Protein 7FEA (pdb70)

Secondary structure (DSSP, 8-state):
-TT-EEEEEEEEPPPBPTTSTTTTS-HHHHHHHHHHHHHHHH---GGG--EEEEE-S--TTS-S-HHHHHHHHTT--TTS-EEEEE-GGGHHHHHHHHHHHHHHTTS-SEEEEEEEEESTT--EEETTTTT---SS-EEEEEHIIIIIIB-TTT--BHHHHHHHHHHHHT--HHHHHHHHHHHHHHHHHHHHTTTTTTTB--EEEE-SSSEEEE-S-----TT--HHHHTTPPBSSSTT---BTTSS----EEEEEEEEEEHHHHHHTT--EEEEEEEEEEEE--GGGTT-THHHHHHHHHHHHT--GGG-SEEEE--SSHHHHHHHHHHHT--GGGBSTT--HHHH---HHHHHHHHHHHHHHHHHHH---EEEEEEEETTTEEEEEEEEEPP-/--SSEEEEEEEEPPPBPTTSTTTTS-HHHHHHHHHHHHHHHH---GGG--EEEEE-S--TTS-S-HHHHHHHHTT--TTS-EEEEE-GGGHHHHHHHHHHHHHHTTS-SEEEEEEEEESTT--EEETTTTT---SS-EEEEEHIIIIIIB-TTT--BHHHHHHHHHHHHT--HHHHHHHHHHHHHHHHHHHHTTTTTTTB--EEEE-SSSEEEE-S-----TT--HHHHHTPPBSSSTT---BTTSS----EEEEEEEEEEHHHHHHTT--EEEEEEEEEEEE--GGGTT-THHHHHHHHHHHHT--GGG-SEEEE--SSHHHHHHHHHHHT--GGGBSTT--HHHH---HHHHHHHHHHHHHHHHHHH---EEEEEEEETTTEEEEEEEEEPPP-/-TT-EEEEEEEEPPPBPTTSTTTTS-HHHHHHHHHHHHHHHH---GGG--EEEEE-S--TTS-S-HHHHHHHHTT--TTS-EEEEE-GGGHHHHHHHHHHHHHHTTS-SEEEEEEEEESTT--EEETTTTT---SS-EEEEEHIIIIIIB-TTT--BHHHHHHHHHHHHT--HHHHHHHHHHHHHHHHHHHHTTTTTTTB--EEEE-SS-EEEE-S-----TT--HHHHHTSPPSSSTT----TTSS----EEEEEEEEEEHHHHHHTT--EEEEEEEEEEEE--GGGTT-THHHHHHHHHHHHT--GGG-SEEEE--SSHHHHHHHHHHHT--GGGBSTT--HHHH---HHHHHHHHHHHHHHHHHHH---EEEEEEE-SSSEEEEEEEEEPPP-/-TT-EEEEEEEEPPPBPTTSTTTTS-HHHHHHHHHHHHHHHH---GGG--EEEEE-S--TTS-S-HHHHHHHHTT--TTS-EEEEE-GGGHHHHHHHHHHHHHHTTS-SEEEEEEEEESTT--EEETTTTT---SS-EEEEEHIIIIIIB-TTT--BHHHHHHHHHHHHT--HHHHHHHHHHHHHHHHHHHHTTTTTTTB--EEEE-SS-EEEE-S--S--TT--HHHHTTPPBSSSTT-S-BTTSS----EEEEEEEEEEHHHHHHTT--EEEEEEEEEEEE--GGGTT-THHHHHHHHHHHHT--GGG-SEEEE--SSHHHHHHHHHHHT--GGGBSTT--HHHH---HHHHHHHHHHHHHHHHHHH---EEEEEEE-SSSEEEEEEEEEPPP-

Foldseek 3Di:
DQFFKFWFQKAKAFKAFQVGDCLPPDQLNQLLCQLLVSCVVQVFDLVQAQEEEEEEFLCPPVDPFSRLSSQVSNPRPNNHYYHYDYLALQQFVVQLVVVSVCFVVVVHFKYKGFYWFAQSPRDWAFPQVPPHPDDDDGDTHRSCQQGHAAFVPPSAGLVLLVQVVCVVVVPDLLLLLVLLLVLLQLQVVCVVVVLCQVRHDWDWDADPVGIDTRRHFDQFDNVRDSVVSVPFAADGDRVGRFGLLQAFGQMTMMMIIMMHGPNVCVVRRTDTQKGFQFKFKWFDALSNFLPQQQRGVVRRCVSNVHALVLAQAEEEAPNGSSSQVVNCVVSVHDPCRYCPRHHRSGRHRSRRRRNSVSVSSVSSVCVVPVGFWYKYKYTRRRGMIIMTIITTDDD/DFFFKFWFQKAKAFKAFQVGDCLPPDQLNQLLCQLLVSCVVQVFDLVQAQEEEEEEFLCPPNDDFSRLSSQVSNPRPNNHYYHYDYLALQQQVVQLVVVSVCQVVVVHFKYKGFYWFAQSPRDWAFVQVPPHPPDDDGDTHRSCQQGHAAFVPPSAGLVLLVQVVCVVVVPDLLNLLVLLLVLLQLQVVCVVVVLCQVRHDWDWDADDVGIDTRRHFDQFDNVRDSVVSVPFAADRDRVGRFGLLQAFGQMTMMMIIMMHGPNVCVVRVTWTQKGWQFKFKFFDALSNFLCQAQRGVVRRCVSNVHAQVLAQAEEEAPNGSSSQVVNCVVRVHDPCRYSPRHHRSGRHRSRRRRNSVSVSSVSSVCVVVVGFKYKYKYTRHRGMIIMTIITTDDGD/DQQFKFWFQKAKAFKAFQVGDCLPPDQLNQLLCQLLVSCVVQVFDLVQAQEEEEEEFLCPPVDPFSRLSSQVSNPRDNNHYYHYDYLALQQQVVQQVVVSVCQVVVVHFKYKGFYWFALSPRDWAFVQVPPHPDDDDGDTHRSCQQGHAAAVPPSAGLLLLVQVVCVVVVPDLLNLLVLLLVLLQLQVVCVVVVLCQVRHDWDWDADDVGIDTRRHFDQFDNPRDSVVSVPFAADGDRPGRFGLLQAFGQMTMMMIIMMHRNNVCVVRRTWTQKGFQFKFKWFDALSNFLCQQQRRVVRRCVSNVHALVLAQAEEEACRGSSSQVVNCVVSVHDVCRYSVRHHRSGRHRSRRRRNSVSVSSVSSVCVVPVGFWYKYKYGRHRGMMIMTIITTDDGD/DLQFKFWFQKAKAFKAFQVGDCLPPDQLNQLLCQLLVSCVVLVFDLVLAQEEEEEEFLCPPNDPFSRLSSQVSNPRPNNRYYHYDYLALQQFVVQLVVVSVCQSVVNHFKYKGFYWFALSPRDWAFVQVPPHPDDDDGDTHRSCQQGHAAAVPPSAGLVLLVQVVCVVVVPALLLLLVLLLVLLQLQVVCVVVVLCQVRHDWDWDADDVGIDTRRHFDQFDNVRDSVVSVVFAADGDRVGRFGLLQAFGQMTMMMIIMMHRSNVCVVRVTWTQKTFQFKFKFFDALSNFLCQQQRGVVRRCVSNVHALVLAQAEEEACRGSSSQVVNCVVSVHDPCRYSPSHHRSGRHRSRRRRNSVSVSSVSSVCVVPVGFWYKYKYTRRRGMMIMTIITTDDGD

InterPro domains:
  IPR002155 Thiolase [PIRSF000429] (2-393)
  IPR002155 Thiolase [TIGR01930] (7-391)
  IPR002155 Thiolase [cd00751] (6-392)
  IPR016039 Thiolase-like [G3DSA:3.40.47.10] (5-276)
  IPR016039 Thiolase-like [G3DSA:3.40.47.10] (127-389)
  IPR016039 Thiolase-like [SSF53901] (5-270)
  IPR016039 Thiolase-like [SSF53901] (272-392)
  IPR020610 Thiolase, active site [PS00099] (374-387)
  IPR020613 Thiolase, conserved site [PS00737] (339-355)
  IPR020616 Thiolase, N-terminal [PF00108] (5-261)
  IPR020617 Thiolase, C-terminal [PF02803] (272-392)

Structure (mmCIF, N/CA/C/O backbone):
data_7FEA
#
_entry.id   7FEA
#
_cell.length_a   66.943
_cell.length_b   77.741
_cell.length_c   98.117
_cell.angle_alpha   70.758
_cell.angle_beta   81.781
_cell.angle_gamma   64.995
#
_symmetry.space_group_name_H-M   'P 1'
#
loop_
_entity.id
_entity.type
_entity.pdbx_description
1 polymer 'Acetyl-CoA C-acyltransferase'
2 non-polymer '(6~{R},7~{R},9~{E})-6,7-bis(oxidanyl)hexadeca-9,15-dien-11,13-diynoic acid'
3 water water
#
loop_
_atom_site.group_PDB
_atom_site.id
_atom_site.type_symbol
_atom_site.label_atom_id
_atom_site.label_alt_id
_atom_site.label_comp_id
_atom_site.label_asym_id
_atom_site.label_entity_id
_atom_site.label_seq_id
_atom_site.pdbx_PDB_ins_code
_atom_site.Cartn_x
_atom_site.Cartn_y
_atom_site.Cartn_z
_atom_site.occupancy
_atom_site.B_iso_or_equiv
_atom_site.auth_seq_id
_atom_site.auth_comp_id
_atom_site.auth_asym_id
_atom_site.auth_atom_id
_atom_site.pdbx_PDB_model_num
ATOM 1 N N . VAL A 1 2 ? -40.70788 -69.37811 -131.44576 1.000 74.93732 2 VAL A N 1
ATOM 2 C CA . VAL A 1 2 ? -40.69153 -69.66727 -130.00475 1.000 74.23939 2 VAL A CA 1
ATOM 3 C C . VAL A 1 2 ? -39.97851 -68.53569 -129.33221 1.000 74.41752 2 VAL A C 1
ATOM 4 O O . VAL A 1 2 ? -40.22809 -68.20186 -128.16963 1.000 80.54244 2 VAL A O 1
ATOM 8 N N . LYS A 1 3 ? -39.13392 -67.91301 -130.14993 1.000 67.59522 3 LYS A N 1
ATOM 9 C CA . LYS A 1 3 ? -38.31027 -66.80786 -129.70870 1.000 58.00620 3 LYS A CA 1
ATOM 10 C C . LYS A 1 3 ? -39.14989 -65.81560 -128.91552 1.000 45.78545 3 LYS A C 1
ATOM 11 O O . LYS A 1 3 ? -38.87383 -65.56182 -127.73135 1.000 28.26094 3 LYS A O 1
ATOM 17 N N . ASP A 1 4 ? -40.26034 -65.37680 -129.51772 1.000 36.92858 4 ASP A N 1
ATOM 18 C CA . ASP A 1 4 ? -41.13238 -64.31138 -129.06819 1.000 33.92360 4 ASP A CA 1
ATOM 19 C C . ASP A 1 4 ? -42.33006 -64.75069 -128.24226 1.000 30.26209 4 ASP A C 1
ATOM 20 O O . ASP A 1 4 ? -43.13185 -63.88288 -127.90005 1.000 39.77877 4 ASP A O 1
ATOM 25 N N . GLU A 1 5 ? -42.51650 -66.04501 -127.97523 1.000 23.07142 5 GLU A N 1
ATOM 26 C CA . GLU A 1 5 ? -43.48968 -66.45841 -126.95653 1.000 24.94402 5 GLU A CA 1
ATOM 27 C C . GLU A 1 5 ? -43.16351 -65.73524 -125.64651 1.000 23.82811 5 GLU A C 1
ATOM 28 O O . GLU A 1 5 ? -42.00166 -65.59946 -125.27414 1.000 19.90970 5 GLU A O 1
ATOM 34 N N . ILE A 1 6 ? -44.19234 -65.37534 -124.89157 1.000 18.90480 6 ILE A N 1
ATOM 35 C CA . ILE A 1 6 ? -44.03279 -64.63957 -123.62114 1.000 16.75729 6 ILE A CA 1
ATOM 36 C C . ILE A 1 6 ? -44.11218 -65.66087 -122.49736 1.000 13.31177 6 ILE A C 1
ATOM 37 O O . ILE A 1 6 ? -45.05964 -66.45733 -122.43601 1.000 15.19757 6 ILE A O 1
ATOM 42 N N . VAL A 1 7 ? -43.11755 -65.65799 -121.62315 1.000 12.85127 7 VAL A N 1
ATOM 43 C CA . VAL A 1 7 ? -42.98464 -66.63243 -120.55943 1.000 12.01156 7 VAL A CA 1
ATOM 44 C C . VAL A 1 7 ? -42.90104 -65.95473 -119.19327 1.000 12.94047 7 VAL A C 1
ATOM 45 O O . VAL A 1 7 ? -42.45800 -64.80020 -119.04090 1.000 13.39152 7 VAL A O 1
ATOM 49 N N . ILE A 1 8 ? -43.29946 -66.74623 -118.18593 1.000 13.64149 8 ILE A N 1
ATOM 50 C CA . ILE A 1 8 ? -43.20737 -66.41704 -116.76751 1.000 12.45509 8 ILE A CA 1
ATOM 51 C C . ILE A 1 8 ? -42.09346 -67.23371 -116.15208 1.000 15.02843 8 ILE A C 1
ATOM 52 O O . ILE A 1 8 ? -42.04465 -68.46297 -116.35085 1.000 13.83688 8 ILE A O 1
ATOM 57 N N . SER A 1 9 ? -41.18342 -66.55631 -115.43961 1.000 13.16968 9 SER A N 1
ATOM 58 C CA . SER A 1 9 ? -40.07813 -67.20226 -114.74705 1.000 14.52897 9 SER A CA 1
ATOM 59 C C . SER A 1 9 ? -40.03388 -66.75770 -113.30097 1.000 13.57093 9 SER A C 1
ATOM 60 O O . SER A 1 9 ? -40.44580 -65.63523 -112.95991 1.000 13.5107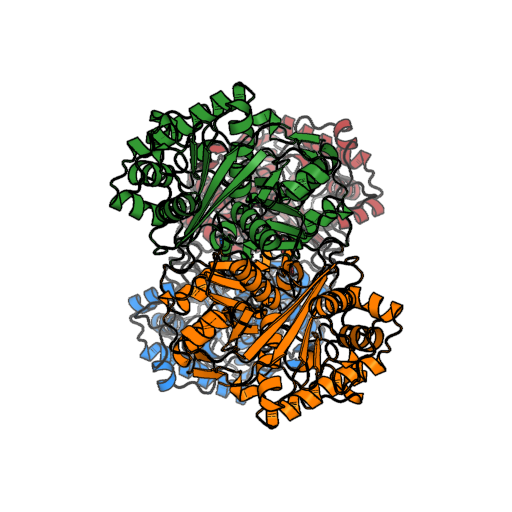8 9 SER A O 1
ATOM 63 N N . SER A 1 10 ? -39.52870 -67.62765 -112.44325 1.000 13.14291 10 SER A N 1
ATOM 64 C CA . SER A 1 10 ? -39.24148 -67.31746 -111.01890 1.000 13.28226 10 SER A CA 1
ATOM 65 C C . SER A 1 10 ? -40.44934 -66.75179 -110.27974 1.000 15.34579 10 SER A C 1
ATOM 66 O O . SER A 1 10 ? -40.32129 -65.84389 -109.47302 1.000 15.01561 10 SER A O 1
ATOM 69 N N . ALA A 1 11 ? -41.61404 -67.31687 -110.51452 1.000 12.42362 11 ALA A N 1
ATOM 70 C CA . ALA A 1 11 ? -42.78606 -66.87295 -109.74794 1.000 11.55272 11 ALA A CA 1
ATOM 71 C C . ALA A 1 11 ? -42.64556 -67.25632 -108.28686 1.000 12.35270 11 ALA A C 1
ATOM 72 O O . ALA A 1 11 ? -42.35186 -68.40884 -107.94180 1.000 13.47059 11 ALA A O 1
ATOM 74 N N . LEU A 1 12 ? -42.88774 -66.29987 -107.39350 1.000 10.64001 12 LEU A N 1
ATOM 75 C CA . LEU A 1 12 ? -42.71937 -66.50937 -105.96253 1.000 10.97418 12 LEU A CA 1
ATOM 76 C C . LEU A 1 12 ? -43.75905 -65.69302 -105.21233 1.000 10.21003 12 LEU A C 1
ATOM 77 O O . LEU A 1 12 ? -44.24287 -64.65621 -105.72125 1.000 11.14708 12 LEU A O 1
ATOM 82 N N . ARG A 1 13 ? -44.10362 -66.16210 -104.00928 1.000 10.37983 13 ARG A N 1
ATOM 83 C CA . ARG A 1 13 ? -45.10115 -65.44951 -103.19823 1.000 10.63357 13 ARG A CA 1
ATOM 84 C C . ARG A 1 13 ? -44.75204 -65.52387 -101.72184 1.000 10.99626 13 ARG A C 1
ATOM 85 O O . ARG A 1 13 ? -44.04206 -66.44888 -101.26675 1.000 12.07488 13 ARG A O 1
ATOM 93 N N . THR A 1 14 ? -45.25200 -64.55414 -100.95180 1.000 10.10353 14 THR A N 1
ATOM 94 C CA . THR A 1 14 ? -45.22485 -64.69050 -99.50754 1.000 9.81634 14 THR A CA 1
ATOM 95 C C . THR A 1 14 ? -46.25301 -65.75288 -99.09773 1.000 9.67614 14 THR A C 1
ATOM 96 O O . THR A 1 14 ? -47.16067 -66.10679 -99.86533 1.000 11.23449 14 THR A O 1
ATOM 100 N N . PRO A 1 15 ? -46.16615 -66.26551 -97.85825 1.000 10.89327 15 PRO A N 1
ATOM 101 C CA . PRO A 1 15 ? -47.34258 -66.96576 -97.32553 1.000 10.60596 15 PRO A CA 1
ATOM 102 C C . PRO A 1 15 ? -48.46471 -65.92936 -97.18833 1.000 9.79950 15 PRO A C 1
ATOM 103 O O . PRO A 1 15 ? -48.21672 -64.71194 -97.16727 1.000 11.41990 15 PRO A O 1
ATOM 107 N N . ILE A 1 16 ? -49.67985 -66.41512 -97.07914 1.000 10.81682 16 ILE A N 1
ATOM 108 C CA . ILE A 1 16 ? -50.85605 -65.53099 -97.01197 1.000 10.74043 16 ILE A CA 1
ATOM 109 C C . ILE A 1 16 ? -51.26174 -65.39599 -95.54925 1.000 11.50893 16 ILE A C 1
ATOM 110 O O . ILE A 1 16 ? -51.49545 -66.41225 -94.84134 1.000 10.78895 16 ILE A O 1
ATOM 115 N N . GLY A 1 17 ? -51.36800 -64.14920 -95.09637 1.000 9.31694 17 GLY A N 1
ATOM 116 C CA . GLY A 1 17 ? -51.76573 -63.84744 -93.71917 1.000 10.48641 17 GLY A CA 1
ATOM 117 C C . GLY A 1 17 ? -53.27896 -63.82198 -93.56764 1.000 9.73476 17 GLY A C 1
ATOM 118 O O . GLY A 1 17 ? -54.03467 -63.39497 -94.47844 1.000 11.70939 17 GLY A O 1
ATOM 119 N N . ALA A 1 18 ? -53.73935 -64.19642 -92.37003 1.000 9.68883 18 ALA A N 1
ATOM 120 C CA . ALA A 1 18 ? -55.14772 -64.09474 -91.99652 1.000 10.91997 18 ALA A CA 1
ATOM 121 C C . ALA A 1 18 ? -55.50374 -62.66527 -91.60855 1.000 10.48318 18 ALA A C 1
ATOM 122 O O . ALA A 1 18 ? -54.63751 -61.86199 -91.21530 1.000 11.91091 18 ALA A O 1
ATOM 124 N N . PHE A 1 19 ? -56.79431 -62.37466 -91.65756 1.000 12.70262 19 PHE A N 1
ATOM 125 C CA . PHE A 1 19 ? -57.26445 -61.08715 -91.13182 1.000 11.69443 19 PHE A CA 1
ATOM 126 C C . PHE A 1 19 ? -56.85908 -60.97999 -89.66074 1.000 13.27954 19 PHE A C 1
ATOM 127 O O . PHE A 1 19 ? -57.06193 -61.89648 -88.83932 1.000 15.09928 19 PHE A O 1
ATOM 135 N N . SER A 1 20 ? -56.29100 -59.83553 -89.32723 1.000 12.83108 20 SER A N 1
ATOM 136 C CA . SER A 1 20 ? -55.80115 -59.55714 -87.97049 1.000 14.85542 20 SER A CA 1
ATOM 137 C C . SER A 1 20 ? -54.70513 -60.52191 -87.55705 1.000 16.59335 20 SER A C 1
ATOM 138 O O . SER A 1 20 ? -54.46535 -60.74017 -86.35477 1.000 17.68534 20 SER A O 1
ATOM 142 N N . GLY A 1 21 ? -53.98439 -61.06727 -88.54467 1.000 13.16304 21 GLY A N 1
ATOM 143 C CA . GLY A 1 21 ? -53.02208 -62.10981 -88.35601 1.000 11.41261 21 GLY A CA 1
ATOM 144 C C . GLY A 1 21 ? -51.60285 -61.60421 -88.43138 1.000 11.43736 21 GLY A C 1
ATOM 145 O O . GLY A 1 21 ? -51.30042 -60.46668 -88.06829 1.000 13.20476 21 GLY A O 1
ATOM 146 N N . THR A 1 22 ? -50.70863 -62.48469 -88.86959 1.000 11.76836 22 THR A N 1
ATOM 147 C CA . THR A 1 22 ? -49.29018 -62.23575 -88.70565 1.000 11.93384 22 THR A CA 1
ATOM 148 C C . THR A 1 22 ? -48.80016 -61.03068 -89.49976 1.000 12.22748 22 THR A C 1
ATOM 149 O O . THR A 1 22 ? -47.86047 -60.34925 -89.06573 1.000 12.89383 22 THR A O 1
ATOM 153 N N . LEU A 1 23 ? -49.43864 -60.73088 -90.63073 1.000 11.04906 23 LEU A N 1
ATOM 154 C CA . LEU A 1 23 ? -48.97425 -59.63362 -91.46719 1.000 11.66834 23 LEU A CA 1
ATOM 155 C C . LEU A 1 23 ? -49.73391 -58.33916 -91.17261 1.000 12.28608 23 LEU A C 1
ATOM 156 O O . LEU A 1 23 ? -49.61157 -57.37114 -91.93628 1.000 12.03565 23 LEU A O 1
ATOM 161 N N . LYS A 1 24 ? -50.51190 -58.27289 -90.08942 1.000 11.69529 24 LYS A N 1
ATOM 162 C CA . LYS A 1 24 ? -51.41688 -57.12143 -89.91369 1.000 11.49194 24 LYS A CA 1
ATOM 163 C C . LYS A 1 24 ? -50.68810 -55.78074 -89.81188 1.000 11.86841 24 LYS A C 1
ATOM 164 O O . LYS A 1 24 ? -51.30328 -54.74355 -90.12043 1.000 13.53847 24 LYS A O 1
ATOM 170 N N . ASP A 1 25 ? -49.39315 -55.75867 -89.44400 1.000 11.72802 25 ASP A N 1
ATOM 171 C CA . ASP A 1 25 ? -48.65824 -54.49209 -89.32324 1.000 13.07204 25 ASP A CA 1
ATOM 172 C C . ASP A 1 25 ? -47.66832 -54.26849 -90.45345 1.000 15.53478 25 ASP A C 1
ATOM 173 O O . ASP A 1 25 ? -46.86459 -53.32890 -90.35787 1.000 16.92405 25 ASP A O 1
ATOM 178 N N . THR A 1 26 ? -47.70280 -55.06271 -91.52826 1.000 13.20264 26 THR A N 1
ATOM 179 C CA . THR A 1 26 ? -46.70331 -54.99753 -92.59275 1.000 13.64162 26 THR A CA 1
ATOM 180 C C . THR A 1 26 ? -47.40047 -54.49152 -93.85464 1.000 12.89770 26 THR A C 1
ATOM 181 O O . THR A 1 26 ? -48.19778 -55.22915 -94.46794 1.000 13.97568 26 THR A O 1
ATOM 185 N N . PRO A 1 27 ? -47.11371 -53.27790 -94.30597 1.000 11.58188 27 PRO A N 1
ATOM 186 C CA . PRO A 1 27 ? -47.80483 -52.74062 -95.49807 1.000 12.07869 27 PRO A CA 1
ATOM 187 C C . PRO A 1 27 ? -47.63869 -53.62672 -96.73063 1.000 12.72337 27 PRO A C 1
ATOM 188 O O . PRO A 1 27 ? -46.62080 -54.29942 -96.94360 1.000 11.46896 27 PRO A O 1
ATOM 192 N N . ALA A 1 28 ? -48.65194 -53.59042 -97.58988 1.000 11.03840 28 ALA A N 1
ATOM 193 C CA . ALA A 1 28 ? -48.62759 -54.33587 -98.83079 1.000 10.58025 28 ALA A CA 1
ATOM 194 C C . ALA A 1 28 ? -47.38458 -54.06979 -99.65752 1.000 12.58177 28 ALA A C 1
ATOM 195 O O . ALA A 1 28 ? -46.80234 -55.01094 -100.25249 1.000 11.49857 28 ALA A O 1
ATOM 197 N N . ALA A 1 29 ? -46.96675 -52.79692 -99.72760 1.000 11.60746 29 ALA A N 1
ATOM 198 C CA . ALA A 1 29 ? -45.76793 -52.48124 -100.52291 1.000 12.84818 29 ALA A CA 1
ATOM 199 C C . ALA A 1 29 ? -44.51801 -53.12709 -99.94854 1.000 13.19016 29 ALA A C 1
ATOM 200 O O . ALA A 1 29 ? -43.62397 -53.53924 -100.71224 1.000 13.91136 29 ALA A O 1
ATOM 202 N N . ALA A 1 30 ? -44.44802 -53.31036 -98.62354 1.000 12.25956 30 ALA A N 1
ATOM 203 C CA . ALA A 1 30 ? -43.31998 -54.00211 -98.01236 1.000 11.95728 30 ALA A CA 1
ATOM 204 C C . ALA A 1 30 ? -43.33575 -55.48351 -98.32805 1.000 12.85941 30 ALA A C 1
ATOM 205 O O . ALA A 1 30 ? -42.28477 -56.09349 -98.52383 1.000 14.50223 30 ALA A O 1
ATOM 207 N N . LEU A 1 31 ? -44.52724 -56.08816 -98.38365 1.000 11.30788 31 LEU A N 1
ATOM 208 C CA . LEU A 1 31 ? -44.60830 -57.47892 -98.79059 1.000 10.97288 31 LEU A CA 1
ATOM 209 C C . LEU A 1 31 ? -44.10192 -57.64503 -100.21065 1.000 12.95743 31 LEU A C 1
ATOM 210 O O . LEU A 1 31 ? -43.32112 -58.56850 -100.52020 1.000 12.63730 31 LEU A O 1
ATOM 215 N N . GLY A 1 32 ? -44.50479 -56.74142 -101.10394 1.000 10.69754 32 GLY A N 1
ATOM 216 C CA . GLY A 1 32 ? -44.05677 -56.87381 -102.47596 1.000 12.10306 32 GLY A CA 1
ATOM 217 C C . GLY A 1 32 ? -42.56414 -56.64974 -102.57035 1.000 10.90263 32 GLY A C 1
ATOM 218 O O . GLY A 1 32 ? -41.89711 -57.33466 -103.33634 1.000 11.83363 32 GLY A O 1
ATOM 219 N N . ALA A 1 33 ? -42.05734 -55.66750 -101.83021 1.000 13.02963 33 ALA A N 1
ATOM 220 C CA . ALA A 1 33 ? -40.62182 -55.40020 -101.89402 1.000 12.88678 33 ALA A CA 1
ATOM 221 C C . ALA A 1 33 ? -39.83208 -56.61794 -101.45031 1.000 14.33631 33 ALA A C 1
ATOM 222 O O . ALA A 1 33 ? -38.77586 -56.93589 -102.01725 1.000 14.73938 33 ALA A O 1
ATOM 224 N N . HIS A 1 34 ? -40.33362 -57.31740 -100.43343 1.000 12.13595 34 HIS A N 1
ATOM 225 C CA . HIS A 1 34 ? -39.63994 -58.51086 -99.98066 1.000 12.03960 34 HIS A CA 1
ATOM 226 C C . HIS A 1 34 ? -39.62016 -59.61888 -101.03695 1.000 13.99835 34 HIS A C 1
ATOM 227 O O . HIS A 1 34 ? -38.56905 -60.29298 -101.22466 1.000 14.99832 34 HIS A O 1
ATOM 234 N N . VAL A 1 35 ? -40.75007 -59.85067 -101.72561 1.000 12.81242 35 VAL A N 1
ATOM 235 C CA . VAL A 1 35 ? -40.72677 -60.85519 -102.78782 1.000 12.58083 35 VAL A CA 1
ATOM 236 C C . VAL A 1 35 ? -39.75068 -60.44096 -103.88373 1.000 13.68131 35 VAL A C 1
ATOM 237 O O . VAL A 1 35 ? -38.99132 -61.28284 -104.39504 1.000 14.00026 35 VAL A O 1
ATOM 241 N N . VAL A 1 36 ? -39.78999 -59.17373 -104.31770 1.000 13.18227 36 VAL A N 1
ATOM 242 C CA . VAL A 1 36 ? -38.90684 -58.75113 -105.40443 1.000 13.17710 36 VAL A CA 1
ATOM 243 C C . VAL A 1 36 ? -37.44122 -58.87232 -105.00318 1.000 15.00821 36 VAL A C 1
ATOM 244 O O . VAL A 1 36 ? -36.60334 -59.35503 -105.80038 1.000 15.07589 36 VAL A O 1
ATOM 248 N N . LYS A 1 37 ? -37.11563 -58.47901 -103.76968 1.000 13.20170 37 LYS A N 1
ATOM 249 C CA . LYS A 1 37 ? -35.73011 -58.64041 -103.30223 1.000 14.81348 37 LYS A CA 1
ATOM 250 C C . LYS A 1 37 ? -35.31315 -60.09598 -103.31841 1.000 17.64562 37 LYS A C 1
ATOM 251 O O . LYS A 1 37 ? -34.20059 -60.43163 -103.79412 1.000 17.11896 37 LYS A O 1
ATOM 257 N N . THR A 1 38 ? -36.20074 -60.99067 -102.85738 1.000 17.31640 38 THR A N 1
ATOM 258 C CA . THR A 1 38 ? -35.86515 -62.40911 -102.84487 1.000 15.20725 38 THR A CA 1
ATOM 259 C C . THR A 1 38 ? -35.72173 -62.95204 -104.25941 1.000 16.13986 38 THR A C 1
ATOM 260 O O . THR A 1 38 ? -34.79649 -63.74524 -104.54314 1.000 18.61070 38 THR A O 1
ATOM 264 N N . LEU A 1 39 ? -36.60516 -62.54944 -105.17537 1.000 15.77977 39 LEU A N 1
ATOM 265 C CA . LEU A 1 39 ? -36.52368 -62.98047 -106.55694 1.000 16.15183 39 LEU A CA 1
ATOM 266 C C . LEU A 1 39 ? -35.19077 -62.57673 -107.18406 1.000 18.19217 39 LEU A C 1
ATOM 267 O O . LEU A 1 39 ? -34.56848 -63.38208 -107.89627 1.000 19.18277 39 LEU A O 1
ATOM 272 N N . LEU A 1 40 ? -34.76829 -61.33444 -106.96027 1.000 17.11606 40 LEU A N 1
ATOM 273 C CA . LEU A 1 40 ? -33.49872 -60.87227 -107.53635 1.000 15.64197 40 LEU A CA 1
ATOM 274 C C . LEU A 1 40 ? -32.34737 -61.65626 -106.95534 1.000 17.45838 40 LEU A C 1
ATOM 275 O O . LEU A 1 40 ? -31.41738 -62.02404 -107.68829 1.000 21.40930 40 LEU A O 1
ATOM 280 N N . GLU A 1 41 ? -32.38423 -61.92746 -105.65360 1.000 18.58622 41 GLU A N 1
ATOM 281 C CA . GLU A 1 41 ? -31.27451 -62.67603 -105.04634 1.000 19.27086 41 GLU A CA 1
ATOM 282 C C . GLU A 1 41 ? -31.19914 -64.10022 -105.57608 1.000 21.59853 41 GLU A C 1
ATOM 283 O O . GLU A 1 41 ? -30.09197 -64.62276 -105.87179 1.000 23.47527 41 GLU A O 1
ATOM 289 N N . ARG A 1 42 ? -32.33989 -64.76014 -105.68205 1.000 20.28698 42 ARG A N 1
ATOM 290 C CA . ARG A 1 42 ? -32.31097 -66.16963 -106.06187 1.000 19.46130 42 ARG A CA 1
ATOM 291 C C . ARG A 1 42 ? -31.97758 -66.34465 -107.53156 1.000 21.07737 42 ARG A C 1
ATOM 292 O O . ARG A 1 42 ? -31.17892 -67.23074 -107.88966 1.000 24.24949 42 ARG A O 1
ATOM 300 N N . THR A 1 43 ? -32.52665 -65.50340 -108.40169 1.000 19.37348 43 THR A N 1
ATOM 301 C CA . THR A 1 43 ? -32.23661 -65.64339 -109.82806 1.000 17.57011 43 THR A CA 1
ATOM 302 C C . THR A 1 43 ? -30.87736 -65.10038 -110.20890 1.000 18.68890 43 THR A C 1
ATOM 303 O O . THR A 1 43 ? -30.33270 -65.51282 -111.25439 1.000 23.63546 43 THR A O 1
ATOM 307 N N . GLY A 1 44 ? -30.32955 -64.19136 -109.41992 1.000 20.29823 44 GLY A N 1
ATOM 308 C CA . GLY A 1 44 ? -29.12891 -63.46562 -109.83416 1.000 19.93728 44 GLY A CA 1
ATOM 309 C C . GLY A 1 44 ? -29.31914 -62.57900 -111.04839 1.000 22.02182 44 GLY A C 1
ATOM 310 O O . GLY A 1 44 ? -28.33616 -62.14415 -111.65850 1.000 23.42808 44 GLY A O 1
ATOM 311 N N . LEU A 1 45 ? -30.56449 -62.25016 -111.39639 1.000 21.57191 45 LEU A N 1
ATOM 312 C CA . LEU A 1 45 ? -30.84894 -61.43561 -112.56307 1.000 18.78597 45 LEU A CA 1
ATOM 313 C C . LEU A 1 45 ? -30.18379 -60.08161 -112.38421 1.000 20.03868 45 LEU A C 1
ATOM 314 O O . LEU A 1 45 ? -30.32124 -59.45529 -111.33215 1.000 22.88147 45 LEU A O 1
ATOM 319 N N . ALA A 1 46 ? -29.49411 -59.61224 -113.42615 1.000 22.65556 46 ALA A N 1
ATOM 320 C CA . ALA A 1 46 ? -28.89920 -58.28689 -113.41254 1.000 26.85155 46 ALA A CA 1
ATOM 321 C C . ALA A 1 46 ? -29.98416 -57.22589 -113.27440 1.000 25.13838 46 ALA A C 1
ATOM 322 O O . ALA A 1 46 ? -30.84474 -57.12033 -114.16705 1.000 24.82088 46 ALA A O 1
ATOM 324 N N . PRO A 1 47 ? -29.96313 -56.41371 -112.22258 1.000 26.50834 47 PRO A N 1
ATOM 325 C CA . PRO A 1 47 ? -31.09263 -55.48668 -111.98092 1.000 27.74030 47 PRO A CA 1
ATOM 326 C C . PRO A 1 47 ? -31.29630 -54.49719 -113.09576 1.000 27.44334 47 PRO A C 1
ATOM 327 O O . PRO A 1 47 ? -32.43476 -54.07840 -113.33393 1.000 26.24977 47 PRO A O 1
ATOM 331 N N . GLU A 1 48 ? -30.23578 -54.14322 -113.81418 1.000 30.19832 48 GLU A N 1
ATOM 332 C CA . GLU A 1 48 ? -30.32004 -53.24310 -114.94568 1.000 31.61045 48 GLU A CA 1
ATOM 333 C C . GLU A 1 48 ? -31.08860 -53.83860 -116.11277 1.000 29.35228 48 GLU A C 1
ATOM 334 O O . GLU A 1 48 ? -31.44674 -53.09723 -117.02907 1.000 30.10188 48 GLU A O 1
ATOM 340 N N . ARG A 1 49 ? -31.35297 -55.14999 -116.11222 1.000 22.22482 49 ARG A N 1
ATOM 341 C CA . ARG A 1 49 ? -32.14530 -55.73114 -117.17568 1.000 22.83390 49 ARG A CA 1
ATOM 342 C C . ARG A 1 49 ? -33.64441 -55.63027 -116.90714 1.000 17.60540 49 ARG A C 1
ATOM 343 O O . ARG A 1 49 ? -34.42818 -56.03475 -117.76174 1.000 19.50691 49 ARG A O 1
ATOM 351 N N . VAL A 1 50 ? -34.05067 -55.13798 -115.74810 1.000 18.16023 50 VAL A N 1
ATOM 352 C CA . VAL A 1 50 ? -35.48013 -54.95620 -115.47493 1.000 16.28278 50 VAL A CA 1
ATOM 353 C C . VAL A 1 50 ? -35.92719 -53.64397 -116.10619 1.000 16.46117 50 VAL A C 1
ATOM 354 O O . VAL A 1 50 ? -35.48133 -52.56188 -115.70117 1.000 17.00999 50 VAL A O 1
ATOM 358 N N . ASP A 1 51 ? -36.87636 -53.72180 -117.04904 1.000 13.67009 51 ASP A N 1
ATOM 359 C CA . ASP A 1 51 ? -37.31359 -52.51018 -117.74088 1.000 15.86033 51 ASP A CA 1
ATOM 360 C C . ASP A 1 51 ? -38.43409 -51.78646 -117.00885 1.000 16.91472 51 ASP A C 1
ATOM 361 O O . ASP A 1 51 ? -38.57048 -50.56561 -117.16598 1.000 17.81029 51 ASP A O 1
ATOM 366 N N . GLU A 1 52 ? -39.25184 -52.50319 -116.23013 1.000 14.87734 52 GLU A N 1
ATOM 367 C CA . GLU A 1 52 ? -40.35811 -51.87212 -115.51450 1.000 15.62812 52 GLU A CA 1
ATOM 368 C C . GLU A 1 52 ? -40.82896 -52.85920 -114.44425 1.000 14.28993 52 GLU A C 1
ATOM 369 O O . GLU A 1 52 ? -40.63505 -54.08284 -114.55255 1.000 13.74471 52 GLU A O 1
ATOM 375 N N . VAL A 1 53 ? -41.44630 -52.31293 -113.39748 1.000 12.81552 53 VAL A N 1
ATOM 376 C CA . VAL A 1 53 ? -42.18018 -53.08354 -112.40358 1.000 12.99508 53 VAL A CA 1
ATOM 377 C C . VAL A 1 53 ? -43.64785 -52.68265 -112.52000 1.000 12.15997 53 VAL A C 1
ATOM 378 O O . VAL A 1 53 ? -43.98144 -51.48442 -112.48243 1.000 13.64720 53 VAL A O 1
ATOM 382 N N . VAL A 1 54 ? -44.52439 -53.66894 -112.68221 1.000 10.21738 54 VAL A N 1
ATOM 383 C CA . VAL A 1 54 ? -45.97125 -53.42301 -112.69396 1.000 10.57285 54 VAL A CA 1
ATOM 384 C C . VAL A 1 54 ? -46.58285 -54.20707 -111.54308 1.000 8.91067 54 VAL A C 1
ATOM 385 O O . VAL A 1 54 ? -46.40736 -55.44039 -111.46902 1.000 10.86029 54 VAL A O 1
ATOM 389 N N . MET A 1 55 ? -47.31541 -53.51887 -110.65578 1.000 8.54941 55 MET A N 1
ATOM 390 C CA . MET A 1 55 ? -47.97587 -54.21038 -109.54730 1.000 9.12397 55 MET A CA 1
ATOM 391 C C . MET A 1 55 ? -49.45513 -53.92672 -109.50029 1.000 10.21101 55 MET A C 1
ATOM 392 O O . MET A 1 55 ? -49.88838 -52.79158 -109.67986 1.000 10.51171 55 MET A O 1
ATOM 397 N N . GLY A 1 56 ? -50.22127 -54.98335 -109.25546 1.000 9.06217 56 GLY A N 1
ATOM 398 C CA . GLY A 1 56 ? -51.64460 -54.82035 -108.93795 1.000 9.75074 56 GLY A CA 1
ATOM 399 C C . GLY A 1 56 ? -51.81200 -54.46012 -107.46649 1.000 9.13116 56 GLY A C 1
ATOM 400 O O . GLY A 1 56 ? -51.10730 -54.98075 -106.58765 1.000 10.36023 56 GLY A O 1
ATOM 401 N N . ASN A 1 57 ? -52.78454 -53.57768 -107.19288 1.000 9.09285 57 ASN A N 1
ATOM 402 C CA . ASN A 1 57 ? -53.14273 -53.24940 -105.80124 1.000 8.88000 57 ASN A CA 1
ATOM 403 C C . ASN A 1 57 ? -54.50893 -52.58198 -105.86859 1.000 8.44282 57 ASN A C 1
ATOM 404 O O . ASN A 1 57 ? -54.68269 -51.65037 -106.66168 1.000 10.35039 57 ASN A O 1
ATOM 409 N N . VAL A 1 58 ? -55.45446 -53.03495 -105.08354 1.000 8.94084 58 VAL A N 1
ATOM 410 C CA . VAL A 1 58 ? -56.82453 -52.51919 -105.14978 1.000 9.54369 58 VAL A CA 1
ATOM 411 C C . VAL A 1 58 ? -57.03558 -51.42085 -104.13053 1.000 11.93337 58 VAL A C 1
ATOM 412 O O . VAL A 1 58 ? -57.54088 -50.33091 -104.45486 1.000 12.64002 58 VAL A O 1
ATOM 416 N N . LEU A 1 59 ? -56.64225 -51.68002 -102.88957 1.000 10.89954 59 LEU A N 1
ATOM 417 C CA . LEU A 1 59 ? -56.89769 -50.71340 -101.79959 1.000 10.44241 59 LEU A CA 1
ATOM 418 C C . LEU A 1 59 ? -55.66467 -49.85176 -101.68651 1.000 11.30816 59 LEU A C 1
ATOM 419 O O . LEU A 1 59 ? -54.84071 -49.98745 -100.79648 1.000 12.84167 59 LEU A O 1
ATOM 424 N N . GLN A 1 60 ? -55.55265 -48.90053 -102.62526 1.000 10.76956 60 GLN A N 1
ATOM 425 C CA . GLN A 1 60 ? -54.39747 -48.04441 -102.67913 1.000 11.50782 60 GLN A CA 1
ATOM 426 C C . GLN A 1 60 ? -54.45922 -46.96424 -101.60190 1.000 12.44841 60 GLN A C 1
ATOM 427 O O . GLN A 1 60 ? -53.39539 -46.37820 -101.32859 1.000 13.04205 60 GLN A O 1
ATOM 433 N N . ALA A 1 61 ? -55.63495 -46.73513 -101.01909 1.000 12.47446 61 ALA A N 1
ATOM 434 C CA . ALA A 1 61 ? -55.79350 -45.69200 -100.01089 1.000 11.76509 61 ALA A CA 1
ATOM 435 C C . ALA A 1 61 ? -54.79768 -45.84220 -98.88816 1.000 11.89773 61 ALA A C 1
ATOM 436 O O . ALA A 1 61 ? -54.74177 -46.86690 -98.19292 1.000 13.18589 61 ALA A O 1
ATOM 438 N N . GLY A 1 62 ? -54.04324 -44.78739 -98.63721 1.000 12.13844 62 GLY A N 1
ATOM 439 C CA . GLY A 1 62 ? -53.12496 -44.78072 -97.50824 1.000 12.02929 62 GLY A CA 1
ATOM 440 C C . GLY A 1 62 ? -51.82567 -45.51638 -97.72954 1.000 12.50879 62 GLY A C 1
ATOM 441 O O . GLY A 1 62 ? -50.99229 -45.53952 -96.82625 1.000 14.61093 62 GLY A O 1
ATOM 442 N N . ASN A 1 63 ? -51.61844 -46.09034 -98.89402 1.000 11.45976 63 ASN A N 1
ATOM 443 C CA . ASN A 1 63 ? -50.39718 -46.83085 -99.16573 1.000 12.21592 63 ASN A CA 1
ATOM 444 C C . ASN A 1 63 ? -49.28740 -45.92132 -99.65064 1.000 13.48309 63 ASN A C 1
ATOM 445 O O . ASN A 1 63 ? -48.15817 -46.40295 -99.80502 1.000 15.09754 63 ASN A O 1
ATOM 450 N N . GLY A 1 64 ? -49.54628 -44.62150 -99.82615 1.000 12.72144 64 GLY A N 1
ATOM 451 C CA . GLY A 1 64 ? -48.47253 -43.75159 -100.27786 1.000 12.66521 64 GLY A CA 1
ATOM 452 C C . GLY A 1 64 ? -48.40774 -43.71033 -101.79597 1.000 12.16408 64 GLY A C 1
ATOM 453 O O . GLY A 1 64 ? -48.97787 -44.53861 -102.50459 1.000 15.05719 64 GLY A O 1
ATOM 454 N N . MET A 1 65 ? -47.64559 -42.76226 -102.30030 1.000 11.25227 65 MET A N 1
ATOM 455 C CA . MET A 1 65 ? -47.58005 -42.54074 -103.73280 1.000 12.18234 65 MET A CA 1
ATOM 456 C C . MET A 1 65 ? -47.05709 -43.77331 -104.47442 1.000 13.36166 65 MET A C 1
ATOM 457 O O . MET A 1 65 ? -45.96103 -44.26039 -104.17834 1.000 13.04561 65 MET A O 1
ATOM 462 N N . ASN A 1 66 ? -47.85192 -44.27160 -105.43598 1.000 12.62115 66 ASN A N 1
ATOM 463 C CA . ASN A 1 66 ? -47.47664 -45.32888 -106.37504 1.000 12.55176 66 ASN A CA 1
ATOM 464 C C . ASN A 1 66 ? -46.85331 -46.57269 -105.72962 1.000 12.01653 66 ASN A C 1
ATOM 465 O O . ASN A 1 66 ? -45.62738 -46.75887 -105.69930 1.000 12.37886 66 ASN A O 1
ATOM 470 N N . VAL A 1 67 ? -47.73560 -47.47014 -105.28706 1.000 10.83136 67 VAL A N 1
ATOM 471 C CA . VAL A 1 67 ? -47.30456 -48.69514 -104.61673 1.000 11.75348 67 VAL A CA 1
ATOM 472 C C . VAL A 1 67 ? -46.23165 -49.42222 -105.41700 1.000 10.47178 67 VAL A C 1
ATOM 473 O O . VAL A 1 67 ? -45.26730 -49.91438 -104.83520 1.000 11.60467 67 VAL A O 1
ATOM 477 N N . ALA A 1 68 ? -46.38654 -49.55178 -106.74426 1.000 9.81365 68 ALA A N 1
ATOM 478 C CA . ALA A 1 68 ? -45.40889 -50.30230 -107.52726 1.000 9.62299 68 ALA A CA 1
ATOM 479 C C . ALA A 1 68 ? -44.01096 -49.69025 -107.43567 1.000 10.78927 68 ALA A C 1
ATOM 480 O O . ALA A 1 68 ? -43.02833 -50.43203 -107.44158 1.000 11.38350 68 ALA A O 1
ATOM 482 N N . ARG A 1 69 ? -43.91078 -48.34207 -107.39263 1.000 10.40226 69 ARG A N 1
ATOM 483 C CA . ARG A 1 69 ? -42.59954 -47.70058 -107.27802 1.000 11.18712 69 ARG A CA 1
ATOM 484 C C . ARG A 1 69 ? -41.98807 -47.99276 -105.91855 1.000 10.82280 69 ARG A C 1
ATOM 485 O O . ARG A 1 69 ? -40.76791 -48.21733 -105.82814 1.000 12.42931 69 ARG A O 1
ATOM 493 N N . GLN A 1 70 ? -42.81691 -48.03204 -104.85590 1.000 10.71019 70 GLN A N 1
ATOM 494 C CA . GLN A 1 70 ? -42.31674 -48.44791 -103.53659 1.000 10.51264 70 GLN A CA 1
ATOM 495 C C . GLN A 1 70 ? -41.83800 -49.88389 -103.55429 1.000 12.15596 70 GLN A C 1
ATOM 496 O O . GLN A 1 70 ? -40.77276 -50.17522 -103.01843 1.000 13.55192 70 GLN A O 1
ATOM 502 N N . VAL A 1 71 ? -42.59880 -50.78760 -104.17357 1.000 10.10437 71 VAL A N 1
ATOM 503 C CA . VAL A 1 71 ? -42.13786 -52.17247 -104.28854 1.000 12.60639 71 VAL A CA 1
ATOM 504 C C . VAL A 1 71 ? -40.78324 -52.22257 -104.98808 1.000 15.16568 71 VAL A C 1
ATOM 505 O O . VAL A 1 71 ? -39.88688 -52.97278 -104.56488 1.000 14.00485 71 VAL A O 1
ATOM 509 N N . ALA A 1 72 ? -40.63313 -51.48429 -106.09498 1.000 11.46849 72 ALA A N 1
ATOM 510 C CA . ALA A 1 72 ? -39.41057 -51.58826 -106.88637 1.000 13.20783 72 ALA A CA 1
ATOM 511 C C . ALA A 1 72 ? -38.21366 -51.02700 -106.11704 1.000 15.05435 72 ALA A C 1
ATOM 512 O O . ALA A 1 72 ? -37.16078 -51.68832 -106.01158 1.000 14.96646 72 ALA A O 1
ATOM 514 N N . VAL A 1 73 ? -38.36071 -49.82478 -105.57218 1.000 13.30762 73 VAL A N 1
ATOM 515 C CA . VAL A 1 73 ? -37.22327 -49.16962 -104.90760 1.000 14.22840 73 VAL A CA 1
ATOM 516 C C . VAL A 1 73 ? -36.88141 -49.89745 -103.61582 1.000 15.06078 73 VAL A C 1
ATOM 517 O O . VAL A 1 73 ? -35.69937 -50.14840 -103.31906 1.000 19.94993 73 VAL A O 1
ATOM 521 N N . ASN A 1 74 ? -37.89492 -50.20764 -102.79514 1.000 13.41411 74 ASN A N 1
ATOM 522 C CA . ASN A 1 74 ? -37.59645 -50.88512 -101.54870 1.000 14.99602 74 ASN A CA 1
ATOM 523 C C . ASN A 1 74 ? -37.24475 -52.34991 -101.76333 1.000 18.12418 74 ASN A C 1
ATOM 524 O O . ASN A 1 74 ? -36.65354 -52.95323 -100.87364 1.000 20.90873 74 ASN A O 1
ATOM 529 N N . GLY A 1 75 ? -37.49034 -52.89420 -102.94230 1.000 16.05357 75 GLY A N 1
ATOM 530 C CA . GLY A 1 75 ? -37.04373 -54.22526 -103.32511 1.000 16.58713 75 GLY A CA 1
ATOM 531 C C . GLY A 1 75 ? -35.61178 -54.25325 -103.75680 1.000 17.93975 75 GLY A C 1
ATOM 532 O O . GLY A 1 75 ? -35.10215 -55.32140 -104.04905 1.000 21.27381 75 GLY A O 1
ATOM 533 N N . GLY A 1 76 ? -35.00271 -53.07823 -103.79904 1.000 16.95624 76 GLY A N 1
ATOM 534 C CA . GLY A 1 76 ? -33.57736 -52.95876 -104.13086 1.000 19.67954 76 GLY A CA 1
ATOM 535 C C . GLY A 1 76 ? -33.26167 -52.76632 -105.59773 1.000 21.75427 76 GLY A C 1
ATOM 536 O O . GLY A 1 76 ? -32.07560 -52.81769 -105.98101 1.000 25.00382 76 GLY A O 1
ATOM 537 N N . LEU A 1 77 ? -34.25109 -52.57766 -106.45374 1.000 18.04540 77 LEU A N 1
ATOM 538 C CA . LEU A 1 77 ? -33.95159 -52.28855 -107.84841 1.000 17.37528 77 LEU A CA 1
ATOM 539 C C . LEU A 1 77 ? -33.38160 -50.87625 -107.98559 1.000 20.46193 77 LEU A C 1
ATOM 540 O O . LEU A 1 77 ? -33.70386 -49.98808 -107.19799 1.000 19.97863 77 LEU A O 1
ATOM 545 N N . PRO A 1 78 ? -32.54411 -50.64546 -109.00335 1.000 20.14787 78 PRO A N 1
ATOM 546 C CA . PRO A 1 78 ? -32.01767 -49.30144 -109.25527 1.000 20.77724 78 PRO A CA 1
ATOM 547 C C . PRO A 1 78 ? -33.16236 -48.30883 -109.41234 1.000 20.26627 78 PRO A C 1
ATOM 548 O O . PRO A 1 78 ? -34.23694 -48.63734 -109.94082 1.000 20.50451 78 PRO A O 1
ATOM 552 N N . VAL A 1 79 ? -32.91240 -47.07594 -108.98080 1.000 19.34197 79 VAL A N 1
ATOM 553 C CA . VAL A 1 79 ? -33.92315 -46.02868 -109.12462 1.000 19.01211 79 VAL A CA 1
ATOM 554 C C . VAL A 1 79 ? -34.25128 -45.75703 -110.59573 1.000 15.68295 79 VAL A C 1
ATOM 555 O O . VAL A 1 79 ? -35.29762 -45.19576 -110.89595 1.000 17.79838 79 VAL A O 1
ATOM 559 N N . ALA A 1 80 ? -33.39982 -46.17922 -111.52973 1.000 17.25558 80 ALA A N 1
ATOM 560 C CA . ALA A 1 80 ? -33.72259 -46.00940 -112.94161 1.000 16.50231 80 ALA A CA 1
ATOM 561 C C . ALA A 1 80 ? -34.82348 -46.93891 -113.46907 1.000 17.02606 80 ALA A C 1
ATOM 562 O O . ALA A 1 80 ? -35.20687 -46.77804 -114.63872 1.000 20.35044 80 ALA A O 1
ATOM 564 N N . VAL A 1 81 ? -35.36720 -47.86171 -112.67704 1.000 18.01645 81 VAL A N 1
ATOM 565 C CA . VAL A 1 81 ? -36.41499 -48.77051 -113.14353 1.000 15.50046 81 VAL A CA 1
ATOM 566 C C . VAL A 1 81 ? -37.76776 -48.09537 -112.93244 1.000 15.25399 81 VAL A C 1
ATOM 567 O O . VAL A 1 81 ? -38.13762 -47.83383 -111.78268 1.000 16.58130 81 VAL A O 1
ATOM 571 N N . PRO A 1 82 ? -38.53591 -47.82322 -113.97680 1.000 13.04768 82 PRO A N 1
ATOM 572 C CA . PRO A 1 82 ? -39.85401 -47.22003 -113.76386 1.000 13.81196 82 PRO A CA 1
ATOM 573 C C . PRO A 1 82 ? -40.87341 -48.24978 -113.25838 1.000 13.71387 82 PRO A C 1
ATOM 574 O O . PRO A 1 82 ? -40.66384 -49.45987 -113.29803 1.000 14.82856 82 PRO A O 1
ATOM 578 N N . ALA A 1 83 ? -42.00374 -47.72858 -112.78084 1.000 11.77783 83 ALA A N 1
ATOM 579 C CA . ALA A 1 83 ? -42.97954 -48.62014 -112.16440 1.000 10.56896 83 ALA A CA 1
ATOM 580 C C . ALA A 1 83 ? -44.33114 -47.94029 -112.18444 1.000 10.01152 83 ALA A C 1
ATOM 581 O O . ALA A 1 83 ? -44.44444 -46.72098 -111.94965 1.000 10.68379 83 ALA A O 1
ATOM 583 N N . HIS A 1 84 ? -45.38840 -48.76554 -112.30423 1.000 10.33071 84 HIS A N 1
ATOM 584 C CA . HIS A 1 84 ? -46.74153 -48.22602 -112.17046 1.000 9.78595 84 HIS A CA 1
ATOM 585 C C . HIS A 1 84 ? -47.68997 -49.29336 -111.63220 1.000 9.49024 84 HIS A C 1
ATOM 586 O O . HIS A 1 84 ? -47.37603 -50.49601 -111.63153 1.000 9.74980 84 HIS A O 1
ATOM 593 N N . THR A 1 85 ? -48.83526 -48.80991 -111.10199 1.000 9.39806 85 THR A N 1
ATOM 594 C CA . THR A 1 85 ? -49.76782 -49.65805 -110.34212 1.000 8.56270 85 THR A CA 1
ATOM 595 C C . THR A 1 85 ? -51.04784 -49.80875 -111.13906 1.000 11.04183 85 THR A C 1
ATOM 596 O O . THR A 1 85 ? -51.60141 -48.81512 -111.63119 1.000 11.37884 85 THR A O 1
ATOM 600 N N . VAL A 1 86 ? -51.54200 -51.03246 -111.26469 1.000 9.11333 86 VAL A N 1
ATOM 601 C CA . VAL A 1 86 ? -52.78828 -51.30157 -111.99210 1.000 7.99100 86 VAL A CA 1
ATOM 602 C C . VAL A 1 86 ? -53.88092 -51.79259 -111.05107 1.000 9.47738 86 VAL A C 1
ATOM 603 O O . VAL A 1 86 ? -53.61682 -52.44305 -110.01425 1.000 9.92881 86 VAL A O 1
ATOM 607 N N . ASN A 1 87 ? -55.11389 -51.48902 -111.40764 1.000 8.69540 87 ASN A N 1
ATOM 608 C CA . ASN A 1 87 ? -56.27995 -51.89244 -110.58199 1.000 8.34167 87 ASN A CA 1
ATOM 609 C C . ASN A 1 87 ? -57.35778 -52.41247 -111.51572 1.000 9.27961 87 ASN A C 1
ATOM 610 O O . ASN A 1 87 ? -58.00814 -51.64894 -112.22529 1.000 9.60513 87 ASN A O 1
ATOM 615 N N . ARG A 1 88 ? -57.48352 -53.73777 -111.54957 1.000 9.49787 88 ARG A N 1
ATOM 616 C CA . ARG A 1 88 ? -58.68049 -54.39135 -112.10255 1.000 8.59253 88 ARG A CA 1
ATOM 617 C C . ARG A 1 88 ? -59.26055 -55.23848 -110.97482 1.000 9.45506 88 ARG A C 1
ATOM 618 O O . ARG A 1 88 ? -59.53115 -56.44993 -111.12623 1.000 9.37894 88 ARG A O 1
ATOM 626 N N . VAL A 1 89 ? -59.47711 -54.58412 -109.82142 1.000 8.27893 89 VAL A N 1
ATOM 627 C CA . VAL A 1 89 ? -60.06763 -55.17148 -108.61548 1.000 9.20226 89 VAL A CA 1
ATOM 628 C C . VAL A 1 89 ? -59.47306 -56.55092 -108.31382 1.000 10.66776 89 VAL A C 1
ATOM 629 O O . VAL A 1 89 ? -58.24494 -56.69944 -108.30685 1.000 9.84594 89 VAL A O 1
ATOM 633 N N . CYS A 1 90 ? -60.31025 -57.58768 -108.19699 1.000 8.73069 90 CYS A N 1
ATOM 634 C CA . CYS A 1 90 ? -59.81010 -58.88661 -107.72110 1.000 11.54808 90 CYS A CA 1
ATOM 635 C C . CYS A 1 90 ? -58.99392 -59.57993 -108.76523 1.000 11.53994 90 CYS A C 1
ATOM 636 O O . CYS A 1 90 ? -58.30979 -60.57435 -108.44003 1.000 16.12106 90 CYS A O 1
ATOM 639 N N . GLY A 1 91 ? -58.93444 -59.05641 -109.97799 1.000 10.12550 91 GLY A N 1
ATOM 640 C CA . GLY A 1 91 ? -58.02244 -59.59593 -110.99759 1.000 12.95845 91 GLY A CA 1
ATOM 641 C C . GLY A 1 91 ? -56.73967 -58.83068 -111.14300 1.000 12.14058 91 GLY A C 1
ATOM 642 O O . GLY A 1 91 ? -55.97564 -59.14553 -112.06852 1.000 12.17277 91 GLY A O 1
ATOM 643 N N . SER A 1 92 ? -56.45366 -57.88370 -110.25270 1.000 9.92081 92 SER A N 1
ATOM 644 C CA . SER A 1 92 ? -55.32449 -56.96117 -110.49382 1.000 8.57369 92 SER A CA 1
ATOM 645 C C . SER A 1 92 ? -53.98174 -57.66829 -110.61923 1.000 11.62039 92 SER A C 1
ATOM 646 O O . SER A 1 92 ? -53.12164 -57.20576 -111.36699 1.000 10.60488 92 SER A O 1
ATOM 649 N N . GLY A 1 93 ? -53.74668 -58.72728 -109.82878 1.000 10.75415 93 GLY A N 1
ATOM 650 C CA . GLY A 1 93 ? -52.42560 -59.34011 -109.89533 1.000 12.03844 93 GLY A CA 1
ATOM 651 C C . GLY A 1 93 ? -52.23458 -60.08344 -111.19634 1.000 11.46438 93 GLY A C 1
ATOM 652 O O . GLY A 1 93 ? -51.09124 -60.19067 -111.66227 1.000 13.28270 93 GLY A O 1
ATOM 653 N N . ALA A 1 94 ? -53.32582 -60.62349 -111.78541 1.000 9.51724 94 ALA A N 1
ATOM 654 C CA . ALA A 1 94 ? -53.21375 -61.18926 -113.13390 1.000 10.17670 94 ALA A CA 1
ATOM 655 C C . ALA A 1 94 ? -53.15939 -60.09697 -114.16289 1.000 9.98720 94 ALA A C 1
ATOM 656 O O . ALA A 1 94 ? -52.39894 -60.25067 -115.15400 1.000 11.18532 94 ALA A O 1
ATOM 658 N N . GLN A 1 95 ? -53.87203 -58.97914 -113.95961 1.000 9.43064 95 GLN A N 1
ATOM 659 C CA . GLN A 1 95 ? -53.76404 -57.84046 -114.87290 1.000 10.72080 95 GLN A CA 1
ATOM 660 C C . GLN A 1 95 ? -52.32263 -57.34975 -114.96433 1.000 10.91818 95 GLN A C 1
ATOM 661 O O . GLN A 1 95 ? -51.86376 -57.01338 -116.05954 1.000 11.94234 95 GLN A O 1
ATOM 667 N N . ALA A 1 96 ? -51.57245 -57.36102 -113.86799 1.000 9.38334 96 ALA A N 1
ATOM 668 C CA . ALA A 1 96 ? -50.20279 -56.87990 -113.98572 1.000 9.22900 96 ALA A CA 1
ATOM 669 C C . ALA A 1 96 ? -49.42050 -57.72751 -115.00067 1.000 9.93772 96 ALA A C 1
ATOM 670 O O . ALA A 1 96 ? -48.57139 -57.21233 -115.74340 1.000 10.92310 96 ALA A O 1
ATOM 672 N N . VAL A 1 97 ? -49.66014 -59.03776 -115.01802 1.000 9.53705 97 VAL A N 1
ATOM 673 C CA . VAL A 1 97 ? -48.97012 -59.93205 -115.96775 1.000 11.33793 97 VAL A CA 1
ATOM 674 C C . VAL A 1 97 ? -49.45963 -59.67796 -117.37845 1.000 11.02113 97 VAL A C 1
ATOM 675 O O . VAL A 1 97 ? -48.65723 -59.67229 -118.33342 1.000 12.17428 97 VAL A O 1
ATOM 679 N N . VAL A 1 98 ? -50.75935 -59.44471 -117.55422 1.000 10.71403 98 VAL A N 1
ATOM 680 C CA . VAL A 1 98 ? -51.27972 -59.08742 -118.87916 1.000 11.19938 98 VAL A CA 1
ATOM 681 C C . VAL A 1 98 ? -50.67219 -57.77087 -119.36618 1.000 11.25684 98 VAL A C 1
ATOM 682 O O . VAL A 1 98 ? -50.28537 -57.66389 -120.54210 1.000 12.00405 98 VAL A O 1
ATOM 686 N N . THR A 1 99 ? -50.52494 -56.78297 -118.45809 1.000 11.08616 99 THR A N 1
ATOM 687 C CA . THR A 1 99 ? -49.90520 -55.50841 -118.81443 1.000 11.35571 99 THR A CA 1
ATOM 688 C C . THR A 1 99 ? -48.48273 -55.75252 -119.24293 1.000 12.70147 99 THR A C 1
ATOM 689 O O . THR A 1 99 ? -48.02729 -55.19117 -120.26261 1.000 12.88137 99 THR A O 1
ATOM 693 N N . ALA A 1 100 ? -47.76295 -56.59832 -118.49359 1.000 11.47018 100 ALA A N 1
ATOM 694 C CA . ALA A 1 100 ? -46.39185 -56.91945 -118.88411 1.000 12.73152 100 ALA A CA 1
ATOM 695 C C . ALA A 1 100 ? -46.34071 -57.58007 -120.26490 1.000 13.02329 100 ALA A C 1
ATOM 696 O O . ALA A 1 100 ? -45.53952 -57.17837 -121.12910 1.000 13.73459 100 ALA A O 1
ATOM 698 N N . TYR A 1 101 ? -47.23657 -58.54905 -120.51660 1.000 12.39069 101 TYR A N 1
ATOM 699 C CA . TYR A 1 101 ? -47.30415 -59.19641 -121.83023 1.000 13.80653 101 TYR A CA 1
ATOM 700 C C . TYR A 1 101 ? -47.46858 -58.14886 -122.92182 1.000 12.76858 101 TYR A C 1
ATOM 701 O O . TYR A 1 101 ? -46.75397 -58.17683 -123.95471 1.000 13.21281 101 TYR A O 1
ATOM 710 N N . ALA A 1 102 ? -48.40683 -57.21702 -122.72575 1.000 12.33337 102 ALA A N 1
ATOM 711 C CA . ALA A 1 102 ? -48.68468 -56.21471 -123.75137 1.000 11.65807 102 ALA A CA 1
ATOM 712 C C . ALA A 1 102 ? -47.48393 -55.30295 -123.95806 1.000 15.22882 102 ALA A C 1
ATOM 713 O O . ALA A 1 102 ? -47.15800 -54.96084 -125.11322 1.000 14.14255 102 ALA A O 1
ATOM 715 N N . GLN A 1 103 ? -46.76730 -54.95123 -122.88055 1.000 13.88770 103 GLN A N 1
ATOM 716 C CA . GLN A 1 103 ? -45.59807 -54.07732 -123.04086 1.000 13.70702 103 GLN A CA 1
ATOM 717 C C . GLN A 1 103 ? -44.50109 -54.78564 -123.80662 1.000 15.41495 103 GLN A C 1
ATOM 718 O O . GLN A 1 103 ? -43.76526 -54.14543 -124.57554 1.000 15.41160 103 GLN A O 1
ATOM 724 N N . ILE A 1 104 ? -44.36198 -56.08932 -123.59155 1.000 13.67093 104 ILE A N 1
ATOM 725 C CA . ILE A 1 104 ? -43.27271 -56.81321 -124.26127 1.000 14.97838 104 ILE A CA 1
ATOM 726 C C . ILE A 1 104 ? -43.61622 -57.02956 -125.72283 1.000 15.54555 104 ILE A C 1
ATOM 727 O O . ILE A 1 104 ? -42.79582 -56.74603 -126.62405 1.000 16.55325 104 ILE A O 1
ATOM 732 N N . ARG A 1 105 ? -44.85399 -57.48000 -125.99455 1.000 14.93448 105 ARG A N 1
ATOM 733 C CA . ARG A 1 105 ? -45.22984 -57.75929 -127.38525 1.000 15.01869 105 ARG A CA 1
ATOM 734 C C . ARG A 1 105 ? -45.28556 -56.48997 -128.20610 1.000 16.00614 105 ARG A C 1
ATOM 735 O O . ARG A 1 105 ? -45.02674 -56.55043 -129.42482 1.000 20.51732 105 ARG A O 1
ATOM 748 N N . SER A 1 106 ? -45.58491 -55.33563 -127.62315 1.000 15.63057 106 SER A N 1
ATOM 749 C CA . SER A 1 106 ? -45.60185 -54.05815 -128.33167 1.000 15.81308 106 SER A CA 1
ATOM 750 C C . SER A 1 106 ? -44.22948 -53.40448 -128.43279 1.000 17.86179 106 SER A C 1
ATOM 751 O O . SER A 1 106 ? -44.14214 -52.31452 -129.02924 1.000 21.83308 106 SER A O 1
ATOM 754 N N . GLY A 1 107 ? -43.17767 -53.99815 -127.83806 1.000 17.77468 107 GLY A N 1
ATOM 755 C CA . GLY A 1 107 ? -41.81857 -53.44552 -127.90498 1.000 16.78950 107 GLY A CA 1
ATOM 756 C C . GLY A 1 107 ? -41.49506 -52.36165 -126.89944 1.000 19.55888 107 GLY A C 1
ATOM 757 O O . GLY A 1 107 ? -40.39047 -51.77155 -126.95240 1.000 22.73682 107 GLY A O 1
ATOM 758 N N . LEU A 1 108 ? -42.40297 -52.06394 -125.96563 1.000 16.80567 108 LEU A N 1
ATOM 759 C CA . LEU A 1 108 ? -42.12364 -51.01482 -124.97331 1.000 16.34071 108 LEU A CA 1
ATOM 760 C C . LEU A 1 108 ? -41.15237 -51.49365 -123.90939 1.000 16.03442 108 LEU A C 1
ATOM 761 O O . LEU A 1 108 ? -40.43242 -50.67957 -123.32124 1.000 21.60260 108 LEU A O 1
ATOM 766 N N . SER A 1 109 ? -41.11255 -52.80176 -123.66302 1.000 14.76111 109 SER A N 1
ATOM 767 C CA . SER A 1 109 ? -40.28215 -53.40662 -122.63642 1.000 15.93560 109 SER A CA 1
ATOM 768 C C . SER A 1 109 ? -39.72843 -54.72153 -123.17323 1.000 14.86628 109 SER A C 1
ATOM 769 O O . SER A 1 109 ? -40.32294 -55.35786 -124.06273 1.000 16.61209 109 SER A O 1
ATOM 772 N N . ASN A 1 110 ? -38.62757 -55.16940 -122.57885 1.000 16.06090 110 ASN A N 1
ATOM 773 C CA . ASN A 1 110 ? -38.13955 -56.51839 -122.84216 1.000 16.10489 110 ASN A CA 1
ATOM 774 C C . ASN A 1 110 ? -38.26275 -57.44482 -121.64114 1.000 17.78246 110 ASN A C 1
ATOM 775 O O . ASN A 1 110 ? -38.43500 -58.66365 -121.81690 1.000 18.98155 110 ASN A O 1
ATOM 780 N N . LEU A 1 111 ? -38.24435 -56.89695 -120.42563 1.000 14.51337 111 LEU A N 1
ATOM 781 C CA . LEU A 1 111 ? -38.31847 -57.74722 -119.25494 1.000 14.62347 111 LEU A CA 1
ATOM 782 C C . LEU A 1 111 ? -39.03594 -56.93449 -118.17858 1.000 13.50213 111 LEU A C 1
ATOM 783 O O . LEU A 1 111 ? -38.66529 -55.78351 -117.91306 1.000 14.61664 111 LEU A O 1
ATOM 788 N N . VAL A 1 112 ? -40.07272 -57.51981 -117.56979 1.000 12.30230 112 VAL A N 1
ATOM 789 C CA . VAL A 1 112 ? -40.88561 -56.80750 -116.57916 1.000 13.09266 112 VAL A CA 1
ATOM 790 C C . VAL A 1 112 ? -40.97592 -57.69261 -115.34765 1.000 11.59105 112 VAL A C 1
ATOM 791 O O . VAL A 1 112 ? -41.17302 -58.91224 -115.45780 1.000 13.09866 112 VAL A O 1
ATOM 795 N N . ILE A 1 113 ? -40.90128 -57.09081 -114.18171 1.000 11.15996 113 ILE A N 1
ATOM 796 C CA . ILE A 1 113 ? -41.31077 -57.77923 -112.95843 1.000 10.69274 113 ILE A CA 1
ATOM 797 C C . ILE A 1 113 ? -42.76082 -57.40919 -112.65775 1.000 10.73854 113 ILE A C 1
ATOM 798 O O . ILE A 1 113 ? -43.07557 -56.21459 -112.54095 1.000 12.90526 113 ILE A O 1
ATOM 803 N N . ALA A 1 114 ? -43.64244 -58.38757 -112.65727 1.000 10.43370 114 ALA A N 1
ATOM 804 C CA . ALA A 1 114 ? -45.07150 -58.13770 -112.51454 1.000 11.27041 114 ALA A CA 1
ATOM 805 C C . ALA A 1 114 ? -45.59815 -58.94010 -111.33844 1.000 11.88426 114 ALA A C 1
ATOM 806 O O . ALA A 1 114 ? -45.16975 -60.05276 -111.07213 1.000 11.84467 114 ALA A O 1
ATOM 808 N N . GLY A 1 115 ? -46.57805 -58.38656 -110.65627 1.000 10.76649 115 GLY A N 1
ATOM 809 C CA . GLY A 1 115 ? -47.16818 -59.11992 -109.56842 1.000 12.01992 115 GLY A CA 1
ATOM 810 C C . GLY A 1 115 ? -48.26650 -58.32375 -108.91089 1.000 11.27383 115 GLY A C 1
ATOM 811 O O . GLY A 1 115 ? -48.86230 -57.42691 -109.51430 1.000 10.11364 115 GLY A O 1
ATOM 812 N N . GLY A 1 116 ? -48.55433 -58.65359 -107.66247 1.000 8.96676 116 GLY A N 1
ATOM 813 C CA . GLY A 1 116 ? -49.58549 -57.88928 -106.96580 1.000 11.05419 116 GLY A CA 1
ATOM 814 C C . GLY A 1 116 ? -49.36278 -57.97269 -105.46946 1.000 8.60066 116 GLY A C 1
ATOM 815 O O . GLY A 1 116 ? -48.68301 -58.88361 -104.96717 1.000 9.42255 116 GLY A O 1
ATOM 816 N N . VAL A 1 117 ? -49.97517 -57.03860 -104.74305 1.000 8.32898 117 VAL A N 1
ATOM 817 C CA . VAL A 1 117 ? -49.81329 -56.91603 -103.29465 1.000 8.10884 117 VAL A CA 1
ATOM 818 C C . VAL A 1 117 ? -51.14660 -56.50502 -102.70286 1.000 9.57219 117 VAL A C 1
ATOM 819 O O . VAL A 1 117 ? -51.91444 -55.78628 -103.34756 1.000 8.87269 117 VAL A O 1
ATOM 823 N N . GLU A 1 118 ? -51.41161 -56.94018 -101.46409 1.000 8.17941 118 GLU A N 1
ATOM 824 C CA . GLU A 1 118 ? -52.59295 -56.43856 -100.77233 1.000 8.36945 118 GLU A CA 1
ATOM 825 C C . GLU A 1 118 ? -52.43797 -56.72442 -99.30399 1.000 8.10968 118 GLU A C 1
ATOM 826 O O . GLU A 1 118 ? -51.85466 -57.75479 -98.90792 1.000 10.65823 118 GLU A O 1
ATOM 832 N N . ASN A 1 119 ? -52.98067 -55.85305 -98.47128 1.000 9.28526 119 ASN A N 1
ATOM 833 C CA . ASN A 1 119 ? -53.09117 -56.13959 -97.05065 1.000 8.91870 119 ASN A CA 1
ATOM 834 C C . ASN A 1 119 ? -54.37272 -55.50591 -96.56450 1.000 9.65808 119 ASN A C 1
ATOM 835 O O . ASN A 1 119 ? -54.43965 -54.28786 -96.41226 1.000 10.16768 119 ASN A O 1
ATOM 840 N N . MET A 1 120 ? -55.38413 -56.32284 -96.32940 1.000 10.17063 120 MET A N 1
ATOM 841 C CA . MET A 1 120 ? -56.69720 -55.76178 -96.01631 1.000 11.42503 120 MET A CA 1
ATOM 842 C C . MET A 1 120 ? -56.75642 -55.15199 -94.62766 1.000 11.53299 120 MET A C 1
ATOM 843 O O . MET A 1 120 ? -57.40574 -54.10294 -94.44078 1.000 12.98734 120 MET A O 1
ATOM 850 N N . ASP A 1 121 ? -56.02498 -55.70304 -93.64868 1.000 11.61508 121 ASP A N 1
ATOM 851 C CA . ASP A 1 121 ? -55.97296 -55.03379 -92.33365 1.000 10.62669 121 ASP A CA 1
ATOM 852 C C . ASP A 1 121 ? -55.46265 -53.62386 -92.46006 1.000 11.51942 121 ASP A C 1
ATOM 853 O O . ASP A 1 121 ? -55.87279 -52.72426 -91.69174 1.000 13.84863 121 ASP A O 1
ATOM 858 N N . GLN A 1 122 ? -54.49094 -53.40049 -93.35792 1.000 10.19628 122 GLN A N 1
ATOM 859 C CA . GLN A 1 122 ? -53.88145 -52.09846 -93.49019 1.000 10.67180 122 GLN A CA 1
ATOM 860 C C . GLN A 1 122 ? -54.73033 -51.09760 -94.24762 1.000 9.92455 122 GLN A C 1
ATOM 861 O O . GLN A 1 122 ? -54.34355 -49.93176 -94.33624 1.000 12.07228 122 GLN A O 1
ATOM 867 N N . ALA A 1 123 ? -55.84059 -51.52147 -94.84347 1.000 9.93354 123 ALA A N 1
ATOM 868 C CA . ALA A 1 123 ? -56.71256 -50.57387 -95.49288 1.000 10.42110 123 ALA A CA 1
ATOM 869 C C . ALA A 1 123 ? -57.25210 -49.62325 -94.43760 1.000 10.62469 123 ALA A C 1
ATOM 870 O O . ALA A 1 123 ? -57.67841 -50.07635 -93.35550 1.000 11.38993 123 ALA A O 1
ATOM 872 N N . PRO A 1 124 ? -57.22239 -48.32824 -94.67928 1.000 9.41337 124 PRO A N 1
ATOM 873 C CA . PRO A 1 124 ? -57.70459 -47.37095 -93.66386 1.000 9.16943 124 PRO A CA 1
ATOM 874 C C . PRO A 1 124 ? -59.21452 -47.19498 -93.72954 1.000 9.96510 124 PRO A C 1
ATOM 875 O O . PRO A 1 124 ? -59.91217 -47.71594 -94.61521 1.000 12.11777 124 PRO A O 1
ATOM 879 N N . TYR A 1 125 ? -59.73205 -46.44135 -92.77746 1.000 8.72346 125 TYR A N 1
ATOM 880 C CA . TYR A 1 125 ? -61.05742 -45.85070 -92.88036 1.000 7.97033 125 TYR A CA 1
ATOM 881 C C . TYR A 1 125 ? -60.97091 -44.51320 -93.57506 1.000 10.25893 125 TYR A C 1
ATOM 882 O O . TYR A 1 125 ? -59.93987 -43.82371 -93.53502 1.000 11.07526 125 TYR A O 1
ATOM 891 N N . LEU A 1 126 ? -62.06163 -44.13140 -94.20574 1.000 8.79060 126 LEU A N 1
ATOM 892 C CA . LEU A 1 126 ? -62.14257 -42.90398 -95.00426 1.000 8.58685 126 LEU A CA 1
ATOM 893 C C . LEU A 1 126 ? -63.16075 -41.97500 -94.36205 1.000 11.32524 126 LEU A C 1
ATOM 894 O O . LEU A 1 126 ? -64.20841 -42.39893 -93.87259 1.000 10.94409 126 LEU A O 1
ATOM 899 N N . MET A 1 127 ? -62.84990 -40.66516 -94.32596 1.000 10.36817 127 MET A N 1
ATOM 900 C CA . MET A 1 127 ? -63.76186 -39.64268 -93.81702 1.000 10.74450 127 MET A CA 1
ATOM 901 C C . MET A 1 127 ? -64.05380 -38.67781 -94.94917 1.000 12.06342 127 MET A C 1
ATOM 902 O O . MET A 1 127 ? -63.36039 -37.65577 -95.10964 1.000 12.57421 127 MET A O 1
ATOM 910 N N . PRO A 1 128 ? -65.10666 -38.91328 -95.72271 1.000 12.20049 128 PRO A N 1
ATOM 911 C CA . PRO A 1 128 ? -65.42171 -38.01633 -96.85067 1.000 11.00877 128 PRO A CA 1
ATOM 912 C C . PRO A 1 128 ? -65.81806 -36.62445 -96.42320 1.000 12.34630 128 PRO A C 1
ATOM 913 O O . PRO A 1 128 ? -65.67146 -35.71464 -97.22609 1.000 13.77059 128 PRO A O 1
ATOM 917 N N . SER A 1 129 ? -66.30063 -36.39044 -95.20769 1.000 10.89935 129 SER A N 1
ATOM 918 C CA . SER A 1 129 ? -66.77662 -35.06252 -94.82785 1.000 12.02875 129 SER A CA 1
ATOM 919 C C . SER A 1 129 ? -65.73157 -34.27733 -94.07527 1.000 11.17119 129 SER A C 1
ATOM 920 O O . SER A 1 129 ? -65.98486 -33.11751 -93.73869 1.000 12.94557 129 SER A O 1
ATOM 924 N N . LEU A 1 130 ? -64.53229 -34.84102 -93.85163 1.000 10.82432 130 LEU A N 1
ATOM 925 C CA . LEU A 1 130 ? -63.53726 -34.12814 -93.05510 1.000 10.32852 130 LEU A CA 1
ATOM 926 C C . LEU A 1 130 ? -62.90734 -32.96948 -93.80169 1.000 10.77876 130 LEU A C 1
ATOM 927 O O . LEU A 1 130 ? -62.55438 -31.96833 -93.16067 1.000 12.74959 130 LEU A O 1
ATOM 932 N N . ARG A 1 131 ? -62.80885 -33.02006 -95.13115 1.000 10.35895 131 ARG A N 1
ATOM 933 C CA . ARG A 1 131 ? -62.16092 -31.89155 -95.81436 1.000 11.00512 131 ARG A CA 1
ATOM 934 C C . ARG A 1 131 ? -62.96132 -30.61264 -95.67328 1.000 11.87133 131 ARG A C 1
ATOM 935 O O . ARG A 1 131 ? -62.40811 -29.55850 -95.31229 1.000 11.77243 131 ARG A O 1
ATOM 943 N N . HIS A 1 132 ? -64.23560 -30.65225 -95.99259 1.000 11.28806 132 HIS A N 1
ATOM 944 C CA . HIS A 1 132 ? -65.00787 -29.42158 -96.02369 1.000 11.89664 132 HIS A CA 1
ATOM 945 C C . HIS A 1 132 ? -66.06946 -29.36695 -94.96791 1.000 13.70487 132 HIS A C 1
ATOM 946 O O . HIS A 1 132 ? -66.78464 -28.35262 -94.89636 1.000 15.41105 132 HIS A O 1
ATOM 953 N N . GLY A 1 133 ? -66.15801 -30.39775 -94.12881 1.000 11.86437 133 GLY A N 1
ATOM 954 C CA . GLY A 1 133 ? -66.93458 -30.33106 -92.89615 1.000 12.82425 133 GLY A CA 1
ATOM 955 C C . GLY A 1 133 ? -68.24174 -31.07443 -93.03436 1.000 12.54165 133 GLY A C 1
ATOM 956 O O . GLY A 1 133 ? -68.84963 -31.14540 -94.12629 1.000 14.39169 133 GLY A O 1
ATOM 957 N N . ALA A 1 134 ? -68.71163 -31.61216 -91.91658 1.000 11.64022 134 ALA A N 1
ATOM 958 C CA . ALA A 1 134 ? -70.02728 -32.22637 -91.81366 1.000 11.42972 134 ALA A CA 1
ATOM 959 C C . ALA A 1 134 ? -71.10052 -31.23587 -91.39234 1.000 14.46478 134 ALA A C 1
ATOM 960 O O . ALA A 1 134 ? -72.29138 -31.54531 -91.55572 1.000 14.49827 134 ALA A O 1
ATOM 962 N N . ARG A 1 135 ? -70.71417 -30.05371 -90.86350 1.000 12.13448 135 ARG A N 1
ATOM 963 C CA . ARG A 1 135 ? -71.59297 -28.93020 -90.48044 1.000 14.63857 135 ARG A CA 1
ATOM 964 C C . ARG A 1 135 ? -72.47203 -29.20847 -89.25612 1.000 14.41466 135 ARG A C 1
ATOM 965 O O . ARG A 1 135 ? -72.31915 -28.54070 -88.21811 1.000 14.02585 135 ARG A O 1
ATOM 973 N N . MET A 1 136 ? -73.40090 -30.15502 -89.34867 1.000 13.21877 136 MET A N 1
ATOM 974 C CA . MET A 1 136 ? -74.27062 -30.52586 -88.24219 1.000 13.77650 136 MET A CA 1
ATOM 975 C C . MET A 1 136 ? -74.83668 -31.89267 -88.57831 1.000 16.30130 136 MET A C 1
ATOM 976 O O . MET A 1 136 ? -75.10715 -32.19841 -89.74704 1.000 18.73426 136 MET A O 1
ATOM 983 N N . GLY A 1 137 ? -74.93500 -32.74281 -87.59046 1.000 12.20161 137 GLY A N 1
ATOM 984 C CA . GLY A 1 137 ? -75.50814 -34.05836 -87.73462 1.000 13.22916 137 GLY A CA 1
ATOM 985 C C . GLY A 1 137 ? -74.40783 -35.12007 -87.84155 1.000 12.03425 137 GLY A C 1
ATOM 986 O O . GLY A 1 137 ? -73.28072 -34.85564 -88.26817 1.000 13.37623 137 GLY A O 1
ATOM 987 N N . HIS A 1 138 ? -74.75877 -36.33752 -87.48893 1.000 12.82047 138 HIS A N 1
ATOM 988 C CA . HIS A 1 138 ? -73.78479 -37.43123 -87.52685 1.000 12.72604 138 HIS A CA 1
ATOM 989 C C . HIS A 1 138 ? -73.29197 -37.68285 -88.95422 1.000 14.59770 138 HIS A C 1
ATOM 990 O O . HIS A 1 138 ? -73.97676 -37.37334 -89.93635 1.000 15.34475 138 HIS A O 1
ATOM 997 N N . THR A 1 139 ? -72.09545 -38.24803 -89.07763 1.000 12.41307 139 THR A N 1
ATOM 998 C CA . THR A 1 139 ? -71.51263 -38.47244 -90.39917 1.000 12.48034 139 THR A CA 1
ATOM 999 C C . THR A 1 139 ? -70.82330 -39.84031 -90.42653 1.000 15.42521 139 THR A C 1
ATOM 1000 O O . THR A 1 139 ? -70.58335 -40.43468 -89.40228 1.000 20.58634 139 THR A O 1
ATOM 1004 N N . GLN A 1 140 ? -70.53341 -40.37812 -91.59547 1.000 18.09972 140 GLN A N 1
ATOM 1005 C CA . GLN A 1 140 ? -70.08418 -41.76907 -91.64750 1.000 19.70442 140 GLN A CA 1
ATOM 1006 C C . GLN A 1 140 ? -68.58401 -41.78941 -91.91740 1.000 14.22632 140 GLN A C 1
ATOM 1007 O O . GLN A 1 140 ? -68.09050 -40.96858 -92.68053 1.000 19.60765 140 GLN A O 1
ATOM 1013 N N . ALA A 1 141 ? -67.87684 -42.71415 -91.26652 1.000 11.98735 141 ALA A N 1
ATOM 1014 C CA . ALA A 1 141 ? -66.50272 -43.08934 -91.59390 1.000 10.71397 141 ALA A CA 1
ATOM 1015 C C . ALA A 1 141 ? -66.59577 -44.43212 -92.31553 1.000 11.20148 141 ALA A C 1
ATOM 1016 O O . ALA A 1 141 ? -67.15933 -45.41966 -91.78970 1.000 12.71117 141 ALA A O 1
ATOM 1018 N N . LEU A 1 142 ? -66.05044 -44.49370 -93.50493 1.000 9.98415 142 LEU A N 1
ATOM 1019 C CA . LEU A 1 142 ? -66.26197 -45.66318 -94.35595 1.000 9.40338 142 LEU A CA 1
ATOM 1020 C C . LEU A 1 142 ? -65.06568 -46.58946 -94.24790 1.000 11.34636 142 LEU A C 1
ATOM 1021 O O . LEU A 1 142 ? -63.89740 -46.15641 -94.28952 1.000 11.12697 142 LEU A O 1
ATOM 1026 N N . ASP A 1 143 ? -65.32933 -47.88927 -94.18282 1.000 9.22808 143 ASP A N 1
ATOM 1027 C CA . ASP A 1 143 ? -64.23819 -48.84654 -94.26952 1.000 8.18802 143 ASP A CA 1
ATOM 1028 C C . ASP A 1 143 ? -63.76585 -48.95229 -95.72212 1.000 10.46421 143 ASP A C 1
ATOM 1029 O O . ASP A 1 143 ? -64.56895 -49.30560 -96.60757 1.000 10.40455 143 ASP A O 1
ATOM 1034 N N . ALA A 1 144 ? -62.51243 -48.58173 -96.00712 1.000 8.63948 144 ALA A N 1
ATOM 1035 C CA . ALA A 1 144 ? -62.09861 -48.56587 -97.40235 1.000 9.34392 144 ALA A CA 1
ATOM 1036 C C . ALA A 1 144 ? -62.15621 -49.93933 -98.02517 1.000 10.29866 144 ALA A C 1
ATOM 1037 O O . ALA A 1 144 ? -62.24654 -50.01836 -99.25664 1.000 10.91477 144 ALA A O 1
ATOM 1039 N N . LEU A 1 145 ? -61.98798 -51.01479 -97.25859 1.000 9.62957 145 LEU A N 1
ATOM 1040 C CA . LEU A 1 145 ? -61.98262 -52.30356 -97.94191 1.000 9.61609 145 LEU A CA 1
ATOM 1041 C C . LEU A 1 145 ? -63.35056 -52.56947 -98.53299 1.000 11.67833 145 LEU A C 1
ATOM 1042 O O . LEU A 1 145 ? -63.42423 -53.22378 -99.60129 1.000 12.34470 145 LEU A O 1
ATOM 1047 N N . LEU A 1 146 ? -64.41602 -52.05201 -97.92303 1.000 10.23724 146 LEU A N 1
ATOM 1048 C CA . LEU A 1 146 ? -65.74681 -52.15940 -98.49822 1.000 11.41219 146 LEU A CA 1
ATOM 1049 C C . LEU A 1 146 ? -65.94883 -51.13450 -99.59995 1.000 12.50274 146 LEU A C 1
ATOM 1050 O O . LEU A 1 146 ? -66.38691 -51.46616 -100.72376 1.000 11.44878 146 LEU A O 1
ATOM 1055 N N . ARG A 1 147 ? -65.60829 -49.86047 -99.34849 1.000 10.05593 147 ARG A N 1
ATOM 1056 C CA . ARG A 1 147 ? -65.92581 -48.82398 -100.31863 1.000 10.96229 147 ARG A CA 1
ATOM 1057 C C . ARG A 1 147 ? -65.13598 -49.01261 -101.59503 1.000 12.12857 147 ARG A C 1
ATOM 1058 O O . ARG A 1 147 ? -65.68836 -48.80828 -102.68810 1.000 11.63435 147 ARG A O 1
ATOM 1066 N N . ASP A 1 148 ? -63.85312 -49.36681 -101.51795 1.000 11.16239 148 ASP A N 1
ATOM 1067 C CA . ASP A 1 148 ? -63.03813 -49.43548 -102.71800 1.000 11.99894 148 ASP A CA 1
ATOM 1068 C C . ASP A 1 148 ? -62.74540 -50.85011 -103.19979 1.000 12.56208 148 ASP A C 1
ATOM 1069 O O . ASP A 1 148 ? -62.27295 -51.04424 -104.34103 1.000 14.04645 148 ASP A O 1
ATOM 1074 N N . GLY A 1 149 ? -63.07882 -51.87826 -102.41652 1.000 11.56149 149 GLY A N 1
ATOM 1075 C CA . GLY A 1 149 ? -62.66934 -53.24166 -102.74932 1.000 12.45996 149 GLY A CA 1
ATOM 1076 C C . GLY A 1 149 ? -63.84316 -54.17172 -102.92698 1.000 14.24124 149 GLY A C 1
ATOM 1077 O O . GLY A 1 149 ? -63.89391 -54.87821 -103.94489 1.000 17.05120 149 GLY A O 1
ATOM 1078 N N . LEU A 1 150 ? -64.77100 -54.25609 -101.96962 1.000 10.18202 150 LEU A N 1
ATOM 1079 C CA . LEU A 1 150 ? -65.71225 -55.37529 -101.98006 1.000 10.54621 150 LEU A CA 1
ATOM 1080 C C . LEU A 1 150 ? -67.12131 -54.95565 -102.31420 1.000 11.52884 150 LEU A C 1
ATOM 1081 O O . LEU A 1 150 ? -67.90019 -55.83525 -102.73508 1.000 12.46560 150 LEU A O 1
ATOM 1086 N N . ASN A 1 151 ? -67.51274 -53.69789 -102.10879 1.000 10.08148 151 ASN A N 1
ATOM 1087 C CA . ASN A 1 151 ? -68.86189 -53.28823 -102.44975 1.000 10.64654 151 ASN A CA 1
ATOM 1088 C C . ASN A 1 151 ? -68.92779 -52.88237 -103.91633 1.000 11.54151 151 ASN A C 1
ATOM 1089 O O . ASN A 1 151 ? -68.01434 -52.25464 -104.45150 1.000 11.85044 151 ASN A O 1
ATOM 1094 N N . ASP A 1 152 ? -70.03396 -53.23565 -104.55362 1.000 10.93567 152 ASP A N 1
ATOM 1095 C CA . ASP A 1 152 ? -70.21508 -52.78251 -105.92918 1.000 12.24727 152 ASP A CA 1
ATOM 1096 C C . ASP A 1 152 ? -70.37548 -51.26783 -105.98910 1.000 12.95673 152 ASP A C 1
ATOM 1097 O O . ASP A 1 152 ? -71.02659 -50.65387 -105.13308 1.000 13.09950 152 ASP A O 1
ATOM 1102 N N . ALA A 1 153 ? -69.75392 -50.67048 -106.99355 1.000 10.93683 153 ALA A N 1
ATOM 1103 C CA . ALA A 1 153 ? -69.73770 -49.20393 -107.06185 1.000 11.63187 153 ALA A CA 1
ATOM 1104 C C . ALA A 1 153 ? -71.06946 -48.61753 -107.49833 1.000 14.11963 153 ALA A C 1
ATOM 1105 O O . ALA A 1 153 ? -71.27299 -47.40554 -107.33701 1.000 18.45264 153 ALA A O 1
ATOM 1107 N N . PHE A 1 154 ? -71.94199 -49.42762 -108.07884 1.000 13.39191 154 PHE A N 1
ATOM 1108 C CA . PHE A 1 154 ? -73.20638 -48.92006 -108.61324 1.000 14.66157 154 PHE A CA 1
ATOM 1109 C C . PHE A 1 154 ? -74.31290 -49.08891 -107.60773 1.000 17.57588 154 PHE A C 1
ATOM 1110 O O . PHE A 1 154 ? -75.14347 -48.19577 -107.46495 1.000 20.63422 154 PHE A O 1
ATOM 1118 N N . SER A 1 155 ? -74.30070 -50.18375 -106.84496 1.000 14.34885 155 SER A N 1
ATOM 1119 C CA . SER A 1 155 ? -75.36647 -50.45905 -105.88607 1.000 14.72959 155 SER A CA 1
ATOM 1120 C C . SER A 1 155 ? -74.96462 -50.17043 -104.44426 1.000 14.37857 155 SER A C 1
ATOM 1121 O O . SER A 1 155 ? -75.84766 -50.07569 -103.57353 1.000 15.49438 155 SER A O 1
ATOM 1124 N N . ASP A 1 156 ? -73.65695 -50.10615 -104.14415 1.000 13.08301 156 ASP A N 1
ATOM 1125 C CA . ASP A 1 156 ? -73.11928 -50.06889 -102.78618 1.000 11.05880 156 ASP A CA 1
ATOM 1126 C C . ASP A 1 156 ? -73.43920 -51.33288 -101.96016 1.000 14.68845 156 ASP A C 1
ATOM 1127 O O . ASP A 1 156 ? -73.27601 -51.31757 -100.73142 1.000 16.57174 156 ASP A O 1
ATOM 1132 N N . GLN A 1 157 ? -73.88304 -52.41192 -102.60535 1.000 13.05602 157 GLN A N 1
ATOM 1133 C CA . GLN A 1 157 ? -74.08071 -53.67513 -101.90501 1.000 11.78078 157 GLN A CA 1
ATOM 1134 C C . GLN A 1 157 ? -72.79799 -54.46848 -101.96054 1.000 10.88369 157 GLN A C 1
ATOM 1135 O O . GLN A 1 157 ? -72.02136 -54.39096 -102.90619 1.000 12.27359 157 GLN A O 1
ATOM 1141 N N . HIS A 1 158 ? -72.60396 -55.33292 -100.96702 1.000 11.84413 158 HIS A N 1
ATOM 1142 C CA . HIS A 1 158 ? -71.44808 -56.22800 -101.00209 1.000 11.31155 158 HIS A CA 1
ATOM 1143 C C . HIS A 1 158 ? -71.47407 -57.15446 -102.21566 1.000 10.85508 158 HIS A C 1
ATOM 1144 O O . HIS A 1 158 ? -72.53985 -57.61269 -102.65260 1.000 10.90050 158 HIS A O 1
ATOM 1151 N N . SER A 1 159 ? -70.29805 -57.47945 -102.73248 1.000 11.02287 159 SER A N 1
ATOM 1152 C CA . SER A 1 159 ? -70.21191 -58.47641 -103.79535 1.000 11.15402 159 SER A CA 1
ATOM 1153 C C . SER A 1 159 ? -70.91907 -59.76112 -103.38267 1.000 11.18521 159 SER A C 1
ATOM 1154 O O . SER A 1 159 ? -71.52093 -60.41983 -104.24221 1.000 11.76628 159 SER A O 1
ATOM 1157 N N . GLY A 1 160 ? -70.85187 -60.14576 -102.10692 1.000 10.07794 160 GLY A N 1
ATOM 1158 C CA . GLY A 1 160 ? -71.55340 -61.35875 -101.67685 1.000 10.73994 160 GLY A CA 1
ATOM 1159 C C . GLY A 1 160 ? -73.06463 -61.23894 -101.74836 1.000 11.38992 160 GLY A C 1
ATOM 1160 O O . GLY A 1 160 ? -73.77213 -62.24510 -101.97992 1.000 12.25949 160 GLY A O 1
ATOM 1161 N N . TRP A 1 161 ? -73.61069 -60.03577 -101.52975 1.000 11.01508 161 TRP A N 1
ATOM 1162 C CA . TRP A 1 161 ? -75.03463 -59.83831 -101.69684 1.000 10.63598 161 TRP A CA 1
ATOM 1163 C C . TRP A 1 161 ? -75.41614 -60.03419 -103.15521 1.000 12.57974 161 TRP A C 1
ATOM 1164 O O . TRP A 1 161 ? -76.43481 -60.70223 -103.47177 1.000 12.67290 161 TRP A O 1
ATOM 1175 N N . HIS A 1 162 ? -74.64321 -59.46891 -104.08508 1.000 10.28159 162 HIS A N 1
ATOM 1176 C CA . HIS A 1 162 ? -74.91174 -59.70769 -105.50193 1.000 10.96942 162 HIS A CA 1
ATOM 1177 C C . HIS A 1 162 ? -74.76663 -61.18489 -105.86528 1.000 10.55743 162 HIS A C 1
ATOM 1178 O O . HIS A 1 162 ? -75.50866 -61.70219 -106.72195 1.000 11.78905 162 HIS A O 1
ATOM 1185 N N . THR A 1 163 ? -73.80120 -61.88046 -105.25870 1.000 10.46655 163 THR A N 1
ATOM 1186 C CA . THR A 1 163 ? -73.60742 -63.29731 -105.60765 1.000 9.40823 163 THR A CA 1
ATOM 1187 C C . THR A 1 163 ? -74.82683 -64.10504 -105.22594 1.000 12.00500 163 THR A C 1
ATOM 1188 O O . THR A 1 163 ? -75.05484 -65.16631 -105.84199 1.000 11.61207 163 THR A O 1
ATOM 1192 N N . GLU A 1 164 ? -75.61078 -63.66003 -104.26189 1.000 10.42304 164 GLU A N 1
ATOM 1193 C CA . GLU A 1 164 ? -76.86000 -64.38463 -104.02770 1.000 11.28976 164 GLU A CA 1
ATOM 1194 C C . GLU A 1 164 ? -77.77149 -64.39583 -105.25780 1.000 12.86471 164 GLU A C 1
ATOM 1195 O O . GLU A 1 164 ? -78.57715 -65.33988 -105.41035 1.000 13.15834 164 GLU A O 1
ATOM 1201 N N . ASP A 1 165 ? -77.68326 -63.40567 -106.13146 1.000 12.41033 165 ASP A N 1
ATOM 1202 C CA . ASP A 1 165 ? -78.48310 -63.48512 -107.35941 1.000 11.72735 165 ASP A CA 1
ATOM 1203 C C . ASP A 1 165 ? -77.89777 -64.47146 -108.35221 1.000 13.17067 165 ASP A C 1
ATOM 1204 O O . ASP A 1 165 ? -78.65831 -65.08838 -109.11435 1.000 13.97653 165 ASP A O 1
ATOM 1209 N N . LEU A 1 166 ? -76.58434 -64.63458 -108.39208 1.000 12.39812 166 LEU A N 1
ATOM 1210 C CA . LEU A 1 166 ? -75.97899 -65.71519 -109.17085 1.000 11.33332 166 LEU A CA 1
ATOM 1211 C C . LEU A 1 166 ? -76.44897 -67.06564 -108.64343 1.000 12.10910 166 LEU A C 1
ATOM 1212 O O . LEU A 1 166 ? -76.78834 -67.99744 -109.42787 1.000 13.10537 166 LEU A O 1
ATOM 1217 N N . VAL A 1 167 ? -76.46246 -67.21622 -107.31161 1.000 10.77100 167 VAL A N 1
ATOM 1218 C CA . VAL A 1 167 ? -76.89918 -68.44026 -106.66128 1.000 11.13146 167 VAL A CA 1
ATOM 1219 C C . VAL A 1 167 ? -78.32171 -68.73930 -107.09705 1.000 13.02932 167 VAL A C 1
ATOM 1220 O O . VAL A 1 167 ? -78.64727 -69.88975 -107.44443 1.000 12.99454 167 VAL A O 1
ATOM 1224 N N . ALA A 1 168 ? -79.18149 -67.72359 -107.08901 1.000 12.36385 168 ALA A N 1
ATOM 1225 C CA . ALA A 1 168 ? -80.57539 -67.96969 -107.47496 1.000 14.30672 168 ALA A CA 1
ATOM 1226 C C . ALA A 1 168 ? -80.68662 -68.31652 -108.96430 1.000 15.76597 168 ALA A C 1
ATOM 1227 O O . ALA A 1 168 ? -81.42571 -69.24762 -109.31914 1.000 18.02598 168 ALA A O 1
ATOM 1229 N N . LYS A 1 169 ? -79.94312 -67.64699 -109.84174 1.000 13.41169 169 LYS A N 1
ATOM 1230 C CA . LYS A 1 169 ? -80.05097 -67.91873 -111.28283 1.000 13.49920 169 LYS A CA 1
ATOM 1231 C C . LYS A 1 169 ? -79.61875 -69.32559 -111.61610 1.000 15.89293 169 LYS A C 1
ATOM 1232 O O . LYS A 1 169 ? -80.24722 -70.00628 -112.44836 1.000 17.28578 169 LYS A O 1
ATOM 1238 N N . TYR A 1 170 ? -78.54689 -69.79317 -110.98054 1.000 12.04587 170 TYR A N 1
ATOM 1239 C CA . TYR A 1 170 ? -77.97173 -71.10549 -111.29163 1.000 11.87155 170 TYR A CA 1
ATOM 1240 C C . TYR A 1 170 ? -78.39182 -72.18313 -110.30768 1.000 11.47103 170 TYR A C 1
ATOM 1241 O O . TYR A 1 170 ? -77.90709 -73.33922 -110.39283 1.000 15.40526 170 TYR A O 1
ATOM 1250 N N . GLU A 1 171 ? -79.29137 -71.86119 -109.39322 1.000 12.96779 171 GLU A N 1
ATOM 1251 C CA . GLU A 1 171 ? -79.86406 -72.78952 -108.40725 1.000 13.54850 171 GLU A CA 1
ATOM 1252 C C . GLU A 1 171 ? -78.76466 -73.49447 -107.64062 1.000 12.62519 171 GLU A C 1
ATOM 1253 O O . GLU A 1 171 ? -78.78481 -74.72907 -107.44821 1.000 14.55694 171 GLU A O 1
ATOM 1259 N N . VAL A 1 172 ? -77.80502 -72.70277 -107.13785 1.000 11.91302 172 VAL A N 1
ATOM 1260 C CA . VAL A 1 172 ? -76.64334 -73.27749 -106.45117 1.000 12.48330 172 VAL A CA 1
ATOM 1261 C C . VAL A 1 172 ? -77.02331 -73.53516 -104.99918 1.000 11.28166 172 VAL A C 1
ATOM 1262 O O . VAL A 1 172 ? -77.13253 -72.58817 -104.19079 1.000 13.70899 172 VAL A O 1
ATOM 1266 N N . SER A 1 173 ? -77.21204 -74.80767 -104.63135 1.000 10.30832 173 SER A N 1
ATOM 1267 C CA . SER A 1 173 ? -77.69772 -75.08154 -103.29256 1.000 10.48801 173 SER A CA 1
ATOM 1268 C C . SER A 1 173 ? -76.65465 -74.75361 -102.21137 1.000 12.26105 173 SER A C 1
ATOM 1269 O O . SER A 1 173 ? -75.44397 -74.81776 -102.43859 1.000 10.92959 173 SER A O 1
ATOM 1272 N N . ARG A 1 174 ? -77.17169 -74.45277 -101.02579 1.000 11.66078 174 ARG A N 1
ATOM 1273 C CA . ARG A 1 174 ? -76.28990 -74.30647 -99.86684 1.000 10.59173 174 ARG A CA 1
ATOM 1274 C C . ARG A 1 174 ? -75.47231 -75.57575 -99.65311 1.000 11.81860 174 ARG A C 1
ATOM 1275 O O . ARG A 1 174 ? -74.26129 -75.51922 -99.34785 1.000 11.51333 174 ARG A O 1
ATOM 1283 N N . GLU A 1 175 ? -76.10960 -76.76123 -99.83765 1.000 12.10745 175 GLU A N 1
ATOM 1284 C CA . GLU A 1 175 ? -75.39374 -78.02530 -99.62258 1.000 11.32367 175 GLU A CA 1
ATOM 1285 C C . GLU A 1 175 ? -74.19463 -78.14999 -100.54974 1.000 11.24917 175 GLU A C 1
ATOM 1286 O O . GLU A 1 175 ? -73.11115 -78.57984 -100.13223 1.000 12.34573 175 GLU A O 1
ATOM 1292 N N . ALA A 1 176 ? -74.36951 -77.79189 -101.83761 1.000 11.46976 176 ALA A N 1
ATOM 1293 C CA . ALA A 1 176 ? -73.25595 -77.86861 -102.78685 1.000 10.94703 176 ALA A CA 1
ATOM 1294 C C . ALA A 1 176 ? -72.17587 -76.83590 -102.45452 1.000 10.07682 176 ALA A C 1
ATOM 1295 O O . ALA A 1 176 ? -70.97273 -77.13431 -102.60730 1.000 9.97385 176 ALA A O 1
ATOM 1297 N N . GLN A 1 177 ? -72.59531 -75.63644 -102.02685 1.000 9.80935 177 GLN A N 1
ATOM 1298 C CA . GLN A 1 177 ? -71.58216 -74.63128 -101.65237 1.000 9.97227 177 GLN A CA 1
ATOM 1299 C C . GLN A 1 177 ? -70.73962 -75.11575 -100.48277 1.000 10.03716 177 GLN A C 1
ATOM 1300 O O . GLN A 1 177 ? -69.50862 -74.97673 -100.51145 1.000 9.93380 177 GLN A O 1
ATOM 1306 N N . ASP A 1 178 ? -71.39784 -75.74163 -99.49225 1.000 9.86414 178 ASP A N 1
ATOM 1307 C CA . ASP A 1 178 ? -70.64413 -76.22630 -98.33687 1.000 10.54001 178 ASP A CA 1
ATOM 1308 C C . ASP A 1 178 ? -69.78162 -77.43993 -98.69752 1.000 12.51965 178 ASP A C 1
ATOM 1309 O O . ASP A 1 178 ? -68.66394 -77.56702 -98.18693 1.000 11.92242 178 ASP A O 1
ATOM 1314 N N . ARG A 1 179 ? -70.26969 -78.31250 -99.59737 1.000 10.26924 179 ARG A N 1
ATOM 1315 C CA . ARG A 1 179 ? -69.44124 -79.42810 -100.03697 1.000 11.50378 179 ARG A CA 1
ATOM 1316 C C . ARG A 1 179 ? -68.18879 -78.90274 -100.73491 1.000 10.96229 179 ARG A C 1
ATOM 1317 O O . ARG A 1 179 ? -67.06162 -79.39310 -100.51889 1.000 11.58683 179 ARG A O 1
ATOM 1325 N N . PHE A 1 180 ? -68.36394 -77.86902 -101.58490 1.000 9.99776 180 PHE A N 1
ATOM 1326 C CA . PHE A 1 180 ? -67.21787 -77.32461 -102.30308 1.000 10.20697 180 PHE A CA 1
ATOM 1327 C C . PHE A 1 180 ? -66.22519 -76.65148 -101.33970 1.000 10.92892 180 PHE A C 1
ATOM 1328 O O . PHE A 1 180 ? -65.00678 -76.80845 -101.47704 1.000 10.39384 180 PHE A O 1
ATOM 1336 N N . ALA A 1 181 ? -66.74968 -75.91249 -100.37603 1.000 9.14132 181 ALA A N 1
ATOM 1337 C CA . ALA A 1 181 ? -65.86650 -75.24200 -99.41456 1.000 9.33827 181 ALA A CA 1
ATOM 1338 C C . ALA A 1 181 ? -65.10363 -76.25435 -98.54470 1.000 11.23552 181 ALA A C 1
ATOM 1339 O O . ALA A 1 181 ? -63.90385 -76.08098 -98.30755 1.000 10.49704 181 ALA A O 1
ATOM 1341 N N . ALA A 1 182 ? -65.79446 -77.29596 -98.04820 1.000 9.74686 182 ALA A N 1
ATOM 1342 C CA . ALA A 1 182 ? -65.10810 -78.30838 -97.26887 1.000 10.41305 182 ALA A CA 1
ATOM 1343 C C . ALA A 1 182 ? -64.04780 -78.99556 -98.09538 1.000 10.72591 182 ALA A C 1
ATOM 1344 O O . ALA A 1 182 ? -62.93129 -79.23678 -97.59632 1.000 11.24645 182 ALA A O 1
ATOM 1346 N N . THR A 1 183 ? -64.35454 -79.25537 -99.38507 1.000 10.11581 183 THR A N 1
ATOM 1347 C CA . THR A 1 183 ? -63.38436 -79.90968 -100.24451 1.000 10.98855 183 THR A CA 1
ATOM 1348 C C . THR A 1 183 ? -62.16636 -79.01392 -100.45719 1.000 11.08844 183 THR A C 1
ATOM 1349 O O . THR A 1 183 ? -61.02267 -79.49265 -100.52716 1.000 11.70740 183 THR A O 1
ATOM 1353 N N . SER A 1 184 ? -62.37172 -77.70261 -100.61770 1.000 9.90581 184 SER A N 1
ATOM 1354 C CA . SER A 1 184 ? -61.23185 -76.80081 -100.76791 1.000 9.73144 184 SER A CA 1
ATOM 1355 C C . SER A 1 184 ? -60.33570 -76.82983 -99.52213 1.000 9.94262 184 SER A C 1
ATOM 1356 O O . SER A 1 184 ? -59.09475 -76.90336 -99.64791 1.000 9.84328 184 SER A O 1
ATOM 1360 N N . GLN A 1 185 ? -60.95258 -76.81585 -98.32433 1.000 8.55115 185 GLN A N 1
ATOM 1361 C CA . GLN A 1 185 ? -60.14963 -76.92042 -97.10050 1.000 8.47530 185 GLN A CA 1
ATOM 1362 C C . GLN A 1 185 ? -59.39813 -78.24528 -97.02784 1.000 11.12160 185 GLN A C 1
ATOM 1363 O O . GLN A 1 185 ? -58.22408 -78.27577 -96.64756 1.000 10.60727 185 GLN A O 1
ATOM 1369 N N . GLN A 1 186 ? -60.06160 -79.34228 -97.41674 1.000 9.23975 186 GLN A N 1
ATOM 1370 C CA . GLN A 1 186 ? -59.41378 -80.65580 -97.29146 1.000 10.63157 186 GLN A CA 1
ATOM 1371 C C . GLN A 1 186 ? -58.27316 -80.79381 -98.29860 1.000 11.44864 186 GLN A C 1
ATOM 1372 O O . GLN A 1 186 ? -57.18003 -81.27913 -97.96943 1.000 12.37405 186 GLN A O 1
ATOM 1382 N N . ARG A 1 187 ? -58.49022 -80.32994 -99.53845 1.000 10.19484 187 ARG A N 1
ATOM 1383 C CA . ARG A 1 187 ? -57.45789 -80.40662 -100.57086 1.000 9.76895 187 ARG A CA 1
ATOM 1384 C C . ARG A 1 187 ? -56.28264 -79.54945 -100.18364 1.000 10.55446 187 ARG A C 1
ATOM 1385 O O . ARG A 1 187 ? -55.12472 -79.93764 -100.34649 1.000 12.13973 187 ARG A O 1
ATOM 1393 N N . PHE A 1 188 ? -56.55779 -78.31506 -99.71485 1.000 8.65199 188 PHE A N 1
ATOM 1394 C CA . PHE A 1 188 ? -55.45616 -77.44101 -99.35641 1.000 10.05236 188 PHE A CA 1
ATOM 1395 C C . PHE A 1 188 ? -54.64651 -78.00692 -98.20803 1.000 11.98689 188 PHE A C 1
ATOM 1396 O O . PHE A 1 188 ? -53.40603 -77.96053 -98.23232 1.000 11.16768 188 PHE A O 1
ATOM 1404 N N . ALA A 1 189 ? -55.33786 -78.49109 -97.17506 1.000 10.49077 189 ALA A N 1
ATOM 1405 C CA . ALA A 1 189 ? -54.62876 -79.05564 -96.01851 1.000 11.00969 189 ALA A CA 1
ATOM 1406 C C . ALA A 1 189 ? -53.74656 -80.23442 -96.42884 1.000 11.51552 189 ALA A C 1
ATOM 1407 O O . ALA A 1 189 ? -52.59707 -80.29797 -95.99569 1.000 13.20363 189 ALA A O 1
ATOM 1409 N N . ALA A 1 190 ? -54.25734 -81.14528 -97.25804 1.000 12.03294 190 ALA A N 1
ATOM 1410 C CA . ALA A 1 190 ? -53.39842 -82.26302 -97.66373 1.000 13.37210 190 ALA A CA 1
ATOM 1411 C C . ALA A 1 190 ? -52.22344 -81.78939 -98.49364 1.000 13.41536 190 ALA A C 1
ATOM 1412 O O . ALA A 1 190 ? -51.08828 -82.32084 -98.35811 1.000 14.81360 190 ALA A O 1
ATOM 1414 N N . ALA A 1 191 ? -52.44623 -80.82813 -99.40710 1.000 11.20659 191 ALA A N 1
ATOM 1415 C CA . ALA A 1 191 ? -51.31326 -80.34921 -100.21134 1.000 11.48115 191 ALA A CA 1
ATOM 1416 C C . ALA A 1 191 ? -50.27005 -79.61493 -99.37005 1.000 13.21681 191 ALA A C 1
ATOM 1417 O O . ALA A 1 191 ? -49.05515 -79.76769 -99.59705 1.000 13.27706 191 ALA A O 1
ATOM 1419 N N . GLN A 1 192 ? -50.72053 -78.80925 -98.40311 1.000 12.13464 192 GLN A N 1
ATOM 1420 C CA . GLN A 1 192 ? -49.80447 -78.11336 -97.53541 1.000 12.40156 192 GLN A CA 1
ATOM 1421 C C . GLN A 1 192 ? -48.98159 -79.11474 -96.72001 1.000 14.95723 192 GLN A C 1
ATOM 1422 O O . GLN A 1 192 ? -47.74940 -78.98357 -96.64095 1.000 15.43013 192 GLN A O 1
ATOM 1428 N N . ALA A 1 193 ? -49.64274 -80.13370 -96.16081 1.000 13.66474 193 ALA A N 1
ATOM 1429 C CA . ALA A 1 193 ? -48.89963 -81.14839 -95.37237 1.000 13.88655 193 ALA A CA 1
ATOM 1430 C C . ALA A 1 193 ? -47.90472 -81.89921 -96.23069 1.000 17.56369 193 ALA A C 1
ATOM 1431 O O . ALA A 1 193 ? -46.86113 -82.31918 -95.70626 1.000 18.66184 193 ALA A O 1
ATOM 1433 N N . ALA A 1 194 ? -48.21312 -82.10983 -97.50858 1.000 13.57550 194 ALA A N 1
ATOM 1434 C CA . ALA A 1 194 ? -47.29683 -82.82637 -98.41200 1.000 15.44752 194 ALA A CA 1
ATOM 1435 C C . ALA A 1 194 ? -46.11811 -81.97280 -98.82300 1.000 15.59964 194 ALA A C 1
ATOM 1436 O O . ALA A 1 194 ? -45.21583 -82.47529 -99.52270 1.000 19.45420 194 ALA A O 1
ATOM 1438 N N . GLY A 1 195 ? -46.11548 -80.68710 -98.45418 1.000 14.32419 195 GLY A N 1
ATOM 1439 C CA . GLY A 1 195 ? -45.01206 -79.80774 -98.82711 1.000 15.07524 195 GLY A CA 1
ATOM 1440 C C . GLY A 1 195 ? -45.14691 -79.15670 -100.18241 1.000 14.69512 195 GLY A C 1
ATOM 1441 O O . GLY A 1 195 ? -44.16044 -78.55787 -100.67124 1.000 16.16738 195 GLY A O 1
ATOM 1442 N N . TRP A 1 196 ? -46.32194 -79.27845 -100.80586 1.000 13.84095 196 TRP A N 1
ATOM 1443 C CA . TRP A 1 196 ? -46.50638 -78.84749 -102.18601 1.000 15.10791 196 TRP A CA 1
ATOM 1444 C C . TRP A 1 196 ? -46.43032 -77.33470 -102.36863 1.000 13.64704 196 TRP A C 1
ATOM 1445 O O . TRP A 1 196 ? -46.27711 -76.88092 -103.51852 1.000 15.68235 196 TRP A O 1
ATOM 1456 N N . PHE A 1 197 ? -46.53815 -76.53365 -101.30384 1.000 11.81612 197 PHE A N 1
ATOM 1457 C CA . PHE A 1 197 ? -46.43074 -75.09157 -101.47743 1.000 13.06579 197 PHE A CA 1
ATOM 1458 C C . PHE A 1 197 ? -45.07543 -74.53514 -101.03967 1.000 15.41644 197 PHE A C 1
ATOM 1459 O O . PHE A 1 197 ? -44.86359 -73.30834 -101.09980 1.000 14.52140 197 PHE A O 1
ATOM 1467 N N . GLU A 1 198 ? -44.15167 -75.38722 -100.56827 1.000 14.09527 198 GLU A N 1
ATOM 1468 C CA . GLU A 1 198 ? -42.89832 -74.85699 -100.04364 1.000 14.93568 198 GLU A CA 1
ATOM 1469 C C . GLU A 1 198 ? -42.05253 -74.20538 -101.12963 1.000 15.65972 198 GLU A C 1
ATOM 1470 O O . GLU A 1 198 ? -41.40124 -73.17149 -100.87437 1.000 18.14508 198 GLU A O 1
ATOM 1476 N N . GLY A 1 199 ? -42.04781 -74.76603 -102.33615 1.000 16.58097 199 GLY A N 1
ATOM 1477 C CA . GLY A 1 199 ? -41.19096 -74.23299 -103.37725 1.000 15.46994 199 GLY A CA 1
ATOM 1478 C C . GLY A 1 199 ? -41.54949 -72.83063 -103.82601 1.000 17.57290 199 GLY A C 1
ATOM 1479 O O . GLY A 1 199 ? -40.67436 -72.06478 -104.24289 1.000 19.92204 199 GLY A O 1
ATOM 1480 N N . GLU A 1 200 ? -42.82555 -72.48477 -103.76367 1.000 14.86721 200 GLU A N 1
ATOM 1481 C CA . GLU A 1 200 ? -43.29448 -71.18279 -104.24895 1.000 14.64090 200 GLU A CA 1
ATOM 1482 C C . GLU A 1 200 ? -43.26937 -70.09066 -103.17686 1.000 12.80055 200 GLU A C 1
ATOM 1483 O O . GLU A 1 200 ? -43.35931 -68.91778 -103.54758 1.000 15.01384 200 GLU A O 1
ATOM 1489 N N . ILE A 1 201 ? -43.14893 -70.44929 -101.90685 1.000 13.58819 201 ILE A N 1
ATOM 1490 C CA . ILE A 1 201 ? -43.25768 -69.51036 -100.79569 1.000 13.41595 201 ILE A CA 1
ATOM 1491 C C . ILE A 1 201 ? -41.89515 -68.99156 -100.38699 1.000 13.24636 201 ILE A C 1
ATOM 1492 O O . ILE A 1 201 ? -40.95195 -69.78949 -100.19345 1.000 16.65671 201 ILE A O 1
ATOM 1497 N N . VAL A 1 202 ? -41.80163 -67.68249 -100.17971 1.000 14.35533 202 VAL A N 1
ATOM 1498 C CA . VAL A 1 202 ? -40.62229 -67.07730 -99.57477 1.000 14.57010 202 VAL A CA 1
ATOM 1499 C C . VAL A 1 202 ? -40.99194 -66.62265 -98.16889 1.000 14.83305 202 VAL A C 1
ATOM 1500 O O . VAL A 1 202 ? -42.03577 -65.96579 -97.98165 1.000 15.97814 202 VAL A O 1
ATOM 1504 N N . PRO A 1 203 ? -40.21665 -66.96321 -97.15570 1.000 17.07697 203 PRO A N 1
ATOM 1505 C CA . PRO A 1 203 ? -40.58667 -66.55809 -95.79340 1.000 17.45087 203 PRO A CA 1
ATOM 1506 C C . PRO A 1 203 ? -40.33906 -65.07593 -95.58397 1.000 17.57662 203 PRO A C 1
ATOM 1507 O O . PRO A 1 203 ? -39.54861 -64.44980 -96.28790 1.000 22.53792 203 PRO A O 1
ATOM 1511 N N . VAL A 1 204 ? -41.08526 -64.49962 -94.65310 1.000 18.10562 204 VAL A N 1
ATOM 1512 C CA . VAL A 1 204 ? -40.96843 -63.07831 -94.31729 1.000 20.68391 204 VAL A CA 1
ATOM 1513 C C . VAL A 1 204 ? -40.71066 -62.97595 -92.80415 1.000 20.58017 204 VAL A C 1
ATOM 1514 O O . VAL A 1 204 ? -41.39006 -63.61436 -92.00546 1.000 19.69854 204 VAL A O 1
ATOM 1520 N N . THR A 1 205 ? -39.72650 -62.18300 -92.39852 1.000 20.91668 205 THR A N 1
ATOM 1521 C CA . THR A 1 205 ? -39.43964 -62.04400 -90.97026 1.000 23.46333 205 THR A CA 1
ATOM 1522 C C . THR A 1 205 ? -40.10435 -60.76437 -90.48509 1.000 20.54469 205 THR A C 1
ATOM 1523 O O . THR A 1 205 ? -39.92564 -59.70239 -91.08074 1.000 28.34576 205 THR A O 1
ATOM 1527 N N . ILE A 1 206 ? -40.94576 -60.89015 -89.47214 1.000 22.27655 206 ILE A N 1
ATOM 1528 C CA . ILE A 1 206 ? -41.75252 -59.78606 -88.95283 1.000 23.66254 206 ILE A CA 1
ATOM 1529 C C . ILE A 1 206 ? -41.18115 -59.41419 -87.59177 1.000 31.63725 206 ILE A C 1
ATOM 1530 O O . ILE A 1 206 ? -41.08515 -60.26667 -86.70166 1.000 30.99899 206 ILE A O 1
ATOM 1535 N N . THR A 1 207 ? -40.81791 -58.14859 -87.42399 1.000 33.37119 207 THR A N 1
ATOM 1536 C CA . THR A 1 207 ? -40.27690 -57.67947 -86.15399 1.000 45.05502 207 THR A CA 1
ATOM 1537 C C . THR A 1 207 ? -41.42261 -57.17141 -85.29613 1.000 53.16321 207 THR A C 1
ATOM 1538 O O . THR A 1 207 ? -42.19436 -56.31195 -85.73214 1.000 51.54787 207 THR A O 1
ATOM 1542 N N . THR A 1 208 ? -41.50596 -57.67776 -84.07020 1.000 61.01463 208 THR A N 1
ATOM 1543 C CA . THR A 1 208 ? -42.57144 -57.35970 -83.14127 1.000 71.48840 208 THR A CA 1
ATOM 1544 C C . THR A 1 208 ? -41.96038 -56.87612 -81.83338 1.000 81.94212 208 THR A C 1
ATOM 1545 O O . THR A 1 208 ? -40.73518 -56.76066 -81.69007 1.000 80.88603 208 THR A O 1
ATOM 1549 N N . ARG A 1 209 ? -42.84216 -56.58452 -80.87405 1.000 91.24732 209 ARG A N 1
ATOM 1550 C CA . ARG A 1 209 ? -42.39715 -56.15536 -79.55408 1.000 97.57243 209 ARG A CA 1
ATOM 1551 C C . ARG A 1 209 ? -41.51546 -57.21474 -78.92622 1.000 98.72772 209 ARG A C 1
ATOM 1552 O O . ARG A 1 209 ? -40.38759 -56.93932 -78.50145 1.000 98.32165 209 ARG A O 1
ATOM 1560 N N . LYS A 1 210 ? -42.01811 -58.44357 -78.86751 1.000 100.16360 210 LYS A N 1
ATOM 1561 C CA . LYS A 1 210 ? -41.29114 -59.48259 -78.17319 1.000 101.64059 210 LYS A CA 1
ATOM 1562 C C . LYS A 1 210 ? -40.05811 -59.94213 -78.92588 1.000 96.02496 210 LYS A C 1
ATOM 1563 O O . LYS A 1 210 ? -39.10762 -60.40610 -78.28814 1.000 100.56728 210 LYS A O 1
ATOM 1569 N N . GLY A 1 211 ? -39.98732 -59.71429 -80.23063 1.000 84.56258 211 GLY A N 1
ATOM 1570 C CA . GLY A 1 211 ? -38.84406 -60.21381 -80.96307 1.000 76.37642 211 GLY A CA 1
ATOM 1571 C C . GLY A 1 211 ? -39.09420 -60.27701 -82.45276 1.000 68.83468 211 GLY A C 1
ATOM 1572 O O . GLY A 1 211 ? -39.38307 -59.26519 -83.09032 1.000 70.74913 211 GLY A O 1
ATOM 1573 N N . GLU A 1 212 ? -38.91350 -61.45916 -83.02929 1.000 57.27499 212 GLU A N 1
ATOM 1574 C CA . GLU A 1 212 ? -39.09325 -61.67699 -84.45667 1.000 51.15241 212 GLU A CA 1
ATOM 1575 C C . GLU A 1 212 ? -39.90263 -62.94536 -84.67545 1.000 46.10565 212 GLU A C 1
ATOM 1576 O O . GLU A 1 212 ? -39.68469 -63.95647 -84.00287 1.000 48.35004 212 GLU A O 1
ATOM 1582 N N . THR A 1 213 ? -40.82144 -62.89404 -85.63709 1.000 35.44008 213 THR A N 1
ATOM 1583 C CA . THR A 1 213 ? -41.58429 -64.05642 -86.06709 1.000 30.57225 213 THR A CA 1
ATOM 1584 C C . THR A 1 213 ? -41.12212 -64.35130 -87.48692 1.000 27.08196 213 THR A C 1
ATOM 1585 O O . THR A 1 213 ? -41.11609 -63.45183 -88.33649 1.000 29.53143 213 THR A O 1
ATOM 1589 N N . VAL A 1 214 ? -40.76117 -65.59188 -87.76435 1.000 22.86265 214 VAL A N 1
ATOM 1590 C CA . VAL A 1 214 ? -40.49317 -65.98809 -89.14497 1.000 22.88686 214 VAL A CA 1
ATOM 1591 C C . VAL A 1 214 ? -41.77489 -66.59781 -89.70226 1.000 21.04723 214 VAL A C 1
ATOM 1592 O O . VAL A 1 214 ? -42.16585 -67.70376 -89.30532 1.000 22.66643 214 VAL A O 1
ATOM 1596 N N . PHE A 1 215 ? -42.43935 -65.86263 -90.60756 1.000 17.21189 215 PHE A N 1
ATOM 1597 C CA . PHE A 1 215 ? -43.70053 -66.30067 -91.21065 1.000 14.43244 215 PHE A CA 1
ATOM 1598 C C . PHE A 1 215 ? -43.35491 -67.06659 -92.49195 1.000 15.06804 215 PHE A C 1
ATOM 1599 O O . PHE A 1 215 ? -42.93607 -66.47280 -93.48922 1.000 16.62125 215 PHE A O 1
ATOM 1607 N N . ALA A 1 216 ? -43.59247 -68.37434 -92.46875 1.000 14.05652 216 ALA A N 1
ATOM 1608 C CA . ALA A 1 216 ? -43.05866 -69.26700 -93.47830 1.000 15.25931 216 ALA A CA 1
ATOM 1609 C C . ALA A 1 216 ? -44.10419 -70.12010 -94.16169 1.000 14.23614 216 ALA A C 1
ATOM 1610 O O . ALA A 1 216 ? -43.75059 -70.81952 -95.11553 1.000 17.87607 216 ALA A O 1
ATOM 1612 N N . LYS A 1 217 ? -45.34263 -70.13919 -93.69078 1.000 14.40268 217 LYS A N 1
ATOM 1613 C CA . LYS A 1 217 ? -46.35170 -70.98626 -94.29282 1.000 15.64861 217 LYS A CA 1
ATOM 1614 C C . LYS A 1 217 ? -47.70972 -70.31674 -94.14934 1.000 14.97427 217 LYS A C 1
ATOM 1615 O O . LYS A 1 217 ? -47.93225 -69.49735 -93.24553 1.000 13.10878 217 LYS A O 1
ATOM 1621 N N . ASP A 1 218 ? -48.60139 -70.63341 -95.08678 1.000 11.75024 218 ASP A N 1
ATOM 1622 C CA . ASP A 1 218 ? -49.93555 -70.04292 -95.07896 1.000 13.05320 218 ASP A CA 1
ATOM 1623 C C . ASP A 1 218 ? -50.62787 -70.33223 -93.74972 1.000 15.13777 218 ASP A C 1
ATOM 1624 O O . ASP A 1 218 ? -50.51084 -71.43612 -93.21184 1.000 16.74804 218 ASP A O 1
ATOM 1629 N N . GLU A 1 219 ? -51.35814 -69.33797 -93.20617 1.000 11.50847 219 GLU A N 1
ATOM 1630 C CA . GLU A 1 219 ? -51.94660 -69.47184 -91.87409 1.000 13.01593 219 GLU A CA 1
ATOM 1631 C C . GLU A 1 219 ? -53.46381 -69.36931 -91.86978 1.000 15.84562 219 GLU A C 1
ATOM 1632 O O . GLU A 1 219 ? -54.08761 -69.56389 -90.79884 1.000 17.19273 219 GLU A O 1
ATOM 1638 N N . ALA A 1 220 ? -54.10230 -69.08872 -93.00589 1.000 12.62969 220 ALA A N 1
ATOM 1639 C CA . ALA A 1 220 ? -55.51526 -68.75093 -92.94802 1.000 12.75137 220 ALA A CA 1
ATOM 1640 C C . ALA A 1 220 ? -56.44305 -69.95442 -93.14715 1.000 11.34080 220 ALA A C 1
ATOM 1641 O O . ALA A 1 220 ? -57.65396 -69.79757 -92.98916 1.000 14.42532 220 ALA A O 1
ATOM 1643 N N . ASN A 1 221 ? -55.88757 -71.12592 -93.47759 1.000 11.05526 221 ASN A N 1
ATOM 1644 C CA . ASN A 1 221 ? -56.78527 -72.23940 -93.77074 1.000 10.50151 221 ASN A CA 1
ATOM 1645 C C . ASN A 1 221 ? -57.34532 -72.79762 -92.46254 1.000 11.83456 221 ASN A C 1
ATOM 1646 O O . ASN A 1 221 ? -56.80325 -72.59932 -91.34535 1.000 13.30170 221 ASN A O 1
ATOM 1651 N N . ARG A 1 222 ? -58.43596 -73.55054 -92.59391 1.000 10.75702 222 ARG A N 1
ATOM 1652 C CA . ARG A 1 222 ? -59.19349 -74.08186 -91.46644 1.000 12.19825 222 ARG A CA 1
ATOM 1653 C C . ARG A 1 222 ? -59.37423 -75.58517 -91.65591 1.000 12.12538 222 ARG A C 1
ATOM 1654 O O . ARG A 1 222 ? -60.39970 -76.06111 -92.17366 1.000 12.52125 222 ARG A O 1
ATOM 1662 N N . PRO A 1 223 ? -58.38435 -76.37660 -91.26599 1.000 11.76018 223 PRO A N 1
ATOM 1663 C CA . PRO A 1 223 ? -58.49247 -77.82958 -91.44073 1.000 14.27837 223 PRO A CA 1
ATOM 1664 C C . PRO A 1 223 ? -59.57872 -78.45585 -90.60115 1.000 14.64844 223 PRO A C 1
ATOM 1665 O O . PRO A 1 223 ? -59.99653 -79.57584 -90.94644 1.000 15.76095 223 PRO A O 1
ATOM 1669 N N . ASP A 1 224 ? -60.12711 -77.76363 -89.59546 1.000 14.26864 224 ASP A N 1
ATOM 1670 C CA . ASP A 1 224 ? -61.23997 -78.27989 -88.80603 1.000 14.21087 224 ASP A CA 1
ATOM 1671 C C . ASP A 1 224 ? -62.58589 -78.19293 -89.51020 1.000 17.60886 224 ASP A C 1
ATOM 1672 O O . ASP A 1 224 ? -63.58918 -78.65366 -88.96132 1.000 20.29490 224 ASP A O 1
ATOM 1677 N N . THR A 1 225 ? -62.61864 -77.71197 -90.73884 1.000 15.12077 225 THR A N 1
ATOM 1678 C CA . THR A 1 225 ? -63.87025 -77.51669 -91.47003 1.000 13.40214 225 THR A CA 1
ATOM 1679 C C . THR A 1 225 ? -64.51634 -78.84654 -91.83581 1.000 15.10291 225 THR A C 1
ATOM 1680 O O . THR A 1 225 ? -63.84676 -79.74306 -92.36511 1.000 17.30499 225 THR A O 1
ATOM 1684 N N . THR A 1 226 ? -65.81112 -78.97793 -91.58234 1.000 14.85181 226 THR A N 1
ATOM 1685 C CA . THR A 1 226 ? -66.56692 -80.12797 -92.06735 1.000 14.23712 226 THR A CA 1
ATOM 1686 C C . THR A 1 226 ? -67.86107 -79.61945 -92.69197 1.000 14.27247 226 THR A C 1
ATOM 1687 O O . THR A 1 226 ? -68.33365 -78.52131 -92.38810 1.000 14.36123 226 THR A O 1
ATOM 1691 N N . GLU A 1 227 ? -68.46508 -80.44788 -93.55219 1.000 15.32087 227 GLU A N 1
ATOM 1692 C CA . GLU A 1 227 ? -69.74865 -80.05701 -94.13348 1.000 16.09668 227 GLU A CA 1
ATOM 1693 C C . GLU A 1 227 ? -70.81877 -79.87453 -93.07269 1.000 15.79907 227 GLU A C 1
ATOM 1694 O O . GLU A 1 227 ? -71.63829 -78.95008 -93.15822 1.000 16.11246 227 GLU A O 1
ATOM 1700 N N . ALA A 1 228 ? -70.83339 -80.73656 -92.05048 1.000 17.15378 228 ALA A N 1
ATOM 1701 C CA . ALA A 1 228 ? -71.83138 -80.58964 -91.00633 1.000 15.75307 228 ALA A CA 1
ATOM 1702 C C . ALA A 1 228 ? -71.64371 -79.28519 -90.22867 1.000 15.80838 228 ALA A C 1
ATOM 1703 O O . ALA A 1 228 ? -72.62984 -78.62247 -89.84000 1.000 18.42133 228 ALA A O 1
ATOM 1705 N N . GLY A 1 229 ? -70.37994 -78.91621 -89.97103 1.000 16.22984 229 GLY A N 1
ATOM 1706 C CA . GLY A 1 229 ? -70.11044 -77.66490 -89.29549 1.000 15.08686 229 GLY A CA 1
ATOM 1707 C C . GLY A 1 229 ? -70.51340 -76.47637 -90.15602 1.000 16.13153 229 GLY A C 1
ATOM 1708 O O . GLY A 1 229 ? -71.11391 -75.50322 -89.67029 1.000 15.51384 229 GLY A O 1
ATOM 1709 N N . LEU A 1 230 ? -70.19684 -76.53609 -91.46056 1.000 14.01430 230 LEU A N 1
ATOM 1710 C CA . LEU A 1 230 ? -70.56962 -75.42043 -92.32729 1.000 13.04761 230 LEU A CA 1
ATOM 1711 C C . LEU A 1 230 ? -72.07155 -75.25696 -92.40724 1.000 13.16381 230 LEU A C 1
ATOM 1712 O O . LEU A 1 230 ? -72.55588 -74.12454 -92.55283 1.000 12.73937 230 LEU A O 1
ATOM 1717 N N . ALA A 1 231 ? -72.81864 -76.35491 -92.28892 1.000 13.19718 231 ALA A N 1
ATOM 1718 C CA . ALA A 1 231 ? -74.26746 -76.22052 -92.41025 1.000 15.00014 231 ALA A CA 1
ATOM 1719 C C . ALA A 1 231 ? -74.89688 -75.43405 -91.27397 1.000 16.48738 231 ALA A C 1
ATOM 1720 O O . ALA A 1 231 ? -76.03800 -74.99045 -91.42038 1.000 18.93038 231 ALA A O 1
ATOM 1722 N N . LYS A 1 232 ? -74.20269 -75.29084 -90.14004 1.000 15.27892 232 LYS A N 1
ATOM 1723 C CA . LYS A 1 232 ? -74.74213 -74.56503 -88.98933 1.000 15.78521 232 LYS A CA 1
ATOM 1724 C C . LYS A 1 232 ? -74.57668 -73.06437 -89.10167 1.000 16.69756 232 LYS A C 1
ATOM 1725 O O . LYS A 1 232 ? -75.19916 -72.32410 -88.30380 1.000 17.79850 232 LYS A O 1
ATOM 1731 N N . LEU A 1 233 ? -73.77372 -72.58431 -90.05280 1.000 14.19245 233 LEU A N 1
ATOM 1732 C CA . LEU A 1 233 ? -73.43875 -71.17501 -90.04842 1.000 13.98752 233 LEU A CA 1
ATOM 1733 C C . LEU A 1 233 ? -74.59328 -70.31354 -90.58093 1.000 14.95631 233 LEU A C 1
ATOM 1734 O O . LEU A 1 233 ? -75.38465 -70.73346 -91.43593 1.000 16.50827 233 LEU A O 1
ATOM 1739 N N . ARG A 1 234 ? -74.65769 -69.06931 -90.09187 1.000 16.99609 234 ARG A N 1
ATOM 1740 C CA . ARG A 1 234 ? -75.70454 -68.15529 -90.54744 1.000 16.75590 234 ARG A CA 1
ATOM 1741 C C . ARG A 1 234 ? -75.30012 -67.46525 -91.85342 1.000 16.07685 234 ARG A C 1
ATOM 1742 O O . ARG A 1 234 ? -74.11494 -67.24949 -92.11425 1.000 16.45935 234 ARG A O 1
ATOM 1750 N N . PRO A 1 235 ? -76.26335 -67.12455 -92.68913 1.000 15.29377 235 PRO A N 1
ATOM 1751 C CA . PRO A 1 235 ? -75.94084 -66.38289 -93.91444 1.000 16.39627 235 PRO A CA 1
ATOM 1752 C C . PRO A 1 235 ? -75.33909 -65.02685 -93.59433 1.000 17.07349 235 PRO A C 1
ATOM 1753 O O . PRO A 1 235 ? -75.77159 -64.32681 -92.65350 1.000 18.63336 235 PRO A O 1
ATOM 1757 N N . ALA A 1 236 ? -74.36728 -64.62417 -94.41141 1.000 14.61159 236 ALA A N 1
ATOM 1758 C CA . ALA A 1 236 ? -73.58087 -63.43084 -94.14607 1.000 16.77147 236 ALA A CA 1
ATOM 1759 C C . ALA A 1 236 ? -74.12585 -62.20179 -94.83429 1.000 17.73342 236 ALA A C 1
ATOM 1760 O O . ALA A 1 236 ? -73.88142 -61.08450 -94.36516 1.000 20.11032 236 ALA A O 1
ATOM 1762 N N . PHE A 1 237 ? -74.83788 -62.35483 -95.94096 1.000 13.93319 237 PHE A N 1
ATOM 1763 C CA . PHE A 1 237 ? -75.15416 -61.18743 -96.78301 1.000 15.32526 237 PHE A CA 1
ATOM 1764 C C . PHE A 1 237 ? -76.62067 -60.93424 -97.01411 1.000 17.72387 237 PHE A C 1
ATOM 1765 O O . PHE A 1 237 ? -77.00175 -59.77357 -97.30044 1.000 20.52610 237 PHE A O 1
ATOM 1773 N N . ARG A 1 238 ? -77.47141 -61.94352 -96.93253 1.000 16.02799 238 ARG A N 1
ATOM 1774 C CA . ARG A 1 238 ? -78.91674 -61.79653 -97.04959 1.000 17.48410 238 ARG A CA 1
ATOM 1775 C C . ARG A 1 238 ? -79.58938 -62.69059 -96.03819 1.000 21.66333 238 ARG A C 1
ATOM 1776 O O . ARG A 1 238 ? -79.12718 -63.81040 -95.79247 1.000 21.70797 238 ARG A O 1
ATOM 1784 N N . LYS A 1 239 ? -80.68050 -62.19080 -95.42682 1.000 24.93942 239 LYS A N 1
ATOM 1785 C CA A LYS A 1 239 ? -81.53252 -63.04719 -94.64393 0.479 25.18375 239 LYS A CA 1
ATOM 1786 C CA B LYS A 1 239 ? -81.36808 -62.95533 -94.37463 0.521 25.53628 239 LYS A CA 1
ATOM 1787 C C A LYS A 1 239 ? -82.05303 -64.04662 -95.64943 0.479 25.09341 239 LYS A C 1
ATOM 1788 C C B LYS A 1 239 ? -81.71383 -64.41319 -94.70415 0.521 19.93142 239 LYS A C 1
ATOM 1789 O O A LYS A 1 239 ? -82.30215 -63.70316 -96.80623 0.479 24.14336 239 LYS A O 1
ATOM 1790 O O B LYS A 1 239 ? -81.58235 -65.29415 -93.84671 0.521 25.22406 239 LYS A O 1
ATOM 1801 N N A ASP A 1 240 ? -82.10978 -65.30048 -95.25272 0.552 25.42418 240 ASP A N 1
ATOM 1802 N N B ASP A 1 240 ? -82.18751 -64.68477 -95.91901 0.448 22.20333 240 ASP A N 1
ATOM 1803 C CA A ASP A 1 240 ? -82.46340 -66.35323 -96.18836 0.552 33.07954 240 ASP A CA 1
ATOM 1804 C CA B ASP A 1 240 ? -82.48162 -66.05113 -96.33430 0.448 30.88255 240 ASP A CA 1
ATOM 1805 C C . ASP A 1 240 ? -81.41215 -66.58193 -97.27500 1.000 33.71978 240 ASP A C 1
ATOM 1806 O O . ASP A 1 240 ? -81.70134 -67.28510 -98.24833 1.000 33.83915 240 ASP A O 1
ATOM 1815 N N . GLY A 1 241 ? -80.18699 -66.11366 -97.09228 1.000 23.89065 241 GLY A N 1
ATOM 1816 C CA . GLY A 1 241 ? -79.15863 -66.35218 -98.07552 1.000 20.20380 241 GLY A CA 1
ATOM 1817 C C . GLY A 1 241 ? -78.52599 -67.72550 -97.88424 1.000 18.99424 241 GLY A C 1
ATOM 1818 O O . GLY A 1 241 ? -78.93739 -68.54808 -97.06910 1.000 20.72978 241 GLY A O 1
ATOM 1819 N N . THR A 1 242 ? -77.51676 -67.96116 -98.69196 1.000 15.13490 242 THR A N 1
ATOM 1820 C CA . THR A 1 242 ? -76.77917 -69.21603 -98.71896 1.000 12.74613 242 THR A CA 1
ATOM 1821 C C . THR A 1 242 ? -75.29487 -69.00967 -98.48202 1.000 13.64830 242 THR A C 1
ATOM 1822 O O . THR A 1 242 ? -74.59098 -69.96644 -98.10590 1.000 12.75747 242 THR A O 1
ATOM 1826 N N . ILE A 1 243 ? -74.79412 -67.83400 -98.72452 1.000 11.71981 243 ILE A N 1
ATOM 1827 C CA . ILE A 1 243 ? -73.37102 -67.57457 -98.59347 1.000 12.05258 243 ILE A CA 1
ATOM 1828 C C . ILE A 1 243 ? -73.08425 -67.21315 -97.15056 1.000 13.14322 243 ILE A C 1
ATOM 1829 O O . ILE A 1 243 ? -73.81129 -66.41349 -96.53806 1.000 13.40349 243 ILE A O 1
ATOM 1834 N N . THR A 1 244 ? -72.04832 -67.84118 -96.58436 1.000 11.38712 244 THR A N 1
ATOM 1835 C CA . THR A 1 244 ? -71.69477 -67.69357 -95.17395 1.000 11.06999 244 THR A CA 1
ATOM 1836 C C . THR A 1 244 ? -70.21356 -67.36537 -95.06799 1.000 11.48942 244 THR A C 1
ATOM 1837 O O . THR A 1 244 ? -69.47688 -67.42690 -96.04719 1.000 13.54021 244 THR A O 1
ATOM 1841 N N . ALA A 1 245 ? -69.75775 -67.08878 -93.85057 1.000 12.23127 245 ALA A N 1
ATOM 1842 C CA . ALA A 1 245 ? -68.33283 -66.90127 -93.65561 1.000 13.42520 245 ALA A CA 1
ATOM 1843 C C . ALA A 1 245 ? -67.54104 -68.17109 -93.93611 1.000 13.69564 245 ALA A C 1
ATOM 1844 O O . ALA A 1 245 ? -66.34359 -68.07623 -94.21647 1.000 14.82492 245 ALA A O 1
ATOM 1846 N N . GLY A 1 246 ? -68.16639 -69.34140 -93.87988 1.000 11.50241 246 GLY A N 1
ATOM 1847 C CA . GLY A 1 246 ? -67.43859 -70.59815 -94.12638 1.000 11.58712 246 GLY A CA 1
ATOM 1848 C C . GLY A 1 246 ? -67.35094 -71.02584 -95.57654 1.000 10.78878 246 GLY A C 1
ATOM 1849 O O . GLY A 1 246 ? -66.50145 -71.84759 -95.92578 1.000 12.53752 246 GLY A O 1
ATOM 1850 N N . ASN A 1 247 ? -68.21197 -70.49690 -96.45273 1.000 10.81780 247 ASN A N 1
ATOM 1851 C CA . ASN A 1 247 ? -68.11778 -70.83333 -97.87349 1.000 11.85265 247 ASN A CA 1
ATOM 1852 C C . ASN A 1 247 ? -67.66100 -69.63117 -98.68696 1.000 12.41053 247 ASN A C 1
ATOM 1853 O O . ASN A 1 247 ? -67.91380 -69.54531 -99.90079 1.000 12.76098 247 ASN A O 1
ATOM 1858 N N . ALA A 1 248 ? -66.96017 -68.69529 -98.03426 1.000 12.95425 248 ALA A N 1
ATOM 1859 C CA . ALA A 1 248 ? -66.32161 -67.54445 -98.64120 1.000 13.15615 248 ALA A CA 1
ATOM 1860 C C . ALA A 1 248 ? -64.91540 -67.45931 -98.06343 1.000 13.49338 248 ALA A C 1
ATOM 1861 O O . ALA A 1 248 ? -64.68528 -67.93908 -96.95668 1.000 14.00666 248 ALA A O 1
ATOM 1863 N N . PRO A 1 249 ? -63.96818 -66.87468 -98.77729 1.000 13.14829 249 PRO A N 1
ATOM 1864 C CA . PRO A 1 249 ? -62.62593 -66.61030 -98.24091 1.000 12.64015 249 PRO A CA 1
ATOM 1865 C C . PRO A 1 249 ? -62.61508 -65.52009 -97.18550 1.000 12.58178 249 PRO A C 1
ATOM 1866 O O . PRO A 1 249 ? -63.64548 -64.87191 -96.94094 1.000 14.05297 249 PRO A O 1
ATOM 1870 N N . GLY A 1 250 ? -61.44807 -65.27952 -96.60334 1.000 15.18783 250 GLY A N 1
ATOM 1871 C CA . GLY A 1 250 ? -61.28382 -64.23975 -95.60602 1.000 16.74144 250 GLY A CA 1
ATOM 1872 C C . GLY A 1 250 ? -60.82449 -62.92443 -96.19681 1.000 16.33355 250 GLY A C 1
ATOM 1873 O O . GLY A 1 250 ? -61.00720 -62.63725 -97.38660 1.000 18.97473 250 GLY A O 1
ATOM 1874 N N . LEU A 1 251 ? -60.29610 -62.07783 -95.31178 1.000 13.06561 251 LEU A N 1
ATOM 1875 C CA . LEU A 1 251 ? -59.80574 -60.72488 -95.65543 1.000 11.93016 251 LEU A CA 1
ATOM 1876 C C . LEU A 1 251 ? -58.28774 -60.74636 -95.43348 1.000 11.36825 251 LEU A C 1
ATOM 1877 O O . LEU A 1 251 ? -57.80291 -60.40718 -94.35252 1.000 14.74996 251 LEU A O 1
ATOM 1882 N N . ASN A 1 252 ? -57.52715 -61.04256 -96.45903 1.000 10.11015 252 ASN A N 1
ATOM 1883 C CA . ASN A 1 252 ? -56.17641 -61.55494 -96.30117 1.000 9.96877 252 ASN A CA 1
ATOM 1884 C C . ASN A 1 252 ? -55.08402 -60.62125 -96.80240 1.000 11.93315 252 ASN A C 1
ATOM 1885 O O . ASN A 1 252 ? -55.33522 -59.56963 -97.39400 1.000 12.01260 252 ASN A O 1
ATOM 1890 N N . ALA A 1 253 ? -53.83029 -60.99211 -96.52903 1.000 9.86177 253 ALA A N 1
ATOM 1891 C CA . ALA A 1 253 ? -52.68050 -60.17882 -96.90850 1.000 10.16502 253 ALA A CA 1
ATOM 1892 C C . ALA A 1 253 ? -51.64065 -61.04439 -97.57137 1.000 9.77632 253 ALA A C 1
ATOM 1893 O O . ALA A 1 253 ? -51.44510 -62.21606 -97.17886 1.000 10.69129 253 ALA A O 1
ATOM 1895 N N . GLY A 1 254 ? -50.97899 -60.53208 -98.60793 1.000 8.67028 254 GLY A N 1
ATOM 1896 C CA . GLY A 1 254 ? -49.90527 -61.28342 -99.23342 1.000 9.82186 254 GLY A CA 1
ATOM 1897 C C . GLY A 1 254 ? -49.40640 -60.55018 -100.46768 1.000 10.53065 254 GLY A C 1
ATOM 1898 O O . GLY A 1 254 ? -49.93857 -59.48058 -100.86512 1.000 9.85495 254 GLY A O 1
ATOM 1899 N N . ALA A 1 255 ? -48.39055 -61.13411 -101.07173 1.000 9.89287 255 ALA A N 1
ATOM 1900 C CA . ALA A 1 255 ? -47.83172 -60.57739 -102.30489 1.000 8.59901 255 ALA A CA 1
ATOM 1901 C C . ALA A 1 255 ? -47.26296 -61.69380 -103.15668 1.000 9.56813 255 ALA A C 1
ATOM 1902 O O . ALA A 1 255 ? -46.88433 -62.75404 -102.62881 1.000 10.40874 255 ALA A O 1
ATOM 1904 N N . ALA A 1 256 ? -47.19665 -61.47887 -104.46152 1.000 8.86175 256 ALA A N 1
ATOM 1905 C CA . ALA A 1 256 ? -46.51796 -62.41205 -105.36181 1.000 9.36436 256 ALA A CA 1
ATOM 1906 C C . ALA A 1 256 ? -45.95707 -61.64318 -106.52956 1.000 10.22718 256 ALA A C 1
ATOM 1907 O O . ALA A 1 256 ? -46.47110 -60.57294 -106.87479 1.000 11.26558 256 ALA A O 1
ATOM 1909 N N . ALA A 1 257 ? -44.89234 -62.15989 -107.12040 1.000 10.15586 257 ALA A N 1
ATOM 1910 C CA . ALA A 1 257 ? -44.28163 -61.50312 -108.25702 1.000 11.48747 257 ALA A CA 1
ATOM 1911 C C . ALA A 1 257 ? -43.56099 -62.52571 -109.10632 1.000 11.41897 257 ALA A C 1
ATOM 1912 O O . ALA A 1 257 ? -43.24739 -63.64560 -108.65508 1.000 11.48856 257 ALA A O 1
ATOM 1914 N N . MET A 1 258 ? -43.30641 -62.14939 -110.34723 1.000 10.53059 258 MET A N 1
ATOM 1915 C CA . MET A 1 258 ? -42.64322 -63.04797 -111.27664 1.000 12.18061 258 MET A CA 1
ATOM 1916 C C . MET A 1 258 ? -41.99362 -62.22369 -112.38074 1.000 11.88512 258 MET A C 1
ATOM 1917 O O . MET A 1 258 ? -42.28498 -61.01963 -112.54285 1.000 12.79023 258 MET A O 1
ATOM 1922 N N . ILE A 1 259 ? -41.11084 -62.86054 -113.14351 1.000 12.32793 259 ILE A N 1
ATOM 1923 C CA . ILE A 1 259 ? -40.46195 -62.19566 -114.28097 1.000 12.66994 259 ILE A CA 1
ATOM 1924 C C . ILE A 1 259 ? -41.22048 -62.56181 -115.53485 1.000 11.98255 259 ILE A C 1
ATOM 1925 O O . ILE A 1 259 ? -41.55934 -63.74157 -115.73155 1.000 14.33486 259 ILE A O 1
ATOM 1930 N N . VAL A 1 260 ? -41.54573 -61.56795 -116.35207 1.000 12.35070 260 VAL A N 1
ATOM 1931 C CA . VAL A 1 260 ? -42.22480 -61.77171 -117.62044 1.000 13.64130 260 VAL A CA 1
ATOM 1932 C C . VAL A 1 260 ? -41.27565 -61.28034 -118.72188 1.000 13.36752 260 VAL A C 1
ATOM 1933 O O . VAL A 1 260 ? -40.71780 -60.17332 -118.62442 1.000 13.30112 260 VAL A O 1
ATOM 1937 N N . SER A 1 261 ? -41.08406 -62.09527 -119.73841 1.000 13.48918 261 SER A N 1
ATOM 1938 C CA . SER A 1 261 ? -40.14926 -61.72506 -120.80299 1.000 14.56173 261 SER A CA 1
ATOM 1939 C C . SER A 1 261 ? -40.45265 -62.62279 -121.98438 1.000 15.96919 261 SER A C 1
ATOM 1940 O O . SER A 1 261 ? -41.23426 -63.56117 -121.89301 1.000 15.67551 261 SER A O 1
ATOM 1943 N N . SER A 1 262 ? -39.76812 -62.40441 -123.10654 1.000 14.90333 262 SER A N 1
ATOM 1944 C CA . SER A 1 262 ? -39.83547 -63.43784 -124.13357 1.000 16.32371 262 SER A CA 1
ATOM 1945 C C . SER A 1 262 ? -39.06844 -64.67099 -123.67278 1.000 15.86494 262 SER A C 1
ATOM 1946 O O . SER A 1 262 ? -38.22500 -64.59913 -122.77231 1.000 17.67112 262 SER A O 1
ATOM 1949 N N . HIS A 1 263 ? -39.34466 -65.83573 -124.30807 1.000 17.18349 263 HIS A N 1
ATOM 1950 C CA . HIS A 1 263 ? -38.60045 -67.04353 -123.98078 1.000 20.14846 263 HIS A CA 1
ATOM 1951 C C . HIS A 1 263 ? -37.10540 -66.84641 -124.28491 1.000 18.06862 263 HIS A C 1
ATOM 1952 O O . HIS A 1 263 ? -36.24256 -67.20718 -123.46392 1.000 22.14355 263 HIS A O 1
ATOM 1959 N N . ALA A 1 264 ? -36.81535 -66.21883 -125.42011 1.000 20.64813 264 ALA A N 1
ATOM 1960 C CA . ALA A 1 264 ? -35.41865 -65.96779 -125.80953 1.000 23.64283 264 ALA A CA 1
ATOM 1961 C C . ALA A 1 264 ? -34.69654 -65.08641 -124.79861 1.000 23.73017 264 ALA A C 1
ATOM 1962 O O . ALA A 1 264 ? -33.54212 -65.35931 -124.44101 1.000 27.59038 264 ALA A O 1
ATOM 1964 N N . THR A 1 265 ? -35.36567 -64.02474 -124.30674 1.000 20.43632 265 THR A N 1
ATOM 1965 C CA . THR A 1 265 ? -34.73640 -63.16778 -123.31557 1.000 19.90344 265 THR A CA 1
ATOM 1966 C C . THR A 1 265 ? -34.46226 -63.94070 -122.03269 1.000 19.78311 265 THR A C 1
ATOM 1967 O O . THR A 1 265 ? -33.41208 -63.77379 -121.40308 1.000 21.34625 265 THR A O 1
ATOM 1971 N N . ALA A 1 266 ? -35.42653 -64.78340 -121.60708 1.000 19.33834 266 ALA A N 1
ATOM 1972 C CA . ALA A 1 266 ? -35.23299 -65.54408 -120.37703 1.000 22.09167 266 ALA A CA 1
ATOM 1973 C C . ALA A 1 266 ? -34.04137 -66.49814 -120.49531 1.000 24.93554 266 ALA A C 1
ATOM 1974 O O . ALA A 1 266 ? -33.23611 -66.59963 -119.57062 1.000 25.87286 266 ALA A O 1
ATOM 1976 N N . THR A 1 267 ? -33.95140 -67.23466 -121.60864 1.000 24.29670 267 THR A N 1
ATOM 1977 C CA . THR A 1 267 ? -32.83565 -68.16751 -121.80856 1.000 27.84803 267 THR A CA 1
ATOM 1978 C C . THR A 1 267 ? -31.51131 -67.40894 -121.84274 1.000 30.62560 267 THR A C 1
ATOM 1979 O O . THR A 1 267 ? -30.54657 -67.77810 -121.16146 1.000 36.27678 267 THR A O 1
ATOM 1983 N N . GLU A 1 268 ? -31.47801 -66.30120 -122.58379 1.000 28.33537 268 GLU A N 1
ATOM 1984 C CA . GLU A 1 268 ? -30.28770 -65.45065 -122.64802 1.000 23.90267 268 GLU A CA 1
ATOM 1985 C C . GLU A 1 268 ? -29.79252 -65.01183 -121.26903 1.000 33.17529 268 GLU A C 1
ATOM 1986 O O . GLU A 1 268 ? -28.58119 -64.90867 -121.03341 1.000 32.01759 268 GLU A O 1
ATOM 1992 N N . LEU A 1 269 ? -30.70344 -64.68697 -120.35302 1.000 28.03894 269 LEU A N 1
ATOM 1993 C CA . LEU A 1 269 ? -30.29708 -64.17105 -119.06385 1.000 29.64212 269 LEU A CA 1
ATOM 1994 C C . LEU A 1 269 ? -30.15522 -65.25561 -118.00874 1.000 29.23410 269 LEU A C 1
ATOM 1995 O O . LEU A 1 269 ? -29.95941 -64.93937 -116.82797 1.000 34.20690 269 LEU A O 1
ATOM 2000 N N . GLY A 1 270 ? -30.25652 -66.50777 -118.40205 1.000 27.80813 270 GLY A N 1
ATOM 2001 C CA . GLY A 1 270 ? -30.07919 -67.58932 -117.46246 1.000 27.95978 270 GLY A CA 1
ATOM 2002 C C . GLY A 1 270 ? -31.24387 -67.82200 -116.54557 1.000 32.58840 270 GLY A C 1
ATOM 2003 O O . GLY A 1 270 ? -31.05957 -68.33691 -115.43640 1.000 30.04838 270 GLY A O 1
ATOM 2004 N N . LEU A 1 271 ? -32.43335 -67.42020 -116.95517 1.000 26.66582 271 LEU A N 1
ATOM 2005 C CA . LEU A 1 271 ? -33.60381 -67.75564 -116.16132 1.000 24.22660 271 LEU A CA 1
ATOM 2006 C C . LEU A 1 271 ? -34.13735 -69.09499 -116.61617 1.000 25.79768 271 LEU A C 1
ATOM 2007 O O . LEU A 1 271 ? -33.77527 -69.60757 -117.67974 1.000 27.53418 271 LEU A O 1
ATOM 2012 N N . GLN A 1 272 ? -34.99106 -69.67420 -115.78727 1.000 21.31844 272 GLN A N 1
ATOM 2013 C CA . GLN A 1 272 ? -35.65306 -70.93288 -116.09794 1.000 21.39827 272 GLN A CA 1
ATOM 2014 C C . GLN A 1 272 ? -37.15206 -70.70144 -116.24923 1.000 19.07710 272 GLN A C 1
ATOM 2015 O O . GLN A 1 272 ? -37.88416 -70.71677 -115.23653 1.000 22.77000 272 GLN A O 1
ATOM 2021 N N . PRO A 1 273 ? -37.65650 -70.51729 -117.45685 1.000 18.08161 273 PRO A N 1
ATOM 2022 C CA . PRO A 1 273 ? -39.09508 -70.25790 -117.62800 1.000 18.61727 273 PRO A CA 1
ATOM 2023 C C . PRO A 1 273 ? -39.93256 -71.39655 -117.06150 1.000 15.50749 273 PRO A C 1
ATOM 2024 O O . PRO A 1 273 ? -39.60099 -72.58723 -117.18651 1.000 18.08827 273 PRO A O 1
ATOM 2028 N N . GLN A 1 274 ? -41.07458 -71.03026 -116.47239 1.000 14.59751 274 GLN A N 1
ATOM 2029 C CA . GLN A 1 274 ? -42.02448 -71.97503 -115.92468 1.000 14.69452 274 GLN A CA 1
ATOM 2030 C C . GLN A 1 274 ? -43.26728 -72.14866 -116.77255 1.000 15.41833 274 GLN A C 1
ATOM 2031 O O . GLN A 1 274 ? -43.78267 -73.27866 -116.84266 1.000 15.42849 274 GLN A O 1
ATOM 2037 N N . LEU A 1 275 ? -43.76974 -71.07691 -117.37640 1.000 14.03836 275 LEU A N 1
ATOM 2038 C CA . LEU A 1 275 ? -45.02829 -71.12384 -118.12769 1.000 14.74552 275 LEU A CA 1
ATOM 2039 C C . LEU A 1 275 ? -44.91451 -70.24182 -119.35217 1.000 13.54853 275 LEU A C 1
ATOM 2040 O O . LEU A 1 275 ? -44.25757 -69.19868 -119.28919 1.000 16.15342 275 LEU A O 1
ATOM 2045 N N . VAL A 1 276 ? -45.52998 -70.65031 -120.45860 1.000 13.12475 276 VAL A N 1
ATOM 2046 C CA . VAL A 1 276 ? -45.72826 -69.78232 -121.61940 1.000 15.71995 276 VAL A CA 1
ATOM 2047 C C . VAL A 1 276 ? -47.17852 -69.31699 -121.62600 1.000 14.57384 276 VAL A C 1
ATOM 2048 O O . VAL A 1 276 ? -48.10755 -70.12342 -121.42268 1.000 15.14519 276 VAL A O 1
ATOM 2054 N N . ILE A 1 277 ? -47.38792 -68.01769 -121.85219 1.000 13.45132 277 ILE A N 1
ATOM 2055 C CA . ILE A 1 277 ? -48.74139 -67.48048 -121.99684 1.000 14.37996 277 ILE A CA 1
ATOM 2056 C C . ILE A 1 277 ? -49.24942 -67.78842 -123.40552 1.000 16.43767 277 ILE A C 1
ATOM 2057 O O . ILE A 1 277 ? -48.72870 -67.25671 -124.40458 1.000 19.93235 277 ILE A O 1
ATOM 2062 N N . ARG A 1 278 ? -50.25566 -68.66002 -123.50526 1.000 13.08780 278 ARG A N 1
ATOM 2063 C CA . ARG A 1 278 ? -50.82523 -69.05563 -124.77288 1.000 14.29584 278 ARG A CA 1
ATOM 2064 C C . ARG A 1 278 ? -52.12260 -68.33851 -125.13715 1.000 14.22685 278 ARG A C 1
ATOM 2065 O O . ARG A 1 278 ? -52.48393 -68.28731 -126.32815 1.000 17.01015 278 ARG A O 1
ATOM 2073 N N . GLY A 1 279 ? -52.82816 -67.75788 -124.16413 1.000 13.50207 279 GLY A N 1
ATOM 2074 C CA . GLY A 1 279 ? -54.02762 -67.00892 -124.47765 1.000 11.94549 279 GLY A CA 1
ATOM 2075 C C . GLY A 1 279 ? -54.42289 -66.15128 -123.30292 1.000 12.29281 279 GLY A C 1
ATOM 2076 O O . GLY A 1 279 ? -54.10025 -66.46012 -122.14946 1.000 11.98434 279 GLY A O 1
ATOM 2077 N N . ILE A 1 280 ? -55.03409 -65.02522 -123.60756 1.000 11.59665 280 ILE A N 1
ATOM 2078 C CA . ILE A 1 280 ? -55.49925 -64.07249 -122.60967 1.000 10.65308 280 ILE A CA 1
ATOM 2079 C C . ILE A 1 280 ? -56.93275 -63.70852 -122.93909 1.000 11.34735 280 ILE A C 1
ATOM 2080 O O . ILE A 1 280 ? -57.27228 -63.49919 -124.11918 1.000 14.06450 280 ILE A O 1
ATOM 2085 N N . GLY A 1 281 ? -57.79621 -63.70887 -121.92730 1.000 10.70133 281 GLY A N 1
ATOM 2086 C CA . GLY A 1 281 ? -59.16356 -63.27056 -122.11802 1.000 11.64947 281 GLY A CA 1
ATOM 2087 C C . GLY A 1 281 ? -59.57733 -62.27815 -121.06267 1.000 11.56050 281 GLY A C 1
ATOM 2088 O O . GLY A 1 281 ? -59.32313 -62.48369 -119.85073 1.000 11.24892 281 GLY A O 1
ATOM 2089 N N . VAL A 1 282 ? -60.20484 -61.18189 -121.45739 1.000 10.53359 282 VAL A N 1
ATOM 2090 C CA . VAL A 1 282 ? -60.76399 -60.21904 -120.52485 1.000 11.09068 282 VAL A CA 1
ATOM 2091 C C . VAL A 1 282 ? -62.17867 -59.95767 -120.99874 1.000 10.67600 282 VAL A C 1
ATOM 2092 O O . VAL A 1 282 ? -62.38452 -59.63587 -122.18391 1.000 11.78642 282 VAL A O 1
ATOM 2096 N N . ALA A 1 283 ? -63.14556 -60.17063 -120.12363 1.000 9.60772 283 ALA A N 1
ATOM 2097 C CA . ALA A 1 283 ? -64.54511 -60.04735 -120.49320 1.000 10.38877 283 ALA A CA 1
ATOM 2098 C C . ALA A 1 283 ? -65.29878 -59.28321 -119.43072 1.000 11.96183 283 ALA A C 1
ATOM 2099 O O . ALA A 1 283 ? -64.84058 -59.13523 -118.28204 1.000 11.00467 283 ALA A O 1
ATOM 2101 N N . ALA A 1 284 ? -66.48812 -58.78817 -119.78670 1.000 10.72312 284 ALA A N 1
ATOM 2102 C CA . ALA A 1 284 ? -67.35329 -58.11599 -118.85226 1.000 9.63183 284 ALA A CA 1
ATOM 2103 C C . ALA A 1 284 ? -68.81446 -58.46916 -119.09565 1.000 11.60915 284 ALA A C 1
ATOM 2104 O O . ALA A 1 284 ? -69.21443 -58.79950 -120.22663 1.000 11.97472 284 ALA A O 1
ATOM 2106 N N . VAL A 1 285 ? -69.59164 -58.37701 -118.03349 1.000 11.50431 285 VAL A N 1
ATOM 2107 C CA . VAL A 1 285 ? -71.01224 -58.75841 -117.99738 1.000 12.27752 285 VAL A CA 1
ATOM 2108 C C . VAL A 1 285 ? -71.72568 -57.74820 -117.10736 1.000 13.23147 285 VAL A C 1
ATOM 2109 O O . VAL A 1 285 ? -71.09658 -56.79974 -116.59535 1.000 12.66577 285 VAL A O 1
ATOM 2113 N N . GLU A 1 286 ? -73.03212 -57.93046 -116.84960 1.000 13.99973 286 GLU A N 1
ATOM 2114 C CA . GLU A 1 286 ? -73.71669 -57.02438 -115.92739 1.000 15.12894 286 GLU A CA 1
ATOM 2115 C C . GLU A 1 286 ? -73.03414 -57.03317 -114.55223 1.000 13.18900 286 GLU A C 1
ATOM 2116 O O . GLU A 1 286 ? -72.68561 -58.09748 -114.02668 1.000 15.30308 286 GLU A O 1
ATOM 2122 N N . PRO A 1 287 ? -72.84084 -55.85373 -113.93610 1.000 13.81037 287 PRO A N 1
ATOM 2123 C CA . PRO A 1 287 ? -72.22617 -55.82920 -112.58281 1.000 16.35676 287 PRO A CA 1
ATOM 2124 C C . PRO A 1 287 ? -72.93574 -56.70536 -111.57389 1.000 18.94483 287 PRO A C 1
ATOM 2125 O O . PRO A 1 287 ? -72.28375 -57.39388 -110.75461 1.000 20.85651 287 PRO A O 1
ATOM 2129 N N . GLY A 1 288 ? -74.27332 -56.76649 -111.66837 1.000 18.47191 288 GLY A N 1
ATOM 2130 C CA . GLY A 1 288 ? -75.02615 -57.62496 -110.74576 1.000 23.41655 288 GLY A CA 1
ATOM 2131 C C . GLY A 1 288 ? -74.74219 -59.10814 -110.87059 1.000 26.73535 288 GLY A C 1
ATOM 2132 O O . GLY A 1 288 ? -75.17371 -59.89600 -110.00473 1.000 27.95098 288 GLY A O 1
ATOM 2133 N N . LEU A 1 289 ? -74.10409 -59.53617 -111.95672 1.000 19.60276 289 LEU A N 1
ATOM 2134 C CA . LEU A 1 289 ? -73.78232 -60.93673 -112.14783 1.000 20.01993 289 LEU A CA 1
ATOM 2135 C C . LEU A 1 289 ? -72.32178 -61.18924 -111.84261 1.000 23.17777 289 LEU A C 1
ATOM 2136 O O . LEU A 1 289 ? -71.60830 -61.88871 -112.57681 1.000 23.70780 289 LEU A O 1
ATOM 2141 N N . PHE A 1 290 ? -71.97578 -60.62134 -110.66528 1.000 26.48996 290 PHE A N 1
ATOM 2142 C CA . PHE A 1 290 ? -70.73042 -60.96284 -109.96973 1.000 19.03653 290 PHE A CA 1
ATOM 2143 C C . PHE A 1 290 ? -70.52918 -62.47424 -110.03599 1.000 20.29066 290 PHE A C 1
ATOM 2144 O O . PHE A 1 290 ? -71.40588 -63.26895 -109.64805 1.000 23.96419 290 PHE A O 1
ATOM 2152 N N . GLY A 1 291 ? -69.38706 -62.87290 -110.51256 1.000 18.96371 291 GLY A N 1
ATOM 2153 C CA . GLY A 1 291 ? -69.03141 -64.26523 -110.45012 1.000 16.50481 291 GLY A CA 1
ATOM 2154 C C . GLY A 1 291 ? -69.10609 -64.98469 -111.77026 1.000 16.36690 291 GLY A C 1
ATOM 2155 O O . GLY A 1 291 ? -68.43635 -66.01982 -111.92034 1.000 17.82257 291 GLY A O 1
ATOM 2156 N N . PHE A 1 292 ? -69.87712 -64.48811 -112.73317 1.000 13.79898 292 PHE A N 1
ATOM 2157 C CA . PHE A 1 292 ? -69.96313 -65.19397 -114.00477 1.000 13.43994 292 PHE A CA 1
ATOM 2158 C C . PHE A 1 292 ? -68.83944 -64.82615 -114.97049 1.000 12.27535 292 PHE A C 1
ATOM 2159 O O . PHE A 1 292 ? -68.55610 -65.60550 -115.88363 1.000 13.65992 292 PHE A O 1
ATOM 2167 N N . GLY A 1 293 ? -68.21139 -63.67113 -114.80343 1.000 14.20343 293 GLY A N 1
ATOM 2168 C CA . GLY A 1 293 ? -67.17504 -63.17780 -115.69188 1.000 14.02283 293 GLY A CA 1
ATOM 2169 C C . GLY A 1 293 ? -66.12039 -64.18340 -116.14130 1.000 11.10153 293 GLY A C 1
ATOM 2170 O O . GLY A 1 293 ? -65.70643 -64.13914 -117.29963 1.000 11.52110 293 GLY A O 1
ATOM 2171 N N . PRO A 1 294 ? -65.66665 -65.12764 -115.30539 1.000 11.50848 294 PRO A N 1
ATOM 2172 C CA . PRO A 1 294 ? -64.67915 -66.11002 -115.78322 1.000 12.18451 294 PRO A CA 1
ATOM 2173 C C . PRO A 1 294 ? -65.15218 -66.95580 -116.93970 1.000 11.07863 294 PRO A C 1
ATOM 2174 O O . PRO A 1 294 ? -64.32032 -67.42740 -117.69753 1.000 12.27068 294 PRO A O 1
ATOM 2178 N N . VAL A 1 295 ? -66.45429 -67.19812 -117.04240 1.000 11.10367 295 VAL A N 1
ATOM 2179 C CA . VAL A 1 295 ? -66.91054 -68.06892 -118.14471 1.000 12.64225 295 VAL A CA 1
ATOM 2180 C C . VAL A 1 295 ? -66.54366 -67.46394 -119.50732 1.000 11.07902 295 VAL A C 1
ATOM 2181 O O . VAL A 1 295 ? -65.78825 -68.09516 -120.26992 1.000 11.74101 295 VAL A O 1
ATOM 2185 N N . PRO A 1 296 ? -66.99280 -66.22872 -119.83426 1.000 9.18669 296 PRO A N 1
ATOM 2186 C CA . PRO A 1 296 ? -66.57880 -65.66581 -121.12140 1.000 10.65570 296 PRO A CA 1
ATOM 2187 C C . PRO A 1 296 ? -65.09948 -65.38973 -121.19475 1.000 10.83227 296 PRO A C 1
ATOM 2188 O O . PRO A 1 296 ? -64.49152 -65.55762 -122.26736 1.000 12.07333 296 PRO A O 1
ATOM 2192 N N . ALA A 1 297 ? -64.46669 -65.05594 -120.05277 1.000 10.82565 297 ALA A N 1
ATOM 2193 C CA . ALA A 1 297 ? -63.05119 -64.77477 -120.14260 1.000 9.56491 297 ALA A CA 1
ATOM 2194 C C . ALA A 1 297 ? -62.26612 -66.03595 -120.47533 1.000 10.21515 297 ALA A C 1
ATOM 2195 O O . ALA A 1 297 ? -61.30747 -66.00747 -121.27828 1.000 10.63532 297 ALA A O 1
ATOM 2197 N N . ILE A 1 298 ? -62.63931 -67.17978 -119.85713 1.000 10.39492 298 ILE A N 1
ATOM 2198 C CA . ILE A 1 298 ? -61.96329 -68.43467 -120.17312 1.000 9.98423 298 ILE A CA 1
ATOM 2199 C C . ILE A 1 298 ? -62.19570 -68.80820 -121.63628 1.000 11.30357 298 ILE A C 1
ATOM 2200 O O . ILE A 1 298 ? -61.26527 -69.22890 -122.33186 1.000 11.48979 298 ILE A O 1
ATOM 2205 N N . LYS A 1 299 ? -63.42556 -68.59006 -122.13339 1.000 10.76588 299 LYS A N 1
ATOM 2206 C CA . LYS A 1 299 ? -63.68705 -68.93681 -123.54169 1.000 11.52303 299 LYS A CA 1
ATOM 2207 C C . LYS A 1 299 ? -62.80323 -68.10717 -124.44972 1.000 12.15458 299 LYS A C 1
ATOM 2208 O O . LYS A 1 299 ? -62.32347 -68.61095 -125.48257 1.000 13.89128 299 LYS A O 1
ATOM 2214 N N . LEU A 1 300 ? -62.57622 -66.82856 -124.10453 1.000 11.27813 300 LEU A N 1
ATOM 2215 C CA . LEU A 1 300 ? -61.69606 -65.98836 -124.91200 1.000 12.21575 300 LEU A CA 1
ATOM 2216 C C . LEU A 1 300 ? -60.27103 -66.47241 -124.86928 1.000 13.33508 300 LEU A C 1
ATOM 2217 O O . LEU A 1 300 ? -59.59372 -66.58697 -125.91046 1.000 13.57864 300 LEU A O 1
ATOM 2222 N N . ALA A 1 301 ? -59.77475 -66.81456 -123.66836 1.000 12.35050 301 ALA A N 1
ATOM 2223 C CA . ALA A 1 301 ? -58.39113 -67.26199 -123.58432 1.000 12.24730 301 ALA A CA 1
ATOM 2224 C C . ALA A 1 301 ? -58.17493 -68.57360 -124.32721 1.000 12.49393 301 ALA A C 1
ATOM 2225 O O . ALA A 1 301 ? -57.13490 -68.77364 -124.99958 1.000 13.24773 301 ALA A O 1
ATOM 2227 N N . LEU A 1 302 ? -59.13598 -69.50863 -124.17567 1.000 11.61524 302 LEU A N 1
ATOM 2228 C CA . LEU A 1 302 ? -59.01307 -70.80074 -124.85937 1.000 12.13225 302 LEU A CA 1
ATOM 2229 C C . LEU A 1 302 ? -59.06403 -70.62753 -126.36602 1.000 14.82804 302 LEU A C 1
ATOM 2230 O O . LEU A 1 302 ? -58.33684 -71.32550 -127.10259 1.000 14.63084 302 LEU A O 1
ATOM 2235 N N . ALA A 1 303 ? -59.91733 -69.70211 -126.84275 1.000 13.50912 303 ALA A N 1
ATOM 2236 C CA . ALA A 1 303 ? -59.97203 -69.47809 -128.29799 1.000 14.76905 303 ALA A CA 1
ATOM 2237 C C . ALA A 1 303 ? -58.63989 -68.97335 -128.80188 1.000 15.27739 303 ALA A C 1
ATOM 2238 O O . ALA A 1 303 ? -58.19032 -69.42714 -129.87641 1.000 17.83568 303 ALA A O 1
ATOM 2240 N N . GLN A 1 304 ? -57.96368 -68.07909 -128.05186 1.000 13.40905 304 GLN A N 1
ATOM 2241 C CA . GLN A 1 304 ? -56.68148 -67.56064 -128.49244 1.000 15.00920 304 GLN A CA 1
ATOM 2242 C C . GLN A 1 304 ? -55.64391 -68.66793 -128.48114 1.000 18.30668 304 GLN A C 1
ATOM 2243 O O . GLN A 1 304 ? -54.81972 -68.76126 -129.41169 1.000 19.24571 304 GLN A O 1
ATOM 2253 N N . ALA A 1 305 ? -55.70286 -69.56702 -127.48083 1.000 15.51327 305 ALA A N 1
ATOM 2254 C CA . ALA A 1 305 ? -54.73409 -70.64629 -127.42485 1.000 14.39961 305 ALA A CA 1
ATOM 2255 C C . ALA A 1 305 ? -55.06980 -71.76538 -128.40631 1.000 16.66415 305 ALA A C 1
ATOM 2256 O O . ALA A 1 305 ? -54.22486 -72.65352 -128.62518 1.000 19.23670 305 ALA A O 1
ATOM 2258 N N . GLN A 1 306 ? -56.28078 -71.73873 -128.97538 1.000 16.72899 306 GLN A N 1
ATOM 2259 C CA . GLN A 1 306 ? -56.81685 -72.84848 -129.79493 1.000 16.64489 306 GLN A CA 1
ATOM 2260 C C . GLN A 1 306 ? -56.83663 -74.15496 -129.01743 1.000 17.34870 306 GLN A C 1
ATOM 2261 O O . GLN A 1 306 ? -56.43488 -75.22592 -129.49982 1.000 21.06671 306 GLN A O 1
ATOM 2267 N N . TRP A 1 307 ? -57.29809 -74.06311 -127.76061 1.000 15.97682 307 TRP A N 1
ATOM 2268 C CA . TRP A 1 307 ? -57.54720 -75.21103 -126.90999 1.000 14.83316 307 TRP A CA 1
ATOM 2269 C C . TRP A 1 307 ? -59.02414 -75.35727 -126.61004 1.000 15.79699 307 TRP A C 1
ATOM 2270 O O . TRP A 1 307 ? -59.79607 -74.39109 -126.58537 1.000 18.06788 307 TRP A O 1
ATOM 2281 N N . GLN A 1 308 ? -59.41527 -76.59094 -126.37853 1.000 15.38258 308 GLN A N 1
ATOM 2282 C CA . GLN A 1 308 ? -60.75254 -76.89687 -125.89327 1.000 14.69500 308 GLN A CA 1
ATOM 2283 C C . GLN A 1 308 ? -60.68810 -77.16665 -124.39478 1.000 14.07154 308 GLN A C 1
ATOM 2284 O O . GLN A 1 308 ? -59.63468 -77.50441 -123.86456 1.000 16.87649 308 GLN A O 1
ATOM 2290 N N . VAL A 1 309 ? -61.84317 -77.04601 -123.72909 1.000 15.21872 309 VAL A N 1
ATOM 2291 C CA . VAL A 1 309 ? -61.88594 -77.28573 -122.27544 1.000 14.30225 309 VAL A CA 1
ATOM 2292 C C . VAL A 1 309 ? -61.28207 -78.64514 -121.93554 1.000 17.85444 309 VAL A C 1
ATOM 2293 O O . VAL A 1 309 ? -60.47799 -78.78086 -121.00057 1.000 17.03016 309 VAL A O 1
ATOM 2297 N N . GLN A 1 310 ? -61.60665 -79.67329 -122.72787 1.000 18.27520 310 GLN A N 1
ATOM 2298 C CA . GLN A 1 310 ? -61.09282 -81.00884 -122.42109 1.000 20.61020 310 GLN A CA 1
ATOM 2299 C C . GLN A 1 310 ? -59.58512 -81.15072 -122.59373 1.000 18.87691 310 GLN A C 1
ATOM 2300 O O . GLN A 1 310 ? -59.04009 -82.14918 -122.12316 1.000 25.98213 310 GLN A O 1
ATOM 2306 N N . ASP A 1 311 ? -58.87890 -80.21299 -123.21960 1.000 17.30498 311 ASP A N 1
ATOM 2307 C CA . ASP A 1 311 ? -57.42074 -80.26296 -123.35566 1.000 20.71526 311 ASP A CA 1
ATOM 2308 C C . ASP A 1 311 ? -56.69964 -79.75270 -122.11910 1.000 16.49343 311 ASP A C 1
ATOM 2309 O O . ASP A 1 311 ? -55.49071 -79.87216 -122.03665 1.000 20.45995 311 ASP A O 1
ATOM 2314 N N . VAL A 1 312 ? -57.40911 -79.14190 -121.17830 1.000 14.46436 312 VAL A N 1
ATOM 2315 C CA . VAL A 1 312 ? -56.76717 -78.42931 -120.07648 1.000 15.18838 312 VAL A CA 1
ATOM 2316 C C . VAL A 1 312 ? -56.57570 -79.39750 -118.90764 1.000 14.64117 312 VAL A C 1
ATOM 2317 O O . VAL A 1 312 ? -57.52979 -80.04622 -118.46279 1.000 16.29518 312 VAL A O 1
ATOM 2321 N N . ASP A 1 313 ? -55.34843 -79.48761 -118.40676 1.000 12.91584 313 ASP A N 1
ATOM 2322 C CA . ASP A 1 313 ? -55.07317 -80.39962 -117.27690 1.000 13.86005 313 ASP A CA 1
ATOM 2323 C C . ASP A 1 313 ? -55.63555 -79.87613 -115.96731 1.000 13.53747 313 ASP A C 1
ATOM 2324 O O . ASP A 1 313 ? -56.12392 -80.65997 -115.14435 1.000 13.75381 313 ASP A O 1
ATOM 2329 N N . ARG A 1 314 ? -55.53402 -78.56064 -115.71128 1.000 11.82109 314 ARG A N 1
ATOM 2330 C CA . ARG A 1 314 ? -56.12423 -78.02445 -114.49166 1.000 11.84334 314 ARG A CA 1
ATOM 2331 C C . ARG A 1 314 ? -56.59195 -76.58974 -114.70531 1.000 11.10073 314 ARG A C 1
ATOM 2332 O O . ARG A 1 314 ? -55.98089 -75.81588 -115.45399 1.000 11.66410 314 ARG A O 1
ATOM 2340 N N . PHE A 1 315 ? -57.71846 -76.26236 -114.07263 1.000 10.61664 315 PHE A N 1
ATOM 2341 C CA . PHE A 1 315 ? -58.24732 -74.91354 -114.01092 1.000 9.52212 315 PHE A CA 1
ATOM 2342 C C . PHE A 1 315 ? -58.00218 -74.41847 -112.58976 1.000 11.89240 315 PHE A C 1
ATOM 2343 O O . PHE A 1 315 ? -58.29152 -75.12928 -111.60046 1.000 12.69704 315 PHE A O 1
ATOM 2351 N N . GLU A 1 316 ? -57.52039 -73.19888 -112.45387 1.000 11.27180 316 GLU A N 1
ATOM 2352 C CA . GLU A 1 316 ? -57.34179 -72.56914 -111.16148 1.000 11.01250 316 GLU A CA 1
ATOM 2353 C C . GLU A 1 316 ? -58.17192 -71.30694 -111.24462 1.000 10.55198 316 GLU A C 1
ATOM 2354 O O . GLU A 1 316 ? -57.77118 -70.31498 -111.86560 1.000 11.16294 316 GLU A O 1
ATOM 2360 N N . VAL A 1 317 ? -59.36956 -71.34094 -110.68671 1.000 9.68010 317 VAL A N 1
ATOM 2361 C CA . VAL A 1 317 ? -60.36165 -70.26530 -110.78848 1.000 9.69779 317 VAL A CA 1
ATOM 2362 C C . VAL A 1 317 ? -60.58403 -69.72197 -109.38868 1.000 11.48447 317 VAL A C 1
ATOM 2363 O O . VAL A 1 317 ? -60.81463 -70.48529 -108.43552 1.000 11.43322 317 VAL A O 1
ATOM 2367 N N . ASN A 1 318 ? -60.45716 -68.42851 -109.19149 1.000 9.72114 318 ASN A N 1
ATOM 2368 C CA . ASN A 1 318 ? -60.49391 -67.93950 -107.82746 1.000 9.41452 318 ASN A CA 1
ATOM 2369 C C . ASN A 1 318 ? -61.81305 -68.21755 -107.10994 1.000 11.57530 318 ASN A C 1
ATOM 2370 O O . ASN A 1 318 ? -62.88807 -67.97046 -107.62743 1.000 13.61813 318 ASN A O 1
ATOM 2375 N N . GLU A 1 319 ? -61.71071 -68.70670 -105.88168 1.000 11.35419 319 GLU A N 1
ATOM 2376 C CA . GLU A 1 319 ? -62.88933 -69.02929 -105.05212 1.000 11.66484 319 GLU A CA 1
ATOM 2377 C C . GLU A 1 319 ? -63.37143 -67.79541 -104.27750 1.000 12.17629 319 GLU A C 1
ATOM 2378 O O . GLU A 1 319 ? -63.29455 -67.73019 -103.04296 1.000 13.27317 319 GLU A O 1
ATOM 2384 N N . ALA A 1 320 ? -63.80830 -66.76350 -105.02970 1.000 12.15284 320 ALA A N 1
ATOM 2385 C CA . ALA A 1 320 ? -64.28403 -65.55092 -104.39129 1.000 13.83474 320 ALA A CA 1
ATOM 2386 C C . ALA A 1 320 ? -65.43312 -65.89855 -103.45435 1.000 11.69112 320 ALA A C 1
ATOM 2387 O O . ALA A 1 320 ? -65.58737 -65.28741 -102.38285 1.000 13.22198 320 ALA A O 1
ATOM 2389 N N . PHE A 1 321 ? -66.27172 -66.85568 -103.87975 1.000 10.19985 321 PHE A N 1
ATOM 2390 C CA . PHE A 1 321 ? -67.25702 -67.56081 -103.04586 1.000 8.90529 321 PHE A CA 1
ATOM 2391 C C . PHE A 1 321 ? -67.33579 -68.96349 -103.60540 1.000 9.79952 321 PHE A C 1
ATOM 2392 O O . PHE A 1 321 ? -67.07472 -69.19407 -104.78385 1.000 10.19798 321 PHE A O 1
ATOM 2400 N N . ALA A 1 322 ? -67.68801 -69.93413 -102.74837 1.000 10.31020 322 ALA A N 1
ATOM 2401 C CA . ALA A 1 322 ? -67.87677 -71.29117 -103.29042 1.000 10.16929 322 ALA A CA 1
ATOM 2402 C C . ALA A 1 322 ? -68.87685 -71.28166 -104.44099 1.000 10.60138 322 ALA A C 1
ATOM 2403 O O . ALA A 1 322 ? -68.70528 -72.02751 -105.42369 1.000 11.07169 322 ALA A O 1
ATOM 2405 N N . ALA A 1 323 ? -69.91695 -70.43989 -104.33794 1.000 10.37391 323 ALA A N 1
ATOM 2406 C CA . ALA A 1 323 ? -70.91606 -70.40300 -105.40450 1.000 11.77437 323 ALA A CA 1
ATOM 2407 C C . ALA A 1 323 ? -70.31143 -70.03909 -106.75402 1.000 12.34747 323 ALA A C 1
ATOM 2408 O O . ALA A 1 323 ? -70.76126 -70.53819 -107.79085 1.000 12.25631 323 ALA A O 1
ATOM 2410 N N . VAL A 1 324 ? -69.31593 -69.14822 -106.79538 1.000 11.26513 324 VAL A N 1
ATOM 2411 C CA . VAL A 1 324 ? -68.72082 -68.75466 -108.07065 1.000 13.07179 324 VAL A CA 1
ATOM 2412 C C . VAL A 1 324 ? -67.93537 -69.91712 -108.65295 1.000 13.21029 324 VAL A C 1
ATOM 2413 O O . VAL A 1 324 ? -68.01192 -70.21373 -109.86220 1.000 14.07465 324 VAL A O 1
ATOM 2417 N N . GLY A 1 325 ? -67.19922 -70.61812 -107.80985 1.000 12.20764 325 GLY A N 1
ATOM 2418 C CA . GLY A 1 325 ? -66.46667 -71.76663 -108.31496 1.000 12.13098 325 GLY A CA 1
ATOM 2419 C C . GLY A 1 325 ? -67.37964 -72.81566 -108.90648 1.000 11.96141 325 GLY A C 1
ATOM 2420 O O . GLY A 1 325 ? -67.12045 -73.31838 -110.01974 1.000 13.68626 325 GLY A O 1
ATOM 2421 N N . LEU A 1 326 ? -68.50311 -73.07142 -108.23391 1.000 10.56042 326 LEU A N 1
ATOM 2422 C CA . LEU A 1 326 ? -69.44843 -74.05897 -108.73859 1.000 12.11886 326 LEU A CA 1
ATOM 2423 C C . LEU A 1 326 ? -70.07753 -73.60957 -110.05948 1.000 11.70153 326 LEU A C 1
ATOM 2424 O O . LEU A 1 326 ? -70.20313 -74.41528 -110.99280 1.000 13.03114 326 LEU A O 1
ATOM 2429 N N . VAL A 1 327 ? -70.46646 -72.33232 -110.18599 1.000 10.78696 327 VAL A N 1
ATOM 2430 C CA . VAL A 1 327 ? -71.06781 -71.90672 -111.43610 1.000 11.93224 327 VAL A CA 1
ATOM 2431 C C . VAL A 1 327 ? -70.08409 -72.03153 -112.59039 1.000 12.65302 327 VAL A C 1
ATOM 2432 O O . VAL A 1 327 ? -70.45738 -72.48389 -113.68854 1.000 12.44613 327 VAL A O 1
ATOM 2436 N N . VAL A 1 328 ? -68.84468 -71.55282 -112.42422 1.000 9.71309 328 VAL A N 1
ATOM 2437 C CA . VAL A 1 328 ? -67.86987 -71.59640 -113.50627 1.000 11.12708 328 VAL A CA 1
ATOM 2438 C C . VAL A 1 328 ? -67.54993 -73.02701 -113.88942 1.000 12.10938 328 VAL A C 1
ATOM 2439 O O . VAL A 1 328 ? -67.55142 -73.39371 -115.07333 1.000 12.29341 328 VAL A O 1
ATOM 2443 N N . ARG A 1 329 ? -67.31006 -73.88188 -112.89356 1.000 11.70939 329 ARG A N 1
ATOM 2444 C CA . ARG A 1 329 ? -67.00230 -75.27984 -113.17810 1.000 11.63386 329 ARG A CA 1
ATOM 2445 C C . ARG A 1 329 ? -68.15249 -75.93562 -113.92763 1.000 12.78183 329 ARG A C 1
ATOM 2446 O O . ARG A 1 329 ? -67.95162 -76.63039 -114.94873 1.000 12.77497 329 ARG A O 1
ATOM 2454 N N . ASP A 1 330 ? -69.35491 -75.70210 -113.45505 1.000 11.47365 330 ASP A N 1
ATOM 2455 C CA . ASP A 1 330 ? -70.48560 -76.44371 -114.03740 1.000 13.03185 330 ASP A CA 1
ATOM 2456 C C . ASP A 1 330 ? -70.85542 -75.89082 -115.39665 1.000 12.27622 330 ASP A C 1
ATOM 2457 O O . ASP A 1 330 ? -71.12811 -76.66804 -116.32416 1.000 15.13574 330 ASP A O 1
ATOM 2462 N N . GLU A 1 331 ? -70.78060 -74.57219 -115.59563 1.000 12.38731 331 GLU A N 1
ATOM 2463 C CA . GLU A 1 331 ? -71.16030 -74.00509 -116.88156 1.000 12.81259 331 GLU A CA 1
ATOM 2464 C C . GLU A 1 331 ? -70.17529 -74.36753 -117.95606 1.000 15.54427 331 GLU A C 1
ATOM 2465 O O . GLU A 1 331 ? -70.57733 -74.55192 -119.10541 1.000 18.84724 331 GLU A O 1
ATOM 2475 N N . LEU A 1 332 ? -68.88797 -74.52293 -117.62952 1.000 13.15906 332 LEU A N 1
ATOM 2476 C CA . LEU A 1 332 ? -67.91445 -74.94947 -118.61209 1.000 13.22508 332 LEU A CA 1
ATOM 2477 C C . LEU A 1 332 ? -67.78030 -76.46119 -118.70555 1.000 13.22676 332 LEU A C 1
ATOM 2478 O O . LEU A 1 332 ? -67.01288 -76.96162 -119.55268 1.000 17.40307 332 LEU A O 1
ATOM 2483 N N . GLY A 1 333 ? -68.44152 -77.21317 -117.84961 1.000 13.53252 333 GLY A N 1
ATOM 2484 C CA . GLY A 1 333 ? -68.37574 -78.66975 -117.91028 1.000 15.71355 333 GLY A CA 1
ATOM 2485 C C . GLY A 1 333 ? -67.05089 -79.25460 -117.48919 1.000 14.79421 333 GLY A C 1
ATOM 2486 O O . GLY A 1 333 ? -66.63949 -80.31821 -117.98599 1.000 17.98252 333 GLY A O 1
ATOM 2487 N N . ILE A 1 334 ? -66.35410 -78.59182 -116.57691 1.000 12.55655 334 ILE A N 1
ATOM 2488 C CA . ILE A 1 334 ? -65.02994 -79.02650 -116.15940 1.000 12.76074 334 ILE A CA 1
ATOM 2489 C C . ILE A 1 334 ? -65.15878 -80.14923 -115.13749 1.000 12.62780 334 ILE A C 1
ATOM 2490 O O . ILE A 1 334 ? -66.02645 -80.10739 -114.24832 1.000 14.71499 334 ILE A O 1
ATOM 2495 N N . ALA A 1 335 ? -64.29237 -81.13369 -115.25431 1.000 12.63886 335 ALA A N 1
ATOM 2496 C CA . ALA A 1 335 ? -64.27220 -82.25602 -114.31023 1.000 13.01387 335 ALA A CA 1
ATOM 2497 C C . ALA A 1 335 ? -63.84476 -81.78090 -112.92367 1.000 14.19879 335 ALA A C 1
ATOM 2498 O O . ALA A 1 335 ? -62.93309 -80.95300 -112.79489 1.000 13.72512 335 ALA A O 1
ATOM 2500 N N . PRO A 1 336 ? -64.51482 -82.20858 -111.86056 1.000 11.18929 336 PRO A N 1
ATOM 2501 C CA . PRO A 1 336 ? -64.15921 -81.69058 -110.54040 1.000 11.70317 336 PRO A CA 1
ATOM 2502 C C . PRO A 1 336 ? -62.75556 -82.00008 -110.10392 1.000 13.38755 336 PRO A C 1
ATOM 2503 O O . PRO A 1 336 ? -62.18651 -81.22553 -109.30588 1.000 13.57921 336 PRO A O 1
ATOM 2507 N N . GLU A 1 337 ? -62.15720 -83.09078 -110.58143 1.000 13.66042 337 GLU A N 1
ATOM 2508 C CA . GLU A 1 337 ? -60.80005 -83.39508 -110.19164 1.000 15.31765 337 GLU A CA 1
ATOM 2509 C C . GLU A 1 337 ? -59.79198 -82.51840 -110.89534 1.000 13.61657 337 GLU A C 1
ATOM 2510 O O . GLU A 1 337 ? -58.62083 -82.53130 -110.49834 1.000 17.09911 337 GLU A O 1
ATOM 2521 N N . ARG A 1 338 ? -60.21722 -81.71157 -111.87431 1.000 12.53749 338 ARG A N 1
ATOM 2522 C CA . ARG A 1 338 ? -59.32970 -80.79175 -112.58750 1.000 12.59053 338 ARG A CA 1
ATOM 2523 C C . ARG A 1 338 ? -59.61707 -79.33913 -112.22459 1.000 11.24461 338 ARG A C 1
ATOM 2524 O O . ARG A 1 338 ? -59.09665 -78.43876 -112.90560 1.000 13.74645 338 ARG A O 1
ATOM 2532 N N . PHE A 1 339 ? -60.43654 -79.09021 -111.21936 1.000 11.37817 339 PHE A N 1
ATOM 2533 C CA . PHE A 1 339 ? -60.86714 -77.72956 -110.87126 1.000 11.21426 339 PHE A CA 1
ATOM 2534 C C . PHE A 1 339 ? -60.37589 -77.41945 -109.46446 1.000 13.22891 339 PHE A C 1
ATOM 2535 O O . PHE A 1 339 ? -60.77095 -78.09204 -108.50041 1.000 12.84458 339 PHE A O 1
ATOM 2543 N N . ASN A 1 340 ? -59.49261 -76.43647 -109.33446 1.000 11.98185 340 ASN A N 1
ATOM 2544 C CA . ASN A 1 340 ? -58.90924 -76.02916 -108.01798 1.000 13.99617 340 ASN A CA 1
ATOM 2545 C C . ASN A 1 340 ? -58.35440 -77.22828 -107.24136 1.000 14.54369 340 ASN A C 1
ATOM 2546 O O . ASN A 1 340 ? -58.71302 -77.51644 -106.08593 1.000 12.90208 340 ASN A O 1
ATOM 2551 N N . VAL A 1 341 ? -57.41833 -77.87939 -107.92406 1.000 12.85072 341 VAL A N 1
ATOM 2552 C CA . VAL A 1 341 ? -56.98412 -79.22338 -107.56843 1.000 12.25103 341 VAL A CA 1
ATOM 2553 C C . VAL A 1 341 ? -56.38630 -79.26377 -106.18270 1.000 12.38411 341 VAL A C 1
ATOM 2554 O O . VAL A 1 341 ? -56.63290 -80.23304 -105.43153 1.000 13.85148 341 VAL A O 1
ATOM 2558 N N . ASP A 1 342 ? -55.59348 -78.24044 -105.80714 1.000 10.93227 342 ASP A N 1
ATOM 2559 C CA . ASP A 1 342 ? -54.91590 -78.20910 -104.52281 1.000 11.02921 342 ASP A CA 1
ATOM 2560 C C . ASP A 1 342 ? -55.58429 -77.28253 -103.54809 1.000 13.09829 342 ASP A C 1
ATOM 2561 O O . ASP A 1 342 ? -54.92895 -76.82406 -102.59120 1.000 14.74744 342 ASP A O 1
ATOM 2566 N N . GLY A 1 343 ? -56.88146 -77.00616 -103.73611 1.000 11.85307 343 GLY A N 1
ATOM 2567 C CA . GLY A 1 343 ? -57.60259 -76.07714 -102.88971 1.000 11.27050 343 GLY A CA 1
ATOM 2568 C C . GLY A 1 343 ? -57.47662 -74.67259 -103.42012 1.000 15.01929 343 GLY A C 1
ATOM 2569 O O . GLY A 1 343 ? -56.67119 -74.37284 -104.30193 1.000 15.99350 343 GLY A O 1
ATOM 2570 N N . GLY A 1 344 ? -58.28725 -73.79930 -102.86514 1.000 10.71294 344 GLY A N 1
ATOM 2571 C CA . GLY A 1 344 ? -58.33408 -72.41368 -103.35473 1.000 10.22103 344 GLY A CA 1
ATOM 2572 C C . GLY A 1 344 ? -58.55560 -71.43763 -102.24076 1.000 8.95339 344 GLY A C 1
ATOM 2573 O O . GLY A 1 344 ? -58.29288 -71.72382 -101.05192 1.000 10.43559 344 GLY A O 1
ATOM 2574 N N . ALA A 1 345 ? -59.03312 -70.23448 -102.58353 1.000 9.39591 345 ALA A N 1
ATOM 2575 C CA . ALA A 1 345 ? -59.01894 -69.13187 -101.63010 1.000 9.54516 345 ALA A CA 1
ATOM 2576 C C . ALA A 1 345 ? -59.89911 -69.32337 -100.44594 1.000 9.91598 345 ALA A C 1
ATOM 2577 O O . ALA A 1 345 ? -59.64343 -68.70557 -99.40214 1.000 10.77588 345 ALA A O 1
ATOM 2579 N N . ILE A 1 346 ? -60.94012 -70.18560 -100.52258 1.000 8.70551 346 ILE A N 1
ATOM 2580 C CA . ILE A 1 346 ? -61.69197 -70.43363 -99.30126 1.000 10.44587 346 ILE A CA 1
ATOM 2581 C C . ILE A 1 346 ? -60.74806 -70.90888 -98.20245 1.000 10.47278 346 ILE A C 1
ATOM 2582 O O . ILE A 1 346 ? -60.90607 -70.51981 -97.03373 1.000 12.18486 346 ILE A O 1
ATOM 2587 N N . ALA A 1 347 ? -59.77760 -71.73212 -98.55559 1.000 9.99715 347 ALA A N 1
ATOM 2588 C CA . ALA A 1 347 ? -58.79063 -72.24197 -97.61694 1.000 10.26267 347 ALA A CA 1
ATOM 2589 C C . ALA A 1 347 ? -57.65566 -71.24564 -97.43826 1.000 12.03359 347 ALA A C 1
ATOM 2590 O O . ALA A 1 347 ? -57.42407 -70.76643 -96.32852 1.000 13.42026 347 ALA A O 1
ATOM 2592 N N . HIS A 1 348 ? -56.96376 -70.86407 -98.52488 1.000 10.85176 348 HIS A N 1
ATOM 2593 C CA . HIS A 1 348 ? -55.72494 -70.10938 -98.30403 1.000 11.17132 348 HIS A CA 1
ATOM 2594 C C . HIS A 1 348 ? -55.90423 -68.61062 -98.15486 1.000 13.28863 348 HIS A C 1
ATOM 2595 O O . HIS A 1 348 ? -54.97717 -67.94233 -97.64150 1.000 13.82972 348 HIS A O 1
ATOM 2602 N N . GLY A 1 349 ? -57.03025 -68.05083 -98.56784 1.000 11.71656 349 GLY A N 1
ATOM 2603 C CA . GLY A 1 349 ? -57.22566 -66.61624 -98.47007 1.000 13.32818 349 GLY A CA 1
ATOM 2604 C C . GLY A 1 349 ? -57.19275 -65.92640 -99.80199 1.000 11.36050 349 GLY A C 1
ATOM 2605 O O . GLY A 1 349 ? -56.65099 -66.42494 -100.77561 1.000 11.62790 349 GLY A O 1
ATOM 2606 N N . HIS A 1 350 ? -57.77990 -64.69223 -99.80608 1.000 13.77078 350 HIS A N 1
ATOM 2607 C CA . HIS A 1 350 ? -57.98285 -63.88653 -101.01731 1.000 14.23770 350 HIS A CA 1
ATOM 2608 C C . HIS A 1 350 ? -57.45484 -62.46105 -100.74903 1.000 13.79099 350 HIS A C 1
ATOM 2609 O O . HIS A 1 350 ? -58.25480 -61.52307 -100.52754 1.000 16.20810 350 HIS A O 1
ATOM 2616 N N . PRO A 1 351 ? -56.10943 -62.24272 -100.78727 1.000 12.31344 351 PRO A N 1
ATOM 2617 C CA . PRO A 1 351 ? -55.58320 -60.85873 -100.68092 1.000 12.80510 351 PRO A CA 1
ATOM 2618 C C . PRO A 1 351 ? -55.78543 -60.14550 -102.02158 1.000 10.58558 351 PRO A C 1
ATOM 2619 O O . PRO A 1 351 ? -54.97990 -60.33921 -102.92179 1.000 12.38122 351 PRO A O 1
ATOM 2623 N N . ILE A 1 352 ? -56.88358 -59.38721 -102.15039 1.000 12.11894 352 ILE A N 1
ATOM 2624 C CA . ILE A 1 352 ? -57.51055 -59.12712 -103.46773 1.000 11.28213 352 ILE A CA 1
ATOM 2625 C C . ILE A 1 352 ? -56.55398 -58.74725 -104.59274 1.000 11.68034 352 ILE A C 1
ATOM 2626 O O . ILE A 1 352 ? -56.48322 -59.44843 -105.60946 1.000 14.21565 352 ILE A O 1
ATOM 2631 N N . GLY A 1 353 ? -55.72640 -57.71582 -104.43060 1.000 10.98515 353 GLY A N 1
ATOM 2632 C CA . GLY A 1 353 ? -54.86494 -57.35022 -105.56103 1.000 11.92955 353 GLY A CA 1
ATOM 2633 C C . GLY A 1 353 ? -53.69450 -58.24708 -105.83598 1.000 13.31224 353 GLY A C 1
ATOM 2634 O O . GLY A 1 353 ? -53.06764 -58.08131 -106.87813 1.000 12.07321 353 GLY A O 1
ATOM 2635 N N . ALA A 1 354 ? -53.35457 -59.16258 -104.93144 1.000 10.31359 354 ALA A N 1
ATOM 2636 C CA . ALA A 1 354 ? -52.29034 -60.12984 -105.15505 1.000 10.38265 354 ALA A CA 1
ATOM 2637 C C . ALA A 1 354 ? -52.82891 -61.46717 -105.65365 1.000 10.44504 354 ALA A C 1
ATOM 2638 O O . ALA A 1 354 ? -52.03604 -62.23034 -106.22785 1.000 10.27133 354 ALA A O 1
ATOM 2640 N N . THR A 1 355 ? -54.13622 -61.74911 -105.51926 1.000 10.80091 355 THR A N 1
ATOM 2641 C CA . THR A 1 355 ? -54.58661 -63.12939 -105.74342 1.000 10.92129 355 THR A CA 1
ATOM 2642 C C . THR A 1 355 ? -54.29987 -63.61482 -107.14614 1.000 10.68934 355 THR A C 1
ATOM 2643 O O . THR A 1 355 ? -53.91460 -64.78251 -107.31016 1.000 10.54463 355 THR A O 1
ATOM 2649 N N . GLY A 1 356 ? -54.46459 -62.77640 -108.17770 1.000 10.21812 356 GLY A N 1
ATOM 2650 C CA . GLY A 1 356 ? -54.20419 -63.28471 -109.51975 1.000 10.33972 356 GLY A CA 1
ATOM 2651 C C . GLY A 1 356 ? -52.75823 -63.69229 -109.72860 1.000 10.30923 356 GLY A C 1
ATOM 2652 O O . GLY A 1 356 ? -52.45465 -64.66245 -110.41646 1.000 12.49767 356 GLY A O 1
ATOM 2653 N N . ALA A 1 357 ? -51.83586 -62.94713 -109.09018 1.000 9.12428 357 ALA A N 1
ATOM 2654 C CA . ALA A 1 357 ? -50.42469 -63.30688 -109.17928 1.000 10.45767 357 ALA A CA 1
ATOM 2655 C C . ALA A 1 357 ? -50.12050 -64.53701 -108.33788 1.000 9.81712 357 ALA A C 1
ATOM 2656 O O . ALA A 1 357 ? -49.28822 -65.35345 -108.71996 1.000 11.23515 357 ALA A O 1
ATOM 2658 N N . ILE A 1 358 ? -50.79443 -64.68256 -107.19034 1.000 9.15071 358 ILE A N 1
ATOM 2659 C CA . ILE A 1 358 ? -50.69740 -65.90891 -106.38785 1.000 9.10689 358 ILE A CA 1
ATOM 2660 C C . ILE A 1 358 ? -51.16256 -67.12065 -107.18914 1.000 11.28193 358 ILE A C 1
ATOM 2661 O O . ILE A 1 358 ? -50.52121 -68.16619 -107.15550 1.000 11.23724 358 ILE A O 1
ATOM 2666 N N . LEU A 1 359 ? -52.28338 -67.00610 -107.90445 1.000 10.26152 359 LEU A N 1
ATOM 2667 C CA . LEU A 1 359 ? -52.77657 -68.17096 -108.66917 1.000 10.84498 359 LEU A CA 1
ATOM 2668 C C . LEU A 1 359 ? -51.83625 -68.53369 -109.80934 1.000 10.82808 359 LEU A C 1
ATOM 2669 O O . LEU A 1 359 ? -51.62334 -69.73101 -110.08923 1.000 11.14744 359 LEU A O 1
ATOM 2674 N N . LEU A 1 360 ? -51.26799 -67.54584 -110.49773 1.000 10.26002 360 LEU A N 1
ATOM 2675 C CA . LEU A 1 360 ? -50.27557 -67.85451 -111.51823 1.000 9.72942 360 LEU A CA 1
ATOM 2676 C C . LEU A 1 360 ? -49.06140 -68.56179 -110.90149 1.000 11.14431 360 LEU A C 1
ATOM 2677 O O . LEU A 1 360 ? -48.52003 -69.51841 -111.48544 1.000 11.85297 360 LEU A O 1
ATOM 2682 N N . THR A 1 361 ? -48.62383 -68.08224 -109.73223 1.000 11.95791 361 THR A N 1
ATOM 2683 C CA . THR A 1 361 ? -47.50987 -68.70225 -109.03218 1.000 12.27725 361 THR A CA 1
ATOM 2684 C C . THR A 1 361 ? -47.83274 -70.13667 -108.68429 1.000 12.14014 361 THR A C 1
ATOM 2685 O O . THR A 1 361 ? -47.00337 -71.03807 -108.89187 1.000 12.24479 361 THR A O 1
ATOM 2689 N N . LYS A 1 362 ? -49.00717 -70.36719 -108.13854 1.000 11.31371 362 LYS A N 1
ATOM 2690 C CA . LYS A 1 362 ? -49.43198 -71.72279 -107.77449 1.000 11.29585 362 LYS A CA 1
ATOM 2691 C C . LYS A 1 362 ? -49.38830 -72.65937 -108.98402 1.000 13.06552 362 LYS A C 1
ATOM 2692 O O . LYS A 1 362 ? -48.85035 -73.77926 -108.89210 1.000 12.16529 362 LYS A O 1
ATOM 2700 N N . VAL A 1 363 ? -49.92447 -72.23229 -110.12161 1.000 11.95648 363 VAL A N 1
ATOM 2701 C CA . VAL A 1 363 ? -49.94267 -73.06785 -111.31317 1.000 11.95333 363 VAL A CA 1
ATOM 2702 C C . VAL A 1 363 ? -48.53142 -73.30437 -111.83538 1.000 12.67560 363 VAL A C 1
ATOM 2703 O O . VAL A 1 363 ? -48.22012 -74.43064 -112.27925 1.000 13.01401 363 VAL A O 1
ATOM 2707 N N . ALA A 1 364 ? -47.66296 -72.28176 -111.80643 1.000 12.13914 364 ALA A N 1
ATOM 2708 C CA . ALA A 1 364 ? -46.29995 -72.48026 -112.29157 1.000 11.70383 364 ALA A CA 1
ATOM 2709 C C . ALA A 1 364 ? -45.63986 -73.61914 -111.52778 1.000 14.10864 364 ALA A C 1
ATOM 2710 O O . ALA A 1 364 ? -45.00637 -74.53219 -112.12826 1.000 15.53564 364 ALA A O 1
ATOM 2712 N N . HIS A 1 365 ? -45.81307 -73.61775 -110.20869 1.000 13.72977 365 HIS A N 1
ATOM 2713 C CA . HIS A 1 365 ? -45.17061 -74.67904 -109.42350 1.000 12.58824 365 HIS A CA 1
ATOM 2714 C C . HIS A 1 365 ? -45.89201 -76.01878 -109.50421 1.000 13.64525 365 HIS A C 1
ATOM 2715 O O . HIS A 1 365 ? -45.23843 -77.08847 -109.48049 1.000 14.89462 365 HIS A O 1
ATOM 2722 N N . ALA A 1 366 ? -47.21606 -76.02070 -109.57498 1.000 12.65112 366 ALA A N 1
ATOM 2723 C CA . ALA A 1 366 ? -47.94367 -77.28386 -109.65817 1.000 12.15903 366 ALA A CA 1
ATOM 2724 C C . ALA A 1 366 ? -47.66804 -77.99366 -110.97474 1.000 14.99186 366 ALA A C 1
ATOM 2725 O O . ALA A 1 366 ? -47.53780 -79.22654 -110.98269 1.000 14.35993 366 ALA A O 1
ATOM 2727 N N . LEU A 1 367 ? -47.60526 -77.27156 -112.09265 1.000 13.72704 367 LEU A N 1
ATOM 2728 C CA . LEU A 1 367 ? -47.29200 -77.94836 -113.35348 1.000 14.09431 367 LEU A CA 1
ATOM 2729 C C . LEU A 1 367 ? -45.86304 -78.48692 -113.32045 1.000 16.26834 367 LEU A C 1
ATOM 2730 O O . LEU A 1 367 ? -45.59726 -79.57073 -113.88217 1.000 14.75975 367 LEU A O 1
ATOM 2735 N N . ARG A 1 368 ? -44.92407 -77.75179 -112.67786 1.000 15.69471 368 ARG A N 1
ATOM 2736 C CA . ARG A 1 368 ? -43.58414 -78.32612 -112.58048 1.000 16.62808 368 ARG A CA 1
ATOM 2737 C C . ARG A 1 368 ? -43.61198 -79.65317 -111.82582 1.000 17.14138 368 ARG A C 1
ATOM 2738 O O . ARG A 1 368 ? -42.95605 -80.63869 -112.24602 1.000 18.32710 368 ARG A O 1
ATOM 2746 N N . ARG A 1 369 ? -44.34263 -79.70280 -110.69460 1.000 15.63887 369 ARG A N 1
ATOM 2747 C CA . ARG A 1 369 ? -44.38140 -80.90354 -109.86374 1.000 15.11461 369 ARG A CA 1
ATOM 2748 C C . ARG A 1 369 ? -45.05829 -82.07254 -110.57684 1.000 16.83682 369 ARG A C 1
ATOM 2749 O O . ARG A 1 369 ? -44.58868 -83.22248 -110.48381 1.000 17.71686 369 ARG A O 1
ATOM 2757 N N . THR A 1 370 ? -46.17924 -81.82133 -111.25023 1.000 17.02264 370 THR A N 1
ATOM 2758 C CA . THR A 1 370 ? -47.00993 -82.89798 -111.78462 1.000 16.18982 370 THR A CA 1
ATOM 2759 C C . THR A 1 370 ? -46.66651 -83.26823 -113.20994 1.000 16.40638 370 THR A C 1
ATOM 2760 O O . THR A 1 370 ? -47.15474 -84.29247 -113.68975 1.000 18.74103 370 THR A O 1
ATOM 2764 N N . SER A 1 371 ? -45.90275 -82.45061 -113.90412 1.000 17.53000 371 SER A N 1
ATOM 2765 C CA . SER A 1 371 ? -45.63337 -82.58711 -115.34206 1.000 15.98913 371 SER A CA 1
ATOM 2766 C C . SER A 1 371 ? -46.88212 -82.41080 -116.20673 1.000 16.70590 371 SER A C 1
ATOM 2767 O O . SER A 1 371 ? -46.84945 -82.69004 -117.41459 1.000 21.01593 371 SER A O 1
ATOM 2770 N N . GLU A 1 372 ? -47.96759 -81.86691 -115.65218 1.000 16.17331 372 GLU A N 1
ATOM 2771 C CA . GLU A 1 372 ? -49.10179 -81.48522 -116.46164 1.000 16.17462 372 GLU A CA 1
ATOM 2772 C C . GLU A 1 372 ? -48.68439 -80.41384 -117.46183 1.000 16.58807 372 GLU A C 1
ATOM 2773 O O . GLU A 1 372 ? -47.76388 -79.62660 -117.22639 1.000 20.20140 372 GLU A O 1
ATOM 2779 N N . ARG A 1 373 ? -49.38971 -80.36966 -118.59092 1.000 15.89806 373 ARG A N 1
ATOM 2780 C CA . ARG A 1 373 ? -48.96963 -79.50912 -119.68783 1.000 15.78962 373 ARG A CA 1
ATOM 2781 C C . ARG A 1 373 ? -49.73681 -78.19204 -119.76313 1.000 14.27709 373 ARG A C 1
ATOM 2782 O O . ARG A 1 373 ? -49.14235 -77.16336 -120.09049 1.000 16.49505 373 ARG A O 1
ATOM 2790 N N . ARG A 1 374 ? -51.04181 -78.20659 -119.52914 1.000 14.25900 374 ARG A N 1
ATOM 2791 C CA . ARG A 1 374 ? -51.88105 -77.04429 -119.85094 1.000 14.32250 374 ARG A CA 1
ATOM 2792 C C . ARG A 1 374 ? -52.73764 -76.66647 -118.66873 1.000 14.58356 374 ARG A C 1
ATOM 2793 O O . ARG A 1 374 ? -53.36188 -77.50945 -118.02797 1.000 13.67523 374 ARG A O 1
ATOM 2801 N N . ALA A 1 375 ? -52.78989 -75.36319 -118.39916 1.000 12.30929 375 ALA A N 1
ATOM 2802 C CA . ALA A 1 375 ? -53.61050 -74.87704 -117.29063 1.000 11.17284 375 ALA A CA 1
ATOM 2803 C C . ALA A 1 375 ? -54.29831 -73.57954 -117.70712 1.000 11.56592 375 ALA A C 1
ATOM 2804 O O . ALA A 1 375 ? -53.89816 -72.90188 -118.66234 1.000 12.54078 375 ALA A O 1
ATOM 2806 N N . VAL A 1 376 ? -55.34710 -73.23652 -116.96270 1.000 10.63588 376 VAL A N 1
ATOM 2807 C CA . VAL A 1 376 ? -56.00832 -71.93805 -117.12194 1.000 10.18871 376 VAL A CA 1
ATOM 2808 C C . VAL A 1 376 ? -56.14912 -71.34918 -115.73887 1.000 11.45271 376 VAL A C 1
ATOM 2809 O O . VAL A 1 376 ? -56.58794 -72.04561 -114.80801 1.000 11.80027 376 VAL A O 1
ATOM 2813 N N . VAL A 1 377 ? -55.79520 -70.06531 -115.59346 1.000 10.29301 377 VAL A N 1
ATOM 2814 C CA . VAL A 1 377 ? -56.03785 -69.30331 -114.37415 1.000 9.22177 377 VAL A CA 1
ATOM 2815 C C . VAL A 1 377 ? -57.09470 -68.28035 -114.70812 1.000 10.18660 377 VAL A C 1
ATOM 2816 O O . VAL A 1 377 ? -57.00903 -67.63368 -115.75995 1.000 10.74113 377 VAL A O 1
ATOM 2820 N N . SER A 1 378 ? -58.08478 -68.13452 -113.83922 1.000 9.21579 378 SER A N 1
ATOM 2821 C CA . SER A 1 378 ? -59.12056 -67.14325 -114.07591 1.000 8.64316 378 SER A CA 1
ATOM 2822 C C . SER A 1 378 ? -59.68049 -66.60808 -112.78247 1.000 10.71906 378 SER A C 1
ATOM 2823 O O . SER A 1 378 ? -59.69690 -67.30791 -111.76274 1.000 10.09256 378 SER A O 1
ATOM 2826 N N . LEU A 1 379 ? -60.07639 -65.33318 -112.80955 1.000 9.94135 379 LEU A N 1
ATOM 2827 C CA . LEU A 1 379 ? -60.64130 -64.69241 -111.62725 1.000 8.81074 379 LEU A CA 1
ATOM 2828 C C . LEU A 1 379 ? -61.82514 -63.82639 -112.01497 1.000 9.26090 379 LEU A C 1
ATOM 2829 O O . LEU A 1 379 ? -61.78486 -63.15056 -113.06363 1.000 10.57685 379 LEU A O 1
ATOM 2834 N N . CYS A 1 380 ? -62.85668 -63.83452 -111.21957 1.000 10.74441 380 CYS A N 1
ATOM 2835 C CA . CYS A 1 380 ? -63.84749 -62.76463 -111.32768 1.000 11.79271 380 CYS A CA 1
ATOM 2836 C C . CYS A 1 380 ? -63.31454 -61.50003 -110.72925 1.000 12.74970 380 CYS A C 1
ATOM 2837 O O . CYS A 1 380 ? -62.41881 -61.48037 -109.89658 1.000 15.22998 380 CYS A O 1
ATOM 2842 N N . ILE A 1 381 ? -63.87394 -60.39194 -111.18713 1.000 12.69171 381 ILE A N 1
ATOM 2843 C CA . ILE A 1 381 ? -63.32059 -59.09490 -110.89678 1.000 14.44596 381 ILE A CA 1
ATOM 2844 C C A ILE A 1 381 ? -64.68795 -58.51475 -110.47129 0.282 11.67837 381 ILE A C 1
ATOM 2845 C C B ILE A 1 381 ? -63.92723 -58.31836 -109.76084 0.718 9.99113 381 ILE A C 1
ATOM 2846 O O A ILE A 1 381 ? -65.67458 -58.58314 -111.24408 0.282 13.44694 381 ILE A O 1
ATOM 2847 O O B ILE A 1 381 ? -63.21554 -57.67348 -108.97143 0.718 10.72486 381 ILE A O 1
ATOM 2852 N N A GLY A 1 382 ? -64.77081 -57.90390 -109.30356 0.158 7.87684 382 GLY A N 1
ATOM 2853 N N B GLY A 1 382 ? -65.25448 -58.24199 -109.76154 0.842 10.07819 382 GLY A N 1
ATOM 2854 C CA . GLY A 1 382 ? -66.02335 -57.23375 -109.07699 1.000 11.66849 382 GLY A CA 1
ATOM 2855 C C . GLY A 1 382 ? -66.49696 -56.23503 -110.13784 1.000 13.12449 382 GLY A C 1
ATOM 2856 O O . GLY A 1 382 ? -65.72498 -55.86851 -111.03459 1.000 17.32144 382 GLY A O 1
ATOM 2857 N N . GLY A 1 383 ? -67.74617 -55.83200 -110.10728 1.000 11.92468 383 GLY A N 1
ATOM 2858 C CA . GLY A 1 383 ? -68.17982 -54.93799 -111.16430 1.000 12.27441 383 GLY A CA 1
ATOM 2859 C C . GLY A 1 383 ? -68.53712 -55.62455 -112.45826 1.000 12.26963 383 GLY A C 1
ATOM 2860 O O . GLY A 1 383 ? -68.78744 -54.90641 -113.42196 1.000 12.97621 383 GLY A O 1
ATOM 2861 N N . GLY A 1 384 ? -68.59428 -56.94669 -112.48414 1.000 11.56516 384 GLY A N 1
ATOM 2862 C CA . GLY A 1 384 ? -68.98400 -57.70760 -113.68028 1.000 11.08954 384 GLY A CA 1
ATOM 2863 C C . GLY A 1 384 ? -67.85303 -57.84317 -114.65697 1.000 11.01029 384 GLY A C 1
ATOM 2864 O O . GLY A 1 384 ? -68.03705 -57.47247 -115.83837 1.000 12.37907 384 GLY A O 1
ATOM 2865 N N . GLN A 1 385 ? -66.68526 -58.33768 -114.24943 1.000 9.12990 385 GLN A N 1
ATOM 2866 C CA . GLN A 1 385 ? -65.66123 -58.61672 -115.22232 1.000 8.93581 385 GLN A CA 1
ATOM 2867 C C . GLN A 1 385 ? -64.99733 -59.94866 -114.90851 1.000 9.77382 385 GLN A C 1
ATOM 2868 O O . GLN A 1 385 ? -65.11545 -60.50698 -113.80285 1.000 10.02877 385 GLN A O 1
ATOM 2874 N N . GLY A 1 386 ? -64.24117 -60.45991 -115.85794 1.000 8.57422 386 GLY A N 1
ATOM 2875 C CA . GLY A 1 386 ? -63.46105 -61.67929 -115.66072 1.000 9.32000 386 GLY A CA 1
ATOM 2876 C C . GLY A 1 386 ? -62.14172 -61.55053 -116.39042 1.000 8.38257 386 GLY A C 1
ATOM 2877 O O . GLY A 1 386 ? -62.05682 -60.88662 -117.44868 1.000 10.24118 386 GLY A O 1
ATOM 2878 N N . ILE A 1 387 ? -61.11986 -62.20639 -115.87753 1.000 8.21012 387 ILE A N 1
ATOM 2879 C CA . ILE A 1 387 ? -59.82597 -62.27325 -116.56655 1.000 9.59356 387 ILE A CA 1
ATOM 2880 C C . ILE A 1 387 ? -59.37919 -63.73243 -116.58762 1.000 11.14180 387 ILE A C 1
ATOM 2881 O O . ILE A 1 387 ? -59.62208 -64.45712 -115.61075 1.000 10.12079 387 ILE A O 1
ATOM 2886 N N . ALA A 1 388 ? -58.72899 -64.14769 -117.66306 1.000 10.08604 388 ALA A N 1
ATOM 2887 C CA . ALA A 1 388 ? -58.25706 -65.51292 -117.75297 1.000 9.05626 388 ALA A CA 1
ATOM 2888 C C . ALA A 1 388 ? -56.96109 -65.57807 -118.53356 1.000 9.24224 388 ALA A C 1
ATOM 2889 O O . ALA A 1 388 ? -56.76511 -64.80033 -119.48297 1.000 11.14871 388 ALA A O 1
ATOM 2891 N N . LEU A 1 389 ? -56.07438 -66.50892 -118.15802 1.000 9.63069 389 LEU A N 1
ATOM 2892 C CA . LEU A 1 389 ? -54.86752 -66.78131 -118.94522 1.000 10.50937 389 LEU A CA 1
ATOM 2893 C C . LEU A 1 389 ? -54.77295 -68.27802 -119.18181 1.000 10.11449 389 LEU A C 1
ATOM 2894 O O . LEU A 1 389 ? -54.95284 -69.06722 -118.23925 1.000 12.20551 389 LEU A O 1
ATOM 2899 N N . ALA A 1 390 ? -54.46889 -68.64893 -120.42016 1.000 10.60052 390 ALA A N 1
ATOM 2900 C CA . ALA A 1 390 ? -54.18743 -70.03877 -120.78930 1.000 10.40891 390 ALA A CA 1
ATOM 2901 C C . ALA A 1 390 ? -52.67318 -70.19080 -120.79000 1.000 12.56068 390 ALA A C 1
ATOM 2902 O O . ALA A 1 390 ? -51.96655 -69.36068 -121.37634 1.000 14.09579 390 ALA A O 1
ATOM 2904 N N . LEU A 1 391 ? -52.16761 -71.22422 -120.11919 1.000 11.73714 391 LEU A N 1
ATOM 2905 C CA . LEU A 1 391 ? -50.75756 -71.31134 -119.75180 1.000 13.38658 391 LEU A CA 1
ATOM 2906 C C . LEU A 1 391 ? -50.23633 -72.70607 -120.03781 1.000 13.67904 391 LEU A C 1
ATOM 2907 O O . LEU A 1 391 ? -50.91493 -73.69240 -119.73766 1.000 14.83624 391 LEU A O 1
ATOM 2912 N N . GLU A 1 392 ? -49.03479 -72.78695 -120.58793 1.000 12.07069 392 GLU A N 1
ATOM 2913 C CA . GLU A 1 392 ? -48.47241 -74.09752 -120.88286 1.000 13.68864 392 GLU A CA 1
ATOM 2914 C C . GLU A 1 392 ? -47.14659 -74.27240 -120.16135 1.000 13.13526 392 GLU A C 1
ATOM 2915 O O . GLU A 1 392 ? -46.31647 -73.35317 -120.12132 1.000 14.81535 392 GLU A O 1
ATOM 2921 N N . ARG A 1 393 ? -46.91321 -75.45545 -119.60619 1.000 14.34789 393 ARG A N 1
ATOM 2922 C CA . ARG A 1 393 ? -45.64738 -75.68874 -118.92042 1.000 15.86508 393 ARG A CA 1
ATOM 2923 C C . ARG A 1 393 ? -44.47604 -75.59393 -119.89097 1.000 17.33386 393 ARG A C 1
ATOM 2924 O O . ARG A 1 393 ? -44.55479 -76.04702 -121.05742 1.000 18.27684 393 ARG A O 1
ATOM 2932 N N . VAL A 1 394 ? -43.38495 -74.99647 -119.41702 1.000 20.21592 394 VAL A N 1
ATOM 2933 C CA . VAL A 1 394 ? -42.10686 -75.00225 -120.12558 1.000 22.09927 394 VAL A CA 1
ATOM 2934 C C . VAL A 1 394 ? -41.23392 -76.08374 -119.48996 1.000 26.77489 394 VAL A C 1
ATOM 2935 O O . VAL A 1 394 ? -41.09811 -76.14814 -118.25673 1.000 30.78078 394 VAL A O 1
ATOM 2939 N N . LYS A 1 395 ? -40.67277 -76.93968 -120.32146 1.000 31.95162 395 LYS A N 1
ATOM 2940 C CA . LYS A 1 395 ? -39.76979 -77.99435 -119.84813 1.000 41.69292 395 LYS A CA 1
ATOM 2941 C C . LYS A 1 395 ? -38.48208 -77.42070 -119.23888 1.000 43.27416 395 LYS A C 1
ATOM 2942 O O . LYS A 1 395 ? -38.03169 -76.32714 -119.59518 1.000 39.46973 395 LYS A O 1
ATOM 2948 N N . LEU A 1 396 ? -37.86338 -78.19264 -118.34379 1.000 48.90441 396 LEU A N 1
ATOM 2949 C CA . LEU A 1 396 ? -36.58801 -77.80371 -117.71594 1.000 58.59474 396 LEU A CA 1
ATOM 2950 C C . LEU A 1 396 ? -35.45849 -77.54570 -118.73213 1.000 61.48782 396 LEU A C 1
ATOM 2951 O O . LEU A 1 396 ? -35.33496 -78.23353 -119.74970 1.000 64.20071 396 LEU A O 1
ATOM 2956 N N . VAL B 1 2 ? -77.33115 -32.77162 -33.12655 1.000 83.96739 2 VAL B N 1
ATOM 2957 C CA . VAL B 1 2 ? -77.30325 -34.06991 -33.79204 1.000 80.99990 2 VAL B CA 1
ATOM 2958 C C . VAL B 1 2 ? -78.34135 -34.21881 -34.93267 1.000 79.97422 2 VAL B C 1
ATOM 2959 O O . VAL B 1 2 ? -78.08417 -34.88874 -35.92666 1.000 88.05517 2 VAL B O 1
ATOM 2963 N N . LYS B 1 3 ? -79.47823 -33.52548 -34.78583 1.000 67.69967 3 LYS B N 1
ATOM 2964 C CA . LYS B 1 3 ? -80.59834 -33.62929 -35.73110 1.000 52.91712 3 LYS B CA 1
ATOM 2965 C C . LYS B 1 3 ? -80.25332 -33.20132 -37.17951 1.000 40.38366 3 LYS B C 1
ATOM 2966 O O . LYS B 1 3 ? -80.56432 -33.92048 -38.14468 1.000 26.21158 3 LYS B O 1
ATOM 2972 N N . ASP B 1 4 ? -79.69454 -31.99106 -37.35312 1.000 32.57845 4 ASP B N 1
ATOM 2973 C CA . ASP B 1 4 ? -79.48005 -31.36084 -38.65280 1.000 29.66668 4 ASP B CA 1
ATOM 2974 C C . ASP B 1 4 ? -78.10136 -31.61252 -39.22738 1.000 24.67511 4 ASP B C 1
ATOM 2975 O O . ASP B 1 4 ? -77.83575 -31.14461 -40.33970 1.000 31.92341 4 ASP B O 1
ATOM 2980 N N . GLU B 1 5 ? -77.24869 -32.30772 -38.50124 1.000 21.74265 5 GLU B N 1
ATOM 2981 C CA . GLU B 1 5 ? -75.98090 -32.78214 -39.03924 1.000 18.73118 5 GLU B CA 1
ATOM 2982 C C . GLU B 1 5 ? -76.27824 -33.61174 -40.28769 1.000 18.39646 5 GLU B C 1
ATOM 2983 O O . GLU B 1 5 ? -77.31363 -34.29659 -40.37816 1.000 20.88531 5 GLU B O 1
ATOM 2989 N N . ILE B 1 6 ? -75.37561 -33.52642 -41.24116 1.000 15.55623 6 ILE B N 1
ATOM 2990 C CA . ILE B 1 6 ? -75.58673 -34.18979 -42.52264 1.000 15.35224 6 ILE B CA 1
ATOM 2991 C C . ILE B 1 6 ? -74.84620 -35.52205 -42.50502 1.000 14.73340 6 ILE B C 1
ATOM 2992 O O . ILE B 1 6 ? -73.63114 -35.57143 -42.21901 1.000 14.69847 6 ILE B O 1
ATOM 2997 N N . VAL B 1 7 ? -75.54705 -36.59027 -42.85296 1.000 13.05819 7 VAL B N 1
ATOM 2998 C CA . VAL B 1 7 ? -75.01494 -37.93839 -42.77406 1.000 13.18175 7 VAL B CA 1
ATOM 2999 C C . VAL B 1 7 ? -75.09239 -38.64638 -44.12397 1.000 14.84970 7 VAL B C 1
ATOM 3000 O O . VAL B 1 7 ? -75.91661 -38.33388 -45.00418 1.000 13.91728 7 VAL B O 1
ATOM 3004 N N . ILE B 1 8 ? -74.16909 -39.60719 -44.26236 1.000 12.56138 8 ILE B N 1
ATOM 3005 C CA . ILE B 1 8 ? -74.06533 -40.52969 -45.40382 1.000 12.47729 8 ILE B CA 1
ATOM 3006 C C . ILE B 1 8 ? -74.54675 -41.89210 -44.94164 1.000 13.97546 8 ILE B C 1
ATOM 3007 O O . ILE B 1 8 ? -74.08625 -42.39384 -43.89042 1.000 13.36124 8 ILE B O 1
ATOM 3012 N N . SER B 1 9 ? -75.47158 -42.50055 -45.71243 1.000 12.32347 9 SER B N 1
ATOM 3013 C CA . SER B 1 9 ? -76.03902 -43.82757 -45.47783 1.000 12.78812 9 SER B CA 1
ATOM 3014 C C . SER B 1 9 ? -75.92567 -44.67496 -46.73311 1.000 14.13494 9 SER B C 1
ATOM 3015 O O . SER B 1 9 ? -75.97570 -44.18715 -47.87072 1.000 13.29440 9 SER B O 1
ATOM 3018 N N . SER B 1 10 ? -75.81772 -45.98301 -46.54481 1.000 13.44405 10 SER B N 1
ATOM 3019 C CA . SER B 1 10 ? -75.87896 -46.95828 -47.64326 1.000 13.70247 10 SER B CA 1
ATOM 3020 C C . SER B 1 10 ? -74.89419 -46.68876 -48.77677 1.000 14.58256 10 SER B C 1
ATOM 3021 O O . SER B 1 10 ? -75.22084 -46.87644 -49.94306 1.000 14.83594 10 SER B O 1
ATOM 3024 N N . ALA B 1 11 ? -73.66829 -46.32803 -48.44272 1.000 11.63890 11 ALA B N 1
ATOM 3025 C CA . ALA B 1 11 ? -72.66216 -46.14885 -49.47798 1.000 11.61575 11 ALA B CA 1
ATOM 3026 C C . ALA B 1 11 ? -72.31116 -47.49154 -50.10476 1.000 12.89189 11 ALA B C 1
ATOM 3027 O O . ALA B 1 11 ? -72.01669 -48.45797 -49.40003 1.000 13.19025 11 ALA B O 1
ATOM 3029 N N . LEU B 1 12 ? -72.29896 -47.56593 -51.43382 1.000 11.53355 12 LEU B N 1
ATOM 3030 C CA . LEU B 1 12 ? -72.05164 -48.79101 -52.16763 1.000 11.93000 12 LEU B CA 1
ATOM 3031 C C . LEU B 1 12 ? -71.27824 -48.46155 -53.43377 1.000 11.29185 12 LEU B C 1
ATOM 3032 O O . LEU B 1 12 ? -71.39176 -47.34286 -53.96338 1.000 11.60718 12 LEU B O 1
ATOM 3037 N N . ARG B 1 13 ? -70.54648 -49.43698 -53.95915 1.000 10.95113 13 ARG B N 1
ATOM 3038 C CA . ARG B 1 13 ? -69.74583 -49.19953 -55.16820 1.000 10.52999 13 ARG B CA 1
ATOM 3039 C C . ARG B 1 13 ? -69.72071 -50.45924 -56.03074 1.000 11.46541 13 ARG B C 1
ATOM 3040 O O . ARG B 1 13 ? -69.93574 -51.57288 -55.52117 1.000 11.74360 13 ARG B O 1
ATOM 3048 N N . THR B 1 14 ? -69.51023 -50.31039 -57.32799 1.000 10.83414 14 THR B N 1
ATOM 3049 C CA . THR B 1 14 ? -69.15248 -51.46386 -58.16243 1.000 11.49387 14 THR B CA 1
ATOM 3050 C C . THR B 1 14 ? -67.71663 -51.89301 -57.82494 1.000 10.88059 14 THR B C 1
ATOM 3051 O O . THR B 1 14 ? -66.93873 -51.12226 -57.25397 1.000 11.02461 14 THR B O 1
ATOM 3055 N N . PRO B 1 15 ? -67.30120 -53.10060 -58.22857 1.000 12.01294 15 PRO B N 1
ATOM 3056 C CA . PRO B 1 15 ? -65.86920 -53.34712 -58.29682 1.000 11.59892 15 PRO B CA 1
ATOM 3057 C C . PRO B 1 15 ? -65.29704 -52.44297 -59.37309 1.000 10.74203 15 PRO B C 1
ATOM 3058 O O . PRO B 1 15 ? -66.03246 -51.90324 -60.22947 1.000 13.04683 15 PRO B O 1
ATOM 3062 N N . ILE B 1 16 ? -63.98672 -52.22812 -59.32376 1.000 12.22583 16 ILE B N 1
ATOM 3063 C CA . ILE B 1 16 ? -63.32071 -51.31156 -60.26058 1.000 12.26251 16 ILE B CA 1
ATOM 3064 C C . ILE B 1 16 ? -62.70110 -52.12978 -61.38934 1.000 11.76148 16 ILE B C 1
ATOM 3065 O O . ILE B 1 16 ? -61.92732 -53.08750 -61.14768 1.000 12.39524 16 ILE B O 1
ATOM 3070 N N . GLY B 1 17 ? -63.03509 -51.76044 -62.61487 1.000 11.32972 17 GLY B N 1
ATOM 3071 C CA . GLY B 1 17 ? -62.52289 -52.43116 -63.79532 1.000 12.04656 17 GLY B CA 1
ATOM 3072 C C . GLY B 1 17 ? -61.18540 -51.87093 -64.23719 1.000 12.74106 17 GLY B C 1
ATOM 3073 O O . GLY B 1 17 ? -60.90971 -50.67421 -64.07711 1.000 14.45974 17 GLY B O 1
ATOM 3074 N N . ALA B 1 18 ? -60.35998 -52.73917 -64.83697 1.000 12.84315 18 ALA B N 1
ATOM 3075 C CA . ALA B 1 18 ? -59.08828 -52.34903 -65.42087 1.000 13.04434 18 ALA B CA 1
ATOM 3076 C C . ALA B 1 18 ? -59.30062 -51.74769 -66.80005 1.000 13.63110 18 ALA B C 1
ATOM 3077 O O . ALA B 1 18 ? -60.30915 -51.97584 -67.46908 1.000 13.61617 18 ALA B O 1
ATOM 3079 N N . PHE B 1 19 ? -58.30716 -51.00591 -67.24716 1.000 14.49795 19 PHE B N 1
ATOM 3080 C CA . PHE B 1 19 ? -58.33658 -50.51829 -68.62217 1.000 14.63925 19 PHE B CA 1
ATOM 3081 C C . PHE B 1 19 ? -58.38399 -51.68098 -69.59531 1.000 15.77338 19 PHE B C 1
ATOM 3082 O O . PHE B 1 19 ? -57.63815 -52.67102 -69.46923 1.000 16.62469 19 PHE B O 1
ATOM 3090 N N . SER B 1 20 ? -59.31960 -51.58316 -70.55144 1.000 16.00477 20 SER B N 1
ATOM 3091 C CA . SER B 1 20 ? -59.57842 -52.67304 -71.51027 1.000 17.96653 20 SER B CA 1
ATOM 3092 C C . SER B 1 20 ? -60.03616 -53.96484 -70.82554 1.000 16.61529 20 SER B C 1
ATOM 3093 O O . SER B 1 20 ? -59.89377 -55.06827 -71.38149 1.000 19.34754 20 SER B O 1
ATOM 3096 N N . GLY B 1 21 ? -60.61673 -53.84243 -69.64338 1.000 16.95570 21 GLY B N 1
ATOM 3097 C CA . GLY B 1 21 ? -60.99180 -54.95918 -68.81599 1.000 15.34233 21 GLY B CA 1
ATOM 3098 C C . GLY B 1 21 ? -62.46715 -55.26518 -68.86951 1.000 14.59181 21 GLY B C 1
ATOM 3099 O O . GLY B 1 21 ? -63.13273 -55.03664 -69.87917 1.000 15.57537 21 GLY B O 1
ATOM 3100 N N . THR B 1 22 ? -62.97297 -55.78680 -67.75341 1.000 14.55506 22 THR B N 1
ATOM 3101 C CA . THR B 1 22 ? -64.30407 -56.37524 -67.75842 1.000 15.51871 22 THR B CA 1
ATOM 3102 C C . THR B 1 22 ? -65.40811 -55.35941 -68.03391 1.000 16.24476 22 THR B C 1
ATOM 3103 O O . THR B 1 22 ? -66.44671 -55.72542 -68.60990 1.000 15.30463 22 THR B O 1
ATOM 3107 N N . LEU B 1 23 ? -65.21386 -54.08550 -67.63908 1.000 13.01579 23 LEU B N 1
ATOM 3108 C CA . LEU B 1 23 ? -66.27575 -53.09654 -67.83548 1.000 12.98250 23 LEU B CA 1
ATOM 3109 C C . LEU B 1 23 ? -66.09838 -52.29468 -69.13130 1.000 14.28782 23 LEU B C 1
ATOM 3110 O O . LEU B 1 23 ? -66.79299 -51.28812 -69.32257 1.000 13.45157 23 LEU B O 1
ATOM 3115 N N . LYS B 1 24 ? -65.21486 -52.72999 -70.04099 1.000 13.60368 24 LYS B N 1
ATOM 3116 C CA . LYS B 1 24 ? -64.87689 -51.87671 -71.18039 1.000 15.29797 24 LYS B CA 1
ATOM 3117 C C . LYS B 1 24 ? -66.06383 -51.56386 -72.07065 1.000 13.86172 24 LYS B C 1
ATOM 3118 O O . LYS B 1 24 ? -66.01457 -50.53578 -72.74610 1.000 15.47707 24 LYS B O 1
ATOM 3124 N N . ASP B 1 25 ? -67.12672 -52.37552 -72.08006 1.000 14.19187 25 ASP B N 1
ATOM 3125 C CA . ASP B 1 25 ? -68.28787 -52.12686 -72.94632 1.000 15.67083 25 ASP B CA 1
ATOM 3126 C C . ASP B 1 25 ? -69.49329 -51.59843 -72.17404 1.000 15.35857 25 ASP B C 1
ATOM 3127 O O . ASP B 1 25 ? -70.58771 -51.50376 -72.74651 1.000 20.87862 25 ASP B O 1
ATOM 3132 N N . THR B 1 26 ? -69.31915 -51.22087 -70.91786 1.000 14.44981 26 THR B N 1
ATOM 3133 C CA . THR B 1 26 ? -70.45659 -50.87836 -70.05958 1.000 15.87355 26 THR B CA 1
ATOM 3134 C C . THR B 1 26 ? -70.38713 -49.38524 -69.73897 1.000 15.70005 26 THR B C 1
ATOM 3135 O O . THR B 1 26 ? -69.49811 -48.97699 -68.97622 1.000 15.99853 26 THR B O 1
ATOM 3139 N N . PRO B 1 27 ? -71.26897 -48.54531 -70.27441 1.000 13.95299 27 PRO B N 1
ATOM 3140 C CA . PRO B 1 27 ? -71.15826 -47.10713 -70.01288 1.000 13.07524 27 PRO B CA 1
ATOM 3141 C C . PRO B 1 27 ? -71.17501 -46.74113 -68.53926 1.000 13.88719 27 PRO B C 1
ATOM 3142 O O . PRO B 1 27 ? -71.82481 -47.39084 -67.70907 1.000 13.73054 27 PRO B O 1
ATOM 3146 N N . ALA B 1 28 ? -70.47891 -45.63047 -68.25216 1.000 11.44162 28 ALA B N 1
ATOM 3147 C CA . ALA B 1 28 ? -70.43552 -45.09828 -66.90738 1.000 10.44493 28 ALA B CA 1
ATOM 3148 C C . ALA B 1 28 ? -71.83533 -44.92721 -66.33385 1.000 13.07589 28 ALA B C 1
ATOM 3149 O O . ALA B 1 28 ? -72.06409 -45.21528 -65.14704 1.000 12.61274 28 ALA B O 1
ATOM 3151 N N . ALA B 1 29 ? -72.75911 -44.38612 -67.12320 1.000 13.72270 29 ALA B N 1
ATOM 3152 C CA . ALA B 1 29 ? -74.10544 -44.15222 -66.58683 1.000 14.59476 29 ALA B CA 1
ATOM 3153 C C . ALA B 1 29 ? -74.79419 -45.46057 -66.25417 1.000 14.05053 29 ALA B C 1
ATOM 3154 O O . ALA B 1 29 ? -75.59528 -45.50932 -65.31474 1.000 14.12362 29 ALA B O 1
ATOM 3156 N N . ALA B 1 30 ? -74.46747 -46.54195 -66.97157 1.000 12.88534 30 ALA B N 1
ATOM 3157 C CA . ALA B 1 30 ? -75.06148 -47.83542 -66.64037 1.000 14.20534 30 ALA B CA 1
ATOM 3158 C C . ALA B 1 30 ? -74.49447 -48.38775 -65.34110 1.000 13.61110 30 ALA B C 1
ATOM 3159 O O . ALA B 1 30 ? -75.22053 -49.03634 -64.56908 1.000 14.44608 30 ALA B O 1
ATOM 3161 N N . LEU B 1 31 ? -73.18774 -48.16687 -65.09670 1.000 11.50024 31 LEU B N 1
ATOM 3162 C CA . LEU B 1 31 ? -72.58816 -48.53538 -63.81699 1.000 10.70573 31 LEU B CA 1
ATOM 3163 C C . LEU B 1 31 ? -73.27010 -47.79825 -62.66405 1.000 13.01158 31 LEU B C 1
ATOM 3164 O O . LEU B 1 31 ? -73.64651 -48.40550 -61.64004 1.000 12.78587 31 LEU B O 1
ATOM 3169 N N . GLY B 1 32 ? -73.49714 -46.48973 -62.81476 1.000 11.21011 32 GLY B N 1
ATOM 3170 C CA . GLY B 1 32 ? -74.16433 -45.76880 -61.76350 1.000 11.16299 32 GLY B CA 1
ATOM 3171 C C . GLY B 1 32 ? -75.59883 -46.21118 -61.58080 1.000 10.98605 32 GLY B C 1
ATOM 3172 O O . GLY B 1 32 ? -76.08175 -46.32112 -60.44439 1.000 11.79730 32 GLY B O 1
ATOM 3173 N N . ALA B 1 33 ? -76.30018 -46.44475 -62.68478 1.000 12.31407 33 ALA B N 1
ATOM 3174 C CA . ALA B 1 33 ? -77.70091 -46.88595 -62.55548 1.000 12.45866 33 ALA B CA 1
ATOM 3175 C C . ALA B 1 33 ? -77.76918 -48.19907 -61.80174 1.000 14.61608 33 ALA B C 1
ATOM 3176 O O . ALA B 1 33 ? -78.70522 -48.42206 -61.00636 1.000 14.54552 33 ALA B O 1
ATOM 3178 N N . HIS B 1 34 ? -76.80241 -49.07848 -62.04476 1.000 12.89575 34 HIS B N 1
ATOM 3179 C CA . HIS B 1 34 ? -76.80145 -50.34870 -61.30890 1.000 13.11222 34 HIS B CA 1
ATOM 3180 C C . HIS B 1 34 ? -76.59042 -50.14601 -59.80471 1.000 14.92146 34 HIS B C 1
ATOM 3181 O O . HIS B 1 34 ? -77.27763 -50.79490 -58.98068 1.000 14.49753 34 HIS B O 1
ATOM 3188 N N . VAL B 1 35 ? -75.66025 -49.26500 -59.42139 1.000 13.13797 35 VAL B N 1
ATOM 3189 C CA . VAL B 1 35 ? -75.47581 -49.00769 -57.99508 1.000 13.29853 35 VAL B CA 1
ATOM 3190 C C . VAL B 1 35 ? -76.74606 -48.44075 -57.39382 1.000 14.66937 35 VAL B C 1
ATOM 3191 O O . VAL B 1 35 ? -77.16841 -48.84578 -56.30561 1.000 14.18598 35 VAL B O 1
ATOM 3195 N N . VAL B 1 36 ? -77.37061 -47.47110 -58.06592 1.000 13.05092 36 VAL B N 1
ATOM 3196 C CA . VAL B 1 36 ? -78.55379 -46.83573 -57.52708 1.000 12.71897 36 VAL B CA 1
ATOM 3197 C C . VAL B 1 36 ? -79.69805 -47.83886 -57.40604 1.000 14.83132 36 VAL B C 1
ATOM 3198 O O . VAL B 1 36 ? -80.42994 -47.83849 -56.39806 1.000 15.20142 36 VAL B O 1
ATOM 3202 N N . LYS B 1 37 ? -79.87395 -48.69490 -58.40806 1.000 13.23187 37 LYS B N 1
ATOM 3203 C CA . LYS B 1 37 ? -80.92410 -49.70080 -58.33656 1.000 13.97042 37 LYS B CA 1
ATOM 3204 C C . LYS B 1 37 ? -80.70629 -50.62388 -57.13985 1.000 16.79132 37 LYS B C 1
ATOM 3205 O O . LYS B 1 37 ? -81.65520 -50.94523 -56.38030 1.000 17.83859 37 LYS B O 1
ATOM 3211 N N . THR B 1 38 ? -79.45622 -51.02608 -56.92291 1.000 14.03115 38 THR B N 1
ATOM 3212 C CA . THR B 1 38 ? -79.14908 -51.92306 -55.82170 1.000 14.43626 38 THR B CA 1
ATOM 3213 C C . THR B 1 38 ? -79.32696 -51.21430 -54.49172 1.000 17.52182 38 THR B C 1
ATOM 3214 O O . THR B 1 38 ? -79.87627 -51.78056 -53.53436 1.000 17.75142 38 THR B O 1
ATOM 3218 N N . LEU B 1 39 ? -78.90658 -49.96066 -54.39554 1.000 15.92381 39 LEU B N 1
ATOM 3219 C CA . LEU B 1 39 ? -79.08062 -49.19036 -53.17768 1.000 14.57013 39 LEU B CA 1
ATOM 3220 C C . LEU B 1 39 ? -80.55477 -49.08554 -52.80289 1.000 18.51791 39 LEU B C 1
ATOM 3221 O O . LEU B 1 39 ? -80.92227 -49.24575 -51.62292 1.000 18.37890 39 LEU B O 1
ATOM 3226 N N . LEU B 1 40 ? -81.40977 -48.83405 -53.78817 1.000 16.58847 40 LEU B N 1
ATOM 3227 C CA . LEU B 1 40 ? -82.85642 -48.74192 -53.52992 1.000 17.52899 40 LEU B CA 1
ATOM 3228 C C . LEU B 1 40 ? -83.41452 -50.09146 -53.07891 1.000 19.69340 40 LEU B C 1
ATOM 3229 O O . LEU B 1 40 ? -84.28107 -50.15692 -52.17286 1.000 20.94124 40 LEU B O 1
ATOM 3234 N N . GLU B 1 41 ? -82.98716 -51.16981 -53.72408 1.000 18.56379 41 GLU B N 1
ATOM 3235 C CA . GLU B 1 41 ? -83.50097 -52.48798 -53.35789 1.000 22.56965 41 GLU B CA 1
ATOM 3236 C C . GLU B 1 41 ? -83.08303 -52.84125 -51.93428 1.000 20.04481 41 GLU B C 1
ATOM 3237 O O . GLU B 1 41 ? -83.89651 -53.32222 -51.12070 1.000 23.63548 41 GLU B O 1
ATOM 3247 N N . ARG B 1 42 ? -81.83740 -52.56910 -51.57807 1.000 20.44637 42 ARG B N 1
ATOM 3248 C CA . ARG B 1 42 ? -81.34943 -53.04779 -50.28179 1.000 18.87206 42 ARG B CA 1
ATOM 3249 C C . ARG B 1 42 ? -81.88338 -52.20771 -49.13642 1.000 22.48924 42 ARG B C 1
ATOM 3250 O O . ARG B 1 42 ? -82.25965 -52.76089 -48.08578 1.000 23.05557 42 ARG B O 1
ATOM 3258 N N . THR B 1 43 ? -81.96341 -50.89318 -49.30603 1.000 20.16852 43 THR B N 1
ATOM 3259 C CA . THR B 1 43 ? -82.45933 -50.05111 -48.22510 1.000 19.52128 43 THR B CA 1
ATOM 3260 C C . THR B 1 43 ? -83.96062 -50.09062 -48.11190 1.000 19.52342 43 THR B C 1
ATOM 3261 O O . THR B 1 43 ? -84.49040 -49.72596 -47.04341 1.000 22.62614 43 THR B O 1
ATOM 3265 N N . GLY B 1 44 ? -84.65912 -50.46793 -49.17748 1.000 20.51199 44 GLY B N 1
ATOM 3266 C CA . GLY B 1 44 ? -86.10425 -50.28942 -49.19449 1.000 19.88571 44 GLY B CA 1
ATOM 3267 C C . GLY B 1 44 ? -86.56472 -48.85433 -49.12938 1.000 22.30930 44 GLY B C 1
ATOM 3268 O O . GLY B 1 44 ? -87.74707 -48.59629 -48.88192 1.000 24.09524 44 GLY B O 1
ATOM 3269 N N . LEU B 1 45 ? -85.67336 -47.88786 -49.39325 1.000 18.32991 45 LEU B N 1
ATOM 3270 C CA . LEU B 1 45 ? -86.07760 -46.48464 -49.32140 1.000 20.17321 45 LEU B CA 1
ATOM 3271 C C . LEU B 1 45 ? -87.22201 -46.17293 -50.26900 1.000 23.47114 45 LEU B C 1
ATOM 3272 O O . LEU B 1 45 ? -87.17565 -46.52877 -51.44314 1.000 22.70540 45 LEU B O 1
ATOM 3277 N N . ALA B 1 46 ? -88.23603 -45.46856 -49.76770 1.000 22.35816 46 ALA B N 1
ATOM 3278 C CA . ALA B 1 46 ? -89.32865 -45.02944 -50.64144 1.000 26.33164 46 ALA B CA 1
ATOM 3279 C C . ALA B 1 46 ? -88.79251 -44.10684 -51.72942 1.000 25.62167 46 ALA B C 1
ATOM 3280 O O . ALA B 1 46 ? -88.30877 -42.99920 -51.41092 1.000 23.54910 46 ALA B O 1
ATOM 3282 N N . PRO B 1 47 ? -88.89329 -44.49810 -53.00078 1.000 27.72550 47 PRO B N 1
ATOM 3283 C CA . PRO B 1 47 ? -88.25228 -43.71574 -54.06717 1.000 27.21005 47 PRO B CA 1
ATOM 3284 C C . PRO B 1 47 ? -88.76891 -42.30365 -54.15325 1.000 24.68592 47 PRO B C 1
ATOM 3285 O O . PRO B 1 47 ? -88.00938 -41.41069 -54.55778 1.000 23.48726 47 PRO B O 1
ATOM 3289 N N . GLU B 1 48 ? -90.02105 -42.05751 -53.74800 1.000 28.74656 48 GLU B N 1
ATOM 3290 C CA . GLU B 1 48 ? -90.60390 -40.72385 -53.74821 1.000 31.97982 48 GLU B CA 1
ATOM 3291 C C . GLU B 1 48 ? -89.95485 -39.81242 -52.72385 1.000 27.02132 48 GLU B C 1
ATOM 3292 O O . GLU B 1 48 ? -90.20151 -38.60418 -52.75634 1.000 30.05147 48 GLU B O 1
ATOM 3298 N N . ARG B 1 49 ? -89.16020 -40.35651 -51.79083 1.000 21.30778 49 ARG B N 1
ATOM 3299 C CA . ARG B 1 49 ? -88.44242 -39.50084 -50.87044 1.000 22.02402 49 ARG B CA 1
ATOM 3300 C C . ARG B 1 49 ? -87.09693 -39.01549 -51.42066 1.000 18.73144 49 ARG B C 1
ATOM 3301 O O . ARG B 1 49 ? -86.38499 -38.30914 -50.70877 1.000 20.47949 49 ARG B O 1
ATOM 3309 N N . VAL B 1 50 ? -86.70579 -39.42680 -52.61710 1.000 17.74451 50 VAL B N 1
ATOM 3310 C CA . VAL B 1 50 ? -85.45089 -38.93370 -53.19138 1.000 14.92169 50 VAL B CA 1
ATOM 3311 C C . VAL B 1 50 ? -85.71246 -37.59295 -53.85756 1.000 17.23240 50 VAL B C 1
ATOM 3312 O O . VAL B 1 50 ? -86.47498 -37.52251 -54.81809 1.000 17.93834 50 VAL B O 1
ATOM 3316 N N . ASP B 1 51 ? -85.05095 -36.52482 -53.37120 1.000 13.51947 51 ASP B N 1
ATOM 3317 C CA . ASP B 1 51 ? -85.35791 -35.21075 -53.94114 1.000 15.05573 51 ASP B CA 1
ATOM 3318 C C . ASP B 1 51 ? -84.52049 -34.89036 -55.15975 1.000 15.14272 51 ASP B C 1
ATOM 3319 O O . ASP B 1 51 ? -84.94402 -34.07715 -55.99746 1.000 17.09168 51 ASP B O 1
ATOM 3324 N N . GLU B 1 52 ? -83.33464 -35.48985 -55.26864 1.000 12.98560 52 GLU B N 1
ATOM 3325 C CA . GLU B 1 52 ? -82.45006 -35.19409 -56.38817 1.000 13.38029 52 GLU B CA 1
ATOM 3326 C C . GLU B 1 52 ? -81.39142 -36.27100 -56.44077 1.000 12.95088 52 GLU B C 1
ATOM 3327 O O . GLU B 1 52 ? -81.03791 -36.89107 -55.40477 1.000 13.11084 52 GLU B O 1
ATOM 3333 N N . VAL B 1 53 ? -80.84457 -36.47274 -57.63924 1.000 13.48203 53 VAL B N 1
ATOM 3334 C CA . VAL B 1 53 ? -79.65149 -37.28113 -57.86397 1.000 13.50756 53 VAL B CA 1
ATOM 3335 C C . VAL B 1 53 ? -78.55043 -36.35629 -58.37372 1.000 12.11938 53 VAL B C 1
ATOM 3336 O O . VAL B 1 53 ? -78.76106 -35.60538 -59.34322 1.000 13.51229 53 VAL B O 1
ATOM 3340 N N . VAL B 1 54 ? -77.40135 -36.36948 -57.72235 1.000 10.83185 54 VAL B N 1
ATOM 3341 C CA . VAL B 1 54 ? -76.23573 -35.60229 -58.17658 1.000 10.40829 54 VAL B CA 1
ATOM 3342 C C . VAL B 1 54 ? -75.12028 -36.59020 -58.46040 1.000 9.76687 54 VAL B C 1
ATOM 3343 O O . VAL B 1 54 ? -74.73701 -37.37012 -57.56645 1.000 10.26782 54 VAL B O 1
ATOM 3347 N N . MET B 1 55 ? -74.57469 -36.57656 -59.67342 1.000 9.08592 55 MET B N 1
ATOM 3348 C CA . MET B 1 55 ? -73.45115 -37.46067 -59.99504 1.000 9.69559 55 MET B CA 1
ATOM 3349 C C . MET B 1 55 ? -72.25666 -36.69011 -60.50984 1.000 9.44728 55 MET B C 1
ATOM 3350 O O . MET B 1 55 ? -72.39526 -35.77093 -61.34199 1.000 10.40062 55 MET B O 1
ATOM 3355 N N . GLY B 1 56 ? -71.07377 -37.09218 -60.04483 1.000 9.01837 56 GLY B N 1
ATOM 3356 C CA . GLY B 1 56 ? -69.84434 -36.62677 -60.66229 1.000 8.95857 56 GLY B CA 1
ATOM 3357 C C . GLY B 1 56 ? -69.50758 -37.42484 -61.91754 1.000 8.70694 56 GLY B C 1
ATOM 3358 O O . GLY B 1 56 ? -69.71073 -38.63974 -61.96020 1.000 9.94728 56 GLY B O 1
ATOM 3359 N N . ASN B 1 57 ? -68.96796 -36.75045 -62.91573 1.000 9.24800 57 ASN B N 1
ATOM 3360 C CA . ASN B 1 57 ? -68.47124 -37.41825 -64.12399 1.000 9.50635 57 ASN B CA 1
ATOM 3361 C C . ASN B 1 57 ? -67.57650 -36.45035 -64.85680 1.000 8.74096 57 ASN B C 1
ATOM 3362 O O . ASN B 1 57 ? -67.99137 -35.30629 -65.08511 1.000 10.74930 57 ASN B O 1
ATOM 3367 N N . VAL B 1 58 ? -66.35820 -36.87148 -65.17619 1.000 10.38926 58 VAL B N 1
ATOM 3368 C CA . VAL B 1 58 ? -65.39775 -35.93106 -65.79197 1.000 10.03423 58 VAL B CA 1
ATOM 3369 C C . VAL B 1 58 ? -65.44869 -36.02013 -67.30331 1.000 11.78397 58 VAL B C 1
ATOM 3370 O O . VAL B 1 58 ? -65.50086 -34.97798 -67.99155 1.000 13.48343 58 VAL B O 1
ATOM 3374 N N . LEU B 1 59 ? -65.41671 -37.25306 -67.83342 1.000 11.77638 59 LEU B N 1
ATOM 3375 C CA . LEU B 1 59 ? -65.36567 -37.43155 -69.29672 1.000 10.82785 59 LEU B CA 1
ATOM 3376 C C . LEU B 1 59 ? -66.79419 -37.58870 -69.75457 1.000 12.43191 59 LEU B C 1
ATOM 3377 O O . LEU B 1 59 ? -67.26445 -38.67629 -70.03701 1.000 14.34365 59 LEU B O 1
ATOM 3382 N N . GLN B 1 60 ? -67.50263 -36.45395 -69.84178 1.000 12.06321 60 GLN B N 1
ATOM 3383 C CA . GLN B 1 60 ? -68.91032 -36.49203 -70.22292 1.000 14.40178 60 GLN B CA 1
ATOM 3384 C C . GLN B 1 60 ? -69.09956 -36.69409 -71.73059 1.000 12.45983 60 GLN B C 1
ATOM 3385 O O . GLN B 1 60 ? -70.21296 -37.08731 -72.12903 1.000 15.03642 60 GLN B O 1
ATOM 3391 N N . ALA B 1 61 ? -68.05294 -36.45565 -72.51196 1.000 13.54330 61 ALA B N 1
ATOM 3392 C CA . ALA B 1 61 ? -68.11679 -36.60004 -73.96908 1.000 13.87335 61 ALA B CA 1
ATOM 3393 C C . ALA B 1 61 ? -68.66047 -37.95319 -74.37089 1.000 12.76276 61 ALA B C 1
ATOM 3394 O O . ALA B 1 61 ? -68.11954 -39.01408 -74.02413 1.000 13.67817 61 ALA B O 1
ATOM 3396 N N . GLY B 1 62 ? -69.72493 -37.92503 -75.17246 1.000 13.74196 62 GLY B N 1
ATOM 3397 C CA . GLY B 1 62 ? -70.28084 -39.13357 -75.71669 1.000 13.53308 62 GLY B CA 1
ATOM 3398 C C . GLY B 1 62 ? -71.15819 -39.91248 -74.76669 1.000 13.51591 62 GLY B C 1
ATOM 3399 O O . GLY B 1 62 ? -71.65729 -40.97386 -75.14788 1.000 16.40624 62 GLY B O 1
ATOM 3400 N N . ASN B 1 63 ? -71.32800 -39.45922 -73.50978 1.000 12.94339 63 ASN B N 1
ATOM 3401 C CA . ASN B 1 63 ? -72.13581 -40.22595 -72.57307 1.000 12.26203 63 ASN B CA 1
ATOM 3402 C C . ASN B 1 63 ? -73.61701 -39.90261 -72.70412 1.000 14.41395 63 ASN B C 1
ATOM 3403 O O . ASN B 1 63 ? -74.43561 -40.53781 -72.03067 1.000 15.30961 63 ASN B O 1
ATOM 3408 N N . GLY B 1 64 ? -74.00295 -38.97745 -73.60294 1.000 13.02390 64 GLY B N 1
ATOM 3409 C CA . GLY B 1 64 ? -75.40263 -38.64741 -73.76463 1.000 13.30737 64 GLY B CA 1
ATOM 3410 C C . GLY B 1 64 ? -75.80655 -37.53912 -72.82730 1.000 13.97038 64 GLY B C 1
ATOM 3411 O O . GLY B 1 64 ? -75.10934 -37.18742 -71.86394 1.000 14.38755 64 GLY B O 1
ATOM 3412 N N . MET B 1 65 ? -77.00721 -37.03544 -73.03945 1.000 11.56810 65 MET B N 1
ATOM 3413 C CA . MET B 1 65 ? -77.50323 -35.88406 -72.29607 1.000 12.04183 65 MET B CA 1
ATOM 3414 C C . MET B 1 65 ? -77.58229 -36.21713 -70.79939 1.000 11.93640 65 MET B C 1
ATOM 3415 O O . MET B 1 65 ? -78.28841 -37.16025 -70.38546 1.000 12.58360 65 MET B O 1
ATOM 3420 N N . ASN B 1 66 ? -76.88300 -35.38645 -69.98251 1.000 12.24237 66 ASN B N 1
ATOM 3421 C CA . ASN B 1 66 ? -76.96073 -35.41271 -68.51207 1.000 12.37769 66 ASN B CA 1
ATOM 3422 C C . ASN B 1 66 ? -76.82752 -36.79109 -67.85559 1.000 10.92064 66 ASN B C 1
ATOM 3423 O O . ASN B 1 66 ? -77.82282 -37.42848 -67.51862 1.000 12.57596 66 ASN B O 1
ATOM 3428 N N . VAL B 1 67 ? -75.58042 -37.22264 -67.69558 1.000 10.57143 67 VAL B N 1
ATOM 3429 C CA . VAL B 1 67 ? -75.28486 -38.53387 -67.10164 1.000 10.16614 67 VAL B CA 1
ATOM 3430 C C . VAL B 1 67 ? -76.08861 -38.76945 -65.83468 1.000 10.25232 67 VAL B C 1
ATOM 3431 O O . VAL B 1 67 ? -76.60546 -39.86744 -65.64111 1.000 11.53159 67 VAL B O 1
ATOM 3435 N N . ALA B 1 68 ? -76.20393 -37.79377 -64.92693 1.000 9.08776 68 ALA B N 1
ATOM 3436 C CA . ALA B 1 68 ? -76.90855 -38.02698 -63.68379 1.000 9.63270 68 ALA B CA 1
ATOM 3437 C C . ALA B 1 68 ? -78.37710 -38.39462 -63.89815 1.000 10.34035 68 ALA B C 1
ATOM 3438 O O . ALA B 1 68 ? -78.90795 -39.21303 -63.14594 1.000 11.54319 68 ALA B O 1
ATOM 3440 N N . ARG B 1 69 ? -79.04938 -37.79012 -64.88235 1.000 9.89379 69 ARG B N 1
ATOM 3441 C CA . ARG B 1 69 ? -80.44601 -38.14217 -65.19455 1.000 11.02797 69 ARG B CA 1
ATOM 3442 C C . ARG B 1 69 ? -80.55591 -39.54139 -65.73344 1.000 12.32385 69 ARG B C 1
ATOM 3443 O O . ARG B 1 69 ? -81.52584 -40.24147 -65.41078 1.000 13.20425 69 ARG B O 1
ATOM 3451 N N . GLN B 1 70 ? -79.57225 -39.98038 -66.52611 1.000 10.26751 70 GLN B N 1
ATOM 3452 C CA . GLN B 1 70 ? -79.55429 -41.37317 -66.98502 1.000 9.71338 70 GLN B CA 1
ATOM 3453 C C . GLN B 1 70 ? -79.37899 -42.31959 -65.80607 1.000 12.25124 70 GLN B C 1
ATOM 3454 O O . GLN B 1 70 ? -80.06991 -43.34831 -65.71762 1.000 13.04305 70 GLN B O 1
ATOM 3460 N N . VAL B 1 71 ? -78.45778 -41.99670 -64.88495 1.000 10.94430 71 VAL B N 1
ATOM 3461 C CA . VAL B 1 71 ? -78.26743 -42.80865 -63.68162 1.000 10.69065 71 VAL B CA 1
ATOM 3462 C C . VAL B 1 71 ? -79.56087 -42.92566 -62.91452 1.000 12.40826 71 VAL B C 1
ATOM 3463 O O . VAL B 1 71 ? -79.93738 -44.03429 -62.48688 1.000 14.09238 71 VAL B O 1
ATOM 3467 N N . ALA B 1 72 ? -80.27979 -41.80951 -62.75310 1.000 11.22980 72 ALA B N 1
ATOM 3468 C CA . ALA B 1 72 ? -81.50018 -41.80493 -61.94886 1.000 11.50093 72 ALA B CA 1
ATOM 3469 C C . ALA B 1 72 ? -82.61006 -42.59673 -62.62693 1.000 12.98501 72 ALA B C 1
ATOM 3470 O O . ALA B 1 72 ? -83.22103 -43.46182 -61.96503 1.000 14.46626 72 ALA B O 1
ATOM 3472 N N . VAL B 1 73 ? -82.88274 -42.32539 -63.89868 1.000 13.20554 73 VAL B N 1
ATOM 3473 C CA . VAL B 1 73 ? -84.01534 -42.96559 -64.57935 1.000 14.28143 73 VAL B CA 1
ATOM 3474 C C . VAL B 1 73 ? -83.73480 -44.43925 -64.79383 1.000 16.19739 73 VAL B C 1
ATOM 3475 O O . VAL B 1 73 ? -84.59635 -45.29424 -64.51353 1.000 16.92723 73 VAL B O 1
ATOM 3479 N N . ASN B 1 74 ? -82.53780 -44.77328 -65.27627 1.000 14.62725 74 ASN B N 1
ATOM 3480 C CA . ASN B 1 74 ? -82.23965 -46.17327 -65.50499 1.000 15.25612 74 ASN B CA 1
ATOM 3481 C C . ASN B 1 74 ? -81.95194 -46.90299 -64.21714 1.000 15.87243 74 ASN B C 1
ATOM 3482 O O . ASN B 1 74 ? -81.97956 -48.14277 -64.22272 1.000 18.95813 74 ASN B O 1
ATOM 3487 N N . GLY B 1 75 ? -81.74531 -46.19029 -63.09250 1.000 15.08341 75 GLY B N 1
ATOM 3488 C CA . GLY B 1 75 ? -81.64954 -46.79314 -61.78533 1.000 14.84796 75 GLY B CA 1
ATOM 3489 C C . GLY B 1 75 ? -82.99796 -47.10122 -61.19620 1.000 17.67210 75 GLY B C 1
ATOM 3490 O O . GLY B 1 75 ? -83.04179 -47.65769 -60.10958 1.000 20.19976 75 GLY B O 1
ATOM 3491 N N . GLY B 1 76 ? -84.05516 -46.73300 -61.91330 1.000 18.75350 76 GLY B N 1
ATOM 3492 C CA . GLY B 1 76 ? -85.43213 -47.04879 -61.53084 1.000 20.63295 76 GLY B CA 1
ATOM 3493 C C . GLY B 1 76 ? -86.12065 -46.01358 -60.69399 1.000 24.59025 76 GLY B C 1
ATOM 3494 O O . GLY B 1 76 ? -87.25998 -46.25450 -60.25137 1.000 27.46922 76 GLY B O 1
ATOM 3495 N N . LEU B 1 77 ? -85.50511 -44.85718 -60.46646 1.000 18.36603 77 LEU B N 1
ATOM 3496 C CA . LEU B 1 77 ? -86.21782 -43.81856 -59.72233 1.000 17.48570 77 LEU B CA 1
ATOM 3497 C C . LEU B 1 77 ? -87.35623 -43.24534 -60.55360 1.000 19.61608 77 LEU B C 1
ATOM 3498 O O . LEU B 1 77 ? -87.29671 -43.23935 -61.78816 1.000 21.36491 77 LEU B O 1
ATOM 3503 N N . PRO B 1 78 ? -88.40483 -42.74853 -59.90022 1.000 17.68718 78 PRO B N 1
ATOM 3504 C CA . PRO B 1 78 ? -89.49679 -42.09889 -60.62646 1.000 20.00390 78 PRO B CA 1
ATOM 3505 C C . PRO B 1 78 ? -88.95493 -40.96165 -61.47091 1.000 18.47142 78 PRO B C 1
ATOM 3506 O O . PRO B 1 78 ? -88.02852 -40.23605 -61.07745 1.000 20.29522 78 PRO B O 1
ATOM 3510 N N . VAL B 1 79 ? -89.59031 -40.76467 -62.62168 1.000 18.78892 79 VAL B N 1
ATOM 3511 C CA . VAL B 1 79 ? -89.18241 -39.67707 -63.50408 1.000 18.50410 79 VAL B CA 1
ATOM 3512 C C . VAL B 1 79 ? -89.33436 -38.32680 -62.82255 1.000 16.55051 79 VAL B C 1
ATOM 3513 O O . VAL B 1 79 ? -88.75100 -37.33836 -63.26790 1.000 17.67548 79 VAL B O 1
ATOM 3517 N N . ALA B 1 80 ? -90.11171 -38.22454 -61.74748 1.000 17.64302 80 ALA B N 1
ATOM 3518 C CA . ALA B 1 80 ? -90.23709 -36.95837 -61.03436 1.000 18.57262 80 ALA B CA 1
ATOM 3519 C C . ALA B 1 80 ? -88.99175 -36.57117 -60.24392 1.000 15.29732 80 ALA B C 1
ATOM 3520 O O . ALA B 1 80 ? -88.95600 -35.46889 -59.70544 1.000 18.49964 80 ALA B O 1
ATOM 3522 N N . VAL B 1 81 ? -87.94481 -37.38376 -60.18684 1.000 16.16406 81 VAL B N 1
ATOM 3523 C CA . VAL B 1 81 ? -86.72972 -37.03034 -59.44885 1.000 15.43097 81 VAL B CA 1
ATOM 3524 C C . VAL B 1 81 ? -85.77813 -36.25239 -60.36379 1.000 13.37645 81 VAL B C 1
ATOM 3525 O O . VAL B 1 81 ? -85.24738 -36.83693 -61.31701 1.000 15.79022 81 VAL B O 1
ATOM 3529 N N . PRO B 1 82 ? -85.45837 -35.00380 -60.05354 1.000 12.89144 82 PRO B N 1
ATOM 3530 C CA . PRO B 1 82 ? -84.50903 -34.26300 -60.89447 1.000 15.19970 82 PRO B CA 1
ATOM 3531 C C . PRO B 1 82 ? -83.06757 -34.73354 -60.66062 1.000 14.39051 82 PRO B C 1
ATOM 3532 O O . PRO B 1 82 ? -82.73520 -35.43578 -59.71024 1.000 13.47894 82 PRO B O 1
ATOM 3536 N N . ALA B 1 83 ? -82.17316 -34.35120 -61.56931 1.000 12.20300 83 ALA B N 1
ATOM 3537 C CA . ALA B 1 83 ? -80.79256 -34.81288 -61.49960 1.000 10.49446 83 ALA B CA 1
ATOM 3538 C C . ALA B 1 83 ? -79.88809 -33.84875 -62.25657 1.000 9.30993 83 ALA B C 1
ATOM 3539 O O . ALA B 1 83 ? -80.25678 -33.32628 -63.32314 1.000 10.79119 83 ALA B O 1
ATOM 3541 N N . HIS B 1 84 ? -78.64502 -33.70937 -61.77122 1.000 10.18305 84 HIS B N 1
ATOM 3542 C CA . HIS B 1 84 ? -77.67109 -32.93970 -62.54430 1.000 9.76941 84 HIS B CA 1
ATOM 3543 C C . HIS B 1 84 ? -76.27632 -33.47979 -62.27903 1.000 9.51873 84 HIS B C 1
ATOM 3544 O O . HIS B 1 84 ? -76.03160 -34.22213 -61.29040 1.000 9.80685 84 HIS B O 1
ATOM 3551 N N . THR B 1 85 ? -75.34331 -33.13901 -63.18803 1.000 9.61746 85 THR B N 1
ATOM 3552 C CA . THR B 1 85 ? -73.99694 -33.72682 -63.23083 1.000 10.53789 85 THR B CA 1
ATOM 3553 C C . THR B 1 85 ? -72.97983 -32.66456 -62.85453 1.000 11.47075 85 THR B C 1
ATOM 3554 O O . THR B 1 85 ? -73.03998 -31.53439 -63.36868 1.000 11.03385 85 THR B O 1
ATOM 3558 N N . VAL B 1 86 ? -72.04661 -32.98551 -61.97609 1.000 9.67425 86 VAL B N 1
ATOM 3559 C CA . VAL B 1 86 ? -71.00180 -32.05018 -61.55322 1.000 8.43119 86 VAL B CA 1
ATOM 3560 C C . VAL B 1 86 ? -69.64013 -32.53524 -62.00716 1.000 10.54589 86 VAL B C 1
ATOM 3561 O O . VAL B 1 86 ? -69.38785 -33.74017 -62.13331 1.000 10.41262 86 VAL B O 1
ATOM 3565 N N . ASN B 1 87 ? -68.73991 -31.59067 -62.21893 1.000 9.20273 87 ASN B N 1
ATOM 3566 C CA . ASN B 1 87 ? -67.38098 -31.88005 -62.70544 1.000 8.39105 87 ASN B CA 1
ATOM 3567 C C . ASN B 1 87 ? -66.43699 -30.99406 -61.89800 1.000 10.72529 87 ASN B C 1
ATOM 3568 O O . ASN B 1 87 ? -66.35250 -29.77572 -62.15246 1.000 10.71173 87 ASN B O 1
ATOM 3573 N N . ARG B 1 88 ? -65.74032 -31.59191 -60.92483 1.000 9.71659 88 ARG B N 1
ATOM 3574 C CA . ARG B 1 88 ? -64.54845 -31.00333 -60.30240 1.000 9.92873 88 ARG B CA 1
ATOM 3575 C C . ARG B 1 88 ? -63.41304 -31.99356 -60.51419 1.000 11.23677 88 ARG B C 1
ATOM 3576 O O . ARG B 1 88 ? -62.69858 -32.36890 -59.57113 1.000 11.16688 88 ARG B O 1
ATOM 3584 N N . VAL B 1 89 ? -63.27500 -32.43286 -61.77890 1.000 10.50396 89 VAL B N 1
ATOM 3585 C CA . VAL B 1 89 ? -62.22089 -33.34959 -62.24025 1.000 9.71766 89 VAL B CA 1
ATOM 3586 C C . VAL B 1 89 ? -62.07135 -34.53323 -61.29574 1.000 10.78794 89 VAL B C 1
ATOM 3587 O O . VAL B 1 89 ? -63.06329 -35.18966 -60.97640 1.000 10.79321 89 VAL B O 1
ATOM 3591 N N . CYS B 1 90 ? -60.86118 -34.80559 -60.79009 1.000 11.74935 90 CYS B N 1
ATOM 3592 C CA . CYS B 1 90 ? -60.64911 -36.04180 -60.04501 1.000 14.38979 90 CYS B CA 1
ATOM 3593 C C . CYS B 1 90 ? -61.32386 -35.99772 -58.68788 1.000 13.76801 90 CYS B C 1
ATOM 3594 O O . CYS B 1 90 ? -61.43678 -37.04432 -58.02293 1.000 17.89132 90 CYS B O 1
ATOM 3597 N N . GLY B 1 91 ? -61.85727 -34.86178 -58.27226 1.000 11.64341 91 GLY B N 1
ATOM 3598 C CA . GLY B 1 91 ? -62.63812 -34.80584 -57.04850 1.000 15.18913 91 GLY B CA 1
ATOM 3599 C C . GLY B 1 91 ? -64.12537 -34.83766 -57.25648 1.000 13.15974 91 GLY B C 1
ATOM 3600 O O . GLY B 1 91 ? -64.85307 -34.62504 -56.27896 1.000 12.95133 91 GLY B O 1
ATOM 3601 N N . SER B 1 92 ? -64.61225 -35.09695 -58.48724 1.000 10.95717 92 SER B N 1
ATOM 3602 C CA . SER B 1 92 ? -66.04514 -34.97114 -58.77158 1.000 11.10834 92 SER B CA 1
ATOM 3603 C C . SER B 1 92 ? -66.92794 -35.83784 -57.89870 1.000 11.25108 92 SER B C 1
ATOM 3604 O O . SER B 1 92 ? -68.04330 -35.41061 -57.58902 1.000 10.54296 92 SER B O 1
ATOM 3607 N N . GLY B 1 93 ? -66.52294 -37.08180 -57.59963 1.000 10.66210 93 GLY B N 1
ATOM 3608 C CA . GLY B 1 93 ? -67.42742 -37.94738 -56.84752 1.000 10.95540 93 GLY B CA 1
ATOM 3609 C C . GLY B 1 93 ? -67.56361 -37.45422 -55.40860 1.000 11.58257 93 GLY B C 1
ATOM 3610 O O . GLY B 1 93 ? -68.61219 -37.67849 -54.79046 1.000 13.99057 93 GLY B O 1
ATOM 3611 N N . ALA B 1 94 ? -66.50245 -36.82348 -54.85632 1.000 10.38600 94 ALA B N 1
ATOM 3612 C CA . ALA B 1 94 ? -66.67043 -36.18610 -53.54804 1.000 11.46811 94 ALA B CA 1
ATOM 3613 C C . ALA B 1 94 ? -67.41037 -34.86540 -53.68688 1.000 11.65934 94 ALA B C 1
ATOM 3614 O O . ALA B 1 94 ? -68.20892 -34.51166 -52.79829 1.000 11.80244 94 ALA B O 1
ATOM 3616 N N . GLN B 1 95 ? -67.20525 -34.13325 -54.79760 1.000 10.85830 95 GLN B N 1
ATOM 3617 C CA . GLN B 1 95 ? -67.99237 -32.92027 -54.98834 1.000 11.24266 95 GLN B CA 1
ATOM 3618 C C . GLN B 1 95 ? -69.48799 -33.21865 -54.99923 1.000 11.55896 95 GLN B C 1
ATOM 3619 O O . GLN B 1 95 ? -70.28678 -32.42143 -54.48763 1.000 11.09745 95 GLN B O 1
ATOM 3625 N N . ALA B 1 96 ? -69.91967 -34.33435 -55.60061 1.000 10.42225 96 ALA B N 1
ATOM 3626 C CA . ALA B 1 96 ? -71.35715 -34.59977 -55.61446 1.000 10.11843 96 ALA B CA 1
ATOM 3627 C C . ALA B 1 96 ? -71.91584 -34.65658 -54.17933 1.000 10.20615 96 ALA B C 1
ATOM 3628 O O . ALA B 1 96 ? -73.05842 -34.20293 -53.92560 1.000 10.87753 96 ALA B O 1
ATOM 3630 N N . VAL B 1 97 ? -71.11624 -35.22123 -53.24277 1.000 9.96550 97 VAL B N 1
ATOM 3631 C CA . VAL B 1 97 ? -71.56069 -35.26270 -51.84083 1.000 11.29844 97 VAL B CA 1
ATOM 3632 C C . VAL B 1 97 ? -71.58028 -33.87202 -51.20510 1.000 10.02074 97 VAL B C 1
ATOM 3633 O O . VAL B 1 97 ? -72.51008 -33.54290 -50.44803 1.000 12.04134 97 VAL B O 1
ATOM 3637 N N . VAL B 1 98 ? -70.57709 -33.04486 -51.52776 1.000 11.18083 98 VAL B N 1
ATOM 3638 C CA . VAL B 1 98 ? -70.56668 -31.66069 -51.03167 1.000 11.80996 98 VAL B CA 1
ATOM 3639 C C . VAL B 1 98 ? -71.76202 -30.90675 -51.59607 1.000 12.57726 98 VAL B C 1
ATOM 3640 O O . VAL B 1 98 ? -72.43250 -30.13697 -50.88910 1.000 12.64613 98 VAL B O 1
ATOM 3644 N N . THR B 1 99 ? -72.07561 -31.12918 -52.88322 1.000 11.48505 99 THR B N 1
ATOM 3645 C CA . THR B 1 99 ? -73.23448 -30.45760 -53.48262 1.000 11.29886 99 THR B CA 1
ATOM 3646 C C . THR B 1 99 ? -74.50733 -30.87247 -52.75397 1.000 11.63239 99 THR B C 1
ATOM 3647 O O . THR B 1 99 ? -75.36198 -30.03776 -52.42523 1.000 11.83436 99 THR B O 1
ATOM 3651 N N . ALA B 1 100 ? -74.60689 -32.17149 -52.44676 1.000 10.65772 100 ALA B N 1
ATOM 3652 C CA . ALA B 1 100 ? -75.76674 -32.66218 -51.71914 1.000 11.77769 100 ALA B CA 1
ATOM 3653 C C . ALA B 1 100 ? -75.83258 -32.01536 -50.33126 1.000 14.93486 100 ALA B C 1
ATOM 3654 O O . ALA B 1 100 ? -76.89692 -31.55356 -49.92029 1.000 13.24492 100 ALA B O 1
ATOM 3656 N N . TYR B 1 101 ? -74.69273 -31.95335 -49.61465 1.000 11.96237 101 TYR B N 1
ATOM 3657 C CA . TYR B 1 101 ? -74.63269 -31.27270 -48.29899 1.000 13.21594 101 TYR B CA 1
ATOM 3658 C C . TYR B 1 101 ? -75.15679 -29.83850 -48.41483 1.000 12.47565 101 TYR B C 1
ATOM 3659 O O . TYR B 1 101 ? -76.01521 -29.40683 -47.62590 1.000 13.10563 101 TYR B O 1
ATOM 3668 N N . ALA B 1 102 ? -74.70733 -29.09754 -49.45323 1.000 12.45083 102 ALA B N 1
ATOM 3669 C CA . ALA B 1 102 ? -75.13413 -27.70301 -49.59124 1.000 11.81959 102 ALA B CA 1
ATOM 3670 C C . ALA B 1 102 ? -76.62185 -27.61137 -49.90612 1.000 13.51609 102 ALA B C 1
ATOM 3671 O O . ALA B 1 102 ? -77.31831 -26.70677 -49.38736 1.000 14.54552 102 ALA B O 1
ATOM 3673 N N . GLN B 1 103 ? -77.14768 -28.54257 -50.72613 1.000 14.00826 103 GLN B N 1
ATOM 3674 C CA . GLN B 1 103 ? -78.58647 -28.46316 -51.02562 1.000 13.32950 103 GLN B CA 1
ATOM 3675 C C . GLN B 1 103 ? -79.43453 -28.76235 -49.79483 1.000 13.93993 103 GLN B C 1
ATOM 3676 O O . GLN B 1 103 ? -80.53871 -28.17694 -49.62920 1.000 15.86255 103 GLN B O 1
ATOM 3682 N N . ILE B 1 104 ? -78.96016 -29.67712 -48.93964 1.000 12.75353 104 ILE B N 1
ATOM 3683 C CA . ILE B 1 104 ? -79.75337 -30.02187 -47.75536 1.000 14.92427 104 ILE B CA 1
ATOM 3684 C C . ILE B 1 104 ? -79.68804 -28.89445 -46.74497 1.000 15.03863 104 ILE B C 1
ATOM 3685 O O . ILE B 1 104 ? -80.73090 -28.46333 -46.22208 1.000 16.43273 104 ILE B O 1
ATOM 3690 N N . ARG B 1 105 ? -78.48239 -28.37271 -46.48971 1.000 14.25175 105 ARG B N 1
ATOM 3691 C CA . ARG B 1 105 ? -78.34611 -27.32138 -45.46604 1.000 15.45412 105 ARG B CA 1
ATOM 3692 C C . ARG B 1 105 ? -79.02962 -26.02268 -45.89404 1.000 17.32277 105 ARG B C 1
ATOM 3693 O O . ARG B 1 105 ? -79.50077 -25.25227 -45.04153 1.000 20.58764 105 ARG B O 1
ATOM 3701 N N . SER B 1 106 ? -79.11220 -25.74247 -47.17929 1.000 15.72588 106 SER B N 1
ATOM 3702 C CA . SER B 1 106 ? -79.79010 -24.54846 -47.68001 1.000 16.65786 106 SER B CA 1
ATOM 3703 C C . SER B 1 106 ? -81.30364 -24.73696 -47.82126 1.000 18.54481 106 SER B C 1
ATOM 3704 O O . SER B 1 106 ? -82.00364 -23.78746 -48.22718 1.000 22.29938 106 SER B O 1
ATOM 3707 N N . GLY B 1 107 ? -81.82201 -25.92355 -47.54546 1.000 16.52367 107 GLY B N 1
ATOM 3708 C CA . GLY B 1 107 ? -83.25206 -26.17063 -47.63280 1.000 17.09742 107 GLY B CA 1
ATOM 3709 C C . GLY B 1 107 ? -83.78499 -26.47528 -49.00685 1.000 21.33613 107 GLY B C 1
ATOM 3710 O O . GLY B 1 107 ? -85.00812 -26.56442 -49.17020 1.000 21.11953 107 GLY B O 1
ATOM 3711 N N . LEU B 1 108 ? -82.90635 -26.66551 -50.00942 1.000 17.29681 108 LEU B N 1
ATOM 3712 C CA . LEU B 1 108 ? -83.38593 -26.96835 -51.35142 1.000 16.14323 108 LEU B CA 1
ATOM 3713 C C . LEU B 1 108 ? -83.82685 -28.42265 -51.46623 1.000 16.83341 108 LEU B C 1
ATOM 3714 O O . LEU B 1 108 ? -84.64235 -28.75174 -52.34197 1.000 20.11381 108 LEU B O 1
ATOM 3719 N N . SER B 1 109 ? -83.22450 -29.31522 -50.66816 1.000 14.87756 109 SER B N 1
ATOM 3720 C CA . SER B 1 109 ? -83.47089 -30.75338 -50.70871 1.000 14.97257 109 SER B CA 1
ATOM 3721 C C . SER B 1 109 ? -83.48241 -31.29243 -49.28451 1.000 16.26185 109 SER B C 1
ATOM 3722 O O . SER B 1 109 ? -82.95276 -30.67143 -48.36425 1.000 17.26968 109 SER B O 1
ATOM 3725 N N . ASN B 1 110 ? -84.11706 -32.44063 -49.12173 1.000 15.20833 110 ASN B N 1
ATOM 3726 C CA . ASN B 1 110 ? -84.00463 -33.14122 -47.83272 1.000 15.52538 110 ASN B CA 1
ATOM 3727 C C . ASN B 1 110 ? -83.25585 -34.45479 -47.94377 1.000 16.10593 110 ASN B C 1
ATOM 3728 O O . ASN B 1 110 ? -82.65449 -34.89111 -46.97004 1.000 16.61130 110 ASN B O 1
ATOM 3733 N N . LEU B 1 111 ? -83.23252 -35.08995 -49.12003 1.000 14.10724 111 LEU B N 1
ATOM 3734 C CA . LEU B 1 111 ? -82.53104 -36.36317 -49.25029 1.000 13.53003 111 LEU B CA 1
ATOM 3735 C C . LEU B 1 111 ? -82.03753 -36.43850 -50.70113 1.000 14.08086 111 LEU B C 1
ATOM 3736 O O . LEU B 1 111 ? -82.82292 -36.20386 -51.63030 1.000 15.21464 111 LEU B O 1
ATOM 3741 N N . VAL B 1 112 ? -80.73468 -36.70823 -50.88607 1.000 11.24056 112 VAL B N 1
ATOM 3742 C CA . VAL B 1 112 ? -80.12670 -36.71071 -52.21975 1.000 10.04625 112 VAL B CA 1
ATOM 3743 C C . VAL B 1 112 ? -79.38441 -38.02899 -52.34661 1.000 11.84496 112 VAL B C 1
ATOM 3744 O O . VAL B 1 112 ? -78.71970 -38.48303 -51.39840 1.000 13.08309 112 VAL B O 1
ATOM 3748 N N . ILE B 1 113 ? -79.42762 -38.61628 -53.51994 1.000 10.76787 113 ILE B N 1
ATOM 3749 C CA . ILE B 1 113 ? -78.52067 -39.70273 -53.85006 1.000 10.00641 113 ILE B CA 1
ATOM 3750 C C . ILE B 1 113 ? -77.35312 -39.10045 -54.61167 1.000 10.32486 113 ILE B C 1
ATOM 3751 O O . ILE B 1 113 ? -77.58899 -38.45680 -55.64562 1.000 12.29924 113 ILE B O 1
ATOM 3756 N N . ALA B 1 114 ? -76.16057 -39.23864 -54.06914 1.000 9.77013 114 ALA B N 1
ATOM 3757 C CA . ALA B 1 114 ? -74.97388 -38.57808 -54.60519 1.000 10.13735 114 ALA B CA 1
ATOM 3758 C C . ALA B 1 114 ? -73.92796 -39.62722 -54.89465 1.000 12.12378 114 ALA B C 1
ATOM 3759 O O . ALA B 1 114 ? -73.76348 -40.61662 -54.15622 1.000 11.71482 114 ALA B O 1
ATOM 3761 N N . GLY B 1 115 ? -73.14426 -39.42429 -55.94548 1.000 10.45570 115 GLY B N 1
ATOM 3762 C CA . GLY B 1 115 ? -72.08138 -40.36771 -56.20364 1.000 11.99581 115 GLY B CA 1
ATOM 3763 C C . GLY B 1 115 ? -71.29559 -39.94113 -57.42033 1.000 10.22792 115 GLY B C 1
ATOM 3764 O O . GLY B 1 115 ? -71.30759 -38.75557 -57.76970 1.000 9.83721 115 GLY B O 1
ATOM 3765 N N . GLY B 1 116 ? -70.62244 -40.88080 -58.04937 1.000 9.38947 116 GLY B N 1
ATOM 3766 C CA . GLY B 1 116 ? -69.90895 -40.55453 -59.26826 1.000 10.64052 116 GLY B CA 1
ATOM 3767 C C . GLY B 1 116 ? -69.72039 -41.78702 -60.11687 1.000 11.58418 116 GLY B C 1
ATOM 3768 O O . GLY B 1 116 ? -69.79587 -42.92486 -59.61123 1.000 10.10662 116 GLY B O 1
ATOM 3769 N N . VAL B 1 117 ? -69.41894 -41.56687 -61.39606 1.000 9.53246 117 VAL B N 1
ATOM 3770 C CA . VAL B 1 117 ? -69.29131 -42.64067 -62.37058 1.000 9.50136 117 VAL B CA 1
ATOM 3771 C C . VAL B 1 117 ? -68.14689 -42.29990 -63.29588 1.000 10.68587 117 VAL B C 1
ATOM 3772 O O . VAL B 1 117 ? -67.90627 -41.11133 -63.56405 1.000 9.49741 117 VAL B O 1
ATOM 3776 N N . GLU B 1 118 ? -67.48022 -43.32233 -63.84839 1.000 9.66875 118 GLU B N 1
ATOM 3777 C CA . GLU B 1 118 ? -66.50200 -43.05281 -64.90072 1.000 9.47900 118 GLU B CA 1
ATOM 3778 C C . GLU B 1 118 ? -66.17780 -44.34093 -65.60922 1.000 10.61068 118 GLU B C 1
ATOM 3779 O O . GLU B 1 118 ? -66.12966 -45.41193 -64.99067 1.000 10.48266 118 GLU B O 1
ATOM 3785 N N . ASN B 1 119 ? -65.90128 -44.24060 -66.90063 1.000 10.12754 119 ASN B N 1
ATOM 3786 C CA . ASN B 1 119 ? -65.37351 -45.40378 -67.61588 1.000 10.56307 119 ASN B CA 1
ATOM 3787 C C . ASN B 1 119 ? -64.39015 -44.87055 -68.64316 1.000 11.28049 119 ASN B C 1
ATOM 3788 O O . ASN B 1 119 ? -64.77346 -44.31678 -69.67999 1.000 11.55182 119 ASN B O 1
ATOM 3793 N N . MET B 1 120 ? -63.11284 -45.03360 -68.37353 1.000 11.62507 120 MET B N 1
ATOM 3794 C CA . MET B 1 120 ? -62.12588 -44.40489 -69.24440 1.000 13.83737 120 MET B CA 1
ATOM 3795 C C . MET B 1 120 ? -62.02929 -45.06657 -70.62807 1.000 11.93018 120 MET B C 1
ATOM 3796 O O . MET B 1 120 ? -61.80760 -44.35268 -71.63466 1.000 14.64756 120 MET B O 1
ATOM 3803 N N . ASP B 1 121 ? -62.25515 -46.36959 -70.73685 1.000 12.86458 121 ASP B N 1
ATOM 3804 C CA . ASP B 1 121 ? -62.26370 -47.04133 -72.05153 1.000 12.93235 121 ASP B CA 1
ATOM 3805 C C . ASP B 1 121 ? -63.32195 -46.44730 -72.92130 1.000 16.16394 121 ASP B C 1
ATOM 3806 O O . ASP B 1 121 ? -63.13543 -46.34025 -74.15071 1.000 15.76068 121 ASP B O 1
ATOM 3811 N N . GLN B 1 122 ? -64.44954 -46.08268 -72.32851 1.000 11.22006 122 GLN B N 1
ATOM 3812 C CA . GLN B 1 122 ? -65.57182 -45.54013 -73.07382 1.000 13.46504 122 GLN B CA 1
ATOM 3813 C C . GLN B 1 122 ? -65.42017 -44.08114 -73.45257 1.000 11.55742 122 GLN B C 1
ATOM 3814 O O . GLN B 1 122 ? -66.28267 -43.56699 -74.18799 1.000 12.57614 122 GLN B O 1
ATOM 3820 N N . ALA B 1 123 ? -64.39119 -43.37034 -72.95393 1.000 11.20469 123 ALA B N 1
ATOM 3821 C CA . ALA B 1 123 ? -64.17469 -42.02306 -73.43569 1.000 12.47590 123 ALA B CA 1
ATOM 3822 C C . ALA B 1 123 ? -63.88029 -42.07256 -74.92922 1.000 12.00108 123 ALA B C 1
ATOM 3823 O O . ALA B 1 123 ? -63.05726 -42.88714 -75.37716 1.000 12.60375 123 ALA B O 1
ATOM 3825 N N . PRO B 1 124 ? -64.50816 -41.22835 -75.73443 1.000 10.73837 124 PRO B N 1
ATOM 3826 C CA . PRO B 1 124 ? -64.28298 -41.28543 -77.18173 1.000 10.23260 124 PRO B CA 1
ATOM 3827 C C . PRO B 1 124 ? -63.05420 -40.48399 -77.57921 1.000 10.43755 124 PRO B C 1
ATOM 3828 O O . PRO B 1 124 ? -62.45304 -39.76001 -76.76868 1.000 13.14452 124 PRO B O 1
ATOM 3832 N N . TYR B 1 125 ? -62.72143 -40.57511 -78.84854 1.000 9.75454 125 TYR B N 1
ATOM 3833 C CA . TYR B 1 125 ? -61.85904 -39.60785 -79.50914 1.000 10.56685 125 TYR B CA 1
ATOM 3834 C C . TYR B 1 125 ? -62.68531 -38.44756 -80.05684 1.000 10.71545 125 TYR B C 1
ATOM 3835 O O . TYR B 1 125 ? -63.89532 -38.58071 -80.32575 1.000 12.25974 125 TYR B O 1
ATOM 3844 N N . LEU B 1 126 ? -62.04147 -37.29257 -80.15401 1.000 9.74235 126 LEU B N 1
ATOM 3845 C CA . LEU B 1 126 ? -62.67850 -36.03943 -80.56251 1.000 9.69521 126 LEU B CA 1
ATOM 3846 C C . LEU B 1 126 ? -62.08775 -35.61281 -81.88523 1.000 11.73363 126 LEU B C 1
ATOM 3847 O O . LEU B 1 126 ? -60.87853 -35.71684 -82.09878 1.000 11.41267 126 LEU B O 1
ATOM 3852 N N . MET B 1 127 ? -62.91060 -35.08350 -82.79560 1.000 10.79616 127 MET B N 1
ATOM 3853 C CA . MET B 1 127 ? -62.40011 -34.56280 -84.07225 1.000 12.03204 127 MET B CA 1
ATOM 3854 C C . MET B 1 127 ? -62.78538 -33.09792 -84.15942 1.000 13.18025 127 MET B C 1
ATOM 3855 O O . MET B 1 127 ? -63.85523 -32.77345 -84.67978 1.000 12.70651 127 MET B O 1
ATOM 3862 N N . PRO B 1 128 ? -61.92921 -32.17369 -83.70266 1.000 11.30032 128 PRO B N 1
ATOM 3863 C CA . PRO B 1 128 ? -62.29555 -30.75981 -83.72074 1.000 11.95707 128 PRO B CA 1
ATOM 3864 C C . PRO B 1 128 ? -62.46647 -30.18475 -85.11138 1.000 13.50107 128 PRO B C 1
ATOM 3865 O O . PRO B 1 128 ? -63.21845 -29.20242 -85.24170 1.000 14.34108 128 PRO B O 1
ATOM 3869 N N . SER B 1 129 ? -61.83605 -30.73270 -86.14089 1.000 10.85960 129 SER B N 1
ATOM 3870 C CA . SER B 1 129 ? -61.95286 -30.12628 -87.45780 1.000 12.23043 129 SER B CA 1
ATOM 3871 C C . SER B 1 129 ? -63.08762 -30.69028 -88.29307 1.000 11.29578 129 SER B C 1
ATOM 3872 O O . SER B 1 129 ? -63.26006 -30.25216 -89.44063 1.000 12.61831 129 SER B O 1
ATOM 3876 N N . LEU B 1 130 ? -63.80735 -31.70832 -87.81051 1.000 10.59639 130 LEU B N 1
ATOM 3877 C CA . LEU B 1 130 ? -64.82115 -32.35078 -88.62973 1.000 11.65711 130 LEU B CA 1
ATOM 3878 C C . LEU B 1 130 ? -66.02934 -31.46940 -88.87065 1.000 11.27300 130 LEU B C 1
ATOM 3879 O O . LEU B 1 130 ? -66.64311 -31.57612 -89.94593 1.000 12.46050 130 LEU B O 1
ATOM 3884 N N . ARG B 1 131 ? -66.40935 -30.58310 -87.95924 1.000 10.42918 131 ARG B N 1
ATOM 3885 C CA . ARG B 1 131 ? -67.62005 -29.79083 -88.22643 1.000 10.77264 131 ARG B CA 1
ATOM 3886 C C . ARG B 1 131 ? -67.44947 -28.87384 -89.41852 1.000 12.87121 131 ARG B C 1
ATOM 3887 O O . ARG B 1 131 ? -68.31069 -28.84426 -90.30102 1.000 12.00298 131 ARG B O 1
ATOM 3895 N N . HIS B 1 132 ? -66.37370 -28.10184 -89.44358 1.000 10.92146 132 HIS B N 1
ATOM 3896 C CA . HIS B 1 132 ? -66.20890 -27.07614 -90.48352 1.000 11.27180 132 HIS B CA 1
ATOM 3897 C C . HIS B 1 132 ? -65.06412 -27.37107 -91.43028 1.000 12.80483 132 HIS B C 1
ATOM 3898 O O . HIS B 1 132 ? -64.84304 -26.59303 -92.38483 1.000 16.92135 132 HIS B O 1
ATOM 3905 N N . GLY B 1 133 ? -64.37514 -28.48809 -91.25595 1.000 10.87509 133 GLY B N 1
ATOM 3906 C CA . GLY B 1 133 ? -63.42326 -29.00723 -92.21809 1.000 12.47849 133 GLY B CA 1
ATOM 3907 C C . GLY B 1 133 ? -61.98587 -28.72002 -91.85050 1.000 11.48454 133 GLY B C 1
ATOM 3908 O O . GLY B 1 133 ? -61.64900 -27.69970 -91.20125 1.000 13.00710 133 GLY B O 1
ATOM 3909 N N . ALA B 1 134 ? -61.10854 -29.60559 -92.30257 1.000 11.90879 134 ALA B N 1
ATOM 3910 C CA . ALA B 1 134 ? -59.66380 -29.45150 -92.21598 1.000 12.98992 134 ALA B CA 1
ATOM 3911 C C . ALA B 1 134 ? -59.08077 -28.77069 -93.44650 1.000 14.02855 134 ALA B C 1
ATOM 3912 O O . ALA B 1 134 ? -57.93957 -28.27405 -93.38052 1.000 14.63068 134 ALA B O 1
ATOM 3914 N N . ARG B 1 135 ? -59.84387 -28.73787 -94.56435 1.000 12.52725 135 ARG B N 1
ATOM 3915 C CA . ARG B 1 135 ? -59.50051 -28.06325 -95.83299 1.000 12.78397 135 ARG B CA 1
ATOM 3916 C C . ARG B 1 135 ? -58.36290 -28.71544 -96.59385 1.000 13.23695 135 ARG B C 1
ATOM 3917 O O . ARG B 1 135 ? -58.54241 -29.19899 -97.72207 1.000 13.14656 135 ARG B O 1
ATOM 3925 N N . MET B 1 136 ? -57.16493 -28.73936 -96.03009 1.000 13.05776 136 MET B N 1
ATOM 3926 C CA . MET B 1 136 ? -56.02129 -29.37815 -96.64469 1.000 15.46193 136 MET B CA 1
ATOM 3927 C C . MET B 1 136 ? -54.98066 -29.61377 -95.56948 1.000 15.01443 136 MET B C 1
ATOM 3928 O O . MET B 1 136 ? -54.85603 -28.80525 -94.61717 1.000 19.32889 136 MET B O 1
ATOM 3936 N N . GLY B 1 137 ? -54.31926 -30.73994 -95.61624 1.000 11.90826 137 GLY B N 1
ATOM 3937 C CA . GLY B 1 137 ? -53.28281 -31.05701 -94.66079 1.000 12.87301 137 GLY B CA 1
ATOM 3938 C C . GLY B 1 137 ? -53.79427 -31.97717 -93.55697 1.000 12.75993 137 GLY B C 1
ATOM 3939 O O . GLY B 1 137 ? -54.97680 -31.98720 -93.22783 1.000 13.51002 137 GLY B O 1
ATOM 3940 N N . HIS B 1 138 ? -52.88344 -32.72101 -92.95926 1.000 14.01830 138 HIS B N 1
ATOM 3941 C CA . HIS B 1 138 ? -53.27533 -33.67675 -91.93013 1.000 12.68791 138 HIS B CA 1
ATOM 3942 C C . HIS B 1 138 ? -53.86741 -32.96931 -90.72112 1.000 13.94542 138 HIS B C 1
ATOM 3943 O O . HIS B 1 138 ? -53.61533 -31.78253 -90.46868 1.000 15.08285 138 HIS B O 1
ATOM 3950 N N . THR B 1 139 ? -54.70875 -33.67749 -89.95662 1.000 12.40036 139 THR B N 1
ATOM 3951 C CA . THR B 1 139 ? -55.37158 -33.07585 -88.79263 1.000 12.79069 139 THR B CA 1
ATOM 3952 C C . THR B 1 139 ? -55.37595 -34.07215 -87.63888 1.000 15.48995 139 THR B C 1
ATOM 3953 O O . THR B 1 139 ? -55.12468 -35.24057 -87.81448 1.000 19.34199 139 THR B O 1
ATOM 3957 N N . GLN B 1 140 ? -55.62861 -33.60984 -86.43641 1.000 18.45710 140 GLN B N 1
ATOM 3958 C CA . GLN B 1 140 ? -55.46274 -34.46133 -85.27017 1.000 16.26228 140 GLN B CA 1
ATOM 3959 C C . GLN B 1 140 ? -56.81687 -34.90731 -84.73634 1.000 16.27350 140 GLN B C 1
ATOM 3960 O O . GLN B 1 140 ? -57.76070 -34.12709 -84.71264 1.000 19.44967 140 GLN B O 1
ATOM 3966 N N . ALA B 1 141 ? -56.90481 -36.17068 -84.30748 1.000 14.87231 141 ALA B N 1
ATOM 3967 C CA . ALA B 1 141 ? -58.03261 -36.69078 -83.52655 1.000 11.81366 141 ALA B CA 1
ATOM 3968 C C . ALA B 1 141 ? -57.53628 -36.78965 -82.08191 1.000 12.41134 141 ALA B C 1
ATOM 3969 O O . ALA B 1 141 ? -56.50456 -37.42573 -81.81397 1.000 14.49426 141 ALA B O 1
ATOM 3971 N N . LEU B 1 142 ? -58.24429 -36.16411 -81.15322 1.000 10.64339 142 LEU B N 1
ATOM 3972 C CA . LEU B 1 142 ? -57.73576 -36.07226 -79.77821 1.000 11.68473 142 LEU B CA 1
ATOM 3973 C C . LEU B 1 142 ? -58.33366 -37.17739 -78.91444 1.000 12.17134 142 LEU B C 1
ATOM 3974 O O . LEU B 1 142 ? -59.53133 -37.46052 -78.97785 1.000 11.84177 142 LEU B O 1
ATOM 3979 N N . ASP B 1 143 ? -57.51979 -37.77988 -78.04206 1.000 11.13238 143 ASP B N 1
ATOM 3980 C CA . ASP B 1 143 ? -58.07855 -38.68580 -77.04961 1.000 10.80207 143 ASP B CA 1
ATOM 3981 C C . ASP B 1 143 ? -58.76170 -37.86475 -75.95089 1.000 9.67094 143 ASP B C 1
ATOM 3982 O O . ASP B 1 143 ? -58.09175 -37.06321 -75.26456 1.000 11.40855 143 ASP B O 1
ATOM 3987 N N . ALA B 1 144 ? -60.08478 -38.03838 -75.78412 1.000 10.45587 144 ALA B N 1
ATOM 3988 C CA . ALA B 1 144 ? -60.78439 -37.21258 -74.78692 1.000 11.99653 144 ALA B CA 1
ATOM 3989 C C . ALA B 1 144 ? -60.28958 -37.46868 -73.37336 1.000 11.26928 144 ALA B C 1
ATOM 3990 O O . ALA B 1 144 ? -60.38965 -36.57430 -72.52561 1.000 11.77082 144 ALA B O 1
ATOM 3992 N N . LEU B 1 145 ? -59.79044 -38.65430 -73.06245 1.000 11.56739 145 LEU B N 1
ATOM 3993 C CA . LEU B 1 145 ? -59.37125 -38.84751 -71.67835 1.000 13.96255 145 LEU B CA 1
ATOM 3994 C C . LEU B 1 145 ? -58.20330 -37.93824 -71.35145 1.000 14.27946 145 LEU B C 1
ATOM 3995 O O . LEU B 1 145 ? -58.12558 -37.44644 -70.20186 1.000 14.60464 145 LEU B O 1
ATOM 4000 N N . LEU B 1 146 ? -57.33370 -37.64530 -72.32784 1.000 12.06660 146 LEU B N 1
ATOM 4001 C CA . LEU B 1 146 ? -56.23767 -36.68958 -72.16264 1.000 11.18872 146 LEU B CA 1
ATOM 4002 C C . LEU B 1 146 ? -56.73676 -35.25817 -72.24050 1.000 12.43160 146 LEU B C 1
ATOM 4003 O O . LEU B 1 146 ? -56.49591 -34.43325 -71.33000 1.000 13.91886 146 LEU B O 1
ATOM 4008 N N . ARG B 1 147 ? -57.51851 -34.94951 -73.27461 1.000 11.40636 147 ARG B N 1
ATOM 4009 C CA . ARG B 1 147 ? -57.90493 -33.57041 -73.46040 1.000 13.36881 147 ARG B CA 1
ATOM 4010 C C . ARG B 1 147 ? -58.80093 -33.06261 -72.33187 1.000 13.10423 147 ARG B C 1
ATOM 4011 O O . ARG B 1 147 ? -58.63638 -31.91489 -71.90170 1.000 13.28509 147 ARG B O 1
ATOM 4019 N N . ASP B 1 148 ? -59.75162 -33.86214 -71.84037 1.000 11.80774 148 ASP B N 1
ATOM 4020 C CA . ASP B 1 148 ? -60.72241 -33.34907 -70.87814 1.000 12.42309 148 ASP B CA 1
ATOM 4021 C C . ASP B 1 148 ? -60.48336 -33.87518 -69.47156 1.000 13.84565 148 ASP B C 1
ATOM 4022 O O . ASP B 1 148 ? -61.10065 -33.38485 -68.51571 1.000 14.55832 148 ASP B O 1
ATOM 4027 N N . GLY B 1 149 ? -59.57737 -34.84570 -69.29961 1.000 13.57130 149 GLY B N 1
ATOM 4028 C CA . GLY B 1 149 ? -59.44424 -35.48259 -67.99699 1.000 14.18764 149 GLY B CA 1
ATOM 4029 C C . GLY B 1 149 ? -58.06175 -35.34541 -67.39876 1.000 16.97194 149 GLY B C 1
ATOM 4030 O O . GLY B 1 149 ? -57.94787 -34.98873 -66.21399 1.000 20.41389 149 GLY B O 1
ATOM 4031 N N . LEU B 1 150 ? -57.01270 -35.69080 -68.11814 1.000 13.49163 150 LEU B N 1
ATOM 4032 C CA . LEU B 1 150 ? -55.70753 -35.86517 -67.48584 1.000 13.04290 150 LEU B CA 1
ATOM 4033 C C . LEU B 1 150 ? -54.68810 -34.81268 -67.86024 1.000 13.67879 150 LEU B C 1
ATOM 4034 O O . LEU B 1 150 ? -53.74162 -34.61247 -67.07395 1.000 16.46330 150 LEU B O 1
ATOM 4039 N N . ASN B 1 151 ? -54.84216 -34.12071 -68.97904 1.000 12.03666 151 ASN B N 1
ATOM 4040 C CA . ASN B 1 151 ? -53.88829 -33.04400 -69.31424 1.000 13.00880 151 ASN B CA 1
ATOM 4041 C C . ASN B 1 151 ? -54.34901 -31.74267 -68.69135 1.000 13.40898 151 ASN B C 1
ATOM 4042 O O . ASN B 1 151 ? -55.55753 -31.43317 -68.64360 1.000 14.54921 151 ASN B O 1
ATOM 4047 N N . ASP B 1 152 ? -53.38451 -30.96506 -68.20084 1.000 14.09318 152 ASP B N 1
ATOM 4048 C CA . ASP B 1 152 ? -53.73211 -29.64396 -67.66197 1.000 14.53868 152 ASP B CA 1
ATOM 4049 C C . ASP B 1 152 ? -54.25437 -28.73531 -68.78306 1.000 13.66136 152 ASP B C 1
ATOM 4050 O O . ASP B 1 152 ? -53.73902 -28.73216 -69.89259 1.000 14.79072 152 ASP B O 1
ATOM 4055 N N . ALA B 1 153 ? -55.28741 -27.94466 -68.48263 1.000 13.26325 153 ALA B N 1
ATOM 4056 C CA . ALA B 1 153 ? -55.92780 -27.12499 -69.50743 1.000 15.71638 153 ALA B CA 1
ATOM 4057 C C . ALA B 1 153 ? -55.08739 -25.92560 -69.90566 1.000 17.43398 153 ALA B C 1
ATOM 4058 O O . ALA B 1 153 ? -55.38715 -25.32039 -70.93814 1.000 20.64204 153 ALA B O 1
ATOM 4060 N N . PHE B 1 154 ? -54.09687 -25.53837 -69.10313 1.000 15.26429 154 PHE B N 1
ATOM 4061 C CA . PHE B 1 154 ? -53.28192 -24.35342 -69.36496 1.000 17.60488 154 PHE B CA 1
ATOM 4062 C C . PHE B 1 154 ? -51.99032 -24.68890 -70.08439 1.000 19.24715 154 PHE B C 1
ATOM 4063 O O . PHE B 1 154 ? -51.62118 -23.99194 -71.02646 1.000 23.54492 154 PHE B O 1
ATOM 4071 N N . SER B 1 155 ? -51.37261 -25.81622 -69.75689 1.000 17.92708 155 SER B N 1
ATOM 4072 C CA . SER B 1 155 ? -50.11569 -26.22222 -70.35069 1.000 16.47676 155 SER B CA 1
ATOM 4073 C C . SER B 1 155 ? -50.27590 -27.32009 -71.40304 1.000 17.63764 155 SER B C 1
ATOM 4074 O O . SER B 1 155 ? -49.33183 -27.54336 -72.17596 1.000 19.38451 155 SER B O 1
ATOM 4077 N N . ASP B 1 156 ? -51.38070 -28.06520 -71.41487 1.000 16.81008 156 ASP B N 1
ATOM 4078 C CA . ASP B 1 156 ? -51.55703 -29.24665 -72.26143 1.000 16.70059 156 ASP B CA 1
ATOM 4079 C C . ASP B 1 156 ? -50.59072 -30.38272 -71.91479 1.000 17.23582 156 ASP B C 1
ATOM 4080 O O . ASP B 1 156 ? -50.49817 -31.35088 -72.67053 1.000 21.50976 156 ASP B O 1
ATOM 4085 N N . GLN B 1 157 ? -49.88654 -30.29404 -70.78012 1.000 16.61157 157 GLN B N 1
ATOM 4086 C CA . GLN B 1 157 ? -49.07495 -31.40795 -70.31048 1.000 15.60857 157 GLN B CA 1
ATOM 4087 C C . GLN B 1 157 ? -49.89016 -32.34209 -69.41781 1.000 14.33643 157 GLN B C 1
ATOM 4088 O O . GLN B 1 157 ? -50.79453 -31.93947 -68.70068 1.000 15.80983 157 GLN B O 1
ATOM 4094 N N . HIS B 1 158 ? -49.50977 -33.61217 -69.42116 1.000 15.17517 158 HIS B N 1
ATOM 4095 C CA . HIS B 1 158 ? -50.14516 -34.57212 -68.54964 1.000 14.72176 158 HIS B CA 1
ATOM 4096 C C . HIS B 1 158 ? -49.96727 -34.18085 -67.07146 1.000 15.51986 158 HIS B C 1
ATOM 4097 O O . HIS B 1 158 ? -48.91844 -33.66138 -66.64878 1.000 14.33505 158 HIS B O 1
ATOM 4104 N N . SER B 1 159 ? -50.98616 -34.47059 -66.26094 1.000 13.83334 159 SER B N 1
ATOM 4105 C CA . SER B 1 159 ? -50.85202 -34.28428 -64.81025 1.000 15.07805 159 SER B CA 1
ATOM 4106 C C . SER B 1 159 ? -49.59186 -34.96774 -64.25941 1.000 15.63270 159 SER B C 1
ATOM 4107 O O . SER B 1 159 ? -48.96237 -34.45052 -63.31875 1.000 16.95971 159 SER B O 1
ATOM 4110 N N . GLY B 1 160 ? -49.20834 -36.13418 -64.79996 1.000 13.17584 160 GLY B N 1
ATOM 4111 C CA . GLY B 1 160 ? -47.99028 -36.80345 -64.34124 1.000 16.07274 160 GLY B CA 1
ATOM 4112 C C . GLY B 1 160 ? -46.72842 -36.03271 -64.66197 1.000 16.82729 160 GLY B C 1
ATOM 4113 O O . GLY B 1 160 ? -45.75185 -36.06870 -63.88088 1.000 17.16890 160 GLY B O 1
ATOM 4114 N N . TRP B 1 161 ? -46.71340 -35.32117 -65.80326 1.000 14.94895 161 TRP B N 1
ATOM 4115 C CA . TRP B 1 161 ? -45.57256 -34.45034 -66.12392 1.000 15.35362 161 TRP B CA 1
ATOM 4116 C C . TRP B 1 161 ? -45.44914 -33.34577 -65.08140 1.000 16.89946 161 TRP B C 1
ATOM 4117 O O . TRP B 1 161 ? -44.35303 -33.06532 -64.57250 1.000 18.32345 161 TRP B O 1
ATOM 4128 N N . HIS B 1 162 ? -46.57968 -32.72085 -64.71577 1.000 15.89651 162 HIS B N 1
ATOM 4129 C CA . HIS B 1 162 ? -46.53998 -31.68627 -63.68617 1.000 17.24766 162 HIS B CA 1
ATOM 4130 C C . HIS B 1 162 ? -46.10501 -32.25505 -62.34917 1.000 16.26982 162 HIS B C 1
ATOM 4131 O O . HIS B 1 162 ? -45.39889 -31.58698 -61.58388 1.000 18.83588 162 HIS B O 1
ATOM 4138 N N . THR B 1 163 ? -46.52278 -33.47195 -62.03673 1.000 14.77270 163 THR B N 1
ATOM 4139 C CA . THR B 1 163 ? -46.17403 -34.06606 -60.74828 1.000 14.57120 163 THR B CA 1
ATOM 4140 C C . THR B 1 163 ? -44.65879 -34.24873 -60.60680 1.000 18.73536 163 THR B C 1
ATOM 4141 O O . THR B 1 163 ? -44.14551 -34.25037 -59.47194 1.000 17.70483 163 THR B O 1
ATOM 4145 N N . GLU B 1 164 ? -43.94386 -34.36956 -61.72281 1.000 17.91547 164 GLU B N 1
ATOM 4146 C CA . GLU B 1 164 ? -42.46707 -34.39912 -61.63438 1.000 18.31385 164 GLU B CA 1
ATOM 4147 C C . GLU B 1 164 ? -41.89305 -33.13510 -61.00067 1.000 21.38184 164 GLU B C 1
ATOM 4148 O O . GLU B 1 164 ? -40.82842 -33.17751 -60.35797 1.000 20.74206 164 GLU B O 1
ATOM 4154 N N . ASP B 1 165 ? -42.57675 -31.99911 -61.12913 1.000 18.55797 165 ASP B N 1
ATOM 4155 C CA . ASP B 1 165 ? -42.11006 -30.79672 -60.43858 1.000 18.73489 165 ASP B CA 1
ATOM 4156 C C . ASP B 1 165 ? -42.40137 -30.86104 -58.94743 1.000 18.75702 165 ASP B C 1
ATOM 4157 O O . ASP B 1 165 ? -41.63609 -30.31907 -58.14706 1.000 22.29993 165 ASP B O 1
ATOM 4162 N N . LEU B 1 166 ? -43.51639 -31.47321 -58.53928 1.000 17.76121 166 LEU B N 1
ATOM 4163 C CA . LEU B 1 166 ? -43.75228 -31.72128 -57.11650 1.000 16.42210 166 LEU B CA 1
ATOM 4164 C C . LEU B 1 166 ? -42.67917 -32.63002 -56.55822 1.000 21.63987 166 LEU B C 1
ATOM 4165 O O . LEU B 1 166 ? -42.19726 -32.42855 -55.42906 1.000 21.72576 166 LEU B O 1
ATOM 4170 N N . VAL B 1 167 ? -42.32890 -33.66972 -57.31545 1.000 19.30300 167 VAL B N 1
ATOM 4171 C CA . VAL B 1 167 ? -41.28743 -34.59988 -56.92052 1.000 17.90789 167 VAL B CA 1
ATOM 4172 C C . VAL B 1 167 ? -40.00089 -33.84944 -56.67216 1.000 17.66931 167 VAL B C 1
ATOM 4173 O O . VAL B 1 167 ? -39.34455 -34.05978 -55.65200 1.000 21.05135 167 VAL B O 1
ATOM 4177 N N . ALA B 1 168 ? -39.64059 -32.95494 -57.59284 1.000 19.31624 168 ALA B N 1
ATOM 4178 C CA . ALA B 1 168 ? -38.37944 -32.21174 -57.43210 1.000 23.50513 168 ALA B CA 1
ATOM 4179 C C . ALA B 1 168 ? -38.44946 -31.24467 -56.24829 1.000 26.83214 168 ALA B C 1
ATOM 4180 O O . ALA B 1 168 ? -37.48987 -31.15597 -55.45806 1.000 26.90107 168 ALA B O 1
ATOM 4182 N N . LYS B 1 169 ? -39.57223 -30.53142 -56.08344 1.000 22.22287 169 LYS B N 1
ATOM 4183 C CA . LYS B 1 169 ? -39.69148 -29.54265 -55.00796 1.000 22.74536 169 LYS B CA 1
ATOM 4184 C C . LYS B 1 169 ? -39.55725 -30.19876 -53.63732 1.000 23.52239 169 LYS B C 1
ATOM 4185 O O . LYS B 1 169 ? -38.88989 -29.66130 -52.73225 1.000 25.36755 169 LYS B O 1
ATOM 4191 N N . TYR B 1 170 ? -40.19354 -31.35554 -53.45632 1.000 21.22580 170 TYR B N 1
ATOM 4192 C CA . TYR B 1 170 ? -40.19926 -32.03404 -52.17697 1.000 18.64946 170 TYR B CA 1
ATOM 4193 C C . TYR B 1 170 ? -39.15090 -33.13976 -52.08143 1.000 20.83803 170 TYR B C 1
ATOM 4194 O O . TYR B 1 170 ? -39.13068 -33.87405 -51.07469 1.000 23.74919 170 TYR B O 1
ATOM 4203 N N . GLU B 1 171 ? -38.29495 -33.28205 -53.10479 1.000 20.83749 171 GLU B N 1
ATOM 4204 C CA . GLU B 1 171 ? -37.18973 -34.25053 -53.13948 1.000 24.48101 171 GLU B CA 1
ATOM 4205 C C . GLU B 1 171 ? -37.64313 -35.68514 -52.86049 1.000 21.31341 171 GLU B C 1
ATOM 4206 O O . GLU B 1 171 ? -37.08915 -36.39176 -52.00899 1.000 24.85461 171 GLU B O 1
ATOM 4212 N N . VAL B 1 172 ? -38.69407 -36.12074 -53.56845 1.000 21.15467 172 VAL B N 1
ATOM 4213 C CA . VAL B 1 172 ? -39.29262 -37.42932 -53.34644 1.000 19.76036 172 VAL B CA 1
ATOM 4214 C C . VAL B 1 172 ? -38.54533 -38.43602 -54.20302 1.000 19.82925 172 VAL B C 1
ATOM 4215 O O . VAL B 1 172 ? -38.64222 -38.42331 -55.43740 1.000 24.55925 172 VAL B O 1
ATOM 4219 N N . SER B 1 173 ? -37.80884 -39.33545 -53.57301 1.000 20.40080 173 SER B N 1
ATOM 4220 C CA . SER B 1 173 ? -36.98829 -40.22320 -54.37737 1.000 20.82248 173 SER B CA 1
ATOM 4221 C C . SER B 1 173 ? -37.82092 -41.26879 -55.11421 1.000 20.37366 173 SER B C 1
ATOM 4222 O O . SER B 1 173 ? -38.93761 -41.63440 -54.69574 1.000 20.44442 173 SER B O 1
ATOM 4225 N N . ARG B 1 174 ? -37.24480 -41.77158 -56.21013 1.000 23.01438 174 ARG B N 1
ATOM 4226 C CA . ARG B 1 174 ? -37.81769 -42.91627 -56.90371 1.000 22.50933 174 ARG B CA 1
ATOM 4227 C C . ARG B 1 174 ? -37.99481 -44.09065 -55.96036 1.000 25.79494 174 ARG B C 1
ATOM 4228 O O . ARG B 1 174 ? -39.04090 -44.75869 -55.97815 1.000 20.69103 174 ARG B O 1
ATOM 4236 N N . GLU B 1 175 ? -36.98685 -44.35723 -55.11591 1.000 22.66017 175 GLU B N 1
ATOM 4237 C CA . GLU B 1 175 ? -37.08355 -45.50622 -54.22211 1.000 24.75815 175 GLU B CA 1
ATOM 4238 C C . GLU B 1 175 ? -38.26822 -45.36796 -53.25224 1.000 23.33344 175 GLU B C 1
ATOM 4239 O O . GLU B 1 175 ? -38.98257 -46.35278 -52.98396 1.000 22.91071 175 GLU B O 1
ATOM 4245 N N . ALA B 1 176 ? -38.51728 -44.15920 -52.75433 1.000 21.44697 176 ALA B N 1
ATOM 4246 C CA . ALA B 1 176 ? -39.63637 -43.93282 -51.85064 1.000 19.48616 176 ALA B CA 1
ATOM 4247 C C . ALA B 1 176 ? -40.97354 -44.09507 -52.56948 1.000 21.31156 176 ALA B C 1
ATOM 4248 O O . ALA B 1 176 ? -41.94084 -44.61206 -51.98824 1.000 20.15014 176 ALA B O 1
ATOM 4250 N N . GLN B 1 177 ? -41.06857 -43.59529 -53.80304 1.000 17.83932 177 GLN B N 1
ATOM 4251 C CA . GLN B 1 177 ? -42.30542 -43.76522 -54.57133 1.000 17.62186 177 GLN B CA 1
ATOM 4252 C C . GLN B 1 177 ? -42.59473 -45.24189 -54.79296 1.000 19.49644 177 GLN B C 1
ATOM 4253 O O . GLN B 1 177 ? -43.75461 -45.70320 -54.66035 1.000 17.15032 177 GLN B O 1
ATOM 4259 N N . ASP B 1 178 ? -41.55564 -46.01472 -55.14314 1.000 17.74440 178 ASP B N 1
ATOM 4260 C CA . ASP B 1 178 ? -41.79450 -47.42644 -55.39729 1.000 20.42317 178 ASP B CA 1
ATOM 4261 C C . ASP B 1 178 ? -42.11346 -48.16735 -54.11004 1.000 19.81430 178 ASP B C 1
ATOM 4262 O O . ASP B 1 178 ? -42.91257 -49.12165 -54.12781 1.000 19.09785 178 ASP B O 1
ATOM 4267 N N . ARG B 1 179 ? -41.50144 -47.76611 -52.98174 1.000 18.83223 179 ARG B N 1
ATOM 4268 C CA . ARG B 1 179 ? -41.86152 -48.38946 -51.71519 1.000 20.71734 179 ARG B CA 1
ATOM 4269 C C . ARG B 1 179 ? -43.33060 -48.11410 -51.37278 1.000 20.87953 179 ARG B C 1
ATOM 4270 O O . ARG B 1 179 ? -44.05389 -49.02620 -50.94835 1.000 19.01497 179 ARG B O 1
ATOM 4278 N N . PHE B 1 180 ? -43.79057 -46.87231 -51.57587 1.000 18.11436 180 PHE B N 1
ATOM 4279 C CA . PHE B 1 180 ? -45.17670 -46.53682 -51.28661 1.000 17.88390 180 PHE B CA 1
ATOM 4280 C C . PHE B 1 180 ? -46.11491 -47.33938 -52.19367 1.000 18.79982 180 PHE B C 1
ATOM 4281 O O . PHE B 1 180 ? -47.14084 -47.87201 -51.73917 1.000 16.95612 180 PHE B O 1
ATOM 4289 N N . ALA B 1 181 ? -45.77629 -47.45069 -53.48073 1.000 16.30037 181 ALA B N 1
ATOM 4290 C CA . ALA B 1 181 ? -46.62751 -48.20277 -54.40826 1.000 14.81661 181 ALA B CA 1
ATOM 4291 C C . ALA B 1 181 ? -46.67962 -49.69441 -54.07984 1.000 18.62236 181 ALA B C 1
ATOM 4292 O O . ALA B 1 181 ? -47.76257 -50.31689 -54.13360 1.000 16.87984 181 ALA B O 1
ATOM 4294 N N . ALA B 1 182 ? -45.52003 -50.31237 -53.78874 1.000 16.39061 182 ALA B N 1
ATOM 4295 C CA . ALA B 1 182 ? -45.54388 -51.72394 -53.40276 1.000 18.74917 182 ALA B CA 1
ATOM 4296 C C . ALA B 1 182 ? -46.34479 -51.93558 -52.12885 1.000 17.40686 182 ALA B C 1
ATOM 4297 O O . ALA B 1 182 ? -47.09910 -52.92098 -52.02038 1.000 17.80287 182 ALA B O 1
ATOM 4299 N N . THR B 1 183 ? -46.22579 -51.01230 -51.16631 1.000 17.09974 183 THR B N 1
ATOM 4300 C CA . THR B 1 183 ? -47.01758 -51.12649 -49.94241 1.000 16.90086 183 THR B CA 1
ATOM 4301 C C . THR B 1 183 ? -48.52447 -50.97583 -50.23518 1.000 16.75183 183 THR B C 1
ATOM 4302 O O . THR B 1 183 ? -49.33822 -51.69320 -49.63021 1.000 17.03811 183 THR B O 1
ATOM 4306 N N . SER B 1 184 ? -48.91436 -50.07537 -51.15345 1.000 15.50218 184 SER B N 1
ATOM 4307 C CA . SER B 1 184 ? -50.33360 -49.94929 -51.47793 1.000 15.35061 184 SER B CA 1
ATOM 4308 C C . SER B 1 184 ? -50.86115 -51.26877 -52.05510 1.000 14.26594 184 SER B C 1
ATOM 4309 O O . SER B 1 184 ? -51.94679 -51.73539 -51.69513 1.000 15.74207 184 SER B O 1
ATOM 4312 N N . GLN B 1 185 ? -50.10225 -51.86820 -52.97570 1.000 14.45187 185 GLN B N 1
ATOM 4313 C CA . GLN B 1 185 ? -50.52134 -53.15205 -53.54416 1.000 14.17901 185 GLN B CA 1
ATOM 4314 C C . GLN B 1 185 ? -50.63107 -54.23710 -52.46788 1.000 16.15793 185 GLN B C 1
ATOM 4315 O O . GLN B 1 185 ? -51.57770 -55.05529 -52.46484 1.000 15.54845 185 GLN B O 1
ATOM 4321 N N . GLN B 1 186 ? -49.67628 -54.26269 -51.53270 1.000 14.60735 186 GLN B N 1
ATOM 4322 C CA . GLN B 1 186 ? -49.69388 -55.30079 -50.50808 1.000 16.27791 186 GLN B CA 1
ATOM 4323 C C . GLN B 1 186 ? -50.84737 -55.11731 -49.54865 1.000 15.98324 186 GLN B C 1
ATOM 4324 O O . GLN B 1 186 ? -51.52707 -56.09598 -49.20794 1.000 16.62007 186 GLN B O 1
ATOM 4330 N N . ARG B 1 187 ? -51.08410 -53.88111 -49.10379 1.000 15.12099 187 ARG B N 1
ATOM 4331 C CA . ARG B 1 187 ? -52.19552 -53.62069 -48.18820 1.000 14.47515 187 ARG B CA 1
ATOM 4332 C C . ARG B 1 187 ? -53.52596 -53.94156 -48.85603 1.000 15.43603 187 ARG B C 1
ATOM 4333 O O . ARG B 1 187 ? -54.41785 -54.52250 -48.22610 1.000 15.10593 187 ARG B O 1
ATOM 4341 N N . PHE B 1 188 ? -53.68625 -53.52522 -50.12734 1.000 13.93326 188 PHE B N 1
ATOM 4342 C CA . PHE B 1 188 ? -54.93823 -53.80203 -50.82422 1.000 14.29472 188 PHE B CA 1
ATOM 4343 C C . PHE B 1 188 ? -55.14526 -55.29397 -50.98788 1.000 15.77379 188 PHE B C 1
ATOM 4344 O O . PHE B 1 188 ? -56.24094 -55.79748 -50.73749 1.000 15.70908 188 PHE B O 1
ATOM 4352 N N . ALA B 1 189 ? -54.11128 -56.01471 -51.41267 1.000 15.01351 189 ALA B N 1
ATOM 4353 C CA . ALA B 1 189 ? -54.29042 -57.45143 -51.62582 1.000 15.96213 189 ALA B CA 1
ATOM 4354 C C . ALA B 1 189 ? -54.65935 -58.16532 -50.33868 1.000 16.43720 189 ALA B C 1
ATOM 4355 O O . ALA B 1 189 ? -55.51648 -59.06676 -50.37363 1.000 16.28322 189 ALA B O 1
ATOM 4357 N N . ALA B 1 190 ? -54.03675 -57.78736 -49.20307 1.000 15.78078 190 ALA B N 1
ATOM 4358 C CA . ALA B 1 190 ? -54.37351 -58.45422 -47.94889 1.000 17.05628 190 ALA B CA 1
ATOM 4359 C C . ALA B 1 190 ? -55.78291 -58.11350 -47.47750 1.000 17.77388 190 ALA B C 1
ATOM 4360 O O . ALA B 1 190 ? -56.52767 -58.98271 -47.00976 1.000 17.60481 190 ALA B O 1
ATOM 4362 N N . ALA B 1 191 ? -56.17587 -56.86038 -47.60066 1.000 16.56096 191 ALA B N 1
ATOM 4363 C CA . ALA B 1 191 ? -57.52455 -56.46649 -47.20690 1.000 14.32464 191 ALA B CA 1
ATOM 4364 C C . ALA B 1 191 ? -58.55733 -57.16001 -48.08870 1.000 17.15325 191 ALA B C 1
ATOM 4365 O O . ALA B 1 191 ? -59.59087 -57.63894 -47.60134 1.000 16.10841 191 ALA B O 1
ATOM 4367 N N . GLN B 1 192 ? -58.29777 -57.22473 -49.39715 1.000 14.67998 192 GLN B N 1
ATOM 4368 C CA . GLN B 1 192 ? -59.22511 -57.88636 -50.30008 1.000 15.58474 192 GLN B CA 1
ATOM 4369 C C . GLN B 1 192 ? -59.36608 -59.35271 -49.94632 1.000 17.02779 192 GLN B C 1
ATOM 4370 O O . GLN B 1 192 ? -60.48653 -59.87763 -49.84085 1.000 17.56883 192 GLN B O 1
ATOM 4376 N N . ALA B 1 193 ? -58.23110 -60.01083 -49.69621 1.000 15.45409 193 ALA B N 1
ATOM 4377 C CA . ALA B 1 193 ? -58.25942 -61.43951 -49.34792 1.000 18.23006 193 ALA B CA 1
ATOM 4378 C C . ALA B 1 193 ? -58.98016 -61.69458 -48.02566 1.000 19.55440 193 ALA B C 1
ATOM 4379 O O . ALA B 1 193 ? -59.59081 -62.77798 -47.85413 1.000 23.12335 193 ALA B O 1
ATOM 4381 N N . ALA B 1 194 ? -58.92388 -60.73499 -47.08390 1.000 17.69234 194 ALA B N 1
ATOM 4382 C CA . ALA B 1 194 ? -59.62591 -60.84505 -45.81087 1.000 17.58626 194 ALA B CA 1
ATOM 4383 C C . ALA B 1 194 ? -61.12814 -60.61321 -45.94419 1.000 21.81724 194 ALA B C 1
ATOM 4384 O O . ALA B 1 194 ? -61.86515 -60.81645 -44.97111 1.000 22.96731 194 ALA B O 1
ATOM 4386 N N . GLY B 1 195 ? -61.59993 -60.23313 -47.11998 1.000 16.56208 195 GLY B N 1
ATOM 4387 C CA . GLY B 1 195 ? -63.02046 -59.97943 -47.32258 1.000 17.58125 195 GLY B CA 1
ATOM 4388 C C . GLY B 1 195 ? -63.46695 -58.58505 -46.97228 1.000 16.57053 195 GLY B C 1
ATOM 4389 O O . GLY B 1 195 ? -64.68049 -58.33238 -46.91831 1.000 18.23113 195 GLY B O 1
ATOM 4390 N N . TRP B 1 196 ? -62.52320 -57.66822 -46.72393 1.000 15.36755 196 TRP B N 1
ATOM 4391 C CA . TRP B 1 196 ? -62.87296 -56.36389 -46.16905 1.000 15.17478 196 TRP B CA 1
ATOM 4392 C C . TRP B 1 196 ? -63.59823 -55.45178 -47.17038 1.000 14.60462 196 TRP B C 1
ATOM 4393 O O . TRP B 1 196 ? -64.14000 -54.44949 -46.75116 1.000 16.26038 196 TRP B O 1
ATOM 4404 N N . PHE B 1 197 ? -63.60289 -55.76769 -48.46773 1.000 13.81503 197 PHE B N 1
ATOM 4405 C CA . PHE B 1 197 ? -64.31880 -54.95334 -49.43988 1.000 13.68362 197 PHE B CA 1
ATOM 4406 C C . PHE B 1 197 ? -65.61961 -55.58451 -49.87711 1.000 16.57022 197 PHE B C 1
ATOM 4407 O O . PHE B 1 197 ? -66.35895 -54.97496 -50.64700 1.000 15.14406 197 PHE B O 1
ATOM 4415 N N . GLU B 1 198 ? -65.94510 -56.77283 -49.36566 1.000 16.18641 198 GLU B N 1
ATOM 4416 C CA . GLU B 1 198 ? -67.14532 -57.42606 -49.85228 1.000 14.41523 198 GLU B CA 1
ATOM 4417 C C . GLU B 1 198 ? -68.40569 -56.68587 -49.45611 1.000 17.73633 198 GLU B C 1
ATOM 4418 O O . GLU B 1 198 ? -69.35599 -56.62899 -50.25581 1.000 18.20382 198 GLU B O 1
ATOM 4424 N N . GLY B 1 199 ? -68.44240 -56.08670 -48.26835 1.000 15.64559 199 GLY B N 1
ATOM 4425 C CA . GLY B 1 199 ? -69.67315 -55.43381 -47.85860 1.000 16.57924 199 GLY B CA 1
ATOM 4426 C C . GLY B 1 199 ? -70.01482 -54.21066 -48.69477 1.000 18.99867 199 GLY B C 1
ATOM 4427 O O . GLY B 1 199 ? -71.18346 -53.88316 -48.84566 1.000 19.67655 199 GLY B O 1
ATOM 4428 N N . GLU B 1 200 ? -68.99804 -53.48285 -49.18362 1.000 14.57643 200 GLU B N 1
ATOM 4429 C CA . GLU B 1 200 ? -69.26386 -52.26125 -49.93104 1.000 15.02400 200 GLU B CA 1
ATOM 4430 C C . GLU B 1 200 ? -69.48270 -52.49096 -51.42503 1.000 13.64223 200 GLU B C 1
ATOM 4431 O O . GLU B 1 200 ? -69.99880 -51.58931 -52.10318 1.000 15.02620 200 GLU B O 1
ATOM 4437 N N . ILE B 1 201 ? -69.10909 -53.64802 -51.95734 1.000 13.49104 201 ILE B N 1
ATOM 4438 C CA . ILE B 1 201 ? -69.17580 -53.88782 -53.39189 1.000 12.09883 201 ILE B CA 1
ATOM 4439 C C . ILE B 1 201 ? -70.49655 -54.52313 -53.77289 1.000 14.50766 201 ILE B C 1
ATOM 4440 O O . ILE B 1 201 ? -70.92693 -55.53159 -53.16233 1.000 16.70854 201 ILE B O 1
ATOM 4445 N N . VAL B 1 202 ? -71.10245 -54.02927 -54.84253 1.000 13.94085 202 VAL B N 1
ATOM 4446 C CA . VAL B 1 202 ? -72.26885 -54.64635 -55.48158 1.000 15.77071 202 VAL B CA 1
ATOM 4447 C C . VAL B 1 202 ? -71.83318 -55.24999 -56.81264 1.000 16.65320 202 VAL B C 1
ATOM 4448 O O . VAL B 1 202 ? -71.14314 -54.58271 -57.59580 1.000 17.92614 202 VAL B O 1
ATOM 4452 N N . PRO B 1 203 ? -72.13532 -56.51014 -57.07423 1.000 17.58641 203 PRO B N 1
ATOM 4453 C CA . PRO B 1 203 ? -71.65130 -57.16911 -58.29627 1.000 19.55876 203 PRO B CA 1
ATOM 4454 C C . PRO B 1 203 ? -72.45201 -56.68017 -59.48670 1.000 21.83150 203 PRO B C 1
ATOM 4455 O O . PRO B 1 203 ? -73.58479 -56.22161 -59.34782 1.000 22.82940 203 PRO B O 1
ATOM 4459 N N . VAL B 1 204 ? -71.82128 -56.69296 -60.65879 1.000 19.42720 204 VAL B N 1
ATOM 4460 C CA . VAL B 1 204 ? -72.46252 -56.23834 -61.88738 1.000 20.78755 204 VAL B CA 1
ATOM 4461 C C . VAL B 1 204 ? -72.45792 -57.41611 -62.84890 1.000 23.85894 204 VAL B C 1
ATOM 4462 O O . VAL B 1 204 ? -71.44333 -58.09585 -62.99334 1.000 21.02099 204 VAL B O 1
ATOM 4468 N N . THR B 1 205 ? -73.58426 -57.69463 -63.47486 1.000 24.12445 205 THR B N 1
ATOM 4469 C CA . THR B 1 205 ? -73.63458 -58.78596 -64.43501 1.000 25.09819 205 THR B CA 1
ATOM 4470 C C . THR B 1 205 ? -73.41431 -58.23117 -65.83534 1.000 24.67178 205 THR B C 1
ATOM 4471 O O . THR B 1 205 ? -74.06406 -57.25463 -66.23379 1.000 28.76442 205 THR B O 1
ATOM 4475 N N . ILE B 1 206 ? -72.42736 -58.77145 -66.53869 1.000 24.91818 206 ILE B N 1
ATOM 4476 C CA . ILE B 1 206 ? -72.04100 -58.26583 -67.85208 1.000 31.59468 206 ILE B CA 1
ATOM 4477 C C . ILE B 1 206 ? -72.45119 -59.31525 -68.87337 1.000 33.77329 206 ILE B C 1
ATOM 4478 O O . ILE B 1 206 ? -72.00963 -60.46798 -68.79525 1.000 33.52487 206 ILE B O 1
ATOM 4483 N N . THR B 1 207 ? -73.25768 -58.91070 -69.84234 1.000 37.08129 207 THR B N 1
ATOM 4484 C CA . THR B 1 207 ? -73.69296 -59.81770 -70.89146 1.000 46.94888 207 THR B CA 1
ATOM 4485 C C . THR B 1 207 ? -72.70782 -59.71932 -72.05194 1.000 55.84352 207 THR B C 1
ATOM 4486 O O . THR B 1 207 ? -72.40147 -58.62273 -72.52421 1.000 52.63229 207 THR B O 1
ATOM 4490 N N . THR B 1 208 ? -72.19567 -60.87068 -72.48471 1.000 66.94561 208 THR B N 1
ATOM 4491 C CA . THR B 1 208 ? -71.19270 -60.97157 -73.53411 1.000 79.54052 208 THR B CA 1
ATOM 4492 C C . THR B 1 208 ? -71.66223 -61.95378 -74.60597 1.000 89.45210 208 THR B C 1
ATOM 4493 O O . THR B 1 208 ? -72.83110 -62.36607 -74.61184 1.000 88.63511 208 THR B O 1
ATOM 4497 N N . ARG B 1 209 ? -70.76493 -62.27886 -75.53818 1.000 97.45838 209 ARG B N 1
ATOM 4498 C CA . ARG B 1 209 ? -71.08400 -63.14309 -76.67270 1.000 101.87469 209 ARG B CA 1
ATOM 4499 C C . ARG B 1 209 ? -71.56802 -64.51773 -76.22198 1.000 103.96719 209 ARG B C 1
ATOM 4500 O O . ARG B 1 209 ? -72.72583 -64.88041 -76.44010 1.000 104.38605 209 ARG B O 1
ATOM 4508 N N . LYS B 1 210 ? -70.69699 -65.29477 -75.55922 1.000 105.56208 210 LYS B N 1
ATOM 4509 C CA . LYS B 1 210 ? -71.05455 -66.65922 -75.18685 1.000 107.71489 210 LYS B CA 1
ATOM 4510 C C . LYS B 1 210 ? -71.96651 -66.74126 -73.97189 1.000 104.26294 210 LYS B C 1
ATOM 4511 O O . LYS B 1 210 ? -72.54965 -67.80672 -73.72194 1.000 109.48630 210 LYS B O 1
ATOM 4517 N N . GLY B 1 211 ? -72.11952 -65.65906 -73.21674 1.000 92.96044 211 GLY B N 1
ATOM 4518 C CA . GLY B 1 211 ? -72.98323 -65.71824 -72.05969 1.000 82.43065 211 GLY B CA 1
ATOM 4519 C C . GLY B 1 211 ? -72.87132 -64.54964 -71.10330 1.000 74.31526 211 GLY B C 1
ATOM 4520 O O . GLY B 1 211 ? -72.97003 -63.40129 -71.52446 1.000 71.58531 211 GLY B O 1
ATOM 4521 N N . GLU B 1 212 ? -72.67948 -64.81646 -69.81812 1.000 69.34602 212 GLU B N 1
ATOM 4522 C CA . GLU B 1 212 ? -72.67571 -63.76518 -68.81404 1.000 64.20738 212 GLU B CA 1
ATOM 4523 C C . GLU B 1 212 ? -71.50865 -63.93166 -67.85672 1.000 59.35400 212 GLU B C 1
ATOM 4524 O O . GLU B 1 212 ? -71.11973 -65.05188 -67.52455 1.000 63.30594 212 GLU B O 1
ATOM 4530 N N . THR B 1 213 ? -70.93588 -62.80585 -67.44359 1.000 48.95663 213 THR B N 1
ATOM 4531 C CA . THR B 1 213 ? -69.90770 -62.75422 -66.41602 1.000 41.64123 213 THR B CA 1
ATOM 4532 C C . THR B 1 213 ? -70.50916 -62.00295 -65.23771 1.000 32.12225 213 THR B C 1
ATOM 4533 O O . THR B 1 213 ? -71.15713 -60.97627 -65.42949 1.000 35.19055 213 THR B O 1
ATOM 4537 N N . VAL B 1 214 ? -70.35825 -62.52267 -64.03754 1.000 25.46446 214 VAL B N 1
ATOM 4538 C CA . VAL B 1 214 ? -70.67978 -61.72387 -62.85425 1.000 26.16644 214 VAL B CA 1
ATOM 4539 C C . VAL B 1 214 ? -69.37293 -61.11533 -62.37938 1.000 23.88869 214 VAL B C 1
ATOM 4540 O O . VAL B 1 214 ? -68.45934 -61.84551 -61.98509 1.000 24.26949 214 VAL B O 1
ATOM 4544 N N . PHE B 1 215 ? -69.25538 -59.78065 -62.47203 1.000 18.00889 215 PHE B N 1
ATOM 4545 C CA . PHE B 1 215 ? -68.06529 -59.05208 -62.04342 1.000 18.25249 215 PHE B CA 1
ATOM 4546 C C . PHE B 1 215 ? -68.27112 -58.63126 -60.58281 1.000 16.09324 215 PHE B C 1
ATOM 4547 O O . PHE B 1 215 ? -69.13554 -57.79510 -60.28083 1.000 17.27154 215 PHE B O 1
ATOM 4555 N N . ALA B 1 216 ? -67.50974 -59.23191 -59.69026 1.000 16.98243 216 ALA B N 1
ATOM 4556 C CA . ALA B 1 216 ? -67.81739 -59.14597 -58.27399 1.000 16.52574 216 ALA B CA 1
ATOM 4557 C C . ALA B 1 216 ? -66.65783 -58.68563 -57.43336 1.000 18.46175 216 ALA B C 1
ATOM 4558 O O . ALA B 1 216 ? -66.85406 -58.43680 -56.23952 1.000 21.82512 216 ALA B O 1
ATOM 4560 N N . LYS B 1 217 ? -65.46419 -58.53609 -58.00224 1.000 17.00130 217 LYS B N 1
ATOM 4561 C CA . LYS B 1 217 ? -64.30977 -58.15111 -57.19978 1.000 18.66766 217 LYS B CA 1
ATOM 4562 C C . LYS B 1 217 ? -63.37904 -57.30045 -58.05260 1.000 16.31036 217 LYS B C 1
ATOM 4563 O O . LYS B 1 217 ? -63.33130 -57.41078 -59.29353 1.000 16.43091 217 LYS B O 1
ATOM 4569 N N . ASP B 1 218 ? -62.67502 -56.40950 -57.38858 1.000 14.44974 218 ASP B N 1
ATOM 4570 C CA . ASP B 1 218 ? -61.77155 -55.49384 -58.08094 1.000 15.56971 218 ASP B CA 1
ATOM 4571 C C . ASP B 1 218 ? -60.73190 -56.29161 -58.86382 1.000 18.95764 218 ASP B C 1
ATOM 4572 O O . ASP B 1 218 ? -60.17274 -57.27087 -58.36328 1.000 19.79357 218 ASP B O 1
ATOM 4577 N N . GLU B 1 219 ? -60.45059 -55.86809 -60.09709 1.000 15.42741 219 GLU B N 1
ATOM 4578 C CA . GLU B 1 219 ? -59.53480 -56.61896 -60.96428 1.000 17.14260 219 GLU B CA 1
ATOM 4579 C C . GLU B 1 219 ? -58.26170 -55.88094 -61.35279 1.000 16.76652 219 GLU B C 1
ATOM 4580 O O . GLU B 1 219 ? -57.40542 -56.48060 -62.02968 1.000 20.52340 219 GLU B O 1
ATOM 4586 N N . ALA B 1 220 ? -58.07715 -54.63569 -60.95378 1.000 14.97445 220 ALA B N 1
ATOM 4587 C CA . ALA B 1 220 ? -56.98232 -53.85277 -61.52635 1.000 15.73144 220 ALA B CA 1
ATOM 4588 C C . ALA B 1 220 ? -55.71171 -53.93331 -60.70372 1.000 16.47504 220 ALA B C 1
ATOM 4589 O O . ALA B 1 220 ? -54.68031 -53.37963 -61.12248 1.000 19.19099 220 ALA B O 1
ATOM 4591 N N . ASN B 1 221 ? -55.74462 -54.57583 -59.53805 1.000 14.75438 221 ASN B N 1
ATOM 4592 C CA . ASN B 1 221 ? -54.58750 -54.59450 -58.66157 1.000 15.76790 221 ASN B CA 1
ATOM 4593 C C . ASN B 1 221 ? -53.57229 -55.65406 -59.08295 1.000 18.32524 221 ASN B C 1
ATOM 4594 O O . ASN B 1 221 ? -53.86328 -56.58239 -59.85238 1.000 20.79119 221 ASN B O 1
ATOM 4599 N N . ARG B 1 222 ? -52.35002 -55.49168 -58.58728 1.000 20.68223 222 ARG B N 1
ATOM 4600 C CA . ARG B 1 222 ? -51.22566 -56.37234 -58.92314 1.000 22.53619 222 ARG B CA 1
ATOM 4601 C C . ARG B 1 222 ? -50.57291 -56.87941 -57.64960 1.000 21.21387 222 ARG B C 1
ATOM 4602 O O . ARG B 1 222 ? -49.55555 -56.33756 -57.17838 1.000 23.46101 222 ARG B O 1
ATOM 4610 N N . PRO B 1 223 ? -51.10457 -57.94905 -57.08442 1.000 22.47934 223 PRO B N 1
ATOM 4611 C CA . PRO B 1 223 ? -50.60011 -58.41999 -55.79955 1.000 22.45632 223 PRO B CA 1
ATOM 4612 C C . PRO B 1 223 ? -49.16196 -58.91313 -55.83778 1.000 26.43653 223 PRO B C 1
ATOM 4613 O O . PRO B 1 223 ? -48.54157 -58.98088 -54.77203 1.000 30.09301 223 PRO B O 1
ATOM 4617 N N . ASP B 1 224 ? -48.59160 -59.18996 -57.00312 1.000 23.83536 224 ASP B N 1
ATOM 4618 C CA . ASP B 1 224 ? -47.20286 -59.66357 -57.07530 1.000 28.67108 224 ASP B CA 1
ATOM 4619 C C . ASP B 1 224 ? -46.16893 -58.53829 -57.10241 1.000 29.24162 224 ASP B C 1
ATOM 4620 O O . ASP B 1 224 ? -44.96217 -58.82067 -57.20554 1.000 28.83889 224 ASP B O 1
ATOM 4628 N N . THR B 1 225 ? -46.60176 -57.28318 -56.99432 1.000 27.05759 225 THR B N 1
ATOM 4629 C CA . THR B 1 225 ? -45.69383 -56.15062 -57.11555 1.000 24.83923 225 THR B CA 1
ATOM 4630 C C . THR B 1 225 ? -44.64062 -56.17015 -56.01143 1.000 26.84031 225 THR B C 1
ATOM 4631 O O . THR B 1 225 ? -44.95948 -56.32701 -54.83229 1.000 26.24713 225 THR B O 1
ATOM 4635 N N . THR B 1 226 ? -43.39354 -55.94360 -56.39033 1.000 24.25721 226 THR B N 1
ATOM 4636 C CA . THR B 1 226 ? -42.31112 -55.79533 -55.42672 1.000 27.02613 226 THR B CA 1
ATOM 4637 C C . THR B 1 226 ? -41.54196 -54.52415 -55.73631 1.000 25.67740 226 THR B C 1
ATOM 4638 O O . THR B 1 226 ? -41.54631 -54.03463 -56.85212 1.000 25.57206 226 THR B O 1
ATOM 4642 N N . GLU B 1 227 ? -40.82734 -54.02554 -54.73293 1.000 24.01530 227 GLU B N 1
ATOM 4643 C CA . GLU B 1 227 ? -39.94206 -52.87995 -54.95152 1.000 26.95394 227 GLU B CA 1
ATOM 4644 C C . GLU B 1 227 ? -38.88316 -53.17598 -56.01445 1.000 25.42679 227 GLU B C 1
ATOM 4645 O O . GLU B 1 227 ? -38.55893 -52.31032 -56.84296 1.000 29.26775 227 GLU B O 1
ATOM 4651 N N . ALA B 1 228 ? -38.33132 -54.39868 -56.02501 1.000 25.67421 228 ALA B N 1
ATOM 4652 C CA . ALA B 1 228 ? -37.32309 -54.68630 -57.03059 1.000 28.42479 228 ALA B CA 1
ATOM 4653 C C . ALA B 1 228 ? -37.91069 -54.69239 -58.42776 1.000 29.17403 228 ALA B C 1
ATOM 4654 O O . ALA B 1 228 ? -37.26574 -54.21611 -59.36994 1.000 30.94319 228 ALA B O 1
ATOM 4656 N N . GLY B 1 229 ? -39.12931 -55.22687 -58.59162 1.000 28.51870 229 GLY B N 1
ATOM 4657 C CA . GLY B 1 229 ? -39.76332 -55.17223 -59.89738 1.000 26.07408 229 GLY B CA 1
ATOM 4658 C C . GLY B 1 229 ? -40.08195 -53.74559 -60.32086 1.000 27.04354 229 GLY B C 1
ATOM 4659 O O . GLY B 1 229 ? -39.88487 -53.37815 -61.48417 1.000 27.56141 229 GLY B O 1
ATOM 4660 N N . LEU B 1 230 ? -40.56181 -52.91928 -59.37929 1.000 24.11833 230 LEU B N 1
ATOM 4661 C CA . LEU B 1 230 ? -40.87974 -51.52936 -59.70571 1.000 20.43197 230 LEU B CA 1
ATOM 4662 C C . LEU B 1 230 ? -39.64577 -50.74696 -60.13143 1.000 23.13842 230 LEU B C 1
ATOM 4663 O O . LEU B 1 230 ? -39.73308 -49.86411 -60.99588 1.000 23.26249 230 LEU B O 1
ATOM 4668 N N . ALA B 1 231 ? -38.48321 -51.08641 -59.57450 1.000 24.23447 231 ALA B N 1
ATOM 4669 C CA . ALA B 1 231 ? -37.27298 -50.34963 -59.93408 1.000 26.31257 231 ALA B CA 1
ATOM 4670 C C . ALA B 1 231 ? -36.86417 -50.54479 -61.39054 1.000 28.18358 231 ALA B C 1
ATOM 4671 O O . ALA B 1 231 ? -36.13954 -49.70001 -61.92994 1.000 31.53523 231 ALA B O 1
ATOM 4673 N N . LYS B 1 232 ? -37.33704 -51.60028 -62.05180 1.000 31.51060 232 LYS B N 1
ATOM 4674 C CA . LYS B 1 232 ? -36.98480 -51.84456 -63.44306 1.000 33.73135 232 LYS B CA 1
ATOM 4675 C C . LYS B 1 232 ? -37.77917 -50.99811 -64.41783 1.000 31.80050 232 LYS B C 1
ATOM 4676 O O . LYS B 1 232 ? -37.43111 -50.94074 -65.60384 1.000 32.59084 232 LYS B O 1
ATOM 4682 N N . LEU B 1 233 ? -38.85841 -50.36859 -63.96776 1.000 25.00314 233 LEU B N 1
ATOM 4683 C CA . LEU B 1 233 ? -39.73526 -49.72276 -64.91068 1.000 27.10725 233 LEU B CA 1
ATOM 4684 C C . LEU B 1 233 ? -39.15193 -48.39027 -65.38257 1.000 27.08144 233 LEU B C 1
ATOM 4685 O O . LEU B 1 233 ? -38.45405 -47.69120 -64.64088 1.000 30.39403 233 LEU B O 1
ATOM 4690 N N . ARG B 1 234 ? -39.50392 -48.00930 -66.65627 1.000 26.46623 234 ARG B N 1
ATOM 4691 C CA . ARG B 1 234 ? -39.05880 -46.75714 -67.24759 1.000 27.35235 234 ARG B CA 1
ATOM 4692 C C . ARG B 1 234 ? -40.00650 -45.62484 -66.86483 1.000 25.01537 234 ARG B C 1
ATOM 4693 O O . ARG B 1 234 ? -41.21038 -45.84794 -66.68615 1.000 27.37106 234 ARG B O 1
ATOM 4701 N N . PRO B 1 235 ? -39.49481 -44.40111 -66.73189 1.000 29.92353 235 PRO B N 1
ATOM 4702 C CA . PRO B 1 235 ? -40.36428 -43.25512 -66.42581 1.000 28.01830 235 PRO B CA 1
ATOM 4703 C C . PRO B 1 235 ? -41.37361 -43.02340 -67.53338 1.000 25.83400 235 PRO B C 1
ATOM 4704 O O . PRO B 1 235 ? -41.05505 -43.12344 -68.71373 1.000 27.16001 235 PRO B O 1
ATOM 4708 N N . ALA B 1 236 ? -42.60506 -42.67031 -67.13216 1.000 25.26487 236 ALA B N 1
ATOM 4709 C CA . ALA B 1 236 ? -43.72826 -42.57995 -68.04170 1.000 24.03380 236 ALA B CA 1
ATOM 4710 C C . ALA B 1 236 ? -43.95431 -41.17888 -68.59041 1.000 24.78383 236 ALA B C 1
ATOM 4711 O O . ALA B 1 236 ? -44.54050 -41.04459 -69.66898 1.000 28.40802 236 ALA B O 1
ATOM 4713 N N . PHE B 1 237 ? -43.53017 -40.13799 -67.88540 1.000 21.33220 237 PHE B N 1
ATOM 4714 C CA . PHE B 1 237 ? -43.95320 -38.79137 -68.25706 1.000 23.09984 237 PHE B CA 1
ATOM 4715 C C . PHE B 1 237 ? -42.82728 -37.85039 -68.62437 1.000 28.27672 237 PHE B C 1
ATOM 4716 O O . PHE B 1 237 ? -43.08320 -36.87171 -69.32857 1.000 31.11882 237 PHE B O 1
ATOM 4724 N N . ARG B 1 238 ? -41.62885 -38.08708 -68.12862 1.000 29.08677 238 ARG B N 1
ATOM 4725 C CA . ARG B 1 238 ? -40.43327 -37.32561 -68.47069 1.000 28.98873 238 ARG B CA 1
ATOM 4726 C C . ARG B 1 238 ? -39.29718 -38.31100 -68.59260 1.000 36.91683 238 ARG B C 1
ATOM 4727 O O . ARG B 1 238 ? -39.13232 -39.17067 -67.72145 1.000 33.21617 238 ARG B O 1
ATOM 4735 N N . LYS B 1 239 ? -38.54209 -38.19440 -69.68653 1.000 40.74967 239 LYS B N 1
ATOM 4736 C CA A LYS B 1 239 ? -37.34326 -39.00762 -69.89821 0.587 46.64131 239 LYS B CA 1
ATOM 4737 C CA B LYS B 1 239 ? -37.21090 -38.74603 -69.71225 0.413 47.21506 239 LYS B CA 1
ATOM 4738 C C A LYS B 1 239 ? -36.43223 -39.20083 -68.67482 0.587 44.80992 239 LYS B C 1
ATOM 4739 C C B LYS B 1 239 ? -36.51183 -38.06740 -68.55917 0.413 47.06739 239 LYS B C 1
ATOM 4740 O O A LYS B 1 239 ? -35.91896 -40.30382 -68.47352 0.587 42.39304 239 LYS B O 1
ATOM 4741 O O B LYS B 1 239 ? -36.69642 -36.86627 -68.33079 0.413 47.09583 239 LYS B O 1
ATOM 4752 N N A ASP B 1 240 ? -36.20679 -38.15713 -67.86440 0.597 47.13436 240 ASP B N 1
ATOM 4753 N N B ASP B 1 240 ? -35.78747 -38.85453 -67.78315 0.403 46.87302 240 ASP B N 1
ATOM 4754 C CA A ASP B 1 240 ? -35.38789 -38.22514 -66.64810 0.597 55.46490 240 ASP B CA 1
ATOM 4755 C CA B ASP B 1 240 ? -35.20656 -38.46095 -66.51566 0.403 55.50173 240 ASP B CA 1
ATOM 4756 C C . ASP B 1 240 ? -36.23220 -38.45949 -65.39074 1.000 49.80296 240 ASP B C 1
ATOM 4757 O O . ASP B 1 240 ? -35.82636 -38.13460 -64.27486 1.000 46.85527 240 ASP B O 1
ATOM 4766 N N . GLY B 1 241 ? -37.46750 -38.91218 -65.58104 1.000 38.11557 241 GLY B N 1
ATOM 4767 C CA . GLY B 1 241 ? -38.44811 -38.82769 -64.52043 1.000 34.08367 241 GLY B CA 1
ATOM 4768 C C . GLY B 1 241 ? -38.35780 -39.94758 -63.49439 1.000 29.68329 241 GLY B C 1
ATOM 4769 O O . GLY B 1 241 ? -37.50588 -40.83015 -63.53510 1.000 34.10159 241 GLY B O 1
ATOM 4770 N N . THR B 1 242 ? -39.29156 -39.89298 -62.54547 1.000 22.29068 242 THR B N 1
ATOM 4771 C CA . THR B 1 242 ? -39.38243 -40.86491 -61.46952 1.000 22.13326 242 THR B CA 1
ATOM 4772 C C . THR B 1 242 ? -40.72042 -41.56808 -61.46315 1.000 21.46614 242 THR B C 1
ATOM 4773 O O . THR B 1 242 ? -40.83411 -42.66744 -60.87005 1.000 23.48935 242 THR B O 1
ATOM 4777 N N . ILE B 1 243 ? -41.72674 -40.97029 -62.07807 1.000 18.87146 243 ILE B N 1
ATOM 4778 C CA . ILE B 1 243 ? -43.06431 -41.54430 -62.06818 1.000 16.79259 243 ILE B CA 1
ATOM 4779 C C . ILE B 1 243 ? -43.18425 -42.54627 -63.20312 1.000 18.17544 243 ILE B C 1
ATOM 4780 O O . ILE B 1 243 ? -42.82410 -42.24563 -64.35011 1.000 20.58941 243 ILE B O 1
ATOM 4785 N N . THR B 1 244 ? -43.67719 -43.74138 -62.89672 1.000 19.02059 244 THR B N 1
ATOM 4786 C CA . THR B 1 244 ? -43.76900 -44.84464 -63.84875 1.000 18.69878 244 THR B CA 1
ATOM 4787 C C . THR B 1 244 ? -45.19456 -45.38392 -63.83097 1.000 18.23767 244 THR B C 1
ATOM 4788 O O . THR B 1 244 ? -46.02187 -45.00124 -62.99517 1.000 18.91195 244 THR B O 1
ATOM 4792 N N . ALA B 1 245 ? -45.48717 -46.31321 -64.73082 1.000 19.40037 245 ALA B N 1
ATOM 4793 C CA . ALA B 1 245 ? -46.78936 -46.95324 -64.72726 1.000 18.05653 245 ALA B CA 1
ATOM 4794 C C . ALA B 1 245 ? -47.00413 -47.77188 -63.46543 1.000 18.52137 245 ALA B C 1
ATOM 4795 O O . ALA B 1 245 ? -48.15930 -48.11107 -63.15164 1.000 21.73934 245 ALA B O 1
ATOM 4797 N N . GLY B 1 246 ? -45.93498 -48.11994 -62.76708 1.000 18.44577 246 GLY B N 1
ATOM 4798 C CA . GLY B 1 246 ? -46.08237 -48.89238 -61.54544 1.000 18.32247 246 GLY B CA 1
ATOM 4799 C C . GLY B 1 246 ? -46.29737 -48.10414 -60.27218 1.000 19.04223 246 GLY B C 1
ATOM 4800 O O . GLY B 1 246 ? -46.71748 -48.66151 -59.26155 1.000 20.88651 246 GLY B O 1
ATOM 4801 N N . ASN B 1 247 ? -45.97328 -46.81823 -60.28244 1.000 18.39555 247 ASN B N 1
ATOM 4802 C CA . ASN B 1 247 ? -46.20195 -45.98195 -59.11123 1.000 16.03109 247 ASN B CA 1
ATOM 4803 C C . ASN B 1 247 ? -47.26447 -44.93648 -59.38575 1.000 16.72168 247 ASN B C 1
ATOM 4804 O O . ASN B 1 247 ? -47.35173 -43.91528 -58.67168 1.000 17.45138 247 ASN B O 1
ATOM 4809 N N . ALA B 1 248 ? -48.12085 -45.22198 -60.36532 1.000 16.82444 248 ALA B N 1
ATOM 4810 C CA . ALA B 1 248 ? -49.30001 -44.44297 -60.74338 1.000 17.75980 248 ALA B CA 1
ATOM 4811 C C . ALA B 1 248 ? -50.44542 -45.43764 -60.88421 1.000 17.42810 248 ALA B C 1
ATOM 4812 O O . ALA B 1 248 ? -50.21046 -46.61458 -61.14329 1.000 17.93782 248 ALA B O 1
ATOM 4814 N N . PRO B 1 249 ? -51.69893 -44.99484 -60.69367 1.000 16.28960 249 PRO B N 1
ATOM 4815 C CA . PRO B 1 249 ? -52.85813 -45.83845 -60.97543 1.000 14.14011 249 PRO B CA 1
ATOM 4816 C C . PRO B 1 249 ? -53.08034 -46.02667 -62.45996 1.000 16.25468 249 PRO B C 1
ATOM 4817 O O . PRO B 1 249 ? -52.38927 -45.41688 -63.29366 1.000 18.05707 249 PRO B O 1
ATOM 4821 N N . GLY B 1 250 ? -54.05563 -46.85391 -62.80872 1.000 15.65097 250 GLY B N 1
ATOM 4822 C CA . GLY B 1 250 ? -54.41108 -47.10137 -64.19549 1.000 16.41864 250 GLY B CA 1
ATOM 4823 C C . GLY B 1 250 ? -55.50372 -46.18353 -64.70819 1.000 17.72879 250 GLY B C 1
ATOM 4824 O O . GLY B 1 250 ? -55.77140 -45.09709 -64.16869 1.000 19.53966 250 GLY B O 1
ATOM 4825 N N . LEU B 1 251 ? -56.15450 -46.64515 -65.76595 1.000 15.61579 251 LEU B N 1
ATOM 4826 C CA . LEU B 1 251 ? -57.23881 -45.92363 -66.45339 1.000 16.52811 251 LEU B CA 1
ATOM 4827 C C . LEU B 1 251 ? -58.52518 -46.73579 -66.30777 1.000 14.90395 251 LEU B C 1
ATOM 4828 O O . LEU B 1 251 ? -58.82164 -47.60682 -67.13394 1.000 18.36881 251 LEU B O 1
ATOM 4833 N N . ASN B 1 252 ? -59.29545 -46.45845 -65.25055 1.000 12.20491 252 ASN B N 1
ATOM 4834 C CA . ASN B 1 252 ? -60.22049 -47.43783 -64.70116 1.000 11.77231 252 ASN B CA 1
ATOM 4835 C C . ASN B 1 252 ? -61.67992 -47.03146 -64.84586 1.000 11.96812 252 ASN B C 1
ATOM 4836 O O . ASN B 1 252 ? -62.01544 -45.94852 -65.33940 1.000 14.22126 252 ASN B O 1
ATOM 4841 N N . ALA B 1 253 ? -62.55947 -47.96269 -64.51880 1.000 10.92922 253 ALA B N 1
ATOM 4842 C CA . ALA B 1 253 ? -64.00331 -47.79387 -64.63958 1.000 12.21051 253 ALA B CA 1
ATOM 4843 C C . ALA B 1 253 ? -64.67909 -48.21732 -63.34913 1.000 11.77566 253 ALA B C 1
ATOM 4844 O O . ALA B 1 253 ? -64.28432 -49.19858 -62.72106 1.000 11.37316 253 ALA B O 1
ATOM 4846 N N . GLY B 1 254 ? -65.71714 -47.49563 -62.95790 1.000 9.61535 254 GLY B N 1
ATOM 4847 C CA . GLY B 1 254 ? -66.47549 -47.86374 -61.77507 1.000 9.64264 254 GLY B CA 1
ATOM 4848 C C . GLY B 1 254 ? -67.48423 -46.78466 -61.39949 1.000 11.15645 254 GLY B C 1
ATOM 4849 O O . GLY B 1 254 ? -67.60447 -45.73163 -62.06899 1.000 9.98667 254 GLY B O 1
ATOM 4850 N N . ALA B 1 255 ? -68.26082 -47.08418 -60.38361 1.000 10.46757 255 ALA B N 1
ATOM 4851 C CA . ALA B 1 255 ? -69.25158 -46.14079 -59.91755 1.000 10.09902 255 ALA B CA 1
ATOM 4852 C C . ALA B 1 255 ? -69.46344 -46.34624 -58.43449 1.000 11.27100 255 ALA B C 1
ATOM 4853 O O . ALA B 1 255 ? -69.24740 -47.45498 -57.89504 1.000 11.26487 255 ALA B O 1
ATOM 4855 N N . ALA B 1 256 ? -69.91494 -45.31611 -57.75942 1.000 10.09863 256 ALA B N 1
ATOM 4856 C CA . ALA B 1 256 ? -70.29168 -45.42689 -56.34748 1.000 10.22321 256 ALA B CA 1
ATOM 4857 C C . ALA B 1 256 ? -71.37251 -44.41823 -56.02998 1.000 11.24199 256 ALA B C 1
ATOM 4858 O O . ALA B 1 256 ? -71.46411 -43.37244 -56.70699 1.000 11.15847 256 ALA B O 1
ATOM 4860 N N . ALA B 1 257 ? -72.20939 -44.71824 -55.03323 1.000 10.96539 257 ALA B N 1
ATOM 4861 C CA . ALA B 1 257 ? -73.31202 -43.81474 -54.68774 1.000 12.53308 257 ALA B CA 1
ATOM 4862 C C . ALA B 1 257 ? -73.70433 -44.03556 -53.24049 1.000 10.92532 257 ALA B C 1
ATOM 4863 O O . ALA B 1 257 ? -73.38505 -45.06368 -52.63774 1.000 11.84594 257 ALA B O 1
ATOM 4865 N N . MET B 1 258 ? -74.36759 -43.04429 -52.68197 1.000 10.50298 258 MET B N 1
ATOM 4866 C CA . MET B 1 258 ? -74.77775 -43.08822 -51.28317 1.000 10.75309 258 MET B CA 1
ATOM 4867 C C . MET B 1 258 ? -75.95177 -42.13102 -51.09451 1.000 12.36354 258 MET B C 1
ATOM 4868 O O . MET B 1 258 ? -76.23434 -41.27481 -51.94470 1.000 12.17226 258 MET B O 1
ATOM 4873 N N . ILE B 1 259 ? -76.63355 -42.27849 -49.95642 1.000 12.12521 259 ILE B N 1
ATOM 4874 C CA . ILE B 1 259 ? -77.72649 -41.40148 -49.57871 1.000 12.23083 259 ILE B CA 1
ATOM 4875 C C . ILE B 1 259 ? -77.14442 -40.32504 -48.66462 1.000 13.21941 259 ILE B C 1
ATOM 4876 O O . ILE B 1 259 ? -76.38774 -40.63903 -47.73128 1.000 13.76560 259 ILE B O 1
ATOM 4881 N N . VAL B 1 260 ? -77.45292 -39.06972 -48.95328 1.000 12.47637 260 VAL B N 1
ATOM 4882 C CA . VAL B 1 260 ? -77.06068 -37.92395 -48.14032 1.000 12.70538 260 VAL B CA 1
ATOM 4883 C C . VAL B 1 260 ? -78.33313 -37.26195 -47.60896 1.000 13.41714 260 VAL B C 1
ATOM 4884 O O . VAL B 1 260 ? -79.28573 -37.02597 -48.37135 1.000 13.53694 260 VAL B O 1
ATOM 4888 N N . SER B 1 261 ? -78.36972 -37.01530 -46.29554 1.000 13.91717 261 SER B N 1
ATOM 4889 C CA . SER B 1 261 ? -79.58589 -36.43494 -45.70046 1.000 14.02314 261 SER B CA 1
ATOM 4890 C C . SER B 1 261 ? -79.19989 -35.89505 -44.33547 1.000 14.36643 261 SER B C 1
ATOM 4891 O O . SER B 1 261 ? -78.12021 -36.15012 -43.83798 1.000 15.47994 261 SER B O 1
ATOM 4894 N N . SER B 1 262 ? -80.13407 -35.21004 -43.68192 1.000 15.46348 262 SER B N 1
ATOM 4895 C CA . SER B 1 262 ? -79.85884 -34.93783 -42.26788 1.000 16.53636 262 SER B CA 1
ATOM 4896 C C . SER B 1 262 ? -79.94260 -36.22683 -41.47083 1.000 16.47475 262 SER B C 1
ATOM 4897 O O . SER B 1 262 ? -80.52519 -37.23854 -41.90487 1.000 15.38953 262 SER B O 1
ATOM 4900 N N . HIS B 1 263 ? -79.36665 -36.18751 -40.26388 1.000 16.66237 263 HIS B N 1
ATOM 4901 C CA . HIS B 1 263 ? -79.46133 -37.35952 -39.41360 1.000 18.33784 263 HIS B CA 1
ATOM 4902 C C . HIS B 1 263 ? -80.93035 -37.64550 -39.06785 1.000 18.39529 263 HIS B C 1
ATOM 4903 O O . HIS B 1 263 ? -81.38281 -38.79165 -39.10625 1.000 19.60369 263 HIS B O 1
ATOM 4910 N N . ALA B 1 264 ? -81.70006 -36.58016 -38.79008 1.000 21.56664 264 ALA B N 1
ATOM 4911 C CA . ALA B 1 264 ? -83.11947 -36.77939 -38.47368 1.000 22.91007 264 ALA B CA 1
ATOM 4912 C C . ALA B 1 264 ? -83.88634 -37.43391 -39.61705 1.000 21.24995 264 ALA B C 1
ATOM 4913 O O . ALA B 1 264 ? -84.72161 -38.31768 -39.39268 1.000 22.13619 264 ALA B O 1
ATOM 4915 N N . THR B 1 265 ? -83.62694 -37.01359 -40.85286 1.000 19.20330 265 THR B N 1
ATOM 4916 C CA . THR B 1 265 ? -84.29288 -37.63342 -41.99200 1.000 19.66316 265 THR B CA 1
ATOM 4917 C C . THR B 1 265 ? -83.89386 -39.10139 -42.15082 1.000 20.12413 265 THR B C 1
ATOM 4918 O O . THR B 1 265 ? -84.73517 -39.94146 -42.46886 1.000 20.04430 265 THR B O 1
ATOM 4922 N N . ALA B 1 266 ? -82.60337 -39.43168 -41.96736 1.000 18.71996 266 ALA B N 1
ATOM 4923 C CA . ALA B 1 266 ? -82.20817 -40.83027 -42.11496 1.000 19.45556 266 ALA B CA 1
ATOM 4924 C C . ALA B 1 266 ? -82.90667 -41.68563 -41.08485 1.000 24.51946 266 ALA B C 1
ATOM 4925 O O . ALA B 1 266 ? -83.43381 -42.74529 -41.42883 1.000 24.23674 266 ALA B O 1
ATOM 4927 N N . THR B 1 267 ? -82.95144 -41.21316 -39.83529 1.000 22.35577 267 THR B N 1
ATOM 4928 C CA . THR B 1 267 ? -83.60723 -41.97238 -38.76990 1.000 28.45708 267 THR B CA 1
ATOM 4929 C C . THR B 1 267 ? -85.08484 -42.14263 -39.09237 1.000 29.25456 267 THR B C 1
ATOM 4930 O O . THR B 1 267 ? -85.62638 -43.24758 -39.03143 1.000 33.51816 267 THR B O 1
ATOM 4934 N N . GLU B 1 268 ? -85.73595 -41.05182 -39.49622 1.000 27.06024 268 GLU B N 1
ATOM 4935 C CA . GLU B 1 268 ? -87.14955 -41.10093 -39.85356 1.000 22.67299 268 GLU B CA 1
ATOM 4936 C C . GLU B 1 268 ? -87.43668 -42.15763 -40.91356 1.000 28.10302 268 GLU B C 1
ATOM 4937 O O . GLU B 1 268 ? -88.46827 -42.83415 -40.87437 1.000 31.70046 268 GLU B O 1
ATOM 4943 N N . LEU B 1 269 ? -86.54447 -42.30911 -41.89701 1.000 22.05379 269 LEU B N 1
ATOM 4944 C CA . LEU B 1 269 ? -86.78761 -43.21522 -43.01211 1.000 24.47626 269 LEU B CA 1
ATOM 4945 C C . LEU B 1 269 ? -86.21703 -44.61207 -42.80181 1.000 28.85482 269 LEU B C 1
ATOM 4946 O O . LEU B 1 269 ? -86.21887 -45.41552 -43.74123 1.000 32.95439 269 LEU B O 1
ATOM 4951 N N . GLY B 1 270 ? -85.71605 -44.90765 -41.61371 1.000 29.53005 270 GLY B N 1
ATOM 4952 C CA . GLY B 1 270 ? -85.22859 -46.23922 -41.34745 1.000 31.61544 270 GLY B CA 1
ATOM 4953 C C . GLY B 1 270 ? -83.91113 -46.55646 -41.99389 1.000 31.36526 270 GLY B C 1
ATOM 4954 O O . GLY B 1 270 ? -83.59769 -47.73242 -42.22770 1.000 31.23057 270 GLY B O 1
ATOM 4955 N N . LEU B 1 271 ? -83.12527 -45.54546 -42.28636 1.000 21.67918 271 LEU B N 1
ATOM 4956 C CA . LEU B 1 271 ? -81.80835 -45.82807 -42.81640 1.000 21.55177 271 LEU B CA 1
ATOM 4957 C C . LEU B 1 271 ? -80.86371 -45.96606 -41.64621 1.000 24.37746 271 LEU B C 1
ATOM 4958 O O . LEU B 1 271 ? -81.20936 -45.64767 -40.50776 1.000 27.40975 271 LEU B O 1
ATOM 4963 N N . GLN B 1 272 ? -79.65876 -46.44403 -41.93085 1.000 19.99666 272 GLN B N 1
ATOM 4964 C CA . GLN B 1 272 ? -78.62391 -46.62244 -40.90819 1.000 22.10947 272 GLN B CA 1
ATOM 4965 C C . GLN B 1 272 ? -77.44168 -45.74736 -41.29254 1.000 19.63487 272 GLN B C 1
ATOM 4966 O O . GLN B 1 272 ? -76.59304 -46.19038 -42.09233 1.000 21.66858 272 GLN B O 1
ATOM 4972 N N . PRO B 1 273 ? -77.32994 -44.52315 -40.76948 1.000 17.72321 273 PRO B N 1
ATOM 4973 C CA . PRO B 1 273 ? -76.19506 -43.67432 -41.13491 1.000 17.28139 273 PRO B CA 1
ATOM 4974 C C . PRO B 1 273 ? -74.85873 -44.32311 -40.84261 1.000 16.91185 273 PRO B C 1
ATOM 4975 O O . PRO B 1 273 ? -74.65831 -45.00923 -39.82727 1.000 17.90914 273 PRO B O 1
ATOM 4979 N N . GLN B 1 274 ? -73.91670 -44.05722 -41.73591 1.000 16.09773 274 GLN B N 1
ATOM 4980 C CA . GLN B 1 274 ? -72.55862 -44.54335 -41.62565 1.000 14.06296 274 GLN B CA 1
ATOM 4981 C C . GLN B 1 274 ? -71.56887 -43.47892 -41.18954 1.000 13.70843 274 GLN B C 1
ATOM 4982 O O . GLN B 1 274 ? -70.72397 -43.76821 -40.33640 1.000 14.57765 274 GLN B O 1
ATOM 4988 N N . LEU B 1 275 ? -71.72996 -42.26081 -41.67623 1.000 13.26347 275 LEU B N 1
ATOM 4989 C CA . LEU B 1 275 ? -70.76846 -41.19062 -41.39493 1.000 13.61193 275 LEU B CA 1
ATOM 4990 C C . LEU B 1 275 ? -71.52259 -39.88381 -41.26601 1.000 15.45170 275 LEU B C 1
ATOM 4991 O O . LEU B 1 275 ? -72.54371 -39.67801 -41.93826 1.000 15.85656 275 LEU B O 1
ATOM 4996 N N . VAL B 1 276 ? -71.03842 -39.00503 -40.41211 1.000 14.09239 276 VAL B N 1
ATOM 4997 C CA . VAL B 1 276 ? -71.52799 -37.62991 -40.36238 1.000 13.96662 276 VAL B CA 1
ATOM 4998 C C . VAL B 1 276 ? -70.43083 -36.73993 -40.91217 1.000 15.05083 276 VAL B C 1
ATOM 4999 O O . VAL B 1 276 ? -69.23724 -36.96521 -40.62916 1.000 15.30794 276 VAL B O 1
ATOM 5003 N N . ILE B 1 277 ? -70.81818 -35.77223 -41.75416 1.000 13.99488 277 ILE B N 1
ATOM 5004 C CA . ILE B 1 277 ? -69.86859 -34.82575 -42.31421 1.000 16.77417 277 ILE B CA 1
ATOM 5005 C C . ILE B 1 277 ? -69.57988 -33.74582 -41.27578 1.000 17.37727 277 ILE B C 1
ATOM 5006 O O . ILE B 1 277 ? -70.47387 -32.97886 -40.88650 1.000 20.42846 277 ILE B O 1
ATOM 5011 N N . ARG B 1 278 ? -68.34608 -33.71441 -40.77233 1.000 14.46825 278 ARG B N 1
ATOM 5012 C CA . ARG B 1 278 ? -67.94391 -32.73726 -39.76609 1.000 13.59514 278 ARG B CA 1
ATOM 5013 C C . ARG B 1 278 ? -67.19671 -31.53570 -40.34514 1.000 14.70097 278 ARG B C 1
ATOM 5014 O O . ARG B 1 278 ? -67.09699 -30.48012 -39.67349 1.000 16.77078 278 ARG B O 1
ATOM 5022 N N . GLY B 1 279 ? -66.65910 -31.64867 -41.55615 1.000 14.43128 279 GLY B N 1
ATOM 5023 C CA . GLY B 1 279 ? -65.96154 -30.51831 -42.14250 1.000 13.31849 279 GLY B CA 1
ATOM 5024 C C . GLY B 1 279 ? -65.75657 -30.73677 -43.61554 1.000 12.96215 279 GLY B C 1
ATOM 5025 O O . GLY B 1 279 ? -65.56627 -31.88462 -44.06765 1.000 13.77507 279 GLY B O 1
ATOM 5026 N N . ILE B 1 280 ? -65.76316 -29.65079 -44.37044 1.000 13.12137 280 ILE B N 1
ATOM 5027 C CA . ILE B 1 280 ? -65.53564 -29.68397 -45.80304 1.000 12.17868 280 ILE B CA 1
ATOM 5028 C C . ILE B 1 280 ? -64.48797 -28.62931 -46.09986 1.000 13.79743 280 ILE B C 1
ATOM 5029 O O . ILE B 1 280 ? -64.55694 -27.50482 -45.58625 1.000 16.71135 280 ILE B O 1
ATOM 5034 N N . GLY B 1 281 ? -63.51508 -28.98695 -46.93040 1.000 12.29876 281 GLY B N 1
ATOM 5035 C CA . GLY B 1 281 ? -62.53367 -28.00976 -47.39329 1.000 13.99224 281 GLY B CA 1
ATOM 5036 C C . GLY B 1 281 ? -62.35049 -28.12029 -48.89735 1.000 13.38456 281 GLY B C 1
ATOM 5037 O O . GLY B 1 281 ? -62.19848 -29.22152 -49.45504 1.000 13.32183 281 GLY B O 1
ATOM 5038 N N . VAL B 1 282 ? -62.35618 -26.98177 -49.58526 1.000 12.91296 282 VAL B N 1
ATOM 5039 C CA . VAL B 1 282 ? -62.05722 -26.91394 -50.99940 1.000 12.27470 282 VAL B CA 1
ATOM 5040 C C . VAL B 1 282 ? -61.02050 -25.81558 -51.14268 1.000 15.09379 282 VAL B C 1
ATOM 5041 O O . VAL B 1 282 ? -61.25153 -24.69110 -50.69622 1.000 16.59278 282 VAL B O 1
ATOM 5045 N N . ALA B 1 283 ? -59.87745 -26.15119 -51.70407 1.000 12.38758 283 ALA B N 1
ATOM 5046 C CA . ALA B 1 283 ? -58.80935 -25.20106 -51.83944 1.000 13.32058 283 ALA B CA 1
ATOM 5047 C C . ALA B 1 283 ? -58.25921 -25.25108 -53.25277 1.000 14.56573 283 ALA B C 1
ATOM 5048 O O . ALA B 1 283 ? -58.49067 -26.19594 -54.01548 1.000 15.11019 283 ALA B O 1
ATOM 5050 N N . ALA B 1 284 ? -57.54447 -24.19290 -53.64891 1.000 14.53089 284 ALA B N 1
ATOM 5051 C CA . ALA B 1 284 ? -56.90672 -24.13593 -54.95589 1.000 14.06669 284 ALA B CA 1
ATOM 5052 C C . ALA B 1 284 ? -55.52626 -23.49480 -54.81271 1.000 17.53714 284 ALA B C 1
ATOM 5053 O O . ALA B 1 284 ? -55.28804 -22.64228 -53.92324 1.000 18.70349 284 ALA B O 1
ATOM 5055 N N . VAL B 1 285 ? -54.62986 -23.91051 -55.70929 1.000 16.58854 285 VAL B N 1
ATOM 5056 C CA . VAL B 1 285 ? -53.21949 -23.49373 -55.73558 1.000 18.05838 285 VAL B CA 1
ATOM 5057 C C . VAL B 1 285 ? -52.82850 -23.29675 -57.19338 1.000 18.17280 285 VAL B C 1
ATOM 5058 O O . VAL B 1 285 ? -53.67638 -23.40789 -58.09125 1.000 18.08068 285 VAL B O 1
ATOM 5062 N N . GLU B 1 286 ? -51.56225 -22.98130 -57.47585 1.000 19.74351 286 GLU B N 1
ATOM 5063 C CA . GLU B 1 286 ? -51.14043 -22.85731 -58.87578 1.000 18.89901 286 GLU B CA 1
ATOM 5064 C C . GLU B 1 286 ? -51.38740 -24.17794 -59.59846 1.000 18.70232 286 GLU B C 1
ATOM 5065 O O . GLU B 1 286 ? -51.10967 -25.23835 -59.04833 1.000 22.70760 286 GLU B O 1
ATOM 5071 N N . PRO B 1 287 ? -51.94512 -24.15298 -60.82829 1.000 20.82770 287 PRO B N 1
ATOM 5072 C CA . PRO B 1 287 ? -52.13430 -25.42968 -61.57376 1.000 24.33349 287 PRO B CA 1
ATOM 5073 C C . PRO B 1 287 ? -50.89399 -26.31050 -61.66357 1.000 30.01150 287 PRO B C 1
ATOM 5074 O O . PRO B 1 287 ? -50.97608 -27.55226 -61.51548 1.000 30.63204 287 PRO B O 1
ATOM 5078 N N . GLY B 1 288 ? -49.72521 -25.69207 -61.83370 1.000 29.40141 288 GLY B N 1
ATOM 5079 C CA . GLY B 1 288 ? -48.52307 -26.49054 -61.92464 1.000 34.38816 288 GLY B CA 1
ATOM 5080 C C . GLY B 1 288 ? -48.21136 -27.24476 -60.66039 1.000 39.64515 288 GLY B C 1
ATOM 5081 O O . GLY B 1 288 ? -47.45558 -28.22576 -60.71033 1.000 45.16009 288 GLY B O 1
ATOM 5082 N N . LEU B 1 289 ? -48.81884 -26.85400 -59.53016 1.000 31.95244 289 LEU B N 1
ATOM 5083 C CA . LEU B 1 289 ? -48.55978 -27.56500 -58.27835 1.000 35.05457 289 LEU B CA 1
ATOM 5084 C C . LEU B 1 289 ? -49.58399 -28.63760 -58.02705 1.000 36.98184 289 LEU B C 1
ATOM 5085 O O . LEU B 1 289 ? -50.02363 -28.88474 -56.87857 1.000 35.79702 289 LEU B O 1
ATOM 5090 N N . PHE B 1 290 ? -49.89096 -29.31743 -59.13677 1.000 33.94815 290 PHE B N 1
ATOM 5091 C CA . PHE B 1 290 ? -50.65799 -30.53899 -59.07002 1.000 31.29269 290 PHE B CA 1
ATOM 5092 C C . PHE B 1 290 ? -50.10741 -31.44013 -57.96630 1.000 29.11612 290 PHE B C 1
ATOM 5093 O O . PHE B 1 290 ? -48.89928 -31.74017 -57.90925 1.000 30.33723 290 PHE B O 1
ATOM 5101 N N . GLY B 1 291 ? -51.01001 -31.85434 -57.09466 1.000 23.36575 291 GLY B N 1
ATOM 5102 C CA . GLY B 1 291 ? -50.72708 -32.83560 -56.07478 1.000 22.74659 291 GLY B CA 1
ATOM 5103 C C . GLY B 1 291 ? -50.66974 -32.25320 -54.68509 1.000 23.88970 291 GLY B C 1
ATOM 5104 O O . GLY B 1 291 ? -50.90909 -32.98644 -53.70991 1.000 24.00900 291 GLY B O 1
ATOM 5105 N N . PHE B 1 292 ? -50.41170 -30.95206 -54.56471 1.000 21.12840 292 PHE B N 1
ATOM 5106 C CA . PHE B 1 292 ? -50.33255 -30.35293 -53.24531 1.000 19.24571 292 PHE B CA 1
ATOM 5107 C C . PHE B 1 292 ? -51.69734 -29.92949 -52.69848 1.000 19.98586 292 PHE B C 1
ATOM 5108 O O . PHE B 1 292 ? -51.83980 -29.77233 -51.47061 1.000 20.60573 292 PHE B O 1
ATOM 5116 N N . GLY B 1 293 ? -52.69423 -29.72401 -53.55742 1.000 21.00484 293 GLY B N 1
ATOM 5117 C CA . GLY B 1 293 ? -54.01131 -29.28048 -53.14201 1.000 18.96100 293 GLY B CA 1
ATOM 5118 C C . GLY B 1 293 ? -54.64374 -29.92246 -51.91745 1.000 15.01622 293 GLY B C 1
ATOM 5119 O O . GLY B 1 293 ? -55.31777 -29.22443 -51.15063 1.000 16.08281 293 GLY B O 1
ATOM 5120 N N . PRO B 1 294 ? -54.48235 -31.23685 -51.71897 1.000 16.19900 294 PRO B N 1
ATOM 5121 C CA . PRO B 1 294 ? -55.06303 -31.85159 -50.52171 1.000 15.93833 294 PRO B CA 1
ATOM 5122 C C . PRO B 1 294 ? -54.55710 -31.22969 -49.22695 1.000 14.67951 294 PRO B C 1
ATOM 5123 O O . PRO B 1 294 ? -55.33259 -31.17922 -48.25470 1.000 16.95710 294 PRO B O 1
ATOM 5127 N N . VAL B 1 295 ? -53.32670 -30.69432 -49.18747 1.000 14.58284 295 VAL B N 1
ATOM 5128 C CA . VAL B 1 295 ? -52.80958 -30.15550 -47.92043 1.000 16.36975 295 VAL B CA 1
ATOM 5129 C C . VAL B 1 295 ? -53.67134 -28.98532 -47.44044 1.000 15.24485 295 VAL B C 1
ATOM 5130 O O . VAL B 1 295 ? -54.26269 -29.07243 -46.34429 1.000 15.58776 295 VAL B O 1
ATOM 5134 N N . PRO B 1 296 ? -53.82874 -27.89307 -48.21572 1.000 14.90622 296 PRO B N 1
ATOM 5135 C CA . PRO B 1 296 ? -54.69366 -26.82075 -47.70390 1.000 14.70440 296 PRO B CA 1
ATOM 5136 C C . PRO B 1 296 ? -56.13581 -27.23973 -47.56220 1.000 15.53821 296 PRO B C 1
ATOM 5137 O O . PRO B 1 296 ? -56.84426 -26.74640 -46.66706 1.000 15.41351 296 PRO B O 1
ATOM 5141 N N . ALA B 1 297 ? -56.61093 -28.14332 -48.44203 1.000 14.21146 297 ALA B N 1
ATOM 5142 C CA . ALA B 1 297 ? -58.01208 -28.55677 -48.31297 1.000 12.62038 297 ALA B CA 1
ATOM 5143 C C . ALA B 1 297 ? -58.23794 -29.33993 -47.02195 1.000 13.26775 297 ALA B C 1
ATOM 5144 O O . ALA B 1 297 ? -59.24928 -29.11033 -46.33455 1.000 13.73940 297 ALA B O 1
ATOM 5146 N N . ILE B 1 298 ? -57.30174 -30.24353 -46.67873 1.000 12.54674 298 ILE B N 1
ATOM 5147 C CA . ILE B 1 298 ? -57.40443 -30.98323 -45.42456 1.000 11.77042 298 ILE B CA 1
ATOM 5148 C C . ILE B 1 298 ? -57.38289 -30.01606 -44.24634 1.000 14.11222 298 ILE B C 1
ATOM 5149 O O . ILE B 1 298 ? -58.19222 -30.13320 -43.31736 1.000 14.91010 298 ILE B O 1
ATOM 5154 N N . LYS B 1 299 ? -56.52057 -28.98549 -44.32239 1.000 13.35908 299 LYS B N 1
ATOM 5155 C CA . LYS B 1 299 ? -56.44244 -28.05968 -43.18664 1.000 16.31230 299 LYS B CA 1
ATOM 5156 C C . LYS B 1 299 ? -57.74448 -27.33514 -43.00845 1.000 14.80821 299 LYS B C 1
ATOM 5157 O O . LYS B 1 299 ? -58.15521 -27.07408 -41.87058 1.000 16.11574 299 LYS B O 1
ATOM 5163 N N . LEU B 1 300 ? -58.41982 -26.97803 -44.12038 1.000 14.32271 300 LEU B N 1
ATOM 5164 C CA . LEU B 1 300 ? -59.72402 -26.31879 -44.01875 1.000 13.79815 300 LEU B CA 1
ATOM 5165 C C . LEU B 1 300 ? -60.77493 -27.23451 -43.43556 1.000 14.45158 300 LEU B C 1
ATOM 5166 O O . LEU B 1 300 ? -61.56423 -26.82100 -42.55848 1.000 15.99949 300 LEU B O 1
ATOM 5171 N N . ALA B 1 301 ? -60.79266 -28.51382 -43.88135 1.000 13.80971 301 ALA B N 1
ATOM 5172 C CA . ALA B 1 301 ? -61.79258 -29.43675 -43.34255 1.000 12.78476 301 ALA B CA 1
ATOM 5173 C C . ALA B 1 301 ? -61.56800 -29.70671 -41.86480 1.000 14.37842 301 ALA B C 1
ATOM 5174 O O . ALA B 1 301 ? -62.52880 -29.75482 -41.08938 1.000 13.99529 301 ALA B O 1
ATOM 5176 N N . LEU B 1 302 ? -60.29543 -29.90749 -41.45793 1.000 13.92626 302 LEU B N 1
ATOM 5177 C CA . LEU B 1 302 ? -59.99462 -30.11951 -40.03734 1.000 13.57268 302 LEU B CA 1
ATOM 5178 C C . LEU B 1 302 ? -60.39974 -28.90503 -39.21225 1.000 12.88389 302 LEU B C 1
ATOM 5179 O O . LEU B 1 302 ? -60.98306 -29.05243 -38.12894 1.000 14.94072 302 LEU B O 1
ATOM 5184 N N . ALA B 1 303 ? -60.16394 -27.68883 -39.73662 1.000 13.99913 303 ALA B N 1
ATOM 5185 C CA . ALA B 1 303 ? -60.54529 -26.51600 -38.95057 1.000 16.69626 303 ALA B CA 1
ATOM 5186 C C . ALA B 1 303 ? -62.05041 -26.46014 -38.74636 1.000 15.28922 303 ALA B C 1
ATOM 5187 O O . ALA B 1 303 ? -62.52802 -26.10959 -37.65830 1.000 17.98848 303 ALA B O 1
ATOM 5189 N N . GLN B 1 304 ? -62.81701 -26.80826 -39.78344 1.000 16.28951 304 GLN B N 1
ATOM 5190 C CA . GLN B 1 304 ? -64.26701 -26.82320 -39.64669 1.000 15.34168 304 GLN B CA 1
ATOM 5191 C C . GLN B 1 304 ? -64.72879 -27.82867 -38.62378 1.000 17.98033 304 GLN B C 1
ATOM 5192 O O . GLN B 1 304 ? -65.67050 -27.56652 -37.87005 1.000 19.07516 304 GLN B O 1
ATOM 5202 N N . ALA B 1 305 ? -64.06354 -29.00714 -38.56409 1.000 15.36713 305 ALA B N 1
ATOM 5203 C CA . ALA B 1 305 ? -64.42533 -30.03393 -37.60994 1.000 16.74228 305 ALA B CA 1
ATOM 5204 C C . ALA B 1 305 ? -63.86088 -29.76366 -36.22630 1.000 15.68376 305 ALA B C 1
ATOM 5205 O O . ALA B 1 305 ? -64.21815 -30.47893 -35.26675 1.000 19.76195 305 ALA B O 1
ATOM 5207 N N . GLN B 1 306 ? -62.95588 -28.78568 -36.12417 1.000 16.10527 306 GLN B N 1
ATOM 5208 C CA . GLN B 1 306 ? -62.21319 -28.51866 -34.87498 1.000 16.61833 306 GLN B CA 1
ATOM 5209 C C . GLN B 1 306 ? -61.36541 -29.71276 -34.47481 1.000 16.71543 306 GLN B C 1
ATOM 5210 O O . GLN B 1 306 ? -61.27720 -30.08588 -33.28990 1.000 20.02486 306 GLN B O 1
ATOM 5216 N N . TRP B 1 307 ? -60.71502 -30.33756 -35.47109 1.000 17.41916 307 TRP B N 1
ATOM 5217 C CA . TRP B 1 307 ? -59.81600 -31.45925 -35.24627 1.000 14.55132 307 TRP B CA 1
ATOM 5218 C C . TRP B 1 307 ? -58.39239 -31.12451 -35.67214 1.000 15.97082 307 TRP B C 1
ATOM 5219 O O . TRP B 1 307 ? -58.17181 -30.27903 -36.52250 1.000 17.82685 307 TRP B O 1
ATOM 5230 N N . GLN B 1 308 ? -57.41527 -31.82937 -35.08140 1.000 16.36904 308 GLN B N 1
ATOM 5231 C CA . GLN B 1 308 ? -56.07779 -31.72430 -35.63775 1.000 17.07080 308 GLN B CA 1
ATOM 5232 C C . GLN B 1 308 ? -55.68859 -33.07863 -36.19702 1.000 15.14347 308 GLN B C 1
ATOM 5233 O O . GLN B 1 308 ? -56.36009 -34.09507 -35.95750 1.000 16.17736 308 GLN B O 1
ATOM 5242 N N . VAL B 1 309 ? -54.54036 -33.10496 -36.86240 1.000 17.06412 309 VAL B N 1
ATOM 5243 C CA . VAL B 1 309 ? -54.11675 -34.33269 -37.53277 1.000 17.00170 309 VAL B CA 1
ATOM 5244 C C . VAL B 1 309 ? -54.10923 -35.53048 -36.59219 1.000 15.13082 309 VAL B C 1
ATOM 5245 O O . VAL B 1 309 ? -54.59984 -36.62261 -36.94729 1.000 17.11537 309 VAL B O 1
ATOM 5249 N N . GLN B 1 310 ? -53.57719 -35.36205 -35.36010 1.000 15.15059 310 GLN B N 1
ATOM 5250 C CA . GLN B 1 310 ? -53.43529 -36.49868 -34.45239 1.000 15.73244 310 GLN B CA 1
ATOM 5251 C C . GLN B 1 310 ? -54.77296 -37.01131 -33.92581 1.000 16.13764 310 GLN B C 1
ATOM 5252 O O . GLN B 1 310 ? -54.77845 -38.08132 -33.29934 1.000 19.10704 310 GLN B O 1
ATOM 5258 N N . ASP B 1 311 ? -55.87200 -36.28525 -34.13503 1.000 15.36733 311 ASP B N 1
ATOM 5259 C CA . ASP B 1 311 ? -57.19750 -36.75385 -33.72275 1.000 17.20432 311 ASP B CA 1
ATOM 5260 C C . ASP B 1 311 ? -57.80692 -37.70821 -34.75474 1.000 16.83310 311 ASP B C 1
ATOM 5261 O O . ASP B 1 311 ? -58.81105 -38.35671 -34.44983 1.000 18.47474 311 ASP B O 1
ATOM 5266 N N . VAL B 1 312 ? -57.20973 -37.84479 -35.92637 1.000 14.62781 312 VAL B N 1
ATOM 5267 C CA . VAL B 1 312 ? -57.83275 -38.58307 -37.03326 1.000 14.58481 312 VAL B CA 1
ATOM 5268 C C . VAL B 1 312 ? -57.32844 -40.03087 -37.03797 1.000 16.29219 312 VAL B C 1
ATOM 5269 O O . VAL B 1 312 ? -56.12205 -40.27824 -37.03164 1.000 16.80055 312 VAL B O 1
ATOM 5273 N N . ASP B 1 313 ? -58.26137 -41.00404 -37.08200 1.000 14.51534 313 ASP B N 1
ATOM 5274 C CA . ASP B 1 313 ? -57.88332 -42.40859 -37.04722 1.000 15.29840 313 ASP B CA 1
ATOM 5275 C C . ASP B 1 313 ? -57.30903 -42.88796 -38.37477 1.000 13.88050 313 ASP B C 1
ATOM 5276 O O . ASP B 1 313 ? -56.37650 -43.69971 -38.40926 1.000 15.23338 313 ASP B O 1
ATOM 5281 N N . ARG B 1 314 ? -57.87366 -42.41460 -39.51002 1.000 13.18670 314 ARG B N 1
ATOM 5282 C CA . ARG B 1 314 ? -57.28904 -42.76263 -40.79921 1.000 12.95474 314 ARG B CA 1
ATOM 5283 C C . ARG B 1 314 ? -57.53547 -41.66168 -41.80909 1.000 12.29004 314 ARG B C 1
ATOM 5284 O O . ARG B 1 314 ? -58.58304 -40.99249 -41.78809 1.000 13.09527 314 ARG B O 1
ATOM 5292 N N . PHE B 1 315 ? -56.53254 -41.46504 -42.66506 1.000 13.41392 315 PHE B N 1
ATOM 5293 C CA . PHE B 1 315 ? -56.62842 -40.57036 -43.81000 1.000 12.18922 315 PHE B CA 1
ATOM 5294 C C . PHE B 1 315 ? -56.72381 -41.44841 -45.03854 1.000 14.06723 315 PHE B C 1
ATOM 5295 O O . PHE B 1 315 ? -56.01714 -42.46487 -45.16184 1.000 16.09764 315 PHE B O 1
ATOM 5303 N N . GLU B 1 316 ? -57.63552 -41.11224 -45.91260 1.000 12.53252 316 GLU B N 1
ATOM 5304 C CA . GLU B 1 316 ? -57.78169 -41.78908 -47.19838 1.000 11.86808 316 GLU B CA 1
ATOM 5305 C C . GLU B 1 316 ? -57.61395 -40.69582 -48.23381 1.000 13.31443 316 GLU B C 1
ATOM 5306 O O . GLU B 1 316 ? -58.52432 -39.88850 -48.49831 1.000 13.55378 316 GLU B O 1
ATOM 5312 N N . VAL B 1 317 ? -56.42690 -40.63882 -48.78909 1.000 13.18539 317 VAL B N 1
ATOM 5313 C CA . VAL B 1 317 ? -56.03992 -39.56863 -49.68565 1.000 13.00402 317 VAL B CA 1
ATOM 5314 C C . VAL B 1 317 ? -55.76725 -40.22301 -51.03479 1.000 16.93174 317 VAL B C 1
ATOM 5315 O O . VAL B 1 317 ? -55.02222 -41.21139 -51.12992 1.000 15.97894 317 VAL B O 1
ATOM 5319 N N . ASN B 1 318 ? -56.35852 -39.69139 -52.09234 1.000 12.53959 318 ASN B N 1
ATOM 5320 C CA . ASN B 1 318 ? -56.24272 -40.40995 -53.34902 1.000 12.57720 318 ASN B CA 1
ATOM 5321 C C . ASN B 1 318 ? -54.79285 -40.52535 -53.84684 1.000 15.38707 318 ASN B C 1
ATOM 5322 O O . ASN B 1 318 ? -54.04510 -39.54208 -53.87566 1.000 17.39726 318 ASN B O 1
ATOM 5327 N N . GLU B 1 319 ? -54.42001 -41.73033 -54.26749 1.000 15.01018 319 GLU B N 1
ATOM 5328 C CA . GLU B 1 319 ? -53.06179 -42.02204 -54.78397 1.000 16.97677 319 GLU B CA 1
ATOM 5329 C C . GLU B 1 319 ? -52.99640 -41.70701 -56.27405 1.000 17.89062 319 GLU B C 1
ATOM 5330 O O . GLU B 1 319 ? -52.82316 -42.60021 -57.10936 1.000 17.77289 319 GLU B O 1
ATOM 5336 N N . ALA B 1 320 ? -53.15056 -40.41730 -56.59257 1.000 16.01764 320 ALA B N 1
ATOM 5337 C CA . ALA B 1 320 ? -53.10249 -40.01336 -57.98252 1.000 18.74259 320 ALA B CA 1
ATOM 5338 C C . ALA B 1 320 ? -51.76029 -40.40762 -58.56701 1.000 16.72440 320 ALA B C 1
ATOM 5339 O O . ALA B 1 320 ? -51.66264 -40.85271 -59.73028 1.000 18.39360 320 ALA B O 1
ATOM 5341 N N . PHE B 1 321 ? -50.72709 -40.25826 -57.75125 1.000 14.67588 321 PHE B N 1
ATOM 5342 C CA . PHE B 1 321 ? -49.39871 -40.82307 -57.97361 1.000 15.60218 321 PHE B CA 1
ATOM 5343 C C . PHE B 1 321 ? -48.84976 -41.13111 -56.59462 1.000 15.63967 321 PHE B C 1
ATOM 5344 O O . PHE B 1 321 ? -49.23237 -40.50952 -55.59850 1.000 14.91945 321 PHE B O 1
ATOM 5352 N N . ALA B 1 322 ? -47.96794 -42.13075 -56.50958 1.000 14.86302 322 ALA B N 1
ATOM 5353 C CA . ALA B 1 322 ? -47.32587 -42.37913 -55.22686 1.000 14.86834 322 ALA B CA 1
ATOM 5354 C C . ALA B 1 322 ? -46.68591 -41.11889 -54.66416 1.000 15.18134 322 ALA B C 1
ATOM 5355 O O . ALA B 1 322 ? -46.73372 -40.87722 -53.44350 1.000 15.41918 322 ALA B O 1
ATOM 5357 N N . ALA B 1 323 ? -46.08846 -40.29194 -55.54645 1.000 16.03534 323 ALA B N 1
ATOM 5358 C CA . ALA B 1 323 ? -45.44553 -39.06252 -55.08205 1.000 17.05925 323 ALA B CA 1
ATOM 5359 C C . ALA B 1 323 ? -46.41798 -38.13393 -54.34803 1.000 15.40917 323 ALA B C 1
ATOM 5360 O O . ALA B 1 323 ? -46.04037 -37.47378 -53.35963 1.000 18.12597 323 ALA B O 1
ATOM 5362 N N . VAL B 1 324 ? -47.67589 -38.06884 -54.81128 1.000 15.12116 324 VAL B N 1
ATOM 5363 C CA . VAL B 1 324 ? -48.66580 -37.19840 -54.17622 1.000 16.97004 324 VAL B CA 1
ATOM 5364 C C . VAL B 1 324 ? -48.99965 -37.72590 -52.79242 1.000 17.87396 324 VAL B C 1
ATOM 5365 O O . VAL B 1 324 ? -49.07124 -36.96021 -51.81511 1.000 18.56819 324 VAL B O 1
ATOM 5369 N N . GLY B 1 325 ? -49.18373 -39.03298 -52.66794 1.000 16.26069 325 GLY B N 1
ATOM 5370 C CA . GLY B 1 325 ? -49.46208 -39.58106 -51.36307 1.000 16.69314 325 GLY B CA 1
ATOM 5371 C C . GLY B 1 325 ? -48.34244 -39.29729 -50.37568 1.000 17.68091 325 GLY B C 1
ATOM 5372 O O . GLY B 1 325 ? -48.58515 -38.86816 -49.23415 1.000 18.54544 325 GLY B O 1
ATOM 5373 N N . LEU B 1 326 ? -47.10073 -39.46282 -50.82232 1.000 16.20420 326 LEU B N 1
ATOM 5374 C CA . LEU B 1 326 ? -45.97230 -39.19563 -49.94040 1.000 16.71898 326 LEU B CA 1
ATOM 5375 C C . LEU B 1 326 ? -45.89523 -37.73102 -49.51559 1.000 18.07832 326 LEU B C 1
ATOM 5376 O O . LEU B 1 326 ? -45.68036 -37.43398 -48.33590 1.000 17.88984 326 LEU B O 1
ATOM 5381 N N . VAL B 1 327 ? -46.07016 -36.79574 -50.45287 1.000 16.44695 327 VAL B N 1
ATOM 5382 C CA . VAL B 1 327 ? -45.95741 -35.38860 -50.09261 1.000 16.96268 327 VAL B CA 1
ATOM 5383 C C . VAL B 1 327 ? -47.04398 -35.00698 -49.11363 1.000 16.22975 327 VAL B C 1
ATOM 5384 O O . VAL B 1 327 ? -46.78217 -34.31781 -48.11492 1.000 17.86108 327 VAL B O 1
ATOM 5388 N N . VAL B 1 328 ? -48.28545 -35.41684 -49.37865 1.000 14.74708 328 VAL B N 1
ATOM 5389 C CA . VAL B 1 328 ? -49.37107 -35.03981 -48.46700 1.000 15.24271 328 VAL B CA 1
ATOM 5390 C C . VAL B 1 328 ? -49.15617 -35.65063 -47.08313 1.000 16.38075 328 VAL B C 1
ATOM 5391 O O . VAL B 1 328 ? -49.31234 -34.96548 -46.03784 1.000 16.34171 328 VAL B O 1
ATOM 5395 N N . ARG B 1 329 ? -48.80830 -36.95351 -47.04142 1.000 15.07447 329 ARG B N 1
ATOM 5396 C CA . ARG B 1 329 ? -48.58640 -37.63326 -45.75980 1.000 15.45331 329 ARG B CA 1
ATOM 5397 C C . ARG B 1 329 ? -47.50936 -36.91943 -44.94358 1.000 19.03718 329 ARG B C 1
ATOM 5398 O O . ARG B 1 329 ? -47.72155 -36.56953 -43.77455 1.000 17.59629 329 ARG B O 1
ATOM 5406 N N . ASP B 1 330 ? -46.36891 -36.64419 -45.56755 1.000 17.67627 330 ASP B N 1
ATOM 5407 C CA . ASP B 1 330 ? -45.23244 -36.09201 -44.82647 1.000 19.00737 330 ASP B CA 1
ATOM 5408 C C . ASP B 1 330 ? -45.40718 -34.60370 -44.51372 1.000 18.33681 330 ASP B C 1
ATOM 5409 O O . ASP B 1 330 ? -44.97884 -34.16058 -43.43562 1.000 21.41056 330 ASP B O 1
ATOM 5414 N N . GLU B 1 331 ? -46.06071 -33.80183 -45.36937 1.000 16.00794 331 GLU B N 1
ATOM 5415 C CA . GLU B 1 331 ? -46.31952 -32.40549 -45.03444 1.000 16.45887 331 GLU B CA 1
ATOM 5416 C C . GLU B 1 331 ? -47.26742 -32.28796 -43.85737 1.000 17.84224 331 GLU B C 1
ATOM 5417 O O . GLU B 1 331 ? -47.08216 -31.39609 -42.99993 1.000 21.68395 331 GLU B O 1
ATOM 5427 N N . LEU B 1 332 ? -48.24647 -33.20751 -43.72522 1.000 16.00134 332 LEU B N 1
ATOM 5428 C CA . LEU B 1 332 ? -49.14734 -33.13237 -42.58531 1.000 17.11624 332 LEU B CA 1
ATOM 5429 C C . LEU B 1 332 ? -48.66277 -33.92588 -41.35990 1.000 17.87855 332 LEU B C 1
ATOM 5430 O O . LEU B 1 332 ? -49.26368 -33.77313 -40.28249 1.000 19.99769 332 LEU B O 1
ATOM 5435 N N . GLY B 1 333 ? -47.57353 -34.68740 -41.48781 1.000 16.99820 333 GLY B N 1
ATOM 5436 C CA . GLY B 1 333 ? -47.01011 -35.44745 -40.37490 1.000 15.89621 333 GLY B CA 1
ATOM 5437 C C . GLY B 1 333 ? -47.83141 -36.65084 -40.00711 1.000 16.18868 333 GLY B C 1
ATOM 5438 O O . GLY B 1 333 ? -47.74839 -37.13819 -38.87277 1.000 17.74530 333 GLY B O 1
ATOM 5439 N N . ILE B 1 334 ? -48.54819 -37.22987 -40.97145 1.000 15.93937 334 ILE B N 1
ATOM 5440 C CA . ILE B 1 334 ? -49.44488 -38.33122 -40.63322 1.000 15.87875 334 ILE B CA 1
ATOM 5441 C C . ILE B 1 334 ? -48.65883 -39.61669 -40.46208 1.000 16.24939 334 ILE B C 1
ATOM 5442 O O . ILE B 1 334 ? -47.73860 -39.92786 -41.24845 1.000 18.04147 334 ILE B O 1
ATOM 5447 N N . ALA B 1 335 ? -49.04611 -40.39927 -39.44383 1.000 16.05555 335 ALA B N 1
ATOM 5448 C CA . ALA B 1 335 ? -48.38433 -41.66495 -39.20239 1.000 15.71673 335 ALA B CA 1
ATOM 5449 C C . ALA B 1 335 ? -48.58857 -42.58567 -40.40309 1.000 17.15350 335 ALA B C 1
ATOM 5450 O O . ALA B 1 335 ? -49.73313 -42.72708 -40.88085 1.000 15.76599 335 ALA B O 1
ATOM 5452 N N . PRO B 1 336 ? -47.53607 -43.25967 -40.90169 1.000 16.41758 336 PRO B N 1
ATOM 5453 C CA . PRO B 1 336 ? -47.69764 -44.08086 -42.10666 1.000 16.13968 336 PRO B CA 1
ATOM 5454 C C . PRO B 1 336 ? -48.73810 -45.19060 -41.98127 1.000 17.69716 336 PRO B C 1
ATOM 5455 O O . PRO B 1 336 ? -49.37294 -45.54662 -42.99030 1.000 17.76956 336 PRO B O 1
ATOM 5459 N N . GLU B 1 337 ? -48.95700 -45.72947 -40.79629 1.000 16.42336 337 GLU B N 1
ATOM 5460 C CA . GLU B 1 337 ? -49.92967 -46.78972 -40.64692 1.000 16.50973 337 GLU B CA 1
ATOM 5461 C C . GLU B 1 337 ? -51.34534 -46.27155 -40.60351 1.000 16.49529 337 GLU B C 1
ATOM 5462 O O . GLU B 1 337 ? -52.28268 -47.08729 -40.61115 1.000 18.59704 337 GLU B O 1
ATOM 5468 N N . ARG B 1 338 ? -51.53818 -44.94866 -40.58709 1.000 16.94226 338 ARG B N 1
ATOM 5469 C CA . ARG B 1 338 ? -52.86656 -44.34037 -40.63920 1.000 16.08791 338 ARG B CA 1
ATOM 5470 C C . ARG B 1 338 ? -53.16944 -43.68382 -41.98211 1.000 15.51250 338 ARG B C 1
ATOM 5471 O O . ARG B 1 338 ? -54.19404 -43.00087 -42.10091 1.000 15.65138 338 ARG B O 1
ATOM 5479 N N . PHE B 1 339 ? -52.31417 -43.85424 -42.97550 1.000 13.76616 339 PHE B N 1
ATOM 5480 C CA . PHE B 1 339 ? -52.45282 -43.18943 -44.26348 1.000 13.02290 339 PHE B CA 1
ATOM 5481 C C . PHE B 1 339 ? -52.73927 -44.26216 -45.29717 1.000 14.49691 339 PHE B C 1
ATOM 5482 O O . PHE B 1 339 ? -51.90211 -45.13641 -45.51968 1.000 15.32466 339 PHE B O 1
ATOM 5490 N N . ASN B 1 340 ? -53.93214 -44.22566 -45.91699 1.000 14.09495 340 ASN B N 1
ATOM 5491 C CA . ASN B 1 340 ? -54.33300 -45.23896 -46.93779 1.000 16.81426 340 ASN B CA 1
ATOM 5492 C C . ASN B 1 340 ? -54.12275 -46.67337 -46.42397 1.000 16.13131 340 ASN B C 1
ATOM 5493 O O . ASN B 1 340 ? -53.41855 -47.50683 -47.01927 1.000 16.87279 340 ASN B O 1
ATOM 5498 N N . VAL B 1 341 ? -54.83500 -46.93193 -45.34442 1.000 15.74768 341 VAL B N 1
ATOM 5499 C CA . VAL B 1 341 ? -54.56856 -48.09194 -44.48459 1.000 15.08416 341 VAL B CA 1
ATOM 5500 C C . VAL B 1 341 ? -54.77714 -49.38864 -45.25079 1.000 14.76243 341 VAL B C 1
ATOM 5501 O O . VAL B 1 341 ? -54.05266 -50.37161 -45.04700 1.000 17.07837 341 VAL B O 1
ATOM 5505 N N . ASP B 1 342 ? -55.81958 -49.45310 -46.08390 1.000 13.68088 342 ASP B N 1
ATOM 5506 C CA . ASP B 1 342 ? -56.15613 -50.65808 -46.82545 1.000 14.05044 342 ASP B CA 1
ATOM 5507 C C . ASP B 1 342 ? -55.74392 -50.57804 -48.28508 1.000 14.46627 342 ASP B C 1
ATOM 5508 O O . ASP B 1 342 ? -56.30568 -51.31345 -49.12248 1.000 16.57830 342 ASP B O 1
ATOM 5513 N N . GLY B 1 343 ? -54.74861 -49.75190 -48.60336 1.000 14.57620 343 GLY B N 1
ATOM 5514 C CA . GLY B 1 343 ? -54.31820 -49.58052 -49.97177 1.000 14.39381 343 GLY B CA 1
ATOM 5515 C C . GLY B 1 343 ? -55.11273 -48.47774 -50.64285 1.000 16.16324 343 GLY B C 1
ATOM 5516 O O . GLY B 1 343 ? -56.12104 -47.97358 -50.12661 1.000 19.98721 343 GLY B O 1
ATOM 5517 N N . GLY B 1 344 ? -54.65450 -48.09790 -51.81945 1.000 15.98640 344 GLY B N 1
ATOM 5518 C CA . GLY B 1 344 ? -55.32225 -46.99701 -52.52077 1.000 14.11961 344 GLY B CA 1
ATOM 5519 C C . GLY B 1 344 ? -55.27481 -47.21018 -54.01745 1.000 15.16175 344 GLY B C 1
ATOM 5520 O O . GLY B 1 344 ? -55.10118 -48.32511 -54.49972 1.000 14.14583 344 GLY B O 1
ATOM 5521 N N . ALA B 1 345 ? -55.39708 -46.11138 -54.76507 1.000 13.71497 345 ALA B N 1
ATOM 5522 C CA . ALA B 1 345 ? -55.69269 -46.21429 -56.18464 1.000 13.98166 345 ALA B CA 1
ATOM 5523 C C . ALA B 1 345 ? -54.56873 -46.83882 -56.97813 1.000 12.91726 345 ALA B C 1
ATOM 5524 O O . ALA B 1 345 ? -54.81995 -47.37475 -58.06063 1.000 13.86810 345 ALA B O 1
ATOM 5526 N N . ILE B 1 346 ? -53.31957 -46.76947 -56.49507 1.000 14.08884 346 ILE B N 1
ATOM 5527 C CA . ILE B 1 346 ? -52.28888 -47.47076 -57.26681 1.000 14.98165 346 ILE B CA 1
ATOM 5528 C C . ILE B 1 346 ? -52.66496 -48.92973 -57.43913 1.000 16.22839 346 ILE B C 1
ATOM 5529 O O . ILE B 1 346 ? -52.51261 -49.51176 -58.52595 1.000 16.15282 346 ILE B O 1
ATOM 5534 N N . ALA B 1 347 ? -53.22014 -49.52134 -56.38703 1.000 14.68625 347 ALA B N 1
ATOM 5535 C CA . ALA B 1 347 ? -53.69333 -50.89220 -56.44443 1.000 14.37092 347 ALA B CA 1
ATOM 5536 C C . ALA B 1 347 ? -55.07699 -51.00837 -57.09506 1.000 14.22970 347 ALA B C 1
ATOM 5537 O O . ALA B 1 347 ? -55.25291 -51.73937 -58.08328 1.000 14.68114 347 ALA B O 1
ATOM 5539 N N . HIS B 1 348 ? -56.09414 -50.32982 -56.54035 1.000 13.64134 348 HIS B N 1
ATOM 5540 C CA . HIS B 1 348 ? -57.46043 -50.61262 -56.96844 1.000 14.85869 348 HIS B CA 1
ATOM 5541 C C . HIS B 1 348 ? -57.90354 -49.85772 -58.20311 1.000 15.41008 348 HIS B C 1
ATOM 5542 O O . HIS B 1 348 ? -58.88074 -50.28882 -58.83501 1.000 16.70143 348 HIS B O 1
ATOM 5549 N N . GLY B 1 349 ? -57.21411 -48.79703 -58.58397 1.000 13.68381 349 GLY B N 1
ATOM 5550 C CA . GLY B 1 349 ? -57.64084 -48.03563 -59.74731 1.000 15.13131 349 GLY B CA 1
ATOM 5551 C C . GLY B 1 349 ? -58.23064 -46.67443 -59.38974 1.000 15.13073 349 GLY B C 1
ATOM 5552 O O . GLY B 1 349 ? -58.73294 -46.44376 -58.29394 1.000 14.86684 349 GLY B O 1
ATOM 5553 N N . HIS B 1 350 ? -58.24696 -45.78472 -60.40953 1.000 16.83744 350 HIS B N 1
ATOM 5554 C CA . HIS B 1 350 ? -58.66051 -44.37800 -60.27393 1.000 16.24694 350 HIS B CA 1
ATOM 5555 C C . HIS B 1 350 ? -59.67760 -44.04209 -61.38567 1.000 14.98832 350 HIS B C 1
ATOM 5556 O O . HIS B 1 350 ? -59.33097 -43.37628 -62.37235 1.000 18.91915 350 HIS B O 1
ATOM 5563 N N . PRO B 1 351 ? -60.96526 -44.48753 -61.26245 1.000 11.85319 351 PRO B N 1
ATOM 5564 C CA . PRO B 1 351 ? -62.00101 -44.08988 -62.25428 1.000 13.51884 351 PRO B CA 1
ATOM 5565 C C . PRO B 1 351 ? -62.41242 -42.65970 -61.93234 1.000 13.03850 351 PRO B C 1
ATOM 5566 O O . PRO B 1 351 ? -63.26869 -42.43847 -61.07226 1.000 14.35575 351 PRO B O 1
ATOM 5570 N N . ILE B 1 352 ? -61.78131 -41.70248 -62.63634 1.000 12.79882 352 ILE B N 1
ATOM 5571 C CA . ILE B 1 352 ? -61.62016 -40.35715 -62.09501 1.000 11.96719 352 ILE B CA 1
ATOM 5572 C C . ILE B 1 352 ? -62.87069 -39.75354 -61.47081 1.000 13.00431 352 ILE B C 1
ATOM 5573 O O . ILE B 1 352 ? -62.81265 -39.30788 -60.31235 1.000 15.54725 352 ILE B O 1
ATOM 5578 N N . GLY B 1 353 ? -64.00682 -39.69578 -62.18019 1.000 13.17943 353 GLY B N 1
ATOM 5579 C CA . GLY B 1 353 ? -65.19108 -39.03096 -61.62218 1.000 13.01247 353 GLY B CA 1
ATOM 5580 C C . GLY B 1 353 ? -65.89126 -39.78396 -60.51738 1.000 12.13629 353 GLY B C 1
ATOM 5581 O O . GLY B 1 353 ? -66.71554 -39.20456 -59.80287 1.000 13.69037 353 GLY B O 1
ATOM 5582 N N . ALA B 1 354 ? -65.57517 -41.07228 -60.34397 1.000 11.95401 354 ALA B N 1
ATOM 5583 C CA . ALA B 1 354 ? -66.15526 -41.85168 -59.26350 1.000 13.25544 354 ALA B CA 1
ATOM 5584 C C . ALA B 1 354 ? -65.25171 -41.95245 -58.05096 1.000 12.11689 354 ALA B C 1
ATOM 5585 O O . ALA B 1 354 ? -65.75271 -42.28290 -56.97367 1.000 11.21418 354 ALA B O 1
ATOM 5587 N N . THR B 1 355 ? -63.94347 -41.68373 -58.18103 1.000 11.01439 355 THR B N 1
ATOM 5588 C CA . THR B 1 355 ? -63.01640 -42.02799 -57.10721 1.000 11.58390 355 THR B CA 1
ATOM 5589 C C . THR B 1 355 ? -63.39919 -41.37178 -55.79070 1.000 11.49164 355 THR B C 1
ATOM 5590 O O . THR B 1 355 ? -63.25452 -42.00838 -54.73995 1.000 11.29888 355 THR B O 1
ATOM 5594 N N . GLY B 1 356 ? -63.78011 -40.09079 -55.78479 1.000 11.00034 356 GLY B N 1
ATOM 5595 C CA . GLY B 1 356 ? -64.12099 -39.45499 -54.51206 1.000 11.20298 356 GLY B CA 1
ATOM 5596 C C . GLY B 1 356 ? -65.26565 -40.15041 -53.78363 1.000 11.63215 356 GLY B C 1
ATOM 5597 O O . GLY B 1 356 ? -65.24530 -40.30609 -52.54279 1.000 12.86013 356 GLY B O 1
ATOM 5598 N N . ALA B 1 357 ? -66.24599 -40.63455 -54.54703 1.000 11.37994 357 ALA B N 1
ATOM 5599 C CA . ALA B 1 357 ? -67.34430 -41.39133 -53.96055 1.000 11.21910 357 ALA B CA 1
ATOM 5600 C C . ALA B 1 357 ? -66.91094 -42.78944 -53.55177 1.000 10.34257 357 ALA B C 1
ATOM 5601 O O . ALA B 1 357 ? -67.36144 -43.27081 -52.51231 1.000 11.68828 357 ALA B O 1
ATOM 5603 N N . ILE B 1 358 ? -65.99773 -43.40554 -54.30512 1.000 10.49370 358 ILE B N 1
ATOM 5604 C CA . ILE B 1 358 ? -65.40516 -44.67720 -53.88364 1.000 10.49817 358 ILE B CA 1
ATOM 5605 C C . ILE B 1 358 ? -64.67596 -44.50952 -52.55585 1.000 11.14147 358 ILE B C 1
ATOM 5606 O O . ILE B 1 358 ? -64.75230 -45.38179 -51.67648 1.000 12.15975 358 ILE B O 1
ATOM 5611 N N . LEU B 1 359 ? -63.89416 -43.43669 -52.38791 1.000 10.26368 359 LEU B N 1
ATOM 5612 C CA . LEU B 1 359 ? -63.12030 -43.28519 -51.14848 1.000 11.84950 359 LEU B CA 1
ATOM 5613 C C . LEU B 1 359 ? -64.03769 -43.05199 -49.96556 1.000 11.12157 359 LEU B C 1
ATOM 5614 O O . LEU B 1 359 ? -63.79201 -43.57498 -48.85768 1.000 11.71697 359 LEU B O 1
ATOM 5619 N N . LEU B 1 360 ? -65.11765 -42.28423 -50.14984 1.000 10.94291 360 LEU B N 1
ATOM 5620 C CA . LEU B 1 360 ? -66.08662 -42.12493 -49.07928 1.000 11.49573 360 LEU B CA 1
ATOM 5621 C C . LEU B 1 360 ? -66.70360 -43.45630 -48.72398 1.000 12.43491 360 LEU B C 1
ATOM 5622 O O . LEU B 1 360 ? -66.91411 -43.74793 -47.53365 1.000 12.59097 360 LEU B O 1
ATOM 5627 N N . THR B 1 361 ? -67.02710 -44.26793 -49.74583 1.000 12.86398 361 THR B N 1
ATOM 5628 C CA . THR B 1 361 ? -67.61349 -45.58512 -49.49257 1.000 11.56061 361 THR B CA 1
ATOM 5629 C C . THR B 1 361 ? -66.65404 -46.47262 -48.72214 1.000 11.51057 361 THR B C 1
ATOM 5630 O O . THR B 1 361 ? -67.04008 -47.12149 -47.72575 1.000 12.75345 361 THR B O 1
ATOM 5634 N N . LYS B 1 362 ? -65.37816 -46.46887 -49.11014 1.000 12.47998 362 LYS B N 1
ATOM 5635 C CA . LYS B 1 362 ? -64.37850 -47.26632 -48.41369 1.000 13.26600 362 LYS B CA 1
ATOM 5636 C C . LYS B 1 362 ? -64.31972 -46.86985 -46.96304 1.000 12.04067 362 LYS B C 1
ATOM 5637 O O . LYS B 1 362 ? -64.27039 -47.73928 -46.07995 1.000 13.62578 362 LYS B O 1
ATOM 5643 N N . VAL B 1 363 ? -64.26052 -45.57547 -46.66862 1.000 12.27138 363 VAL B N 1
ATOM 5644 C CA . VAL B 1 363 ? -64.13568 -45.12347 -45.28604 1.000 12.40408 363 VAL B CA 1
ATOM 5645 C C . VAL B 1 363 ? -65.37834 -45.45995 -44.49052 1.000 12.00553 363 VAL B C 1
ATOM 5646 O O . VAL B 1 363 ? -65.28181 -45.87525 -43.31517 1.000 13.77395 363 VAL B O 1
ATOM 5650 N N . ALA B 1 364 ? -66.56084 -45.34241 -45.08270 1.000 13.17756 364 ALA B N 1
ATOM 5651 C CA . ALA B 1 364 ? -67.78939 -45.66895 -44.34344 1.000 13.35016 364 ALA B CA 1
ATOM 5652 C C . ALA B 1 364 ? -67.74299 -47.10219 -43.84474 1.000 14.02207 364 ALA B C 1
ATOM 5653 O O . ALA B 1 364 ? -68.02939 -47.38788 -42.66603 1.000 15.49262 364 ALA B O 1
ATOM 5655 N N . HIS B 1 365 ? -67.31092 -48.00985 -44.71880 1.000 12.35958 365 HIS B N 1
ATOM 5656 C CA . HIS B 1 365 ? -67.28949 -49.40990 -44.31428 1.000 12.28219 365 HIS B CA 1
ATOM 5657 C C . HIS B 1 365 ? -66.11274 -49.74444 -43.42742 1.000 13.98622 365 HIS B C 1
ATOM 5658 O O . HIS B 1 365 ? -66.21423 -50.61026 -42.53198 1.000 14.60691 365 HIS B O 1
ATOM 5665 N N . ALA B 1 366 ? -64.98361 -49.10232 -43.62475 1.000 13.21818 366 ALA B N 1
ATOM 5666 C CA . ALA B 1 366 ? -63.81105 -49.41183 -42.79791 1.000 13.32881 366 ALA B CA 1
ATOM 5667 C C . ALA B 1 366 ? -64.00891 -48.95462 -41.38003 1.000 16.59423 366 ALA B C 1
ATOM 5668 O O . ALA B 1 366 ? -63.59191 -49.66436 -40.43958 1.000 14.95442 366 ALA B O 1
ATOM 5670 N N . LEU B 1 367 ? -64.59900 -47.77775 -41.18765 1.000 13.66323 367 LEU B N 1
ATOM 5671 C CA . LEU B 1 367 ? -64.84694 -47.31766 -39.81557 1.000 14.32096 367 LEU B CA 1
ATOM 5672 C C . LEU B 1 367 ? -65.85846 -48.22328 -39.13886 1.000 13.76390 367 LEU B C 1
ATOM 5673 O O . LEU B 1 367 ? -65.71918 -48.48494 -37.92925 1.000 15.21136 367 LEU B O 1
ATOM 5678 N N . ARG B 1 368 ? -66.86487 -48.70709 -39.87379 1.000 15.63275 368 ARG B N 1
ATOM 5679 C CA . ARG B 1 368 ? -67.80542 -49.64464 -39.24104 1.000 16.47466 368 ARG B CA 1
ATOM 5680 C C . ARG B 1 368 ? -67.07562 -50.91716 -38.79122 1.000 16.12547 368 ARG B C 1
ATOM 5681 O O . ARG B 1 368 ? -67.28732 -51.40355 -37.66724 1.000 18.42694 368 ARG B O 1
ATOM 5689 N N . ARG B 1 369 ? -66.19129 -51.44737 -39.62399 1.000 14.68710 369 ARG B N 1
ATOM 5690 C CA . ARG B 1 369 ? -65.48325 -52.67677 -39.28893 1.000 15.10496 369 ARG B CA 1
ATOM 5691 C C . ARG B 1 369 ? -64.54104 -52.49788 -38.10475 1.000 15.39384 369 ARG B C 1
ATOM 5692 O O . ARG B 1 369 ? -64.46400 -53.36833 -37.22288 1.000 17.15777 369 ARG B O 1
ATOM 5700 N N . THR B 1 370 ? -63.78263 -51.39708 -38.07097 1.000 15.93526 370 THR B N 1
ATOM 5701 C CA . THR B 1 370 ? -62.68930 -51.22424 -37.11483 1.000 15.93088 370 THR B CA 1
ATOM 5702 C C . THR B 1 370 ? -63.13086 -50.53327 -35.84646 1.000 17.40569 370 THR B C 1
ATOM 5703 O O . THR B 1 370 ? -62.34816 -50.50378 -34.87507 1.000 18.28165 370 THR B O 1
ATOM 5707 N N . SER B 1 371 ? -64.31989 -49.93965 -35.84573 1.000 16.57963 371 SER B N 1
ATOM 5708 C CA . SER B 1 371 ? -64.80099 -49.03924 -34.79314 1.000 16.54254 371 SER B CA 1
ATOM 5709 C C . SER B 1 371 ? -63.96375 -47.77833 -34.63376 1.000 17.21111 371 SER B C 1
ATOM 5710 O O . SER B 1 371 ? -64.14416 -47.03916 -33.64700 1.000 18.43685 371 SER B O 1
ATOM 5713 N N . GLU B 1 372 ? -63.10130 -47.46381 -35.61308 1.000 16.55155 372 GLU B N 1
ATOM 5714 C CA . GLU B 1 372 ? -62.45781 -46.15508 -35.61066 1.000 15.74348 372 GLU B CA 1
ATOM 5715 C C . GLU B 1 372 ? -63.51560 -45.05946 -35.66943 1.000 16.44110 372 GLU B C 1
ATOM 5716 O O . GLU B 1 372 ? -64.62777 -45.25347 -36.20531 1.000 15.55950 372 GLU B O 1
ATOM 5722 N N . ARG B 1 373 ? -63.15459 -43.87707 -35.16547 1.000 15.98052 373 ARG B N 1
ATOM 5723 C CA . ARG B 1 373 ? -64.14825 -42.80787 -35.01891 1.000 14.65827 373 ARG B CA 1
ATOM 5724 C C . ARG B 1 373 ? -64.05925 -41.72132 -36.07372 1.000 13.65892 373 ARG B C 1
ATOM 5725 O O . ARG B 1 373 ? -65.09829 -41.21178 -36.52310 1.000 16.64933 373 ARG B O 1
ATOM 5733 N N . ARG B 1 374 ? -62.85173 -41.32573 -36.47183 1.000 15.27500 374 ARG B N 1
ATOM 5734 C CA . ARG B 1 374 ? -62.68688 -40.09733 -37.26292 1.000 15.44214 374 ARG B CA 1
ATOM 5735 C C . ARG B 1 374 ? -61.80554 -40.36394 -38.46264 1.000 16.49447 374 ARG B C 1
ATOM 5736 O O . ARG B 1 374 ? -60.77944 -41.02560 -38.34429 1.000 15.05908 374 ARG B O 1
ATOM 5744 N N . ALA B 1 375 ? -62.21480 -39.83580 -39.61950 1.000 13.01751 375 ALA B N 1
ATOM 5745 C CA . ALA B 1 375 ? -61.45833 -40.05320 -40.82778 1.000 12.20803 375 ALA B CA 1
ATOM 5746 C C . ALA B 1 375 ? -61.49629 -38.79624 -41.67736 1.000 11.95432 375 ALA B C 1
ATOM 5747 O O . ALA B 1 375 ? -62.34219 -37.92571 -41.49408 1.000 12.99579 375 ALA B O 1
ATOM 5749 N N . VAL B 1 376 ? -60.53420 -38.70444 -42.59004 1.000 12.39357 376 VAL B N 1
ATOM 5750 C CA . VAL B 1 376 ? -60.50510 -37.61774 -43.57250 1.000 12.02085 376 VAL B CA 1
ATOM 5751 C C . VAL B 1 376 ? -60.33820 -38.26191 -44.93952 1.000 13.26861 376 VAL B C 1
ATOM 5752 O O . VAL B 1 376 ? -59.45091 -39.10481 -45.11535 1.000 14.10765 376 VAL B O 1
ATOM 5756 N N . VAL B 1 377 ? -61.16001 -37.84534 -45.90478 1.000 11.01872 377 VAL B N 1
ATOM 5757 C CA . VAL B 1 377 ? -61.02836 -38.23642 -47.30688 1.000 12.17094 377 VAL B CA 1
ATOM 5758 C C . VAL B 1 377 ? -60.58419 -36.98830 -48.06169 1.000 11.84568 377 VAL B C 1
ATOM 5759 O O . VAL B 1 377 ? -61.15892 -35.90461 -47.86947 1.000 11.70092 377 VAL B O 1
ATOM 5763 N N . SER B 1 378 ? -59.58040 -37.13119 -48.91060 1.000 11.15596 378 SER B N 1
ATOM 5764 C CA . SER B 1 378 ? -59.14288 -35.97509 -49.71170 1.000 10.55235 378 SER B CA 1
ATOM 5765 C C . SER B 1 378 ? -58.60893 -36.43092 -51.04657 1.000 12.08042 378 SER B C 1
ATOM 5766 O O . SER B 1 378 ? -58.07958 -37.55251 -51.19537 1.000 11.92174 378 SER B O 1
ATOM 5769 N N . LEU B 1 379 ? -58.77712 -35.54787 -52.04115 1.000 11.05620 379 LEU B N 1
ATOM 5770 C CA . LEU B 1 379 ? -58.29996 -35.84435 -53.39298 1.000 11.50195 379 LEU B CA 1
ATOM 5771 C C . LEU B 1 379 ? -57.69982 -34.59157 -53.98919 1.000 12.46117 379 LEU B C 1
ATOM 5772 O O . LEU B 1 379 ? -58.26433 -33.49317 -53.83066 1.000 12.94356 379 LEU B O 1
ATOM 5777 N N . CYS B 1 380 ? -56.62922 -34.77786 -54.74413 1.000 13.62296 380 CYS B N 1
ATOM 5778 C CA . CYS B 1 380 ? -56.24885 -33.72659 -55.67208 1.000 15.31628 380 CYS B CA 1
ATOM 5779 C C . CYS B 1 380 ? -57.19818 -33.72337 -56.84101 1.000 16.55376 380 CYS B C 1
ATOM 5780 O O . CYS B 1 380 ? -57.81465 -34.72727 -57.20802 1.000 17.92878 380 CYS B O 1
ATOM 5785 N N . ILE B 1 381 ? -57.28746 -32.56507 -57.46430 1.000 15.66200 381 ILE B N 1
ATOM 5786 C CA . ILE B 1 381 ? -58.25643 -32.29257 -58.49244 1.000 17.04096 381 ILE B CA 1
ATOM 5787 C C A ILE B 1 381 ? -57.22346 -31.67282 -59.43681 0.324 16.20948 381 ILE B C 1
ATOM 5788 C C B ILE B 1 381 ? -57.77330 -32.42201 -59.92383 0.676 12.99704 381 ILE B C 1
ATOM 5789 O O A ILE B 1 381 ? -56.47790 -30.75769 -59.03233 0.324 20.10490 381 ILE B O 1
ATOM 5790 O O B ILE B 1 381 ? -58.46027 -33.00495 -60.76035 0.676 11.93371 381 ILE B O 1
ATOM 5795 N N A GLY B 1 382 ? -57.16841 -32.11214 -60.67100 0.141 12.82820 382 GLY B N 1
ATOM 5796 N N B GLY B 1 382 ? -56.61885 -31.87209 -60.22534 0.859 13.97692 382 GLY B N 1
ATOM 5797 C CA . GLY B 1 382 ? -56.25228 -31.46823 -61.58318 1.000 14.24150 382 GLY B CA 1
ATOM 5798 C C . GLY B 1 382 ? -56.49062 -29.96427 -61.71259 1.000 17.21576 382 GLY B C 1
ATOM 5799 O O . GLY B 1 382 ? -57.51284 -29.43932 -61.27447 1.000 21.99931 382 GLY B O 1
ATOM 5800 N N . GLY B 1 383 ? -55.52054 -29.24602 -62.27827 1.000 14.51825 383 GLY B N 1
ATOM 5801 C CA . GLY B 1 383 ? -55.72543 -27.81633 -62.38397 1.000 16.57043 383 GLY B CA 1
ATOM 5802 C C . GLY B 1 383 ? -55.43222 -27.06026 -61.11654 1.000 18.21000 383 GLY B C 1
ATOM 5803 O O . GLY B 1 383 ? -55.73793 -25.86126 -61.05598 1.000 18.11026 383 GLY B O 1
ATOM 5804 N N . GLY B 1 384 ? -54.84389 -27.72756 -60.11698 1.000 18.44208 384 GLY B N 1
ATOM 5805 C CA . GLY B 1 384 ? -54.42146 -27.08026 -58.87428 1.000 16.11237 384 GLY B CA 1
ATOM 5806 C C . GLY B 1 384 ? -55.59047 -26.90881 -57.91682 1.000 14.99341 384 GLY B C 1
ATOM 5807 O O . GLY B 1 384 ? -55.85333 -25.78630 -57.44741 1.000 17.97865 384 GLY B O 1
ATOM 5808 N N . GLN B 1 385 ? -56.31278 -27.97855 -57.58407 1.000 13.21906 385 GLN B N 1
ATOM 5809 C CA . GLN B 1 385 ? -57.31326 -27.85998 -56.54964 1.000 12.85175 385 GLN B CA 1
ATOM 5810 C C . GLN B 1 385 ? -57.24609 -29.07465 -55.64819 1.000 12.96377 385 GLN B C 1
ATOM 5811 O O . GLN B 1 385 ? -56.64119 -30.09826 -55.99455 1.000 14.15319 385 GLN B O 1
ATOM 5817 N N . GLY B 1 386 ? -57.87708 -28.95610 -54.49950 1.000 11.84320 386 GLY B N 1
ATOM 5818 C CA . GLY B 1 386 ? -58.00332 -30.06385 -53.56037 1.000 12.56826 386 GLY B CA 1
ATOM 5819 C C . GLY B 1 386 ? -59.35999 -30.02123 -52.90350 1.000 12.36978 386 GLY B C 1
ATOM 5820 O O . GLY B 1 386 ? -59.94979 -28.95245 -52.70452 1.000 12.73588 386 GLY B O 1
ATOM 5821 N N . ILE B 1 387 ? -59.85847 -31.19874 -52.55598 1.000 11.01023 387 ILE B N 1
ATOM 5822 C CA . ILE B 1 387 ? -61.11348 -31.29882 -51.82518 1.000 10.30689 387 ILE B CA 1
ATOM 5823 C C . ILE B 1 387 ? -60.89275 -32.24193 -50.65978 1.000 12.34615 387 ILE B C 1
ATOM 5824 O O . ILE B 1 387 ? -60.15109 -33.23107 -50.79480 1.000 13.29193 387 ILE B O 1
ATOM 5829 N N . ALA B 1 388 ? -61.52071 -31.94450 -49.52232 1.000 11.21155 388 ALA B N 1
ATOM 5830 C CA . ALA B 1 388 ? -61.36854 -32.84239 -48.38720 1.000 11.18260 388 ALA B CA 1
ATOM 5831 C C . ALA B 1 388 ? -62.64026 -32.83510 -47.59343 1.000 10.68455 388 ALA B C 1
ATOM 5832 O O . ALA B 1 388 ? -63.30972 -31.80265 -47.47325 1.000 13.04219 388 ALA B O 1
ATOM 5834 N N . LEU B 1 389 ? -62.96039 -33.98239 -46.97905 1.000 11.71828 389 LEU B N 1
ATOM 5835 C CA . LEU B 1 389 ? -64.07322 -34.06132 -46.04149 1.000 11.99459 389 LEU B CA 1
ATOM 5836 C C . LEU B 1 389 ? -63.57032 -34.70246 -44.76085 1.000 11.95297 389 LEU B C 1
ATOM 5837 O O . LEU B 1 389 ? -62.90239 -35.74190 -44.80932 1.000 13.37536 389 LEU B O 1
ATOM 5842 N N . ALA B 1 390 ? -63.97265 -34.13817 -43.61994 1.000 10.34996 390 ALA B N 1
ATOM 5843 C CA . ALA B 1 390 ? -63.70174 -34.73270 -42.30803 1.000 10.99225 390 ALA B CA 1
ATOM 5844 C C . ALA B 1 390 ? -64.98388 -35.44661 -41.89600 1.000 13.54171 390 ALA B C 1
ATOM 5845 O O . ALA B 1 390 ? -66.08099 -34.87334 -41.96671 1.000 14.19483 390 ALA B O 1
ATOM 5847 N N . LEU B 1 391 ? -64.86810 -36.70711 -41.47449 1.000 12.37534 391 LEU B N 1
ATOM 5848 C CA . LEU B 1 391 ? -66.00830 -37.61498 -41.34652 1.000 12.97334 391 LEU B CA 1
ATOM 5849 C C . LEU B 1 391 ? -65.92214 -38.37033 -40.03947 1.000 15.32433 391 LEU B C 1
ATOM 5850 O O . LEU B 1 391 ? -64.84413 -38.79279 -39.62622 1.000 15.36161 391 LEU B O 1
ATOM 5855 N N . GLU B 1 392 ? -67.05287 -38.55271 -39.39626 1.000 13.07730 392 GLU B N 1
ATOM 5856 C CA . GLU B 1 392 ? -67.07502 -39.25573 -38.11719 1.000 13.91487 392 GLU B CA 1
ATOM 5857 C C . GLU B 1 392 ? -68.05649 -40.41926 -38.19439 1.000 13.95482 392 GLU B C 1
ATOM 5858 O O . GLU B 1 392 ? -69.14680 -40.30456 -38.74866 1.000 15.27294 392 GLU B O 1
ATOM 5864 N N . ARG B 1 393 ? -67.67776 -41.54264 -37.60958 1.000 13.85677 393 ARG B N 1
ATOM 5865 C CA . ARG B 1 393 ? -68.56758 -42.69205 -37.60973 1.000 14.63715 393 ARG B CA 1
ATOM 5866 C C . ARG B 1 393 ? -69.82247 -42.38457 -36.82326 1.000 17.29679 393 ARG B C 1
ATOM 5867 O O . ARG B 1 393 ? -69.76644 -41.77107 -35.75749 1.000 17.04537 393 ARG B O 1
ATOM 5875 N N . VAL B 1 394 ? -70.96113 -42.84066 -37.34798 1.000 17.15766 394 VAL B N 1
ATOM 5876 C CA . VAL B 1 394 ? -72.24040 -42.79856 -36.64282 1.000 18.96074 394 VAL B CA 1
ATOM 5877 C C . VAL B 1 394 ? -72.52142 -44.20495 -36.11339 1.000 22.99288 394 VAL B C 1
ATOM 5878 O O . VAL B 1 394 ? -72.51655 -45.18162 -36.88585 1.000 26.59088 394 VAL B O 1
ATOM 5882 N N . LYS B 1 395 ? -72.77982 -44.30010 -34.81631 1.000 21.01493 395 LYS B N 1
ATOM 5883 C CA . LYS B 1 395 ? -73.08787 -45.58610 -34.18490 1.000 26.39889 395 LYS B CA 1
ATOM 5884 C C . LYS B 1 395 ? -74.35008 -46.20643 -34.76656 1.000 27.13019 395 LYS B C 1
ATOM 5885 O O . LYS B 1 395 ? -75.28519 -45.51052 -35.18041 1.000 26.12977 395 LYS B O 1
ATOM 5891 N N . LEU B 1 396 ? -74.40935 -47.53414 -34.73237 1.000 25.05012 396 LEU B N 1
ATOM 5892 C CA . LEU B 1 396 ? -75.66157 -48.20413 -35.06912 1.000 28.11607 396 LEU B CA 1
ATOM 5893 C C . LEU B 1 396 ? -76.74084 -47.85957 -34.03856 1.000 36.60464 396 LEU B C 1
ATOM 5894 O O . LEU B 1 396 ? -76.45541 -47.63743 -32.85467 1.000 33.02630 396 LEU B O 1
ATOM 5899 N N . ALA B 1 397 ? -77.99357 -47.81134 -34.50213 1.000 48.77616 397 ALA B N 1
ATOM 5900 C CA . ALA B 1 397 ? -79.16104 -47.59798 -33.62641 1.000 57.76247 397 ALA B CA 1
ATOM 5901 C C . ALA B 1 397 ? -79.61151 -48.90619 -32.99112 1.000 64.60868 397 ALA B C 1
ATOM 5902 O O . ALA B 1 397 ? -79.64452 -49.93666 -33.66079 1.000 71.42963 397 ALA B O 1
ATOM 5904 N N . VAL C 1 2 ? -83.42419 -9.90846 -43.69396 1.000 54.65057 2 VAL C N 1
ATOM 5905 C CA . VAL C 1 2 ? -83.21994 -9.29217 -44.98581 1.000 53.62449 2 VAL C CA 1
ATOM 5906 C C . VAL C 1 2 ? -81.69741 -9.21058 -45.25659 1.000 46.62959 2 VAL C C 1
ATOM 5907 O O . VAL C 1 2 ? -81.29115 -9.31081 -46.38383 1.000 37.22545 2 VAL C O 1
ATOM 5911 N N . LYS C 1 3 ? -80.85319 -9.02498 -44.23238 1.000 36.99645 3 LYS C N 1
ATOM 5912 C CA . LYS C 1 3 ? -79.41624 -8.98250 -44.50379 1.000 39.26151 3 LYS C CA 1
ATOM 5913 C C . LYS C 1 3 ? -78.93034 -10.26727 -45.18541 1.000 34.01998 3 LYS C C 1
ATOM 5914 O O . LYS C 1 3 ? -78.03879 -10.20890 -46.04674 1.000 24.60757 3 LYS C O 1
ATOM 5920 N N . ASP C 1 4 ? -79.47746 -11.43341 -44.78694 1.000 26.73404 4 ASP C N 1
ATOM 5921 C CA . ASP C 1 4 ? -79.05277 -12.75350 -45.28039 1.000 24.58812 4 ASP C CA 1
ATOM 5922 C C . ASP C 1 4 ? -79.77387 -13.21979 -46.54317 1.000 24.09707 4 ASP C C 1
ATOM 5923 O O . ASP C 1 4 ? -79.49287 -14.32749 -47.02161 1.000 29.09261 4 ASP C O 1
ATOM 5928 N N . GLU C 1 5 ? -80.65347 -12.40522 -47.09133 1.000 23.28382 5 GLU C N 1
ATOM 5929 C CA . GLU C 1 5 ? -81.23610 -12.65072 -48.40999 1.000 22.92069 5 GLU C CA 1
ATOM 5930 C C . GLU C 1 5 ? -80.10665 -12.79148 -49.43134 1.000 20.18722 5 GLU C C 1
ATOM 5931 O O . GLU C 1 5 ? -79.09520 -12.08919 -49.35724 1.000 20.38611 5 GLU C O 1
ATOM 5937 N N . ILE C 1 6 ? -80.31239 -13.63684 -50.43681 1.000 16.12388 6 ILE C N 1
ATOM 5938 C CA . ILE C 1 6 ? -79.26953 -13.89747 -51.43901 1.000 15.29633 6 ILE C CA 1
ATOM 5939 C C . ILE C 1 6 ? -79.55704 -13.05913 -52.66410 1.000 14.55882 6 ILE C C 1
ATOM 5940 O O . ILE C 1 6 ? -80.67357 -13.08983 -53.20131 1.000 16.76460 6 ILE C O 1
ATOM 5945 N N . VAL C 1 7 ? -78.57179 -12.26891 -53.07486 1.000 13.97395 7 VAL C N 1
ATOM 5946 C CA . VAL C 1 7 ? -78.74957 -11.30993 -54.15609 1.000 13.87515 7 VAL C CA 1
ATOM 5947 C C . VAL C 1 7 ? -77.75518 -11.55336 -55.29619 1.000 14.86490 7 VAL C C 1
ATOM 5948 O O . VAL C 1 7 ? -76.67302 -12.14167 -55.13045 1.000 14.94688 7 VAL C O 1
ATOM 5952 N N . ILE C 1 8 ? -78.17726 -11.09888 -56.47591 1.000 14.43860 8 ILE C N 1
ATOM 5953 C CA . ILE C 1 8 ? -77.39183 -11.11086 -57.69800 1.000 14.78217 8 ILE C CA 1
ATOM 5954 C C . ILE C 1 8 ? -76.96554 -9.67078 -57.96112 1.000 15.70569 8 ILE C C 1
ATOM 5955 O O . ILE C 1 8 ? -77.81755 -8.76229 -57.94705 1.000 14.49897 8 ILE C O 1
ATOM 5960 N N . SER C 1 9 ? -75.67393 -9.45984 -58.19740 1.000 12.97458 9 SER C N 1
ATOM 5961 C CA . SER C 1 9 ? -75.07871 -8.16694 -58.53699 1.000 15.42924 9 SER C CA 1
ATOM 5962 C C . SER C 1 9 ? -74.26009 -8.28219 -59.81783 1.000 14.11153 9 SER C C 1
ATOM 5963 O O . SER C 1 9 ? -73.72379 -9.35088 -60.15247 1.000 13.96633 9 SER C O 1
ATOM 5966 N N . SER C 1 10 ? -74.19553 -7.17615 -60.56869 1.000 14.62020 10 SER C N 1
ATOM 5967 C CA . SER C 1 10 ? -73.31419 -7.05399 -61.73339 1.000 12.91658 10 SER C CA 1
ATOM 5968 C C . SER C 1 10 ? -73.50823 -8.16021 -62.79175 1.000 12.94792 10 SER C C 1
ATOM 5969 O O . SER C 1 10 ? -72.53849 -8.65335 -63.37161 1.000 16.07054 10 SER C O 1
ATOM 5972 N N . ALA C 1 11 ? -74.75069 -8.52961 -63.07220 1.000 12.80564 11 ALA C N 1
ATOM 5973 C CA . ALA C 1 11 ? -74.96595 -9.51667 -64.12466 1.000 13.62952 11 ALA C CA 1
ATOM 5974 C C . ALA C 1 11 ? -74.55997 -8.91641 -65.47339 1.000 14.33300 11 ALA C C 1
ATOM 5975 O O . ALA C 1 11 ? -74.98889 -7.81809 -65.83624 1.000 14.74138 11 ALA C O 1
ATOM 5977 N N . LEU C 1 12 ? -73.79341 -9.66123 -66.26460 1.000 11.65427 12 LEU C N 1
ATOM 5978 C CA . LEU C 1 12 ? -73.33297 -9.19829 -67.55698 1.000 11.58052 12 LEU C CA 1
ATOM 5979 C C . LEU C 1 12 ? -73.24325 -10.37840 -68.51075 1.000 11.98511 12 LEU C C 1
ATOM 5980 O O . LEU C 1 12 ? -73.04056 -11.53016 -68.08590 1.000 12.27811 12 LEU C O 1
ATOM 5985 N N . ARG C 1 13 ? -73.33647 -10.10390 -69.80170 1.000 11.30199 13 ARG C N 1
ATOM 5986 C CA . ARG C 1 13 ? -73.25582 -11.16257 -70.80922 1.000 11.46280 13 ARG C CA 1
ATOM 5987 C C . ARG C 1 13 ? -72.51071 -10.67334 -72.03640 1.000 13.01426 13 ARG C C 1
ATOM 5988 O O . ARG C 1 13 ? -72.46062 -9.44433 -72.31085 1.000 12.51413 13 ARG C O 1
ATOM 5996 N N . THR C 1 14 ? -71.91588 -11.61034 -72.79738 1.000 11.42988 14 THR C N 1
ATOM 5997 C CA . THR C 1 14 ? -71.48341 -11.27197 -74.15280 1.000 11.35888 14 THR C CA 1
ATOM 5998 C C . THR C 1 14 ? -72.70740 -11.08636 -75.04729 1.000 11.81731 14 THR C C 1
ATOM 5999 O O . THR C 1 14 ? -73.84388 -11.51853 -74.72552 1.000 12.45346 14 THR C O 1
ATOM 6003 N N . PRO C 1 15 ? -72.53312 -10.46472 -76.21630 1.000 12.97825 15 PRO C N 1
ATOM 6004 C CA . PRO C 1 15 ? -73.57128 -10.61478 -77.24195 1.000 11.42056 15 PRO C CA 1
ATOM 6005 C C . PRO C 1 15 ? -73.57206 -12.09554 -77.66357 1.000 11.73212 15 PRO C C 1
ATOM 6006 O O . PRO C 1 15 ? -72.60730 -12.83571 -77.41892 1.000 12.91215 15 PRO C O 1
ATOM 6010 N N . ILE C 1 16 ? -74.66130 -12.51392 -78.29161 1.000 11.47060 16 ILE C N 1
ATOM 6011 C CA . ILE C 1 16 ? -74.82439 -13.93747 -78.64114 1.000 11.76401 16 ILE C CA 1
ATOM 6012 C C . ILE C 1 16 ? -74.47610 -14.11071 -80.10567 1.000 12.37001 16 ILE C C 1
ATOM 6013 O O . ILE C 1 16 ? -75.01719 -13.40154 -80.99608 1.000 13.18338 16 ILE C O 1
ATOM 6018 N N . GLY C 1 17 ? -73.57779 -15.04157 -80.38317 1.000 11.12415 17 GLY C N 1
ATOM 6019 C CA . GLY C 1 17 ? -73.17460 -15.33159 -81.75008 1.000 12.46015 17 GLY C CA 1
ATOM 6020 C C . GLY C 1 17 ? -74.08639 -16.31964 -82.45747 1.000 12.22991 17 GLY C C 1
ATOM 6021 O O . GLY C 1 17 ? -74.68609 -17.21151 -81.82152 1.000 12.67473 17 GLY C O 1
ATOM 6022 N N . ALA C 1 18 ? -74.19431 -16.14262 -83.76417 1.000 11.64482 18 ALA C N 1
ATOM 6023 C CA . ALA C 1 18 ? -74.92102 -17.06868 -84.61096 1.000 11.40189 18 ALA C CA 1
ATOM 6024 C C . ALA C 1 18 ? -74.08793 -18.31799 -84.89511 1.000 13.17608 18 ALA C C 1
ATOM 6025 O O . ALA C 1 18 ? -72.85698 -18.31337 -84.81424 1.000 13.30949 18 ALA C O 1
ATOM 6027 N N . PHE C 1 19 ? -74.78195 -19.37982 -85.29434 1.000 12.04429 19 PHE C N 1
ATOM 6028 C CA . PHE C 1 19 ? -74.07403 -20.56880 -85.77633 1.000 12.94679 19 PHE C CA 1
ATOM 6029 C C . PHE C 1 19 ? -73.20622 -20.22743 -86.97770 1.000 14.81528 19 PHE C C 1
ATOM 6030 O O . PHE C 1 19 ? -73.65123 -19.57041 -87.92877 1.000 15.17805 19 PHE C O 1
ATOM 6038 N N . SER C 1 20 ? -71.96007 -20.69045 -86.93806 1.000 15.73527 20 SER C N 1
ATOM 6039 C CA . SER C 1 20 ? -70.92781 -20.37449 -87.94771 1.000 15.92777 20 SER C CA 1
ATOM 6040 C C . SER C 1 20 ? -70.68491 -18.87348 -88.04671 1.000 18.66067 20 SER C C 1
ATOM 6041 O O . SER C 1 20 ? -70.27963 -18.35789 -89.08641 1.000 19.71752 20 SER C O 1
ATOM 6045 N N . GLY C 1 21 ? -70.95278 -18.15009 -86.96938 1.000 15.56882 21 GLY C N 1
ATOM 6046 C CA . GLY C 1 21 ? -70.90224 -16.69785 -86.90650 1.000 14.11207 21 GLY C CA 1
ATOM 6047 C C . GLY C 1 21 ? -69.63522 -16.14090 -86.26947 1.000 15.50354 21 GLY C C 1
ATOM 6048 O O . GLY C 1 21 ? -68.55169 -16.73168 -86.35699 1.000 14.57650 21 GLY C O 1
ATOM 6049 N N . THR C 1 22 ? -69.76921 -14.96995 -85.64717 1.000 14.13314 22 THR C N 1
ATOM 6050 C CA . THR C 1 22 ? -68.59937 -14.19205 -85.25794 1.000 13.16295 22 THR C CA 1
ATOM 6051 C C . THR C 1 22 ? -67.78070 -14.91322 -84.19098 1.000 14.47058 22 THR C C 1
ATOM 6052 O O . THR C 1 22 ? -66.55853 -14.74083 -84.14050 1.000 14.56465 22 THR C O 1
ATOM 6056 N N . LEU C 1 23 ? -68.41955 -15.72169 -83.31017 1.000 12.79832 23 LEU C N 1
ATOM 6057 C CA . LEU C 1 23 ? -67.67224 -16.37681 -82.23816 1.000 12.54221 23 LEU C CA 1
ATOM 6058 C C . LEU C 1 23 ? -67.26319 -17.79733 -82.60767 1.000 14.34914 23 LEU C C 1
ATOM 6059 O O . LEU C 1 23 ? -66.84584 -18.55817 -81.70752 1.000 12.63537 23 LEU C O 1
ATOM 6064 N N . LYS C 1 24 ? -67.38325 -18.19267 -83.88753 1.000 12.74886 24 LYS C N 1
ATOM 6065 C CA . LYS C 1 24 ? -67.18769 -19.60605 -84.21716 1.000 14.53661 24 LYS C CA 1
ATOM 6066 C C . LYS C 1 24 ? -65.80566 -20.12992 -83.83308 1.000 12.60678 24 LYS C C 1
ATOM 6067 O O . LYS C 1 24 ? -65.66052 -21.33684 -83.64393 1.000 14.87698 24 LYS C O 1
ATOM 6073 N N . ASP C 1 25 ? -64.78353 -19.29851 -83.70628 1.000 14.03415 25 ASP C N 1
ATOM 6074 C CA . ASP C 1 25 ? -63.42899 -19.72647 -83.37981 1.000 14.80753 25 ASP C CA 1
ATOM 6075 C C . ASP C 1 25 ? -63.03882 -19.39190 -81.94249 1.000 17.40893 25 ASP C C 1
ATOM 6076 O O . ASP C 1 25 ? -61.85871 -19.47996 -81.59348 1.000 20.00490 25 ASP C O 1
ATOM 6081 N N . THR C 1 26 ? -63.98207 -18.98297 -81.07843 1.000 13.21906 26 THR C N 1
ATOM 6082 C CA . THR C 1 26 ? -63.64777 -18.49375 -79.74099 1.000 13.77108 26 THR C CA 1
ATOM 6083 C C . THR C 1 26 ? -64.22989 -19.48806 -78.74237 1.000 13.97903 26 THR C C 1
ATOM 6084 O O . THR C 1 26 ? -65.46950 -19.54320 -78.57237 1.000 15.11465 26 THR C O 1
ATOM 6088 N N . PRO C 1 27 ? -63.41925 -20.26404 -78.04341 1.000 13.74029 27 PRO C N 1
ATOM 6089 C CA . PRO C 1 27 ? -63.96049 -21.25634 -77.11004 1.000 12.41321 27 PRO C CA 1
ATOM 6090 C C . PRO C 1 27 ? -64.88384 -20.66007 -76.04537 1.000 12.65124 27 PRO C C 1
ATOM 6091 O O . PRO C 1 27 ? -64.73552 -19.50661 -75.58307 1.000 13.17085 27 PRO C O 1
ATOM 6095 N N . ALA C 1 28 ? -65.82910 -21.48809 -75.63608 1.000 11.24350 28 ALA C N 1
ATOM 6096 C CA . ALA C 1 28 ? -66.76197 -21.11762 -74.59496 1.000 11.86697 28 ALA C CA 1
ATOM 6097 C C . ALA C 1 28 ? -66.03226 -20.61526 -73.34268 1.000 14.13010 28 ALA C C 1
ATOM 6098 O O . ALA C 1 28 ? -66.45363 -19.62166 -72.73340 1.000 13.05624 28 ALA C O 1
ATOM 6100 N N . ALA C 1 29 ? -64.95393 -21.30233 -72.92036 1.000 13.11311 29 ALA C N 1
ATOM 6101 C CA . ALA C 1 29 ? -64.25617 -20.86196 -71.70939 1.000 11.90571 29 ALA C CA 1
ATOM 6102 C C . ALA C 1 29 ? -63.63811 -19.48240 -71.89916 1.000 15.96848 29 ALA C C 1
ATOM 6103 O O . ALA C 1 29 ? -63.53955 -18.71776 -70.93279 1.000 13.63457 29 ALA C O 1
ATOM 6105 N N . ALA C 1 30 ? -63.23859 -19.13109 -73.12648 1.000 13.00721 30 ALA C N 1
ATOM 6106 C CA . ALA C 1 30 ? -62.69818 -17.79457 -73.35163 1.000 13.95919 30 ALA C CA 1
ATOM 6107 C C . ALA C 1 30 ? -63.78307 -16.73601 -73.26133 1.000 12.57196 30 ALA C C 1
ATOM 6108 O O . ALA C 1 30 ? -63.53631 -15.61676 -72.79076 1.000 14.71953 30 ALA C O 1
ATOM 6110 N N . LEU C 1 31 ? -65.00081 -17.05628 -73.72726 1.000 11.40214 31 LEU C N 1
ATOM 6111 C CA . LEU C 1 31 ? -66.10278 -16.11889 -73.60234 1.000 12.76328 31 LEU C CA 1
ATOM 6112 C C . LEU C 1 31 ? -66.39415 -15.85870 -72.13243 1.000 13.0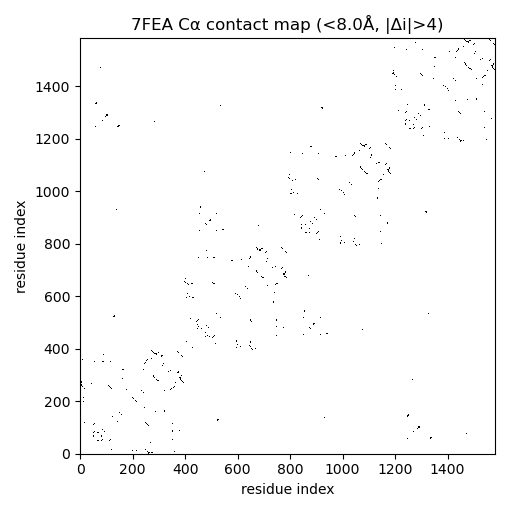5259 31 LEU C C 1
ATOM 6113 O O . LEU C 1 31 ? -66.59752 -14.71208 -71.69981 1.000 14.25768 31 LEU C O 1
ATOM 6118 N N . GLY C 1 32 ? -66.39469 -16.92564 -71.32299 1.000 11.97868 32 GLY C N 1
ATOM 6119 C CA . GLY C 1 32 ? -66.65633 -16.75528 -69.89833 1.000 11.60849 32 GLY C CA 1
ATOM 6120 C C . GLY C 1 32 ? -65.55064 -15.96544 -69.21884 1.000 11.12002 32 GLY C C 1
ATOM 6121 O O . GLY C 1 32 ? -65.84107 -15.09499 -68.37023 1.000 12.08904 32 GLY C O 1
ATOM 6122 N N . ALA C 1 33 ? -64.29767 -16.24121 -69.59808 1.000 12.68799 33 ALA C N 1
ATOM 6123 C CA . ALA C 1 33 ? -63.17284 -15.50616 -69.00041 1.000 13.75471 33 ALA C CA 1
ATOM 6124 C C . ALA C 1 33 ? -63.30096 -14.03055 -69.28768 1.000 15.69462 33 ALA C C 1
ATOM 6125 O O . ALA C 1 33 ? -63.03442 -13.19803 -68.40872 1.000 14.63152 33 ALA C O 1
ATOM 6127 N N . HIS C 1 34 ? -63.74075 -13.69138 -70.49428 1.000 13.97272 34 HIS C N 1
ATOM 6128 C CA . HIS C 1 34 ? -63.89364 -12.28893 -70.84510 1.000 14.27484 34 HIS C CA 1
ATOM 6129 C C . HIS C 1 34 ? -64.96111 -11.60400 -70.01014 1.000 16.64933 34 HIS C C 1
ATOM 6130 O O . HIS C 1 34 ? -64.77430 -10.45636 -69.56740 1.000 16.11711 34 HIS C O 1
ATOM 6137 N N . VAL C 1 35 ? -66.08717 -12.28040 -69.77907 1.000 13.04770 35 VAL C N 1
ATOM 6138 C CA . VAL C 1 35 ? -67.11647 -11.68115 -68.95112 1.000 14.04585 35 VAL C CA 1
ATOM 6139 C C . VAL C 1 35 ? -66.60740 -11.50922 -67.52882 1.000 14.63924 35 VAL C C 1
ATOM 6140 O O . VAL C 1 35 ? -66.83179 -10.46419 -66.90699 1.000 14.69089 35 VAL C O 1
ATOM 6144 N N . VAL C 1 36 ? -65.94613 -12.53359 -66.96711 1.000 12.80327 36 VAL C N 1
ATOM 6145 C CA . VAL C 1 36 ? -65.48168 -12.44304 -65.59411 1.000 13.75765 36 VAL C CA 1
ATOM 6146 C C . VAL C 1 36 ? -64.45367 -11.32909 -65.44779 1.000 15.14457 36 VAL C C 1
ATOM 6147 O O . VAL C 1 36 ? -64.50898 -10.54151 -64.48993 1.000 15.14727 36 VAL C O 1
ATOM 6151 N N . LYS C 1 37 ? -63.52031 -11.22955 -66.39158 1.000 13.80431 37 LYS C N 1
ATOM 6152 C CA . LYS C 1 37 ? -62.53363 -10.14683 -66.34524 1.000 17.36334 37 LYS C CA 1
ATOM 6153 C C . LYS C 1 37 ? -63.22465 -8.78436 -66.37581 1.000 17.08554 37 LYS C C 1
ATOM 6154 O O . LYS C 1 37 ? -62.87632 -7.88605 -65.58030 1.000 17.40352 37 LYS C O 1
ATOM 6160 N N . THR C 1 38 ? -64.22733 -8.62353 -67.23303 1.000 16.55459 38 THR C N 1
ATOM 6161 C CA . THR C 1 38 ? -64.94187 -7.34452 -67.32089 1.000 15.17710 38 THR C CA 1
ATOM 6162 C C . THR C 1 38 ? -65.72715 -7.04785 -66.04234 1.000 18.39374 38 THR C C 1
ATOM 6163 O O . THR C 1 38 ? -65.75212 -5.89831 -65.55808 1.000 16.74349 38 THR C O 1
ATOM 6167 N N . LEU C 1 39 ? -66.37913 -8.06507 -65.46661 1.000 16.75185 39 LEU C N 1
ATOM 6168 C CA . LEU C 1 39 ? -67.11377 -7.90899 -64.22598 1.000 15.47251 39 LEU C CA 1
ATOM 6169 C C . LEU C 1 39 ? -66.18240 -7.44310 -63.11560 1.000 17.41749 39 LEU C C 1
ATOM 6170 O O . LEU C 1 39 ? -66.53381 -6.53711 -62.33392 1.000 18.55830 39 LEU C O 1
ATOM 6175 N N . LEU C 1 40 ? -65.00039 -8.04071 -63.02846 1.000 15.48347 40 LEU C N 1
ATOM 6176 C CA . LEU C 1 40 ? -64.05228 -7.64129 -61.97996 1.000 17.25703 40 LEU C CA 1
ATOM 6177 C C . LEU C 1 40 ? -63.57480 -6.20614 -62.18066 1.000 19.21824 40 LEU C C 1
ATOM 6178 O O . LEU C 1 40 ? -63.39389 -5.45273 -61.19585 1.000 20.89648 40 LEU C O 1
ATOM 6183 N N . GLU C 1 41 ? -63.36032 -5.81868 -63.43612 1.000 18.30329 41 GLU C N 1
ATOM 6184 C CA . GLU C 1 41 ? -62.87681 -4.46422 -63.73126 1.000 21.65232 41 GLU C CA 1
ATOM 6185 C C . GLU C 1 41 ? -63.93214 -3.42068 -63.41598 1.000 22.47777 41 GLU C C 1
ATOM 6186 O O . GLU C 1 41 ? -63.62938 -2.37556 -62.78597 1.000 23.00615 41 GLU C O 1
ATOM 6192 N N . ARG C 1 42 ? -65.17933 -3.68753 -63.78582 1.000 19.43874 42 ARG C N 1
ATOM 6193 C CA . ARG C 1 42 ? -66.21561 -2.68152 -63.59915 1.000 20.58329 42 ARG C CA 1
ATOM 6194 C C . ARG C 1 42 ? -66.63501 -2.55038 -62.14394 1.000 19.97526 42 ARG C C 1
ATOM 6195 O O . ARG C 1 42 ? -66.85188 -1.42287 -61.67837 1.000 22.84487 42 ARG C O 1
ATOM 6203 N N . THR C 1 43 ? -66.75706 -3.65518 -61.40352 1.000 18.14735 43 THR C N 1
ATOM 6204 C CA . THR C 1 43 ? -67.16083 -3.59121 -60.00514 1.000 17.38389 43 THR C CA 1
ATOM 6205 C C . THR C 1 43 ? -66.01960 -3.16532 -59.08281 1.000 18.54216 43 THR C C 1
ATOM 6206 O O . THR C 1 43 ? -66.28074 -2.66397 -57.97598 1.000 21.47457 43 THR C O 1
ATOM 6210 N N . GLY C 1 44 ? -64.75990 -3.37321 -59.48178 1.000 19.47282 44 GLY C N 1
ATOM 6211 C CA . GLY C 1 44 ? -63.68229 -3.20976 -58.53891 1.000 22.38394 44 GLY C CA 1
ATOM 6212 C C . GLY C 1 44 ? -63.69528 -4.19969 -57.39441 1.000 22.12850 44 GLY C C 1
ATOM 6213 O O . GLY C 1 44 ? -63.02420 -3.96639 -56.38542 1.000 24.21114 44 GLY C O 1
ATOM 6214 N N . LEU C 1 45 ? -64.42478 -5.31656 -57.52353 1.000 20.96626 45 LEU C N 1
ATOM 6215 C CA . LEU C 1 45 ? -64.50459 -6.29046 -56.43940 1.000 22.03071 45 LEU C CA 1
ATOM 6216 C C . LEU C 1 45 ? -63.11612 -6.81232 -56.10844 1.000 23.30613 45 LEU C C 1
ATOM 6217 O O . LEU C 1 45 ? -62.36183 -7.20530 -56.99925 1.000 23.56573 45 LEU C O 1
ATOM 6222 N N . ALA C 1 46 ? -62.79793 -6.85085 -54.80654 1.000 24.76184 46 ALA C N 1
ATOM 6223 C CA . ALA C 1 46 ? -61.55058 -7.42498 -54.33304 1.000 27.01069 46 ALA C CA 1
ATOM 6224 C C . ALA C 1 46 ? -61.47437 -8.89666 -54.74348 1.000 24.41067 46 ALA C C 1
ATOM 6225 O O . ALA C 1 46 ? -62.29494 -9.70109 -54.28389 1.000 23.41211 46 ALA C O 1
ATOM 6227 N N . PRO C 1 47 ? -60.52964 -9.28950 -55.59091 1.000 24.43249 47 PRO C N 1
ATOM 6228 C CA . PRO C 1 47 ? -60.55250 -10.67107 -56.10116 1.000 26.98282 47 PRO C CA 1
ATOM 6229 C C . PRO C 1 47 ? -60.40962 -11.70480 -55.01865 1.000 26.33737 47 PRO C C 1
ATOM 6230 O O . PRO C 1 47 ? -60.95715 -12.81389 -55.15330 1.000 26.53691 47 PRO C O 1
ATOM 6234 N N . GLU C 1 48 ? -59.73860 -11.37150 -53.92184 1.000 26.64373 48 GLU C N 1
ATOM 6235 C CA . GLU C 1 48 ? -59.58693 -12.28380 -52.80216 1.000 29.08618 48 GLU C CA 1
ATOM 6236 C C . GLU C 1 48 ? -60.90671 -12.56560 -52.10598 1.000 26.13929 48 GLU C C 1
ATOM 6237 O O . GLU C 1 48 ? -60.98025 -13.50859 -51.31110 1.000 28.27587 48 GLU C O 1
ATOM 6243 N N . ARG C 1 49 ? -61.95193 -11.78479 -52.37415 1.000 21.14063 49 ARG C N 1
ATOM 6244 C CA . ARG C 1 49 ? -63.24424 -12.04949 -51.76956 1.000 21.34743 49 ARG C CA 1
ATOM 6245 C C . ARG C 1 49 ? -64.08908 -13.02501 -52.58777 1.000 16.33362 49 ARG C C 1
ATOM 6246 O O . ARG C 1 49 ? -65.20465 -13.35054 -52.18225 1.000 19.24663 49 ARG C O 1
ATOM 6254 N N . VAL C 1 50 ? -63.61951 -13.46058 -53.74920 1.000 16.29788 50 VAL C N 1
ATOM 6255 C CA . VAL C 1 50 ? -64.36244 -14.47752 -54.50244 1.000 15.76134 50 VAL C CA 1
ATOM 6256 C C . VAL C 1 50 ? -64.03219 -15.85112 -53.92954 1.000 16.67252 50 VAL C C 1
ATOM 6257 O O . VAL C 1 50 ? -62.88583 -16.31057 -53.99775 1.000 16.61217 50 VAL C O 1
ATOM 6261 N N . ASP C 1 51 ? -65.05235 -16.54938 -53.43132 1.000 12.23846 51 ASP C N 1
ATOM 6262 C CA . ASP C 1 51 ? -64.76715 -17.82959 -52.79852 1.000 15.03857 51 ASP C CA 1
ATOM 6263 C C . ASP C 1 51 ? -64.79851 -18.99979 -53.75904 1.000 14.70556 51 ASP C C 1
ATOM 6264 O O . ASP C 1 51 ? -64.18355 -20.01954 -53.47836 1.000 16.88721 51 ASP C O 1
ATOM 6269 N N . GLU C 1 52 ? -65.53682 -18.88477 -54.85835 1.000 12.62086 52 GLU C N 1
ATOM 6270 C CA . GLU C 1 52 ? -65.65492 -19.96573 -55.82493 1.000 14.12949 52 GLU C CA 1
ATOM 6271 C C . GLU C 1 52 ? -66.21370 -19.38680 -57.10999 1.000 12.43742 52 GLU C C 1
ATOM 6272 O O . GLU C 1 52 ? -66.92193 -18.36859 -57.11014 1.000 12.54679 52 GLU C O 1
ATOM 6278 N N . VAL C 1 53 ? -65.88796 -20.05698 -58.22660 1.000 12.36758 53 VAL C N 1
ATOM 6279 C CA . VAL C 1 53 ? -66.51918 -19.81537 -59.51980 1.000 10.71571 53 VAL C CA 1
ATOM 6280 C C . VAL C 1 53 ? -67.27629 -21.09005 -59.91042 1.000 12.33427 53 VAL C C 1
ATOM 6281 O O . VAL C 1 53 ? -66.68840 -22.18503 -59.89384 1.000 13.95994 53 VAL C O 1
ATOM 6285 N N . VAL C 1 54 ? -68.57348 -20.95784 -60.22498 1.000 10.50412 54 VAL C N 1
ATOM 6286 C CA . VAL C 1 54 ? -69.35387 -22.08895 -60.72811 1.000 8.97226 54 VAL C CA 1
ATOM 6287 C C . VAL C 1 54 ? -69.86645 -21.70461 -62.10336 1.000 10.08535 54 VAL C C 1
ATOM 6288 O O . VAL C 1 54 ? -70.50250 -20.64666 -62.27634 1.000 10.42085 54 VAL C O 1
ATOM 6292 N N . MET C 1 55 ? -69.58955 -22.54597 -63.10322 1.000 9.27454 55 MET C N 1
ATOM 6293 C CA . MET C 1 55 ? -70.08517 -22.27781 -64.44315 1.000 9.73373 55 MET C CA 1
ATOM 6294 C C . MET C 1 55 ? -70.84744 -23.44557 -64.98917 1.000 9.89467 55 MET C C 1
ATOM 6295 O O . MET C 1 55 ? -70.43786 -24.61882 -64.82097 1.000 10.52649 55 MET C O 1
ATOM 6300 N N . GLY C 1 56 ? -71.97378 -23.14383 -65.62636 1.000 9.71007 56 GLY C N 1
ATOM 6301 C CA . GLY C 1 56 ? -72.67504 -24.14807 -66.45076 1.000 9.55886 56 GLY C CA 1
ATOM 6302 C C . GLY C 1 56 ? -72.03873 -24.32193 -67.80349 1.000 8.54284 56 GLY C C 1
ATOM 6303 O O . GLY C 1 56 ? -71.57918 -23.35771 -68.41705 1.000 10.48025 56 GLY C O 1
ATOM 6304 N N . ASN C 1 57 ? -72.02264 -25.55882 -68.28636 1.000 9.57250 57 ASN C N 1
ATOM 6305 C CA . ASN C 1 57 ? -71.55583 -25.85632 -69.64543 1.000 10.19015 57 ASN C CA 1
ATOM 6306 C C . ASN C 1 57 ? -72.05399 -27.24975 -69.96014 1.000 9.19583 57 ASN C C 1
ATOM 6307 O O . ASN C 1 57 ? -71.84808 -28.16956 -69.16936 1.000 11.50871 57 ASN C O 1
ATOM 6312 N N . VAL C 1 58 ? -72.71718 -27.40323 -71.09413 1.000 9.95539 58 VAL C N 1
ATOM 6313 C CA . VAL C 1 58 ? -73.30312 -28.68823 -71.46602 1.000 9.14505 58 VAL C CA 1
ATOM 6314 C C . VAL C 1 58 ? -72.37078 -29.47016 -72.33446 1.000 12.28312 58 VAL C C 1
ATOM 6315 O O . VAL C 1 58 ? -72.15176 -30.67397 -72.08089 1.000 13.60569 58 VAL C O 1
ATOM 6319 N N . LEU C 1 59 ? -71.81707 -28.84966 -73.37623 1.000 11.68061 59 LEU C N 1
ATOM 6320 C CA . LEU C 1 59 ? -70.99465 -29.59736 -74.34807 1.000 11.37228 59 LEU C CA 1
ATOM 6321 C C . LEU C 1 59 ? -69.56035 -29.45609 -73.88949 1.000 12.47190 59 LEU C C 1
ATOM 6322 O O . LEU C 1 59 ? -68.76781 -28.66586 -74.41667 1.000 14.54073 59 LEU C O 1
ATOM 6327 N N . GLN C 1 60 ? -69.22888 -30.21461 -72.84331 1.000 11.39706 60 GLN C N 1
ATOM 6328 C CA . GLN C 1 60 ? -67.89628 -30.08392 -72.27413 1.000 12.70604 60 GLN C CA 1
ATOM 6329 C C . GLN C 1 60 ? -66.85501 -30.77245 -73.13816 1.000 12.64359 60 GLN C C 1
ATOM 6330 O O . GLN C 1 60 ? -65.66880 -30.49080 -72.92906 1.000 14.22192 60 GLN C O 1
ATOM 6336 N N . ALA C 1 61 ? -67.28377 -31.63890 -74.05705 1.000 14.00061 61 ALA C N 1
ATOM 6337 C CA . ALA C 1 61 ? -66.33050 -32.37923 -74.89299 1.000 12.70361 61 ALA C CA 1
ATOM 6338 C C . ALA C 1 61 ? -65.35116 -31.44858 -75.59132 1.000 13.20549 61 ALA C C 1
ATOM 6339 O O . ALA C 1 61 ? -65.73261 -30.56315 -76.36899 1.000 13.81432 61 ALA C O 1
ATOM 6341 N N . GLY C 1 62 ? -64.05846 -31.72727 -75.40767 1.000 13.63147 62 GLY C N 1
ATOM 6342 C CA . GLY C 1 62 ? -63.06044 -30.93409 -76.09306 1.000 13.01899 62 GLY C CA 1
ATOM 6343 C C . GLY C 1 62 ? -62.74458 -29.58817 -75.51169 1.000 14.34115 62 GLY C C 1
ATOM 6344 O O . GLY C 1 62 ? -61.84760 -28.91754 -76.03453 1.000 15.44095 62 GLY C O 1
ATOM 6345 N N . ASN C 1 63 ? -63.42860 -29.17120 -74.43416 1.000 13.54573 63 ASN C N 1
ATOM 6346 C CA . ASN C 1 63 ? -63.16548 -27.85372 -73.86578 1.000 12.39809 63 ASN C CA 1
ATOM 6347 C C . ASN C 1 63 ? -61.99827 -27.87427 -72.89475 1.000 11.38444 63 ASN C C 1
ATOM 6348 O O . ASN C 1 63 ? -61.62138 -26.81668 -72.39174 1.000 15.08045 63 ASN C O 1
ATOM 6353 N N . GLY C 1 64 ? -61.38821 -29.02806 -72.63492 1.000 11.47581 64 GLY C N 1
ATOM 6354 C CA . GLY C 1 64 ? -60.26294 -29.09617 -71.72947 1.000 12.53280 64 GLY C CA 1
ATOM 6355 C C . GLY C 1 64 ? -60.71247 -29.27871 -70.29940 1.000 13.34367 64 GLY C C 1
ATOM 6356 O O . GLY C 1 64 ? -61.89824 -29.19542 -69.97136 1.000 15.52690 64 GLY C O 1
ATOM 6357 N N . MET C 1 65 ? -59.75127 -29.57394 -69.44034 1.000 12.32077 65 MET C N 1
ATOM 6358 C CA . MET C 1 65 ? -60.10696 -29.91800 -68.07255 1.000 12.35353 65 MET C CA 1
ATOM 6359 C C . MET C 1 65 ? -60.84307 -28.77580 -67.35956 1.000 11.98709 65 MET C C 1
ATOM 6360 O O . MET C 1 65 ? -60.30986 -27.65798 -67.28802 1.000 12.89977 65 MET C O 1
ATOM 6365 N N . ASN C 1 66 ? -62.07158 -29.06002 -66.86325 1.000 11.90048 66 ASN C N 1
ATOM 6366 C CA . ASN C 1 66 ? -62.85467 -28.17359 -65.97942 1.000 11.55700 66 ASN C CA 1
ATOM 6367 C C . ASN C 1 66 ? -62.99585 -26.74520 -66.49692 1.000 10.98753 66 ASN C C 1
ATOM 6368 O O . ASN C 1 66 ? -62.25471 -25.80720 -66.11710 1.000 12.74755 66 ASN C O 1
ATOM 6373 N N . VAL C 1 67 ? -63.97257 -26.56038 -67.37707 1.000 11.36455 67 VAL C N 1
ATOM 6374 C CA . VAL C 1 67 ? -64.22844 -25.25155 -68.00158 1.000 9.61468 67 VAL C CA 1
ATOM 6375 C C . VAL C 1 67 ? -64.29373 -24.13621 -66.97365 1.000 10.20577 67 VAL C C 1
ATOM 6376 O O . VAL C 1 67 ? -63.75445 -23.05493 -67.19818 1.000 11.53944 67 VAL C O 1
ATOM 6380 N N . ALA C 1 68 ? -64.94712 -24.34344 -65.82635 1.000 9.34744 68 ALA C N 1
ATOM 6381 C CA . ALA C 1 68 ? -65.06748 -23.26439 -64.86278 1.000 10.54418 68 ALA C CA 1
ATOM 6382 C C . ALA C 1 68 ? -63.71902 -22.79842 -64.34068 1.000 11.28570 68 ALA C C 1
ATOM 6383 O O . ALA C 1 68 ? -63.53289 -21.58717 -64.08470 1.000 10.89998 68 ALA C O 1
ATOM 6385 N N . ARG C 1 69 ? -62.76357 -23.71979 -64.16452 1.000 10.49126 69 ARG C N 1
ATOM 6386 C CA . ARG C 1 69 ? -61.41324 -23.33208 -63.70764 1.000 10.90626 69 ARG C CA 1
ATOM 6387 C C . ARG C 1 69 ? -60.70148 -22.53117 -64.77820 1.000 11.59745 69 ARG C C 1
ATOM 6388 O O . ARG C 1 69 ? -59.96550 -21.58278 -64.45048 1.000 12.81221 69 ARG C O 1
ATOM 6396 N N . GLN C 1 70 ? -60.89272 -22.86788 -66.06569 1.000 11.26480 70 GLN C N 1
ATOM 6397 C CA . GLN C 1 70 ? -60.34163 -22.03119 -67.12667 1.000 10.09051 70 GLN C CA 1
ATOM 6398 C C . GLN C 1 70 ? -60.97451 -20.64450 -67.14121 1.000 13.10502 70 GLN C C 1
ATOM 6399 O O . GLN C 1 70 ? -60.26995 -19.63840 -67.33289 1.000 13.31203 70 GLN C O 1
ATOM 6405 N N . VAL C 1 71 ? -62.29834 -20.56337 -66.98646 1.000 11.85578 71 VAL C N 1
ATOM 6406 C CA . VAL C 1 71 ? -62.97889 -19.25836 -66.92436 1.000 10.23099 71 VAL C CA 1
ATOM 6407 C C . VAL C 1 71 ? -62.38251 -18.42747 -65.79503 1.000 13.36989 71 VAL C C 1
ATOM 6408 O O . VAL C 1 71 ? -62.09880 -17.21966 -65.97604 1.000 14.55823 71 VAL C O 1
ATOM 6412 N N . ALA C 1 72 ? -62.16198 -19.03877 -64.62522 1.000 11.62737 72 ALA C N 1
ATOM 6413 C CA . ALA C 1 72 ? -61.70653 -18.28229 -63.45562 1.000 12.36653 72 ALA C CA 1
ATOM 6414 C C . ALA C 1 72 ? -60.26788 -17.81019 -63.64018 1.000 13.89426 72 ALA C C 1
ATOM 6415 O O . ALA C 1 72 ? -59.97297 -16.60759 -63.45141 1.000 15.89587 72 ALA C O 1
ATOM 6417 N N . VAL C 1 73 ? -59.35745 -18.71973 -64.00587 1.000 13.36524 73 VAL C N 1
ATOM 6418 C CA . VAL C 1 73 ? -57.92898 -18.37484 -64.12198 1.000 14.73259 73 VAL C CA 1
ATOM 6419 C C . VAL C 1 73 ? -57.69466 -17.43526 -65.29037 1.000 15.15354 73 VAL C C 1
ATOM 6420 O O . VAL C 1 73 ? -56.99607 -16.40640 -65.16104 1.000 16.61981 73 VAL C O 1
ATOM 6424 N N . ASN C 1 74 ? -58.27707 -17.74776 -66.45507 1.000 14.65423 74 ASN C N 1
ATOM 6425 C CA . ASN C 1 74 ? -58.08257 -16.86572 -67.59967 1.000 13.66714 74 ASN C CA 1
ATOM 6426 C C . ASN C 1 74 ? -58.88863 -15.58267 -67.48377 1.000 17.10893 74 ASN C C 1
ATOM 6427 O O . ASN C 1 74 ? -58.59682 -14.62723 -68.19761 1.000 18.52382 74 ASN C O 1
ATOM 6432 N N . GLY C 1 75 ? -59.85507 -15.47982 -66.56297 1.000 16.00659 75 GLY C N 1
ATOM 6433 C CA . GLY C 1 75 ? -60.55769 -14.27564 -66.23566 1.000 16.51713 75 GLY C CA 1
ATOM 6434 C C . GLY C 1 75 ? -59.79235 -13.36950 -65.30555 1.000 17.25418 75 GLY C C 1
ATOM 6435 O O . GLY C 1 75 ? -60.27414 -12.27240 -65.02605 1.000 21.14872 75 GLY C O 1
ATOM 6436 N N . GLY C 1 76 ? -58.63174 -13.82370 -64.85022 1.000 18.51653 76 GLY C N 1
ATOM 6437 C CA . GLY C 1 76 ? -57.76809 -13.01334 -64.00368 1.000 18.36514 76 GLY C CA 1
ATOM 6438 C C . GLY C 1 76 ? -57.96875 -13.19286 -62.51826 1.000 21.69471 76 GLY C C 1
ATOM 6439 O O . GLY C 1 76 ? -57.35224 -12.46065 -61.73400 1.000 22.23042 76 GLY C O 1
ATOM 6440 N N . LEU C 1 77 ? -58.78873 -14.12478 -62.07801 1.000 17.65528 77 LEU C N 1
ATOM 6441 C CA . LEU C 1 77 ? -58.89130 -14.35293 -60.65478 1.000 17.70171 77 LEU C CA 1
ATOM 6442 C C . LEU C 1 77 ? -57.63536 -15.03631 -60.14138 1.000 19.58795 77 LEU C C 1
ATOM 6443 O O . LEU C 1 77 ? -57.00690 -15.81698 -60.85640 1.000 18.84669 77 LEU C O 1
ATOM 6448 N N . PRO C 1 78 ? -57.28875 -14.81362 -58.87366 1.000 20.35136 78 PRO C N 1
ATOM 6449 C CA . PRO C 1 78 ? -56.14667 -15.52204 -58.27879 1.000 18.85442 78 PRO C CA 1
ATOM 6450 C C . PRO C 1 78 ? -56.32095 -17.02734 -58.37730 1.000 18.93842 78 PRO C C 1
ATOM 6451 O O . PRO C 1 78 ? -57.43816 -17.54826 -58.26190 1.000 19.39673 78 PRO C O 1
ATOM 6455 N N . VAL C 1 79 ? -55.19949 -17.73158 -58.54044 1.000 18.24561 79 VAL C N 1
ATOM 6456 C CA . VAL C 1 79 ? -55.25211 -19.18831 -58.61068 1.000 18.35999 79 VAL C CA 1
ATOM 6457 C C . VAL C 1 79 ? -55.82950 -19.81542 -57.33603 1.000 15.47181 79 VAL C C 1
ATOM 6458 O O . VAL C 1 79 ? -56.27365 -20.96571 -57.35273 1.000 16.24542 79 VAL C O 1
ATOM 6462 N N . ALA C 1 80 ? -55.83452 -19.09615 -56.22791 1.000 15.43116 80 ALA C N 1
ATOM 6463 C CA . ALA C 1 80 ? -56.42348 -19.64820 -55.01454 1.000 16.84180 80 ALA C CA 1
ATOM 6464 C C . ALA C 1 80 ? -57.96250 -19.74783 -55.06516 1.000 15.46093 80 ALA C C 1
ATOM 6465 O O . ALA C 1 80 ? -58.54639 -20.34201 -54.14319 1.000 17.73975 80 ALA C O 1
ATOM 6467 N N . VAL C 1 81 ? -58.65477 -19.28411 -56.09940 1.000 15.62517 81 VAL C N 1
ATOM 6468 C CA . VAL C 1 81 ? -60.11165 -19.38076 -56.16491 1.000 15.87004 81 VAL C CA 1
ATOM 6469 C C . VAL C 1 81 ? -60.50057 -20.73883 -56.76375 1.000 14.93800 81 VAL C C 1
ATOM 6470 O O . VAL C 1 81 ? -60.19418 -20.99482 -57.93354 1.000 16.14228 81 VAL C O 1
ATOM 6474 N N . PRO C 1 82 ? -61.19959 -21.60206 -56.03434 1.000 12.47856 82 PRO C N 1
ATOM 6475 C CA . PRO C 1 82 ? -61.62815 -22.88159 -56.62987 1.000 13.67191 82 PRO C CA 1
ATOM 6476 C C . PRO C 1 82 ? -62.77012 -22.70558 -57.63348 1.000 12.39386 82 PRO C C 1
ATOM 6477 O O . PRO C 1 82 ? -63.44830 -21.68696 -57.68733 1.000 12.01835 82 PRO C O 1
ATOM 6481 N N . ALA C 1 83 ? -63.00277 -23.75366 -58.42970 1.000 10.87034 83 ALA C N 1
ATOM 6482 C CA . ALA C 1 83 ? -64.03604 -23.64195 -59.45030 1.000 10.82448 83 ALA C CA 1
ATOM 6483 C C . ALA C 1 83 ? -64.50200 -25.02871 -59.85873 1.000 10.02822 83 ALA C C 1
ATOM 6484 O O . ALA C 1 83 ? -63.68990 -25.95000 -59.92339 1.000 10.01886 83 ALA C O 1
ATOM 6486 N N . HIS C 1 84 ? -65.79764 -25.12943 -60.23862 1.000 9.92996 84 HIS C N 1
ATOM 6487 C CA . HIS C 1 84 ? -66.28898 -26.39660 -60.80602 1.000 9.17171 84 HIS C CA 1
ATOM 6488 C C . HIS C 1 84 ? -67.40481 -26.10651 -61.76420 1.000 9.13854 84 HIS C C 1
ATOM 6489 O O . HIS C 1 84 ? -67.97856 -25.00496 -61.79431 1.000 10.07836 84 HIS C O 1
ATOM 6496 N N . THR C 1 85 ? -67.68809 -27.12158 -62.58648 1.000 9.66424 85 THR C N 1
ATOM 6497 C CA . THR C 1 85 ? -68.55527 -26.99066 -63.76708 1.000 9.62024 85 THR C CA 1
ATOM 6498 C C . THR C 1 85 ? -69.80390 -27.81654 -63.50804 1.000 10.06369 85 THR C C 1
ATOM 6499 O O . THR C 1 85 ? -69.70179 -28.98951 -63.10499 1.000 11.58973 85 THR C O 1
ATOM 6503 N N . VAL C 1 86 ? -70.97929 -27.25230 -63.74950 1.000 9.45296 86 VAL C N 1
ATOM 6504 C CA . VAL C 1 86 ? -72.23816 -27.95989 -63.55836 1.000 8.86406 86 VAL C CA 1
ATOM 6505 C C . VAL C 1 86 ? -72.95708 -28.16376 -64.88618 1.000 9.34155 86 VAL C C 1
ATOM 6506 O O . VAL C 1 86 ? -72.83804 -27.32406 -65.82305 1.000 10.33114 86 VAL C O 1
ATOM 6510 N N . ASN C 1 87 ? -73.74421 -29.23697 -64.95303 1.000 9.59255 87 ASN C N 1
ATOM 6511 C CA . ASN C 1 87 ? -74.48555 -29.58569 -66.17568 1.000 9.00462 87 ASN C CA 1
ATOM 6512 C C . ASN C 1 87 ? -75.88576 -30.00651 -65.77445 1.000 10.23634 87 ASN C C 1
ATOM 6513 O O . ASN C 1 87 ? -76.06691 -31.12385 -65.27067 1.000 10.80409 87 ASN C O 1
ATOM 6518 N N . ARG C 1 88 ? -76.85718 -29.10994 -65.98817 1.000 10.44323 88 ARG C N 1
ATOM 6519 C CA . ARG C 1 88 ? -78.28550 -29.49812 -65.99994 1.000 10.21473 88 ARG C CA 1
ATOM 6520 C C . ARG C 1 88 ? -78.81248 -29.08803 -67.35817 1.000 10.48970 88 ARG C C 1
ATOM 6521 O O . ARG C 1 88 ? -79.81873 -28.37061 -67.46206 1.000 11.49312 88 ARG C O 1
ATOM 6529 N N . VAL C 1 89 ? -78.10028 -29.53412 -68.40308 1.000 10.89839 89 VAL C N 1
ATOM 6530 C CA . VAL C 1 89 ? -78.45107 -29.31359 -69.82194 1.000 11.27472 89 VAL C CA 1
ATOM 6531 C C . VAL C 1 89 ? -78.88447 -27.86124 -70.05273 1.000 12.35225 89 VAL C C 1
ATOM 6532 O O . VAL C 1 89 ? -78.15175 -26.93308 -69.68562 1.000 11.60548 89 VAL C O 1
ATOM 6536 N N . CYS C 1 90 ? -80.05262 -27.62854 -70.61990 1.000 10.74872 90 CYS C N 1
ATOM 6537 C CA . CYS C 1 90 ? -80.36721 -26.25361 -71.03242 1.000 14.71011 90 CYS C CA 1
ATOM 6538 C C . CYS C 1 90 ? -80.65175 -25.33990 -69.86411 1.000 16.31486 90 CYS C C 1
ATOM 6539 O O . CYS C 1 90 ? -80.78543 -24.13505 -70.08378 1.000 17.62932 90 CYS C O 1
ATOM 6542 N N . GLY C 1 91 ? -80.68107 -25.86003 -68.65124 1.000 12.84729 91 GLY C N 1
ATOM 6543 C CA . GLY C 1 91 ? -80.82330 -25.03931 -67.44890 1.000 13.57380 91 GLY C CA 1
ATOM 6544 C C . GLY C 1 91 ? -79.51127 -24.80002 -66.73980 1.000 14.28311 91 GLY C C 1
ATOM 6545 O O . GLY C 1 91 ? -79.51695 -24.21023 -65.66191 1.000 14.14050 91 GLY C O 1
ATOM 6546 N N . SER C 1 92 ? -78.38990 -25.20015 -67.32852 1.000 11.33858 92 SER C N 1
ATOM 6547 C CA . SER C 1 92 ? -77.12772 -25.17659 -66.58439 1.000 10.71191 92 SER C CA 1
ATOM 6548 C C . SER C 1 92 ? -76.72857 -23.78719 -66.09514 1.000 11.67062 92 SER C C 1
ATOM 6549 O O . SER C 1 92 ? -76.13583 -23.66185 -65.02304 1.000 11.67353 92 SER C O 1
ATOM 6552 N N . GLY C 1 93 ? -76.97714 -22.74419 -66.88460 1.000 11.50691 93 GLY C N 1
ATOM 6553 C CA . GLY C 1 93 ? -76.53785 -21.41665 -66.45849 1.000 12.04189 93 GLY C CA 1
ATOM 6554 C C . GLY C 1 93 ? -77.37052 -20.91459 -65.28985 1.000 12.52486 93 GLY C C 1
ATOM 6555 O O . GLY C 1 93 ? -76.85055 -20.16151 -64.46373 1.000 14.57804 93 GLY C O 1
ATOM 6556 N N . ALA C 1 94 ? -78.64616 -21.32071 -65.20938 1.000 12.57169 94 ALA C N 1
ATOM 6557 C CA . ALA C 1 94 ? -79.44121 -21.02457 -64.00525 1.000 12.12398 94 ALA C CA 1
ATOM 6558 C C . ALA C 1 94 ? -79.03802 -21.94599 -62.86106 1.000 11.84470 94 ALA C C 1
ATOM 6559 O O . ALA C 1 94 ? -78.98598 -21.49434 -61.70019 1.000 13.06499 94 ALA C O 1
ATOM 6561 N N . GLN C 1 95 ? -78.69023 -23.20476 -63.17908 1.000 11.31909 95 GLN C N 1
ATOM 6562 C CA . GLN C 1 95 ? -78.21422 -24.09922 -62.12579 1.000 11.63583 95 GLN C CA 1
ATOM 6563 C C . GLN C 1 95 ? -76.98440 -23.53268 -61.43103 1.000 11.31455 95 GLN C C 1
ATOM 6564 O O . GLN C 1 95 ? -76.83324 -23.68110 -60.20380 1.000 12.44521 95 GLN C O 1
ATOM 6570 N N . ALA C 1 96 ? -76.07021 -22.90904 -62.18465 1.000 10.23650 96 ALA C N 1
ATOM 6571 C CA . ALA C 1 96 ? -74.88477 -22.36963 -61.53641 1.000 9.83378 96 ALA C CA 1
ATOM 6572 C C . ALA C 1 96 ? -75.27828 -21.36291 -60.45036 1.000 10.50949 96 ALA C C 1
ATOM 6573 O O . ALA C 1 96 ? -74.65446 -21.33051 -59.38006 1.000 10.62301 96 ALA C O 1
ATOM 6575 N N . VAL C 1 97 ? -76.31956 -20.53539 -60.70249 1.000 11.18327 97 VAL C N 1
ATOM 6576 C CA . VAL C 1 97 ? -76.75711 -19.57962 -59.70008 1.000 11.48183 97 VAL C CA 1
ATOM 6577 C C . VAL C 1 97 ? -77.41999 -20.30156 -58.52754 1.000 11.58856 97 VAL C C 1
ATOM 6578 O O . VAL C 1 97 ? -77.22056 -19.91575 -57.35391 1.000 13.69358 97 VAL C O 1
ATOM 6582 N N . VAL C 1 98 ? -78.22852 -21.33774 -58.80544 1.000 10.94403 98 VAL C N 1
ATOM 6583 C CA . VAL C 1 98 ? -78.81732 -22.11501 -57.72195 1.000 12.08114 98 VAL C CA 1
ATOM 6584 C C . VAL C 1 98 ? -77.71891 -22.77612 -56.88636 1.000 11.82665 98 VAL C C 1
ATOM 6585 O O . VAL C 1 98 ? -77.78233 -22.77476 -55.62875 1.000 12.64743 98 VAL C O 1
ATOM 6589 N N . THR C 1 99 ? -76.68653 -23.32314 -57.55471 1.000 12.96131 99 THR C N 1
ATOM 6590 C CA . THR C 1 99 ? -75.58051 -23.91273 -56.79470 1.000 11.43793 99 THR C CA 1
ATOM 6591 C C . THR C 1 99 ? -74.93364 -22.85231 -55.89310 1.000 11.85553 99 THR C C 1
ATOM 6592 O O . THR C 1 99 ? -74.59967 -23.12460 -54.72406 1.000 12.35929 99 THR C O 1
ATOM 6596 N N . ALA C 1 100 ? -74.74071 -21.62985 -56.42714 1.000 12.66437 100 ALA C N 1
ATOM 6597 C CA . ALA C 1 100 ? -74.13816 -20.56670 -55.64187 1.000 13.53365 100 ALA C CA 1
ATOM 6598 C C . ALA C 1 100 ? -75.01473 -20.26589 -54.43374 1.000 12.40972 100 ALA C C 1
ATOM 6599 O O . ALA C 1 100 ? -74.50867 -20.13933 -53.30033 1.000 13.48829 100 ALA C O 1
ATOM 6601 N N . TYR C 1 101 ? -76.32726 -20.16018 -54.65227 1.000 13.14578 101 TYR C N 1
ATOM 6602 C CA . TYR C 1 101 ? -77.25793 -19.90525 -53.55412 1.000 13.15486 101 TYR C CA 1
ATOM 6603 C C . TYR C 1 101 ? -77.07628 -20.95410 -52.46843 1.000 14.82943 101 TYR C C 1
ATOM 6604 O O . TYR C 1 101 ? -76.99950 -20.63029 -51.26723 1.000 15.02348 101 TYR C O 1
ATOM 6613 N N . ALA C 1 102 ? -77.01421 -22.23584 -52.86963 1.000 11.77296 102 ALA C N 1
ATOM 6614 C CA . ALA C 1 102 ? -76.88039 -23.28903 -51.88340 1.000 11.82989 102 ALA C CA 1
ATOM 6615 C C . ALA C 1 102 ? -75.56231 -23.20184 -51.14217 1.000 14.18689 102 ALA C C 1
ATOM 6616 O O . ALA C 1 102 ? -75.51906 -23.41845 -49.92499 1.000 14.03873 102 ALA C O 1
ATOM 6618 N N . GLN C 1 103 ? -74.46478 -22.87297 -51.83892 1.000 12.18632 103 GLN C N 1
ATOM 6619 C CA . GLN C 1 103 ? -73.18164 -22.76604 -51.14549 1.000 13.26690 103 GLN C CA 1
ATOM 6620 C C . GLN C 1 103 ? -73.17358 -21.61433 -50.16215 1.000 13.80103 103 GLN C C 1
ATOM 6621 O O . GLN C 1 103 ? -72.56967 -21.74413 -49.07669 1.000 16.15568 103 GLN C O 1
ATOM 6627 N N . ILE C 1 104 ? -73.85790 -20.51492 -50.48826 1.000 12.34138 104 ILE C N 1
ATOM 6628 C CA . ILE C 1 104 ? -73.85613 -19.36881 -49.55930 1.000 14.44613 104 ILE C CA 1
ATOM 6629 C C . ILE C 1 104 ? -74.75110 -19.68543 -48.36311 1.000 14.37085 104 ILE C C 1
ATOM 6630 O O . ILE C 1 104 ? -74.34242 -19.49061 -47.19627 1.000 15.97985 104 ILE C O 1
ATOM 6635 N N . ARG C 1 105 ? -75.98369 -20.19701 -48.60806 1.000 16.09069 105 ARG C N 1
ATOM 6636 C CA . ARG C 1 105 ? -76.90638 -20.45328 -47.48752 1.000 16.93506 105 ARG C CA 1
ATOM 6637 C C . ARG C 1 105 ? -76.41910 -21.58364 -46.58410 1.000 17.71034 105 ARG C C 1
ATOM 6638 O O . ARG C 1 105 ? -76.76241 -21.57549 -45.39271 1.000 22.44696 105 ARG C O 1
ATOM 6646 N N . SER C 1 106 ? -75.64515 -22.53806 -47.07409 1.000 15.65580 106 SER C N 1
ATOM 6647 C CA . SER C 1 106 ? -75.07323 -23.60168 -46.26558 1.000 16.03039 106 SER C CA 1
ATOM 6648 C C . SER C 1 106 ? -73.76817 -23.22063 -45.57606 1.000 17.52034 106 SER C C 1
ATOM 6649 O O . SER C 1 106 ? -73.22161 -24.04811 -44.82144 1.000 19.65009 106 SER C O 1
ATOM 6652 N N . GLY C 1 107 ? -73.24359 -22.02327 -45.82103 1.000 15.87124 107 GLY C N 1
ATOM 6653 C CA . GLY C 1 107 ? -72.02935 -21.56602 -45.19004 1.000 17.66029 107 GLY C CA 1
ATOM 6654 C C . GLY C 1 107 ? -70.75363 -22.03405 -45.84058 1.000 20.13801 107 GLY C C 1
ATOM 6655 O O . GLY C 1 107 ? -69.67257 -21.79689 -45.28245 1.000 21.56555 107 GLY C O 1
ATOM 6656 N N . LEU C 1 108 ? -70.82515 -22.69839 -47.00092 1.000 15.49953 108 LEU C N 1
ATOM 6657 C CA . LEU C 1 108 ? -69.58937 -23.12247 -47.66333 1.000 16.54865 108 LEU C CA 1
ATOM 6658 C C . LEU C 1 108 ? -68.86854 -21.95996 -48.33088 1.000 17.69938 108 LEU C C 1
ATOM 6659 O O . LEU C 1 108 ? -67.65969 -22.02673 -48.53373 1.000 20.99477 108 LEU C O 1
ATOM 6664 N N . SER C 1 109 ? -69.60528 -20.91844 -48.73446 1.000 14.85973 109 SER C N 1
ATOM 6665 C CA . SER C 1 109 ? -69.04430 -19.77132 -49.44497 1.000 15.44310 109 SER C CA 1
ATOM 6666 C C . SER C 1 109 ? -69.74905 -18.51546 -48.94826 1.000 15.58876 109 SER C C 1
ATOM 6667 O O . SER C 1 109 ? -70.86856 -18.57827 -48.43209 1.000 16.26755 109 SER C O 1
ATOM 6670 N N . ASN C 1 110 ? -69.09968 -17.36516 -49.13771 1.000 13.67419 110 ASN C N 1
ATOM 6671 C CA . ASN C 1 110 ? -69.75715 -16.07477 -48.90976 1.000 14.61290 110 ASN C CA 1
ATOM 6672 C C . ASN C 1 110 ? -70.00678 -15.29577 -50.19447 1.000 15.49814 110 ASN C C 1
ATOM 6673 O O . ASN C 1 110 ? -70.92072 -14.47115 -50.23242 1.000 18.57074 110 ASN C O 1
ATOM 6678 N N . LEU C 1 111 ? -69.20898 -15.53329 -51.24718 1.000 13.82592 111 LEU C N 1
ATOM 6679 C CA . LEU C 1 111 ? -69.40663 -14.80272 -52.48507 1.000 14.16444 111 LEU C CA 1
ATOM 6680 C C . LEU C 1 111 ? -68.96879 -15.73630 -53.60970 1.000 14.41548 111 LEU C C 1
ATOM 6681 O O . LEU C 1 111 ? -67.86425 -16.29321 -53.56825 1.000 15.06159 111 LEU C O 1
ATOM 6686 N N . VAL C 1 112 ? -69.83649 -15.86993 -54.62304 1.000 11.82158 112 VAL C N 1
ATOM 6687 C CA . VAL C 1 112 ? -69.56273 -16.77992 -55.73512 1.000 12.21102 112 VAL C CA 1
ATOM 6688 C C . VAL C 1 112 ? -69.75134 -16.00976 -57.02487 1.000 12.84806 112 VAL C C 1
ATOM 6689 O O . VAL C 1 112 ? -70.69974 -15.21802 -57.14096 1.000 13.90674 112 VAL C O 1
ATOM 6693 N N . ILE C 1 113 ? -68.88117 -16.25729 -58.02247 1.000 11.44302 113 ILE C N 1
ATOM 6694 C CA . ILE C 1 113 ? -69.16535 -15.81267 -59.37859 1.000 9.71402 113 ILE C CA 1
ATOM 6695 C C . ILE C 1 113 ? -69.78391 -16.98301 -60.12729 1.000 10.91567 113 ILE C C 1
ATOM 6696 O O . ILE C 1 113 ? -69.18632 -18.07013 -60.19049 1.000 12.14977 113 ILE C O 1
ATOM 6701 N N . ALA C 1 114 ? -71.00466 -16.80839 -60.60583 1.000 10.45646 114 ALA C N 1
ATOM 6702 C CA . ALA C 1 114 ? -71.76451 -17.90685 -61.20719 1.000 11.12442 114 ALA C CA 1
ATOM 6703 C C . ALA C 1 114 ? -72.22473 -17.50060 -62.59165 1.000 12.24777 114 ALA C C 1
ATOM 6704 O O . ALA C 1 114 ? -72.49728 -16.32513 -62.85657 1.000 12.66205 114 ALA C O 1
ATOM 6706 N N . GLY C 1 115 ? -72.27894 -18.45609 -63.50353 1.000 10.30189 115 GLY C N 1
ATOM 6707 C CA . GLY C 1 115 ? -72.77537 -18.11246 -64.83398 1.000 11.79777 115 GLY C CA 1
ATOM 6708 C C . GLY C 1 115 ? -72.72117 -19.33179 -65.71468 1.000 10.90281 115 GLY C C 1
ATOM 6709 O O . GLY C 1 115 ? -72.72124 -20.45137 -65.19658 1.000 10.62594 115 GLY C O 1
ATOM 6710 N N . GLY C 1 116 ? -72.68511 -19.13196 -67.00495 1.000 9.96128 116 GLY C N 1
ATOM 6711 C CA . GLY C 1 116 ? -72.58915 -20.27940 -67.90080 1.000 10.92361 116 GLY C CA 1
ATOM 6712 C C . GLY C 1 116 ? -72.01047 -19.84425 -69.22042 1.000 10.45238 116 GLY C C 1
ATOM 6713 O O . GLY C 1 116 ? -71.99338 -18.64747 -69.56640 1.000 11.00331 116 GLY C O 1
ATOM 6714 N N . VAL C 1 117 ? -71.53618 -20.82754 -69.97215 1.000 9.52983 117 VAL C N 1
ATOM 6715 C CA . VAL C 1 117 ? -70.86427 -20.58475 -71.23776 1.000 9.48043 117 VAL C CA 1
ATOM 6716 C C . VAL C 1 117 ? -71.27181 -21.67019 -72.20948 1.000 10.43498 117 VAL C C 1
ATOM 6717 O O . VAL C 1 117 ? -71.52929 -22.81350 -71.80543 1.000 10.78582 117 VAL C O 1
ATOM 6721 N N . GLU C 1 118 ? -71.26842 -21.32866 -73.50356 1.000 10.22154 118 GLU C N 1
ATOM 6722 C CA . GLU C 1 118 ? -71.46472 -22.35574 -74.51963 1.000 9.59081 118 GLU C CA 1
ATOM 6723 C C . GLU C 1 118 ? -71.02886 -21.85546 -75.87047 1.000 9.47752 118 GLU C C 1
ATOM 6724 O O . GLU C 1 118 ? -71.14851 -20.65883 -76.16457 1.000 10.91830 118 GLU C O 1
ATOM 6730 N N . ASN C 1 119 ? -70.51571 -22.75203 -76.69885 1.000 10.21103 119 ASN C N 1
ATOM 6731 C CA . ASN C 1 119 ? -70.25572 -22.40942 -78.09033 1.000 11.62633 119 ASN C CA 1
ATOM 6732 C C . ASN C 1 119 ? -70.52766 -23.65998 -78.91358 1.000 12.39600 119 ASN C C 1
ATOM 6733 O O . ASN C 1 119 ? -69.70189 -24.59322 -78.93494 1.000 11.73446 119 ASN C O 1
ATOM 6738 N N . MET C 1 120 ? -71.66698 -23.65107 -79.60186 1.000 12.12612 120 MET C N 1
ATOM 6739 C CA . MET C 1 120 ? -72.07959 -24.86592 -80.30142 1.000 11.02868 120 MET C CA 1
ATOM 6740 C C . MET C 1 120 ? -71.19479 -25.18011 -81.50992 1.000 11.60665 120 MET C C 1
ATOM 6741 O O . MET C 1 120 ? -70.88731 -26.36748 -81.75761 1.000 13.37374 120 MET C O 1
ATOM 6749 N N . ASP C 1 121 ? -70.70364 -24.17743 -82.21984 1.000 12.46409 121 ASP C N 1
ATOM 6750 C CA . ASP C 1 121 ? -69.75400 -24.42341 -83.31886 1.000 11.73511 121 ASP C CA 1
ATOM 6751 C C . ASP C 1 121 ? -68.54144 -25.17913 -82.83417 1.000 13.65752 121 ASP C C 1
ATOM 6752 O O . ASP C 1 121 ? -68.03840 -26.06385 -83.54949 1.000 15.22678 121 ASP C O 1
ATOM 6757 N N . GLN C 1 122 ? -68.04929 -24.86126 -81.61457 1.000 9.77574 122 GLN C N 1
ATOM 6758 C CA . GLN C 1 122 ? -66.85033 -25.46923 -81.07954 1.000 11.42192 122 GLN C CA 1
ATOM 6759 C C . GLN C 1 122 ? -67.08873 -26.87848 -80.54404 1.000 11.15434 122 GLN C C 1
ATOM 6760 O O . GLN C 1 122 ? -66.10486 -27.55005 -80.22291 1.000 12.38951 122 GLN C O 1
ATOM 6766 N N . ALA C 1 123 ? -68.33591 -27.36044 -80.47039 1.000 11.06016 123 ALA C N 1
ATOM 6767 C CA . ALA C 1 123 ? -68.53539 -28.74293 -80.06930 1.000 11.67644 123 ALA C CA 1
ATOM 6768 C C . ALA C 1 123 ? -67.89194 -29.63707 -81.12129 1.000 10.40892 123 ALA C C 1
ATOM 6769 O O . ALA C 1 123 ? -68.09245 -29.43951 -82.33038 1.000 12.04510 123 ALA C O 1
ATOM 6771 N N . PRO C 1 124 ? -67.10859 -30.59918 -80.73014 1.000 9.92324 124 PRO C N 1
ATOM 6772 C CA . PRO C 1 124 ? -66.44788 -31.46555 -81.72002 1.000 10.96945 124 PRO C CA 1
ATOM 6773 C C . PRO C 1 124 ? -67.38267 -32.58661 -82.15768 1.000 11.24877 124 PRO C C 1
ATOM 6774 O O . PRO C 1 124 ? -68.48997 -32.79547 -81.62532 1.000 13.47602 124 PRO C O 1
ATOM 6778 N N . TYR C 1 125 ? -66.89784 -33.35524 -83.13959 1.000 9.72018 125 TYR C N 1
ATOM 6779 C CA . TYR C 1 125 ? -67.44743 -34.66927 -83.42021 1.000 9.49967 125 TYR C CA 1
ATOM 6780 C C . TYR C 1 125 ? -66.74428 -35.71547 -82.58629 1.000 10.91972 125 TYR C C 1
ATOM 6781 O O . TYR C 1 125 ? -65.58482 -35.52833 -82.14581 1.000 11.41737 125 TYR C O 1
ATOM 6790 N N . LEU C 1 126 ? -67.46103 -36.80631 -82.32967 1.000 9.48916 126 LEU C N 1
ATOM 6791 C CA . LEU C 1 126 ? -66.98837 -37.89576 -81.46755 1.000 9.38207 126 LEU C CA 1
ATOM 6792 C C . LEU C 1 126 ? -66.79369 -39.14733 -82.29141 1.000 11.26456 126 LEU C C 1
ATOM 6793 O O . LEU C 1 126 ? -67.61791 -39.48615 -83.15382 1.000 11.68987 126 LEU C O 1
ATOM 6798 N N . MET C 1 127 ? -65.73161 -39.90695 -81.99572 1.000 10.32309 127 MET C N 1
ATOM 6799 C CA . MET C 1 127 ? -65.50240 -41.17681 -82.68926 1.000 11.16316 127 MET C CA 1
ATOM 6800 C C . MET C 1 127 ? -65.46995 -42.26043 -81.62506 1.000 11.76116 127 MET C C 1
ATOM 6801 O O . MET C 1 127 ? -64.38123 -42.56871 -81.07683 1.000 13.56725 127 MET C O 1
ATOM 6809 N N . PRO C 1 128 ? -66.62145 -42.88874 -81.31418 1.000 10.89381 128 PRO C N 1
ATOM 6810 C CA . PRO C 1 128 ? -66.64282 -43.90758 -80.26554 1.000 12.49574 128 PRO C CA 1
ATOM 6811 C C . PRO C 1 128 ? -65.84381 -45.13841 -80.57409 1.000 13.58787 128 PRO C C 1
ATOM 6812 O O . PRO C 1 128 ? -65.40966 -45.80494 -79.62002 1.000 13.89325 128 PRO C O 1
ATOM 6816 N N . SER C 1 129 ? -65.57438 -45.44226 -81.83396 1.000 11.58660 129 SER C N 1
ATOM 6817 C CA . SER C 1 129 ? -64.87157 -46.68103 -82.15479 1.000 10.83770 129 SER C CA 1
ATOM 6818 C C . SER C 1 129 ? -63.38239 -46.50168 -82.35794 1.000 10.81553 129 SER C C 1
ATOM 6819 O O . SER C 1 129 ? -62.68831 -47.49002 -82.60805 1.000 12.20244 129 SER C O 1
ATOM 6823 N N . LEU C 1 130 ? -62.87033 -45.28465 -82.25214 1.000 10.78101 130 LEU C N 1
ATOM 6824 C CA . LEU C 1 130 ? -61.47457 -45.04646 -82.53341 1.000 10.13673 130 LEU C CA 1
ATOM 6825 C C . LEU C 1 130 ? -60.55338 -45.61266 -81.46583 1.000 11.62240 130 LEU C C 1
ATOM 6826 O O . LEU C 1 130 ? -59.42719 -46.01782 -81.79216 1.000 12.25683 130 LEU C O 1
ATOM 6831 N N . ARG C 1 131 ? -60.96746 -45.67888 -80.19468 1.000 10.57411 131 ARG C N 1
ATOM 6832 C CA . ARG C 1 131 ? -60.02125 -46.16879 -79.19128 1.000 10.60089 131 ARG C CA 1
ATOM 6833 C C . ARG C 1 131 ? -59.68242 -47.63199 -79.40917 1.000 12.32703 131 ARG C C 1
ATOM 6834 O O . ARG C 1 131 ? -58.50255 -48.00574 -79.42795 1.000 11.78243 131 ARG C O 1
ATOM 6842 N N . HIS C 1 132 ? -60.69537 -48.47767 -79.55934 1.000 10.76053 132 HIS C N 1
ATOM 6843 C CA . HIS C 1 132 ? -60.43056 -49.91629 -79.64164 1.000 13.24445 132 HIS C CA 1
ATOM 6844 C C . HIS C 1 132 ? -60.72500 -50.51210 -80.98509 1.000 14.18745 132 HIS C C 1
ATOM 6845 O O . HIS C 1 132 ? -60.48944 -51.72572 -81.17940 1.000 14.75177 132 HIS C O 1
ATOM 6852 N N . GLY C 1 133 ? -61.16898 -49.70599 -81.92945 1.000 11.30375 133 GLY C N 1
ATOM 6853 C CA . GLY C 1 133 ? -61.24867 -50.09846 -83.31748 1.000 11.39049 133 GLY C CA 1
ATOM 6854 C C . GLY C 1 133 ? -62.66265 -50.41853 -83.77461 1.000 11.27043 133 GLY C C 1
ATOM 6855 O O . GLY C 1 133 ? -63.50982 -50.91416 -83.00327 1.000 14.29483 133 GLY C O 1
ATOM 6856 N N . ALA C 1 134 ? -62.92108 -50.17437 -85.05630 1.000 10.91186 134 ALA C N 1
ATOM 6857 C CA . ALA C 1 134 ? -64.17790 -50.54913 -85.69924 1.000 11.77571 134 ALA C CA 1
ATOM 6858 C C . ALA C 1 134 ? -64.12842 -51.93341 -86.33073 1.000 14.60495 134 ALA C C 1
ATOM 6859 O O . ALA C 1 134 ? -65.19440 -52.51857 -86.63458 1.000 14.65287 134 ALA C O 1
ATOM 6861 N N . ARG C 1 135 ? -62.91370 -52.46807 -86.52489 1.000 13.12508 135 ARG C N 1
ATOM 6862 C CA . ARG C 1 135 ? -62.60778 -53.82486 -87.02282 1.000 13.50371 135 ARG C CA 1
ATOM 6863 C C . ARG C 1 135 ? -62.92859 -54.02343 -88.49108 1.000 12.79789 135 ARG C C 1
ATOM 6864 O O . ARG C 1 135 ? -62.04719 -54.31229 -89.30534 1.000 12.65926 135 ARG C O 1
ATOM 6872 N N . MET C 1 136 ? -64.20881 -53.94467 -88.86971 1.000 12.09975 136 MET C N 1
ATOM 6873 C CA . MET C 1 136 ? -64.61633 -54.05199 -90.25031 1.000 13.49824 136 MET C CA 1
ATOM 6874 C C . MET C 1 136 ? -66.01968 -53.49791 -90.37494 1.000 14.46930 136 MET C C 1
ATOM 6875 O O . MET C 1 136 ? -66.80987 -53.61317 -89.42910 1.000 20.89252 136 MET C O 1
ATOM 6883 N N . GLY C 1 137 ? -66.27758 -52.77382 -91.43423 1.000 11.98832 137 GLY C N 1
ATOM 6884 C CA . GLY C 1 137 ? -67.57368 -52.17956 -91.69122 1.000 13.27405 137 GLY C CA 1
ATOM 6885 C C . GLY C 1 137 ? -67.59237 -50.69491 -91.32734 1.000 11.74252 137 GLY C C 1
ATOM 6886 O O . GLY C 1 137 ? -66.82388 -50.23189 -90.48649 1.000 13.71213 137 GLY C O 1
ATOM 6887 N N . HIS C 1 138 ? -68.48679 -49.96321 -91.95900 1.000 11.94609 138 HIS C N 1
ATOM 6888 C CA . HIS C 1 138 ? -68.56278 -48.51757 -91.71739 1.000 11.57556 138 HIS C CA 1
ATOM 6889 C C . HIS C 1 138 ? -68.92634 -48.21324 -90.27449 1.000 13.29285 138 HIS C C 1
ATOM 6890 O O . HIS C 1 138 ? -69.51039 -49.03359 -89.55856 1.000 15.45037 138 HIS C O 1
ATOM 6897 N N . THR C 1 139 ? -68.52152 -47.01515 -89.80145 1.000 12.56756 139 THR C N 1
ATOM 6898 C CA . THR C 1 139 ? -68.75558 -46.63511 -88.42848 1.000 13.51499 139 THR C CA 1
ATOM 6899 C C . THR C 1 139 ? -69.18479 -45.16937 -88.39995 1.000 16.04104 139 THR C C 1
ATOM 6900 O O . THR C 1 139 ? -69.05651 -44.44055 -89.35520 1.000 20.75663 139 THR C O 1
ATOM 6904 N N . GLN C 1 140 ? -69.76330 -44.75325 -87.29534 1.000 18.77589 140 GLN C N 1
ATOM 6905 C CA . GLN C 1 140 ? -70.35218 -43.41127 -87.25302 1.000 21.61817 140 GLN C CA 1
ATOM 6906 C C . GLN C 1 140 ? -69.46350 -42.45519 -86.44330 1.000 15.66666 140 GLN C C 1
ATOM 6907 O O . GLN C 1 140 ? -68.89134 -42.84404 -85.43822 1.000 19.31818 140 GLN C O 1
ATOM 6913 N N . ALA C 1 141 ? -69.35604 -41.22124 -86.90817 1.000 13.25741 141 ALA C N 1
ATOM 6914 C CA . ALA C 1 141 ? -68.81190 -40.10976 -86.14440 1.000 11.83118 141 ALA C CA 1
ATOM 6915 C C . ALA C 1 141 ? -69.99230 -39.27112 -85.69517 1.000 12.41085 141 ALA C C 1
ATOM 6916 O O . ALA C 1 141 ? -70.78921 -38.82916 -86.53510 1.000 14.60416 141 ALA C O 1
ATOM 6918 N N . LEU C 1 142 ? -70.11147 -39.08726 -84.40880 1.000 11.34668 142 LEU C N 1
ATOM 6919 C CA . LEU C 1 142 ? -71.30733 -38.44889 -83.86340 1.000 11.13974 142 LEU C CA 1
ATOM 6920 C C . LEU C 1 142 ? -71.08079 -36.95561 -83.67283 1.000 11.67249 142 LEU C C 1
ATOM 6921 O O . LEU C 1 142 ? -70.03486 -36.50536 -83.18285 1.000 11.84483 142 LEU C O 1
ATOM 6926 N N . ASP C 1 143 ? -72.08465 -36.16767 -84.01729 1.000 10.59459 143 ASP C N 1
ATOM 6927 C CA . ASP C 1 143 ? -72.03601 -34.75637 -83.66782 1.000 10.96758 143 ASP C CA 1
ATOM 6928 C C . ASP C 1 143 ? -72.29279 -34.58848 -82.16380 1.000 11.69075 143 ASP C C 1
ATOM 6929 O O . ASP C 1 143 ? -73.37796 -34.94479 -81.67640 1.000 12.05501 143 ASP C O 1
ATOM 6934 N N . ALA C 1 144 ? -71.31286 -34.07078 -81.40426 1.000 10.58446 144 ALA C N 1
ATOM 6935 C CA . ALA C 1 144 ? -71.51066 -33.97266 -79.95127 1.000 10.42015 144 ALA C CA 1
ATOM 6936 C C . ALA C 1 144 ? -72.65514 -33.04896 -79.57850 1.000 11.50819 144 ALA C C 1
ATOM 6937 O O . ALA C 1 144 ? -73.26100 -33.23852 -78.51836 1.000 11.95241 144 ALA C O 1
ATOM 6939 N N . LEU C 1 145 ? -72.97510 -32.06253 -80.38175 1.000 11.86647 145 LEU C N 1
ATOM 6940 C CA . LEU C 1 145 ? -74.06399 -31.19817 -79.94243 1.000 12.80082 145 LEU C CA 1
ATOM 6941 C C . LEU C 1 145 ? -75.37015 -31.97468 -79.92117 1.000 13.14943 145 LEU C C 1
ATOM 6942 O O . LEU C 1 145 ? -76.21986 -31.69090 -79.07270 1.000 14.92446 145 LEU C O 1
ATOM 6947 N N . LEU C 1 146 ? -75.53706 -32.96630 -80.80749 1.000 10.84315 146 LEU C N 1
ATOM 6948 C CA . LEU C 1 146 ? -76.70109 -33.84806 -80.75905 1.000 12.28560 146 LEU C CA 1
ATOM 6949 C C . LEU C 1 146 ? -76.55429 -34.90773 -79.68542 1.000 12.90594 146 LEU C C 1
ATOM 6950 O O . LEU C 1 146 ? -77.44698 -35.06930 -78.84466 1.000 13.32658 146 LEU C O 1
ATOM 6955 N N . ARG C 1 147 ? -75.40961 -35.59611 -79.63075 1.000 10.89864 147 ARG C N 1
ATOM 6956 C CA . ARG C 1 147 ? -75.28857 -36.70185 -78.68537 1.000 11.57086 147 ARG C CA 1
ATOM 6957 C C . ARG C 1 147 ? -75.35328 -36.22370 -77.25458 1.000 13.20180 147 ARG C C 1
ATOM 6958 O O . ARG C 1 147 ? -75.98585 -36.88960 -76.42962 1.000 13.87401 147 ARG C O 1
ATOM 6966 N N . ASP C 1 148 ? -74.70784 -35.10122 -76.92368 1.000 10.99330 148 ASP C N 1
ATOM 6967 C CA . ASP C 1 148 ? -74.60514 -34.71684 -75.52274 1.000 12.12787 148 ASP C CA 1
ATOM 6968 C C . ASP C 1 148 ? -75.52110 -33.54129 -75.16240 1.000 12.91860 148 ASP C C 1
ATOM 6969 O O . ASP C 1 148 ? -75.71712 -33.21868 -73.97310 1.000 14.01925 148 ASP C O 1
ATOM 6974 N N . GLY C 1 149 ? -76.11754 -32.86478 -76.14791 1.000 13.34079 149 GLY C N 1
ATOM 6975 C CA . GLY C 1 149 ? -76.86987 -31.64773 -75.89792 1.000 13.83435 149 GLY C CA 1
ATOM 6976 C C . GLY C 1 149 ? -78.33090 -31.73565 -76.27873 1.000 18.01808 149 GLY C C 1
ATOM 6977 O O . GLY C 1 149 ? -79.17405 -31.34962 -75.46691 1.000 18.99484 149 GLY C O 1
ATOM 6978 N N . LEU C 1 150 ? -78.66239 -32.14571 -77.49865 1.000 12.92679 150 LEU C N 1
ATOM 6979 C CA . LEU C 1 150 ? -80.03889 -31.94677 -77.98417 1.000 13.13906 150 LEU C CA 1
ATOM 6980 C C . LEU C 1 150 ? -80.84087 -33.21012 -78.12472 1.000 14.50321 150 LEU C C 1
ATOM 6981 O O . LEU C 1 150 ? -82.08463 -33.12998 -78.09812 1.000 16.51885 150 LEU C O 1
ATOM 6986 N N . ASN C 1 151 ? -80.20495 -34.35709 -78.27661 1.000 12.50566 151 ASN C N 1
ATOM 6987 C CA . ASN C 1 151 ? -80.97270 -35.59964 -78.38192 1.000 12.96140 151 ASN C CA 1
ATOM 6988 C C . ASN C 1 151 ? -81.25332 -36.16175 -77.00561 1.000 12.87521 151 ASN C C 1
ATOM 6989 O O . ASN C 1 151 ? -80.40004 -36.11768 -76.10324 1.000 13.32619 151 ASN C O 1
ATOM 6994 N N . ASP C 1 152 ? -82.45489 -36.71256 -76.84350 1.000 13.47991 152 ASP C N 1
ATOM 6995 C CA . ASP C 1 152 ? -82.77314 -37.34331 -75.57213 1.000 14.19401 152 ASP C CA 1
ATOM 6996 C C . ASP C 1 152 ? -81.90873 -38.58787 -75.37438 1.000 12.81196 152 ASP C C 1
ATOM 6997 O O . ASP C 1 152 ? -81.63826 -39.34794 -76.31932 1.000 14.47326 152 ASP C O 1
ATOM 7002 N N . ALA C 1 153 ? -81.46342 -38.78944 -74.13447 1.000 12.78341 153 ALA C N 1
ATOM 7003 C CA . ALA C 1 153 ? -80.53711 -39.87653 -73.86197 1.000 13.42980 153 ALA C CA 1
ATOM 7004 C C . ALA C 1 153 ? -81.21585 -41.22613 -73.84919 1.000 15.99054 153 ALA C C 1
ATOM 7005 O O . ALA C 1 153 ? -80.51406 -42.23684 -73.90552 1.000 21.37361 153 ALA C O 1
ATOM 7007 N N . PHE C 1 154 ? -82.54418 -41.26827 -73.73506 1.000 14.51609 154 PHE C N 1
ATOM 7008 C CA . PHE C 1 154 ? -83.24579 -42.54634 -73.65266 1.000 16.05273 154 PHE C CA 1
ATOM 7009 C C . PHE C 1 154 ? -83.75322 -43.00422 -74.99578 1.000 17.82429 154 PHE C C 1
ATOM 7010 O O . PHE C 1 154 ? -83.65298 -44.19015 -75.30901 1.000 22.40361 154 PHE C O 1
ATOM 7018 N N . SER C 1 155 ? -84.20157 -42.07280 -75.83585 1.000 15.17528 155 SER C N 1
ATOM 7019 C CA . SER C 1 155 ? -84.76470 -42.42474 -77.14724 1.000 16.59443 155 SER C CA 1
ATOM 7020 C C . SER C 1 155 ? -83.79223 -42.18583 -78.29446 1.000 15.65640 155 SER C C 1
ATOM 7021 O O . SER C 1 155 ? -84.01666 -42.67216 -79.42587 1.000 18.53123 155 SER C O 1
ATOM 7024 N N . ASP C 1 156 ? -82.76834 -41.37159 -78.09112 1.000 15.14645 156 ASP C N 1
ATOM 7025 C CA . ASP C 1 156 ? -81.89124 -40.84908 -79.12980 1.000 14.94744 156 ASP C CA 1
ATOM 7026 C C . ASP C 1 156 ? -82.59903 -39.96953 -80.16164 1.000 16.92727 156 ASP C C 1
ATOM 7027 O O . ASP C 1 156 ? -81.99915 -39.69419 -81.20686 1.000 19.54821 156 ASP C O 1
ATOM 7035 N N . GLN C 1 157 ? -83.84329 -39.54234 -79.90312 1.000 15.80701 157 GLN C N 1
ATOM 7036 C CA . GLN C 1 157 ? -84.51728 -38.61459 -80.80110 1.000 13.71307 157 GLN C CA 1
ATOM 7037 C C . GLN C 1 157 ? -84.21736 -37.19128 -80.36407 1.000 14.12547 157 GLN C C 1
ATOM 7038 O O . GLN C 1 157 ? -83.98978 -36.92136 -79.19660 1.000 14.48799 157 GLN C O 1
ATOM 7044 N N . HIS C 1 158 ? -84.24407 -36.26698 -81.31929 1.000 13.86897 158 HIS C N 1
ATOM 7045 C CA . HIS C 1 158 ? -84.04499 -34.86090 -81.00346 1.000 13.32630 158 HIS C CA 1
ATOM 7046 C C . HIS C 1 158 ? -85.11921 -34.35367 -80.05439 1.000 14.37164 158 HIS C C 1
ATOM 7047 O O . HIS C 1 158 ? -86.26514 -34.79350 -80.09426 1.000 14.48582 158 HIS C O 1
ATOM 7054 N N . SER C 1 159 ? -84.73740 -33.42690 -79.18050 1.000 13.75724 159 SER C N 1
ATOM 7055 C CA . SER C 1 159 ? -85.71577 -32.75680 -78.32382 1.000 14.00661 159 SER C CA 1
ATOM 7056 C C . SER C 1 159 ? -86.90727 -32.20576 -79.13427 1.000 13.76698 159 SER C C 1
ATOM 7057 O O . SER C 1 159 ? -88.06264 -32.21718 -78.64992 1.000 15.40860 159 SER C O 1
ATOM 7060 N N . GLY C 1 160 ? -86.64494 -31.71889 -80.34648 1.000 12.60901 160 GLY C N 1
ATOM 7061 C CA . GLY C 1 160 ? -87.71411 -31.18297 -81.18877 1.000 12.77761 160 GLY C CA 1
ATOM 7062 C C . GLY C 1 160 ? -88.68189 -32.25851 -81.65033 1.000 14.09306 160 GLY C C 1
ATOM 7063 O O . GLY C 1 160 ? -89.87861 -31.99230 -81.82823 1.000 15.81342 160 GLY C O 1
ATOM 7064 N N . TRP C 1 161 ? -88.17026 -33.47897 -81.85126 1.000 14.01842 161 TRP C N 1
ATOM 7065 C CA . TRP C 1 161 ? -89.04581 -34.60820 -82.15884 1.000 14.03534 161 TRP C CA 1
ATOM 7066 C C . TRP C 1 161 ? -89.98807 -34.89360 -80.99715 1.000 15.38696 161 TRP C C 1
ATOM 7067 O O . TRP C 1 161 ? -91.20136 -35.05414 -81.17753 1.000 14.96550 161 TRP C O 1
ATOM 7078 N N . HIS C 1 162 ? -89.45820 -34.91902 -79.77224 1.000 13.28145 162 HIS C N 1
ATOM 7079 C CA . HIS C 1 162 ? -90.32154 -35.11858 -78.60558 1.000 14.12561 162 HIS C CA 1
ATOM 7080 C C . HIS C 1 162 ? -91.30153 -33.96923 -78.45137 1.000 13.99036 162 HIS C C 1
ATOM 7081 O O . HIS C 1 162 ? -92.42515 -34.17359 -77.97446 1.000 16.78320 162 HIS C O 1
ATOM 7088 N N . THR C 1 163 ? -90.88515 -32.73919 -78.78095 1.000 13.89666 163 THR C N 1
ATOM 7089 C CA . THR C 1 163 ? -91.77674 -31.60891 -78.59519 1.000 13.47267 163 THR C CA 1
ATOM 7090 C C . THR C 1 163 ? -92.98549 -31.72694 -79.50635 1.000 15.28430 163 THR C C 1
ATOM 7091 O O . THR C 1 163 ? -94.02775 -31.15765 -79.17486 1.000 16.54060 163 THR C O 1
ATOM 7095 N N . GLU C 1 164 ? -92.86285 -32.44529 -80.62089 1.000 13.75081 164 GLU C N 1
ATOM 7096 C CA . GLU C 1 164 ? -94.07170 -32.68765 -81.42260 1.000 15.22847 164 GLU C CA 1
ATOM 7097 C C . GLU C 1 164 ? -95.16843 -33.39928 -80.62866 1.000 17.87006 164 GLU C C 1
ATOM 7098 O O . GLU C 1 164 ? -96.36272 -33.15986 -80.88980 1.000 18.76030 164 GLU C O 1
ATOM 7104 N N . ASP C 1 165 ? -94.80851 -34.22040 -79.63274 1.000 17.54859 165 ASP C N 1
ATOM 7105 C CA . ASP C 1 165 ? -95.86460 -34.83094 -78.81091 1.000 16.73371 165 ASP C CA 1
ATOM 7106 C C . ASP C 1 165 ? -96.49106 -33.82604 -77.85951 1.000 18.94750 165 ASP C C 1
ATOM 7107 O O . ASP C 1 165 ? -97.68444 -33.94261 -77.52976 1.000 21.94370 165 ASP C O 1
ATOM 7112 N N . LEU C 1 166 ? -95.70409 -32.85760 -77.34971 1.000 18.10272 166 LEU C N 1
ATOM 7113 C CA . LEU C 1 166 ? -96.28716 -31.77865 -76.57606 1.000 18.38910 166 LEU C CA 1
ATOM 7114 C C . LEU C 1 166 ? -97.25470 -30.97740 -77.44230 1.000 19.90963 166 LEU C C 1
ATOM 7115 O O . LEU C 1 166 ? -98.34654 -30.58255 -77.00007 1.000 20.07986 166 LEU C O 1
ATOM 7120 N N . VAL C 1 167 ? -96.84243 -30.70647 -78.68701 1.000 17.82636 167 VAL C N 1
ATOM 7121 C CA . VAL C 1 167 ? -97.68276 -29.97747 -79.64574 1.000 16.77854 167 VAL C CA 1
ATOM 7122 C C . VAL C 1 167 ? -99.00955 -30.69792 -79.81496 1.000 18.48717 167 VAL C C 1
ATOM 7123 O O . VAL C 1 167 ? -100.08189 -30.07811 -79.76482 1.000 20.65912 167 VAL C O 1
ATOM 7127 N N . ALA C 1 168 ? -98.95377 -32.02122 -79.99299 1.000 19.87055 168 ALA C N 1
ATOM 7128 C CA . ALA C 1 168 ? -100.20114 -32.78926 -80.18839 1.000 20.95787 168 ALA C CA 1
ATOM 7129 C C . ALA C 1 168 ? -101.04615 -32.81052 -78.90536 1.000 23.33391 168 ALA C C 1
ATOM 7130 O O . ALA C 1 168 ? -102.27329 -32.59175 -78.94987 1.000 27.98262 168 ALA C O 1
ATOM 7132 N N . LYS C 1 169 ? -100.40589 -32.98277 -77.73887 1.000 20.56341 169 LYS C N 1
ATOM 7133 C CA . LYS C 1 169 ? -101.16727 -33.04131 -76.48726 1.000 24.29233 169 LYS C CA 1
ATOM 7134 C C . LYS C 1 169 ? -101.92665 -31.74329 -76.22899 1.000 27.53523 169 LYS C C 1
ATOM 7135 O O . LYS C 1 169 ? -103.10067 -31.77205 -75.83704 1.000 28.79980 169 LYS C O 1
ATOM 7141 N N . TYR C 1 170 ? -101.29529 -30.59158 -76.47651 1.000 19.76719 170 TYR C N 1
ATOM 7142 C CA . TYR C 1 170 ? -101.88776 -29.30142 -76.15555 1.000 22.10310 170 TYR C CA 1
ATOM 7143 C C . TYR C 1 170 ? -102.52049 -28.62348 -77.36312 1.000 19.25173 170 TYR C C 1
ATOM 7144 O O . TYR C 1 170 ? -102.98590 -27.47097 -77.25541 1.000 23.83666 170 TYR C O 1
ATOM 7153 N N . GLU C 1 171 ? -102.55539 -29.32218 -78.48672 1.000 21.75602 171 GLU C N 1
ATOM 7154 C CA . GLU C 1 171 ? -103.19248 -28.85033 -79.71987 1.000 24.10018 171 GLU C CA 1
ATOM 7155 C C . GLU C 1 171 ? -102.66743 -27.48013 -80.13411 1.000 21.35769 171 GLU C C 1
ATOM 7156 O O . GLU C 1 171 ? -103.41107 -26.52207 -80.34691 1.000 24.48577 171 GLU C O 1
ATOM 7162 N N . VAL C 1 172 ? -101.33819 -27.37024 -80.18138 1.000 20.54279 172 VAL C N 1
ATOM 7163 C CA . VAL C 1 172 ? -100.68467 -26.10672 -80.47071 1.000 19.16316 172 VAL C CA 1
ATOM 7164 C C . VAL C 1 172 ? -100.56821 -25.99264 -81.98128 1.000 18.28377 172 VAL C C 1
ATOM 7165 O O . VAL C 1 172 ? -99.82224 -26.73660 -82.60966 1.000 20.39394 172 VAL C O 1
ATOM 7169 N N . SER C 1 173 ? -101.31449 -25.06132 -82.59821 1.000 17.62923 173 SER C N 1
ATOM 7170 C CA . SER C 1 173 ? -101.29913 -25.02700 -84.06272 1.000 15.78477 173 SER C CA 1
ATOM 7171 C C . SER C 1 173 ? -99.97659 -24.47879 -84.61025 1.000 16.31746 173 SER C C 1
ATOM 7172 O O . SER C 1 173 ? -99.26560 -23.71655 -83.94729 1.000 16.71079 173 SER C O 1
ATOM 7175 N N . ARG C 1 174 ? -99.65480 -24.89712 -85.82850 1.000 16.75364 174 ARG C N 1
ATOM 7176 C CA . ARG C 1 174 ? -98.51875 -24.33078 -86.56018 1.000 15.13579 174 ARG C CA 1
ATOM 7177 C C . ARG C 1 174 ? -98.65197 -22.83091 -86.67409 1.000 15.98691 174 ARG C C 1
ATOM 7178 O O . ARG C 1 174 ? -97.67380 -22.11325 -86.49626 1.000 16.04672 174 ARG C O 1
ATOM 7186 N N . GLU C 1 175 ? -99.86150 -22.33494 -86.97918 1.000 15.72802 175 GLU C N 1
ATOM 7187 C CA . GLU C 1 175 ? -100.04471 -20.89488 -87.11786 1.000 17.27518 175 GLU C CA 1
ATOM 7188 C C . GLU C 1 175 ? -99.75459 -20.16293 -85.80273 1.000 15.76428 175 GLU C C 1
ATOM 7189 O O . GLU C 1 175 ? -99.12639 -19.10298 -85.79495 1.000 15.38742 175 GLU C O 1
ATOM 7199 N N . ALA C 1 176 ? -100.12825 -20.74519 -84.66515 1.000 16.09103 176 ALA C N 1
ATOM 7200 C CA . ALA C 1 176 ? -99.83963 -20.10382 -83.37953 1.000 16.14169 176 ALA C CA 1
ATOM 7201 C C . ALA C 1 176 ? -98.35234 -20.13564 -83.07224 1.000 15.86416 176 ALA C C 1
ATOM 7202 O O . ALA C 1 176 ? -97.81854 -19.15776 -82.54727 1.000 15.80683 176 ALA C O 1
ATOM 7204 N N . GLN C 1 177 ? -97.67666 -21.23453 -83.43569 1.000 15.20191 177 GLN C N 1
ATOM 7205 C CA . GLN C 1 177 ? -96.22859 -21.28873 -83.23541 1.000 14.52994 177 GLN C CA 1
ATOM 7206 C C . GLN C 1 177 ? -95.51397 -20.23580 -84.06444 1.000 14.81997 177 GLN C C 1
ATOM 7207 O O . GLN C 1 177 ? -94.60805 -19.54047 -83.57094 1.000 13.31345 177 GLN C O 1
ATOM 7213 N N . ASP C 1 178 ? -95.92593 -20.08001 -85.31294 1.000 14.81191 178 ASP C N 1
ATOM 7214 C CA . ASP C 1 178 ? -95.26623 -19.08649 -86.15705 1.000 14.22186 178 ASP C CA 1
ATOM 7215 C C . ASP C 1 178 ? -95.59785 -17.67203 -85.70968 1.000 14.91395 178 ASP C C 1
ATOM 7216 O O . ASP C 1 178 ? -94.73391 -16.77516 -85.78577 1.000 15.09168 178 ASP C O 1
ATOM 7221 N N . ARG C 1 179 ? -96.81679 -17.42849 -85.21110 1.000 13.15329 179 ARG C N 1
ATOM 7222 C CA . ARG C 1 179 ? -97.13648 -16.09632 -84.68789 1.000 14.73867 179 ARG C CA 1
ATOM 7223 C C . ARG C 1 179 ? -96.26740 -15.78781 -83.47302 1.000 15.43289 179 ARG C C 1
ATOM 7224 O O . ARG C 1 179 ? -95.71902 -14.68434 -83.34000 1.000 15.58213 179 ARG C O 1
ATOM 7232 N N . PHE C 1 180 ? -96.09393 -16.78227 -82.58751 1.000 13.04095 180 PHE C N 1
ATOM 7233 C CA . PHE C 1 180 ? -95.25649 -16.56296 -81.41707 1.000 15.05182 180 PHE C CA 1
ATOM 7234 C C . PHE C 1 180 ? -93.79898 -16.29059 -81.82661 1.000 13.41034 180 PHE C C 1
ATOM 7235 O O . PHE C 1 180 ? -93.15314 -15.38711 -81.27207 1.000 13.16434 180 PHE C O 1
ATOM 7243 N N . ALA C 1 181 ? -93.29098 -17.01749 -82.81893 1.000 12.06148 181 ALA C N 1
ATOM 7244 C CA . ALA C 1 181 ? -91.90966 -16.79280 -83.26146 1.000 12.41973 181 ALA C CA 1
ATOM 7245 C C . ALA C 1 181 ? -91.74339 -15.42121 -83.90549 1.000 14.39865 181 ALA C C 1
ATOM 7246 O O . ALA C 1 181 ? -90.76095 -14.69671 -83.64189 1.000 13.63379 181 ALA C O 1
ATOM 7248 N N . ALA C 1 182 ? -92.68149 -15.04903 -84.79739 1.000 12.80874 182 ALA C N 1
ATOM 7249 C CA . ALA C 1 182 ? -92.60196 -13.71187 -85.41249 1.000 15.20838 182 ALA C CA 1
ATOM 7250 C C . ALA C 1 182 ? -92.68577 -12.61579 -84.35089 1.000 13.99567 182 ALA C C 1
ATOM 7251 O O . ALA C 1 182 ? -91.96359 -11.61349 -84.42675 1.000 13.94431 182 ALA C O 1
ATOM 7253 N N . THR C 1 183 ? -93.52100 -12.79941 -83.32858 1.000 13.55997 183 THR C N 1
ATOM 7254 C CA . THR C 1 183 ? -93.63347 -11.79915 -82.27445 1.000 14.62834 183 THR C CA 1
ATOM 7255 C C . THR C 1 183 ? -92.34135 -11.71462 -81.45973 1.000 13.47329 183 THR C C 1
ATOM 7256 O O . THR C 1 183 ? -91.94840 -10.62798 -81.00927 1.000 14.78604 183 THR C O 1
ATOM 7260 N N . SER C 1 184 ? -91.68891 -12.86318 -81.21881 1.000 13.52241 184 SER C N 1
ATOM 7261 C CA . SER C 1 184 ? -90.42945 -12.82923 -80.49396 1.000 13.16843 184 SER C CA 1
ATOM 7262 C C . SER C 1 184 ? -89.40148 -11.99937 -81.29681 1.000 13.14264 184 SER C C 1
ATOM 7263 O O . SER C 1 184 ? -88.67895 -11.15238 -80.73326 1.000 14.10111 184 SER C O 1
ATOM 7266 N N . GLN C 1 185 ? -89.33812 -12.22134 -82.61399 1.000 12.37392 185 GLN C N 1
ATOM 7267 C CA . GLN C 1 185 ? -88.41968 -11.43519 -83.44139 1.000 12.26411 185 GLN C CA 1
ATOM 7268 C C . GLN C 1 185 ? -88.76823 -9.94149 -83.39377 1.000 12.72198 185 GLN C C 1
ATOM 7269 O O . GLN C 1 185 ? -87.87368 -9.08657 -83.32729 1.000 13.68440 185 GLN C O 1
ATOM 7275 N N . GLN C 1 186 ? -90.06678 -9.61009 -83.44438 1.000 11.66676 186 GLN C N 1
ATOM 7276 C CA . GLN C 1 186 ? -90.46934 -8.20131 -83.47822 1.000 13.32289 186 GLN C CA 1
ATOM 7277 C C . GLN C 1 186 ? -90.11359 -7.54375 -82.15543 1.000 14.80711 186 GLN C C 1
ATOM 7278 O O . GLN C 1 186 ? -89.56893 -6.42852 -82.11937 1.000 15.95545 186 GLN C O 1
ATOM 7284 N N . ARG C 1 187 ? -90.41610 -8.22579 -81.03192 1.000 13.46165 187 ARG C N 1
ATOM 7285 C CA . ARG C 1 187 ? -90.15011 -7.64079 -79.72143 1.000 15.06790 187 ARG C CA 1
ATOM 7286 C C . ARG C 1 187 ? -88.66476 -7.45262 -79.52395 1.000 13.61336 187 ARG C C 1
ATOM 7287 O O . ARG C 1 187 ? -88.21217 -6.41100 -79.01002 1.000 14.95033 187 ARG C O 1
ATOM 7295 N N . PHE C 1 188 ? -87.87079 -8.45864 -79.89190 1.000 13.10638 188 PHE C N 1
ATOM 7296 C CA . PHE C 1 188 ? -86.44000 -8.33794 -79.72000 1.000 12.70367 188 PHE C CA 1
ATOM 7297 C C . PHE C 1 188 ? -85.87687 -7.20428 -80.55070 1.000 14.01796 188 PHE C C 1
ATOM 7298 O O . PHE C 1 188 ? -85.06004 -6.42025 -80.06477 1.000 14.57082 188 PHE C O 1
ATOM 7306 N N . ALA C 1 189 ? -86.27013 -7.12961 -81.81941 1.000 14.08469 189 ALA C N 1
ATOM 7307 C CA . ALA C 1 189 ? -85.70019 -6.11316 -82.70251 1.000 14.70469 189 ALA C CA 1
ATOM 7308 C C . ALA C 1 189 ? -86.03547 -4.71970 -82.18963 1.000 14.74244 189 ALA C C 1
ATOM 7309 O O . ALA C 1 189 ? -85.17681 -3.82954 -82.22968 1.000 16.33739 189 ALA C O 1
ATOM 7311 N N . ALA C 1 190 ? -87.26468 -4.52281 -81.67849 1.000 13.50002 190 ALA C N 1
ATOM 7312 C CA . ALA C 1 190 ? -87.62252 -3.20512 -81.16314 1.000 16.08593 190 ALA C CA 1
ATOM 7313 C C . ALA C 1 190 ? -86.84677 -2.88867 -79.88890 1.000 15.58764 190 ALA C C 1
ATOM 7314 O O . ALA C 1 190 ? -86.40038 -1.74467 -79.69743 1.000 17.44331 190 ALA C O 1
ATOM 7316 N N . ALA C 1 191 ? -86.71088 -3.84468 -78.97696 1.000 15.65548 191 ALA C N 1
ATOM 7317 C CA . ALA C 1 191 ? -85.94918 -3.58822 -77.75525 1.000 14.92935 191 ALA C CA 1
ATOM 7318 C C . ALA C 1 191 ? -84.47923 -3.32198 -78.05437 1.000 15.86651 191 ALA C C 1
ATOM 7319 O O . ALA C 1 191 ? -83.85613 -2.43304 -77.43978 1.000 17.17936 191 ALA C O 1
ATOM 7321 N N . GLN C 1 192 ? -83.89388 -4.07764 -78.97663 1.000 16.02593 192 GLN C N 1
ATOM 7322 C CA . GLN C 1 192 ? -82.50857 -3.87255 -79.35623 1.000 15.46010 192 GLN C CA 1
ATOM 7323 C C . GLN C 1 192 ? -82.30547 -2.48046 -79.94136 1.000 18.03876 192 GLN C C 1
ATOM 7324 O O . GLN C 1 192 ? -81.38447 -1.75422 -79.52403 1.000 17.70468 192 GLN C O 1
ATOM 7330 N N . ALA C 1 193 ? -83.18986 -2.07124 -80.85179 1.000 17.46988 193 ALA C N 1
ATOM 7331 C CA . ALA C 1 193 ? -83.09933 -0.73534 -81.46073 1.000 20.07936 193 ALA C CA 1
ATOM 7332 C C . ALA C 1 193 ? -83.27014 0.37748 -80.44049 1.000 19.93998 193 ALA C C 1
ATOM 7333 O O . ALA C 1 193 ? -82.72319 1.48137 -80.63183 1.000 24.11023 193 ALA C O 1
ATOM 7335 N N . ALA C 1 194 ? -84.05858 0.15979 -79.38569 1.000 18.20825 194 ALA C N 1
ATOM 7336 C CA . ALA C 1 194 ? -84.23731 1.16270 -78.34306 1.000 18.29134 194 ALA C CA 1
ATOM 7337 C C . ALA C 1 194 ? -83.04297 1.26307 -77.40272 1.000 19.75996 194 ALA C C 1
ATOM 7338 O O . ALA C 1 194 ? -83.04402 2.13306 -76.52660 1.000 23.62640 194 ALA C O 1
ATOM 7340 N N . GLY C 1 195 ? -82.05257 0.38222 -77.55035 1.000 18.91821 195 GLY C N 1
ATOM 7341 C CA . GLY C 1 195 ? -80.87313 0.36817 -76.71328 1.000 19.21239 195 GLY C CA 1
ATOM 7342 C C . GLY C 1 195 ? -81.01841 -0.42204 -75.43868 1.000 19.60765 195 GLY C C 1
ATOM 7343 O O . GLY C 1 195 ? -80.15531 -0.30972 -74.56508 1.000 19.04446 195 GLY C O 1
ATOM 7344 N N . TRP C 1 196 ? -82.10503 -1.17747 -75.28437 1.000 17.33503 196 TRP C N 1
ATOM 7345 C CA . TRP C 1 196 ? -82.41392 -1.79608 -74.00081 1.000 15.55763 196 TRP C CA 1
ATOM 7346 C C . TRP C 1 196 ? -81.46182 -2.94498 -73.61483 1.000 15.92006 196 TRP C C 1
ATOM 7347 O O . TRP C 1 196 ? -81.45556 -3.33766 -72.45156 1.000 19.21271 196 TRP C O 1
ATOM 7358 N N . PHE C 1 197 ? -80.67006 -3.46014 -74.53401 1.000 15.03081 197 PHE C N 1
ATOM 7359 C CA . PHE C 1 197 ? -79.70413 -4.52155 -74.20322 1.000 15.63184 197 PHE C CA 1
ATOM 7360 C C . PHE C 1 197 ? -78.29424 -3.96891 -74.03625 1.000 17.48402 197 PHE C C 1
ATOM 7361 O O . PHE C 1 197 ? -77.36825 -4.72209 -73.72278 1.000 17.16829 197 PHE C O 1
ATOM 7369 N N . GLU C 1 198 ? -78.09315 -2.64941 -74.22979 1.000 18.69295 198 GLU C N 1
ATOM 7370 C CA . GLU C 1 198 ? -76.70799 -2.16019 -74.20093 1.000 18.12203 198 GLU C CA 1
ATOM 7371 C C . GLU C 1 198 ? -76.07737 -2.29292 -72.81254 1.000 18.77691 198 GLU C C 1
ATOM 7372 O O . GLU C 1 198 ? -74.87684 -2.60238 -72.68843 1.000 20.64136 198 GLU C O 1
ATOM 7378 N N . GLY C 1 199 ? -76.86575 -2.07269 -71.76235 1.000 17.91266 199 GLY C N 1
ATOM 7379 C CA . GLY C 1 199 ? -76.31424 -2.06296 -70.41365 1.000 18.38712 199 GLY C CA 1
ATOM 7380 C C . GLY C 1 199 ? -75.82652 -3.42298 -69.96205 1.000 21.99326 199 GLY C C 1
ATOM 7381 O O . GLY C 1 199 ? -74.91333 -3.50822 -69.14428 1.000 22.64154 199 GLY C O 1
ATOM 7382 N N . GLU C 1 200 ? -76.45070 -4.50227 -70.45336 1.000 17.42447 200 GLU C N 1
ATOM 7383 C CA . GLU C 1 200 ? -76.09184 -5.84185 -69.98931 1.000 15.24980 200 GLU C CA 1
ATOM 7384 C C . GLU C 1 200 ? -74.97974 -6.47398 -70.81528 1.000 15.63691 200 GLU C C 1
ATOM 7385 O O . GLU C 1 200 ? -74.38118 -7.44755 -70.34227 1.000 16.79750 200 GLU C O 1
ATOM 7391 N N . ILE C 1 201 ? -74.71994 -5.98273 -72.01646 1.000 13.85750 201 ILE C N 1
ATOM 7392 C CA . ILE C 1 201 ? -73.80180 -6.59776 -72.95992 1.000 14.51458 201 ILE C CA 1
ATOM 7393 C C . ILE C 1 201 ? -72.42361 -6.01432 -72.76039 1.000 14.13658 201 ILE C C 1
ATOM 7394 O O . ILE C 1 201 ? -72.26533 -4.76488 -72.72060 1.000 17.80772 201 ILE C O 1
ATOM 7399 N N . VAL C 1 202 ? -71.41940 -6.88323 -72.71564 1.000 14.90053 202 VAL C N 1
ATOM 7400 C CA . VAL C 1 202 ? -70.01972 -6.48506 -72.74197 1.000 16.16840 202 VAL C CA 1
ATOM 7401 C C . VAL C 1 202 ? -69.43740 -6.87712 -74.09543 1.000 16.74592 202 VAL C C 1
ATOM 7402 O O . VAL C 1 202 ? -69.64365 -8.01668 -74.53974 1.000 18.74656 202 VAL C O 1
ATOM 7406 N N . PRO C 1 203 ? -68.75912 -5.98798 -74.80718 1.000 17.11961 203 PRO C N 1
ATOM 7407 C CA . PRO C 1 203 ? -68.22720 -6.34158 -76.13368 1.000 17.87218 203 PRO C CA 1
ATOM 7408 C C . PRO C 1 203 ? -67.01023 -7.22447 -76.00385 1.000 19.98165 203 PRO C C 1
ATOM 7409 O O . PRO C 1 203 ? -66.30632 -7.20654 -74.99167 1.000 22.05302 203 PRO C O 1
ATOM 7413 N N . VAL C 1 204 ? -66.79497 -8.05237 -77.02183 1.000 19.32363 204 VAL C N 1
ATOM 7414 C CA . VAL C 1 204 ? -65.62665 -8.92803 -77.06479 1.000 22.59829 204 VAL C CA 1
ATOM 7415 C C . VAL C 1 204 ? -64.87589 -8.64954 -78.36450 1.000 20.82885 204 VAL C C 1
ATOM 7416 O O . VAL C 1 204 ? -65.48590 -8.53439 -79.43704 1.000 21.63003 204 VAL C O 1
ATOM 7422 N N . THR C 1 205 ? -63.55180 -8.50522 -78.27768 1.000 26.65044 205 THR C N 1
ATOM 7423 C CA . THR C 1 205 ? -62.75074 -8.24794 -79.46419 1.000 25.10470 205 THR C CA 1
ATOM 7424 C C . THR C 1 205 ? -62.20415 -9.56979 -79.97892 1.000 19.18976 205 THR C C 1
ATOM 7425 O O . THR C 1 205 ? -61.58102 -10.32048 -79.22057 1.000 28.66521 205 THR C O 1
ATOM 7429 N N . ILE C 1 206 ? -62.48597 -9.87321 -81.24365 1.000 24.46846 206 ILE C N 1
ATOM 7430 C CA . ILE C 1 206 ? -62.10464 -11.13471 -81.86737 1.000 34.41793 206 ILE C CA 1
ATOM 7431 C C . ILE C 1 206 ? -60.96363 -10.85104 -82.84640 1.000 36.47868 206 ILE C C 1
ATOM 7432 O O . ILE C 1 206 ? -61.05949 -9.93803 -83.67400 1.000 34.17601 206 ILE C O 1
ATOM 7437 N N . THR C 1 207 ? -59.85137 -11.56465 -82.68408 1.000 40.46582 207 THR C N 1
ATOM 7438 C CA . THR C 1 207 ? -58.68406 -11.42974 -83.55074 1.000 48.75071 207 THR C CA 1
ATOM 7439 C C . THR C 1 207 ? -58.74187 -12.45347 -84.67918 1.000 57.58529 207 THR C C 1
ATOM 7440 O O . THR C 1 207 ? -59.01652 -13.63153 -84.44020 1.000 56.15098 207 THR C O 1
ATOM 7444 N N . THR C 1 208 ? -58.53350 -11.99540 -85.90815 1.000 68.55705 208 THR C N 1
ATOM 7445 C CA . THR C 1 208 ? -58.53591 -12.86184 -87.07975 1.000 77.45808 208 THR C CA 1
ATOM 7446 C C . THR C 1 208 ? -57.24041 -12.63805 -87.86405 1.000 86.26863 208 THR C C 1
ATOM 7447 O O . THR C 1 208 ? -56.37393 -11.84977 -87.46395 1.000 85.16636 208 THR C O 1
ATOM 7451 N N . ARG C 1 209 ? -57.12436 -13.33503 -89.00102 1.000 94.59628 209 ARG C N 1
ATOM 7452 C CA . ARG C 1 209 ? -55.95106 -13.21608 -89.86633 1.000 99.80506 209 ARG C CA 1
ATOM 7453 C C . ARG C 1 209 ? -55.76161 -11.76913 -90.30480 1.000 101.42597 209 ARG C C 1
ATOM 7454 O O . ARG C 1 209 ? -54.70778 -11.16353 -90.07636 1.000 103.70667 209 ARG C O 1
ATOM 7462 N N . LYS C 1 210 ? -56.77894 -11.20611 -90.95450 1.000 100.18625 210 LYS C N 1
ATOM 7463 C CA . LYS C 1 210 ? -56.73081 -9.86005 -91.50949 1.000 99.47082 210 LYS C CA 1
ATOM 7464 C C . LYS C 1 210 ? -56.89175 -8.74143 -90.48066 1.000 95.82925 210 LYS C C 1
ATOM 7465 O O . LYS C 1 210 ? -56.66076 -7.58109 -90.82673 1.000 99.57341 210 LYS C O 1
ATOM 7471 N N . GLY C 1 211 ? -57.33138 -9.02755 -89.25805 1.000 88.01161 211 GLY C N 1
ATOM 7472 C CA . GLY C 1 211 ? -57.39783 -7.96410 -88.27185 1.000 82.34295 211 GLY C CA 1
ATOM 7473 C C . GLY C 1 211 ? -58.22705 -8.24581 -87.03368 1.000 78.42736 211 GLY C C 1
ATOM 7474 O O . GLY C 1 211 ? -58.10421 -9.31524 -86.43024 1.000 79.55188 211 GLY C O 1
ATOM 7475 N N . GLU C 1 212 ? -59.09460 -7.30162 -86.65799 1.000 72.23821 212 GLU C N 1
ATOM 7476 C CA . GLU C 1 212 ? -59.89801 -7.39730 -85.44285 1.000 65.02551 212 GLU C CA 1
ATOM 7477 C C . GLU C 1 212 ? -61.33953 -6.97879 -85.68419 1.000 59.22355 212 GLU C C 1
ATOM 7478 O O . GLU C 1 212 ? -61.62162 -6.04841 -86.44331 1.000 59.71595 212 GLU C O 1
ATOM 7484 N N . THR C 1 213 ? -62.24573 -7.69625 -85.03611 1.000 50.74680 213 THR C N 1
ATOM 7485 C CA . THR C 1 213 ? -63.66297 -7.38530 -85.00725 1.000 44.93713 213 THR C CA 1
ATOM 7486 C C . THR C 1 213 ? -64.01364 -7.06201 -83.56394 1.000 38.47710 213 THR C C 1
ATOM 7487 O O . THR C 1 213 ? -63.63590 -7.80827 -82.66221 1.000 37.36132 213 THR C O 1
ATOM 7491 N N . VAL C 1 214 ? -64.69984 -5.94978 -83.32414 1.000 29.60937 214 VAL C N 1
ATOM 7492 C CA . VAL C 1 214 ? -65.28157 -5.71996 -82.00072 1.000 27.56750 214 VAL C CA 1
ATOM 7493 C C . VAL C 1 214 ? -66.73038 -6.18858 -82.08207 1.000 21.52044 214 VAL C C 1
ATOM 7494 O O . VAL C 1 214 ? -67.54157 -5.61116 -82.80824 1.000 25.02981 214 VAL C O 1
ATOM 7498 N N . PHE C 1 215 ? -67.04032 -7.29180 -81.41374 1.000 18.34881 215 PHE C N 1
ATOM 7499 C CA . PHE C 1 215 ? -68.37590 -7.87887 -81.43127 1.000 17.91895 215 PHE C CA 1
ATOM 7500 C C . PHE C 1 215 ? -69.16194 -7.30279 -80.25634 1.000 15.39453 215 PHE C C 1
ATOM 7501 O O . PHE C 1 215 ? -68.84818 -7.59637 -79.08122 1.000 16.61295 215 PHE C O 1
ATOM 7509 N N . ALA C 1 216 ? -70.16219 -6.49598 -80.55816 1.000 16.51692 216 ALA C N 1
ATOM 7510 C CA . ALA C 1 216 ? -70.76512 -5.63945 -79.54307 1.000 15.92079 216 ALA C CA 1
ATOM 7511 C C . ALA C 1 216 ? -72.27100 -5.74484 -79.44125 1.000 17.19838 216 ALA C C 1
ATOM 7512 O O . ALA C 1 216 ? -72.85176 -5.16595 -78.51142 1.000 19.76389 216 ALA C O 1
ATOM 7514 N N . LYS C 1 217 ? -72.91771 -6.45363 -80.35499 1.000 15.96090 217 LYS C N 1
ATOM 7515 C CA . LYS C 1 217 ? -74.36841 -6.56700 -80.32916 1.000 17.38893 217 LYS C CA 1
ATOM 7516 C C . LYS C 1 217 ? -74.78190 -7.92246 -80.86253 1.000 16.43021 217 LYS C C 1
ATOM 7517 O O . LYS C 1 217 ? -74.05484 -8.56998 -81.60846 1.000 16.18324 217 LYS C O 1
ATOM 7523 N N . ASP C 1 218 ? -75.93756 -8.38568 -80.39563 1.000 13.92921 218 ASP C N 1
ATOM 7524 C CA . ASP C 1 218 ? -76.41850 -9.71573 -80.78746 1.000 14.00305 218 ASP C CA 1
ATOM 7525 C C . ASP C 1 218 ? -76.58730 -9.78923 -82.29824 1.000 15.37223 218 ASP C C 1
ATOM 7526 O O . ASP C 1 218 ? -77.03151 -8.81629 -82.90772 1.000 16.85113 218 ASP C O 1
ATOM 7531 N N . GLU C 1 219 ? -76.21976 -10.92895 -82.90836 1.000 12.62161 219 GLU C N 1
ATOM 7532 C CA . GLU C 1 219 ? -76.24670 -11.07798 -84.36639 1.000 14.38337 219 GLU C CA 1
ATOM 7533 C C . GLU C 1 219 ? -77.16622 -12.17922 -84.87443 1.000 16.13093 219 GLU C C 1
ATOM 7534 O O . GLU C 1 219 ? -77.28787 -12.33513 -86.10141 1.000 18.93364 219 GLU C O 1
ATOM 7540 N N . ALA C 1 220 ? -77.83713 -12.92889 -84.02983 1.000 13.34154 220 ALA C N 1
ATOM 7541 C CA . ALA C 1 220 ? -78.52569 -14.14220 -84.48626 1.000 12.24409 220 ALA C CA 1
ATOM 7542 C C . ALA C 1 220 ? -79.99144 -13.93061 -84.77591 1.000 13.95223 220 ALA C C 1
ATOM 7543 O O . ALA C 1 220 ? -80.65805 -14.87582 -85.20802 1.000 15.61966 220 ALA C O 1
ATOM 7545 N N . ASN C 1 221 ? -80.49683 -12.74967 -84.49426 1.000 12.26741 221 ASN C N 1
ATOM 7546 C CA . ASN C 1 221 ? -81.93208 -12.50224 -84.67657 1.000 12.69154 221 ASN C CA 1
ATOM 7547 C C . ASN C 1 221 ? -82.25276 -12.27956 -86.15100 1.000 12.98234 221 ASN C C 1
ATOM 7548 O O . ASN C 1 221 ? -81.36974 -12.06773 -86.98240 1.000 15.89940 221 ASN C O 1
ATOM 7553 N N . ARG C 1 222 ? -83.52708 -12.45739 -86.46299 1.000 12.03366 222 ARG C N 1
ATOM 7554 C CA . ARG C 1 222 ? -84.00743 -12.39811 -87.85390 1.000 14.25564 222 ARG C CA 1
ATOM 7555 C C . ARG C 1 222 ? -85.16259 -11.39792 -87.89916 1.000 12.87189 222 ARG C C 1
ATOM 7556 O O . ARG C 1 222 ? -86.34601 -11.77821 -87.87645 1.000 14.22016 222 ARG C O 1
ATOM 7564 N N . PRO C 1 223 ? -84.84480 -10.10958 -87.93903 1.000 13.35286 223 PRO C N 1
ATOM 7565 C CA . PRO C 1 223 ? -85.88527 -9.07485 -87.81319 1.000 13.97340 223 PRO C CA 1
ATOM 7566 C C . PRO C 1 223 ? -86.81368 -9.01134 -89.01843 1.000 13.86736 223 PRO C C 1
ATOM 7567 O O . PRO C 1 223 ? -87.90164 -8.45202 -88.88575 1.000 17.87827 223 PRO C O 1
ATOM 7571 N N . ASP C 1 224 ? -86.45231 -9.57330 -90.15852 1.000 12.58218 224 ASP C N 1
ATOM 7572 C CA . ASP C 1 224 ? -87.37845 -9.57968 -91.29019 1.000 14.45363 224 ASP C CA 1
ATOM 7573 C C . ASP C 1 224 ? -88.18252 -10.86379 -91.38104 1.000 14.19325 224 ASP C C 1
ATOM 7574 O O . ASP C 1 224 ? -88.78864 -11.15204 -92.43246 1.000 15.79538 224 ASP C O 1
ATOM 7579 N N . THR C 1 225 ? -88.24766 -11.64519 -90.31013 1.000 14.75531 225 THR C N 1
ATOM 7580 C CA . THR C 1 225 ? -89.18796 -12.75164 -90.25102 1.000 13.89555 225 THR C CA 1
ATOM 7581 C C . THR C 1 225 ? -90.62523 -12.25806 -90.44428 1.000 14.88903 225 THR C C 1
ATOM 7582 O O . THR C 1 225 ? -91.03591 -11.26075 -89.83590 1.000 16.88119 225 THR C O 1
ATOM 7586 N N . THR C 1 226 ? -91.39442 -12.97188 -91.26667 1.000 14.10713 226 THR C N 1
ATOM 7587 C CA . THR C 1 226 ? -92.81755 -12.69790 -91.40592 1.000 14.52340 226 THR C CA 1
ATOM 7588 C C . THR C 1 226 ? -93.58272 -13.99324 -91.11703 1.000 13.61582 226 THR C C 1
ATOM 7589 O O . THR C 1 226 ? -93.06937 -15.08999 -91.34218 1.000 13.89646 226 THR C O 1
ATOM 7593 N N . GLU C 1 227 ? -94.83932 -13.85279 -90.71065 1.000 14.32761 227 GLU C N 1
ATOM 7594 C CA . GLU C 1 227 ? -95.66553 -15.05775 -90.53905 1.000 14.34040 227 GLU C CA 1
ATOM 7595 C C . GLU C 1 227 ? -95.82892 -15.82445 -91.85120 1.000 15.24814 227 GLU C C 1
ATOM 7596 O O . GLU C 1 227 ? -95.77323 -17.05921 -91.86322 1.000 16.06884 227 GLU C O 1
ATOM 7602 N N . ALA C 1 228 ? -95.94011 -15.12581 -92.97371 1.000 15.22835 228 ALA C N 1
ATOM 7603 C CA . ALA C 1 228 ? -96.07301 -15.81178 -94.26006 1.000 14.70302 228 ALA C CA 1
ATOM 7604 C C . ALA C 1 228 ? -94.79408 -16.53830 -94.64531 1.000 17.65089 228 ALA C C 1
ATOM 7605 O O . ALA C 1 228 ? -94.84956 -17.66217 -95.20151 1.000 19.04689 228 ALA C O 1
ATOM 7607 N N . GLY C 1 229 ? -93.63247 -15.93660 -94.35611 1.000 16.09531 229 GLY C N 1
ATOM 7608 C CA . GLY C 1 229 ? -92.37292 -16.60683 -94.61952 1.000 15.72473 229 GLY C CA 1
ATOM 7609 C C . GLY C 1 229 ? -92.21951 -17.84865 -93.75243 1.000 15.78959 229 GLY C C 1
ATOM 7610 O O . GLY C 1 229 ? -91.78537 -18.90096 -94.22783 1.000 16.16999 229 GLY C O 1
ATOM 7611 N N . LEU C 1 230 ? -92.60099 -17.74957 -92.48685 1.000 14.52289 230 LEU C N 1
ATOM 7612 C CA . LEU C 1 230 ? -92.49475 -18.89869 -91.59387 1.000 14.86329 230 LEU C CA 1
ATOM 7613 C C . LEU C 1 230 ? -93.41214 -20.03714 -92.04004 1.000 15.21276 230 LEU C C 1
ATOM 7614 O O . LEU C 1 230 ? -93.02704 -21.20784 -91.92986 1.000 15.45002 230 LEU C O 1
ATOM 7619 N N . ALA C 1 231 ? -94.58914 -19.71454 -92.57566 1.000 16.66160 231 ALA C N 1
ATOM 7620 C CA . ALA C 1 231 ? -95.50993 -20.75478 -93.03687 1.000 17.04227 231 ALA C CA 1
ATOM 7621 C C . ALA C 1 231 ? -94.96359 -21.54910 -94.21272 1.000 17.20862 231 ALA C C 1
ATOM 7622 O O . ALA C 1 231 ? -95.41380 -22.68569 -94.41453 1.000 19.02161 231 ALA C O 1
ATOM 7624 N N . LYS C 1 232 ? -93.97676 -21.05251 -94.94580 1.000 15.76210 232 LYS C N 1
ATOM 7625 C CA . LYS C 1 232 ? -93.38606 -21.80629 -96.06889 1.000 17.69205 232 LYS C CA 1
ATOM 7626 C C . LYS C 1 232 ? -92.37507 -22.85615 -95.61299 1.000 19.45123 232 LYS C C 1
ATOM 7627 O O . LYS C 1 232 ? -92.00032 -23.73695 -96.41591 1.000 20.93682 232 LYS C O 1
ATOM 7633 N N . LEU C 1 233 ? -91.91595 -22.79824 -94.36482 1.000 17.14681 233 LEU C N 1
ATOM 7634 C CA . LEU C 1 233 ? -90.80032 -23.65610 -94.00403 1.000 17.41213 233 LEU C CA 1
ATOM 7635 C C . LEU C 1 233 ? -91.25413 -25.10257 -93.82921 1.000 17.81992 233 LEU C C 1
ATOM 7636 O O . LEU C 1 233 ? -92.38638 -25.37171 -93.43004 1.000 18.06136 233 LEU C O 1
ATOM 7641 N N . ARG C 1 234 ? -90.33419 -26.01819 -94.09284 1.000 18.89354 234 ARG C N 1
ATOM 7642 C CA . ARG C 1 234 ? -90.64351 -27.42919 -93.89172 1.000 20.14430 234 ARG C CA 1
ATOM 7643 C C . ARG C 1 234 ? -90.42934 -27.85410 -92.43440 1.000 18.10315 234 ARG C C 1
ATOM 7644 O O . ARG C 1 234 ? -89.56038 -27.31402 -91.73863 1.000 17.99141 234 ARG C O 1
ATOM 7652 N N . PRO C 1 235 ? -91.20207 -28.83623 -91.94912 1.000 18.10992 235 PRO C N 1
ATOM 7653 C CA . PRO C 1 235 ? -90.97018 -29.34400 -90.58967 1.000 18.23886 235 PRO C CA 1
ATOM 7654 C C . PRO C 1 235 ? -89.57583 -29.91666 -90.47216 1.000 19.18882 235 PRO C C 1
ATOM 7655 O O . PRO C 1 235 ? -89.08357 -30.59409 -91.36656 1.000 20.79782 235 PRO C O 1
ATOM 7659 N N . ALA C 1 236 ? -88.95282 -29.66071 -89.33390 1.000 16.91109 236 ALA C N 1
ATOM 7660 C CA . ALA C 1 236 ? -87.55702 -30.00695 -89.13450 1.000 18.07926 236 ALA C CA 1
ATOM 7661 C C . ALA C 1 236 ? -87.36764 -31.38137 -88.50969 1.000 22.30666 236 ALA C C 1
ATOM 7662 O O . ALA C 1 236 ? -86.29388 -31.96984 -88.68481 1.000 23.58404 236 ALA C O 1
ATOM 7664 N N . PHE C 1 237 ? -88.36378 -31.89995 -87.78993 1.000 18.11730 237 PHE C N 1
ATOM 7665 C CA . PHE C 1 237 ? -88.13555 -33.07841 -86.93887 1.000 19.84463 237 PHE C CA 1
ATOM 7666 C C . PHE C 1 237 ? -89.02763 -34.25704 -87.22409 1.000 21.77527 237 PHE C C 1
ATOM 7667 O O . PHE C 1 237 ? -88.63543 -35.40261 -86.89049 1.000 25.72354 237 PHE C O 1
ATOM 7675 N N . ARG C 1 238 ? -90.21307 -34.06690 -87.76827 1.000 21.85569 238 ARG C N 1
ATOM 7676 C CA . ARG C 1 238 ? -91.10348 -35.15847 -88.16765 1.000 25.56040 238 ARG C CA 1
ATOM 7677 C C . ARG C 1 238 ? -91.75470 -34.76259 -89.46246 1.000 28.26565 238 ARG C C 1
ATOM 7678 O O . ARG C 1 238 ? -92.14280 -33.60883 -89.60381 1.000 26.79819 238 ARG C O 1
ATOM 7686 N N . LYS C 1 239 ? -91.92321 -35.73385 -90.37466 1.000 31.74390 239 LYS C N 1
ATOM 7687 C CA A LYS C 1 239 ? -92.80271 -35.54724 -91.50002 0.492 37.31422 239 LYS C CA 1
ATOM 7688 C CA B LYS C 1 239 ? -92.53071 -35.45901 -91.68336 0.508 37.13632 239 LYS C CA 1
ATOM 7689 C C A LYS C 1 239 ? -94.15902 -35.34840 -90.86741 0.492 37.72699 239 LYS C C 1
ATOM 7690 C C B LYS C 1 239 ? -93.81726 -34.60756 -91.63949 0.508 35.66508 239 LYS C C 1
ATOM 7691 O O A LYS C 1 239 ? -94.50265 -36.02783 -89.89431 0.492 36.96533 239 LYS C O 1
ATOM 7692 O O B LYS C 1 239 ? -93.99441 -33.68451 -92.44764 0.508 39.14300 239 LYS C O 1
ATOM 7703 N N A ASP C 1 240 ? -94.86565 -34.33780 -91.32615 0.610 37.41335 240 ASP C N 1
ATOM 7704 N N B ASP C 1 240 ? -94.73306 -34.89616 -90.71270 0.390 36.27704 240 ASP C N 1
ATOM 7705 C CA A ASP C 1 240 ? -96.14058 -33.94655 -90.77776 0.610 43.54147 240 ASP C CA 1
ATOM 7706 C CA B ASP C 1 240 ? -96.00096 -34.17308 -90.62382 0.390 41.66811 240 ASP C CA 1
ATOM 7707 C C . ASP C 1 240 ? -96.00889 -33.16735 -89.47450 1.000 38.01455 240 ASP C C 1
ATOM 7708 O O . ASP C 1 240 ? -97.04682 -32.89712 -88.86149 1.000 38.60682 240 ASP C O 1
ATOM 7717 N N . GLY C 1 241 ? -94.83104 -32.69733 -89.08984 1.000 24.71822 241 GLY C N 1
ATOM 7718 C CA . GLY C 1 241 ? -94.71469 -31.93133 -87.86816 1.000 23.41468 241 GLY C CA 1
ATOM 7719 C C . GLY C 1 241 ? -95.07585 -30.46436 -88.05324 1.000 19.81295 241 GLY C C 1
ATOM 7720 O O . GLY C 1 241 ? -95.54230 -30.02578 -89.09729 1.000 24.72268 241 GLY C O 1
ATOM 7721 N N . THR C 1 242 ? -94.88257 -29.72540 -86.97819 1.000 17.68839 242 THR C N 1
ATOM 7722 C CA . THR C 1 242 ? -95.14337 -28.30198 -86.91575 1.000 16.52129 242 THR C CA 1
ATOM 7723 C C . THR C 1 242 ? -93.90465 -27.49505 -86.57165 1.000 17.45111 242 THR C C 1
ATOM 7724 O O . THR C 1 242 ? -93.89905 -26.28006 -86.83433 1.000 17.79967 242 THR C O 1
ATOM 7728 N N . ILE C 1 243 ? -92.90203 -28.09946 -85.95828 1.000 15.58581 243 ILE C N 1
ATOM 7729 C CA . ILE C 1 243 ? -91.71424 -27.36056 -85.54524 1.000 13.92934 243 ILE C CA 1
ATOM 7730 C C . ILE C 1 243 ? -90.75246 -27.26648 -86.70896 1.000 15.05638 243 ILE C C 1
ATOM 7731 O O . ILE C 1 243 ? -90.49096 -28.25361 -87.40591 1.000 15.80477 243 ILE C O 1
ATOM 7736 N N . THR C 1 244 ? -90.26306 -26.05233 -86.96628 1.000 14.53103 244 THR C N 1
ATOM 7737 C CA . THR C 1 244 ? -89.38491 -25.76064 -88.09372 1.000 13.65024 244 THR C CA 1
ATOM 7738 C C . THR C 1 244 ? -88.16930 -24.99052 -87.57319 1.000 13.22591 244 THR C C 1
ATOM 7739 O O . THR C 1 244 ? -88.09190 -24.56599 -86.39887 1.000 14.91019 244 THR C O 1
ATOM 7743 N N . ALA C 1 245 ? -87.21836 -24.74218 -88.47835 1.000 14.83601 245 ALA C N 1
ATOM 7744 C CA . ALA C 1 245 ? -86.08071 -23.90305 -88.13187 1.000 13.67370 245 ALA C CA 1
ATOM 7745 C C . ALA C 1 245 ? -86.50007 -22.47811 -87.81773 1.000 13.87183 245 ALA C C 1
ATOM 7746 O O . ALA C 1 245 ? -85.74874 -21.77466 -87.13058 1.000 16.10311 245 ALA C O 1
ATOM 7748 N N . GLY C 1 246 ? -87.66929 -22.05988 -88.25860 1.000 13.73002 246 GLY C N 1
ATOM 7749 C CA . GLY C 1 246 ? -88.09365 -20.69122 -87.99646 1.000 14.95601 246 GLY C CA 1
ATOM 7750 C C . GLY C 1 246 ? -88.81899 -20.48159 -86.70591 1.000 13.68640 246 GLY C C 1
ATOM 7751 O O . GLY C 1 246 ? -88.88936 -19.33428 -86.22600 1.000 15.65402 246 GLY C O 1
ATOM 7752 N N . ASN C 1 247 ? -89.38513 -21.53443 -86.12543 1.000 13.40241 247 ASN C N 1
ATOM 7753 C CA . ASN C 1 247 ? -90.05432 -21.39101 -84.83804 1.000 13.12180 247 ASN C CA 1
ATOM 7754 C C . ASN C 1 247 ? -89.25848 -22.07809 -83.71868 1.000 14.18172 247 ASN C C 1
ATOM 7755 O O . ASN C 1 247 ? -89.79015 -22.42384 -82.66367 1.000 16.58024 247 ASN C O 1
ATOM 7760 N N . ALA C 1 248 ? -87.94972 -22.20454 -83.91789 1.000 16.17655 248 ALA C N 1
ATOM 7761 C CA . ALA C 1 248 ? -87.01513 -22.72448 -82.93341 1.000 16.06670 248 ALA C CA 1
ATOM 7762 C C . ALA C 1 248 ? -85.80932 -21.79174 -82.95539 1.000 14.88610 248 ALA C C 1
ATOM 7763 O O . ALA C 1 248 ? -85.56550 -21.12935 -83.97073 1.000 16.56803 248 ALA C O 1
ATOM 7765 N N . PRO C 1 249 ? -85.04565 -21.71166 -81.85799 1.000 15.69117 249 PRO C N 1
ATOM 7766 C CA . PRO C 1 249 ? -83.80870 -20.94501 -81.86471 1.000 14.82011 249 PRO C CA 1
ATOM 7767 C C . PRO C 1 249 ? -82.74403 -21.63762 -82.69250 1.000 17.02838 249 PRO C C 1
ATOM 7768 O O . PRO C 1 249 ? -82.91521 -22.77892 -83.14551 1.000 17.57896 249 PRO C O 1
ATOM 7772 N N . GLY C 1 250 ? -81.61254 -20.94566 -82.84067 1.000 17.90287 250 GLY C N 1
ATOM 7773 C CA . GLY C 1 250 ? -80.46366 -21.48660 -83.55101 1.000 17.82963 250 GLY C CA 1
ATOM 7774 C C . GLY C 1 250 ? -79.49998 -22.24596 -82.64058 1.000 18.27874 250 GLY C C 1
ATOM 7775 O O . GLY C 1 250 ? -79.84966 -22.72985 -81.55747 1.000 20.69197 250 GLY C O 1
ATOM 7776 N N . LEU C 1 251 ? -78.26722 -22.38707 -83.12472 1.000 14.94226 251 LEU C N 1
ATOM 7777 C CA . LEU C 1 251 ? -77.17380 -23.10644 -82.44781 1.000 13.10358 251 LEU C CA 1
ATOM 7778 C C . LEU C 1 251 ? -76.06496 -22.11451 -82.09506 1.000 14.47966 251 LEU C C 1
ATOM 7779 O O . LEU C 1 251 ? -75.18019 -21.83534 -82.91731 1.000 17.26517 251 LEU C O 1
ATOM 7784 N N . ASN C 1 252 ? -76.12070 -21.55133 -80.88617 1.000 11.99022 252 ASN C N 1
ATOM 7785 C CA . ASN C 1 252 ? -75.51980 -20.23835 -80.64361 1.000 11.29508 252 ASN C CA 1
ATOM 7786 C C . ASN C 1 252 ? -74.36960 -20.30364 -79.65994 1.000 10.67663 252 ASN C C 1
ATOM 7787 O O . ASN C 1 252 ? -74.07117 -21.34648 -79.05697 1.000 13.29695 252 ASN C O 1
ATOM 7792 N N . ALA C 1 253 ? -73.68785 -19.18211 -79.49302 1.000 10.62495 253 ALA C N 1
ATOM 7793 C CA . ALA C 1 253 ? -72.52953 -19.10807 -78.61265 1.000 10.76375 253 ALA C CA 1
ATOM 7794 C C . ALA C 1 253 ? -72.64979 -17.85582 -77.75397 1.000 11.00980 253 ALA C C 1
ATOM 7795 O O . ALA C 1 253 ? -73.11567 -16.80342 -78.20435 1.000 10.63740 253 ALA C O 1
ATOM 7797 N N . GLY C 1 254 ? -72.21583 -17.96263 -76.50530 1.000 9.76454 254 GLY C N 1
ATOM 7798 C CA . GLY C 1 254 ? -72.22855 -16.80538 -75.62308 1.000 10.09160 254 GLY C CA 1
ATOM 7799 C C . GLY C 1 254 ? -71.86281 -17.20669 -74.20237 1.000 9.66479 254 GLY C C 1
ATOM 7800 O O . GLY C 1 254 ? -71.64334 -18.39657 -73.87482 1.000 10.77630 254 GLY C O 1
ATOM 7801 N N . ALA C 1 255 ? -71.81324 -16.18442 -73.36602 1.000 9.94633 255 ALA C N 1
ATOM 7802 C CA . ALA C 1 255 ? -71.52730 -16.39947 -71.95027 1.000 9.78988 255 ALA C CA 1
ATOM 7803 C C . ALA C 1 255 ? -72.18467 -15.33319 -71.12337 1.000 10.73509 255 ALA C C 1
ATOM 7804 O O . ALA C 1 255 ? -72.43465 -14.22894 -71.61282 1.000 11.58129 255 ALA C O 1
ATOM 7806 N N . ALA C 1 256 ? -72.44404 -15.64304 -69.85935 1.000 10.76587 256 ALA C N 1
ATOM 7807 C CA . ALA C 1 256 ? -72.96205 -14.65245 -68.92766 1.000 10.15995 256 ALA C CA 1
ATOM 7808 C C . ALA C 1 256 ? -72.48784 -15.00914 -67.54070 1.000 11.15668 256 ALA C C 1
ATOM 7809 O O . ALA C 1 256 ? -72.31322 -16.19914 -67.22096 1.000 11.98867 256 ALA C O 1
ATOM 7811 N N . ALA C 1 257 ? -72.32297 -13.99887 -66.67913 1.000 10.88756 257 ALA C N 1
ATOM 7812 C CA . ALA C 1 257 ? -71.88325 -14.24743 -65.32220 1.000 11.03915 257 ALA C CA 1
ATOM 7813 C C . ALA C 1 257 ? -72.37100 -13.14970 -64.41333 1.000 10.85921 257 ALA C C 1
ATOM 7814 O O . ALA C 1 257 ? -72.74774 -12.07132 -64.86731 1.000 12.21145 257 ALA C O 1
ATOM 7816 N N . MET C 1 258 ? -72.39190 -13.44686 -63.12447 1.000 12.00293 258 MET C N 1
ATOM 7817 C CA . MET C 1 258 ? -72.86805 -12.49022 -62.13601 1.000 11.53718 258 MET C CA 1
ATOM 7818 C C . MET C 1 258 ? -72.30191 -12.85350 -60.77344 1.000 11.60462 258 MET C C 1
ATOM 7819 O O . MET C 1 258 ? -71.76174 -13.94778 -60.56015 1.000 12.50836 258 MET C O 1
ATOM 7824 N N . ILE C 1 259 ? -72.38010 -11.91298 -59.83906 1.000 12.24635 259 ILE C N 1
ATOM 7825 C CA . ILE C 1 259 ? -71.95632 -12.15036 -58.45477 1.000 12.89322 259 ILE C CA 1
ATOM 7826 C C . ILE C 1 259 ? -73.17469 -12.54093 -57.63514 1.000 13.87141 259 ILE C C 1
ATOM 7827 O O . ILE C 1 259 ? -74.24250 -11.91258 -57.75645 1.000 14.96693 259 ILE C O 1
ATOM 7832 N N . VAL C 1 260 ? -73.02774 -13.59799 -56.83358 1.000 13.44470 260 VAL C N 1
ATOM 7833 C CA . VAL C 1 260 ? -74.06484 -14.05053 -55.92301 1.000 12.96032 260 VAL C CA 1
ATOM 7834 C C . VAL C 1 260 ? -73.49433 -13.97530 -54.50304 1.000 12.83791 260 VAL C C 1
ATOM 7835 O O . VAL C 1 260 ? -72.37462 -14.46048 -54.25419 1.000 13.77819 260 VAL C O 1
ATOM 7839 N N . SER C 1 261 ? -74.26444 -13.34386 -53.60340 1.000 13.27068 261 SER C N 1
ATOM 7840 C CA . SER C 1 261 ? -73.79462 -13.18796 -52.21216 1.000 14.96249 261 SER C CA 1
ATOM 7841 C C . SER C 1 261 ? -75.00852 -12.87313 -51.36446 1.000 15.03992 261 SER C C 1
ATOM 7842 O O . SER C 1 261 ? -76.07693 -12.59158 -51.86679 1.000 15.33380 261 SER C O 1
ATOM 7845 N N . SER C 1 262 ? -74.81273 -12.84692 -50.04934 1.000 14.61134 262 SER C N 1
ATOM 7846 C CA . SER C 1 262 ? -75.88331 -12.24833 -49.24696 1.000 15.33005 262 SER C CA 1
ATOM 7847 C C . SER C 1 262 ? -75.95958 -10.75077 -49.53467 1.000 15.94756 262 SER C C 1
ATOM 7848 O O . SER C 1 262 ? -75.02285 -10.12536 -50.06169 1.000 16.79875 262 SER C O 1
ATOM 7851 N N . HIS C 1 263 ? -77.11430 -10.15752 -49.19617 1.000 18.07360 263 HIS C N 1
ATOM 7852 C CA . HIS C 1 263 ? -77.27192 -8.71768 -49.36853 1.000 18.78420 263 HIS C CA 1
ATOM 7853 C C . HIS C 1 263 ? -76.27676 -7.94368 -48.49653 1.000 20.36737 263 HIS C C 1
ATOM 7854 O O . HIS C 1 263 ? -75.62680 -6.99205 -48.97340 1.000 20.95146 263 HIS C O 1
ATOM 7861 N N . ALA C 1 264 ? -76.08672 -8.39027 -47.25031 1.000 20.73202 264 ALA C N 1
ATOM 7862 C CA . ALA C 1 264 ? -75.12231 -7.71428 -46.37818 1.000 23.11081 264 ALA C CA 1
ATOM 7863 C C . ALA C 1 264 ? -73.72308 -7.75177 -46.98488 1.000 18.99037 264 ALA C C 1
ATOM 7864 O O . ALA C 1 264 ? -73.00698 -6.73889 -46.99306 1.000 23.87898 264 ALA C O 1
ATOM 7866 N N . THR C 1 265 ? -73.32610 -8.90459 -47.54768 1.000 19.23067 265 THR C N 1
ATOM 7867 C CA . THR C 1 265 ? -71.99833 -8.99273 -48.14039 1.000 17.01038 265 THR C CA 1
ATOM 7868 C C . THR C 1 265 ? -71.85187 -8.05597 -49.33118 1.000 19.66163 265 THR C C 1
ATOM 7869 O O . THR C 1 265 ? -70.81240 -7.39582 -49.50725 1.000 20.42118 265 THR C O 1
ATOM 7873 N N . ALA C 1 266 ? -72.87935 -7.99602 -50.18439 1.000 17.00066 266 ALA C N 1
ATOM 7874 C CA . ALA C 1 266 ? -72.82176 -7.11091 -51.34343 1.000 19.35602 266 ALA C CA 1
ATOM 7875 C C . ALA C 1 266 ? -72.65745 -5.64710 -50.92414 1.000 21.26054 266 ALA C C 1
ATOM 7876 O O . ALA C 1 266 ? -71.82264 -4.93113 -51.48331 1.000 24.71618 266 ALA C O 1
ATOM 7878 N N . THR C 1 267 ? -73.44379 -5.20472 -49.94662 1.000 22.17666 267 THR C N 1
ATOM 7879 C CA . THR C 1 267 ? -73.33467 -3.81581 -49.45537 1.000 22.71558 267 THR C CA 1
ATOM 7880 C C . THR C 1 267 ? -71.95261 -3.55981 -48.85212 1.000 23.58355 267 THR C C 1
ATOM 7881 O O . THR C 1 267 ? -71.31088 -2.54752 -49.16759 1.000 26.71850 267 THR C O 1
ATOM 7885 N N . GLU C 1 268 ? -71.46190 -4.50045 -48.05111 1.000 22.89055 268 GLU C N 1
ATOM 7886 C CA . GLU C 1 268 ? -70.13379 -4.40774 -47.44438 1.000 26.63028 268 GLU C CA 1
ATOM 7887 C C . GLU C 1 268 ? -69.03534 -4.21071 -48.48039 1.000 25.83745 268 GLU C C 1
ATOM 7888 O O . GLU C 1 268 ? -68.09018 -3.44675 -48.25020 1.000 28.20671 268 GLU C O 1
ATOM 7894 N N . LEU C 1 269 ? -69.13230 -4.87554 -49.62531 1.000 23.84530 269 LEU C N 1
ATOM 7895 C CA . LEU C 1 269 ? -68.10172 -4.85138 -50.65357 1.000 23.63373 269 LEU C CA 1
ATOM 7896 C C . LEU C 1 269 ? -68.34887 -3.80058 -51.73685 1.000 27.14887 269 LEU C C 1
ATOM 7897 O O . LEU C 1 269 ? -67.66276 -3.81456 -52.76236 1.000 29.21996 269 LEU C O 1
ATOM 7902 N N . GLY C 1 270 ? -69.32731 -2.92746 -51.54408 1.000 24.26178 270 GLY C N 1
ATOM 7903 C CA . GLY C 1 270 ? -69.59782 -1.85306 -52.47485 1.000 24.73922 270 GLY C CA 1
ATOM 7904 C C . GLY C 1 270 ? -70.27488 -2.28186 -53.76034 1.000 25.86381 270 GLY C C 1
ATOM 7905 O O . GLY C 1 270 ? -70.16011 -1.57908 -54.78198 1.000 27.35160 270 GLY C O 1
ATOM 7906 N N . LEU C 1 271 ? -70.98037 -3.40148 -53.74341 1.000 23.50300 271 LEU C N 1
ATOM 7907 C CA . LEU C 1 271 ? -71.71501 -3.78605 -54.94403 1.000 20.94407 271 LEU C CA 1
ATOM 7908 C C . LEU C 1 271 ? -73.10112 -3.18936 -54.92082 1.000 25.48181 271 LEU C C 1
ATOM 7909 O O . LEU C 1 271 ? -73.58559 -2.72105 -53.88041 1.000 27.43640 271 LEU C O 1
ATOM 7914 N N . GLN C 1 272 ? -73.74629 -3.16993 -56.08278 1.000 21.57593 272 GLN C N 1
ATOM 7915 C CA A GLN C 1 272 ? -75.14536 -2.73200 -56.13395 0.524 23.76635 272 GLN C CA 1
ATOM 7916 C CA B GLN C 1 272 ? -75.12380 -2.70120 -56.19190 0.476 23.60760 272 GLN C CA 1
ATOM 7917 C C . GLN C 1 272 ? -76.02350 -3.88175 -56.56225 1.000 21.54289 272 GLN C C 1
ATOM 7918 O O . GLN C 1 272 ? -76.15866 -4.18200 -57.76713 1.000 24.22234 272 GLN C O 1
ATOM 7929 N N . PRO C 1 273 ? -76.65286 -4.55362 -55.61288 1.000 19.84127 273 PRO C N 1
ATOM 7930 C CA . PRO C 1 273 ? -77.51644 -5.68419 -55.96192 1.000 18.38540 273 PRO C CA 1
ATOM 7931 C C . PRO C 1 273 ? -78.59362 -5.29517 -56.96151 1.000 18.94602 273 PRO C C 1
ATOM 7932 O O . PRO C 1 273 ? -79.16440 -4.18829 -56.93301 1.000 19.48894 273 PRO C O 1
ATOM 7936 N N . GLN C 1 274 ? -78.87048 -6.23794 -57.87085 1.000 17.13042 274 GLN C N 1
ATOM 7937 C CA . GLN C 1 274 ? -79.91339 -6.08840 -58.87542 1.000 16.92887 274 GLN C CA 1
ATOM 7938 C C . GLN C 1 274 ? -81.17670 -6.86177 -58.53741 1.000 14.87819 274 GLN C C 1
ATOM 7939 O O . GLN C 1 274 ? -82.30141 -6.35156 -58.75855 1.000 16.91282 274 GLN C O 1
ATOM 7945 N N . LEU C 1 275 ? -81.01375 -8.08167 -58.02435 1.000 15.40007 275 LEU C N 1
ATOM 7946 C CA . LEU C 1 275 ? -82.16609 -8.95419 -57.79065 1.000 16.77950 275 LEU C CA 1
ATOM 7947 C C . LEU C 1 275 ? -81.93727 -9.70738 -56.49953 1.000 14.36088 275 LEU C C 1
ATOM 7948 O O . LEU C 1 275 ? -80.79102 -10.02710 -56.15155 1.000 17.09203 275 LEU C O 1
ATOM 7953 N N . VAL C 1 276 ? -83.03521 -9.99436 -55.78992 1.000 15.28916 276 VAL C N 1
ATOM 7954 C CA . VAL C 1 276 ? -83.01636 -10.92847 -54.67487 1.000 16.41519 276 VAL C CA 1
ATOM 7955 C C . VAL C 1 276 ? -83.70910 -12.21034 -55.11549 1.000 18.06001 276 VAL C C 1
ATOM 7956 O O . VAL C 1 276 ? -84.76051 -12.15788 -55.76640 1.000 17.88792 276 VAL C O 1
ATOM 7962 N N . ILE C 1 277 ? -83.13133 -13.35731 -54.75955 1.000 15.06993 277 ILE C N 1
ATOM 7963 C CA . ILE C 1 277 ? -83.71716 -14.65182 -55.10216 1.000 15.13809 277 ILE C CA 1
ATOM 7964 C C . ILE C 1 277 ? -84.75668 -14.95790 -54.03012 1.000 17.98815 277 ILE C C 1
ATOM 7965 O O . ILE C 1 277 ? -84.40695 -15.13733 -52.85926 1.000 22.12672 277 ILE C O 1
ATOM 7970 N N . ARG C 1 278 ? -86.04077 -14.94913 -54.39403 1.000 17.39421 278 ARG C N 1
ATOM 7971 C CA . ARG C 1 278 ? -87.13670 -15.20462 -53.47302 1.000 18.35287 278 ARG C CA 1
ATOM 7972 C C . ARG C 1 278 ? -87.65119 -16.63178 -53.54592 1.000 17.30807 278 ARG C C 1
ATOM 7973 O O . ARG C 1 278 ? -88.30544 -17.07762 -52.58374 1.000 19.25026 278 ARG C O 1
ATOM 7981 N N . GLY C 1 279 ? -87.36931 -17.37154 -54.61855 1.000 16.81753 279 GLY C N 1
ATOM 7982 C CA . GLY C 1 279 ? -87.82184 -18.74653 -54.66940 1.000 14.98479 279 GLY C CA 1
ATOM 7983 C C . GLY C 1 279 ? -87.07788 -19.49187 -55.74743 1.000 15.10004 279 GLY C C 1
ATOM 7984 O O . GLY C 1 279 ? -86.67648 -18.90051 -56.75153 1.000 16.34523 279 GLY C O 1
ATOM 7985 N N . ILE C 1 280 ? -86.86788 -20.78376 -55.51574 1.000 15.71374 280 ILE C N 1
ATOM 7986 C CA . ILE C 1 280 ? -86.20275 -21.66596 -56.47479 1.000 14.11506 280 ILE C CA 1
ATOM 7987 C C . ILE C 1 280 ? -87.06096 -22.90465 -56.63401 1.000 16.95749 280 ILE C C 1
ATOM 7988 O O . ILE C 1 280 ? -87.55213 -23.46141 -55.63797 1.000 18.22837 280 ILE C O 1
ATOM 7993 N N . GLY C 1 281 ? -87.24910 -23.33566 -57.87965 1.000 14.50026 281 GLY C N 1
ATOM 7994 C CA . GLY C 1 281 ? -87.97608 -24.56683 -58.14538 1.000 15.10488 281 GLY C CA 1
ATOM 7995 C C . GLY C 1 281 ? -87.21235 -25.42862 -59.14237 1.000 14.53519 281 GLY C C 1
ATOM 7996 O O . GLY C 1 281 ? -86.77596 -24.94554 -60.18773 1.000 14.59891 281 GLY C O 1
ATOM 7997 N N . VAL C 1 282 ? -87.06000 -26.71289 -58.85094 1.000 14.46231 282 VAL C N 1
ATOM 7998 C CA . VAL C 1 282 ? -86.48944 -27.68620 -59.76588 1.000 13.45037 282 VAL C CA 1
ATOM 7999 C C . VAL C 1 282 ? -87.48623 -28.84599 -59.79328 1.000 16.22310 282 VAL C C 1
ATOM 8000 O O . VAL C 1 282 ? -87.82028 -29.40338 -58.74403 1.000 16.13739 282 VAL C O 1
ATOM 8004 N N . ALA C 1 283 ? -87.97741 -29.18368 -60.96784 1.000 15.15156 283 ALA C N 1
ATOM 8005 C CA . ALA C 1 283 ? -88.92548 -30.26249 -61.12469 1.000 15.19612 283 ALA C CA 1
ATOM 8006 C C . ALA C 1 283 ? -88.52805 -31.16496 -62.27345 1.000 15.23934 283 ALA C C 1
ATOM 8007 O O . ALA C 1 283 ? -87.69250 -30.81500 -63.12284 1.000 16.19895 283 ALA C O 1
ATOM 8009 N N . ALA C 1 284 ? -89.11115 -32.37320 -62.28834 1.000 14.12166 284 ALA C N 1
ATOM 8010 C CA . ALA C 1 284 ? -88.90975 -33.32521 -63.37050 1.000 14.32381 284 ALA C CA 1
ATOM 8011 C C . ALA C 1 284 ? -90.21781 -34.03454 -63.71441 1.000 16.98553 284 ALA C C 1
ATOM 8012 O O . ALA C 1 284 ? -91.11787 -34.17362 -62.87513 1.000 18.24933 284 ALA C O 1
ATOM 8014 N N . VAL C 1 285 ? -90.30552 -34.44403 -64.97527 1.000 16.80509 285 VAL C N 1
ATOM 8015 C CA . VAL C 1 285 ? -91.48267 -35.10239 -65.53653 1.000 16.80793 285 VAL C CA 1
ATOM 8016 C C . VAL C 1 285 ? -90.98537 -36.20056 -66.48487 1.000 18.52771 285 VAL C C 1
ATOM 8017 O O . VAL C 1 285 ? -89.78244 -36.45522 -66.58026 1.000 19.20173 285 VAL C O 1
ATOM 8021 N N . GLU C 1 286 ? -91.87121 -36.87199 -67.21460 1.000 20.38710 286 GLU C N 1
ATOM 8022 C CA . GLU C 1 286 ? -91.39017 -37.86970 -68.17943 1.000 19.50568 286 GLU C CA 1
ATOM 8023 C C . GLU C 1 286 ? -90.43441 -37.24094 -69.20071 1.000 19.73183 286 GLU C C 1
ATOM 8024 O O . GLU C 1 286 ? -90.70731 -36.16762 -69.74273 1.000 21.27981 286 GLU C O 1
ATOM 8030 N N . PRO C 1 287 ? -89.31733 -37.90969 -69.51801 1.000 19.58775 287 PRO C N 1
ATOM 8031 C CA . PRO C 1 287 ? -88.43206 -37.36311 -70.57668 1.000 22.47703 287 PRO C CA 1
ATOM 8032 C C . PRO C 1 287 ? -89.11901 -37.01210 -71.88086 1.000 28.50071 287 PRO C C 1
ATOM 8033 O O . PRO C 1 287 ? -88.79342 -35.98344 -72.50876 1.000 26.56926 287 PRO C O 1
ATOM 8037 N N . GLY C 1 288 ? -90.09159 -37.82024 -72.29321 1.000 24.86642 288 GLY C N 1
ATOM 8038 C CA . GLY C 1 288 ? -90.78883 -37.53469 -73.53532 1.000 31.82725 288 GLY C CA 1
ATOM 8039 C C . GLY C 1 288 ? -91.59523 -36.26318 -73.49515 1.000 33.72530 288 GLY C C 1
ATOM 8040 O O . GLY C 1 288 ? -91.98715 -35.75616 -74.55680 1.000 34.95255 288 GLY C O 1
ATOM 8041 N N . LEU C 1 289 ? -91.85700 -35.73203 -72.29810 1.000 27.63665 289 LEU C N 1
ATOM 8042 C CA . LEU C 1 289 ? -92.63835 -34.50394 -72.17214 1.000 25.94825 289 LEU C CA 1
ATOM 8043 C C . LEU C 1 289 ? -91.72668 -33.29036 -72.09096 1.000 29.06021 289 LEU C C 1
ATOM 8044 O O . LEU C 1 289 ? -91.92302 -32.39798 -71.25364 1.000 27.72351 289 LEU C O 1
ATOM 8049 N N . PHE C 1 290 ? -90.74312 -33.27275 -72.99863 1.000 29.84268 290 PHE C N 1
ATOM 8050 C CA . PHE C 1 290 ? -89.90359 -32.10053 -73.20912 1.000 27.73843 290 PHE C CA 1
ATOM 8051 C C . PHE C 1 290 ? -90.76940 -30.85913 -73.33337 1.000 27.07611 290 PHE C C 1
ATOM 8052 O O . PHE C 1 290 ? -91.69849 -30.79898 -74.15624 1.000 28.90873 290 PHE C O 1
ATOM 8060 N N . GLY C 1 291 ? -90.43278 -29.85304 -72.54276 1.000 23.67885 291 GLY C N 1
ATOM 8061 C CA . GLY C 1 291 ? -91.06927 -28.56014 -72.64498 1.000 23.07278 291 GLY C CA 1
ATOM 8062 C C . GLY C 1 291 ? -92.02212 -28.26977 -71.51536 1.000 23.01748 291 GLY C C 1
ATOM 8063 O O . GLY C 1 291 ? -92.26066 -27.08770 -71.21783 1.000 23.47954 291 GLY C O 1
ATOM 8064 N N . PHE C 1 292 ? -92.53833 -29.29187 -70.84268 1.000 20.29031 292 PHE C N 1
ATOM 8065 C CA . PHE C 1 292 ? -93.51735 -29.03547 -69.79700 1.000 17.49021 292 PHE C CA 1
ATOM 8066 C C . PHE C 1 292 ? -92.88939 -28.71819 -68.43698 1.000 17.80140 292 PHE C C 1
ATOM 8067 O O . PHE C 1 292 ? -93.55578 -28.08673 -67.60333 1.000 19.82449 292 PHE C O 1
ATOM 8075 N N . GLY C 1 293 ? -91.65481 -29.14328 -68.18210 1.000 18.79999 293 GLY C N 1
ATOM 8076 C CA . GLY C 1 293 ? -90.98935 -28.96421 -66.90161 1.000 18.08981 293 GLY C CA 1
ATOM 8077 C C . GLY C 1 293 ? -91.09776 -27.60009 -66.23869 1.000 17.38250 293 GLY C C 1
ATOM 8078 O O . GLY C 1 293 ? -91.18244 -27.52305 -65.00526 1.000 18.47788 293 GLY C O 1
ATOM 8079 N N . PRO C 1 294 ? -91.07082 -26.50345 -66.99893 1.000 17.20951 294 PRO C N 1
ATOM 8080 C CA . PRO C 1 294 ? -91.23098 -25.19328 -66.36957 1.000 17.09192 294 PRO C CA 1
ATOM 8081 C C . PRO C 1 294 ? -92.50759 -25.03103 -65.57472 1.000 17.44357 294 PRO C C 1
ATOM 8082 O O . PRO C 1 294 ? -92.52759 -24.23072 -64.63996 1.000 17.48080 294 PRO C O 1
ATOM 8086 N N . VAL C 1 295 ? -93.58212 -25.70624 -65.95134 1.000 16.56815 295 VAL C N 1
ATOM 8087 C CA . VAL C 1 295 ? -94.84850 -25.49492 -65.23909 1.000 16.86712 295 VAL C CA 1
ATOM 8088 C C . VAL C 1 295 ? -94.71227 -25.88377 -63.76258 1.000 17.79191 295 VAL C C 1
ATOM 8089 O O . VAL C 1 295 ? -94.91109 -25.01600 -62.86766 1.000 18.95095 295 VAL C O 1
ATOM 8093 N N . PRO C 1 296 ? -94.34393 -27.13345 -63.44044 1.000 16.03309 296 PRO C N 1
ATOM 8094 C CA . PRO C 1 296 ? -94.17160 -27.47243 -62.02099 1.000 18.19085 296 PRO C CA 1
ATOM 8095 C C . PRO C 1 296 ? -93.01048 -26.72203 -61.36713 1.000 17.71923 296 PRO C C 1
ATOM 8096 O O . PRO C 1 296 ? -93.06017 -26.38816 -60.16220 1.000 19.29357 296 PRO C O 1
ATOM 8100 N N . ALA C 1 297 ? -91.96165 -26.40107 -62.12355 1.000 16.89231 297 ALA C N 1
ATOM 8101 C CA . ALA C 1 297 ? -90.86498 -25.69701 -61.48788 1.000 16.14938 297 ALA C CA 1
ATOM 8102 C C . ALA C 1 297 ? -91.27640 -24.28787 -61.07598 1.000 15.16595 297 ALA C C 1
ATOM 8103 O O . ALA C 1 297 ? -90.89217 -23.82381 -59.98911 1.000 16.31769 297 ALA C O 1
ATOM 8105 N N . ILE C 1 298 ? -91.98011 -23.57916 -61.97649 1.000 15.40212 298 ILE C N 1
ATOM 8106 C CA . ILE C 1 298 ? -92.50594 -22.24826 -61.66358 1.000 14.48237 298 ILE C CA 1
ATOM 8107 C C . ILE C 1 298 ? -93.40428 -22.30919 -60.44481 1.000 15.97663 298 ILE C C 1
ATOM 8108 O O . ILE C 1 298 ? -93.31164 -21.45288 -59.55282 1.000 17.71952 298 ILE C O 1
ATOM 8113 N N . LYS C 1 299 ? -94.23170 -23.35249 -60.35264 1.000 16.77118 299 LYS C N 1
ATOM 8114 C CA . LYS C 1 299 ? -95.13901 -23.42422 -59.19223 1.000 16.97652 299 LYS C CA 1
ATOM 8115 C C . LYS C 1 299 ? -94.35768 -23.57552 -57.89435 1.000 18.78335 299 LYS C C 1
ATOM 8116 O O . LYS C 1 299 ? -94.71992 -22.96581 -56.87744 1.000 20.69333 299 LYS C O 1
ATOM 8122 N N . LEU C 1 300 ? -93.25789 -24.34391 -57.91682 1.000 18.30172 300 LEU C N 1
ATOM 8123 C CA . LEU C 1 300 ? -92.44659 -24.50012 -56.71990 1.000 18.68498 300 LEU C CA 1
ATOM 8124 C C . LEU C 1 300 ? -91.78355 -23.18085 -56.35538 1.000 19.54949 300 LEU C C 1
ATOM 8125 O O . LEU C 1 300 ? -91.78875 -22.76349 -55.18675 1.000 21.57126 300 LEU C O 1
ATOM 8130 N N . ALA C 1 301 ? -91.21330 -22.48352 -57.35081 1.000 18.24737 301 ALA C N 1
ATOM 8131 C CA . ALA C 1 301 ? -90.54060 -21.21738 -57.04575 1.000 16.88443 301 ALA C CA 1
ATOM 8132 C C . ALA C 1 301 ? -91.50666 -20.18166 -56.50916 1.000 17.31195 301 ALA C C 1
ATOM 8133 O O . ALA C 1 301 ? -91.19532 -19.44977 -55.54732 1.000 18.72624 301 ALA C O 1
ATOM 8135 N N . LEU C 1 302 ? -92.69587 -20.09821 -57.11509 1.000 17.28194 302 LEU C N 1
ATOM 8136 C CA . LEU C 1 302 ? -93.72119 -19.17706 -56.59977 1.000 16.24989 302 LEU C CA 1
ATOM 8137 C C . LEU C 1 302 ? -94.16492 -19.55606 -55.19348 1.000 20.54833 302 LEU C C 1
ATOM 8138 O O . LEU C 1 302 ? -94.39870 -18.66862 -54.36186 1.000 23.19128 302 LEU C O 1
ATOM 8143 N N . ALA C 1 303 ? -94.29172 -20.85820 -54.91553 1.000 23.26202 303 ALA C N 1
ATOM 8144 C CA . ALA C 1 303 ? -94.67718 -21.27412 -53.56371 1.000 27.94714 303 ALA C CA 1
ATOM 8145 C C . ALA C 1 303 ? -93.62907 -20.84667 -52.54985 1.000 23.07335 303 ALA C C 1
ATOM 8146 O O . ALA C 1 303 ? -93.97072 -20.37010 -51.45190 1.000 25.46236 303 ALA C O 1
ATOM 8148 N N . GLN C 1 304 ? -92.35370 -20.98450 -52.89500 1.000 23.42495 304 GLN C N 1
ATOM 8149 C CA . GLN C 1 304 ? -91.30711 -20.56378 -51.97107 1.000 21.68076 304 GLN C CA 1
ATOM 8150 C C . GLN C 1 304 ? -91.38058 -19.06701 -51.74715 1.000 20.69553 304 GLN C C 1
ATOM 8151 O O . GLN C 1 304 ? -91.20000 -18.58857 -50.61822 1.000 23.28696 304 GLN C O 1
ATOM 8157 N N . ALA C 1 305 ? -91.66998 -18.30270 -52.80105 1.000 22.68372 305 ALA C N 1
ATOM 8158 C CA . ALA C 1 305 ? -91.69749 -16.85475 -52.68119 1.000 19.80845 305 ALA C CA 1
ATOM 8159 C C . ALA C 1 305 ? -92.98432 -16.32744 -52.04754 1.000 23.76607 305 ALA C C 1
ATOM 8160 O O . ALA C 1 305 ? -93.06952 -15.10897 -51.75004 1.000 24.28880 305 ALA C O 1
ATOM 8162 N N . GLN C 1 306 ? -93.98536 -17.20392 -51.86817 1.000 21.61250 306 GLN C N 1
ATOM 8163 C CA . GLN C 1 306 ? -95.33064 -16.79402 -51.42602 1.000 19.59354 306 GLN C CA 1
ATOM 8164 C C . GLN C 1 306 ? -95.97449 -15.81029 -52.40764 1.000 24.56886 306 GLN C C 1
ATOM 8165 O O . GLN C 1 306 ? -96.59033 -14.80667 -52.02230 1.000 26.92799 306 GLN C O 1
ATOM 8171 N N . TRP C 1 307 ? -95.81977 -16.09152 -53.70910 1.000 23.88223 307 TRP C N 1
ATOM 8172 C CA . TRP C 1 307 ? -96.40646 -15.29225 -54.77438 1.000 23.82193 307 TRP C CA 1
ATOM 8173 C C . TRP C 1 307 ? -97.38222 -16.11967 -55.58959 1.000 22.18024 307 TRP C C 1
ATOM 8174 O O . TRP C 1 307 ? -97.22955 -17.34836 -55.72331 1.000 25.57163 307 TRP C O 1
ATOM 8185 N N . GLN C 1 308 ? -98.36547 -15.42051 -56.14175 1.000 23.71717 308 GLN C N 1
ATOM 8186 C CA . GLN C 1 308 ? -99.23490 -15.98535 -57.16489 1.000 23.78159 308 GLN C CA 1
ATOM 8187 C C . GLN C 1 308 ? -98.81269 -15.50389 -58.55805 1.000 24.41183 308 GLN C C 1
ATOM 8188 O O . GLN C 1 308 ? -98.15696 -14.47050 -58.70851 1.000 22.93205 308 GLN C O 1
ATOM 8194 N N . VAL C 1 309 ? -99.19069 -16.28527 -59.57368 1.000 23.56701 309 VAL C N 1
ATOM 8195 C CA . VAL C 1 309 ? -98.88233 -15.91355 -60.96252 1.000 21.64640 309 VAL C CA 1
ATOM 8196 C C . VAL C 1 309 ? -99.24944 -14.46453 -61.23195 1.000 21.49435 309 VAL C C 1
ATOM 8197 O O . VAL C 1 309 ? -98.47866 -13.71605 -61.83883 1.000 27.19567 309 VAL C O 1
ATOM 8201 N N . GLN C 1 310 ? -100.43366 -14.02831 -60.77273 1.000 25.99954 310 GLN C N 1
ATOM 8202 C CA . GLN C 1 310 ? -100.83777 -12.67222 -61.10250 1.000 29.47095 310 GLN C CA 1
ATOM 8203 C C . GLN C 1 310 ? -100.04473 -11.58029 -60.37490 1.000 27.25091 310 GLN C C 1
ATOM 8204 O O . GLN C 1 310 ? -100.20764 -10.40144 -60.70795 1.000 31.46083 310 GLN C O 1
ATOM 8210 N N . ASP C 1 311 ? -99.19799 -11.92611 -59.40099 1.000 25.71125 311 ASP C N 1
ATOM 8211 C CA . ASP C 1 311 ? -98.34450 -10.93031 -58.75859 1.000 28.68638 311 ASP C CA 1
ATOM 8212 C C . ASP C 1 311 ? -97.08073 -10.64397 -59.56469 1.000 25.22506 311 ASP C C 1
ATOM 8213 O O . ASP C 1 311 ? -96.33228 -9.73609 -59.21927 1.000 27.19795 311 ASP C O 1
ATOM 8218 N N . VAL C 1 312 ? -96.80077 -11.41223 -60.59705 1.000 20.84977 312 VAL C N 1
ATOM 8219 C CA . VAL C 1 312 ? -95.50787 -11.36200 -61.27177 1.000 19.68022 312 VAL C CA 1
ATOM 8220 C C . VAL C 1 312 ? -95.60708 -10.37679 -62.42812 1.000 22.63831 312 VAL C C 1
ATOM 8221 O O . VAL C 1 312 ? -96.51906 -10.46511 -63.25791 1.000 22.10537 312 VAL C O 1
ATOM 8225 N N . ASP C 1 313 ? -94.66393 -9.42382 -62.48504 1.000 18.71441 313 ASP C N 1
ATOM 8226 C CA . ASP C 1 313 ? -94.67391 -8.42837 -63.55691 1.000 21.00562 313 ASP C CA 1
ATOM 8227 C C . ASP C 1 313 ? -94.24623 -9.00806 -64.89257 1.000 18.03389 313 ASP C C 1
ATOM 8228 O O . ASP C 1 313 ? -94.77495 -8.59624 -65.93947 1.000 19.02846 313 ASP C O 1
ATOM 8233 N N . ARG C 1 314 ? -93.24406 -9.88751 -64.90008 1.000 17.66063 314 ARG C N 1
ATOM 8234 C CA . ARG C 1 314 ? -92.85142 -10.48349 -66.16975 1.000 16.68464 314 ARG C CA 1
ATOM 8235 C C . ARG C 1 314 ? -92.27749 -11.88515 -65.94749 1.000 15.32861 314 ARG C C 1
ATOM 8236 O O . ARG C 1 314 ? -91.61373 -12.14882 -64.92793 1.000 16.63269 314 ARG C O 1
ATOM 8244 N N . PHE C 1 315 ? -92.57864 -12.77095 -66.87971 1.000 15.15118 315 PHE C N 1
ATOM 8245 C CA . PHE C 1 315 ? -92.03265 -14.10881 -66.92296 1.000 15.55181 315 PHE C CA 1
ATOM 8246 C C . PHE C 1 315 ? -91.05383 -14.11830 -68.07506 1.000 16.40271 315 PHE C C 1
ATOM 8247 O O . PHE C 1 315 ? -91.37964 -13.64499 -69.17704 1.000 16.62201 315 PHE C O 1
ATOM 8255 N N . GLU C 1 316 ? -89.87973 -14.69200 -67.84960 1.000 14.45022 316 GLU C N 1
ATOM 8256 C CA . GLU C 1 316 ? -88.85291 -14.89897 -68.87527 1.000 13.87969 316 GLU C CA 1
ATOM 8257 C C . GLU C 1 316 ? -88.64155 -16.41457 -68.93664 1.000 14.18438 316 GLU C C 1
ATOM 8258 O O . GLU C 1 316 ? -87.96313 -17.00412 -68.08384 1.000 15.64080 316 GLU C O 1
ATOM 8264 N N . VAL C 1 317 ? -89.24572 -17.06646 -69.91320 1.000 14.14196 317 VAL C N 1
ATOM 8265 C CA . VAL C 1 317 ? -89.25511 -18.51118 -69.99782 1.000 14.21157 317 VAL C CA 1
ATOM 8266 C C . VAL C 1 317 ? -88.55000 -18.86593 -71.29458 1.000 13.87534 317 VAL C C 1
ATOM 8267 O O . VAL C 1 317 ? -88.89364 -18.34175 -72.36873 1.000 15.05042 317 VAL C O 1
ATOM 8271 N N . ASN C 1 318 ? -87.54333 -19.73234 -71.23896 1.000 13.28841 318 ASN C N 1
ATOM 8272 C CA . ASN C 1 318 ? -86.75803 -19.93844 -72.44037 1.000 13.37126 318 ASN C CA 1
ATOM 8273 C C . ASN C 1 318 ? -87.58111 -20.51070 -73.60905 1.000 13.38369 318 ASN C C 1
ATOM 8274 O O . ASN C 1 318 ? -88.35030 -21.46413 -73.45341 1.000 16.27505 318 ASN C O 1
ATOM 8279 N N . GLU C 1 319 ? -87.36823 -19.92430 -74.78820 1.000 14.00976 319 GLU C N 1
ATOM 8280 C CA . GLU C 1 319 ? -88.07825 -20.30719 -76.02480 1.000 14.45113 319 GLU C CA 1
ATOM 8281 C C . GLU C 1 319 ? -87.32001 -21.43029 -76.71781 1.000 16.15144 319 GLU C C 1
ATOM 8282 O O . GLU C 1 319 ? -86.77859 -21.26235 -77.80626 1.000 16.63029 319 GLU C O 1
ATOM 8288 N N . ALA C 1 320 ? -87.27694 -22.59437 -76.04841 1.000 16.02126 320 ALA C N 1
ATOM 8289 C CA . ALA C 1 320 ? -86.59292 -23.72516 -76.63950 1.000 15.40450 320 ALA C CA 1
ATOM 8290 C C . ALA C 1 320 ? -87.22120 -24.07032 -77.97943 1.000 15.72008 320 ALA C C 1
ATOM 8291 O O . ALA C 1 320 ? -86.51704 -24.45913 -78.91356 1.000 16.85127 320 ALA C O 1
ATOM 8293 N N . PHE C 1 321 ? -88.55236 -23.96668 -78.05176 1.000 14.20517 321 PHE C N 1
ATOM 8294 C CA . PHE C 1 321 ? -89.33104 -23.95221 -79.28478 1.000 12.69201 321 PHE C CA 1
ATOM 8295 C C . PHE C 1 321 ? -90.51127 -23.03676 -78.99727 1.000 15.11945 321 PHE C C 1
ATOM 8296 O O . PHE C 1 321 ? -90.90606 -22.85375 -77.83533 1.000 14.70619 321 PHE C O 1
ATOM 8304 N N . ALA C 1 322 ? -91.06078 -22.41237 -80.05165 1.000 13.30417 322 ALA C N 1
ATOM 8305 C CA . ALA C 1 322 ? -92.24612 -21.59199 -79.85470 1.000 13.51065 322 ALA C CA 1
ATOM 8306 C C . ALA C 1 322 ? -93.33546 -22.38445 -79.14519 1.000 16.13841 322 ALA C C 1
ATOM 8307 O O . ALA C 1 322 ? -94.03708 -21.85340 -78.26667 1.000 16.25202 322 ALA C O 1
ATOM 8309 N N . ALA C 1 323 ? -93.46175 -23.67534 -79.47690 1.000 14.02667 323 ALA C N 1
ATOM 8310 C CA . ALA C 1 323 ? -94.49841 -24.48821 -78.86002 1.000 16.06270 323 ALA C CA 1
ATOM 8311 C C . ALA C 1 323 ? -94.33887 -24.56291 -77.34294 1.000 16.57496 323 ALA C C 1
ATOM 8312 O O . ALA C 1 323 ? -95.33219 -24.55053 -76.61392 1.000 17.39699 323 ALA C O 1
ATOM 8314 N N . VAL C 1 324 ? -93.09525 -24.61035 -76.84145 1.000 16.92502 324 VAL C N 1
ATOM 8315 C CA . VAL C 1 324 ? -92.91565 -24.68531 -75.39339 1.000 17.41553 324 VAL C CA 1
ATOM 8316 C C . VAL C 1 324 ? -93.37558 -23.39454 -74.73962 1.000 18.20931 324 VAL C C 1
ATOM 8317 O O . VAL C 1 324 ? -94.05233 -23.41056 -73.70013 1.000 19.87683 324 VAL C O 1
ATOM 8321 N N . GLY C 1 325 ? -93.00314 -22.25779 -75.31908 1.000 16.80936 325 GLY C N 1
ATOM 8322 C CA . GLY C 1 325 ? -93.43292 -20.99603 -74.75684 1.000 15.48263 325 GLY C CA 1
ATOM 8323 C C . GLY C 1 325 ? -94.94365 -20.88878 -74.68934 1.000 16.91313 325 GLY C C 1
ATOM 8324 O O . GLY C 1 325 ? -95.49153 -20.49030 -73.65858 1.000 20.25142 325 GLY C O 1
ATOM 8325 N N . LEU C 1 326 ? -95.63693 -21.28798 -75.76134 1.000 18.02157 326 LEU C N 1
ATOM 8326 C CA . LEU C 1 326 ? -97.10472 -21.20994 -75.76258 1.000 16.52941 326 LEU C CA 1
ATOM 8327 C C . LEU C 1 326 ? -97.70488 -22.13348 -74.71379 1.000 18.11204 326 LEU C C 1
ATOM 8328 O O . LEU C 1 326 ? -98.64390 -21.74533 -74.00728 1.000 18.96914 326 LEU C O 1
ATOM 8333 N N . VAL C 1 327 ? -97.17979 -23.35490 -74.58743 1.000 18.20921 327 VAL C N 1
ATOM 8334 C CA . VAL C 1 327 ? -97.75797 -24.28993 -73.61255 1.000 17.01588 327 VAL C CA 1
ATOM 8335 C C . VAL C 1 327 ? -97.57080 -23.77365 -72.20296 1.000 17.73166 327 VAL C C 1
ATOM 8336 O O . VAL C 1 327 ? -98.51171 -23.78369 -71.39712 1.000 20.11531 327 VAL C O 1
ATOM 8340 N N . VAL C 1 328 ? -96.35695 -23.33738 -71.87860 1.000 15.91173 328 VAL C N 1
ATOM 8341 C CA . VAL C 1 328 ? -96.08026 -22.85843 -70.52582 1.000 17.08629 328 VAL C CA 1
ATOM 8342 C C . VAL C 1 328 ? -96.92355 -21.62465 -70.22026 1.000 20.32493 328 VAL C C 1
ATOM 8343 O O . VAL C 1 328 ? -97.57814 -21.54420 -69.17202 1.000 19.10549 328 VAL C O 1
ATOM 8347 N N . ARG C 1 329 ? -96.96478 -20.66092 -71.14853 1.000 17.58757 329 ARG C N 1
ATOM 8348 C CA . ARG C 1 329 ? -97.72373 -19.44685 -70.91653 1.000 16.52559 329 ARG C CA 1
ATOM 8349 C C . ARG C 1 329 ? -99.19081 -19.76229 -70.68044 1.000 20.03632 329 ARG C C 1
ATOM 8350 O O . ARG C 1 329 ? -99.80336 -19.26447 -69.72471 1.000 20.97360 329 ARG C O 1
ATOM 8358 N N . ASP C 1 330 ? -99.76304 -20.60109 -71.53384 1.000 19.57150 330 ASP C N 1
ATOM 8359 C CA . ASP C 1 330 ? -101.19800 -20.80703 -71.45132 1.000 19.53551 330 ASP C CA 1
ATOM 8360 C C . ASP C 1 330 ? -101.60168 -21.72429 -70.30657 1.000 22.11694 330 ASP C C 1
ATOM 8361 O O . ASP C 1 330 ? -102.69615 -21.54284 -69.74250 1.000 23.53637 330 ASP C O 1
ATOM 8366 N N . GLU C 1 331 ? -100.76817 -22.69374 -69.92894 1.000 19.25972 331 GLU C N 1
ATOM 8367 C CA . GLU C 1 331 ? -101.07958 -23.54618 -68.78387 1.000 21.95875 331 GLU C CA 1
ATOM 8368 C C . GLU C 1 331 ? -101.04495 -22.78639 -67.46766 1.000 24.65231 331 GLU C C 1
ATOM 8369 O O . GLU C 1 331 ? -101.84742 -23.07283 -66.56772 1.000 26.13182 331 GLU C O 1
ATOM 8375 N N . LEU C 1 332 ? -100.15748 -21.81136 -67.32193 1.000 18.80360 332 LEU C N 1
ATOM 8376 C CA . LEU C 1 332 ? -100.13050 -21.01767 -66.10485 1.000 20.56987 332 LEU C CA 1
ATOM 8377 C C . LEU C 1 332 ? -101.04572 -19.79662 -66.17095 1.000 22.79516 332 LEU C C 1
ATOM 8378 O O . LEU C 1 332 ? -101.13206 -19.05114 -65.18455 1.000 24.38076 332 LEU C O 1
ATOM 8383 N N . GLY C 1 333 ? -101.65490 -19.51900 -67.32772 1.000 21.30985 333 GLY C N 1
ATOM 8384 C CA . GLY C 1 333 ? -102.55605 -18.38791 -67.48298 1.000 20.17416 333 GLY C CA 1
ATOM 8385 C C . GLY C 1 333 ? -101.87750 -17.03763 -67.47882 1.000 23.29746 333 GLY C C 1
ATOM 8386 O O . GLY C 1 333 ? -102.45171 -16.05674 -66.99375 1.000 25.10834 333 GLY C O 1
ATOM 8387 N N . ILE C 1 334 ? -100.65636 -16.96695 -67.97121 1.000 20.53946 334 ILE C N 1
ATOM 8388 C CA . ILE C 1 334 ? -99.89177 -15.72487 -67.97948 1.000 22.73616 334 ILE C CA 1
ATOM 8389 C C . ILE C 1 334 ? -100.35866 -14.82135 -69.11292 1.000 22.00882 334 ILE C C 1
ATOM 8390 O O . ILE C 1 334 ? -100.60417 -15.27364 -70.24660 1.000 21.62161 334 ILE C O 1
ATOM 8395 N N . ALA C 1 335 ? -100.46143 -13.52899 -68.82269 1.000 20.91591 335 ALA C N 1
ATOM 8396 C CA . ALA C 1 335 ? -100.87645 -12.58915 -69.85351 1.000 22.11257 335 ALA C CA 1
ATOM 8397 C C . ALA C 1 335 ? -99.82510 -12.54442 -70.96164 1.000 23.48635 335 ALA C C 1
ATOM 8398 O O . ALA C 1 335 ? -98.62635 -12.44718 -70.67167 1.000 22.92977 335 ALA C O 1
ATOM 8400 N N . PRO C 1 336 ? -100.21357 -12.60055 -72.23258 1.000 21.57534 336 PRO C N 1
ATOM 8401 C CA . PRO C 1 336 ? -99.17969 -12.57321 -73.28660 1.000 20.95349 336 PRO C CA 1
ATOM 8402 C C . PRO C 1 336 ? -98.28623 -11.35215 -73.25976 1.000 19.02723 336 PRO C C 1
ATOM 8403 O O . PRO C 1 336 ? -97.11889 -11.45083 -73.66590 1.000 18.39297 336 PRO C O 1
ATOM 8407 N N . GLU C 1 337 ? -98.75688 -10.21990 -72.76693 1.000 20.42520 337 GLU C N 1
ATOM 8408 C CA . GLU C 1 337 ? -97.91598 -9.04047 -72.73678 1.000 22.50098 337 GLU C CA 1
ATOM 8409 C C . GLU C 1 337 ? -96.95226 -9.05946 -71.57982 1.000 19.84710 337 GLU C C 1
ATOM 8410 O O . GLU C 1 337 ? -96.07176 -8.19972 -71.54193 1.000 23.26702 337 GLU C O 1
ATOM 8416 N N . ARG C 1 338 ? -97.02759 -10.08045 -70.71917 1.000 16.78908 338 ARG C N 1
ATOM 8417 C CA . ARG C 1 338 ? -96.11613 -10.26230 -69.58807 1.000 17.29449 338 ARG C CA 1
ATOM 8418 C C . ARG C 1 338 ? -95.19140 -11.46108 -69.78075 1.000 17.46476 338 ARG C C 1
ATOM 8419 O O . ARG C 1 338 ? -94.43228 -11.79625 -68.85973 1.000 17.22329 338 ARG C O 1
ATOM 8427 N N . PHE C 1 339 ? -95.20846 -12.08550 -70.94731 1.000 17.53894 339 PHE C N 1
ATOM 8428 C CA . PHE C 1 339 ? -94.45582 -13.31735 -71.19243 1.000 14.95814 339 PHE C CA 1
ATOM 8429 C C . PHE C 1 339 ? -93.39485 -13.01396 -72.24337 1.000 16.09575 339 PHE C C 1
ATOM 8430 O O . PHE C 1 339 ? -93.72657 -12.65792 -73.37902 1.000 17.46217 339 PHE C O 1
ATOM 8438 N N . ASN C 1 340 ? -92.10818 -13.12350 -71.88015 1.000 16.36068 340 ASN C N 1
ATOM 8439 C CA . ASN C 1 340 ? -90.98173 -12.86071 -72.82640 1.000 16.22883 340 ASN C CA 1
ATOM 8440 C C . ASN C 1 340 ? -91.15809 -11.49812 -73.51408 1.000 16.77793 340 ASN C C 1
ATOM 8441 O O . ASN C 1 340 ? -91.20195 -11.36180 -74.74458 1.000 15.63756 340 ASN C O 1
ATOM 8446 N N . VAL C 1 341 ? -91.23278 -10.49632 -72.65645 1.000 17.98570 341 VAL C N 1
ATOM 8447 C CA . VAL C 1 341 ? -91.68274 -9.15466 -73.02643 1.000 17.14182 341 VAL C CA 1
ATOM 8448 C C . VAL C 1 341 ? -90.77982 -8.54656 -74.09712 1.000 16.04751 341 VAL C C 1
ATOM 8449 O O . VAL C 1 341 ? -91.25651 -7.87119 -75.02413 1.000 17.13870 341 VAL C O 1
ATOM 8453 N N . ASP C 1 342 ? -89.47079 -8.75362 -73.99289 1.000 15.37850 342 ASP C N 1
ATOM 8454 C CA . ASP C 1 342 ? -88.51528 -8.16934 -74.92523 1.000 14.01581 342 ASP C CA 1
ATOM 8455 C C . ASP C 1 342 ? -88.00767 -9.17880 -75.91707 1.000 16.51460 342 ASP C C 1
ATOM 8456 O O . ASP C 1 342 ? -86.89967 -9.00410 -76.44549 1.000 18.60199 342 ASP C O 1
ATOM 8461 N N . GLY C 1 343 ? -88.77482 -10.24416 -76.16855 1.000 14.15844 343 GLY C N 1
ATOM 8462 C CA . GLY C 1 343 ? -88.36149 -11.29211 -77.07197 1.000 14.32258 343 GLY C CA 1
ATOM 8463 C C . GLY C 1 343 ? -87.55279 -12.35279 -76.34266 1.000 17.96836 343 GLY C C 1
ATOM 8464 O O . GLY C 1 343 ? -87.15087 -12.19612 -75.18723 1.000 19.05082 343 GLY C O 1
ATOM 8465 N N . GLY C 1 344 ? -87.31106 -13.45804 -77.02557 1.000 15.35455 344 GLY C N 1
ATOM 8466 C CA . GLY C 1 344 ? -86.61537 -14.55807 -76.36877 1.000 13.45542 344 GLY C CA 1
ATOM 8467 C C . GLY C 1 344 ? -85.69724 -15.27271 -77.34131 1.000 13.71742 344 GLY C C 1
ATOM 8468 O O . GLY C 1 344 ? -85.27718 -14.72556 -78.36904 1.000 13.94367 344 GLY C O 1
ATOM 8469 N N . ALA C 1 345 ? -85.37014 -16.52791 -77.01451 1.000 12.67087 345 ALA C N 1
ATOM 8470 C CA . ALA C 1 345 ? -84.28759 -17.20630 -77.71543 1.000 11.75379 345 ALA C CA 1
ATOM 8471 C C . ALA C 1 345 ? -84.57106 -17.45020 -79.18050 1.000 12.88137 345 ALA C C 1
ATOM 8472 O O . ALA C 1 345 ? -83.62016 -17.60840 -79.95278 1.000 13.69427 345 ALA C O 1
ATOM 8474 N N . ILE C 1 346 ? -85.84537 -17.51571 -79.61173 1.000 12.70723 346 ILE C N 1
ATOM 8475 C CA . ILE C 1 346 ? -86.04718 -17.66903 -81.05648 1.000 12.38491 346 ILE C CA 1
ATOM 8476 C C . ILE C 1 346 ? -85.34131 -16.54232 -81.79822 1.000 12.75748 346 ILE C C 1
ATOM 8477 O O . ILE C 1 346 ? -84.72043 -16.76401 -82.85746 1.000 14.74621 346 ILE C O 1
ATOM 8482 N N . ALA C 1 347 ? -85.38648 -15.34089 -81.21913 1.000 12.37402 347 ALA C N 1
ATOM 8483 C CA . ALA C 1 347 ? -84.70573 -14.19664 -81.78215 1.000 13.67503 347 ALA C CA 1
ATOM 8484 C C . ALA C 1 347 ? -83.24166 -14.16134 -81.38931 1.000 14.56936 347 ALA C C 1
ATOM 8485 O O . ALA C 1 347 ? -82.37670 -14.21196 -82.26290 1.000 15.10111 347 ALA C O 1
ATOM 8487 N N . HIS C 1 348 ? -82.92834 -14.13237 -80.07306 1.000 14.06435 348 HIS C N 1
ATOM 8488 C CA . HIS C 1 348 ? -81.52761 -13.84950 -79.75157 1.000 14.86582 348 HIS C CA 1
ATOM 8489 C C . HIS C 1 348 ? -80.60915 -15.04763 -79.75779 1.000 14.40899 348 HIS C C 1
ATOM 8490 O O . HIS C 1 348 ? -79.38749 -14.87149 -79.81300 1.000 15.80035 348 HIS C O 1
ATOM 8497 N N . GLY C 1 349 ? -81.13620 -16.24962 -79.71444 1.000 13.97691 349 GLY C N 1
ATOM 8498 C CA . GLY C 1 349 ? -80.26816 -17.41720 -79.68638 1.000 14.38112 349 GLY C CA 1
ATOM 8499 C C . GLY C 1 349 ? -80.28428 -18.13494 -78.33967 1.000 13.01448 349 GLY C C 1
ATOM 8500 O O . GLY C 1 349 ? -80.64393 -17.57663 -77.31629 1.000 14.71923 349 GLY C O 1
ATOM 8501 N N . HIS C 1 350 ? -79.87730 -19.42894 -78.38789 1.000 15.41166 350 HIS C N 1
ATOM 8502 C CA . HIS C 1 350 ? -79.94572 -20.35216 -77.25156 1.000 16.18746 350 HIS C CA 1
ATOM 8503 C C . HIS C 1 350 ? -78.58701 -21.05108 -77.11367 1.000 17.46782 350 HIS C C 1
ATOM 8504 O O . HIS C 1 350 ? -78.45757 -22.22653 -77.46999 1.000 18.83028 350 HIS C O 1
ATOM 8511 N N . PRO C 1 351 ? -77.54844 -20.36834 -76.56072 1.000 12.95278 351 PRO C N 1
ATOM 8512 C CA . PRO C 1 351 ? -76.26421 -21.03079 -76.28841 1.000 13.38002 351 PRO C CA 1
ATOM 8513 C C . PRO C 1 351 ? -76.45147 -21.86701 -75.03594 1.000 12.91050 351 PRO C C 1
ATOM 8514 O O . PRO C 1 351 ? -76.36947 -21.32060 -73.93331 1.000 14.40220 351 PRO C O 1
ATOM 8518 N N . ILE C 1 352 ? -76.75878 -23.13092 -75.19500 1.000 14.09035 352 ILE C N 1
ATOM 8519 C CA . ILE C 1 352 ? -77.45576 -23.91221 -74.17118 1.000 13.74046 352 ILE C CA 1
ATOM 8520 C C . ILE C 1 352 ? -76.99344 -23.77910 -72.71419 1.000 12.50041 352 ILE C C 1
ATOM 8521 O O . ILE C 1 352 ? -77.82248 -23.40295 -71.86175 1.000 15.58716 352 ILE C O 1
ATOM 8526 N N . GLY C 1 353 ? -75.70784 -23.96533 -72.41709 1.000 11.57282 353 GLY C N 1
ATOM 8527 C CA . GLY C 1 353 ? -75.20847 -23.87864 -71.05251 1.000 12.53647 353 GLY C CA 1
ATOM 8528 C C . GLY C 1 353 ? -75.15144 -22.46906 -70.47966 1.000 12.25129 353 GLY C C 1
ATOM 8529 O O . GLY C 1 353 ? -75.07139 -22.31676 -69.25184 1.000 14.05824 353 GLY C O 1
ATOM 8530 N N . ALA C 1 354 ? -75.26185 -21.43098 -71.33081 1.000 12.23765 354 ALA C N 1
ATOM 8531 C CA . ALA C 1 354 ? -75.25788 -20.05777 -70.88131 1.000 10.99668 354 ALA C CA 1
ATOM 8532 C C . ALA C 1 354 ? -76.64986 -19.47325 -70.76106 1.000 12.22829 354 ALA C C 1
ATOM 8533 O O . ALA C 1 354 ? -76.81663 -18.45251 -70.06458 1.000 11.74531 354 ALA C O 1
ATOM 8535 N N . THR C 1 355 ? -77.64509 -20.06180 -71.43315 1.000 12.03152 355 THR C N 1
ATOM 8536 C CA . THR C 1 355 ? -78.92769 -19.37606 -71.58767 1.000 12.24029 355 THR C CA 1
ATOM 8537 C C . THR C 1 355 ? -79.57550 -19.01741 -70.26145 1.000 12.18493 355 THR C C 1
ATOM 8538 O O . THR C 1 355 ? -80.13793 -17.91778 -70.13717 1.000 12.50426 355 THR C O 1
ATOM 8542 N N . GLY C 1 356 ? -79.54271 -19.90870 -69.26637 1.000 11.76808 356 GLY C N 1
ATOM 8543 C CA . GLY C 1 356 ? -80.13136 -19.54902 -67.97266 1.000 11.43187 356 GLY C CA 1
ATOM 8544 C C . GLY C 1 356 ? -79.50146 -18.33881 -67.30625 1.000 12.25565 356 GLY C C 1
ATOM 8545 O O . GLY C 1 356 ? -80.18113 -17.50022 -66.67472 1.000 14.16546 356 GLY C O 1
ATOM 8546 N N . ALA C 1 357 ? -78.16264 -18.22419 -67.46434 1.000 12.26202 357 ALA C N 1
ATOM 8547 C CA . ALA C 1 357 ? -77.47698 -17.05853 -66.93758 1.000 11.57020 357 ALA C CA 1
ATOM 8548 C C . ALA C 1 357 ? -77.80211 -15.82818 -67.77149 1.000 10.43244 357 ALA C C 1
ATOM 8549 O O . ALA C 1 357 ? -77.94395 -14.72400 -67.20998 1.000 12.35791 357 ALA C O 1
ATOM 8551 N N . ILE C 1 358 ? -77.95170 -16.00403 -69.08252 1.000 11.56015 358 ILE C N 1
ATOM 8552 C CA . ILE C 1 358 ? -78.39770 -14.90207 -69.95072 1.000 11.20100 358 ILE C CA 1
ATOM 8553 C C . ILE C 1 358 ? -79.78245 -14.41263 -69.53649 1.000 11.31500 358 ILE C C 1
ATOM 8554 O O . ILE C 1 358 ? -80.04034 -13.19308 -69.49794 1.000 13.08463 358 ILE C O 1
ATOM 8559 N N . LEU C 1 359 ? -80.71642 -15.31904 -69.27549 1.000 12.61604 359 LEU C N 1
ATOM 8560 C CA . LEU C 1 359 ? -82.07260 -14.84950 -68.93817 1.000 12.74953 359 LEU C CA 1
ATOM 8561 C C . LEU C 1 359 ? -82.07941 -14.10914 -67.59017 1.000 13.01959 359 LEU C C 1
ATOM 8562 O O . LEU C 1 359 ? -82.79883 -13.11012 -67.41488 1.000 13.86581 359 LEU C O 1
ATOM 8567 N N . LEU C 1 360 ? -81.31246 -14.59951 -66.59879 1.000 13.11937 360 LEU C N 1
ATOM 8568 C CA . LEU C 1 360 ? -81.21036 -13.87089 -65.33154 1.000 13.70719 360 LEU C CA 1
ATOM 8569 C C . LEU C 1 360 ? -80.63472 -12.47708 -65.56109 1.000 14.45886 360 LEU C C 1
ATOM 8570 O O . LEU C 1 360 ? -81.06958 -11.49824 -64.92523 1.000 13.43658 360 LEU C O 1
ATOM 8575 N N . THR C 1 361 ? -79.61226 -12.38058 -66.42726 1.000 14.06332 361 THR C N 1
ATOM 8576 C CA . THR C 1 361 ? -79.01069 -11.09283 -66.73101 1.000 12.96519 361 THR C CA 1
ATOM 8577 C C . THR C 1 361 ? -80.02353 -10.16649 -67.39570 1.000 13.72446 361 THR C C 1
ATOM 8578 O O . THR C 1 361 ? -80.14422 -8.97353 -67.03991 1.000 14.42556 361 THR C O 1
ATOM 8582 N N . LYS C 1 362 ? -80.79904 -10.70180 -68.34267 1.000 12.98371 362 LYS C N 1
ATOM 8583 C CA . LYS C 1 362 ? -81.82150 -9.89554 -69.00914 1.000 13.25191 362 LYS C CA 1
ATOM 8584 C C . LYS C 1 362 ? -82.82512 -9.36981 -68.00783 1.000 14.45826 362 LYS C C 1
ATOM 8585 O O . LYS C 1 362 ? -83.18868 -8.18097 -68.05827 1.000 15.23849 362 LYS C O 1
ATOM 8593 N N . VAL C 1 363 ? -83.28703 -10.21571 -67.08416 1.000 15.70946 363 VAL C N 1
ATOM 8594 C CA . VAL C 1 363 ? -84.29534 -9.75325 -66.12757 1.000 14.04211 363 VAL C CA 1
ATOM 8595 C C . VAL C 1 363 ? -83.70257 -8.72918 -65.17784 1.000 15.07959 363 VAL C C 1
ATOM 8596 O O . VAL C 1 363 ? -84.35842 -7.72572 -64.83559 1.000 15.79408 363 VAL C O 1
ATOM 8600 N N . ALA C 1 364 ? -82.46302 -8.93098 -64.74050 1.000 14.40407 364 ALA C N 1
ATOM 8601 C CA . ALA C 1 364 ? -81.87870 -7.95935 -63.81427 1.000 17.16188 364 ALA C CA 1
ATOM 8602 C C . ALA C 1 364 ? -81.90528 -6.56756 -64.42911 1.000 16.54787 364 ALA C C 1
ATOM 8603 O O . ALA C 1 364 ? -82.29608 -5.57138 -63.78120 1.000 18.48881 364 ALA C O 1
ATOM 8605 N N . HIS C 1 365 ? -81.50600 -6.47057 -65.70810 1.000 15.41025 365 HIS C N 1
ATOM 8606 C CA . HIS C 1 365 ? -81.47479 -5.13852 -66.34860 1.000 16.53077 365 HIS C CA 1
ATOM 8607 C C . HIS C 1 365 ? -82.84818 -4.62071 -66.72526 1.000 17.18610 365 HIS C C 1
ATOM 8608 O O . HIS C 1 365 ? -83.09969 -3.41227 -66.64341 1.000 17.73387 365 HIS C O 1
ATOM 8615 N N . ALA C 1 366 ? -83.74792 -5.49627 -67.14038 1.000 16.83009 366 ALA C N 1
ATOM 8616 C CA . ALA C 1 366 ? -85.07287 -5.04723 -67.50604 1.000 16.93284 366 ALA C CA 1
ATOM 8617 C C . ALA C 1 366 ? -85.82650 -4.51376 -66.30570 1.000 16.90555 366 ALA C C 1
ATOM 8618 O O . ALA C 1 366 ? -86.53617 -3.50293 -66.43891 1.000 17.06535 366 ALA C O 1
ATOM 8620 N N . LEU C 1 367 ? -85.72139 -5.17158 -65.14778 1.000 15.84659 367 LEU C N 1
ATOM 8621 C CA . LEU C 1 367 ? -86.43075 -4.64578 -63.97210 1.000 17.16120 367 LEU C CA 1
ATOM 8622 C C . LEU C 1 367 ? -85.83317 -3.31397 -63.54989 1.000 18.95632 367 LEU C C 1
ATOM 8623 O O . LEU C 1 367 ? -86.57840 -2.41287 -63.10042 1.000 20.52242 367 LEU C O 1
ATOM 8628 N N . ARG C 1 368 ? -84.49072 -3.16506 -63.68657 1.000 18.60618 368 ARG C N 1
ATOM 8629 C CA . ARG C 1 368 ? -83.90918 -1.86154 -63.34947 1.000 19.06644 368 ARG C CA 1
ATOM 8630 C C . ARG C 1 368 ? -84.51335 -0.76443 -64.22230 1.000 21.80009 368 ARG C C 1
ATOM 8631 O O . ARG C 1 368 ? -84.88622 0.31368 -63.72348 1.000 22.80084 368 ARG C O 1
ATOM 8639 N N . ARG C 1 369 ? -84.62758 -1.03117 -65.52111 1.000 17.95123 369 ARG C N 1
ATOM 8640 C CA . ARG C 1 369 ? -85.10452 -0.04198 -66.48125 1.000 18.14393 369 ARG C CA 1
ATOM 8641 C C . ARG C 1 369 ? -86.57011 0.29595 -66.25300 1.000 19.34147 369 ARG C C 1
ATOM 8642 O O . ARG C 1 369 ? -86.95180 1.48667 -66.30301 1.000 21.40481 369 ARG C O 1
ATOM 8650 N N . THR C 1 370 ? -87.42924 -0.71867 -66.03338 1.000 19.77336 370 THR C N 1
ATOM 8651 C CA . THR C 1 370 ? -88.88119 -0.54404 -65.99779 1.000 20.09017 370 THR C CA 1
ATOM 8652 C C . THR C 1 370 ? -89.42036 -0.24148 -64.60579 1.000 22.12974 370 THR C C 1
ATOM 8653 O O . THR C 1 370 ? -90.57249 0.16749 -64.48941 1.000 23.99813 370 THR C O 1
ATOM 8657 N N . SER C 1 371 ? -88.63448 -0.46522 -63.55635 1.000 21.65948 371 SER C N 1
ATOM 8658 C CA . SER C 1 371 ? -89.06127 -0.39651 -62.16622 1.000 19.36159 371 SER C CA 1
ATOM 8659 C C . SER C 1 371 ? -90.08362 -1.46657 -61.80425 1.000 20.01337 371 SER C C 1
ATOM 8660 O O . SER C 1 371 ? -90.65727 -1.42067 -60.70830 1.000 25.95403 371 SER C O 1
ATOM 8663 N N . GLU C 1 372 ? -90.26672 -2.49082 -62.65900 1.000 19.56321 372 GLU C N 1
ATOM 8664 C CA . GLU C 1 372 ? -91.07618 -3.62802 -62.25724 1.000 20.04732 372 GLU C CA 1
ATOM 8665 C C . GLU C 1 372 ? -90.44237 -4.29607 -61.04621 1.000 21.16004 372 GLU C C 1
ATOM 8666 O O . GLU C 1 372 ? -89.23186 -4.20120 -60.82401 1.000 22.98393 372 GLU C O 1
ATOM 8672 N N . ARG C 1 373 ? -91.27626 -4.93895 -60.22699 1.000 21.47143 373 ARG C N 1
ATOM 8673 C CA . ARG C 1 373 ? -90.76555 -5.46246 -58.96625 1.000 20.62845 373 ARG C CA 1
ATOM 8674 C C . ARG C 1 373 ? -90.47229 -6.96863 -58.98545 1.000 19.19081 373 ARG C C 1
ATOM 8675 O O . ARG C 1 373 ? -89.56860 -7.42247 -58.26387 1.000 20.42227 373 ARG C O 1
ATOM 8683 N N . ARG C 1 374 ? -91.26877 -7.76591 -59.69490 1.000 18.89024 374 ARG C N 1
ATOM 8684 C CA . ARG C 1 374 ? -91.24609 -9.21930 -59.52422 1.000 18.33043 374 ARG C CA 1
ATOM 8685 C C . ARG C 1 374 ? -91.15411 -9.89537 -60.88496 1.000 17.58091 374 ARG C C 1
ATOM 8686 O O . ARG C 1 374 ? -91.86012 -9.53548 -61.84171 1.000 17.86743 374 ARG C O 1
ATOM 8694 N N . ALA C 1 375 ? -90.25014 -10.87216 -60.97606 1.000 15.56176 375 ALA C N 1
ATOM 8695 C CA . ALA C 1 375 ? -90.07481 -11.60991 -62.21369 1.000 16.17838 375 ALA C CA 1
ATOM 8696 C C . ALA C 1 375 ? -89.84136 -13.08509 -61.90257 1.000 16.84385 375 ALA C C 1
ATOM 8697 O O . ALA C 1 375 ? -89.46312 -13.45466 -60.79189 1.000 15.72633 375 ALA C O 1
ATOM 8699 N N . VAL C 1 376 ? -90.07192 -13.93568 -62.91240 1.000 15.62447 376 VAL C N 1
ATOM 8700 C CA . VAL C 1 376 ? -89.71097 -15.34798 -62.83133 1.000 14.09911 376 VAL C CA 1
ATOM 8701 C C . VAL C 1 376 ? -88.92101 -15.68301 -64.07837 1.000 13.40306 376 VAL C C 1
ATOM 8702 O O . VAL C 1 376 ? -89.30009 -15.29218 -65.18264 1.000 15.97878 376 VAL C O 1
ATOM 8706 N N . VAL C 1 377 ? -87.79907 -16.37612 -63.90074 1.000 12.62130 377 VAL C N 1
ATOM 8707 C CA . VAL C 1 377 ? -87.03124 -16.93288 -65.01100 1.000 12.48426 377 VAL C CA 1
ATOM 8708 C C . VAL C 1 377 ? -87.20101 -18.43770 -64.95990 1.000 12.66381 377 VAL C C 1
ATOM 8709 O O . VAL C 1 377 ? -87.08849 -19.02916 -63.87367 1.000 13.73638 377 VAL C O 1
ATOM 8713 N N . SER C 1 378 ? -87.41978 -19.07161 -66.10579 1.000 12.21533 378 SER C N 1
ATOM 8714 C CA . SER C 1 378 ? -87.56628 -20.52924 -66.06755 1.000 11.97233 378 SER C CA 1
ATOM 8715 C C . SER C 1 378 ? -87.10993 -21.11700 -67.38651 1.000 13.96146 378 SER C C 1
ATOM 8716 O O . SER C 1 378 ? -87.21932 -20.46380 -68.42893 1.000 13.59120 378 SER C O 1
ATOM 8719 N N . LEU C 1 379 ? -86.56329 -22.32185 -67.32649 1.000 12.75733 379 LEU C N 1
ATOM 8720 C CA . LEU C 1 379 ? -86.13070 -23.02484 -68.53942 1.000 11.45938 379 LEU C CA 1
ATOM 8721 C C . LEU C 1 379 ? -86.48668 -24.49399 -68.46432 1.000 12.55653 379 LEU C C 1
ATOM 8722 O O . LEU C 1 379 ? -86.33943 -25.12777 -67.40005 1.000 13.81959 379 LEU C O 1
ATOM 8727 N N . CYS C 1 380 ? -86.89165 -25.05063 -69.59902 1.000 13.69385 380 CYS C N 1
ATOM 8728 C CA . CYS C 1 380 ? -86.90822 -26.50353 -69.70912 1.000 14.60176 380 CYS C CA 1
ATOM 8729 C C . CYS C 1 380 ? -85.49621 -27.00352 -69.91181 1.000 16.11434 380 CYS C C 1
ATOM 8730 O O . CYS C 1 380 ? -84.59205 -26.27652 -70.31962 1.000 18.12474 380 CYS C O 1
ATOM 8735 N N . ILE C 1 381 ? -85.26710 -28.25106 -69.53468 1.000 16.79415 381 ILE C N 1
ATOM 8736 C CA . ILE C 1 381 ? -83.88958 -28.70706 -69.37614 1.000 15.55811 381 ILE C CA 1
ATOM 8737 C C . ILE C 1 381 ? -83.44744 -29.58709 -70.52325 1.000 18.29432 381 ILE C C 1
ATOM 8738 O O . ILE C 1 381 ? -82.30283 -29.49693 -70.96684 1.000 18.13425 381 ILE C O 1
ATOM 8743 N N . GLY C 1 382 ? -84.33587 -30.47946 -70.97098 1.000 15.03449 382 GLY C N 1
ATOM 8744 C CA . GLY C 1 382 ? -83.96735 -31.65851 -71.74555 1.000 16.02143 382 GLY C CA 1
ATOM 8745 C C . GLY C 1 382 ? -83.99179 -32.87698 -70.83340 1.000 16.92654 382 GLY C C 1
ATOM 8746 O O . GLY C 1 382 ? -83.51088 -32.81010 -69.68342 1.000 18.75788 382 GLY C O 1
ATOM 8747 N N . GLY C 1 383 ? -84.54810 -33.99657 -71.28632 1.000 14.92184 383 GLY C N 1
ATOM 8748 C CA . GLY C 1 383 ? -84.66875 -35.10967 -70.37029 1.000 18.15640 383 GLY C CA 1
ATOM 8749 C C . GLY C 1 383 ? -85.84359 -35.01501 -69.40700 1.000 18.14169 383 GLY C C 1
ATOM 8750 O O . GLY C 1 383 ? -85.90162 -35.82184 -68.48195 1.000 17.21955 383 GLY C O 1
ATOM 8751 N N . GLY C 1 384 ? -86.75558 -34.07612 -69.59876 1.000 17.29405 384 GLY C N 1
ATOM 8752 C CA . GLY C 1 384 ? -87.91810 -33.94717 -68.70399 1.000 15.83884 384 GLY C CA 1
ATOM 8753 C C . GLY C 1 384 ? -87.60595 -33.25943 -67.40121 1.000 15.70600 384 GLY C C 1
ATOM 8754 O O . GLY C 1 384 ? -87.87773 -33.81952 -66.33121 1.000 17.49752 384 GLY C O 1
ATOM 8755 N N . GLN C 1 385 ? -87.03337 -32.05957 -67.42775 1.000 13.35195 385 GLN C N 1
ATOM 8756 C CA . GLN C 1 385 ? -86.85400 -31.31177 -66.18247 1.000 12.90535 385 GLN C CA 1
ATOM 8757 C C . GLN C 1 385 ? -87.16172 -29.83474 -66.42610 1.000 11.45232 385 GLN C C 1
ATOM 8758 O O . GLN C 1 385 ? -87.21684 -29.38371 -67.55681 1.000 14.27037 385 GLN C O 1
ATOM 8764 N N . GLY C 1 386 ? -87.35838 -29.09868 -65.34602 1.000 12.83249 386 GLY C N 1
ATOM 8765 C CA . GLY C 1 386 ? -87.47773 -27.64823 -65.42641 1.000 11.57911 386 GLY C CA 1
ATOM 8766 C C . GLY C 1 386 ? -86.81751 -27.00837 -64.23259 1.000 13.34617 386 GLY C C 1
ATOM 8767 O O . GLY C 1 386 ? -86.71708 -27.61455 -63.15763 1.000 14.04580 386 GLY C O 1
ATOM 8768 N N . ILE C 1 387 ? -86.34419 -25.78046 -64.42870 1.000 11.81936 387 ILE C N 1
ATOM 8769 C CA . ILE C 1 387 ? -85.78187 -24.96436 -63.35590 1.000 11.42230 387 ILE C CA 1
ATOM 8770 C C . ILE C 1 387 ? -86.44152 -23.59585 -63.37808 1.000 11.85722 387 ILE C C 1
ATOM 8771 O O . ILE C 1 387 ? -86.75541 -23.07815 -64.45757 1.000 13.18590 387 ILE C O 1
ATOM 8776 N N . ALA C 1 388 ? -86.66814 -23.02825 -62.20024 1.000 11.77348 388 ALA C N 1
ATOM 8777 C CA . ALA C 1 388 ? -87.27284 -21.69296 -62.14623 1.000 12.72090 388 ALA C CA 1
ATOM 8778 C C . ALA C 1 388 ? -86.74015 -20.91341 -60.95234 1.000 14.11090 388 ALA C C 1
ATOM 8779 O O . ALA C 1 388 ? -86.45883 -21.48119 -59.88983 1.000 15.04734 388 ALA C O 1
ATOM 8781 N N . LEU C 1 389 ? -86.59913 -19.60795 -61.13535 1.000 13.26433 389 LEU C N 1
ATOM 8782 C CA . LEU C 1 389 ? -86.26538 -18.72581 -60.02543 1.000 12.93979 389 LEU C CA 1
ATOM 8783 C C . LEU C 1 389 ? -87.23784 -17.56638 -59.99397 1.000 14.21056 389 LEU C C 1
ATOM 8784 O O . LEU C 1 389 ? -87.51694 -16.94906 -61.03985 1.000 15.10337 389 LEU C O 1
ATOM 8789 N N . ALA C 1 390 ? -87.73995 -17.25638 -58.78660 1.000 13.90284 390 ALA C N 1
ATOM 8790 C CA . ALA C 1 390 ? -88.57676 -16.08982 -58.52558 1.000 14.90831 390 ALA C CA 1
ATOM 8791 C C . ALA C 1 390 ? -87.66557 -15.00203 -57.97657 1.000 15.91034 390 ALA C C 1
ATOM 8792 O O . ALA C 1 390 ? -86.84762 -15.25978 -57.08338 1.000 16.64216 390 ALA C O 1
ATOM 8794 N N . LEU C 1 391 ? -87.72944 -13.81006 -58.56445 1.000 15.62839 391 LEU C N 1
ATOM 8795 C CA . LEU C 1 391 ? -86.71901 -12.77826 -58.41534 1.000 15.13359 391 LEU C CA 1
ATOM 8796 C C . LEU C 1 391 ? -87.39749 -11.43459 -58.16359 1.000 18.01341 391 LEU C C 1
ATOM 8797 O O . LEU C 1 391 ? -88.39689 -11.10710 -58.80876 1.000 17.55620 391 LEU C O 1
ATOM 8802 N N . GLU C 1 392 ? -86.84525 -10.65166 -57.24759 1.000 16.44109 392 GLU C N 1
ATOM 8803 C CA . GLU C 1 392 ? -87.41927 -9.34962 -56.93394 1.000 15.71385 392 GLU C CA 1
ATOM 8804 C C . GLU C 1 392 ? -86.36048 -8.27020 -57.10834 1.000 16.84732 392 GLU C C 1
ATOM 8805 O O . GLU C 1 392 ? -85.20224 -8.45347 -56.71440 1.000 17.60999 392 GLU C O 1
ATOM 8811 N N . ARG C 1 393 ? -86.74633 -7.14487 -57.69799 1.000 17.46125 393 ARG C N 1
ATOM 8812 C CA . ARG C 1 393 ? -85.80628 -6.04950 -57.89448 1.000 18.13013 393 ARG C CA 1
ATOM 8813 C C . ARG C 1 393 ? -85.33792 -5.53637 -56.54697 1.000 19.99750 393 ARG C C 1
ATOM 8814 O O . ARG C 1 393 ? -86.13756 -5.43768 -55.60443 1.000 21.18408 393 ARG C O 1
ATOM 8822 N N . VAL C 1 394 ? -84.05494 -5.18732 -56.45984 1.000 18.93101 394 VAL C N 1
ATOM 8823 C CA . VAL C 1 394 ? -83.51850 -4.45959 -55.30079 1.000 21.65195 394 VAL C CA 1
ATOM 8824 C C . VAL C 1 394 ? -83.36654 -3.00418 -55.72475 1.000 26.90462 394 VAL C C 1
ATOM 8825 O O . VAL C 1 394 ? -82.73813 -2.71731 -56.75259 1.000 32.45450 394 VAL C O 1
ATOM 8829 N N . LYS C 1 395 ? -83.91867 -2.08537 -54.94004 1.000 29.84121 395 LYS C N 1
ATOM 8830 C CA . LYS C 1 395 ? -83.74650 -0.65887 -55.23718 1.000 36.57123 395 LYS C CA 1
ATOM 8831 C C . LYS C 1 395 ? -82.28165 -0.25670 -55.10900 1.000 34.14102 395 LYS C C 1
ATOM 8832 O O . LYS C 1 395 ? -81.52687 -0.84749 -54.32557 1.000 33.68693 395 LYS C O 1
ATOM 8838 N N . LEU C 1 396 ? -81.88409 0.78817 -55.85358 1.000 35.14146 396 LEU C N 1
ATOM 8839 C CA . LEU C 1 396 ? -80.53562 1.33167 -55.69024 1.000 37.45960 396 LEU C CA 1
ATOM 8840 C C . LEU C 1 396 ? -80.34065 1.87644 -54.27230 1.000 42.70161 396 LEU C C 1
ATOM 8841 O O . LEU C 1 396 ? -81.28110 2.36097 -53.62813 1.000 42.57436 396 LEU C O 1
ATOM 8846 N N . ALA C 1 397 ? -79.09958 1.78919 -53.79079 1.000 43.56391 397 ALA C N 1
ATOM 8847 C CA . ALA C 1 397 ? -78.74261 2.15545 -52.41619 1.000 48.74882 397 ALA C CA 1
ATOM 8848 C C . ALA C 1 397 ? -79.06501 3.61033 -52.10632 1.000 54.74206 397 ALA C C 1
ATOM 8849 O O . ALA C 1 397 ? -79.04545 4.45128 -52.99929 1.000 57.12637 397 ALA C O 1
ATOM 8851 N N . VAL D 1 2 ? -47.78614 -48.49747 -142.01442 1.000 89.60754 2 VAL D N 1
ATOM 8852 C CA . VAL D 1 2 ? -48.30793 -47.21787 -141.54628 1.000 83.84315 2 VAL D CA 1
ATOM 8853 C C . VAL D 1 2 ? -49.78668 -47.34881 -141.20358 1.000 76.35521 2 VAL D C 1
ATOM 8854 O O . VAL D 1 2 ? -50.30147 -46.74975 -140.26957 1.000 82.65581 2 VAL D O 1
ATOM 8858 N N . LYS D 1 3 ? -50.46349 -48.21338 -141.93357 1.000 62.40708 3 LYS D N 1
ATOM 8859 C CA . LYS D 1 3 ? -51.83484 -48.53099 -141.56777 1.000 54.48550 3 LYS D CA 1
ATOM 8860 C C . LYS D 1 3 ? -51.88508 -49.01834 -140.10633 1.000 50.84210 3 LYS D C 1
ATOM 8861 O O . LYS D 1 3 ? -52.91750 -48.87176 -139.42058 1.000 25.68124 3 LYS D O 1
ATOM 8867 N N . ASP D 1 4 ? -50.77422 -49.62046 -139.63581 1.000 57.77978 4 ASP D N 1
ATOM 8868 C CA . ASP D 1 4 ? -50.59889 -50.18734 -138.30459 1.000 62.03331 4 ASP D CA 1
ATOM 8869 C C . ASP D 1 4 ? -50.05837 -49.15262 -137.31527 1.000 52.49834 4 ASP D C 1
ATOM 8870 O O . ASP D 1 4 ? -49.78019 -49.50248 -136.16479 1.000 60.66767 4 ASP D O 1
ATOM 8875 N N . GLU D 1 5 ? -49.81781 -47.92469 -137.76062 1.000 29.56310 5 GLU D N 1
ATOM 8876 C CA . GLU D 1 5 ? -49.57756 -46.80034 -136.85916 1.000 20.02190 5 GLU D CA 1
ATOM 8877 C C . GLU D 1 5 ? -50.73589 -46.63865 -135.88638 1.000 22.07673 5 GLU D C 1
ATOM 8878 O O . GLU D 1 5 ? -51.89152 -46.88467 -136.21399 1.000 22.04507 5 GLU D O 1
ATOM 8884 N N . ILE D 1 6 ? -50.42844 -46.20148 -134.68601 1.000 15.91316 6 ILE D N 1
ATOM 8885 C CA . ILE D 1 6 ? -51.44182 -46.04455 -133.63795 1.000 17.39194 6 ILE D CA 1
ATOM 8886 C C . ILE D 1 6 ? -51.79173 -44.57113 -133.52669 1.000 15.66576 6 ILE D C 1
ATOM 8887 O O . ILE D 1 6 ? -50.89194 -43.71496 -133.42088 1.000 15.70516 6 ILE D O 1
ATOM 8892 N N . VAL D 1 7 ? -53.08281 -44.25911 -133.59986 1.000 13.61323 7 VAL D N 1
ATOM 8893 C CA . VAL D 1 7 ? -53.60583 -42.90390 -133.68485 1.000 14.47017 7 VAL D CA 1
ATOM 8894 C C . VAL D 1 7 ? -54.59409 -42.59904 -132.56655 1.000 13.92402 7 VAL D C 1
ATOM 8895 O O . VAL D 1 7 ? -55.29540 -43.47572 -132.02032 1.000 13.13185 7 VAL D O 1
ATOM 8899 N N . ILE D 1 8 ? -54.66166 -41.31006 -132.24151 1.000 13.85856 8 ILE D N 1
ATOM 8900 C CA . ILE D 1 8 ? -55.59714 -40.73952 -131.29108 1.000 12.69979 8 ILE D CA 1
ATOM 8901 C C . ILE D 1 8 ? -56.62109 -39.96545 -132.07388 1.000 13.15268 8 ILE D C 1
ATOM 8902 O O . ILE D 1 8 ? -56.25681 -39.14551 -132.95853 1.000 14.56486 8 ILE D O 1
ATOM 8907 N N . SER D 1 9 ? -57.90421 -40.19620 -131.75682 1.000 13.17725 9 SER D N 1
ATOM 8908 C CA . SER D 1 9 ? -59.05779 -39.54856 -132.38679 1.000 13.64381 9 SER D CA 1
ATOM 8909 C C . SER D 1 9 ? -59.99594 -39.00551 -131.33095 1.000 14.42592 9 SER D C 1
ATOM 8910 O O . SER D 1 9 ? -60.07625 -39.54721 -130.22300 1.000 13.48687 9 SER D O 1
ATOM 8913 N N . SER D 1 10 ? -60.70715 -37.94226 -131.66704 1.000 15.21935 10 SER D N 1
ATOM 8914 C CA . SER D 1 10 ? -61.78166 -37.38868 -130.81829 1.000 13.47629 10 SER D CA 1
ATOM 8915 C C . SER D 1 10 ? -61.34898 -37.08268 -129.38523 1.000 14.19533 10 SER D C 1
ATOM 8916 O O . SER D 1 10 ? -62.10718 -37.28667 -128.42416 1.000 16.89818 10 SER D O 1
ATOM 8919 N N . ALA D 1 11 ? -60.15431 -36.51295 -129.19685 1.000 12.72592 11 ALA D N 1
ATOM 8920 C CA . ALA D 1 11 ? -59.76814 -36.16471 -127.84249 1.000 12.70378 11 ALA D CA 1
ATOM 8921 C C . ALA D 1 11 ? -60.62226 -35.02137 -127.31473 1.000 12.20292 11 ALA D C 1
ATOM 8922 O O . ALA D 1 11 ? -60.79046 -33.98446 -127.97083 1.000 13.81217 11 ALA D O 1
ATOM 8924 N N . LEU D 1 12 ? -61.13756 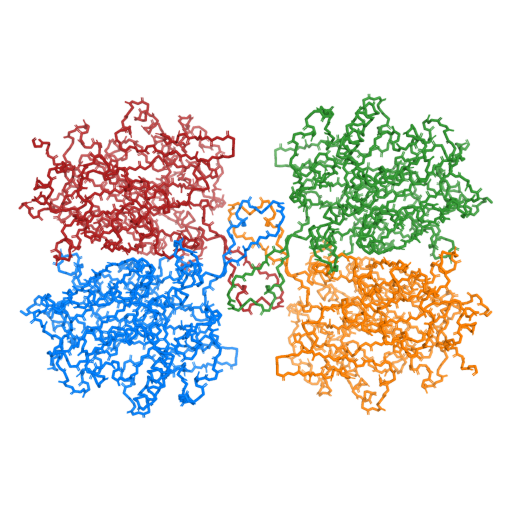-35.15175 -126.10427 1.000 11.76420 12 LEU D N 1
ATOM 8925 C CA . LEU D 1 12 ? -62.00467 -34.15383 -125.51109 1.000 12.29948 12 LEU D CA 1
ATOM 8926 C C . LEU D 1 12 ? -61.76183 -34.06700 -124.00838 1.000 11.75575 12 LEU D C 1
ATOM 8927 O O . LEU D 1 12 ? -61.32859 -35.05084 -123.38783 1.000 11.77392 12 LEU D O 1
ATOM 8932 N N . ARG D 1 13 ? -62.07708 -32.91677 -123.40258 1.000 11.14548 13 ARG D N 1
ATOM 8933 C CA . ARG D 1 13 ? -61.86886 -32.74543 -121.96783 1.000 11.44772 13 ARG D CA 1
ATOM 8934 C C . ARG D 1 13 ? -62.98669 -31.89998 -121.35951 1.000 13.13615 13 ARG D C 1
ATOM 8935 O O . ARG D 1 13 ? -63.62540 -31.10457 -122.06752 1.000 13.68388 13 ARG D O 1
ATOM 8943 N N . THR D 1 14 ? -63.24783 -32.08899 -120.05979 1.000 12.03176 14 THR D N 1
ATOM 8944 C CA . THR D 1 14 ? -64.06142 -31.10392 -119.34228 1.000 11.51200 14 THR D CA 1
ATOM 8945 C C . THR D 1 14 ? -63.26031 -29.79884 -119.16096 1.000 11.67230 14 THR D C 1
ATOM 8946 O O . THR D 1 14 ? -62.03168 -29.76366 -119.33818 1.000 12.90568 14 THR D O 1
ATOM 8950 N N . PRO D 1 15 ? -63.92655 -28.69147 -118.83446 1.000 12.91926 15 PRO D N 1
ATOM 8951 C CA . PRO D 1 15 ? -63.17109 -27.57173 -118.29438 1.000 12.63204 15 PRO D CA 1
ATOM 8952 C C . PRO D 1 15 ? -62.60260 -28.01799 -116.95704 1.000 12.52802 15 PRO D C 1
ATOM 8953 O O . PRO D 1 15 ? -63.04853 -29.00235 -116.34367 1.000 13.24326 15 PRO D O 1
ATOM 8957 N N . ILE D 1 16 ? -61.57252 -27.28868 -116.50326 1.000 11.85909 16 ILE D N 1
ATOM 8958 C CA . ILE D 1 16 ? -60.88066 -27.66150 -115.27116 1.000 10.34066 16 ILE D CA 1
ATOM 8959 C C . ILE D 1 16 ? -61.40933 -26.82053 -114.12609 1.000 12.58611 16 ILE D C 1
ATOM 8960 O O . ILE D 1 16 ? -61.42160 -25.57336 -114.21782 1.000 13.28055 16 ILE D O 1
ATOM 8965 N N . GLY D 1 17 ? -61.82913 -27.48588 -113.05868 1.000 12.43913 17 GLY D N 1
ATOM 8966 C CA . GLY D 1 17 ? -62.32806 -26.81317 -111.86414 1.000 13.89288 17 GLY D CA 1
ATOM 8967 C C . GLY D 1 17 ? -61.22164 -26.40396 -110.90876 1.000 12.88710 17 GLY D C 1
ATOM 8968 O O . GLY D 1 17 ? -60.17163 -27.05846 -110.79026 1.000 13.15433 17 GLY D O 1
ATOM 8969 N N . ALA D 1 18 ? -61.48135 -25.30514 -110.18438 1.000 12.86980 18 ALA D N 1
ATOM 8970 C CA . ALA D 1 18 ? -60.59258 -24.84238 -109.13366 1.000 11.86655 18 ALA D CA 1
ATOM 8971 C C . ALA D 1 18 ? -60.85479 -25.60476 -107.83061 1.000 13.00511 18 ALA D C 1
ATOM 8972 O O . ALA D 1 18 ? -61.92437 -26.20355 -107.62049 1.000 14.21766 18 ALA D O 1
ATOM 8974 N N . PHE D 1 19 ? -59.86481 -25.56434 -106.94601 1.000 13.08456 19 PHE D N 1
ATOM 8975 C CA . PHE D 1 19 ? -60.05090 -26.13223 -105.60892 1.000 13.35681 19 PHE D CA 1
ATOM 8976 C C . PHE D 1 19 ? -61.21156 -25.42468 -104.92163 1.000 14.76184 19 PHE D C 1
ATOM 8977 O O . PHE D 1 19 ? -61.30503 -24.18280 -104.92030 1.000 16.01129 19 PHE D O 1
ATOM 8985 N N . SER D 1 20 ? -62.12230 -26.22306 -104.36311 1.000 16.17016 20 SER D N 1
ATOM 8986 C CA . SER D 1 20 ? -63.33710 -25.69765 -103.73309 1.000 16.91337 20 SER D CA 1
ATOM 8987 C C . SER D 1 20 ? -64.21873 -24.97005 -104.73892 1.000 16.46306 20 SER D C 1
ATOM 8988 O O . SER D 1 20 ? -65.05144 -24.13834 -104.37630 1.000 20.54543 20 SER D O 1
ATOM 8992 N N . GLY D 1 21 ? -64.09381 -25.31521 -106.00633 1.000 15.74574 21 GLY D N 1
ATOM 8993 C CA . GLY D 1 21 ? -64.76415 -24.62560 -107.10539 1.000 15.46456 21 GLY D CA 1
ATOM 8994 C C . GLY D 1 21 ? -65.98194 -25.35637 -107.63666 1.000 15.83310 21 GLY D C 1
ATOM 8995 O O . GLY D 1 21 ? -66.68701 -26.05485 -106.90389 1.000 15.80532 21 GLY D O 1
ATOM 8996 N N . THR D 1 22 ? -66.26892 -25.14754 -108.91958 1.000 14.89569 22 THR D N 1
ATOM 8997 C CA . THR D 1 22 ? -67.54898 -25.56743 -109.47829 1.000 13.53131 22 THR D CA 1
ATOM 8998 C C . THR D 1 22 ? -67.72217 -27.08559 -109.43798 1.000 13.64412 22 THR D C 1
ATOM 8999 O O . THR D 1 22 ? -68.86413 -27.57036 -109.30812 1.000 16.11709 22 THR D O 1
ATOM 9003 N N . LEU D 1 23 ? -66.61934 -27.84696 -109.54340 1.000 14.82654 23 LEU D N 1
ATOM 9004 C CA . LEU D 1 23 ? -66.72752 -29.30553 -109.58516 1.000 12.64445 23 LEU D CA 1
ATOM 9005 C C . LEU D 1 23 ? -66.53973 -29.94627 -108.21007 1.000 13.32801 23 LEU D C 1
ATOM 9006 O O . LEU D 1 23 ? -66.41037 -31.18175 -108.12708 1.000 13.14093 23 LEU D O 1
ATOM 9011 N N . LYS D 1 24 ? -66.54788 -29.15643 -107.11536 1.000 13.83514 24 LYS D N 1
ATOM 9012 C CA . LYS D 1 24 ? -66.16533 -29.72179 -105.81943 1.000 13.82015 24 LYS D CA 1
ATOM 9013 C C . LYS D 1 24 ? -67.06887 -30.85171 -105.37012 1.000 14.42409 24 LYS D C 1
ATOM 9014 O O . LYS D 1 24 ? -66.61628 -31.67085 -104.56144 1.000 15.63809 24 LYS D O 1
ATOM 9020 N N . ASP D 1 25 ? -68.31228 -30.94375 -105.85030 1.000 13.71957 25 ASP D N 1
ATOM 9021 C CA . ASP D 1 25 ? -69.20346 -32.01690 -105.43835 1.000 14.90334 25 ASP D CA 1
ATOM 9022 C C . ASP D 1 25 ? -69.41284 -33.06970 -106.50403 1.000 17.69764 25 ASP D C 1
ATOM 9023 O O . ASP D 1 25 ? -70.31241 -33.90424 -106.35668 1.000 19.69023 25 ASP D O 1
ATOM 9028 N N . THR D 1 26 ? -68.63663 -33.06268 -107.57511 1.000 13.93948 26 THR D N 1
ATOM 9029 C CA . THR D 1 26 ? -68.86320 -33.97603 -108.69809 1.000 14.30385 26 THR D CA 1
ATOM 9030 C C . THR D 1 26 ? -67.72556 -34.98526 -108.73465 1.000 15.97492 26 THR D C 1
ATOM 9031 O O . THR D 1 26 ? -66.60120 -34.61794 -109.09789 1.000 14.78350 26 THR D O 1
ATOM 9035 N N . PRO D 1 27 ? -67.96419 -36.25253 -108.41353 1.000 13.79025 27 PRO D N 1
ATOM 9036 C CA . PRO D 1 27 ? -66.85086 -37.21410 -108.38553 1.000 12.39321 27 PRO D CA 1
ATOM 9037 C C . PRO D 1 27 ? -66.07931 -37.32625 -109.70250 1.000 11.98231 27 PRO D C 1
ATOM 9038 O O . PRO D 1 27 ? -66.63060 -37.15120 -110.79364 1.000 13.02862 27 PRO D O 1
ATOM 9042 N N . ALA D 1 28 ? -64.79722 -37.64647 -109.57933 1.000 12.93733 28 ALA D N 1
ATOM 9043 C CA . ALA D 1 28 ? -63.92402 -37.81410 -110.74155 1.000 11.94314 28 ALA D CA 1
ATOM 9044 C C . ALA D 1 28 ? -64.52207 -38.79149 -111.74686 1.000 13.00060 28 ALA D C 1
ATOM 9045 O O . ALA D 1 28 ? -64.45860 -38.56490 -112.96299 1.000 12.58137 28 ALA D O 1
ATOM 9047 N N . ALA D 1 29 ? -65.06307 -39.91210 -111.27443 1.000 12.12248 29 ALA D N 1
ATOM 9048 C CA . ALA D 1 29 ? -65.62145 -40.88702 -112.21479 1.000 13.25641 29 ALA D CA 1
ATOM 9049 C C . ALA D 1 29 ? -66.82006 -40.30692 -112.96521 1.000 13.62690 29 ALA D C 1
ATOM 9050 O O . ALA D 1 29 ? -67.06155 -40.67960 -114.11661 1.000 14.23687 29 ALA D O 1
ATOM 9052 N N . ALA D 1 30 ? -67.59414 -39.40895 -112.33763 1.000 11.99905 30 ALA D N 1
ATOM 9053 C CA . ALA D 1 30 ? -68.70017 -38.77988 -113.06193 1.000 12.00399 30 ALA D CA 1
ATOM 9054 C C . ALA D 1 30 ? -68.19842 -37.81932 -114.13551 1.000 13.93043 30 ALA D C 1
ATOM 9055 O O . ALA D 1 30 ? -68.80959 -37.68635 -115.21624 1.000 13.94427 30 ALA D O 1
ATOM 9057 N N . LEU D 1 31 ? -67.09335 -37.11736 -113.86631 1.000 12.46249 31 LEU D N 1
ATOM 9058 C CA . LEU D 1 31 ? -66.50393 -36.27481 -114.89244 1.000 12.91365 31 LEU D CA 1
ATOM 9059 C C . LEU D 1 31 ? -66.06796 -37.09671 -116.08681 1.000 13.47651 31 LEU D C 1
ATOM 9060 O O . LEU D 1 31 ? -66.32603 -36.73393 -117.24765 1.000 13.31850 31 LEU D O 1
ATOM 9065 N N . GLY D 1 32 ? -65.43388 -38.24973 -115.82763 1.000 11.34805 32 GLY D N 1
ATOM 9066 C CA . GLY D 1 32 ? -65.03313 -39.10079 -116.93706 1.000 11.72214 32 GLY D CA 1
ATOM 9067 C C . GLY D 1 32 ? -66.22222 -39.64620 -117.70048 1.000 10.10782 32 GLY D C 1
ATOM 9068 O O . GLY D 1 32 ? -66.17335 -39.73314 -118.92824 1.000 12.21713 32 GLY D O 1
ATOM 9069 N N . ALA D 1 33 ? -67.24174 -40.10196 -116.98599 1.000 10.97722 33 ALA D N 1
ATOM 9070 C CA . ALA D 1 33 ? -68.41206 -40.63688 -117.65643 1.000 12.21539 33 ALA D CA 1
ATOM 9071 C C . ALA D 1 33 ? -69.00521 -39.57759 -118.55887 1.000 13.57681 33 ALA D C 1
ATOM 9072 O O . ALA D 1 33 ? -69.44605 -39.89586 -119.65738 1.000 13.35288 33 ALA D O 1
ATOM 9074 N N . HIS D 1 34 ? -69.02059 -38.30842 -118.12294 1.000 10.84583 34 HIS D N 1
ATOM 9075 C CA . HIS D 1 34 ? -69.58104 -37.27542 -118.98959 1.000 13.41877 34 HIS D CA 1
ATOM 9076 C C . HIS D 1 34 ? -68.76312 -37.09909 -120.27172 1.000 15.08563 34 HIS D C 1
ATOM 9077 O O . HIS D 1 34 ? -69.33969 -36.93311 -121.36542 1.000 14.46457 34 HIS D O 1
ATOM 9084 N N . VAL D 1 35 ? -67.43445 -37.10196 -120.17567 1.000 12.25968 35 VAL D N 1
ATOM 9085 C CA . VAL D 1 35 ? -66.61975 -37.01451 -121.38733 1.000 13.17770 35 VAL D CA 1
ATOM 9086 C C . VAL D 1 35 ? -66.87922 -38.19741 -122.30119 1.000 13.48272 35 VAL D C 1
ATOM 9087 O O . VAL D 1 35 ? -67.00415 -38.03497 -123.50997 1.000 13.66500 35 VAL D O 1
ATOM 9091 N N . VAL D 1 36 ? -66.91363 -39.40876 -121.75026 1.000 12.46790 36 VAL D N 1
ATOM 9092 C CA . VAL D 1 36 ? -67.11908 -40.57241 -122.60506 1.000 11.36248 36 VAL D CA 1
ATOM 9093 C C . VAL D 1 36 ? -68.49461 -40.53590 -123.26750 1.000 12.79380 36 VAL D C 1
ATOM 9094 O O . VAL D 1 36 ? -68.61634 -40.81291 -124.47641 1.000 13.43851 36 VAL D O 1
ATOM 9098 N N . LYS D 1 37 ? -69.52750 -40.14872 -122.52255 1.000 12.53132 37 LYS D N 1
ATOM 9099 C CA . LYS D 1 37 ? -70.86885 -40.03754 -123.11113 1.000 15.03415 37 LYS D CA 1
ATOM 9100 C C . LYS D 1 37 ? -70.85245 -39.03642 -124.26540 1.000 16.03971 37 LYS D C 1
ATOM 9101 O O . LYS D 1 37 ? -71.38503 -39.30141 -125.36066 1.000 15.86854 37 LYS D O 1
ATOM 9107 N N . THR D 1 38 ? -70.17064 -37.91280 -124.07613 1.000 13.84937 38 THR D N 1
ATOM 9108 C CA . THR D 1 38 ? -70.13491 -36.87407 -125.12039 1.000 14.40027 38 THR D CA 1
ATOM 9109 C C . THR D 1 38 ? -69.33086 -37.34502 -126.32064 1.000 16.27622 38 THR D C 1
ATOM 9110 O O . THR D 1 38 ? -69.71756 -37.11415 -127.46660 1.000 15.49362 38 THR D O 1
ATOM 9114 N N . LEU D 1 39 ? -68.20975 -38.02418 -126.10011 1.000 15.18548 39 LEU D N 1
ATOM 9115 C CA . LEU D 1 39 ? -67.40103 -38.53555 -127.18537 1.000 15.59272 39 LEU D CA 1
ATOM 9116 C C . LEU D 1 39 ? -68.19557 -39.51413 -128.03327 1.000 15.24079 39 LEU D C 1
ATOM 9117 O O . LEU D 1 39 ? -68.08504 -39.49213 -129.27282 1.000 16.03605 39 LEU D O 1
ATOM 9122 N N . LEU D 1 40 ? -68.96239 -40.39840 -127.40007 1.000 14.47837 40 LEU D N 1
ATOM 9123 C CA . LEU D 1 40 ? -69.78550 -41.34533 -128.15866 1.000 15.78614 40 LEU D CA 1
ATOM 9124 C C . LEU D 1 40 ? -70.84835 -40.60794 -128.96062 1.000 16.52874 40 LEU D C 1
ATOM 9125 O O . LEU D 1 40 ? -71.13489 -40.98313 -130.11896 1.000 16.84618 40 LEU D O 1
ATOM 9130 N N . GLU D 1 41 ? -71.45338 -39.57764 -128.36005 1.000 16.91850 41 GLU D N 1
ATOM 9131 C CA . GLU D 1 41 ? -72.50284 -38.80861 -129.03072 1.000 22.34581 41 GLU D CA 1
ATOM 9132 C C . GLU D 1 41 ? -71.94772 -38.10571 -130.26413 1.000 20.90055 41 GLU D C 1
ATOM 9133 O O . GLU D 1 41 ? -72.53744 -38.17839 -131.36493 1.000 22.77170 41 GLU D O 1
ATOM 9139 N N . ARG D 1 42 ? -70.78471 -37.48172 -130.12549 1.000 17.57232 42 ARG D N 1
ATOM 9140 C CA . ARG D 1 42 ? -70.25107 -36.64803 -131.20978 1.000 19.40752 42 ARG D CA 1
ATOM 9141 C C . ARG D 1 42 ? -69.66736 -37.47443 -132.33021 1.000 20.96215 42 ARG D C 1
ATOM 9142 O O . ARG D 1 42 ? -69.78576 -37.08785 -133.51175 1.000 24.23796 42 ARG D O 1
ATOM 9150 N N . THR D 1 43 ? -69.00397 -38.59517 -132.00563 1.000 17.85011 43 THR D N 1
ATOM 9151 C CA . THR D 1 43 ? -68.41297 -39.40757 -133.04725 1.000 17.09457 43 THR D CA 1
ATOM 9152 C C . THR D 1 43 ? -69.41734 -40.30375 -133.74093 1.000 17.64028 43 THR D C 1
ATOM 9153 O O . THR D 1 43 ? -69.15511 -40.70938 -134.87017 1.000 19.69408 43 THR D O 1
ATOM 9157 N N . GLY D 1 44 ? -70.51855 -40.64714 -133.07497 1.000 16.81764 44 GLY D N 1
ATOM 9158 C CA . GLY D 1 44 ? -71.41765 -41.68573 -133.53234 1.000 18.37606 44 GLY D CA 1
ATOM 9159 C C . GLY D 1 44 ? -70.79657 -43.07504 -133.54778 1.000 17.10309 44 GLY D C 1
ATOM 9160 O O . GLY D 1 44 ? -71.34332 -43.97915 -134.17703 1.000 20.10433 44 GLY D O 1
ATOM 9161 N N . LEU D 1 45 ? -69.66479 -43.27863 -132.85264 1.000 16.66696 45 LEU D N 1
ATOM 9162 C CA . LEU D 1 45 ? -69.01969 -44.59722 -132.83266 1.000 16.17403 45 LEU D CA 1
ATOM 9163 C C . LEU D 1 45 ? -69.98284 -45.62699 -132.22526 1.000 17.56064 45 LEU D C 1
ATOM 9164 O O . LEU D 1 45 ? -70.58462 -45.37923 -131.17571 1.000 19.48431 45 LEU D O 1
ATOM 9169 N N . ALA D 1 46 ? -70.12639 -46.78632 -132.86835 1.000 17.58952 46 ALA D N 1
ATOM 9170 C CA . ALA D 1 46 ? -70.92452 -47.86874 -132.28825 1.000 17.02491 46 ALA D CA 1
ATOM 9171 C C . ALA D 1 46 ? -70.30704 -48.24517 -130.94356 1.000 17.67588 46 ALA D C 1
ATOM 9172 O O . ALA D 1 46 ? -69.12620 -48.60508 -130.90587 1.000 16.41538 46 ALA D O 1
ATOM 9174 N N . PRO D 1 47 ? -71.03614 -48.14552 -129.84397 1.000 17.23267 47 PRO D N 1
ATOM 9175 C CA . PRO D 1 47 ? -70.40139 -48.38575 -128.54177 1.000 16.09142 47 PRO D CA 1
ATOM 9176 C C . PRO D 1 47 ? -69.84747 -49.79207 -128.44430 1.000 17.28934 47 PRO D C 1
ATOM 9177 O O . PRO D 1 47 ? -68.88438 -50.00815 -127.69880 1.000 16.32240 47 PRO D O 1
ATOM 9181 N N . GLU D 1 48 ? -70.41214 -50.75396 -129.17928 1.000 16.34869 48 GLU D N 1
ATOM 9182 C CA . GLU D 1 48 ? -69.89310 -52.11861 -129.15402 1.000 15.96169 48 GLU D CA 1
ATOM 9183 C C . GLU D 1 48 ? -68.53220 -52.28474 -129.82568 1.000 17.94618 48 GLU D C 1
ATOM 9184 O O . GLU D 1 48 ? -67.88639 -53.34154 -129.62983 1.000 20.62353 48 GLU D O 1
ATOM 9190 N N . ARG D 1 49 ? -68.04474 -51.26029 -130.55380 1.000 13.46887 49 ARG D N 1
ATOM 9191 C CA . ARG D 1 49 ? -66.70811 -51.29347 -131.13348 1.000 15.55158 49 ARG D CA 1
ATOM 9192 C C . ARG D 1 49 ? -65.65625 -50.90159 -130.09410 1.000 13.26367 49 ARG D C 1
ATOM 9193 O O . ARG D 1 49 ? -64.46179 -51.01801 -130.38358 1.000 15.05241 49 ARG D O 1
ATOM 9201 N N . VAL D 1 50 ? -66.05066 -50.46002 -128.89468 1.000 13.02580 50 VAL D N 1
ATOM 9202 C CA . VAL D 1 50 ? -65.04325 -50.15314 -127.86093 1.000 12.74896 50 VAL D CA 1
ATOM 9203 C C . VAL D 1 50 ? -64.60494 -51.45344 -127.15997 1.000 12.45773 50 VAL D C 1
ATOM 9204 O O . VAL D 1 50 ? -65.43187 -52.15381 -126.57384 1.000 14.44281 50 VAL D O 1
ATOM 9208 N N . ASP D 1 51 ? -63.31513 -51.79945 -127.24297 1.000 10.83265 51 ASP D N 1
ATOM 9209 C CA . ASP D 1 51 ? -62.87847 -53.06372 -126.62954 1.000 10.90573 51 ASP D CA 1
ATOM 9210 C C . ASP D 1 51 ? -62.52935 -52.92721 -125.16586 1.000 13.56158 51 ASP D C 1
ATOM 9211 O O . ASP D 1 51 ? -62.59198 -53.93115 -124.45236 1.000 13.92993 51 ASP D O 1
ATOM 9216 N N . GLU D 1 52 ? -62.13404 -51.74905 -124.69203 1.000 12.06652 52 GLU D N 1
ATOM 9217 C CA . GLU D 1 52 ? -61.75198 -51.57294 -123.29619 1.000 12.54496 52 GLU D CA 1
ATOM 9218 C C . GLU D 1 52 ? -61.74754 -50.08037 -123.03589 1.000 11.58674 52 GLU D C 1
ATOM 9219 O O . GLU D 1 52 ? -61.56911 -49.26321 -123.95174 1.000 11.63445 52 GLU D O 1
ATOM 9225 N N . VAL D 1 53 ? -61.95224 -49.73014 -121.76748 1.000 10.64737 53 VAL D N 1
ATOM 9226 C CA . VAL D 1 53 ? -61.76792 -48.39685 -121.23536 1.000 9.42819 53 VAL D CA 1
ATOM 9227 C C . VAL D 1 53 ? -60.61041 -48.44153 -120.26262 1.000 10.38614 53 VAL D C 1
ATOM 9228 O O . VAL D 1 53 ? -60.61196 -49.28929 -119.34175 1.000 12.13748 53 VAL D O 1
ATOM 9232 N N . VAL D 1 54 ? -59.58501 -47.58586 -120.46255 1.000 8.87792 54 VAL D N 1
ATOM 9233 C CA . VAL D 1 54 ? -58.44959 -47.49385 -119.52060 1.000 9.20079 54 VAL D CA 1
ATOM 9234 C C . VAL D 1 54 ? -58.45094 -46.06122 -119.00250 1.000 8.74784 54 VAL D C 1
ATOM 9235 O O . VAL D 1 54 ? -58.37213 -45.09771 -119.80553 1.000 9.75989 54 VAL D O 1
ATOM 9239 N N . MET D 1 55 ? -58.50556 -45.88173 -117.68150 1.000 7.48870 55 MET D N 1
ATOM 9240 C CA . MET D 1 55 ? -58.48372 -44.53291 -117.10530 1.000 8.79062 55 MET D CA 1
ATOM 9241 C C . MET D 1 55 ? -57.39995 -44.40041 -116.07990 1.000 9.08238 55 MET D C 1
ATOM 9242 O O . MET D 1 55 ? -57.22123 -45.27623 -115.22220 1.000 9.76820 55 MET D O 1
ATOM 9247 N N . GLY D 1 56 ? -56.67787 -43.27981 -116.14612 1.000 9.56695 56 GLY D N 1
ATOM 9248 C CA . GLY D 1 56 ? -55.76508 -42.88911 -115.06067 1.000 9.60344 56 GLY D CA 1
ATOM 9249 C C . GLY D 1 56 ? -56.53817 -42.24573 -113.91297 1.000 10.46502 56 GLY D C 1
ATOM 9250 O O . GLY D 1 56 ? -57.48413 -41.48682 -114.12470 1.000 10.61599 56 GLY D O 1
ATOM 9251 N N . ASN D 1 57 ? -56.10799 -42.53391 -112.67783 1.000 9.73608 57 ASN D N 1
ATOM 9252 C CA . ASN D 1 57 ? -56.65501 -41.84879 -111.49136 1.000 9.40808 57 ASN D CA 1
ATOM 9253 C C . ASN D 1 57 ? -55.66653 -42.12095 -110.37418 1.000 9.66391 57 ASN D C 1
ATOM 9254 O O . ASN D 1 57 ? -55.28609 -43.27039 -110.15554 1.000 11.33803 57 ASN D O 1
ATOM 9259 N N . VAL D 1 58 ? -55.23286 -41.06963 -109.70316 1.000 9.90409 58 VAL D N 1
ATOM 9260 C CA . VAL D 1 58 ? -54.23585 -41.21638 -108.65309 1.000 9.94779 58 VAL D CA 1
ATOM 9261 C C . VAL D 1 58 ? -54.88275 -41.39342 -107.29358 1.000 12.05206 58 VAL D C 1
ATOM 9262 O O . VAL D 1 58 ? -54.47223 -42.27815 -106.50382 1.000 13.01494 58 VAL D O 1
ATOM 9266 N N . LEU D 1 59 ? -55.84242 -40.52666 -106.96614 1.000 11.20009 59 LEU D N 1
ATOM 9267 C CA . LEU D 1 59 ? -56.43087 -40.54163 -105.60798 1.000 11.35528 59 LEU D CA 1
ATOM 9268 C C . LEU D 1 59 ? -57.65820 -41.40747 -105.70916 1.000 11.92683 59 LEU D C 1
ATOM 9269 O O . LEU D 1 59 ? -58.79051 -40.94500 -105.75062 1.000 14.05193 59 LEU D O 1
ATOM 9274 N N . GLN D 1 60 ? -57.41751 -42.72480 -105.72529 1.000 11.29823 60 GLN D N 1
ATOM 9275 C CA . GLN D 1 60 ? -58.50714 -43.66941 -105.87300 1.000 12.55409 60 GLN D CA 1
ATOM 9276 C C . GLN D 1 60 ? -59.27743 -43.85032 -104.57161 1.000 11.53627 60 GLN D C 1
ATOM 9277 O O . GLN D 1 60 ? -60.41010 -44.35483 -104.62735 1.000 12.29422 60 GLN D O 1
ATOM 9283 N N . ALA D 1 61 ? -58.72680 -43.42978 -103.44410 1.000 12.02369 61 ALA D N 1
ATOM 9284 C CA . ALA D 1 61 ? -59.39278 -43.59125 -102.15121 1.000 11.98951 61 ALA D CA 1
ATOM 9285 C C . ALA D 1 61 ? -60.78945 -43.00646 -102.16523 1.000 12.17062 61 ALA D C 1
ATOM 9286 O O . ALA D 1 61 ? -60.99626 -41.81950 -102.44493 1.000 12.69615 61 ALA D O 1
ATOM 9288 N N . GLY D 1 62 ? -61.76226 -43.83296 -101.80745 1.000 12.98961 62 GLY D N 1
ATOM 9289 C CA . GLY D 1 62 ? -63.07972 -43.28442 -101.67376 1.000 14.38463 62 GLY D CA 1
ATOM 9290 C C . GLY D 1 62 ? -63.85112 -43.14133 -102.97710 1.000 13.52397 62 GLY D C 1
ATOM 9291 O O . GLY D 1 62 ? -65.03157 -42.78686 -102.92866 1.000 14.49342 62 GLY D O 1
ATOM 9292 N N . ASN D 1 63 ? -63.23838 -43.48128 -104.11944 1.000 13.02020 63 ASN D N 1
ATOM 9293 C CA . ASN D 1 63 ? -63.91944 -43.33700 -105.40721 1.000 12.32602 63 ASN D CA 1
ATOM 9294 C C . ASN D 1 63 ? -64.74070 -44.55225 -105.74367 1.000 11.34082 63 ASN D C 1
ATOM 9295 O O . ASN D 1 63 ? -65.46523 -44.53175 -106.74853 1.000 14.47279 63 ASN D O 1
ATOM 9300 N N . GLY D 1 64 ? -64.73171 -45.59733 -104.92117 1.000 11.57800 64 GLY D N 1
ATOM 9301 C CA . GLY D 1 64 ? -65.51410 -46.78196 -105.20572 1.000 11.06362 64 GLY D CA 1
ATOM 9302 C C . GLY D 1 64 ? -64.73781 -47.75007 -106.07115 1.000 9.97088 64 GLY D C 1
ATOM 9303 O O . GLY D 1 64 ? -63.69376 -47.42199 -106.65040 1.000 12.90856 64 GLY D O 1
ATOM 9304 N N . MET D 1 65 ? -65.28808 -48.95463 -106.20104 1.000 9.93122 65 MET D N 1
ATOM 9305 C CA . MET D 1 65 ? -64.55682 -50.01674 -106.91306 1.000 10.48434 65 MET D CA 1
ATOM 9306 C C . MET D 1 65 ? -64.27480 -49.59754 -108.36731 1.000 10.99065 65 MET D C 1
ATOM 9307 O O . MET D 1 65 ? -65.21661 -49.30699 -109.13526 1.000 11.41216 65 MET D O 1
ATOM 9312 N N . ASN D 1 66 ? -62.98646 -49.62634 -108.76035 1.000 9.82161 66 ASN D N 1
ATOM 9313 C CA . ASN D 1 66 ? -62.53551 -49.46723 -110.14959 1.000 10.07295 66 ASN D CA 1
ATOM 9314 C C . ASN D 1 66 ? -63.13076 -48.28750 -110.90048 1.000 10.37466 66 ASN D C 1
ATOM 9315 O O . ASN D 1 66 ? -64.09910 -48.41898 -111.67225 1.000 11.04183 66 ASN D O 1
ATOM 9320 N N . VAL D 1 67 ? -62.51256 -47.13082 -110.70336 1.000 9.71838 67 VAL D N 1
ATOM 9321 C CA . VAL D 1 67 ? -62.98330 -45.89744 -111.33130 1.000 9.85414 67 VAL D CA 1
ATOM 9322 C C . VAL D 1 67 ? -63.22662 -46.06335 -112.82383 1.000 10.11586 67 VAL D C 1
ATOM 9323 O O . VAL D 1 67 ? -64.22723 -45.56048 -113.33941 1.000 10.00953 67 VAL D O 1
ATOM 9327 N N . ALA D 1 68 ? -62.31060 -46.73180 -113.55251 1.000 8.54787 68 ALA D N 1
ATOM 9328 C CA . ALA D 1 68 ? -62.48815 -46.83195 -114.99160 1.000 8.69909 68 ALA D CA 1
ATOM 9329 C C . ALA D 1 68 ? -63.79232 -47.55822 -115.35253 1.000 9.35249 68 ALA D C 1
ATOM 9330 O O . ALA D 1 68 ? -64.39706 -47.25192 -116.38774 1.000 10.76124 68 ALA D O 1
ATOM 9332 N N . ARG D 1 69 ? -64.18586 -48.58690 -114.57391 1.000 8.61801 69 ARG D N 1
ATOM 9333 C CA . ARG D 1 69 ? -65.43653 -49.27628 -114.86703 1.000 9.68733 69 ARG D CA 1
ATOM 9334 C C . ARG D 1 69 ? -66.62760 -48.37658 -114.62317 1.000 10.25301 69 ARG D C 1
ATOM 9335 O O . ARG D 1 69 ? -67.63410 -48.46411 -115.34657 1.000 10.35176 69 ARG D O 1
ATOM 9343 N N . GLN D 1 70 ? -66.56144 -47.53823 -113.58448 1.000 9.81034 70 GLN D N 1
ATOM 9344 C CA . GLN D 1 70 ? -67.62071 -46.54885 -113.37820 1.000 9.46734 70 GLN D CA 1
ATOM 9345 C C . GLN D 1 70 ? -67.69675 -45.56073 -114.54631 1.000 11.00077 70 GLN D C 1
ATOM 9346 O O . GLN D 1 70 ? -68.79574 -45.24094 -115.00984 1.000 12.20090 70 GLN D O 1
ATOM 9352 N N . VAL D 1 71 ? -66.55296 -45.09005 -115.02574 1.000 9.86898 71 VAL D N 1
ATOM 9353 C CA . VAL D 1 71 ? -66.53400 -44.18212 -116.17731 1.000 9.79973 71 VAL D CA 1
ATOM 9354 C C . VAL D 1 71 ? -67.19947 -44.85748 -117.36557 1.000 12.53799 71 VAL D C 1
ATOM 9355 O O . VAL D 1 71 ? -68.00626 -44.23091 -118.08552 1.000 13.03659 71 VAL D O 1
ATOM 9359 N N . ALA D 1 72 ? -66.87578 -46.13660 -117.59674 1.000 10.64839 72 ALA D N 1
ATOM 9360 C CA . ALA D 1 72 ? -67.38309 -46.82356 -118.78002 1.000 11.15860 72 ALA D CA 1
ATOM 9361 C C . ALA D 1 72 ? -68.88395 -47.05591 -118.67356 1.000 13.31507 72 ALA D C 1
ATOM 9362 O O . ALA D 1 72 ? -69.63234 -46.72115 -119.59935 1.000 15.06397 72 ALA D O 1
ATOM 9364 N N . VAL D 1 73 ? -69.34946 -47.60706 -117.56362 1.000 11.32594 73 VAL D N 1
ATOM 9365 C CA . VAL D 1 73 ? -70.76525 -47.95766 -117.42611 1.000 12.17226 73 VAL D CA 1
ATOM 9366 C C . VAL D 1 73 ? -71.63340 -46.71061 -117.32869 1.000 14.64927 73 VAL D C 1
ATOM 9367 O O . VAL D 1 73 ? -72.67951 -46.59591 -118.00228 1.000 17.64466 73 VAL D O 1
ATOM 9371 N N . ASN D 1 74 ? -71.22783 -45.75420 -116.52574 1.000 13.36182 74 ASN D N 1
ATOM 9372 C CA . ASN D 1 74 ? -72.00571 -44.53342 -116.42664 1.000 13.94098 74 ASN D CA 1
ATOM 9373 C C . ASN D 1 74 ? -71.82789 -43.62513 -117.61060 1.000 15.83672 74 ASN D C 1
ATOM 9374 O O . ASN D 1 74 ? -72.64212 -42.71458 -117.78233 1.000 18.13666 74 ASN D O 1
ATOM 9379 N N . GLY D 1 75 ? -70.84041 -43.87048 -118.46047 1.000 13.82482 75 GLY D N 1
ATOM 9380 C CA . GLY D 1 75 ? -70.67120 -43.15193 -119.70426 1.000 15.17139 75 GLY D CA 1
ATOM 9381 C C . GLY D 1 75 ? -71.56346 -43.68172 -120.78138 1.000 19.48315 75 GLY D C 1
ATOM 9382 O O . GLY D 1 75 ? -71.52846 -43.13967 -121.87098 1.000 19.64601 75 GLY D O 1
ATOM 9383 N N . GLY D 1 76 ? -72.31590 -44.73203 -120.47221 1.000 16.36286 76 GLY D N 1
ATOM 9384 C CA . GLY D 1 76 ? -73.29060 -45.33205 -121.36520 1.000 20.05323 76 GLY D CA 1
ATOM 9385 C C . GLY D 1 76 ? -72.77276 -46.43961 -122.24552 1.000 21.42577 76 GLY D C 1
ATOM 9386 O O . GLY D 1 76 ? -73.52899 -46.90221 -123.13099 1.000 23.24816 76 GLY D O 1
ATOM 9387 N N . LEU D 1 77 ? -71.53213 -46.90102 -122.05547 1.000 16.05339 77 LEU D N 1
ATOM 9388 C CA . LEU D 1 77 ? -71.05330 -48.04094 -122.81912 1.000 15.89047 77 LEU D CA 1
ATOM 9389 C C . LEU D 1 77 ? -71.77362 -49.31274 -122.38022 1.000 15.15945 77 LEU D C 1
ATOM 9390 O O . LEU D 1 77 ? -72.20687 -49.43815 -121.22480 1.000 16.39665 77 LEU D O 1
ATOM 9395 N N . PRO D 1 78 ? -71.89176 -50.29010 -123.26645 1.000 15.63839 78 PRO D N 1
ATOM 9396 C CA . PRO D 1 78 ? -72.46318 -51.58176 -122.87339 1.000 13.72897 78 PRO D CA 1
ATOM 9397 C C . PRO D 1 78 ? -71.70989 -52.18001 -121.70348 1.000 13.36877 78 PRO D C 1
ATOM 9398 O O . PRO D 1 78 ? -70.50596 -52.00209 -121.57778 1.000 14.35522 78 PRO D O 1
ATOM 9402 N N . VAL D 1 79 ? -72.43156 -52.91529 -120.85260 1.000 12.54775 79 VAL D N 1
ATOM 9403 C CA . VAL D 1 79 ? -71.79278 -53.55768 -119.71576 1.000 13.48052 79 VAL D CA 1
ATOM 9404 C C . VAL D 1 79 ? -70.73201 -54.54975 -120.17268 1.000 11.28172 79 VAL D C 1
ATOM 9405 O O . VAL D 1 79 ? -69.84409 -54.92328 -119.38914 1.000 13.07435 79 VAL D O 1
ATOM 9409 N N . ALA D 1 80 ? -70.76944 -55.00027 -121.42220 1.000 12.42741 80 ALA D N 1
ATOM 9410 C CA . ALA D 1 80 ? -69.75407 -55.91113 -121.93002 1.000 11.09158 80 ALA D CA 1
ATOM 9411 C C . ALA D 1 80 ? -68.41033 -55.25235 -122.19325 1.000 11.89056 80 ALA D C 1
ATOM 9412 O O . ALA D 1 80 ? -67.49179 -55.98411 -122.56153 1.000 14.27434 80 ALA D O 1
ATOM 9414 N N . VAL D 1 81 ? -68.23242 -53.94733 -122.03839 1.000 11.55158 81 VAL D N 1
ATOM 9415 C CA . VAL D 1 81 ? -66.92594 -53.32489 -122.26971 1.000 10.91335 81 VAL D CA 1
ATOM 9416 C C . VAL D 1 81 ? -66.10243 -53.39150 -120.97096 1.000 9.74801 81 VAL D C 1
ATOM 9417 O O . VAL D 1 81 ? -66.48443 -52.75109 -119.97595 1.000 11.81996 81 VAL D O 1
ATOM 9421 N N . PRO D 1 82 ? -64.99016 -54.11474 -120.93934 1.000 10.08533 82 PRO D N 1
ATOM 9422 C CA . PRO D 1 82 ? -64.18870 -54.16601 -119.71586 1.000 9.86563 82 PRO D CA 1
ATOM 9423 C C . PRO D 1 82 ? -63.42934 -52.85233 -119.49678 1.000 8.55567 82 PRO D C 1
ATOM 9424 O O . PRO D 1 82 ? -63.30182 -51.99562 -120.37022 1.000 10.80899 82 PRO D O 1
ATOM 9428 N N . ALA D 1 83 ? -62.87435 -52.70793 -118.28722 1.000 9.39590 83 ALA D N 1
ATOM 9429 C CA . ALA D 1 83 ? -62.19872 -51.45706 -117.92570 1.000 8.90976 83 ALA D CA 1
ATOM 9430 C C . ALA D 1 83 ? -61.26830 -51.67584 -116.75281 1.000 8.36478 83 ALA D C 1
ATOM 9431 O O . ALA D 1 83 ? -61.56116 -52.46756 -115.85389 1.000 9.43640 83 ALA D O 1
ATOM 9433 N N . HIS D 1 84 ? -60.16757 -50.91846 -116.74177 1.000 8.66487 84 HIS D N 1
ATOM 9434 C CA . HIS D 1 84 ? -59.27498 -50.94258 -115.57550 1.000 8.82638 84 HIS D CA 1
ATOM 9435 C C . HIS D 1 84 ? -58.58871 -49.60431 -115.41623 1.000 8.63291 84 HIS D C 1
ATOM 9436 O O . HIS D 1 84 ? -58.57478 -48.74824 -116.34558 1.000 9.36448 84 HIS D O 1
ATOM 9443 N N . THR D 1 85 ? -58.10809 -49.39551 -114.18407 1.000 8.65616 85 THR D N 1
ATOM 9444 C CA . THR D 1 85 ? -57.60440 -48.08524 -113.74041 1.000 8.04558 85 THR D CA 1
ATOM 9445 C C . THR D 1 85 ? -56.09388 -48.17866 -113.57957 1.000 9.93209 85 THR D C 1
ATOM 9446 O O . THR D 1 85 ? -55.59018 -49.13196 -112.94608 1.000 10.23693 85 THR D O 1
ATOM 9450 N N . VAL D 1 86 ? -55.35059 -47.20057 -114.13134 1.000 9.32929 86 VAL D N 1
ATOM 9451 C CA . VAL D 1 86 ? -53.88337 -47.17631 -114.00681 1.000 8.64301 86 VAL D CA 1
ATOM 9452 C C . VAL D 1 86 ? -53.44646 -45.98385 -113.16863 1.000 9.57561 86 VAL D C 1
ATOM 9453 O O . VAL D 1 86 ? -54.11426 -44.92022 -113.11342 1.000 10.58879 86 VAL D O 1
ATOM 9457 N N . ASN D 1 87 ? -52.33707 -46.16115 -112.47827 1.000 9.35690 87 ASN D N 1
ATOM 9458 C CA . ASN D 1 87 ? -51.77570 -45.11041 -111.61143 1.000 9.67845 87 ASN D CA 1
ATOM 9459 C C . ASN D 1 87 ? -50.26781 -45.05725 -111.86697 1.000 9.96760 87 ASN D C 1
ATOM 9460 O O . ASN D 1 87 ? -49.51029 -45.92590 -111.40766 1.000 10.64352 87 ASN D O 1
ATOM 9465 N N . ARG D 1 88 ? -49.85177 -44.01163 -112.62382 1.000 10.17225 88 ARG D N 1
ATOM 9466 C CA . ARG D 1 88 ? -48.45005 -43.56202 -112.68144 1.000 10.18196 88 ARG D CA 1
ATOM 9467 C C . ARG D 1 88 ? -48.44339 -42.11648 -112.23457 1.000 11.95624 88 ARG D C 1
ATOM 9468 O O . ARG D 1 88 ? -47.85449 -41.24214 -112.88487 1.000 12.19319 88 ARG D O 1
ATOM 9476 N N . VAL D 1 89 ? -49.07310 -41.86601 -111.08482 1.000 9.84012 89 VAL D N 1
ATOM 9477 C CA . VAL D 1 89 ? -49.13312 -40.58111 -110.39204 1.000 10.02976 89 VAL D CA 1
ATOM 9478 C C . VAL D 1 89 ? -49.43648 -39.48524 -111.39645 1.000 12.16833 89 VAL D C 1
ATOM 9479 O O . VAL D 1 89 ? -50.40497 -39.58775 -112.14051 1.000 12.51405 89 VAL D O 1
ATOM 9483 N N . CYS D 1 90 ? -48.60983 -38.44049 -111.48339 1.000 11.39482 90 CYS D N 1
ATOM 9484 C CA . CYS D 1 90 ? -49.01756 -37.29379 -112.30269 1.000 14.61879 90 CYS D CA 1
ATOM 9485 C C . CYS D 1 90 ? -48.94224 -37.57772 -113.78380 1.000 14.66001 90 CYS D C 1
ATOM 9486 O O . CYS D 1 90 ? -49.45504 -36.77317 -114.58131 1.000 18.10209 90 CYS D O 1
ATOM 9489 N N . GLY D 1 91 ? -48.40176 -38.70632 -114.17251 1.000 11.66974 91 GLY D N 1
ATOM 9490 C CA . GLY D 1 91 ? -48.43285 -39.12460 -115.56823 1.000 13.78802 91 GLY D CA 1
ATOM 9491 C C . GLY D 1 91 ? -49.54909 -40.09106 -115.91795 1.000 15.66892 91 GLY D C 1
ATOM 9492 O O . GLY D 1 91 ? -49.57359 -40.59414 -117.04821 1.000 14.63222 91 GLY D O 1
ATOM 9493 N N . SER D 1 92 ? -50.49127 -40.32849 -115.00554 1.000 12.50162 92 SER D N 1
ATOM 9494 C CA . SER D 1 92 ? -51.47555 -41.40459 -115.20271 1.000 11.28666 92 SER D CA 1
ATOM 9495 C C . SER D 1 92 ? -52.32702 -41.23878 -116.44521 1.000 13.16147 92 SER D C 1
ATOM 9496 O O . SER D 1 92 ? -52.67180 -42.24517 -117.07335 1.000 11.44684 92 SER D O 1
ATOM 9499 N N . GLY D 1 93 ? -52.73513 -39.99890 -116.77263 1.000 12.92707 93 GLY D N 1
ATOM 9500 C CA . GLY D 1 93 ? -53.60312 -39.80618 -117.93477 1.000 11.46018 93 GLY D CA 1
ATOM 9501 C C . GLY D 1 93 ? -52.86338 -40.08519 -119.23192 1.000 13.22475 93 GLY D C 1
ATOM 9502 O O . GLY D 1 93 ? -53.47184 -40.57138 -120.19155 1.000 15.51553 93 GLY D O 1
ATOM 9503 N N . ALA D 1 94 ? -51.53703 -39.81990 -119.26467 1.000 12.12917 94 ALA D N 1
ATOM 9504 C CA . ALA D 1 94 ? -50.76833 -40.21992 -120.42683 1.000 10.96045 94 ALA D CA 1
ATOM 9505 C C . ALA D 1 94 ? -50.46035 -41.70733 -120.37632 1.000 12.17794 94 ALA D C 1
ATOM 9506 O O . ALA D 1 94 ? -50.45607 -42.35677 -121.43201 1.000 12.56446 94 ALA D O 1
ATOM 9508 N N . GLN D 1 95 ? -50.23909 -42.28500 -119.17089 1.000 12.45238 95 GLN D N 1
ATOM 9509 C CA . GLN D 1 95 ? -50.05888 -43.73236 -119.09879 1.000 12.29233 95 GLN D CA 1
ATOM 9510 C C . GLN D 1 95 ? -51.25306 -44.47614 -119.67372 1.000 11.77558 95 GLN D C 1
ATOM 9511 O O . GLN D 1 95 ? -51.09529 -45.51391 -120.32616 1.000 12.03907 95 GLN D O 1
ATOM 9517 N N . ALA D 1 96 ? -52.46171 -43.98566 -119.44992 1.000 9.96846 96 ALA D N 1
ATOM 9518 C CA . ALA D 1 96 ? -53.61128 -44.71081 -119.98552 1.000 10.70900 96 ALA D CA 1
ATOM 9519 C C . ALA D 1 96 ? -53.49866 -44.83965 -121.51334 1.000 11.62030 96 ALA D C 1
ATOM 9520 O O . ALA D 1 96 ? -53.88259 -45.87594 -122.09879 1.000 11.22735 96 ALA D O 1
ATOM 9522 N N . VAL D 1 97 ? -53.00597 -43.78013 -122.16623 1.000 11.41687 97 VAL D N 1
ATOM 9523 C CA . VAL D 1 97 ? -52.83906 -43.80466 -123.62160 1.000 12.40834 97 VAL D CA 1
ATOM 9524 C C . VAL D 1 97 ? -51.70439 -44.76615 -124.02667 1.000 12.36728 97 VAL D C 1
ATOM 9525 O O . VAL D 1 97 ? -51.82776 -45.54394 -124.99729 1.000 13.00787 97 VAL D O 1
ATOM 9529 N N . VAL D 1 98 ? -50.61010 -44.78442 -123.24795 1.000 11.41622 98 VAL D N 1
ATOM 9530 C CA . VAL D 1 98 ? -49.53343 -45.75287 -123.48180 1.000 12.32431 98 VAL D CA 1
ATOM 9531 C C . VAL D 1 98 ? -50.05521 -47.17244 -123.29901 1.000 12.88581 98 VAL D C 1
ATOM 9532 O O . VAL D 1 98 ? -49.75445 -48.05547 -124.11617 1.000 13.85141 98 VAL D O 1
ATOM 9536 N N . THR D 1 99 ? -50.87855 -47.40808 -122.25593 1.000 12.25636 99 THR D N 1
ATOM 9537 C CA . THR D 1 99 ? -51.44565 -48.73422 -122.03856 1.000 11.93737 99 THR D CA 1
ATOM 9538 C C . THR D 1 99 ? -52.29091 -49.12720 -123.24265 1.000 12.17616 99 THR D C 1
ATOM 9539 O O . THR D 1 99 ? -52.23211 -50.27731 -123.70464 1.000 11.81587 99 THR D O 1
ATOM 9543 N N . ALA D 1 100 ? -53.10756 -48.18839 -123.73994 1.000 11.78422 100 ALA D N 1
ATOM 9544 C CA . ALA D 1 100 ? -53.92623 -48.47173 -124.91681 1.000 11.67689 100 ALA D CA 1
ATOM 9545 C C . ALA D 1 100 ? -53.03770 -48.82397 -126.11415 1.000 12.65230 100 ALA D C 1
ATOM 9546 O O . ALA D 1 100 ? -53.29322 -49.82693 -126.82201 1.000 13.76617 100 ALA D O 1
ATOM 9548 N N . TYR D 1 101 ? -51.97483 -48.03158 -126.34562 1.000 12.06721 101 TYR D N 1
ATOM 9549 C CA . TYR D 1 101 ? -51.05575 -48.34099 -127.43617 1.000 12.64120 101 TYR D CA 1
ATOM 9550 C C . TYR D 1 101 ? -50.55402 -49.75954 -127.32416 1.000 14.25110 101 TYR D C 1
ATOM 9551 O O . TYR D 1 101 ? -50.53494 -50.49959 -128.32882 1.000 13.39706 101 TYR D O 1
ATOM 9560 N N . ALA D 1 102 ? -50.11048 -50.16450 -126.12045 1.000 12.22520 102 ALA D N 1
ATOM 9561 C CA . ALA D 1 102 ? -49.54166 -51.49915 -125.94838 1.000 12.15336 102 ALA D CA 1
ATOM 9562 C C . ALA D 1 102 ? -50.58623 -52.57231 -126.17197 1.000 14.71242 102 ALA D C 1
ATOM 9563 O O . ALA D 1 102 ? -50.27797 -53.63206 -126.74569 1.000 14.06651 102 ALA D O 1
ATOM 9565 N N . GLN D 1 103 ? -51.82449 -52.31487 -125.74443 1.000 12.25391 103 GLN D N 1
ATOM 9566 C CA . GLN D 1 103 ? -52.86399 -53.32228 -125.96807 1.000 12.41894 103 GLN D CA 1
ATOM 9567 C C . GLN D 1 103 ? -53.18606 -53.47089 -127.44991 1.000 13.12473 103 GLN D C 1
ATOM 9568 O O . GLN D 1 103 ? -53.48693 -54.59029 -127.88051 1.000 14.38033 103 GLN D O 1
ATOM 9574 N N . ILE D 1 104 ? -53.12963 -52.38620 -128.22214 1.000 12.82112 104 ILE D N 1
ATOM 9575 C CA . ILE D 1 104 ? -53.44757 -52.46517 -129.64350 1.000 13.60553 104 ILE D CA 1
ATOM 9576 C C . ILE D 1 104 ? -52.30783 -53.14627 -130.37110 1.000 15.22931 104 ILE D C 1
ATOM 9577 O O . ILE D 1 104 ? -52.53198 -54.09698 -131.13235 1.000 15.93122 104 ILE D O 1
ATOM 9582 N N . ARG D 1 105 ? -51.07785 -52.73753 -130.08149 1.000 14.00229 105 ARG D N 1
ATOM 9583 C CA . ARG D 1 105 ? -49.93399 -53.29033 -130.82985 1.000 15.15091 105 ARG D CA 1
ATOM 9584 C C . ARG D 1 105 ? -49.71081 -54.74691 -130.47456 1.000 16.73334 105 ARG D C 1
ATOM 9585 O O . ARG D 1 105 ? -49.24561 -55.52375 -131.31826 1.000 20.79121 105 ARG D O 1
ATOM 9593 N N . SER D 1 106 ? -50.08531 -55.17923 -129.28945 1.000 15.18571 106 SER D N 1
ATOM 9594 C CA . SER D 1 106 ? -49.93889 -56.58198 -128.88706 1.000 14.59272 106 SER D CA 1
ATOM 9595 C C . SER D 1 106 ? -51.11369 -57.44599 -129.31175 1.000 17.49330 106 SER D C 1
ATOM 9596 O O . SER D 1 106 ? -51.08033 -58.66335 -129.07140 1.000 19.88979 106 SER D O 1
ATOM 9599 N N . GLY D 1 107 ? -52.14679 -56.85382 -129.93611 1.000 15.23991 107 GLY D N 1
ATOM 9600 C CA . GLY D 1 107 ? -53.28027 -57.64392 -130.39945 1.000 17.20940 107 GLY D CA 1
ATOM 9601 C C . GLY D 1 107 ? -54.34635 -57.93321 -129.36420 1.000 17.50841 107 GLY D C 1
ATOM 9602 O O . GLY D 1 107 ? -55.32742 -58.64218 -129.67094 1.000 20.36242 107 GLY D O 1
ATOM 9603 N N . LEU D 1 108 ? -54.24267 -57.35438 -128.16720 1.000 14.24823 108 LEU D N 1
ATOM 9604 C CA . LEU D 1 108 ? -55.26841 -57.60945 -127.16737 1.000 13.98262 108 LEU D CA 1
ATOM 9605 C C . LEU D 1 108 ? -56.54738 -56.80668 -127.42144 1.000 16.37475 108 LEU D C 1
ATOM 9606 O O . LEU D 1 108 ? -57.62680 -57.21847 -126.99328 1.000 18.15094 108 LEU D O 1
ATOM 9611 N N . SER D 1 109 ? -56.43922 -55.65229 -128.08159 1.000 13.49608 109 SER D N 1
ATOM 9612 C CA . SER D 1 109 ? -57.56777 -54.76419 -128.33239 1.000 13.90816 109 SER D CA 1
ATOM 9613 C C . SER D 1 109 ? -57.42983 -54.17028 -129.72212 1.000 14.43374 109 SER D C 1
ATOM 9614 O O . SER D 1 109 ? -56.31861 -54.07634 -130.27196 1.000 16.84449 109 SER D O 1
ATOM 9617 N N . ASN D 1 110 ? -58.57198 -53.74756 -130.29294 1.000 13.88729 110 ASN D N 1
ATOM 9618 C CA . ASN D 1 110 ? -58.53961 -52.98651 -131.54544 1.000 15.80349 110 ASN D CA 1
ATOM 9619 C C . ASN D 1 110 ? -58.87971 -51.51632 -131.36520 1.000 15.66587 110 ASN D C 1
ATOM 9620 O O . ASN D 1 110 ? -58.37600 -50.67765 -132.11706 1.000 16.65204 110 ASN D O 1
ATOM 9625 N N . LEU D 1 111 ? -59.63451 -51.16406 -130.33240 1.000 12.53334 111 LEU D N 1
ATOM 9626 C CA . LEU D 1 111 ? -59.99677 -49.77657 -130.11956 1.000 11.78162 111 LEU D CA 1
ATOM 9627 C C . LEU D 1 111 ? -60.22673 -49.62693 -128.62169 1.000 12.96501 111 LEU D C 1
ATOM 9628 O O . LEU D 1 111 ? -60.95942 -50.42766 -128.00274 1.000 12.39778 111 LEU D O 1
ATOM 9633 N N . VAL D 1 112 ? -59.61205 -48.60387 -128.06571 1.000 10.80098 112 VAL D N 1
ATOM 9634 C CA . VAL D 1 112 ? -59.63976 -48.36087 -126.61417 1.000 11.46651 112 VAL D CA 1
ATOM 9635 C C . VAL D 1 112 ? -60.06303 -46.91310 -126.40727 1.000 11.87938 112 VAL D C 1
ATOM 9636 O O . VAL D 1 112 ? -59.63343 -46.01919 -127.14374 1.000 12.52632 112 VAL D O 1
ATOM 9640 N N . ILE D 1 113 ? -60.90358 -46.66417 -125.40873 1.000 10.21949 113 ILE D N 1
ATOM 9641 C CA . ILE D 1 113 ? -61.10665 -45.30607 -124.91197 1.000 10.14977 113 ILE D CA 1
ATOM 9642 C C . ILE D 1 113 ? -60.20093 -45.11644 -123.72598 1.000 9.69597 113 ILE D C 1
ATOM 9643 O O . ILE D 1 113 ? -60.28427 -45.88267 -122.74418 1.000 11.00312 113 ILE D O 1
ATOM 9648 N N . ALA D 1 114 ? -59.27842 -44.16154 -123.82658 1.000 9.41138 114 ALA D N 1
ATOM 9649 C CA . ALA D 1 114 ? -58.24931 -43.94174 -122.80533 1.000 10.26623 114 ALA D CA 1
ATOM 9650 C C . ALA D 1 114 ? -58.30422 -42.50891 -122.32436 1.000 10.90987 114 ALA D C 1
ATOM 9651 O O . ALA D 1 114 ? -58.55416 -41.59178 -123.10870 1.000 11.78965 114 ALA D O 1
ATOM 9653 N N . GLY D 1 115 ? -58.04490 -42.31360 -121.05970 1.000 10.77460 115 GLY D N 1
ATOM 9654 C CA . GLY D 1 115 ? -58.01132 -40.96482 -120.53915 1.000 12.33403 115 GLY D CA 1
ATOM 9655 C C . GLY D 1 115 ? -57.67968 -40.97031 -119.05936 1.000 9.73263 115 GLY D C 1
ATOM 9656 O O . GLY D 1 115 ? -57.04574 -41.90029 -118.54742 1.000 10.29047 115 GLY D O 1
ATOM 9657 N N . GLY D 1 116 ? -58.08221 -39.91768 -118.39056 1.000 9.22979 116 GLY D N 1
ATOM 9658 C CA . GLY D 1 116 ? -57.83938 -39.84172 -116.95426 1.000 10.75419 116 GLY D CA 1
ATOM 9659 C C . GLY D 1 116 ? -58.82203 -38.90456 -116.29653 1.000 9.88317 116 GLY D C 1
ATOM 9660 O O . GLY D 1 116 ? -59.47301 -38.07620 -116.95911 1.000 10.81089 116 GLY D O 1
ATOM 9661 N N . VAL D 1 117 ? -58.96976 -39.06840 -114.98376 1.000 10.14084 117 VAL D N 1
ATOM 9662 C CA . VAL D 1 117 ? -59.92162 -38.29748 -114.18696 1.000 9.59949 117 VAL D CA 1
ATOM 9663 C C . VAL D 1 117 ? -59.30125 -37.94517 -112.85573 1.000 10.62323 117 VAL D C 1
ATOM 9664 O O . VAL D 1 117 ? -58.47752 -38.71004 -112.34053 1.000 10.49994 117 VAL D O 1
ATOM 9668 N N . GLU D 1 118 ? -59.70560 -36.80738 -112.28360 1.000 8.98128 118 GLU D N 1
ATOM 9669 C CA . GLU D 1 118 ? -59.26420 -36.50368 -110.91997 1.000 11.01550 118 GLU D CA 1
ATOM 9670 C C . GLU D 1 118 ? -60.16304 -35.43338 -110.33468 1.000 9.98770 118 GLU D C 1
ATOM 9671 O O . GLU D 1 118 ? -60.62493 -34.54674 -111.05757 1.000 10.70500 118 GLU D O 1
ATOM 9677 N N . ASN D 1 119 ? -60.40020 -35.48502 -109.03041 1.000 10.66793 119 ASN D N 1
ATOM 9678 C CA . ASN D 1 119 ? -61.04246 -34.37188 -108.32329 1.000 10.39834 119 ASN D CA 1
ATOM 9679 C C . ASN D 1 119 ? -60.41586 -34.28161 -106.94316 1.000 11.78851 119 ASN D C 1
ATOM 9680 O O . ASN D 1 119 ? -60.67161 -35.11872 -106.06685 1.000 11.69713 119 ASN D O 1
ATOM 9685 N N . MET D 1 120 ? -59.54761 -33.29207 -106.75357 1.000 10.99762 120 MET D N 1
ATOM 9686 C CA . MET D 1 120 ? -58.76837 -33.23034 -105.52376 1.000 11.47330 120 MET D CA 1
ATOM 9687 C C . MET D 1 120 ? -59.64396 -32.86177 -104.30927 1.000 10.82511 120 MET D C 1
ATOM 9688 O O . MET D 1 120 ? -59.42374 -33.41409 -103.21051 1.000 13.84496 120 MET D O 1
ATOM 9697 N N . ASP D 1 121 ? -60.67658 -32.05998 -104.46293 1.000 11.77911 121 ASP D N 1
ATOM 9698 C CA . ASP D 1 121 ? -61.60305 -31.76637 -103.35459 1.000 12.53672 121 ASP D CA 1
ATOM 9699 C C . ASP D 1 121 ? -62.23861 -33.02680 -102.84151 1.000 13.58065 121 ASP D C 1
ATOM 9700 O O . ASP D 1 121 ? -62.47817 -33.15844 -101.63682 1.000 15.82515 121 ASP D O 1
ATOM 9705 N N . GLN D 1 122 ? -62.53399 -33.96760 -103.73588 1.000 11.59084 122 GLN D N 1
ATOM 9706 C CA . GLN D 1 122 ? -63.20169 -35.19901 -103.37740 1.000 12.98066 122 GLN D CA 1
ATOM 9707 C C . GLN D 1 122 ? -62.28703 -36.22516 -102.74950 1.000 9.76350 122 GLN D C 1
ATOM 9708 O O . GLN D 1 122 ? -62.80011 -37.25597 -102.29482 1.000 11.47348 122 GLN D O 1
ATOM 9714 N N . ALA D 1 123 ? -60.98283 -35.98808 -102.69885 1.000 11.39743 123 ALA D N 1
ATOM 9715 C CA . ALA D 1 123 ? -60.11350 -36.91513 -101.98861 1.000 12.06385 123 ALA D CA 1
ATOM 9716 C C . ALA D 1 123 ? -60.47463 -36.87744 -100.52130 1.000 11.51881 123 ALA D C 1
ATOM 9717 O O . ALA D 1 123 ? -60.66172 -35.78715 -99.96965 1.000 12.32671 123 ALA D O 1
ATOM 9719 N N . PRO D 1 124 ? -60.67006 -38.01806 -99.89226 1.000 10.44023 124 PRO D N 1
ATOM 9720 C CA . PRO D 1 124 ? -61.05991 -38.04859 -98.47745 1.000 10.47105 124 PRO D CA 1
ATOM 9721 C C . PRO D 1 124 ? -59.85059 -37.90807 -97.55446 1.000 11.56081 124 PRO D C 1
ATOM 9722 O O . PRO D 1 124 ? -58.69539 -37.88785 -97.95177 1.000 13.83896 124 PRO D O 1
ATOM 9726 N N . TYR D 1 125 ? -60.15734 -37.81114 -96.26585 1.000 9.57839 125 TYR D N 1
ATOM 9727 C CA . TYR D 1 125 ? -59.17187 -38.04534 -95.21769 1.000 8.94360 125 TYR D CA 1
ATOM 9728 C C . TYR D 1 125 ? -59.15969 -39.51270 -94.85246 1.000 10.19545 125 TYR D C 1
ATOM 9729 O O . TYR D 1 125 ? -60.14615 -40.22442 -95.03571 1.000 11.04761 125 TYR D O 1
ATOM 9738 N N . LEU D 1 126 ? -58.02527 -39.94672 -94.34358 1.000 9.44169 126 LEU D N 1
ATOM 9739 C CA . LEU D 1 126 ? -57.79324 -41.34911 -94.01377 1.000 9.26769 126 LEU D CA 1
ATOM 9740 C C . LEU D 1 126 ? -57.54824 -41.46977 -92.52252 1.000 11.77891 126 LEU D C 1
ATOM 9741 O O . LEU D 1 126 ? -56.88739 -40.61540 -91.91209 1.000 11.05746 126 LEU D O 1
ATOM 9746 N N . MET D 1 127 ? -58.07739 -42.53196 -91.89630 1.000 10.43671 127 MET D N 1
ATOM 9747 C CA . MET D 1 127 ? -57.83512 -42.75589 -90.46542 1.000 10.55500 127 MET D CA 1
ATOM 9748 C C . MET D 1 127 ? -57.17452 -44.11274 -90.34035 1.000 10.85786 127 MET D C 1
ATOM 9749 O O . MET D 1 127 ? -57.87829 -45.13807 -90.21566 1.000 11.94088 127 MET D O 1
ATOM 9757 N N . PRO D 1 128 ? -55.82675 -44.18720 -90.35286 1.000 11.03983 128 PRO D N 1
ATOM 9758 C CA . PRO D 1 128 ? -55.14605 -45.48083 -90.26374 1.000 11.65281 128 PRO D CA 1
ATOM 9759 C C . PRO D 1 128 ? -55.37473 -46.22704 -88.96459 1.000 12.71227 128 PRO D C 1
ATOM 9760 O O . PRO D 1 128 ? -55.27708 -47.45561 -88.95733 1.000 14.32764 128 PRO D O 1
ATOM 9764 N N . SER D 1 129 ? -55.68931 -45.53619 -87.84734 1.000 12.57984 129 SER D N 1
ATOM 9765 C CA . SER D 1 129 ? -55.86821 -46.20813 -86.56135 1.000 12.67545 129 SER D CA 1
ATOM 9766 C C . SER D 1 129 ? -57.30333 -46.62821 -86.29112 1.000 12.19091 129 SER D C 1
ATOM 9767 O O . SER D 1 129 ? -57.57185 -47.26675 -85.25265 1.000 12.85709 129 SER D O 1
ATOM 9771 N N . LEU D 1 130 ? -58.24254 -46.30879 -87.16916 1.000 10.30644 130 LEU D N 1
ATOM 9772 C CA . LEU D 1 130 ? -59.63644 -46.61874 -86.85970 1.000 9.35042 130 LEU D CA 1
ATOM 9773 C C . LEU D 1 130 ? -59.95749 -48.09534 -86.90706 1.000 10.07550 130 LEU D C 1
ATOM 9774 O O . LEU D 1 130 ? -60.83260 -48.55454 -86.12838 1.000 12.10654 130 LEU D O 1
ATOM 9779 N N . ARG D 1 131 ? -59.30178 -48.87556 -87.76446 1.000 9.11319 131 ARG D N 1
ATOM 9780 C CA . ARG D 1 131 ? -59.70373 -50.28617 -87.83287 1.000 9.99618 131 ARG D CA 1
ATOM 9781 C C . ARG D 1 131 ? -59.41266 -51.02028 -86.51572 1.000 10.68544 131 ARG D C 1
ATOM 9782 O O . ARG D 1 131 ? -60.28635 -51.71860 -85.97581 1.000 11.40880 131 ARG D O 1
ATOM 9790 N N . HIS D 1 132 ? -58.17598 -50.90554 -86.02166 1.000 11.10005 132 HIS D N 1
ATOM 9791 C CA . HIS D 1 132 ? -57.77653 -51.69576 -84.84623 1.000 11.92693 132 HIS D CA 1
ATOM 9792 C C . HIS D 1 132 ? -57.55731 -50.87351 -83.61623 1.000 13.30176 132 HIS D C 1
ATOM 9793 O O . HIS D 1 132 ? -57.23300 -51.45701 -82.55065 1.000 14.89226 132 HIS D O 1
ATOM 9800 N N . GLY D 1 133 ? -57.76973 -49.56734 -83.69876 1.000 11.98800 133 GLY D N 1
ATOM 9801 C CA . GLY D 1 133 ? -57.81735 -48.68614 -82.53346 1.000 12.19291 133 GLY D CA 1
ATOM 9802 C C . GLY D 1 133 ? -56.52892 -47.91596 -82.32422 1.000 12.50299 133 GLY D C 1
ATOM 9803 O O . GLY D 1 133 ? -55.41651 -48.38567 -82.64652 1.000 14.25690 133 GLY D O 1
ATOM 9804 N N . ALA D 1 134 ? -56.67027 -46.73904 -81.71992 1.000 11.47260 134 ALA D N 1
ATOM 9805 C CA . ALA D 1 134 ? -55.53288 -45.93596 -81.29459 1.000 12.08703 134 ALA D CA 1
ATOM 9806 C C . ALA D 1 134 ? -55.10344 -46.20894 -79.85827 1.000 13.68547 134 ALA D C 1
ATOM 9807 O O . ALA D 1 134 ? -53.98886 -45.79635 -79.46549 1.000 15.22197 134 ALA D O 1
ATOM 9809 N N . ARG D 1 135 ? -55.98576 -46.85520 -79.08467 1.000 11.93754 135 ARG D N 1
ATOM 9810 C CA . ARG D 1 135 ? -55.79153 -47.28312 -77.69844 1.000 13.44439 135 ARG D CA 1
ATOM 9811 C C . ARG D 1 135 ? -55.71345 -46.15100 -76.66899 1.000 15.19290 135 ARG D C 1
ATOM 9812 O O . ARG D 1 135 ? -56.55123 -46.04870 -75.76381 1.000 14.06048 135 ARG D O 1
ATOM 9820 N N . MET D 1 136 ? -54.72049 -45.29252 -76.77350 1.000 13.71580 136 MET D N 1
ATOM 9821 C CA . MET D 1 136 ? -54.57457 -44.14072 -75.90232 1.000 15.58338 136 MET D CA 1
ATOM 9822 C C . MET D 1 136 ? -53.62487 -43.14536 -76.55972 1.000 17.38480 136 MET D C 1
ATOM 9823 O O . MET D 1 136 ? -52.66370 -43.54532 -77.22714 1.000 21.34069 136 MET D O 1
ATOM 9831 N N . GLY D 1 137 ? -53.92814 -41.89107 -76.45229 1.000 13.00304 137 GLY D N 1
ATOM 9832 C CA . GLY D 1 137 ? -53.09833 -40.84315 -77.01113 1.000 14.28295 137 GLY D CA 1
ATOM 9833 C C . GLY D 1 137 ? -53.67291 -40.33858 -78.32708 1.000 12.74476 137 GLY D C 1
ATOM 9834 O O . GLY D 1 137 ? -54.40477 -41.05884 -79.01941 1.000 13.96169 137 GLY D O 1
ATOM 9835 N N . HIS D 1 138 ? -53.36141 -39.09564 -78.65991 1.000 13.14512 138 HIS D N 1
ATOM 9836 C CA . HIS D 1 138 ? -53.88403 -38.48838 -79.87376 1.000 12.66531 138 HIS D CA 1
ATOM 9837 C C . HIS D 1 138 ? -53.38038 -39.22309 -81.10395 1.000 14.42210 138 HIS D C 1
ATOM 9838 O O . HIS D 1 138 ? -52.39442 -39.98652 -81.05427 1.000 16.64913 138 HIS D O 1
ATOM 9845 N N . THR D 1 139 ? -54.15715 -39.12207 -82.19694 1.000 14.66099 139 THR D N 1
ATOM 9846 C CA . THR D 1 139 ? -53.83473 -39.86164 -83.41697 1.000 13.26781 139 THR D CA 1
ATOM 9847 C C . THR D 1 139 ? -54.09322 -38.96043 -84.61210 1.000 16.57854 139 THR D C 1
ATOM 9848 O O . THR D 1 139 ? -54.71635 -37.91131 -84.50101 1.000 22.31913 139 THR D O 1
ATOM 9852 N N . GLN D 1 140 ? -53.55097 -39.32611 -85.76472 1.000 17.35302 140 GLN D N 1
ATOM 9853 C CA . GLN D 1 140 ? -53.63660 -38.41453 -86.89631 1.000 19.10711 140 GLN D CA 1
ATOM 9854 C C . GLN D 1 140 ? -54.63840 -38.90749 -87.93454 1.000 15.03566 140 GLN D C 1
ATOM 9855 O O . GLN D 1 140 ? -54.72549 -40.10583 -88.17770 1.000 17.25675 140 GLN D O 1
ATOM 9861 N N . ALA D 1 141 ? -55.36786 -37.98629 -88.53497 1.000 14.01445 141 ALA D N 1
ATOM 9862 C CA . ALA D 1 141 ? -56.15024 -38.21915 -89.75834 1.000 12.64977 141 ALA D CA 1
ATOM 9863 C C . ALA D 1 141 ? -55.38230 -37.62268 -90.91591 1.000 11.63733 141 ALA D C 1
ATOM 9864 O O . ALA D 1 141 ? -55.00946 -36.43622 -90.88324 1.000 13.73921 141 ALA D O 1
ATOM 9866 N N . LEU D 1 142 ? -55.10392 -38.42906 -91.92916 1.000 10.73891 142 LEU D N 1
ATOM 9867 C CA . LEU D 1 142 ? -54.23778 -37.96932 -93.01301 1.000 10.02982 142 LEU D CA 1
ATOM 9868 C C . LEU D 1 142 ? -55.04104 -37.44737 -94.18612 1.000 11.81007 142 LEU D C 1
ATOM 9869 O O . LEU D 1 142 ? -56.03201 -38.03826 -94.60309 1.000 11.19840 142 LEU D O 1
ATOM 9874 N N . ASP D 1 143 ? -54.58872 -36.34092 -94.77517 1.000 11.23094 143 ASP D N 1
ATOM 9875 C CA . ASP D 1 143 ? -55.19393 -35.89521 -96.02656 1.000 10.31091 143 ASP D CA 1
ATOM 9876 C C . ASP D 1 143 ? -54.71963 -36.80568 -97.17808 1.000 11.65270 143 ASP D C 1
ATOM 9877 O O . ASP D 1 143 ? -53.51030 -36.89220 -97.45237 1.000 11.96904 143 ASP D O 1
ATOM 9882 N N . ALA D 1 144 ? -55.66180 -37.55526 -97.80257 1.000 9.67439 144 ALA D N 1
ATOM 9883 C CA . ALA D 1 144 ? -55.21914 -38.47504 -98.83764 1.000 10.84810 144 ALA D CA 1
ATOM 9884 C C . ALA D 1 144 ? -54.55710 -37.76659 -100.01112 1.000 12.68078 144 ALA D C 1
ATOM 9885 O O . ALA D 1 144 ? -53.75582 -38.41641 -100.70836 1.000 12.36106 144 ALA D O 1
ATOM 9887 N N . LEU D 1 145 ? -54.90663 -36.51889 -100.31425 1.000 11.56286 145 LEU D N 1
ATOM 9888 C CA . LEU D 1 145 ? -54.23840 -35.91604 -101.47233 1.000 13.47178 145 LEU D CA 1
ATOM 9889 C C . LEU D 1 145 ? -52.75615 -35.77452 -101.20914 1.000 13.43257 145 LEU D C 1
ATOM 9890 O O . LEU D 1 145 ? -51.94133 -35.93519 -102.15719 1.000 14.14983 145 LEU D O 1
ATOM 9895 N N . LEU D 1 146 ? -52.35238 -35.55720 -99.94666 1.000 11.82999 146 LEU D N 1
ATOM 9896 C CA . LEU D 1 146 ? -50.92382 -35.53100 -99.61184 1.000 11.63394 146 LEU D CA 1
ATOM 9897 C C . LEU D 1 146 ? -50.36637 -36.93786 -99.49933 1.000 12.08787 146 LEU D C 1
ATOM 9898 O O . LEU D 1 146 ? -49.33443 -37.25920 -100.10015 1.000 13.22369 146 LEU D O 1
ATOM 9903 N N . ARG D 1 147 ? -51.04854 -37.83596 -98.75830 1.000 11.72076 147 ARG D N 1
ATOM 9904 C CA . ARG D 1 147 ? -50.46108 -39.14657 -98.53454 1.000 12.40981 147 ARG D CA 1
ATOM 9905 C C . ARG D 1 147 ? -50.33515 -39.95131 -99.81465 1.000 12.50113 147 ARG D C 1
ATOM 9906 O O . ARG D 1 147 ? -49.33909 -40.65099 -99.99906 1.000 13.79741 147 ARG D O 1
ATOM 9914 N N . ASP D 1 148 ? -51.32591 -39.91294 -100.69871 1.000 10.72403 148 ASP D N 1
ATOM 9915 C CA . ASP D 1 148 ? -51.28448 -40.76784 -101.87386 1.000 12.47469 148 ASP D CA 1
ATOM 9916 C C . ASP D 1 148 ? -50.95319 -40.04427 -103.16136 1.000 13.41067 148 ASP D C 1
ATOM 9917 O O . ASP D 1 148 ? -50.65483 -40.70669 -104.17292 1.000 15.67850 148 ASP D O 1
ATOM 9922 N N . GLY D 1 149 ? -50.91795 -38.72120 -103.15543 1.000 11.62378 149 GLY D N 1
ATOM 9923 C CA . GLY D 1 149 ? -50.78223 -37.96309 -104.38125 1.000 12.04494 149 GLY D CA 1
ATOM 9924 C C . GLY D 1 149 ? -49.55255 -37.07397 -104.40549 1.000 15.57046 149 GLY D C 1
ATOM 9925 O O . GLY D 1 149 ? -48.82411 -37.10578 -105.40783 1.000 19.17512 149 GLY D O 1
ATOM 9926 N N . LEU D 1 150 ? -49.33877 -36.21569 -103.41130 1.000 12.32900 150 LEU D N 1
ATOM 9927 C CA . LEU D 1 150 ? -48.33985 -35.15323 -103.57794 1.000 12.01502 150 LEU D CA 1
ATOM 9928 C C . LEU D 1 150 ? -47.10810 -35.34245 -102.73002 1.000 14.63334 150 LEU D C 1
ATOM 9929 O O . LEU D 1 150 ? -46.04850 -34.76737 -103.06136 1.000 16.07216 150 LEU D O 1
ATOM 9934 N N . ASN D 1 151 ? -47.17078 -36.11195 -101.65215 1.000 11.05851 151 ASN D N 1
ATOM 9935 C CA . ASN D 1 151 ? -45.97251 -36.34332 -100.85351 1.000 12.34461 151 ASN D CA 1
ATOM 9936 C C . ASN D 1 151 ? -45.20129 -37.51353 -101.39837 1.000 13.21352 151 ASN D C 1
ATOM 9937 O O . ASN D 1 151 ? -45.77964 -38.53361 -101.79486 1.000 12.53920 151 ASN D O 1
ATOM 9942 N N . ASP D 1 152 ? -43.87249 -37.40851 -101.35252 1.000 13.93761 152 ASP D N 1
ATOM 9943 C CA . ASP D 1 152 ? -43.04778 -38.52569 -101.75532 1.000 13.84976 152 ASP D CA 1
ATOM 9944 C C . ASP D 1 152 ? -43.21984 -39.70185 -100.78869 1.000 14.89206 152 ASP D C 1
ATOM 9945 O O . ASP D 1 152 ? -43.31567 -39.52513 -99.56234 1.000 14.78625 152 ASP D O 1
ATOM 9950 N N . ALA D 1 153 ? -43.27580 -40.91281 -101.34480 1.000 12.96715 153 ALA D N 1
ATOM 9951 C CA . ALA D 1 153 ? -43.53998 -42.06897 -100.50015 1.000 15.27707 153 ALA D CA 1
ATOM 9952 C C . ALA D 1 153 ? -42.35137 -42.47320 -99.64636 1.000 14.83476 153 ALA D C 1
ATOM 9953 O O . ALA D 1 153 ? -42.55015 -43.24507 -98.68241 1.000 19.39647 153 ALA D O 1
ATOM 9955 N N . PHE D 1 154 ? -41.12759 -42.01016 -99.96688 1.000 14.57196 154 PHE D N 1
ATOM 9956 C CA . PHE D 1 154 ? -39.92929 -42.40100 -99.22709 1.000 16.32878 154 PHE D CA 1
ATOM 9957 C C . PHE D 1 154 ? -39.57163 -41.39346 -98.15969 1.000 18.69329 154 PHE D C 1
ATOM 9958 O O . PHE D 1 154 ? -39.19447 -41.79182 -97.05595 1.000 21.49497 154 PHE D O 1
ATOM 9966 N N . SER D 1 155 ? -39.76211 -40.11041 -98.42207 1.000 16.32688 155 SER D N 1
ATOM 9967 C CA . SER D 1 155 ? -39.40767 -39.07623 -97.44775 1.000 15.89754 155 SER D CA 1
ATOM 9968 C C . SER D 1 155 ? -40.59990 -38.51052 -96.69553 1.000 15.11805 155 SER D C 1
ATOM 9969 O O . SER D 1 155 ? -40.39805 -37.84967 -95.66082 1.000 16.67240 155 SER D O 1
ATOM 9972 N N . ASP D 1 156 ? -41.83766 -38.66300 -97.20125 1.000 14.77209 156 ASP D N 1
ATOM 9973 C CA . ASP D 1 156 ? -43.04937 -38.02343 -96.68656 1.000 15.03668 156 ASP D CA 1
ATOM 9974 C C . ASP D 1 156 ? -43.01350 -36.49723 -96.83688 1.000 16.10822 156 ASP D C 1
ATOM 9975 O O . ASP D 1 156 ? -43.82711 -35.79053 -96.23786 1.000 19.39689 156 ASP D O 1
ATOM 9983 N N . GLN D 1 157 ? -42.07644 -35.96623 -97.60969 1.000 14.74593 157 GLN D N 1
ATOM 9984 C CA . GLN D 1 157 ? -42.09560 -34.54156 -97.88651 1.000 14.84281 157 GLN D CA 1
ATOM 9985 C C . GLN D 1 157 ? -42.89866 -34.24697 -99.13596 1.000 12.31293 157 GLN D C 1
ATOM 9986 O O . GLN D 1 157 ? -42.96605 -35.04599 -100.05936 1.000 13.98395 157 GLN D O 1
ATOM 9992 N N . HIS D 1 158 ? -43.47160 -33.04092 -99.19090 1.000 12.36324 158 HIS D N 1
ATOM 9993 C CA . HIS D 1 158 ? -44.18454 -32.64684 -100.39886 1.000 12.39648 158 HIS D CA 1
ATOM 9994 C C . HIS D 1 158 ? -43.25684 -32.63774 -101.60701 1.000 13.69981 158 HIS D C 1
ATOM 9995 O O . HIS D 1 158 ? -42.09267 -32.23954 -101.51208 1.000 13.48242 158 HIS D O 1
ATOM 10002 N N . SER D 1 159 ? -43.81354 -32.97806 -102.76563 1.000 13.26150 159 SER D N 1
ATOM 10003 C CA . SER D 1 159 ? -43.10521 -32.82682 -104.03089 1.000 14.25350 159 SER D CA 1
ATOM 10004 C C . SER D 1 159 ? -42.50426 -31.42528 -104.18151 1.000 13.76782 159 SER D C 1
ATOM 10005 O O . SER D 1 159 ? -41.40271 -31.29499 -104.73641 1.000 15.34938 159 SER D O 1
ATOM 10008 N N . GLY D 1 160 ? -43.22675 -30.38340 -103.72925 1.000 13.10261 160 GLY D N 1
ATOM 10009 C CA . GLY D 1 160 ? -42.69287 -29.02414 -103.82532 1.000 12.39557 160 GLY D CA 1
ATOM 10010 C C . GLY D 1 160 ? -41.46358 -28.80753 -102.96215 1.000 14.65082 160 GLY D C 1
ATOM 10011 O O . GLY D 1 160 ? -40.54311 -28.05094 -103.32333 1.000 14.77844 160 GLY D O 1
ATOM 10012 N N . TRP D 1 161 ? -41.41984 -29.45609 -101.80080 1.000 13.25555 161 TRP D N 1
ATOM 10013 C CA . TRP D 1 161 ? -40.22032 -29.41456 -100.96748 1.000 12.20353 161 TRP D CA 1
ATOM 10014 C C . TRP D 1 161 ? -39.02961 -30.03770 -101.70587 1.000 13.61413 161 TRP D C 1
ATOM 10015 O O . TRP D 1 161 ? -37.90813 -29.48845 -101.70700 1.000 14.14860 161 TRP D O 1
ATOM 10026 N N . HIS D 1 162 ? -39.23317 -31.19856 -102.35717 1.000 12.81486 162 HIS D N 1
ATOM 10027 C CA . HIS D 1 162 ? -38.15837 -31.80073 -103.11986 1.000 14.95622 162 HIS D CA 1
ATOM 10028 C C . HIS D 1 162 ? -37.74639 -30.91109 -104.28197 1.000 15.30119 162 HIS D C 1
ATOM 10029 O O . HIS D 1 162 ? -36.56627 -30.87469 -104.65377 1.000 15.14252 162 HIS D O 1
ATOM 10036 N N . THR D 1 163 ? -38.71665 -30.22926 -104.89876 1.000 13.45485 163 THR D N 1
ATOM 10037 C CA . THR D 1 163 ? -38.38133 -29.40103 -106.05530 1.000 12.54496 163 THR D CA 1
ATOM 10038 C C . THR D 1 163 ? -37.47208 -28.26564 -105.64122 1.000 15.11295 163 THR D C 1
ATOM 10039 O O . THR D 1 163 ? -36.71257 -27.77307 -106.48992 1.000 14.87798 163 THR D O 1
ATOM 10043 N N . GLU D 1 164 ? -37.51151 -27.84297 -104.36892 1.000 13.63367 164 GLU D N 1
ATOM 10044 C CA . GLU D 1 164 ? -36.50847 -26.84959 -103.95348 1.000 14.20201 164 GLU D CA 1
ATOM 10045 C C . GLU D 1 164 ? -35.06634 -27.34508 -104.12765 1.000 15.75741 164 GLU D C 1
ATOM 10046 O O . GLU D 1 164 ? -34.14359 -26.52728 -104.32557 1.000 15.91468 164 GLU D O 1
ATOM 10052 N N . ASP D 1 165 ? -34.81798 -28.63728 -104.03729 1.000 15.62485 165 ASP D N 1
ATOM 10053 C CA . ASP D 1 165 ? -33.46633 -29.12487 -104.32269 1.000 16.75847 165 ASP D CA 1
ATOM 10054 C C . ASP D 1 165 ? -33.13439 -29.07820 -105.80775 1.000 18.08828 165 ASP D C 1
ATOM 10055 O O . ASP D 1 165 ? -31.97405 -28.85791 -106.16479 1.000 19.85384 165 ASP D O 1
ATOM 10060 N N . LEU D 1 166 ? -34.11366 -29.29774 -106.69819 1.000 14.66145 166 LEU D N 1
ATOM 10061 C CA . LEU D 1 166 ? -33.90472 -29.06093 -108.13472 1.000 15.17902 166 LEU D CA 1
ATOM 10062 C C . LEU D 1 166 ? -33.58151 -27.58255 -108.38879 1.000 15.00673 166 LEU D C 1
ATOM 10063 O O . LEU D 1 166 ? -32.66239 -27.25108 -109.16951 1.000 17.67056 166 LEU D O 1
ATOM 10068 N N . VAL D 1 167 ? -34.34745 -26.68931 -107.73840 1.000 14.38387 167 VAL D N 1
ATOM 10069 C CA . VAL D 1 167 ? -34.11166 -25.25273 -107.81707 1.000 12.89669 167 VAL D CA 1
ATOM 10070 C C . VAL D 1 167 ? -32.68048 -24.94795 -107.43140 1.000 15.35863 167 VAL D C 1
ATOM 10071 O O . VAL D 1 167 ? -32.00114 -24.16072 -108.10099 1.000 16.42237 167 VAL D O 1
ATOM 10075 N N . ALA D 1 168 ? -32.21170 -25.52427 -106.33825 1.000 15.91053 168 ALA D N 1
ATOM 10076 C CA . ALA D 1 168 ? -30.83316 -25.21027 -105.91830 1.000 17.52210 168 ALA D CA 1
ATOM 10077 C C . ALA D 1 168 ? -29.79780 -25.80110 -106.88495 1.000 19.57302 168 ALA D C 1
ATOM 10078 O O . ALA D 1 168 ? -28.80770 -25.13329 -107.22754 1.000 21.60319 168 ALA D O 1
ATOM 10080 N N . LYS D 1 169 ? -29.99261 -27.03999 -107.33114 1.000 18.34703 169 LYS D N 1
ATOM 10081 C CA . LYS D 1 169 ? -29.01589 -27.67035 -108.22084 1.000 18.18609 169 LYS D CA 1
ATOM 10082 C C . LYS D 1 169 ? -28.86853 -26.90032 -109.52884 1.000 22.46639 169 LYS D C 1
ATOM 10083 O O . LYS D 1 169 ? -27.75880 -26.72658 -110.03558 1.000 23.07862 169 LYS D O 1
ATOM 10089 N N . TYR D 1 170 ? -29.97078 -26.42515 -110.09133 1.000 17.17958 170 TYR D N 1
ATOM 10090 C CA . TYR D 1 170 ? -29.97825 -25.73950 -111.37227 1.000 16.85830 170 TYR D CA 1
ATOM 10091 C C . TYR D 1 170 ? -29.97794 -24.22077 -111.22078 1.000 17.00873 170 TYR D C 1
ATOM 10092 O O . TYR D 1 170 ? -30.04930 -23.51708 -112.23837 1.000 21.31371 170 TYR D O 1
ATOM 10101 N N . GLU D 1 171 ? -29.86564 -23.70626 -110.00576 1.000 19.21302 171 GLU D N 1
ATOM 10102 C CA . GLU D 1 171 ? -29.77049 -22.27233 -109.74530 1.000 18.50412 171 GLU D CA 1
ATOM 10103 C C . GLU D 1 171 ? -30.90604 -21.47824 -110.37472 1.000 18.83848 171 GLU D C 1
ATOM 10104 O O . GLU D 1 171 ? -30.69085 -20.43569 -111.01273 1.000 22.80977 171 GLU D O 1
ATOM 10110 N N . VAL D 1 172 ? -32.13832 -21.96046 -110.18684 1.000 17.56053 172 VAL D N 1
ATOM 10111 C CA . VAL D 1 172 ? -33.32102 -21.34116 -110.77344 1.000 16.41980 172 VAL D CA 1
ATOM 10112 C C . VAL D 1 172 ? -33.82556 -20.22801 -109.85274 1.000 16.06342 172 VAL D C 1
ATOM 10113 O O . VAL D 1 172 ? -34.28144 -20.47145 -108.73865 1.000 17.86189 172 VAL D O 1
ATOM 10117 N N . SER D 1 173 ? -33.73215 -18.96687 -110.28582 1.000 13.47223 173 SER D N 1
ATOM 10118 C CA . SER D 1 173 ? -34.12371 -17.91335 -109.35609 1.000 14.58264 173 SER D CA 1
ATOM 10119 C C . SER D 1 173 ? -35.64740 -17.81775 -109.15389 1.000 14.23654 173 SER D C 1
ATOM 10120 O O . SER D 1 173 ? -36.45423 -18.21842 -110.00155 1.000 13.55004 173 SER D O 1
ATOM 10123 N N . ARG D 1 174 ? -36.02697 -17.22325 -108.02414 1.000 13.73795 174 ARG D N 1
ATOM 10124 C CA . ARG D 1 174 ? -37.41966 -16.86417 -107.78517 1.000 13.41839 174 ARG D CA 1
ATOM 10125 C C . ARG D 1 174 ? -37.95292 -15.99753 -108.90532 1.000 13.99318 174 ARG D C 1
ATOM 10126 O O . ARG D 1 174 ? -39.06857 -16.20403 -109.37452 1.000 14.66354 174 ARG D O 1
ATOM 10134 N N . GLU D 1 175 ? -37.14967 -15.04069 -109.39495 1.000 13.86849 175 GLU D N 1
ATOM 10135 C CA . GLU D 1 175 ? -37.63954 -14.12131 -110.40636 1.000 14.04088 175 GLU D CA 1
ATOM 10136 C C . GLU D 1 175 ? -37.87424 -14.83645 -111.72423 1.000 15.30581 175 GLU D C 1
ATOM 10137 O O . GLU D 1 175 ? -38.84020 -14.55212 -112.41498 1.000 14.16300 175 GLU D O 1
ATOM 10143 N N . ALA D 1 176 ? -37.02786 -15.79855 -112.07583 1.000 12.68914 176 ALA D N 1
ATOM 10144 C CA . ALA D 1 176 ? -37.27722 -16.57052 -113.29476 1.000 13.40264 176 ALA D CA 1
ATOM 10145 C C . ALA D 1 176 ? -38.54612 -17.41954 -113.17032 1.000 13.16430 176 ALA D C 1
ATOM 10146 O O . ALA D 1 176 ? -39.33503 -17.51232 -114.12983 1.000 13.90329 176 ALA D O 1
ATOM 10148 N N . GLN D 1 177 ? -38.75356 -18.03699 -112.00616 1.000 12.81657 177 GLN D N 1
ATOM 10149 C CA . GLN D 1 177 ? -39.98443 -18.82194 -111.80062 1.000 12.39229 177 GLN D CA 1
ATOM 10150 C C . GLN D 1 177 ? -41.21412 -17.93009 -111.91138 1.000 13.20616 177 GLN D C 1
ATOM 10151 O O . GLN D 1 177 ? -42.21578 -18.30972 -112.55076 1.000 13.83790 177 GLN D O 1
ATOM 10157 N N . ASP D 1 178 ? -41.15465 -16.70747 -111.33373 1.000 13.28272 178 ASP D N 1
ATOM 10158 C CA . ASP D 1 178 ? -42.32552 -15.84390 -111.41657 1.000 14.59593 178 ASP D CA 1
ATOM 10159 C C . ASP D 1 178 ? -42.53491 -15.30516 -112.83074 1.000 14.70522 178 ASP D C 1
ATOM 10160 O O . ASP D 1 178 ? -43.67679 -15.16783 -113.27783 1.000 14.09076 178 ASP D O 1
ATOM 10165 N N . ARG D 1 179 ? -41.44549 -15.03434 -113.57711 1.000 13.65496 179 ARG D N 1
ATOM 10166 C CA . ARG D 1 179 ? -41.58389 -14.64309 -114.96517 1.000 14.48728 179 ARG D CA 1
ATOM 10167 C C . ARG D 1 179 ? -42.22997 -15.75920 -115.79263 1.000 15.41343 179 ARG D C 1
ATOM 10168 O O . ARG D 1 179 ? -43.15341 -15.50240 -116.56972 1.000 15.97801 179 ARG D O 1
ATOM 10182 N N . PHE D 1 180 ? -41.80233 -17.01192 -115.57200 1.000 14.38875 180 PHE D N 1
ATOM 10183 C CA . PHE D 1 180 ? -42.38657 -18.11536 -116.31776 1.000 13.70663 180 PHE D CA 1
ATOM 10184 C C . PHE D 1 180 ? -43.87450 -18.28971 -115.95090 1.000 13.86035 180 PHE D C 1
ATOM 10185 O O . PHE D 1 180 ? -44.72244 -18.53656 -116.82780 1.000 14.73527 180 PHE D O 1
ATOM 10193 N N . ALA D 1 181 ? -44.20061 -18.15084 -114.66251 1.000 12.88404 181 ALA D N 1
ATOM 10194 C CA . ALA D 1 181 ? -45.58615 -18.32445 -114.24641 1.000 12.42197 181 ALA D CA 1
ATOM 10195 C C . ALA D 1 181 ? -46.48240 -17.22947 -114.80776 1.000 14.53391 181 ALA D C 1
ATOM 10196 O O . ALA D 1 181 ? -47.62849 -17.48649 -115.20984 1.000 14.76297 181 ALA D O 1
ATOM 10198 N N . ALA D 1 182 ? -46.01041 -15.97462 -114.74767 1.000 12.39068 182 ALA D N 1
ATOM 10199 C CA . ALA D 1 182 ? -46.80959 -14.90441 -115.31823 1.000 14.17006 182 ALA D CA 1
ATOM 10200 C C . ALA D 1 182 ? -46.99404 -15.09611 -116.80243 1.000 14.30541 182 ALA D C 1
ATOM 10201 O O . ALA D 1 182 ? -48.08510 -14.86578 -117.32436 1.000 14.11035 182 ALA D O 1
ATOM 10203 N N . THR D 1 183 ? -45.95437 -15.55329 -117.50759 1.000 13.18150 183 THR D N 1
ATOM 10204 C CA . THR D 1 183 ? -46.10319 -15.80735 -118.93360 1.000 14.09872 183 THR D CA 1
ATOM 10205 C C . THR D 1 183 ? -47.10727 -16.94700 -119.19675 1.000 14.81859 183 THR D C 1
ATOM 10206 O O . THR D 1 183 ? -47.85351 -16.88516 -120.18237 1.000 15.27756 183 THR D O 1
ATOM 10210 N N . SER D 1 184 ? -47.09214 -18.01390 -118.37666 1.000 13.85111 184 SER D N 1
ATOM 10211 C CA . SER D 1 184 ? -48.04713 -19.09644 -118.57871 1.000 14.25772 184 SER D CA 1
ATOM 10212 C C . SER D 1 184 ? -49.46300 -18.54735 -118.42283 1.000 12.70138 184 SER D C 1
ATOM 10213 O O . SER D 1 184 ? -50.36433 -18.85654 -119.22712 1.000 13.81632 184 SER D O 1
ATOM 10216 N N . GLN D 1 185 ? -49.69525 -17.72731 -117.39582 1.000 13.96325 185 GLN D N 1
ATOM 10217 C CA . GLN D 1 185 ? -51.03464 -17.16125 -117.21199 1.000 13.94077 185 GLN D CA 1
ATOM 10218 C C . GLN D 1 185 ? -51.42231 -16.26650 -118.38964 1.000 14.66707 185 GLN D C 1
ATOM 10219 O O . GLN D 1 185 ? -52.57938 -16.28796 -118.85526 1.000 15.58397 185 GLN D O 1
ATOM 10225 N N . GLN D 1 186 ? -50.47448 -15.46545 -118.89685 1.000 13.98936 186 GLN D N 1
ATOM 10226 C CA . GLN D 1 186 ? -50.78832 -14.52626 -119.96700 1.000 13.92653 186 GLN D CA 1
ATOM 10227 C C . GLN D 1 186 ? -51.05423 -15.27812 -121.26700 1.000 16.19584 186 GLN D C 1
ATOM 10228 O O . GLN D 1 186 ? -52.01475 -14.96432 -121.99817 1.000 17.11029 186 GLN D O 1
ATOM 10234 N N . ARG D 1 187 ? -50.21990 -16.29833 -121.58092 1.000 15.33410 187 ARG D N 1
ATOM 10235 C CA . ARG D 1 187 ? -50.44172 -17.10845 -122.78046 1.000 15.56671 187 ARG D CA 1
ATOM 10236 C C . ARG D 1 187 ? -51.78036 -17.80899 -122.70904 1.000 15.05240 187 ARG D C 1
ATOM 10237 O O . ARG D 1 187 ? -52.52957 -17.85569 -123.69814 1.000 16.42955 187 ARG D O 1
ATOM 10245 N N . PHE D 1 188 ? -52.08588 -18.39868 -121.55130 1.000 14.18992 188 PHE D N 1
ATOM 10246 C CA . PHE D 1 188 ? -53.34603 -19.11928 -121.42632 1.000 14.62886 188 PHE D CA 1
ATOM 10247 C C . PHE D 1 188 ? -54.54361 -18.18491 -121.57603 1.000 14.06974 188 PHE D C 1
ATOM 10248 O O . PHE D 1 188 ? -55.52011 -18.51659 -122.26507 1.000 15.63603 188 PHE D O 1
ATOM 10256 N N . ALA D 1 189 ? -54.50719 -17.02395 -120.90758 1.000 15.52081 189 ALA D N 1
ATOM 10257 C CA . ALA D 1 189 ? -55.65835 -16.13252 -120.96969 1.000 16.39801 189 ALA D CA 1
ATOM 10258 C C . ALA D 1 189 ? -55.90151 -15.65375 -122.41188 1.000 16.37699 189 ALA D C 1
ATOM 10259 O O . ALA D 1 189 ? -57.05732 -15.54087 -122.85438 1.000 18.73846 189 ALA D O 1
ATOM 10261 N N . ALA D 1 190 ? -54.81742 -15.34444 -123.14444 1.000 16.04580 190 ALA D N 1
ATOM 10262 C CA . ALA D 1 190 ? -54.96463 -14.86873 -124.52085 1.000 16.41942 190 ALA D CA 1
ATOM 10263 C C . ALA D 1 190 ? -55.51480 -15.99213 -125.41531 1.000 17.18997 190 ALA D C 1
ATOM 10264 O O . ALA D 1 190 ? -56.38868 -15.76172 -126.26110 1.000 18.44319 190 ALA D O 1
ATOM 10266 N N . ALA D 1 191 ? -55.02161 -17.21736 -125.24559 1.000 17.07137 191 ALA D N 1
ATOM 10267 C CA . ALA D 1 191 ? -55.53804 -18.32098 -126.04202 1.000 16.23201 191 ALA D CA 1
ATOM 10268 C C . ALA D 1 191 ? -57.00204 -18.58863 -125.71457 1.000 17.17413 191 ALA D C 1
ATOM 10269 O O . ALA D 1 191 ? -57.81785 -18.86792 -126.61945 1.000 16.96160 191 ALA D O 1
ATOM 10271 N N . GLN D 1 192 ? -57.35272 -18.53655 -124.43041 1.000 16.04095 192 GLN D N 1
ATOM 10272 C CA . GLN D 1 192 ? -58.73209 -18.76012 -124.00006 1.000 16.15260 192 GLN D CA 1
ATOM 10273 C C . GLN D 1 192 ? -59.63765 -17.71529 -124.60862 1.000 17.64466 192 GLN D C 1
ATOM 10274 O O . GLN D 1 192 ? -60.68972 -18.04134 -125.18071 1.000 19.57171 192 GLN D O 1
ATOM 10280 N N . ALA D 1 193 ? -59.20011 -16.45136 -124.54525 1.000 16.80997 193 ALA D N 1
ATOM 10281 C CA . ALA D 1 193 ? -59.99148 -15.33669 -125.08583 1.000 18.03574 193 ALA D CA 1
ATOM 10282 C C . ALA D 1 193 ? -60.17919 -15.43963 -126.59540 1.000 18.26468 193 ALA D C 1
ATOM 10283 O O . ALA D 1 193 ? -61.20677 -14.99857 -127.12731 1.000 23.15468 193 ALA D O 1
ATOM 10285 N N . ALA D 1 194 ? -59.19233 -15.98153 -127.30048 1.000 19.41834 194 ALA D N 1
ATOM 10286 C CA . ALA D 1 194 ? -59.28990 -16.14415 -128.74091 1.000 20.24727 194 ALA D CA 1
ATOM 10287 C C . ALA D 1 194 ? -60.18353 -17.31334 -129.13453 1.000 18.07472 194 ALA D C 1
ATOM 10288 O O . ALA D 1 194 ? -60.41076 -17.53695 -130.32530 1.000 21.60528 194 ALA D O 1
ATOM 10290 N N . GLY D 1 195 ? -60.66481 -18.10560 -128.17119 1.000 17.63602 195 GLY D N 1
ATOM 10291 C CA . GLY D 1 195 ? -61.51879 -19.25102 -128.43649 1.000 18.25552 195 GLY D CA 1
ATOM 10292 C C . GLY D 1 195 ? -60.78080 -20.53678 -128.72960 1.000 19.42960 195 GLY D C 1
ATOM 10293 O O . GLY D 1 195 ? -61.40815 -21.49595 -129.19600 1.000 17.97633 195 GLY D O 1
ATOM 10294 N N . TRP D 1 196 ? -59.46196 -20.57347 -128.49563 1.000 17.68528 196 TRP D N 1
ATOM 10295 C CA . TRP D 1 196 ? -58.65979 -21.70927 -128.93769 1.000 16.26677 196 TRP D CA 1
ATOM 10296 C C . TRP D 1 196 ? -58.90591 -22.99245 -128.15097 1.000 16.88343 196 TRP D C 1
ATOM 10297 O O . TRP D 1 196 ? -58.43345 -24.04531 -128.59579 1.000 19.57957 196 TRP D O 1
ATOM 10308 N N . PHE D 1 197 ? -59.58675 -22.93988 -127.01287 1.000 16.28153 197 PHE D N 1
ATOM 10309 C CA . PHE D 1 197 ? -59.88020 -24.13992 -126.23348 1.000 15.66915 197 PHE D CA 1
ATOM 10310 C C . PHE D 1 197 ? -61.31508 -24.56031 -126.36765 1.000 16.89210 197 PHE D C 1
ATOM 10311 O O . PHE D 1 197 ? -61.71200 -25.61014 -125.81879 1.000 17.81194 197 PHE D O 1
ATOM 10319 N N . GLU D 1 198 ? -62.10875 -23.82628 -127.16330 1.000 17.94754 198 GLU D N 1
ATOM 10320 C CA . GLU D 1 198 ? -63.52449 -24.18763 -127.26238 1.000 17.94881 198 GLU D CA 1
ATOM 10321 C C . GLU D 1 198 ? -63.73087 -25.54103 -127.92837 1.000 18.65170 198 GLU D C 1
ATOM 10322 O O . GLU D 1 198 ? -64.58752 -26.32059 -127.48902 1.000 19.95086 198 GLU D O 1
ATOM 10328 N N . GLY D 1 199 ? -62.91451 -25.88409 -128.92824 1.000 18.42993 199 GLY D N 1
ATOM 10329 C CA . GLY D 1 199 ? -63.12548 -27.13906 -129.63301 1.000 16.62304 199 GLY D CA 1
ATOM 10330 C C . GLY D 1 199 ? -62.88223 -28.36634 -128.76341 1.000 17.64576 199 GLY D C 1
ATOM 10331 O O . GLY D 1 199 ? -63.49012 -29.42252 -128.97550 1.000 20.64426 199 GLY D O 1
ATOM 10332 N N . GLU D 1 200 ? -61.96404 -28.25861 -127.81953 1.000 18.49534 200 GLU D N 1
ATOM 10333 C CA . GLU D 1 200 ? -61.59910 -29.44946 -127.04462 1.000 18.36650 200 GLU D CA 1
ATOM 10334 C C . GLU D 1 200 ? -62.45969 -29.63425 -125.80988 1.000 15.69078 200 GLU D C 1
ATOM 10335 O O . GLU D 1 200 ? -62.45774 -30.73064 -125.22485 1.000 16.18920 200 GLU D O 1
ATOM 10341 N N . ILE D 1 201 ? -63.14098 -28.58746 -125.36942 1.000 15.26864 201 ILE D N 1
ATOM 10342 C CA . ILE D 1 201 ? -63.86043 -28.59613 -124.09903 1.000 14.23558 201 ILE D CA 1
ATOM 10343 C C . ILE D 1 201 ? -65.29133 -29.01839 -124.30986 1.000 14.82538 201 ILE D C 1
ATOM 10344 O O . ILE D 1 201 ? -65.99521 -28.50563 -125.20901 1.000 19.30082 201 ILE D O 1
ATOM 10349 N N . VAL D 1 202 ? -65.75033 -29.95308 -123.49704 1.000 16.09825 202 VAL D N 1
ATOM 10350 C CA . VAL D 1 202 ? -67.16216 -30.33446 -123.45145 1.000 17.16513 202 VAL D CA 1
ATOM 10351 C C . VAL D 1 202 ? -67.76017 -29.78371 -122.16701 1.000 20.48099 202 VAL D C 1
ATOM 10352 O O . VAL D 1 202 ? -67.12580 -29.87916 -121.10226 1.000 19.86916 202 VAL D O 1
ATOM 10356 N N . PRO D 1 203 ? -68.90033 -29.12257 -122.23414 1.000 19.83403 203 PRO D N 1
ATOM 10357 C CA . PRO D 1 203 ? -69.49634 -28.50710 -121.04802 1.000 20.99386 203 PRO D CA 1
ATOM 10358 C C . PRO D 1 203 ? -70.11894 -29.55683 -120.15200 1.000 22.00222 203 PRO D C 1
ATOM 10359 O O . PRO D 1 203 ? -70.57442 -30.59998 -120.61369 1.000 24.35982 203 PRO D O 1
ATOM 10363 N N . VAL D 1 204 ? -70.12377 -29.30219 -118.85179 1.000 19.13101 204 VAL D N 1
ATOM 10364 C CA . VAL D 1 204 ? -70.77316 -30.22636 -117.93162 1.000 20.47226 204 VAL D CA 1
ATOM 10365 C C . VAL D 1 204 ? -71.84967 -29.44304 -117.17470 1.000 19.00901 204 VAL D C 1
ATOM 10366 O O . VAL D 1 204 ? -71.61316 -28.32639 -116.71837 1.000 22.83977 204 VAL D O 1
ATOM 10372 N N . THR D 1 205 ? -73.04618 -30.01648 -117.05561 1.000 25.22261 205 THR D N 1
ATOM 10373 C CA . THR D 1 205 ? -74.10629 -29.35911 -116.29361 1.000 26.11091 205 THR D CA 1
ATOM 10374 C C . THR D 1 205 ? -74.07086 -29.88144 -114.86164 1.000 23.90167 205 THR D C 1
ATOM 10375 O O . THR D 1 205 ? -74.09761 -31.09285 -114.64425 1.000 28.56694 205 THR D O 1
ATOM 10379 N N . ILE D 1 206 ? -73.96544 -28.97495 -113.90319 1.000 25.12211 206 ILE D N 1
ATOM 10380 C CA . ILE D 1 206 ? -73.86267 -29.31053 -112.48725 1.000 34.66079 206 ILE D CA 1
ATOM 10381 C C . ILE D 1 206 ? -75.18782 -28.92313 -111.83661 1.000 41.85978 206 ILE D C 1
ATOM 10382 O O . ILE D 1 206 ? -75.64628 -27.78338 -111.97466 1.000 43.73062 206 ILE D O 1
ATOM 10387 N N . THR D 1 207 ? -75.82536 -29.87789 -111.17151 1.000 44.71366 207 THR D N 1
ATOM 10388 C CA . THR D 1 207 ? -77.08347 -29.62389 -110.48627 1.000 52.59914 207 THR D CA 1
ATOM 10389 C C . THR D 1 207 ? -76.83742 -29.27096 -109.02970 1.000 62.69172 207 THR D C 1
ATOM 10390 O O . THR D 1 207 ? -76.10386 -29.97369 -108.33132 1.000 62.34139 207 THR D O 1
ATOM 10394 N N . THR D 1 208 ? -77.43615 -28.16929 -108.58564 1.000 71.46071 208 THR D N 1
ATOM 10395 C CA . THR D 1 208 ? -77.29929 -27.69083 -107.22299 1.000 78.43385 208 THR D CA 1
ATOM 10396 C C . THR D 1 208 ? -78.68153 -27.46207 -106.62274 1.000 88.14489 208 THR D C 1
ATOM 10397 O O . THR D 1 208 ? -79.71589 -27.70692 -107.25985 1.000 89.78926 208 THR D O 1
ATOM 10401 N N . ARG D 1 209 ? -78.68608 -26.97058 -105.38279 1.000 94.85671 209 ARG D N 1
ATOM 10402 C CA . ARG D 1 209 ? -79.93412 -26.69695 -104.67813 1.000 100.87439 209 ARG D CA 1
ATOM 10403 C C . ARG D 1 209 ? -80.75122 -25.63198 -105.40032 1.000 102.10200 209 ARG D C 1
ATOM 10404 O O . ARG D 1 209 ? -81.89241 -25.87507 -105.81154 1.000 102.82550 209 ARG D O 1
ATOM 10412 N N . LYS D 1 210 ? -80.17913 -24.43899 -105.57582 1.000 103.16888 210 LYS D N 1
ATOM 10413 C CA . LYS D 1 210 ? -80.95964 -23.37685 -106.19327 1.000 105.33555 210 LYS D CA 1
ATOM 10414 C C . LYS D 1 210 ? -81.12517 -23.53832 -107.69959 1.000 104.43481 210 LYS D C 1
ATOM 10415 O O . LYS D 1 210 ? -81.83216 -22.72611 -108.30780 1.000 108.18527 210 LYS D O 1
ATOM 10421 N N . GLY D 1 211 ? -80.39384 -24.45326 -108.33712 1.000 97.81754 211 GLY D N 1
ATOM 10422 C CA . GLY D 1 211 ? -80.60958 -24.68944 -109.75389 1.000 90.27418 211 GLY D CA 1
ATOM 10423 C C . GLY D 1 211 ? -79.56307 -25.48716 -110.50774 1.000 80.98010 211 GLY D C 1
ATOM 10424 O O . GLY D 1 211 ? -79.16614 -26.56878 -110.07394 1.000 80.45226 211 GLY D O 1
ATOM 10425 N N . GLU D 1 212 ? -79.12755 -24.97638 -111.65452 1.000 72.46237 212 GLU D N 1
ATOM 10426 C CA . GLU D 1 212 ? -78.17042 -25.67166 -112.49461 1.000 64.14594 212 GLU D CA 1
ATOM 10427 C C . GLU D 1 212 ? -77.13660 -24.68112 -112.98760 1.000 62.49650 212 GLU D C 1
ATOM 10428 O O . GLU D 1 212 ? -77.47813 -23.56928 -113.40182 1.000 65.77019 212 GLU D O 1
ATOM 10434 N N . THR D 1 213 ? -75.88556 -25.11512 -113.01451 1.000 55.01929 213 THR D N 1
ATOM 10435 C CA . THR D 1 213 ? -74.79852 -24.34531 -113.59400 1.000 48.13769 213 THR D CA 1
ATOM 10436 C C . THR D 1 213 ? -74.30669 -25.11876 -114.80988 1.000 36.54215 213 THR D C 1
ATOM 10437 O O . THR D 1 213 ? -73.97420 -26.29379 -114.69556 1.000 32.70361 213 THR D O 1
ATOM 10441 N N . VAL D 1 214 ? -74.19144 -24.46484 -115.95325 1.000 28.51589 214 VAL D N 1
ATOM 10442 C CA . VAL D 1 214 ? -73.50045 -25.08497 -117.07634 1.000 30.06275 214 VAL D CA 1
ATOM 10443 C C . VAL D 1 214 ? -72.04863 -24.62283 -116.98080 1.000 24.76362 214 VAL D C 1
ATOM 10444 O O . VAL D 1 214 ? -71.74805 -23.43732 -117.14143 1.000 28.36248 214 VAL D O 1
ATOM 10448 N N . PHE D 1 215 ? -71.15380 -25.55465 -116.65400 1.000 20.69240 215 PHE D N 1
ATOM 10449 C CA . PHE D 1 215 ? -69.72767 -25.27142 -116.49781 1.000 20.82564 215 PHE D CA 1
ATOM 10450 C C . PHE D 1 215 ? -69.05336 -25.50438 -117.85480 1.000 17.17623 215 PHE D C 1
ATOM 10451 O O . PHE D 1 215 ? -68.95156 -26.64012 -118.32389 1.000 17.12034 215 PHE D O 1
ATOM 10459 N N . ALA D 1 216 ? -68.57422 -24.41995 -118.46836 1.000 18.22402 216 ALA D N 1
ATOM 10460 C CA . ALA D 1 216 ? -68.22178 -24.47519 -119.86801 1.000 17.85194 216 ALA D CA 1
ATOM 10461 C C . ALA D 1 216 ? -66.83472 -23.97241 -120.17656 1.000 15.66685 216 ALA D C 1
ATOM 10462 O O . ALA D 1 216 ? -66.41384 -24.12649 -121.32256 1.000 20.34584 216 ALA D O 1
ATOM 10464 N N . LYS D 1 217 ? -66.13993 -23.36341 -119.23457 1.000 18.01609 217 LYS D N 1
ATOM 10465 C CA . LYS D 1 217 ? -64.83772 -22.80126 -119.54048 1.000 19.81849 217 LYS D CA 1
ATOM 10466 C C . LYS D 1 217 ? -63.97491 -22.95065 -118.30300 1.000 16.53409 217 LYS D C 1
ATOM 10467 O O . LYS D 1 217 ? -64.47024 -23.00102 -117.16455 1.000 17.06779 217 LYS D O 1
ATOM 10473 N N . ASP D 1 218 ? -62.67591 -23.06854 -118.53682 1.000 14.45564 218 ASP D N 1
ATOM 10474 C CA . ASP D 1 218 ? -61.76281 -23.25560 -117.40358 1.000 13.95666 218 ASP D CA 1
ATOM 10475 C C . ASP D 1 218 ? -61.89279 -22.09364 -116.41175 1.000 15.88831 218 ASP D C 1
ATOM 10476 O O . ASP D 1 218 ? -62.03099 -20.92261 -116.81992 1.000 18.07321 218 ASP D O 1
ATOM 10481 N N . GLU D 1 219 ? -61.84874 -22.39587 -115.10342 1.000 14.12181 219 GLU D N 1
ATOM 10482 C CA . GLU D 1 219 ? -62.06292 -21.37196 -114.09170 1.000 15.54151 219 GLU D CA 1
ATOM 10483 C C . GLU D 1 219 ? -60.89551 -21.13037 -113.15932 1.000 16.11867 219 GLU D C 1
ATOM 10484 O O . GLU D 1 219 ? -60.97211 -20.16338 -112.36318 1.000 19.48093 219 GLU D O 1
ATOM 10490 N N . ALA D 1 220 ? -59.79968 -21.91021 -113.26677 1.000 14.88662 220 ALA D N 1
ATOM 10491 C CA . ALA D 1 220 ? -58.78837 -21.81969 -112.23737 1.000 15.24080 220 ALA D CA 1
ATOM 10492 C C . ALA D 1 220 ? -57.68845 -20.83340 -112.58178 1.000 18.24652 220 ALA D C 1
ATOM 10493 O O . ALA D 1 220 ? -56.79969 -20.60897 -111.75114 1.000 18.27834 220 ALA D O 1
ATOM 10495 N N . ASN D 1 221 ? -57.69467 -20.29586 -113.79121 1.000 15.88004 221 ASN D N 1
ATOM 10496 C CA . ASN D 1 221 ? -56.62813 -19.40620 -114.21440 1.000 16.19082 221 ASN D CA 1
ATOM 10497 C C . ASN D 1 221 ? -56.85506 -18.00288 -113.68881 1.000 18.23739 221 ASN D C 1
ATOM 10498 O O . ASN D 1 221 ? -57.95492 -17.61839 -113.29573 1.000 19.58638 221 ASN D O 1
ATOM 10503 N N . ARG D 1 222 ? -55.77342 -17.23412 -113.68458 1.000 14.36692 222 ARG D N 1
ATOM 10504 C CA . ARG D 1 222 ? -55.76713 -15.87046 -113.13206 1.000 16.85584 222 ARG D CA 1
ATOM 10505 C C . ARG D 1 222 ? -55.20524 -14.92167 -114.18419 1.000 17.54093 222 ARG D C 1
ATOM 10506 O O . ARG D 1 222 ? -53.99180 -14.65757 -114.21788 1.000 17.03095 222 ARG D O 1
ATOM 10514 N N . PRO D 1 223 ? -56.03278 -14.40622 -115.09233 1.000 17.35486 223 PRO D N 1
ATOM 10515 C CA . PRO D 1 223 ? -55.49761 -13.58783 -116.18613 1.000 17.51122 223 PRO D CA 1
ATOM 10516 C C . PRO D 1 223 ? -54.84129 -12.28060 -115.73613 1.000 18.13993 223 PRO D C 1
ATOM 10517 O O . PRO D 1 223 ? -54.07153 -11.72360 -116.52881 1.000 23.49722 223 PRO D O 1
ATOM 10521 N N . ASP D 1 224 ? -55.12499 -11.78890 -114.54045 1.000 16.34434 224 ASP D N 1
ATOM 10522 C CA . ASP D 1 224 ? -54.51896 -10.53665 -114.08547 1.000 19.83483 224 ASP D CA 1
ATOM 10523 C C . ASP D 1 224 ? -53.15223 -10.76880 -113.44974 1.000 19.49784 224 ASP D C 1
ATOM 10524 O O . ASP D 1 224 ? -52.57252 -9.79908 -112.92776 1.000 21.06977 224 ASP D O 1
ATOM 10529 N N . THR D 1 225 ? -52.59467 -11.97273 -113.54143 1.000 18.53598 225 THR D N 1
ATOM 10530 C CA . THR D 1 225 ? -51.32808 -12.25815 -112.88014 1.000 17.13264 225 THR D CA 1
ATOM 10531 C C . THR D 1 225 ? -50.23494 -11.42189 -113.51988 1.000 16.69291 225 THR D C 1
ATOM 10532 O O . THR D 1 225 ? -50.10608 -11.37970 -114.73526 1.000 19.18161 225 THR D O 1
ATOM 10536 N N . THR D 1 226 ? -49.37791 -10.82859 -112.66723 1.000 17.49588 226 THR D N 1
ATOM 10537 C CA . THR D 1 226 ? -48.18598 -10.12654 -113.12075 1.000 16.66673 226 THR D CA 1
ATOM 10538 C C . THR D 1 226 ? -46.97523 -10.59390 -112.32898 1.000 13.55111 226 THR D C 1
ATOM 10539 O O . THR D 1 226 ? -47.09460 -11.13560 -111.22070 1.000 14.49697 226 THR D O 1
ATOM 10543 N N . GLU D 1 227 ? -45.79569 -10.37627 -112.91625 1.000 15.55295 227 GLU D N 1
ATOM 10544 C CA . GLU D 1 227 ? -44.56137 -10.62461 -112.18495 1.000 14.71558 227 GLU D CA 1
ATOM 10545 C C . GLU D 1 227 ? -44.53820 -9.84325 -110.87286 1.000 16.95851 227 GLU D C 1
ATOM 10546 O O . GLU D 1 227 ? -44.02520 -10.33541 -109.86589 1.000 15.50443 227 GLU D O 1
ATOM 10552 N N . ALA D 1 228 ? -45.07688 -8.60765 -110.87257 1.000 15.63062 228 ALA D N 1
ATOM 10553 C CA . ALA D 1 228 ? -45.07385 -7.81800 -109.64867 1.000 14.12601 228 ALA D CA 1
ATOM 10554 C C . ALA D 1 228 ? -45.96172 -8.41578 -108.57918 1.000 14.48306 228 ALA D C 1
ATOM 10555 O O . ALA D 1 228 ? -45.58456 -8.46989 -107.41194 1.000 15.03898 228 ALA D O 1
ATOM 10557 N N . GLY D 1 229 ? -47.12413 -8.90931 -108.97128 1.000 15.26868 229 GLY D N 1
ATOM 10558 C CA . GLY D 1 229 ? -47.98284 -9.52861 -107.97131 1.000 14.71416 229 GLY D CA 1
ATOM 10559 C C . GLY D 1 229 ? -47.40027 -10.83036 -107.44393 1.000 14.52179 229 GLY D C 1
ATOM 10560 O O . GLY D 1 229 ? -47.51686 -11.14195 -106.25087 1.000 15.51379 229 GLY D O 1
ATOM 10561 N N . LEU D 1 230 ? -46.74155 -11.59509 -108.32755 1.000 12.74685 230 LEU D N 1
ATOM 10562 C CA . LEU D 1 230 ? -46.13789 -12.85747 -107.88425 1.000 12.73338 230 LEU D CA 1
ATOM 10563 C C . LEU D 1 230 ? -44.99522 -12.62620 -106.90696 1.000 13.66600 230 LEU D C 1
ATOM 10564 O O . LEU D 1 230 ? -44.79681 -13.42834 -105.98386 1.000 13.63035 230 LEU D O 1
ATOM 10569 N N . ALA D 1 231 ? -44.24597 -11.51543 -107.08558 1.000 13.36286 231 ALA D N 1
ATOM 10570 C CA . ALA D 1 231 ? -43.13621 -11.23405 -106.20003 1.000 14.20821 231 ALA D CA 1
ATOM 10571 C C . ALA D 1 231 ? -43.57839 -10.90978 -104.78030 1.000 14.53272 231 ALA D C 1
ATOM 10572 O O . ALA D 1 231 ? -42.74424 -10.91331 -103.87308 1.000 15.97144 231 ALA D O 1
ATOM 10574 N N . LYS D 1 232 ? -44.86259 -10.63213 -104.54722 1.000 13.01582 232 LYS D N 1
ATOM 10575 C CA . LYS D 1 232 ? -45.34869 -10.36892 -103.20314 1.000 14.87017 232 LYS D CA 1
ATOM 10576 C C . LYS D 1 232 ? -45.49708 -11.62909 -102.36903 1.000 15.01297 232 LYS D C 1
ATOM 10577 O O . LYS D 1 232 ? -45.52095 -11.55612 -101.13718 1.000 18.08984 232 LYS D O 1
ATOM 10583 N N . LEU D 1 233 ? -45.53035 -12.79757 -102.99469 1.000 14.15915 233 LEU D N 1
ATOM 10584 C CA . LEU D 1 233 ? -45.94696 -14.01602 -102.28886 1.000 15.37205 233 LEU D CA 1
ATOM 10585 C C . LEU D 1 233 ? -44.83353 -14.62781 -101.45290 1.000 16.94777 233 LEU D C 1
ATOM 10586 O O . LEU D 1 233 ? -43.64512 -14.48395 -101.73736 1.000 17.27778 233 LEU D O 1
ATOM 10591 N N . ARG D 1 234 ? -45.24133 -15.34070 -100.40095 1.000 16.97978 234 ARG D N 1
ATOM 10592 C CA . ARG D 1 234 ? -44.31703 -16.05924 -99.53289 1.000 18.19739 234 ARG D CA 1
ATOM 10593 C C . ARG D 1 234 ? -44.07016 -17.47997 -100.04420 1.000 16.62177 234 ARG D C 1
ATOM 10594 O O . ARG D 1 234 ? -44.97167 -18.08525 -100.65222 1.000 17.06131 234 ARG D O 1
ATOM 10602 N N . PRO D 1 235 ? -42.89717 -18.07368 -99.78546 1.000 17.56432 235 PRO D N 1
ATOM 10603 C CA . PRO D 1 235 ? -42.66348 -19.47975 -100.18376 1.000 18.39787 235 PRO D CA 1
ATOM 10604 C C . PRO D 1 235 ? -43.60993 -20.44140 -99.47492 1.000 18.31207 235 PRO D C 1
ATOM 10605 O O . PRO D 1 235 ? -43.96795 -20.26603 -98.30228 1.000 19.78778 235 PRO D O 1
ATOM 10609 N N . ALA D 1 236 ? -44.01726 -21.46750 -100.21598 1.000 17.13449 236 ALA D N 1
ATOM 10610 C CA . ALA D 1 236 ? -45.04398 -22.41500 -99.78315 1.000 15.92490 236 ALA D CA 1
ATOM 10611 C C . ALA D 1 236 ? -44.48526 -23.66773 -99.13261 1.000 17.38662 236 ALA D C 1
ATOM 10612 O O . ALA D 1 236 ? -45.16545 -24.24579 -98.29145 1.000 20.85828 236 ALA D O 1
ATOM 10614 N N . PHE D 1 237 ? -43.25530 -24.08224 -99.45540 1.000 16.09466 237 PHE D N 1
ATOM 10615 C CA . PHE D 1 237 ? -42.74512 -25.39599 -99.04277 1.000 15.61315 237 PHE D CA 1
ATOM 10616 C C . PHE D 1 237 ? -41.51001 -25.35292 -98.17139 1.000 19.32532 237 PHE D C 1
ATOM 10617 O O . PHE D 1 237 ? -41.33204 -26.31197 -97.39409 1.000 25.31721 237 PHE D O 1
ATOM 10625 N N . ARG D 1 238 ? -40.66617 -24.31521 -98.23049 1.000 19.13045 238 ARG D N 1
ATOM 10626 C CA . ARG D 1 238 ? -39.50807 -24.14576 -97.34238 1.000 20.79433 238 ARG D CA 1
ATOM 10627 C C . ARG D 1 238 ? -39.47959 -22.68663 -96.97111 1.000 26.39476 238 ARG D C 1
ATOM 10628 O O . ARG D 1 238 ? -39.71090 -21.83762 -97.84034 1.000 25.49574 238 ARG D O 1
ATOM 10636 N N . LYS D 1 239 ? -39.24922 -22.39561 -95.68653 1.000 31.37230 239 LYS D N 1
ATOM 10637 C CA A LYS D 1 239 ? -39.12788 -21.00091 -95.24454 0.650 31.13351 239 LYS D CA 1
ATOM 10638 C CA B LYS D 1 239 ? -38.76471 -21.08652 -95.33087 0.350 31.45847 239 LYS D CA 1
ATOM 10639 C C A LYS D 1 239 ? -38.21912 -20.10862 -96.10692 0.650 24.84217 239 LYS D C 1
ATOM 10640 C C B LYS D 1 239 ? -37.43517 -21.00894 -96.04452 0.350 29.87760 239 LYS D C 1
ATOM 10641 O O A LYS D 1 239 ? -38.54930 -18.92995 -96.29869 0.650 30.51268 239 LYS D O 1
ATOM 10642 O O B LYS D 1 239 ? -36.70229 -22.00217 -96.12172 0.350 32.09630 239 LYS D O 1
ATOM 10653 N N A ASP D 1 240 ? -37.09774 -20.64628 -96.62306 0.667 29.53473 240 ASP D N 1
ATOM 10654 N N B ASP D 1 240 ? -37.19070 -19.87505 -96.67560 0.333 29.99234 240 ASP D N 1
ATOM 10655 C CA A ASP D 1 240 ? -36.13727 -19.94981 -97.48672 0.667 38.30138 240 ASP D CA 1
ATOM 10656 C CA B ASP D 1 240 ? -36.08733 -19.67896 -97.59808 0.333 38.39705 240 ASP D CA 1
ATOM 10657 C C . ASP D 1 240 ? -36.30066 -20.31605 -98.96474 1.000 35.19569 240 ASP D C 1
ATOM 10658 O O . ASP D 1 240 ? -35.35285 -20.32735 -99.74656 1.000 38.35994 240 ASP D O 1
ATOM 10667 N N . GLY D 1 241 ? -37.49858 -20.74843 -99.33241 1.000 26.72337 241 GLY D N 1
ATOM 10668 C CA . GLY D 1 241 ? -37.70627 -21.29660 -100.65466 1.000 22.21930 241 GLY D CA 1
ATOM 10669 C C . GLY D 1 241 ? -38.03127 -20.24940 -101.70919 1.000 17.71763 241 GLY D C 1
ATOM 10670 O O . GLY D 1 241 ? -38.11553 -19.04521 -101.45468 1.000 21.43678 241 GLY D O 1
ATOM 10671 N N . THR D 1 242 ? -38.26926 -20.75774 -102.88994 1.000 15.84541 242 THR D N 1
ATOM 10672 C CA . THR D 1 242 ? -38.59680 -19.96514 -104.07710 1.000 15.60880 242 THR D CA 1
ATOM 10673 C C . THR D 1 242 ? -39.95237 -20.31945 -104.64704 1.000 14.69527 242 THR D C 1
ATOM 10674 O O . THR D 1 242 ? -40.54244 -19.51395 -105.39347 1.000 15.25029 242 THR D O 1
ATOM 10678 N N . ILE D 1 243 ? -40.45553 -21.49469 -104.33237 1.000 14.36010 243 ILE D N 1
ATOM 10679 C CA . ILE D 1 243 ? -41.72637 -21.95881 -104.87176 1.000 12.88677 243 ILE D CA 1
ATOM 10680 C C . ILE D 1 243 ? -42.84770 -21.41362 -104.01304 1.000 14.25769 243 ILE D C 1
ATOM 10681 O O . ILE D 1 243 ? -42.79329 -21.48253 -102.78916 1.000 14.29152 243 ILE D O 1
ATOM 10686 N N . THR D 1 244 ? -43.86249 -20.84421 -104.65983 1.000 14.17995 244 THR D N 1
ATOM 10687 C CA . THR D 1 244 ? -44.98589 -20.18678 -103.99721 1.000 11.93468 244 THR D CA 1
ATOM 10688 C C . THR D 1 244 ? -46.27694 -20.75536 -104.59083 1.000 12.76844 244 THR D C 1
ATOM 10689 O O . THR D 1 244 ? -46.27079 -21.46888 -105.59968 1.000 14.96241 244 THR D O 1
ATOM 10693 N N . ALA D 1 245 ? -47.39405 -20.35245 -103.99240 1.000 13.43334 245 ALA D N 1
ATOM 10694 C CA . ALA D 1 245 ? -48.67842 -20.75337 -104.55408 1.000 13.59611 245 ALA D CA 1
ATOM 10695 C C . ALA D 1 245 ? -48.91256 -20.15175 -105.93924 1.000 15.77819 245 ALA D C 1
ATOM 10696 O O . ALA D 1 245 ? -49.77961 -20.61908 -106.68417 1.000 17.29061 245 ALA D O 1
ATOM 10698 N N . GLY D 1 246 ? -48.20555 -19.08751 -106.29381 1.000 13.43386 246 GLY D N 1
ATOM 10699 C CA . GLY D 1 246 ? -48.39215 -18.42079 -107.58168 1.000 13.42696 246 GLY D CA 1
ATOM 10700 C C . GLY D 1 246 ? -47.51753 -18.96141 -108.68644 1.000 12.76014 246 GLY D C 1
ATOM 10701 O O . GLY D 1 246 ? -47.78396 -18.73463 -109.88391 1.000 14.33919 246 GLY D O 1
ATOM 10702 N N . ASN D 1 247 ? -46.45071 -19.70103 -108.35305 1.000 12.62401 247 ASN D N 1
ATOM 10703 C CA . ASN D 1 247 ? -45.60881 -20.27923 -109.39008 1.000 13.31641 247 ASN D CA 1
ATOM 10704 C C . ASN D 1 247 ? -45.71122 -21.80420 -109.39909 1.000 13.80881 247 ASN D C 1
ATOM 10705 O O . ASN D 1 247 ? -44.83494 -22.49936 -109.93542 1.000 15.96459 247 ASN D O 1
ATOM 10710 N N . ALA D 1 248 ? -46.81775 -22.30225 -108.87338 1.000 14.80211 248 ALA D N 1
ATOM 10711 C CA . ALA D 1 248 ? -47.20003 -23.71483 -108.86576 1.000 15.79736 248 ALA D CA 1
ATOM 10712 C C . ALA D 1 248 ? -48.66894 -23.79473 -109.26157 1.000 16.25813 248 ALA D C 1
ATOM 10713 O O . ALA D 1 248 ? -49.40451 -22.82841 -109.06884 1.000 16.38842 248 ALA D O 1
ATOM 10715 N N . PRO D 1 249 ? -49.12290 -24.92830 -109.81389 1.000 15.50207 249 PRO D N 1
ATOM 10716 C CA . PRO D 1 249 ? -50.55071 -25.09835 -110.07013 1.000 16.10321 249 PRO D CA 1
ATOM 10717 C C . PRO D 1 249 ? -51.34350 -25.28769 -108.77991 1.000 14.62868 249 PRO D C 1
ATOM 10718 O O . PRO D 1 249 ? -50.80459 -25.41069 -107.67591 1.000 16.26394 249 PRO D O 1
ATOM 10722 N N . GLY D 1 250 ? -52.65246 -25.32873 -108.94295 1.000 16.66827 250 GLY D N 1
ATOM 10723 C CA . GLY D 1 250 ? -53.54487 -25.55135 -107.84428 1.000 18.28639 250 GLY D CA 1
ATOM 10724 C C . GLY D 1 250 ? -53.88303 -27.01400 -107.64129 1.000 16.18149 250 GLY D C 1
ATOM 10725 O O . GLY D 1 250 ? -53.14823 -27.93106 -108.02664 1.000 19.40872 250 GLY D O 1
ATOM 10726 N N . LEU D 1 251 ? -55.00049 -27.21873 -106.96029 1.000 13.77571 251 LEU D N 1
ATOM 10727 C CA . LEU D 1 251 ? -55.52253 -28.55155 -106.61860 1.000 13.22297 251 LEU D CA 1
ATOM 10728 C C . LEU D 1 251 ? -56.86692 -28.75888 -107.31852 1.000 14.41740 251 LEU D C 1
ATOM 10729 O O . LEU D 1 251 ? -57.93021 -28.44751 -106.79116 1.000 16.85594 251 LEU D O 1
ATOM 10734 N N . ASN D 1 252 ? -56.82183 -29.31564 -108.52235 1.000 12.24127 252 ASN D N 1
ATOM 10735 C CA . ASN D 1 252 ? -57.87132 -29.09893 -109.51101 1.000 12.37072 252 ASN D CA 1
ATOM 10736 C C . ASN D 1 252 ? -58.64972 -30.36677 -109.81170 1.000 11.91096 252 ASN D C 1
ATOM 10737 O O . ASN D 1 252 ? -58.30865 -31.46792 -109.34597 1.000 14.07016 252 ASN D O 1
ATOM 10742 N N . ALA D 1 253 ? -59.71241 -30.20653 -110.60370 1.000 10.52553 253 ALA D N 1
ATOM 10743 C CA . ALA D 1 253 ? -60.57196 -31.31830 -110.94369 1.000 11.40934 253 ALA D CA 1
ATOM 10744 C C . ALA D 1 253 ? -60.84215 -31.28448 -112.43827 1.000 10.23698 253 ALA D C 1
ATOM 10745 O O . ALA D 1 253 ? -61.01289 -30.21355 -113.04543 1.000 11.03678 253 ALA D O 1
ATOM 10747 N N . GLY D 1 254 ? -60.90339 -32.44342 -113.07107 1.000 8.68530 254 GLY D N 1
ATOM 10748 C CA . GLY D 1 254 ? -61.26499 -32.49893 -114.47604 1.000 10.19632 254 GLY D CA 1
ATOM 10749 C C . GLY D 1 254 ? -61.09461 -33.91702 -115.00810 1.000 9.56525 254 GLY D C 1
ATOM 10750 O O . GLY D 1 254 ? -60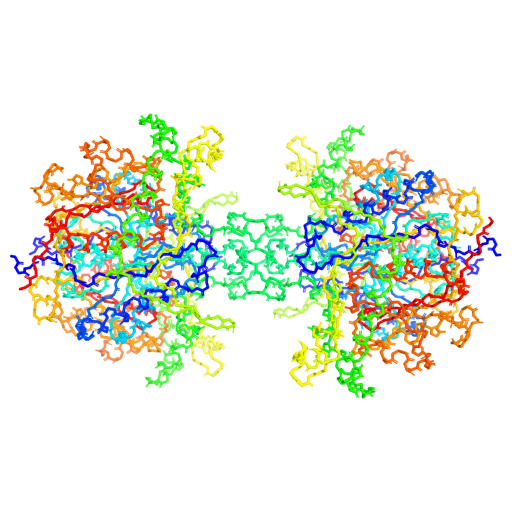.68741 -34.85412 -114.28988 1.000 10.32819 254 GLY D O 1
ATOM 10751 N N . ALA D 1 255 ? -61.38011 -34.04374 -116.29200 1.000 9.83052 255 ALA D N 1
ATOM 10752 C CA . ALA D 1 255 ? -61.29995 -35.34732 -116.96588 1.000 9.60031 255 ALA D CA 1
ATOM 10753 C C . ALA D 1 255 ? -61.03264 -35.13982 -118.43799 1.000 10.33097 255 ALA D C 1
ATOM 10754 O O . ALA D 1 255 ? -61.42274 -34.10435 -119.01406 1.000 10.87060 255 ALA D O 1
ATOM 10756 N N . ALA D 1 256 ? -60.39528 -36.12073 -119.09529 1.000 10.37787 256 ALA D N 1
ATOM 10757 C CA . ALA D 1 256 ? -60.24708 -36.06103 -120.53018 1.000 10.58304 256 ALA D CA 1
ATOM 10758 C C . ALA D 1 256 ? -60.18247 -37.48420 -121.03723 1.000 10.89092 256 ALA D C 1
ATOM 10759 O O . ALA D 1 256 ? -59.76985 -38.40695 -120.30762 1.000 11.57927 256 ALA D O 1
ATOM 10761 N N . ALA D 1 257 ? -60.59123 -37.67634 -122.28488 1.000 10.98570 257 ALA D N 1
ATOM 10762 C CA . ALA D 1 257 ? -60.58724 -39.00982 -122.88057 1.000 12.75196 257 ALA D CA 1
ATOM 10763 C C . ALA D 1 257 ? -60.45573 -38.90336 -124.39203 1.000 12.28156 257 ALA D C 1
ATOM 10764 O O . ALA D 1 257 ? -60.72149 -37.84341 -124.98212 1.000 11.60668 257 ALA D O 1
ATOM 10766 N N . MET D 1 258 ? -60.05185 -39.99733 -125.02433 1.000 10.99935 258 MET D N 1
ATOM 10767 C CA . MET D 1 258 ? -59.81965 -40.02242 -126.46781 1.000 11.56419 258 MET D CA 1
ATOM 10768 C C . MET D 1 258 ? -59.89970 -41.47202 -126.94485 1.000 10.64025 258 MET D C 1
ATOM 10769 O O . MET D 1 258 ? -59.81388 -42.42114 -126.13690 1.000 10.98983 258 MET D O 1
ATOM 10774 N N . ILE D 1 259 ? -60.04040 -41.64360 -128.24800 1.000 12.01277 259 ILE D N 1
ATOM 10775 C CA . ILE D 1 259 ? -60.07285 -42.97446 -128.87515 1.000 11.12935 259 ILE D CA 1
ATOM 10776 C C . ILE D 1 259 ? -58.66636 -43.29597 -129.34531 1.000 13.53017 259 ILE D C 1
ATOM 10777 O O . ILE D 1 259 ? -58.01664 -42.45851 -129.96827 1.000 13.57333 259 ILE D O 1
ATOM 10782 N N . VAL D 1 260 ? -58.16679 -44.48885 -129.01689 1.000 12.88684 260 VAL D N 1
ATOM 10783 C CA . VAL D 1 260 ? -56.87097 -44.96384 -129.47386 1.000 12.54534 260 VAL D CA 1
ATOM 10784 C C . VAL D 1 260 ? -57.12525 -46.19976 -130.34065 1.000 11.55700 260 VAL D C 1
ATOM 10785 O O . VAL D 1 260 ? -57.88110 -47.10354 -129.92586 1.000 12.57296 260 VAL D O 1
ATOM 10789 N N . SER D 1 261 ? -56.52818 -46.24249 -131.53615 1.000 12.09421 261 SER D N 1
ATOM 10790 C CA . SER D 1 261 ? -56.78042 -47.39182 -132.42674 1.000 13.14683 261 SER D CA 1
ATOM 10791 C C . SER D 1 261 ? -55.66503 -47.39688 -133.45605 1.000 14.14261 261 SER D C 1
ATOM 10792 O O . SER D 1 261 ? -54.91588 -46.44274 -133.53482 1.000 15.25136 261 SER D O 1
ATOM 10795 N N . SER D 1 262 ? -55.59276 -48.43292 -134.30022 1.000 13.74562 262 SER D N 1
ATOM 10796 C CA . SER D 1 262 ? -54.72217 -48.29155 -135.46341 1.000 15.21360 262 SER D CA 1
ATOM 10797 C C . SER D 1 262 ? -55.30619 -47.24234 -136.40217 1.000 15.62884 262 SER D C 1
ATOM 10798 O O . SER D 1 262 ? -56.49275 -46.89592 -136.34475 1.000 16.51777 262 SER D O 1
ATOM 10801 N N . HIS D 1 263 ? -54.46394 -46.72497 -137.30086 1.000 15.99147 263 HIS D N 1
ATOM 10802 C CA . HIS D 1 263 ? -54.97637 -45.78817 -138.30029 1.000 17.06649 263 HIS D CA 1
ATOM 10803 C C . HIS D 1 263 ? -56.00753 -46.46046 -139.20801 1.000 17.82816 263 HIS D C 1
ATOM 10804 O O . HIS D 1 263 ? -57.07914 -45.89181 -139.47610 1.000 19.05876 263 HIS D O 1
ATOM 10811 N N . ALA D 1 264 ? -55.73663 -47.70621 -139.58683 1.000 18.74697 264 ALA D N 1
ATOM 10812 C CA . ALA D 1 264 ? -56.67175 -48.46054 -140.43589 1.000 21.47099 264 ALA D CA 1
ATOM 10813 C C . ALA D 1 264 ? -58.03451 -48.58732 -139.76602 1.000 20.71311 264 ALA D C 1
ATOM 10814 O O . ALA D 1 264 ? -59.07765 -48.36040 -140.39089 1.000 23.10007 264 ALA D O 1
ATOM 10816 N N . THR D 1 265 ? -58.05082 -48.88882 -138.46160 1.000 16.74891 265 THR D N 1
ATOM 10817 C CA . THR D 1 265 ? -59.32752 -48.99866 -137.76914 1.000 16.98906 265 THR D CA 1
ATOM 10818 C C . THR D 1 265 ? -60.04793 -47.66023 -137.72945 1.000 18.31052 265 THR D C 1
ATOM 10819 O O . THR D 1 265 ? -61.27630 -47.59754 -137.90824 1.000 19.83165 265 THR D O 1
ATOM 10823 N N . ALA D 1 266 ? -59.30222 -46.57223 -137.44848 1.000 16.13924 266 ALA D N 1
ATOM 10824 C CA . ALA D 1 266 ? -59.96363 -45.28830 -137.40171 1.000 18.90587 266 ALA D CA 1
ATOM 10825 C C . ALA D 1 266 ? -60.57492 -44.94805 -138.76462 1.000 20.21599 266 ALA D C 1
ATOM 10826 O O . ALA D 1 266 ? -61.71968 -44.51898 -138.83364 1.000 21.96177 266 ALA D O 1
ATOM 10828 N N . THR D 1 267 ? -59.84577 -45.18214 -139.83902 1.000 21.83110 267 THR D N 1
ATOM 10829 C CA . THR D 1 267 ? -60.39553 -44.93227 -141.18124 1.000 23.82306 267 THR D CA 1
ATOM 10830 C C . THR D 1 267 ? -61.62857 -45.79182 -141.43341 1.000 26.91886 267 THR D C 1
ATOM 10831 O O . THR D 1 267 ? -62.67392 -45.29124 -141.88280 1.000 27.64182 267 THR D O 1
ATOM 10835 N N . GLU D 1 268 ? -61.53692 -47.07950 -141.10594 1.000 23.92329 268 GLU D N 1
ATOM 10836 C CA . GLU D 1 268 ? -62.65906 -47.99586 -141.32414 1.000 22.94699 268 GLU D CA 1
ATOM 10837 C C . GLU D 1 268 ? -63.92768 -47.50250 -140.63062 1.000 22.50543 268 GLU D C 1
ATOM 10838 O O . GLU D 1 268 ? -65.03436 -47.56829 -141.19222 1.000 27.44190 268 GLU D O 1
ATOM 10844 N N . LEU D 1 269 ? -63.79895 -46.96715 -139.41364 1.000 19.71243 269 LEU D N 1
ATOM 10845 C CA . LEU D 1 269 ? -64.96898 -46.53562 -138.67108 1.000 19.93583 269 LEU D CA 1
ATOM 10846 C C . LEU D 1 269 ? -65.33767 -45.07487 -138.91824 1.000 25.66654 269 LEU D C 1
ATOM 10847 O O . LEU D 1 269 ? -66.22834 -44.55437 -138.23501 1.000 27.45509 269 LEU D O 1
ATOM 10852 N N . GLY D 1 270 ? -64.67973 -44.39737 -139.86420 1.000 23.66252 270 GLY D N 1
ATOM 10853 C CA . GLY D 1 270 ? -65.07086 -43.02455 -140.12286 1.000 26.56692 270 GLY D CA 1
ATOM 10854 C C . GLY D 1 270 ? -64.66604 -42.04095 -139.05738 1.000 27.23229 270 GLY D C 1
ATOM 10855 O O . GLY D 1 270 ? -65.28551 -40.97817 -138.94262 1.000 30.91017 270 GLY D O 1
ATOM 10856 N N . LEU D 1 271 ? -63.64649 -42.35492 -138.25490 1.000 21.46690 271 LEU D N 1
ATOM 10857 C CA . LEU D 1 271 ? -63.16333 -41.37773 -137.30341 1.000 21.83522 271 LEU D CA 1
ATOM 10858 C C . LEU D 1 271 ? -62.16617 -40.51704 -138.01972 1.000 26.83890 271 LEU D C 1
ATOM 10859 O O . LEU D 1 271 ? -61.70983 -40.84015 -139.11579 1.000 26.44398 271 LEU D O 1
ATOM 10864 N N . GLN D 1 272 ? -61.85999 -39.39274 -137.40791 1.000 20.40385 272 GLN D N 1
ATOM 10865 C CA . GLN D 1 272 ? -60.89898 -38.45983 -137.98046 1.000 25.76378 272 GLN D CA 1
ATOM 10866 C C . GLN D 1 272 ? -59.69735 -38.41639 -137.05037 1.000 20.74891 272 GLN D C 1
ATOM 10867 O O . GLN D 1 272 ? -59.69986 -37.68094 -136.04810 1.000 23.87278 272 GLN D O 1
ATOM 10878 N N . PRO D 1 273 ? -58.65440 -39.16962 -137.32520 1.000 16.09643 273 PRO D N 1
ATOM 10879 C CA . PRO D 1 273 ? -57.49066 -39.14376 -136.44414 1.000 17.14092 273 PRO D CA 1
ATOM 10880 C C . PRO D 1 273 ? -56.88010 -37.75781 -136.32400 1.000 16.97414 273 PRO D C 1
ATOM 10881 O O . PRO D 1 273 ? -56.77261 -36.97450 -137.28481 1.000 17.47173 273 PRO D O 1
ATOM 10885 N N . GLN D 1 274 ? -56.46132 -37.44085 -135.10637 1.000 16.67033 274 GLN D N 1
ATOM 10886 C CA . GLN D 1 274 ? -55.79917 -36.17934 -134.81952 1.000 15.44503 274 GLN D CA 1
ATOM 10887 C C . GLN D 1 274 ? -54.29133 -36.30752 -134.71226 1.000 15.96291 274 GLN D C 1
ATOM 10888 O O . GLN D 1 274 ? -53.56485 -35.40350 -135.19552 1.000 17.43499 274 GLN D O 1
ATOM 10894 N N . LEU D 1 275 ? -53.78722 -37.38562 -134.11305 1.000 16.18230 275 LEU D N 1
ATOM 10895 C CA . LEU D 1 275 ? -52.34533 -37.50538 -133.88261 1.000 14.70205 275 LEU D CA 1
ATOM 10896 C C . LEU D 1 275 ? -51.94065 -38.94492 -134.09122 1.000 13.87989 275 LEU D C 1
ATOM 10897 O O . LEU D 1 275 ? -52.70456 -39.85185 -133.76914 1.000 16.31830 275 LEU D O 1
ATOM 10902 N N . VAL D 1 276 ? -50.74379 -39.18010 -134.59771 1.000 14.75885 276 VAL D N 1
ATOM 10903 C CA . VAL D 1 276 ? -50.14174 -40.51402 -134.56878 1.000 16.12723 276 VAL D CA 1
ATOM 10904 C C . VAL D 1 276 ? -49.05985 -40.52484 -133.50309 1.000 16.51217 276 VAL D C 1
ATOM 10905 O O . VAL D 1 276 ? -48.25582 -39.57447 -133.39496 1.000 18.20717 276 VAL D O 1
ATOM 10911 N N . ILE D 1 277 ? -48.99426 -41.61229 -132.75058 1.000 14.40465 277 ILE D N 1
ATOM 10912 C CA . ILE D 1 277 ? -47.96955 -41.78267 -131.73010 1.000 14.48459 277 ILE D CA 1
ATOM 10913 C C . ILE D 1 277 ? -46.71252 -42.27305 -132.43862 1.000 19.78354 277 ILE D C 1
ATOM 10914 O O . ILE D 1 277 ? -46.66726 -43.41081 -132.91091 1.000 22.63802 277 ILE D O 1
ATOM 10919 N N . ARG D 1 278 ? -45.68335 -41.44372 -132.48874 1.000 16.89345 278 ARG D N 1
ATOM 10920 C CA . ARG D 1 278 ? -44.42378 -41.79839 -133.12733 1.000 18.26582 278 ARG D CA 1
ATOM 10921 C C . ARG D 1 278 ? -43.35193 -42.26913 -132.14738 1.000 17.26889 278 ARG D C 1
ATOM 10922 O O . ARG D 1 278 ? -42.40091 -42.94860 -132.55835 1.000 21.65521 278 ARG D O 1
ATOM 10930 N N . GLY D 1 279 ? -43.51162 -41.99051 -130.85100 1.000 15.91871 279 GLY D N 1
ATOM 10931 C CA . GLY D 1 279 ? -42.53277 -42.45919 -129.89222 1.000 18.48786 279 GLY D CA 1
ATOM 10932 C C . GLY D 1 279 ? -43.05716 -42.36179 -128.49350 1.000 17.79928 279 GLY D C 1
ATOM 10933 O O . GLY D 1 279 ? -43.86128 -41.48066 -128.18164 1.000 15.42361 279 GLY D O 1
ATOM 10934 N N . ILE D 1 280 ? -42.60128 -43.27205 -127.64620 1.000 15.05353 280 ILE D N 1
ATOM 10935 C CA . ILE D 1 280 ? -42.99013 -43.28524 -126.23126 1.000 13.79713 280 ILE D CA 1
ATOM 10936 C C . ILE D 1 280 ? -41.73973 -43.44619 -125.39277 1.000 16.25953 280 ILE D C 1
ATOM 10937 O O . ILE D 1 280 ? -40.87851 -44.28069 -125.70483 1.000 18.01990 280 ILE D O 1
ATOM 10942 N N . GLY D 1 281 ? -41.61538 -42.62138 -124.34245 1.000 14.08068 281 GLY D N 1
ATOM 10943 C CA . GLY D 1 281 ? -40.52130 -42.79060 -123.39788 1.000 15.61328 281 GLY D CA 1
ATOM 10944 C C . GLY D 1 281 ? -41.00177 -42.79246 -121.96826 1.000 14.92048 281 GLY D C 1
ATOM 10945 O O . GLY D 1 281 ? -41.80285 -41.93253 -121.59539 1.000 15.35438 281 GLY D O 1
ATOM 10946 N N . VAL D 1 282 ? -40.51753 -43.74267 -121.18567 1.000 15.82492 282 VAL D N 1
ATOM 10947 C CA . VAL D 1 282 ? -40.77084 -43.78546 -119.75464 1.000 15.03208 282 VAL D CA 1
ATOM 10948 C C . VAL D 1 282 ? -39.42620 -43.95861 -119.06605 1.000 17.26974 282 VAL D C 1
ATOM 10949 O O . VAL D 1 282 ? -38.67624 -44.89811 -119.37682 1.000 16.39283 282 VAL D O 1
ATOM 10953 N N . ALA D 1 283 ? -39.10483 -43.05747 -118.15572 1.000 14.89248 283 ALA D N 1
ATOM 10954 C CA . ALA D 1 283 ? -37.80713 -43.08978 -117.51281 1.000 15.25275 283 ALA D CA 1
ATOM 10955 C C . ALA D 1 283 ? -37.96143 -42.84422 -116.03025 1.000 17.03813 283 ALA D C 1
ATOM 10956 O O . ALA D 1 283 ? -38.99469 -42.35460 -115.55956 1.000 16.28058 283 ALA D O 1
ATOM 10958 N N . ALA D 1 284 ? -36.91427 -43.19402 -115.27702 1.000 15.50461 284 ALA D N 1
ATOM 10959 C CA . ALA D 1 284 ? -36.92166 -42.95757 -113.83941 1.000 14.42052 284 ALA D CA 1
ATOM 10960 C C . ALA D 1 284 ? -35.54942 -42.47555 -113.36675 1.000 16.91390 284 ALA D C 1
ATOM 10961 O O . ALA D 1 284 ? -34.51480 -42.82856 -113.94310 1.000 19.27669 284 ALA D O 1
ATOM 10963 N N . VAL D 1 285 ? -35.57295 -41.71092 -112.28560 1.000 16.76188 285 VAL D N 1
ATOM 10964 C CA . VAL D 1 285 ? -34.38107 -41.10318 -111.67394 1.000 16.19294 285 VAL D CA 1
ATOM 10965 C C . VAL D 1 285 ? -34.52483 -41.20999 -110.15358 1.000 20.78297 285 VAL D C 1
ATOM 10966 O O . VAL D 1 285 ? -35.50641 -41.76839 -109.63789 1.000 19.46557 285 VAL D O 1
ATOM 10970 N N . GLU D 1 286 ? -33.56095 -40.66378 -109.40164 1.000 20.82808 286 GLU D N 1
ATOM 10971 C CA . GLU D 1 286 ? -33.72301 -40.65550 -107.93823 1.000 20.27255 286 GLU D CA 1
ATOM 10972 C C . GLU D 1 286 ? -35.03229 -39.95808 -107.55055 1.000 19.12647 286 GLU D C 1
ATOM 10973 O O . GLU D 1 286 ? -35.35532 -38.87019 -108.07476 1.000 21.41419 286 GLU D O 1
ATOM 10979 N N . PRO D 1 287 ? -35.81257 -40.54311 -106.61978 1.000 22.39353 287 PRO D N 1
ATOM 10980 C CA . PRO D 1 287 ? -37.04900 -39.86726 -106.15789 1.000 25.81044 287 PRO D CA 1
ATOM 10981 C C . PRO D 1 287 ? -36.86384 -38.42407 -105.71569 1.000 29.84181 287 PRO D C 1
ATOM 10982 O O . PRO D 1 287 ? -37.73787 -37.56485 -105.96927 1.000 30.72434 287 PRO D O 1
ATOM 10986 N N . GLY D 1 288 ? -35.74300 -38.12163 -105.05815 1.000 26.28407 288 GLY D N 1
ATOM 10987 C CA . GLY D 1 288 ? -35.49838 -36.75303 -104.63343 1.000 32.05497 288 GLY D CA 1
ATOM 10988 C C . GLY D 1 288 ? -35.33352 -35.78399 -105.77871 1.000 37.05777 288 GLY D C 1
ATOM 10989 O O . GLY D 1 288 ? -35.39984 -34.55836 -105.57037 1.000 38.72630 288 GLY D O 1
ATOM 10990 N N . LEU D 1 289 ? -35.11375 -36.30034 -106.99222 1.000 29.99676 289 LEU D N 1
ATOM 10991 C CA . LEU D 1 289 ? -34.93092 -35.45525 -108.16248 1.000 29.76599 289 LEU D CA 1
ATOM 10992 C C . LEU D 1 289 ? -36.23690 -35.26222 -108.88837 1.000 31.50885 289 LEU D C 1
ATOM 10993 O O . LEU D 1 289 ? -36.28147 -35.32170 -110.12330 1.000 31.11776 289 LEU D O 1
ATOM 10998 N N . PHE D 1 290 ? -37.29095 -34.98446 -108.10933 1.000 31.21829 290 PHE D N 1
ATOM 10999 C CA . PHE D 1 290 ? -38.57672 -34.57991 -108.65817 1.000 26.27974 290 PHE D CA 1
ATOM 11000 C C . PHE D 1 290 ? -38.36385 -33.48773 -109.68542 1.000 28.20962 290 PHE D C 1
ATOM 11001 O O . PHE D 1 290 ? -37.71639 -32.46456 -109.41361 1.000 29.74336 290 PHE D O 1
ATOM 11009 N N . GLY D 1 291 ? -38.90314 -33.70296 -110.86162 1.000 23.51733 291 GLY D N 1
ATOM 11010 C CA . GLY D 1 291 ? -38.91812 -32.66740 -111.86474 1.000 23.15917 291 GLY D CA 1
ATOM 11011 C C . GLY D 1 291 ? -37.99063 -32.92062 -113.01826 1.000 20.86495 291 GLY D C 1
ATOM 11012 O O . GLY D 1 291 ? -38.18706 -32.32522 -114.08673 1.000 24.52268 291 GLY D O 1
ATOM 11013 N N . PHE D 1 292 ? -36.98323 -33.75346 -112.84438 1.000 18.55302 292 PHE D N 1
ATOM 11014 C CA . PHE D 1 292 ? -36.04789 -33.96564 -113.93515 1.000 19.16193 292 PHE D CA 1
ATOM 11015 C C . PHE D 1 292 ? -36.45791 -35.09362 -114.88843 1.000 17.48571 292 PHE D C 1
ATOM 11016 O O . PHE D 1 292 ? -35.99896 -35.09959 -116.04064 1.000 20.09685 292 PHE D O 1
ATOM 11024 N N . GLY D 1 293 ? -37.28260 -36.05049 -114.45627 1.000 17.96522 293 GLY D N 1
ATOM 11025 C CA . GLY D 1 293 ? -37.68167 -37.18675 -115.26749 1.000 16.37449 293 GLY D CA 1
ATOM 11026 C C . GLY D 1 293 ? -38.07167 -36.90955 -116.70666 1.000 16.81271 293 GLY D C 1
ATOM 11027 O O . GLY D 1 293 ? -37.78334 -37.73939 -117.58300 1.000 17.56732 293 GLY D O 1
ATOM 11028 N N . PRO D 1 294 ? -38.74729 -35.79526 -117.00612 1.000 17.13620 294 PRO D N 1
ATOM 11029 C CA . PRO D 1 294 ? -39.07511 -35.52752 -118.41163 1.000 17.18219 294 PRO D CA 1
ATOM 11030 C C . PRO D 1 294 ? -37.84793 -35.46671 -119.30537 1.000 17.05693 294 PRO D C 1
ATOM 11031 O O . PRO D 1 294 ? -37.96439 -35.82366 -120.48360 1.000 18.49132 294 PRO D O 1
ATOM 11035 N N . VAL D 1 295 ? -36.67621 -35.05855 -118.80307 1.000 17.43650 295 VAL D N 1
ATOM 11036 C CA . VAL D 1 295 ? -35.50430 -34.96989 -119.68110 1.000 17.71542 295 VAL D CA 1
ATOM 11037 C C . VAL D 1 295 ? -35.14244 -36.33657 -120.28148 1.000 16.49993 295 VAL D C 1
ATOM 11038 O O . VAL D 1 295 ? -35.14895 -36.48582 -121.53268 1.000 18.40123 295 VAL D O 1
ATOM 11042 N N . PRO D 1 296 ? -34.86737 -37.38185 -119.48023 1.000 17.20112 296 PRO D N 1
ATOM 11043 C CA . PRO D 1 296 ? -34.59190 -38.68695 -120.10330 1.000 17.71322 296 PRO D CA 1
ATOM 11044 C C . PRO D 1 296 ? -35.80838 -39.27275 -120.82423 1.000 14.90647 296 PRO D C 1
ATOM 11045 O O . PRO D 1 296 ? -35.65753 -39.97414 -121.84450 1.000 18.16478 296 PRO D O 1
ATOM 11049 N N . ALA D 1 297 ? -37.02658 -39.00996 -120.34190 1.000 16.44510 297 ALA D N 1
ATOM 11050 C CA . ALA D 1 297 ? -38.16309 -39.58303 -121.05098 1.000 15.11791 297 ALA D CA 1
ATOM 11051 C C . ALA D 1 297 ? -38.34324 -38.98316 -122.43486 1.000 14.35723 297 ALA D C 1
ATOM 11052 O O . ALA D 1 297 ? -38.61336 -39.70739 -123.40708 1.000 17.11122 297 ALA D O 1
ATOM 11054 N N . ILE D 1 298 ? -38.19505 -37.66029 -122.56210 1.000 15.29119 298 ILE D N 1
ATOM 11055 C CA . ILE D 1 298 ? -38.28742 -37.01801 -123.86957 1.000 13.97967 298 ILE D CA 1
ATOM 11056 C C . ILE D 1 298 ? -37.20604 -37.55963 -124.78941 1.000 18.36420 298 ILE D C 1
ATOM 11057 O O . ILE D 1 298 ? -37.46528 -37.84835 -125.96242 1.000 17.77999 298 ILE D O 1
ATOM 11062 N N . LYS D 1 299 ? -35.98477 -37.74985 -124.25151 1.000 17.58388 299 LYS D N 1
ATOM 11063 C CA . LYS D 1 299 ? -34.92385 -38.26415 -125.13056 1.000 18.89331 299 LYS D CA 1
ATOM 11064 C C . LYS D 1 299 ? -35.27550 -39.64145 -125.67081 1.000 20.04251 299 LYS D C 1
ATOM 11065 O O . LYS D 1 299 ? -35.03611 -39.92176 -126.86506 1.000 21.67311 299 LYS D O 1
ATOM 11071 N N . LEU D 1 300 ? -35.89965 -40.51206 -124.83378 1.000 18.44198 300 LEU D N 1
ATOM 11072 C CA . LEU D 1 300 ? -36.29804 -41.84659 -125.29104 1.000 18.36807 300 LEU D CA 1
ATOM 11073 C C . LEU D 1 300 ? -37.37198 -41.76002 -126.36439 1.000 18.84656 300 LEU D C 1
ATOM 11074 O O . LEU D 1 300 ? -37.32354 -42.49811 -127.36195 1.000 21.45240 300 LEU D O 1
ATOM 11079 N N . ALA D 1 301 ? -38.37434 -40.88875 -126.15977 1.000 17.68086 301 ALA D N 1
ATOM 11080 C CA . ALA D 1 301 ? -39.46500 -40.77292 -127.12056 1.000 17.41939 301 ALA D CA 1
ATOM 11081 C C . ALA D 1 301 ? -38.94734 -40.24345 -128.45456 1.000 17.32525 301 ALA D C 1
ATOM 11082 O O . ALA D 1 301 ? -39.38377 -40.68828 -129.53316 1.000 20.13067 301 ALA D O 1
ATOM 11084 N N . LEU D 1 302 ? -38.06326 -39.24493 -128.39849 1.000 19.13668 302 LEU D N 1
ATOM 11085 C CA . LEU D 1 302 ? -37.48629 -38.68820 -129.61863 1.000 17.63626 302 LEU D CA 1
ATOM 11086 C C . LEU D 1 302 ? -36.64759 -39.72361 -130.34832 1.000 20.02851 302 LEU D C 1
ATOM 11087 O O . LEU D 1 302 ? -36.67585 -39.77976 -131.58152 1.000 21.59204 302 LEU D O 1
ATOM 11092 N N . ALA D 1 303 ? -35.91405 -40.56241 -129.60181 1.000 23.14047 303 ALA D N 1
ATOM 11093 C CA . ALA D 1 303 ? -35.14219 -41.63376 -130.24045 1.000 26.34350 303 ALA D CA 1
ATOM 11094 C C . ALA D 1 303 ? -36.05757 -42.59823 -130.99023 1.000 22.66956 303 ALA D C 1
ATOM 11095 O O . ALA D 1 303 ? -35.75405 -43.00776 -132.11711 1.000 25.00868 303 ALA D O 1
ATOM 11097 N N . GLN D 1 304 ? -37.15794 -43.02286 -130.35939 1.000 22.60219 304 GLN D N 1
ATOM 11098 C CA . GLN D 1 304 ? -38.08617 -43.92647 -131.03544 1.000 21.76547 304 GLN D CA 1
ATOM 11099 C C . GLN D 1 304 ? -38.67626 -43.26927 -132.27784 1.000 22.57554 304 GLN D C 1
ATOM 11100 O O . GLN D 1 304 ? -38.84213 -43.92942 -133.32406 1.000 24.79625 304 GLN D O 1
ATOM 11106 N N . ALA D 1 305 ? -38.94994 -41.96175 -132.22174 1.000 22.26821 305 ALA D N 1
ATOM 11107 C CA . ALA D 1 305 ? -39.52491 -41.26725 -133.36920 1.000 20.32707 305 ALA D CA 1
ATOM 11108 C C . ALA D 1 305 ? -38.48533 -40.92717 -134.43146 1.000 22.32329 305 ALA D C 1
ATOM 11109 O O . ALA D 1 305 ? -38.86881 -40.53760 -135.55471 1.000 23.65777 305 ALA D O 1
ATOM 11111 N N . GLN D 1 306 ? -37.18401 -41.06073 -134.09356 1.000 23.45094 306 GLN D N 1
ATOM 11112 C CA . GLN D 1 306 ? -36.06423 -40.61745 -134.94531 1.000 23.23494 306 GLN D CA 1
ATOM 11113 C C . GLN D 1 306 ? -36.17771 -39.13290 -135.26412 1.000 23.06139 306 GLN D C 1
ATOM 11114 O O . GLN D 1 306 ? -35.97612 -38.68754 -136.40472 1.000 24.29302 306 GLN D O 1
ATOM 11120 N N . TRP D 1 307 ? -36.48543 -38.33800 -134.22674 1.000 20.70686 307 TRP D N 1
ATOM 11121 C CA . TRP D 1 307 ? -36.53527 -36.89131 -134.29520 1.000 20.71233 307 TRP D CA 1
ATOM 11122 C C . TRP D 1 307 ? -35.47451 -36.29229 -133.37653 1.000 22.66665 307 TRP D C 1
ATOM 11123 O O . TRP D 1 307 ? -35.08130 -36.89857 -132.34892 1.000 24.14101 307 TRP D O 1
ATOM 11134 N N . GLN D 1 308 ? -35.01701 -35.09347 -133.74388 1.000 23.01098 308 GLN D N 1
ATOM 11135 C CA . GLN D 1 308 ? -34.19841 -34.29458 -132.85435 1.000 26.31068 308 GLN D CA 1
ATOM 11136 C C . GLN D 1 308 ? -35.04592 -33.18847 -132.25176 1.000 24.73304 308 GLN D C 1
ATOM 11137 O O . GLN D 1 308 ? -36.10514 -32.84520 -132.77327 1.000 23.87776 308 GLN D O 1
ATOM 11143 N N . VAL D 1 309 ? -34.54612 -32.61597 -131.14501 1.000 22.46113 309 VAL D N 1
ATOM 11144 C CA . VAL D 1 309 ? -35.26413 -31.54626 -130.46331 1.000 23.30744 309 VAL D CA 1
ATOM 11145 C C . VAL D 1 309 ? -35.65867 -30.45661 -131.43856 1.000 24.56500 309 VAL D C 1
ATOM 11146 O O . VAL D 1 309 ? -36.79114 -29.95946 -131.40269 1.000 24.53586 309 VAL D O 1
ATOM 11150 N N . GLN D 1 310 ? -34.74562 -30.07467 -132.35090 1.000 28.13303 310 GLN D N 1
ATOM 11151 C CA . GLN D 1 310 ? -35.05423 -28.96205 -133.24180 1.000 30.00146 310 GLN D CA 1
ATOM 11152 C C . GLN D 1 310 ? -36.10868 -29.28938 -134.28882 1.000 28.36593 310 GLN D C 1
ATOM 11153 O O . GLN D 1 310 ? -36.59172 -28.36811 -134.95710 1.000 32.84018 310 GLN D O 1
ATOM 11159 N N . ASP D 1 311 ? -36.47226 -30.56054 -134.46755 1.000 26.55997 311 ASP D N 1
ATOM 11160 C CA . ASP D 1 311 ? -37.52544 -30.92650 -135.41117 1.000 24.24143 311 ASP D CA 1
ATOM 11161 C C . ASP D 1 311 ? -38.91582 -30.71288 -134.83503 1.000 22.93257 311 ASP D C 1
ATOM 11162 O O . ASP D 1 311 ? -39.89939 -30.85824 -135.56958 1.000 25.93859 311 ASP D O 1
ATOM 11167 N N . VAL D 1 312 ? -39.02674 -30.41265 -133.55145 1.000 21.44699 312 VAL D N 1
ATOM 11168 C CA . VAL D 1 312 ? -40.32186 -30.42936 -132.86645 1.000 19.85072 312 VAL D CA 1
ATOM 11169 C C . VAL D 1 312 ? -40.93349 -29.03533 -132.88873 1.000 20.67681 312 VAL D C 1
ATOM 11170 O O . VAL D 1 312 ? -40.27744 -28.06893 -132.47966 1.000 22.77199 312 VAL D O 1
ATOM 11174 N N . ASP D 1 313 ? -42.19448 -28.92666 -133.34563 1.000 19.09471 313 ASP D N 1
ATOM 11175 C CA . ASP D 1 313 ? -42.84361 -27.61438 -133.41448 1.000 17.81454 313 ASP D CA 1
ATOM 11176 C C . ASP D 1 313 ? -43.23131 -27.09972 -132.04378 1.000 17.91188 313 ASP D C 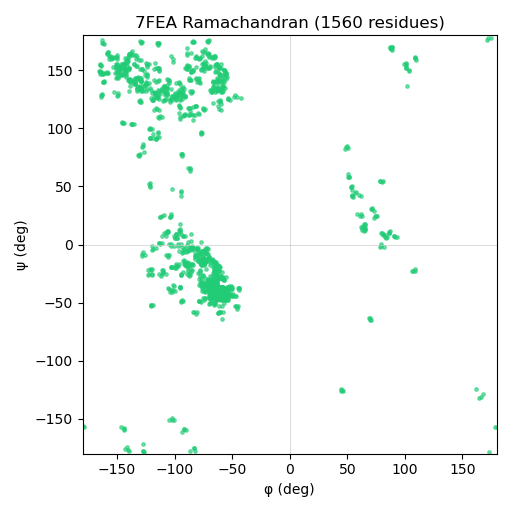1
ATOM 11177 O O . ASP D 1 313 ? -43.13806 -25.90441 -131.77236 1.000 18.99745 313 ASP D O 1
ATOM 11182 N N . ARG D 1 314 ? -43.73476 -27.97015 -131.17001 1.000 16.83677 314 ARG D N 1
ATOM 11183 C CA . ARG D 1 314 ? -44.04922 -27.51283 -129.81957 1.000 17.93682 314 ARG D CA 1
ATOM 11184 C C . ARG D 1 314 ? -43.85319 -28.63187 -128.80215 1.000 16.21476 314 ARG D C 1
ATOM 11185 O O . ARG D 1 314 ? -44.06246 -29.81423 -129.08649 1.000 16.60481 314 ARG D O 1
ATOM 11193 N N . PHE D 1 315 ? -43.39572 -28.23988 -127.61759 1.000 14.81460 315 PHE D N 1
ATOM 11194 C CA . PHE D 1 315 ? -43.31227 -29.11786 -126.47061 1.000 14.40033 315 PHE D CA 1
ATOM 11195 C C . PHE D 1 315 ? -44.38942 -28.68227 -125.50406 1.000 14.98828 315 PHE D C 1
ATOM 11196 O O . PHE D 1 315 ? -44.54860 -27.49004 -125.22857 1.000 17.89631 315 PHE D O 1
ATOM 11204 N N . GLU D 1 316 ? -45.10057 -29.65376 -124.96151 1.000 13.70821 316 GLU D N 1
ATOM 11205 C CA . GLU D 1 316 ? -46.10824 -29.42471 -123.92550 1.000 13.10109 316 GLU D CA 1
ATOM 11206 C C . GLU D 1 316 ? -45.67472 -30.25645 -122.73532 1.000 13.78792 316 GLU D C 1
ATOM 11207 O O . GLU D 1 316 ? -45.89329 -31.47551 -122.71318 1.000 14.67225 316 GLU D O 1
ATOM 11213 N N . VAL D 1 317 ? -45.04993 -29.61065 -121.78027 1.000 14.10824 317 VAL D N 1
ATOM 11214 C CA . VAL D 1 317 ? -44.42837 -30.25864 -120.64310 1.000 13.91413 317 VAL D CA 1
ATOM 11215 C C . VAL D 1 317 ? -45.17421 -29.77814 -119.41714 1.000 14.74122 317 VAL D C 1
ATOM 11216 O O . VAL D 1 317 ? -45.32313 -28.57036 -119.20425 1.000 16.08138 317 VAL D O 1
ATOM 11220 N N . ASN D 1 318 ? -45.61968 -30.70512 -118.58547 1.000 13.18433 318 ASN D N 1
ATOM 11221 C CA . ASN D 1 318 ? -46.47945 -30.26025 -117.51293 1.000 13.41011 318 ASN D CA 1
ATOM 11222 C C . ASN D 1 318 ? -45.76133 -29.30812 -116.55455 1.000 15.07029 318 ASN D C 1
ATOM 11223 O O . ASN D 1 318 ? -44.63181 -29.56924 -116.12213 1.000 17.05223 318 ASN D O 1
ATOM 11228 N N . GLU D 1 319 ? -46.45607 -28.21968 -116.19563 1.000 14.64969 319 GLU D N 1
ATOM 11229 C CA . GLU D 1 319 ? -45.92916 -27.20986 -115.26942 1.000 14.60464 319 GLU D CA 1
ATOM 11230 C C . GLU D 1 319 ? -46.23495 -27.60426 -113.82973 1.000 15.52674 319 GLU D C 1
ATOM 11231 O O . GLU D 1 319 ? -46.98820 -26.92599 -113.12594 1.000 17.64151 319 GLU D O 1
ATOM 11237 N N . ALA D 1 320 ? -45.62542 -28.71399 -113.39449 1.000 15.54401 320 ALA D N 1
ATOM 11238 C CA . ALA D 1 320 ? -45.84472 -29.14340 -112.02336 1.000 17.86857 320 ALA D CA 1
ATOM 11239 C C . ALA D 1 320 ? -45.41225 -28.04331 -111.06642 1.000 15.63762 320 ALA D C 1
ATOM 11240 O O . ALA D 1 320 ? -46.01975 -27.84503 -110.01586 1.000 16.89619 320 ALA D O 1
ATOM 11242 N N . PHE D 1 321 ? -44.33520 -27.35857 -111.43070 1.000 13.25607 321 PHE D N 1
ATOM 11243 C CA . PHE D 1 321 ? -43.89136 -26.10537 -110.81498 1.000 14.21643 321 PHE D CA 1
ATOM 11244 C C . PHE D 1 321 ? -43.22220 -25.33519 -111.94035 1.000 14.34849 321 PHE D C 1
ATOM 11245 O O . PHE D 1 321 ? -42.71872 -25.93146 -112.89116 1.000 14.40160 321 PHE D O 1
ATOM 11253 N N . ALA D 1 322 ? -43.25715 -24.00023 -111.85238 1.000 13.27129 322 ALA D N 1
ATOM 11254 C CA . ALA D 1 322 ? -42.51990 -23.21998 -112.84854 1.000 13.03501 322 ALA D CA 1
ATOM 11255 C C . ALA D 1 322 ? -41.05524 -23.66771 -112.91885 1.000 14.74045 322 ALA D C 1
ATOM 11256 O O . ALA D 1 322 ? -40.46033 -23.71144 -114.01699 1.000 15.54316 322 ALA D O 1
ATOM 11258 N N . ALA D 1 323 ? -40.47244 -24.01189 -111.76022 1.000 14.11217 323 ALA D N 1
ATOM 11259 C CA . ALA D 1 323 ? -39.08069 -24.43941 -111.74141 1.000 16.04383 323 ALA D CA 1
ATOM 11260 C C . ALA D 1 323 ? -38.84444 -25.67090 -112.62464 1.000 14.55850 323 ALA D C 1
ATOM 11261 O O . ALA D 1 323 ? -37.80788 -25.77988 -113.29217 1.000 16.76693 323 ALA D O 1
ATOM 11263 N N . VAL D 1 324 ? -39.79985 -26.60854 -112.64799 1.000 14.23322 324 VAL D N 1
ATOM 11264 C CA . VAL D 1 324 ? -39.63004 -27.81796 -113.45014 1.000 14.92048 324 VAL D CA 1
ATOM 11265 C C . VAL D 1 324 ? -39.67102 -27.44611 -114.92119 1.000 17.53995 324 VAL D C 1
ATOM 11266 O O . VAL D 1 324 ? -38.85381 -27.91384 -115.72632 1.000 17.62943 324 VAL D O 1
ATOM 11270 N N . GLY D 1 325 ? -40.61662 -26.57894 -115.30956 1.000 14.90024 325 GLY D N 1
ATOM 11271 C CA . GLY D 1 325 ? -40.69048 -26.18403 -116.70373 1.000 15.00231 325 GLY D CA 1
ATOM 11272 C C . GLY D 1 325 ? -39.39205 -25.53650 -117.16090 1.000 17.96651 325 GLY D C 1
ATOM 11273 O O . GLY D 1 325 ? -38.84078 -25.89940 -118.20235 1.000 19.09998 325 GLY D O 1
ATOM 11274 N N . LEU D 1 326 ? -38.82906 -24.63858 -116.34843 1.000 17.38568 326 LEU D N 1
ATOM 11275 C CA . LEU D 1 326 ? -37.55897 -23.98506 -116.70544 1.000 14.71094 326 LEU D CA 1
ATOM 11276 C C . LEU D 1 326 ? -36.40123 -24.97446 -116.82073 1.000 16.47592 326 LEU D C 1
ATOM 11277 O O . LEU D 1 326 ? -35.61418 -24.90267 -117.78332 1.000 17.78329 326 LEU D O 1
ATOM 11282 N N . VAL D 1 327 ? -36.28014 -25.90980 -115.87471 1.000 16.90718 327 VAL D N 1
ATOM 11283 C CA . VAL D 1 327 ? -35.16387 -26.85743 -115.92579 1.000 17.24555 327 VAL D CA 1
ATOM 11284 C C . VAL D 1 327 ? -35.26323 -27.73417 -117.16495 1.000 16.26720 327 VAL D C 1
ATOM 11285 O O . VAL D 1 327 ? -34.28743 -27.91790 -117.89267 1.000 19.07900 327 VAL D O 1
ATOM 11289 N N . VAL D 1 328 ? -36.44878 -28.29602 -117.41687 1.000 15.43214 328 VAL D N 1
ATOM 11290 C CA . VAL D 1 328 ? -36.60072 -29.17634 -118.58330 1.000 16.38948 328 VAL D CA 1
ATOM 11291 C C . VAL D 1 328 ? -36.35082 -28.40453 -119.87065 1.000 14.78398 328 VAL D C 1
ATOM 11292 O O . VAL D 1 328 ? -35.61459 -28.86197 -120.76562 1.000 17.44926 328 VAL D O 1
ATOM 11296 N N . ARG D 1 329 ? -36.96631 -27.21779 -120.00227 1.000 16.95453 329 ARG D N 1
ATOM 11297 C CA . ARG D 1 329 ? -36.79562 -26.43125 -121.21537 1.000 17.98203 329 ARG D CA 1
ATOM 11298 C C . ARG D 1 329 ? -35.33304 -26.15023 -121.46374 1.000 19.64258 329 ARG D C 1
ATOM 11299 O O . ARG D 1 329 ? -34.83882 -26.33993 -122.58296 1.000 19.97226 329 ARG D O 1
ATOM 11307 N N . ASP D 1 330 ? -34.61590 -25.69481 -120.43390 1.000 18.28987 330 ASP D N 1
ATOM 11308 C CA . ASP D 1 330 ? -33.23835 -25.25246 -120.67060 1.000 17.21249 330 ASP D CA 1
ATOM 11309 C C . ASP D 1 330 ? -32.24380 -26.41822 -120.77329 1.000 20.52231 330 ASP D C 1
ATOM 11310 O O . ASP D 1 330 ? -31.24139 -26.33218 -121.51183 1.000 23.32716 330 ASP D O 1
ATOM 11315 N N . GLU D 1 331 ? -32.50055 -27.53004 -120.09167 1.000 17.90424 331 GLU D N 1
ATOM 11316 C CA . GLU D 1 331 ? -31.65698 -28.70285 -120.24251 1.000 18.97328 331 GLU D CA 1
ATOM 11317 C C . GLU D 1 331 ? -31.72885 -29.27042 -121.65364 1.000 22.86492 331 GLU D C 1
ATOM 11318 O O . GLU D 1 331 ? -30.70932 -29.73525 -122.19161 1.000 25.50789 331 GLU D O 1
ATOM 11324 N N . LEU D 1 332 ? -32.91386 -29.27089 -122.27197 1.000 18.70048 332 LEU D N 1
ATOM 11325 C CA . LEU D 1 332 ? -33.03602 -29.78717 -123.63831 1.000 18.98798 332 LEU D CA 1
ATOM 11326 C C . LEU D 1 332 ? -32.77651 -28.71888 -124.68888 1.000 18.52891 332 LEU D C 1
ATOM 11327 O O . LEU D 1 332 ? -32.77718 -29.02265 -125.88790 1.000 24.96285 332 LEU D O 1
ATOM 11332 N N . GLY D 1 333 ? -32.58422 -27.47801 -124.28197 1.000 19.85035 333 GLY D N 1
ATOM 11333 C CA . GLY D 1 333 ? -32.29222 -26.42272 -125.23489 1.000 20.70927 333 GLY D CA 1
ATOM 11334 C C . GLY D 1 333 ? -33.46661 -26.01873 -126.10117 1.000 21.90780 333 GLY D C 1
ATOM 11335 O O . GLY D 1 333 ? -33.27368 -25.62054 -127.25882 1.000 24.34000 333 GLY D O 1
ATOM 11336 N N . ILE D 1 334 ? -34.69363 -26.13972 -125.57570 1.000 20.95391 334 ILE D N 1
ATOM 11337 C CA . ILE D 1 334 ? -35.89792 -25.82092 -126.33984 1.000 18.95485 334 ILE D CA 1
ATOM 11338 C C . ILE D 1 334 ? -36.11381 -24.30774 -126.36809 1.000 19.56927 334 ILE D C 1
ATOM 11339 O O . ILE D 1 334 ? -35.93009 -23.61612 -125.36706 1.000 21.00004 334 ILE D O 1
ATOM 11344 N N . ALA D 1 335 ? -36.55211 -23.79317 -127.50967 1.000 21.08089 335 ALA D N 1
ATOM 11345 C CA . ALA D 1 335 ? -36.82701 -22.36348 -127.60711 1.000 21.91013 335 ALA D CA 1
ATOM 11346 C C . ALA D 1 335 ? -38.01508 -21.98186 -126.72455 1.000 20.69022 335 ALA D C 1
ATOM 11347 O O . ALA D 1 335 ? -39.04555 -22.67644 -126.73314 1.000 19.43895 335 ALA D O 1
ATOM 11349 N N . PRO D 1 336 ? -37.92232 -20.88324 -125.97819 1.000 19.44221 336 PRO D N 1
ATOM 11350 C CA . PRO D 1 336 ? -39.04943 -20.47935 -125.13216 1.000 17.24145 336 PRO D CA 1
ATOM 11351 C C . PRO D 1 336 ? -40.34402 -20.27781 -125.88976 1.000 19.82016 336 PRO D C 1
ATOM 11352 O O . PRO D 1 336 ? -41.41748 -20.59127 -125.33280 1.000 19.12521 336 PRO D O 1
ATOM 11356 N N . GLU D 1 337 ? -40.28234 -19.85861 -127.16528 1.000 20.12843 337 GLU D N 1
ATOM 11357 C CA . GLU D 1 337 ? -41.51779 -19.68168 -127.91622 1.000 19.29475 337 GLU D CA 1
ATOM 11358 C C . GLU D 1 337 ? -42.14390 -20.99916 -128.32631 1.000 19.48025 337 GLU D C 1
ATOM 11359 O O . GLU D 1 337 ? -43.26536 -20.98201 -128.82659 1.000 20.16671 337 GLU D O 1
ATOM 11365 N N . ARG D 1 338 ? -41.42931 -22.12800 -128.19352 1.000 17.65361 338 ARG D N 1
ATOM 11366 C CA . ARG D 1 338 ? -41.95726 -23.44828 -128.55950 1.000 17.01023 338 ARG D CA 1
ATOM 11367 C C . ARG D 1 338 ? -42.26905 -24.30916 -127.34249 1.000 16.47047 338 ARG D C 1
ATOM 11368 O O . ARG D 1 338 ? -42.55635 -25.49233 -127.50040 1.000 17.03531 338 ARG D O 1
ATOM 11376 N N . PHE D 1 339 ? -42.22892 -23.75238 -126.15009 1.000 15.16294 339 PHE D N 1
ATOM 11377 C CA . PHE D 1 339 ? -42.40076 -24.51754 -124.91429 1.000 15.23225 339 PHE D CA 1
ATOM 11378 C C . PHE D 1 339 ? -43.67616 -24.02138 -124.23947 1.000 15.59431 339 PHE D C 1
ATOM 11379 O O . PHE D 1 339 ? -43.77032 -22.83490 -123.87001 1.000 17.39618 339 PHE D O 1
ATOM 11387 N N . ASN D 1 340 ? -44.67560 -24.90731 -124.08744 1.000 15.36700 340 ASN D N 1
ATOM 11388 C CA . ASN D 1 340 ? -45.95682 -24.53931 -123.41812 1.000 16.07157 340 ASN D CA 1
ATOM 11389 C C . ASN D 1 340 ? -46.54191 -23.25701 -124.02847 1.000 15.85354 340 ASN D C 1
ATOM 11390 O O . ASN D 1 340 ? -46.83030 -22.25222 -123.35156 1.000 16.81562 340 ASN D O 1
ATOM 11395 N N . VAL D 1 341 ? -46.75852 -23.38239 -125.32508 1.000 16.89747 341 VAL D N 1
ATOM 11396 C CA . VAL D 1 341 ? -47.02964 -22.24709 -126.19360 1.000 16.10332 341 VAL D CA 1
ATOM 11397 C C . VAL D 1 341 ? -48.30486 -21.52053 -125.77762 1.000 15.87004 341 VAL D C 1
ATOM 11398 O O . VAL D 1 341 ? -48.37615 -20.28209 -125.80898 1.000 17.99170 341 VAL D O 1
ATOM 11402 N N . ASP D 1 342 ? -49.34555 -22.26263 -125.43117 1.000 15.66645 342 ASP D N 1
ATOM 11403 C CA . ASP D 1 342 ? -50.62883 -21.69086 -125.04850 1.000 14.70392 342 ASP D CA 1
ATOM 11404 C C . ASP D 1 342 ? -50.86315 -21.70187 -123.53365 1.000 15.19290 342 ASP D C 1
ATOM 11405 O O . ASP D 1 342 ? -52.02798 -21.66436 -123.09014 1.000 17.17786 342 ASP D O 1
ATOM 11410 N N . GLY D 1 343 ? -49.78067 -21.69635 -122.74239 1.000 15.72456 343 GLY D N 1
ATOM 11411 C CA . GLY D 1 343 ? -49.86858 -21.72519 -121.28970 1.000 13.85804 343 GLY D CA 1
ATOM 11412 C C . GLY D 1 343 ? -49.94201 -23.16212 -120.80495 1.000 15.44066 343 GLY D C 1
ATOM 11413 O O . GLY D 1 343 ? -50.13263 -24.11380 -121.56930 1.000 17.66265 343 GLY D O 1
ATOM 11414 N N . GLY D 1 344 ? -49.81716 -23.30913 -119.51123 1.000 15.35318 344 GLY D N 1
ATOM 11415 C CA . GLY D 1 344 ? -49.81199 -24.63411 -118.90769 1.000 14.82865 344 GLY D CA 1
ATOM 11416 C C . GLY D 1 344 ? -50.50115 -24.67772 -117.57400 1.000 13.31996 344 GLY D C 1
ATOM 11417 O O . GLY D 1 344 ? -51.31391 -23.80735 -117.23609 1.000 14.92624 344 GLY D O 1
ATOM 11418 N N . ALA D 1 345 ? -50.16250 -25.70411 -116.78029 1.000 12.42951 345 ALA D N 1
ATOM 11419 C CA . ALA D 1 345 ? -50.95064 -26.00173 -115.59774 1.000 13.67645 345 ALA D CA 1
ATOM 11420 C C . ALA D 1 345 ? -50.88824 -24.92044 -114.53830 1.000 13.26098 345 ALA D C 1
ATOM 11421 O O . ALA D 1 345 ? -51.82630 -24.83783 -113.74164 1.000 13.22790 345 ALA D O 1
ATOM 11423 N N . ILE D 1 346 ? -49.84876 -24.06404 -114.52284 1.000 13.14863 346 ILE D N 1
ATOM 11424 C CA . ILE D 1 346 ? -49.89927 -22.97599 -113.55191 1.000 13.82417 346 ILE D CA 1
ATOM 11425 C C . ILE D 1 346 ? -51.15142 -22.15414 -113.75923 1.000 15.03082 346 ILE D C 1
ATOM 11426 O O . ILE D 1 346 ? -51.79165 -21.71735 -112.79390 1.000 15.75576 346 ILE D O 1
ATOM 11431 N N . ALA D 1 347 ? -51.53042 -21.96917 -115.01583 1.000 13.10244 347 ALA D N 1
ATOM 11432 C CA . ALA D 1 347 ? -52.75381 -21.26801 -115.35545 1.000 12.94769 347 ALA D CA 1
ATOM 11433 C C . ALA D 1 347 ? -53.97578 -22.16988 -115.25738 1.000 15.66294 347 ALA D C 1
ATOM 11434 O O . ALA D 1 347 ? -54.87393 -21.87994 -114.45419 1.000 15.45775 347 ALA D O 1
ATOM 11436 N N . HIS D 1 348 ? -54.00787 -23.26787 -116.03149 1.000 13.01050 348 HIS D N 1
ATOM 11437 C CA . HIS D 1 348 ? -55.26617 -24.00665 -116.12292 1.000 15.82117 348 HIS D CA 1
ATOM 11438 C C . HIS D 1 348 ? -55.53308 -25.01655 -115.01988 1.000 14.47790 348 HIS D C 1
ATOM 11439 O O . HIS D 1 348 ? -56.70184 -25.37565 -114.83899 1.000 17.67369 348 HIS D O 1
ATOM 11446 N N . GLY D 1 349 ? -54.52302 -25.42501 -114.28457 1.000 14.08986 349 GLY D N 1
ATOM 11447 C CA . GLY D 1 349 ? -54.71986 -26.38449 -113.21772 1.000 13.91198 349 GLY D CA 1
ATOM 11448 C C . GLY D 1 349 ? -54.13352 -27.73590 -113.56438 1.000 13.81859 349 GLY D C 1
ATOM 11449 O O . GLY D 1 349 ? -53.86263 -28.05478 -114.72408 1.000 14.15650 349 GLY D O 1
ATOM 11450 N N . HIS D 1 350 ? -53.92054 -28.54700 -112.50533 1.000 16.84732 350 HIS D N 1
ATOM 11451 C CA . HIS D 1 350 ? -53.22503 -29.84472 -112.59166 1.000 16.18735 350 HIS D CA 1
ATOM 11452 C C . HIS D 1 350 ? -54.09346 -30.87907 -111.87378 1.000 15.53125 350 HIS D C 1
ATOM 11453 O O . HIS D 1 350 ? -53.80772 -31.22730 -110.72598 1.000 16.99714 350 HIS D O 1
ATOM 11460 N N . PRO D 1 351 ? -55.17427 -31.35951 -112.49049 1.000 12.87753 351 PRO D N 1
ATOM 11461 C CA . PRO D 1 351 ? -55.95735 -32.46077 -111.87273 1.000 13.58782 351 PRO D CA 1
ATOM 11462 C C . PRO D 1 351 ? -55.20903 -33.76274 -112.09835 1.000 12.12764 351 PRO D C 1
ATOM 11463 O O . PRO D 1 351 ? -55.32741 -34.35385 -113.18066 1.000 12.75205 351 PRO D O 1
ATOM 11467 N N . ILE D 1 352 ? -54.42096 -34.19172 -111.09687 1.000 12.96333 352 ILE D N 1
ATOM 11468 C CA . ILE D 1 352 ? -53.22730 -35.02578 -111.35004 1.000 13.89642 352 ILE D CA 1
ATOM 11469 C C . ILE D 1 352 ? -53.41935 -36.21298 -112.27753 1.000 12.42656 352 ILE D C 1
ATOM 11470 O O . ILE D 1 352 ? -52.69892 -36.32866 -113.27682 1.000 15.79361 352 ILE D O 1
ATOM 11475 N N . GLY D 1 353 ? -54.39257 -37.09292 -112.02403 1.000 11.89751 353 GLY D N 1
ATOM 11476 C CA . GLY D 1 353 ? -54.53777 -38.26457 -112.88988 1.000 14.60783 353 GLY D CA 1
ATOM 11477 C C . GLY D 1 353 ? -55.10828 -37.99564 -114.27893 1.000 12.32756 353 GLY D C 1
ATOM 11478 O O . GLY D 1 353 ? -55.04541 -38.87868 -115.13899 1.000 14.34775 353 GLY D O 1
ATOM 11479 N N . ALA D 1 354 ? -55.68475 -36.81555 -114.50707 1.000 10.84305 354 ALA D N 1
ATOM 11480 C CA . ALA D 1 354 ? -56.17941 -36.43962 -115.82073 1.000 11.26443 354 ALA D CA 1
ATOM 11481 C C . ALA D 1 354 ? -55.20797 -35.59503 -116.61725 1.000 12.18121 354 ALA D C 1
ATOM 11482 O O . ALA D 1 354 ? -55.36288 -35.53491 -117.85016 1.000 12.23009 354 ALA D O 1
ATOM 11484 N N . THR D 1 355 ? -54.20851 -34.96520 -115.98961 1.000 12.55056 355 THR D N 1
ATOM 11485 C CA . THR D 1 355 ? -53.43291 -33.95543 -116.71191 1.000 11.86757 355 THR D CA 1
ATOM 11486 C C . THR D 1 355 ? -52.75058 -34.51890 -117.94163 1.000 11.82041 355 THR D C 1
ATOM 11487 O O . THR D 1 355 ? -52.71622 -33.84587 -118.97682 1.000 11.79348 355 THR D O 1
ATOM 11491 N N . GLY D 1 356 ? -52.23304 -35.75058 -117.90319 1.000 12.83445 356 GLY D N 1
ATOM 11492 C CA . GLY D 1 356 ? -51.55716 -36.24543 -119.10859 1.000 11.90472 356 GLY D CA 1
ATOM 11493 C C . GLY D 1 356 ? -52.49389 -36.36687 -120.29299 1.000 12.64790 356 GLY D C 1
ATOM 11494 O O . GLY D 1 356 ? -52.13550 -36.12046 -121.46183 1.000 14.63228 356 GLY D O 1
ATOM 11495 N N . ALA D 1 357 ? -53.73798 -36.76332 -120.00663 1.000 11.01577 357 ALA D N 1
ATOM 11496 C CA . ALA D 1 357 ? -54.73176 -36.81462 -121.06088 1.000 11.99450 357 ALA D CA 1
ATOM 11497 C C . ALA D 1 357 ? -55.18845 -35.43963 -121.50155 1.000 12.43692 357 ALA D C 1
ATOM 11498 O O . ALA D 1 357 ? -55.49486 -35.25144 -122.68376 1.000 11.91520 357 ALA D O 1
ATOM 11500 N N . ILE D 1 358 ? -55.24524 -34.49595 -120.57206 1.000 11.20241 358 ILE D N 1
ATOM 11501 C CA . ILE D 1 358 ? -55.52978 -33.10406 -120.91037 1.000 12.45734 358 ILE D CA 1
ATOM 11502 C C . ILE D 1 358 ? -54.44835 -32.55230 -121.83013 1.000 11.35536 358 ILE D C 1
ATOM 11503 O O . ILE D 1 358 ? -54.75983 -31.91604 -122.84726 1.000 12.32361 358 ILE D O 1
ATOM 11508 N N . LEU D 1 359 ? -53.16896 -32.82526 -121.54958 1.000 12.10163 359 LEU D N 1
ATOM 11509 C CA . LEU D 1 359 ? -52.10002 -32.29036 -122.41144 1.000 13.36823 359 LEU D CA 1
ATOM 11510 C C . LEU D 1 359 ? -52.14671 -32.92671 -123.79285 1.000 12.52707 359 LEU D C 1
ATOM 11511 O O . LEU D 1 359 ? -51.93083 -32.23339 -124.80472 1.000 13.32367 359 LEU D O 1
ATOM 11516 N N . LEU D 1 360 ? -52.44965 -34.22599 -123.88640 1.000 13.23358 360 LEU D N 1
ATOM 11517 C CA . LEU D 1 360 ? -52.60328 -34.84852 -125.20406 1.000 12.79913 360 LEU D CA 1
ATOM 11518 C C . LEU D 1 360 ? -53.76296 -34.21310 -125.96810 1.000 13.21496 360 LEU D C 1
ATOM 11519 O O . LEU D 1 360 ? -53.66958 -33.96705 -127.18692 1.000 13.89887 360 LEU D O 1
ATOM 11524 N N . THR D 1 361 ? -54.87132 -33.96346 -125.28154 1.000 13.56918 361 THR D N 1
ATOM 11525 C CA . THR D 1 361 ? -56.00833 -33.32996 -125.92783 1.000 14.25491 361 THR D CA 1
ATOM 11526 C C . THR D 1 361 ? -55.65280 -31.93567 -126.40960 1.000 13.24107 361 THR D C 1
ATOM 11527 O O . THR D 1 361 ? -56.03107 -31.53601 -127.52467 1.000 16.02689 361 THR D O 1
ATOM 11531 N N . LYS D 1 362 ? -54.95582 -31.16697 -125.58520 1.000 13.17276 362 LYS D N 1
ATOM 11532 C CA . LYS D 1 362 ? -54.57080 -29.81317 -125.97731 1.000 14.12103 362 LYS D CA 1
ATOM 11533 C C . LYS D 1 362 ? -53.70581 -29.83881 -127.22197 1.000 14.33205 362 LYS D C 1
ATOM 11534 O O . LYS D 1 362 ? -53.92431 -29.06030 -128.17533 1.000 15.13041 362 LYS D O 1
ATOM 11542 N N . VAL D 1 363 ? -52.73126 -30.74049 -127.25795 1.000 14.45645 363 VAL D N 1
ATOM 11543 C CA . VAL D 1 363 ? -51.86136 -30.83537 -128.42894 1.000 14.82605 363 VAL D CA 1
ATOM 11544 C C . VAL D 1 363 ? -52.63184 -31.27679 -129.66265 1.000 15.08491 363 VAL D C 1
ATOM 11545 O O . VAL D 1 363 ? -52.40251 -30.73346 -130.76067 1.000 15.43835 363 VAL D O 1
ATOM 11549 N N . ALA D 1 364 ? -53.57163 -32.23222 -129.53049 1.000 14.04622 364 ALA D N 1
ATOM 11550 C CA . ALA D 1 364 ? -54.32447 -32.67037 -130.70509 1.000 14.26512 364 ALA D CA 1
ATOM 11551 C C . ALA D 1 364 ? -55.00611 -31.48986 -131.36563 1.000 15.49619 364 ALA D C 1
ATOM 11552 O O . ALA D 1 364 ? -54.88368 -31.28422 -132.59442 1.000 17.96652 364 ALA D O 1
ATOM 11554 N N . HIS D 1 365 ? -55.67782 -30.65581 -130.55547 1.000 15.87736 365 HIS D N 1
ATOM 11555 C CA . HIS D 1 365 ? -56.40054 -29.51062 -131.10847 1.000 16.22412 365 HIS D CA 1
ATOM 11556 C C . HIS D 1 365 ? -55.47885 -28.36997 -131.53214 1.000 15.29637 365 HIS D C 1
ATOM 11557 O O . HIS D 1 365 ? -55.76860 -27.69077 -132.54228 1.000 16.19676 365 HIS D O 1
ATOM 11564 N N . ALA D 1 366 ? -54.37486 -28.14178 -130.84154 1.000 15.11174 366 ALA D N 1
ATOM 11565 C CA . ALA D 1 366 ? -53.45453 -27.07306 -131.25461 1.000 14.81379 366 ALA D CA 1
ATOM 11566 C C . ALA D 1 366 ? -52.81154 -27.39585 -132.58036 1.000 15.70572 366 ALA D C 1
ATOM 11567 O O . ALA D 1 366 ? -52.63139 -26.49117 -133.41619 1.000 16.73451 366 ALA D O 1
ATOM 11569 N N . LEU D 1 367 ? -52.40253 -28.62755 -132.79960 1.000 16.07098 367 LEU D N 1
ATOM 11570 C CA . LEU D 1 367 ? -51.79594 -28.93813 -134.08921 1.000 16.93701 367 LEU D CA 1
ATOM 11571 C C . LEU D 1 367 ? -52.81531 -28.81008 -135.20788 1.000 18.32737 367 LEU D C 1
ATOM 11572 O O . LEU D 1 367 ? -52.47142 -28.33960 -136.31526 1.000 19.59716 367 LEU D O 1
ATOM 11577 N N . ARG D 1 368 ? -54.07639 -29.19046 -134.96581 1.000 16.28752 368 ARG D N 1
ATOM 11578 C CA . ARG D 1 368 ? -55.09217 -28.98976 -136.00111 1.000 19.10380 368 ARG D CA 1
ATOM 11579 C C . ARG D 1 368 ? -55.21374 -27.50578 -136.34822 1.000 19.72852 368 ARG D C 1
ATOM 11580 O O . ARG D 1 368 ? -55.29551 -27.13322 -137.52636 1.000 22.63335 368 ARG D O 1
ATOM 11588 N N . ARG D 1 369 ? -55.25545 -26.64137 -135.33338 1.000 18.04381 369 ARG D N 1
ATOM 11589 C CA . ARG D 1 369 ? -55.44324 -25.21017 -135.57266 1.000 18.38528 369 ARG D CA 1
ATOM 11590 C C . ARG D 1 369 ? -54.23549 -24.60178 -136.27689 1.000 18.00766 369 ARG D C 1
ATOM 11591 O O . ARG D 1 369 ? -54.39385 -23.82318 -137.22647 1.000 21.07622 369 ARG D O 1
ATOM 11599 N N . THR D 1 370 ? -53.01124 -24.93247 -135.85357 1.000 19.65167 370 THR D N 1
ATOM 11600 C CA . THR D 1 370 ? -51.81817 -24.25555 -136.36336 1.000 18.76411 370 THR D CA 1
ATOM 11601 C C . THR D 1 370 ? -51.21141 -24.89167 -137.60836 1.000 20.96544 370 THR D C 1
ATOM 11602 O O . THR D 1 370 ? -50.35549 -24.25803 -138.25504 1.000 23.38466 370 THR D O 1
ATOM 11606 N N . SER D 1 371 ? -51.58424 -26.11658 -137.91795 1.000 20.23180 371 SER D N 1
ATOM 11607 C CA . SER D 1 371 ? -50.94774 -26.94325 -138.93726 1.000 18.60339 371 SER D CA 1
ATOM 11608 C C . SER D 1 371 ? -49.51249 -27.32154 -138.59258 1.000 20.60562 371 SER D C 1
ATOM 11609 O O . SER D 1 371 ? -48.77525 -27.81312 -139.46418 1.000 23.08298 371 SER D O 1
ATOM 11612 N N . GLU D 1 372 ? -49.08643 -27.13510 -137.34507 1.000 20.53615 372 GLU D N 1
ATOM 11613 C CA . GLU D 1 372 ? -47.80114 -27.67982 -136.93028 1.000 19.75112 372 GLU D CA 1
ATOM 11614 C C . GLU D 1 372 ? -47.80498 -29.19030 -137.09352 1.000 18.83527 372 GLU D C 1
ATOM 11615 O O . GLU D 1 372 ? -48.84804 -29.83613 -137.00141 1.000 21.42615 372 GLU D O 1
ATOM 11621 N N . ARG D 1 373 ? -46.62832 -29.76613 -137.31957 1.000 18.86039 373 ARG D N 1
ATOM 11622 C CA . ARG D 1 373 ? -46.57925 -31.19557 -137.63160 1.000 20.82409 373 ARG D CA 1
ATOM 11623 C C . ARG D 1 373 ? -46.16795 -32.06654 -136.44554 1.000 16.03442 373 ARG D C 1
ATOM 11624 O O . ARG D 1 373 ? -46.66696 -33.20382 -136.32135 1.000 18.40131 373 ARG D O 1
ATOM 11638 N N . ARG D 1 374 ? -45.28456 -31.61047 -135.57182 1.000 17.11744 374 ARG D N 1
ATOM 11639 C CA . ARG D 1 374 ? -44.66109 -32.50460 -134.60066 1.000 16.58141 374 ARG D CA 1
ATOM 11640 C C . ARG D 1 374 ? -44.71832 -31.88692 -133.21895 1.000 18.26784 374 ARG D C 1
ATOM 11641 O O . ARG D 1 374 ? -44.43319 -30.69694 -133.03244 1.000 16.83678 374 ARG D O 1
ATOM 11649 N N . ALA D 1 375 ? -45.08871 -32.70525 -132.23971 1.000 14.48119 375 ALA D N 1
ATOM 11650 C CA . ALA D 1 375 ? -45.16546 -32.22800 -130.87200 1.000 16.48545 375 ALA D CA 1
ATOM 11651 C C . ALA D 1 375 ? -44.66125 -33.30401 -129.91768 1.000 16.09118 375 ALA D C 1
ATOM 11652 O O . ALA D 1 375 ? -44.60396 -34.47829 -130.26775 1.000 16.31713 375 ALA D O 1
ATOM 11654 N N . VAL D 1 376 ? -44.26604 -32.88129 -128.71251 1.000 15.73333 376 VAL D N 1
ATOM 11655 C CA . VAL D 1 376 ? -43.92733 -33.81214 -127.62995 1.000 15.18968 376 VAL D CA 1
ATOM 11656 C C . VAL D 1 376 ? -44.74007 -33.40818 -126.41464 1.000 15.65006 376 VAL D C 1
ATOM 11657 O O . VAL D 1 376 ? -44.78758 -32.22088 -126.07989 1.000 16.59314 376 VAL D O 1
ATOM 11661 N N . VAL D 1 377 ? -45.39383 -34.38155 -125.77074 1.000 13.63177 377 VAL D N 1
ATOM 11662 C CA . VAL D 1 377 ? -46.05336 -34.17318 -124.48400 1.000 12.52514 377 VAL D CA 1
ATOM 11663 C C . VAL D 1 377 ? -45.22848 -34.90395 -123.44370 1.000 13.90688 377 VAL D C 1
ATOM 11664 O O . VAL D 1 377 ? -44.87029 -36.08371 -123.65568 1.000 14.08414 377 VAL D O 1
ATOM 11668 N N . SER D 1 378 ? -44.98624 -34.26791 -122.29765 1.000 12.44710 378 SER D N 1
ATOM 11669 C CA . SER D 1 378 ? -44.21630 -34.95732 -121.26569 1.000 12.54095 378 SER D CA 1
ATOM 11670 C C . SER D 1 378 ? -44.65214 -34.47484 -119.89056 1.000 12.65441 378 SER D C 1
ATOM 11671 O O . SER D 1 378 ? -45.04981 -33.31478 -119.73039 1.000 13.34243 378 SER D O 1
ATOM 11674 N N . LEU D 1 379 ? -44.58181 -35.36622 -118.90606 1.000 11.76044 379 LEU D N 1
ATOM 11675 C CA . LEU D 1 379 ? -44.93257 -34.99556 -117.52475 1.000 11.77902 379 LEU D CA 1
ATOM 11676 C C . LEU D 1 379 ? -43.95119 -35.65248 -116.56934 1.000 12.86215 379 LEU D C 1
ATOM 11677 O O . LEU D 1 379 ? -43.53560 -36.79876 -116.77045 1.000 14.60184 379 LEU D O 1
ATOM 11682 N N . CYS D 1 380 ? -43.58371 -34.91497 -115.53155 1.000 13.79747 380 CYS D N 1
ATOM 11683 C CA . CYS D 1 380 ? -42.96584 -35.56310 -114.37899 1.000 14.53384 380 CYS D CA 1
ATOM 11684 C C . CYS D 1 380 ? -44.02843 -36.30575 -113.59758 1.000 17.98625 380 CYS D C 1
ATOM 11685 O O . CYS D 1 380 ? -45.20950 -35.96543 -113.62727 1.000 19.73069 380 CYS D O 1
ATOM 11690 N N . ILE D 1 381 ? -43.57679 -37.32624 -112.90195 1.000 17.87785 381 ILE D N 1
ATOM 11691 C CA . ILE D 1 381 ? -44.44365 -38.29844 -112.23129 1.000 18.08755 381 ILE D CA 1
ATOM 11692 C C A ILE D 1 381 ? -44.74230 -38.04960 -110.77220 0.639 13.46749 381 ILE D C 1
ATOM 11693 C C B ILE D 1 381 ? -43.75855 -38.12183 -110.87406 0.361 17.91304 381 ILE D C 1
ATOM 11694 O O A ILE D 1 381 ? -45.89609 -38.18988 -110.35266 0.639 12.72678 381 ILE D O 1
ATOM 11695 O O B ILE D 1 381 ? -42.52682 -38.11002 -110.81943 0.361 19.51475 381 ILE D O 1
ATOM 11700 N N A GLY D 1 382 ? -43.72800 -37.72805 -109.97847 0.918 15.45565 382 GLY D N 1
ATOM 11701 N N B GLY D 1 382 ? -44.47283 -37.99703 -109.78409 0.082 15.10124 382 GLY D N 1
ATOM 11702 C CA . GLY D 1 382 ? -43.72076 -37.95001 -108.53908 1.000 14.86017 382 GLY D CA 1
ATOM 11703 C C . GLY D 1 382 ? -42.93883 -39.23007 -108.29839 1.000 17.15992 382 GLY D C 1
ATOM 11704 O O . GLY D 1 382 ? -43.11853 -40.22597 -109.01047 1.000 20.82560 382 GLY D O 1
ATOM 11705 N N . GLY D 1 383 ? -42.05291 -39.23490 -107.30525 1.000 16.50255 383 GLY D N 1
ATOM 11706 C CA . GLY D 1 383 ? -41.29354 -40.45131 -107.09095 1.000 17.77810 383 GLY D CA 1
ATOM 11707 C C . GLY D 1 383 ? -40.13109 -40.64244 -108.04189 1.000 17.84339 383 GLY D C 1
ATOM 11708 O O . GLY D 1 383 ? -39.53154 -41.73116 -108.04612 1.000 17.88123 383 GLY D O 1
ATOM 11709 N N . GLY D 1 384 ? -39.79209 -39.61758 -108.82418 1.000 16.11790 384 GLY D N 1
ATOM 11710 C CA . GLY D 1 384 ? -38.64744 -39.68438 -109.74405 1.000 16.61306 384 GLY D CA 1
ATOM 11711 C C . GLY D 1 384 ? -38.93833 -40.45999 -111.03198 1.000 16.78616 384 GLY D C 1
ATOM 11712 O O . GLY D 1 384 ? -38.23034 -41.42891 -111.36700 1.000 18.45517 384 GLY D O 1
ATOM 11713 N N . GLN D 1 385 ? -39.98737 -40.08329 -111.76061 1.000 14.87382 385 GLN D N 1
ATOM 11714 C CA . GLN D 1 385 ? -40.21436 -40.72077 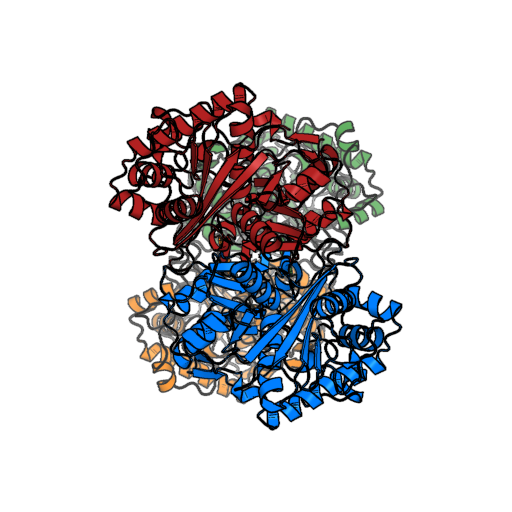-113.06522 1.000 13.91169 385 GLN D CA 1
ATOM 11715 C C . GLN D 1 385 ? -40.63091 -39.64546 -114.05491 1.000 13.89985 385 GLN D C 1
ATOM 11716 O O . GLN D 1 385 ? -40.94861 -38.51341 -113.67798 1.000 14.33800 385 GLN D O 1
ATOM 11722 N N . GLY D 1 386 ? -40.55652 -39.97598 -115.33120 1.000 13.02251 386 GLY D N 1
ATOM 11723 C CA . GLY D 1 386 ? -41.05726 -39.09502 -116.37660 1.000 12.46782 386 GLY D CA 1
ATOM 11724 C C . GLY D 1 386 ? -41.65845 -39.93978 -117.46921 1.000 14.05013 386 GLY D C 1
ATOM 11725 O O . GLY D 1 386 ? -41.26644 -41.10060 -117.67321 1.000 14.46499 386 GLY D O 1
ATOM 11726 N N . ILE D 1 387 ? -42.65646 -39.35740 -118.15522 1.000 12.85566 387 ILE D N 1
ATOM 11727 C CA . ILE D 1 387 ? -43.28166 -39.99873 -119.30407 1.000 12.38983 387 ILE D CA 1
ATOM 11728 C C . ILE D 1 387 ? -43.31616 -38.99836 -120.44605 1.000 13.69985 387 ILE D C 1
ATOM 11729 O O . ILE D 1 387 ? -43.51188 -37.79609 -120.21525 1.000 13.72670 387 ILE D O 1
ATOM 11734 N N . ALA D 1 388 ? -43.11312 -39.49435 -121.67781 1.000 12.51124 388 ALA D N 1
ATOM 11735 C CA . ALA D 1 388 ? -43.16993 -38.59986 -122.82992 1.000 12.29395 388 ALA D CA 1
ATOM 11736 C C . ALA D 1 388 ? -43.75814 -39.33064 -124.02041 1.000 14.10969 388 ALA D C 1
ATOM 11737 O O . ALA D 1 388 ? -43.53064 -40.53804 -124.20763 1.000 14.00136 388 ALA D O 1
ATOM 11739 N N . LEU D 1 389 ? -44.50133 -38.58679 -124.85701 1.000 14.04356 389 LEU D N 1
ATOM 11740 C CA . LEU D 1 389 ? -44.97428 -39.09739 -126.14092 1.000 14.60938 389 LEU D CA 1
ATOM 11741 C C . LEU D 1 389 ? -44.60346 -38.12786 -127.24500 1.000 16.23037 389 LEU D C 1
ATOM 11742 O O . LEU D 1 389 ? -44.81428 -36.91193 -127.11733 1.000 16.32313 389 LEU D O 1
ATOM 11747 N N . ALA D 1 390 ? -44.05623 -38.66613 -128.33141 1.000 13.98211 390 ALA D N 1
ATOM 11748 C CA . ALA D 1 390 ? -43.78187 -37.90850 -129.55150 1.000 14.08041 390 ALA D CA 1
ATOM 11749 C C . ALA D 1 390 ? -44.95039 -38.12670 -130.49824 1.000 15.23192 390 ALA D C 1
ATOM 11750 O O . ALA D 1 390 ? -45.36726 -39.27408 -130.72691 1.000 15.84288 390 ALA D O 1
ATOM 11752 N N . LEU D 1 391 ? -45.50615 -37.03979 -131.01687 1.000 14.28252 391 LEU D N 1
ATOM 11753 C CA . LEU D 1 391 ? -46.81180 -37.07270 -131.66320 1.000 16.81109 391 LEU D CA 1
ATOM 11754 C C . LEU D 1 391 ? -46.77966 -36.29831 -132.96577 1.000 15.60374 391 LEU D C 1
ATOM 11755 O O . LEU D 1 391 ? -46.20527 -35.21124 -133.02475 1.000 16.16210 391 LEU D O 1
ATOM 11760 N N . GLU D 1 392 ? -47.42339 -36.81317 -133.99462 1.000 15.00690 392 GLU D N 1
ATOM 11761 C CA . GLU D 1 392 ? -47.41454 -36.10668 -135.27237 1.000 16.13763 392 GLU D CA 1
ATOM 11762 C C . GLU D 1 392 ? -48.85192 -35.86471 -135.72814 1.000 16.21143 392 GLU D C 1
ATOM 11763 O O . GLU D 1 392 ? -49.71138 -36.74886 -135.61297 1.000 16.91261 392 GLU D O 1
ATOM 11769 N N . ARG D 1 393 ? -49.12069 -34.67195 -136.27238 1.000 17.27208 393 ARG D N 1
ATOM 11770 C CA . ARG D 1 393 ? -50.45593 -34.40651 -136.80501 1.000 16.31619 393 ARG D CA 1
ATOM 11771 C C . ARG D 1 393 ? -50.77721 -35.35573 -137.96779 1.000 20.18830 393 ARG D C 1
ATOM 11772 O O . ARG D 1 393 ? -49.92513 -35.65893 -138.82189 1.000 20.13158 393 ARG D O 1
ATOM 11780 N N . VAL D 1 394 ? -52.02794 -35.83749 -137.99071 1.000 19.95129 394 VAL D N 1
ATOM 11781 C CA . VAL D 1 394 ? -52.58036 -36.58778 -139.11796 1.000 19.02552 394 VAL D CA 1
ATOM 11782 C C . VAL D 1 394 ? -53.41566 -35.60446 -139.92456 1.000 24.08941 394 VAL D C 1
ATOM 11783 O O . VAL D 1 394 ? -54.32208 -34.96777 -139.37673 1.000 28.96878 394 VAL D O 1
ATOM 11787 N N . LYS D 1 395 ? -53.15545 -35.52489 -141.23011 1.000 30.85941 395 LYS D N 1
ATOM 11788 C CA . LYS D 1 395 ? -53.94538 -34.63084 -142.08276 1.000 37.78150 395 LYS D CA 1
ATOM 11789 C C . LYS D 1 395 ? -55.41588 -35.05715 -142.13259 1.000 41.50296 395 LYS D C 1
ATOM 11790 O O . LYS D 1 395 ? -55.74685 -36.24194 -142.01893 1.000 37.03964 395 LYS D O 1
ATOM 11796 N N . LEU D 1 396 ? -56.30680 -34.07261 -142.30033 1.000 42.30256 396 LEU D N 1
ATOM 11797 C CA . LEU D 1 396 ? -57.72374 -34.35873 -142.53444 1.000 46.42229 396 LEU D CA 1
ATOM 11798 C C . LEU D 1 396 ? -57.90628 -35.04997 -143.88383 1.000 52.45688 396 LEU D C 1
ATOM 11799 O O . LEU D 1 396 ? -57.51737 -34.50156 -144.91995 1.000 52.25517 396 LEU D O 1
ATOM 11804 N N . ALA D 1 397 ? -58.49170 -36.24890 -143.87593 1.000 52.84993 397 ALA D N 1
ATOM 11805 C CA . ALA D 1 397 ? -58.73127 -36.99484 -145.11480 1.000 58.44034 397 ALA D CA 1
ATOM 11806 C C . ALA D 1 397 ? -59.61190 -36.21494 -146.10095 1.000 63.48013 397 ALA D C 1
ATOM 11807 O O . ALA D 1 397 ? -60.77673 -35.94002 -145.81759 1.000 66.41238 397 ALA D O 1
#

Sequence (1583 aa):
VKDEIVISSALRTPIGAFSGTLKDTPAAALGAHVVKTLLERTGLAPERVDEVVMGNVLQAGNGMNVARQVAVNGGLPVAVPAHTVNRVCGSGAQAVVTAYAQIRSGLSNLVIAGGVENMDQAPYLMPSLRHGARMGHTQALDALLRDGLNDAFSDQHSGWHTEDLVAKYEVSREAQDRFAATSQQRFAAAQAAGWFEGEIVPVTITTRKGETVFAKDEANRPDTTEAGLAKLRPAFRKKDDGTITAGNAPGLNAGAAAMIVSSHATATELGLQPQLVIRGIGVAAVEPGLFGFGPVPAIKLALAQAQWQVQDVDRFEVNEAFAAVGLVVRDELGIAPERFNVDGGAIAHGHPIGATGAILLTKVAHALRRTSERRAVVSLCIGGGQGIALALERVKLVKDEIVISSALRTPIGAFSGTLKDTPAAALGAHVVKTLLERTGLAPERVDEVVMGNVLQAGNGMNVARQVAVNGGLPVAVPAHTVNRVCGSGAQAVVTAYAQIRSGLSNLVIAGGVENMDQAPYLMPSLRHGARMGHTQALDALLRDGLNDAFSDQHSGWHTEDLVAKYEVSREAQDRFAATSQQRFAAAQAAGWFEGEIVPVTITTRKGETVFAKDEANRPDTTEAGLAKLRPAFRKKDDGTITAGNAPGLNAGAAAMIVSSHATATELGLQPQLVIRGIGVAAVEPGLFGFGPVPAIKLALAQAQWQVQDVDRFEVNEAFAAVGLVVRDELGIAPERFNVDGGAIAHGHPIGATGAILLTKVAHALRRTSERRAVVSLCIGGGQGIALALERVKLAVKDEIVISSALRTPIGAFSGTLKDTPAAALGAHVVKTLLERTGLAPERVDEVVMGNVLQAGNGMNVARQVAVNGGLPVAVPAHTVNRVCGSGAQAVVTAYAQIRSGLSNLVIAGGVENMDQAPYLMPSLRHGARMGHTQALDALLRDGLNDAFSDQHSGWHTEDLVAKYEVSREAQDRFAATSQQRFAAAQAAGWFEGEIVPVTITTRKGETVFAKDEANRPDTTEAGLAKLRPAFRKKDDGTITAGNAPGLNAGAAAMIVSSHATATELGLQQPQLVIRGIGVAAVEPGLFGFGPVPAIKLALAQAQWQVQDVDRFEVNEAFAAVGLVVRDELGIAPERFNVDGGAIAHGHPIGATGAILLTKVAHALRRTSERRAVVSLCIGGGQGIALALERVKLAVKDEIVISSALRTPIGAFSGTLKDTPAAALGAHVVKTLLERTGLAPERVDEVVMGNVLQAGNGMNVARQVAVNGGLPVAVPAHTVNRVCGSGAQAVVTAYAQIRSGLSNLVIAGGVENMDQAPYLMPSLRHGARMGHTQALDALLRDGLNDAFSDQHSGWHTEDLVAKYEVSREAQDRFAATSQQRFAAAQAAGWFEGEIVPVTITTRKGETVFAKDEANRPDTTEAGLAKLRPAFRKKDDGTITAGNAPGLNAGAAAMIVSSHATATELGLQPQLVIRGIGVAAVEPGLFGFGPVPAIKLALAQAQWQVQDVDRFEVNEAFAAVGLVVRDELGIAPERFNVDGGAIAHGHPIGATGAILLTKVAHALRRTSERRAVVSLCIGGGQGIALALERVKLA

Radius of gyration: 37.2 Å; Cα contacts (8 Å, |Δi|>4): 4570; chains: 4; bounding box: 74×86×112 Å

B-factor: mean 21.53, std 13.87, range [7.49, 116.71]

Solvent-accessible surface area: 51538 Å² total; per-residue (Å²): 126,139,72,30,1,0,0,1,21,0,10,1,0,0,0,0,29,40,41,19,42,1,82,100,22,68,2,9,45,2,2,7,58,0,0,118,20,0,22,142,135,40,60,7,45,45,130,86,5,54,8,0,0,1,0,0,3,4,13,3,17,22,4,5,3,2,0,3,15,0,1,32,84,1,54,6,44,42,64,5,11,0,0,0,0,5,2,0,8,0,0,0,0,2,0,0,4,9,0,10,3,9,20,91,16,62,50,7,93,1,0,0,0,0,0,0,1,6,2,10,66,4,4,0,0,0,73,24,0,4,79,22,21,131,70,16,69,25,94,0,27,0,0,0,21,63,8,1,22,18,6,19,70,50,97,67,38,8,0,75,18,0,10,56,0,11,72,123,70,156,15,51,48,119,22,0,5,132,20,0,0,41,3,9,100,66,0,27,66,3,32,95,62,22,108,10,134,53,3,15,0,61,5,73,24,111,68,244,195,32,127,60,95,11,56,126,4,63,23,18,137,95,95,22,75,80,73,33,11,66,168,69,189,32,55,54,64,184,128,13,26,0,0,87,16,0,11,24,41,27,3,2,0,1,1,1,0,0,0,0,14,36,46,20,0,90,119,43,64,16,92,10,22,0,5,10,79,0,12,2,33,9,10,27,95,14,28,44,9,2,36,1,0,2,36,0,0,109,88,0,8,73,87,18,162,29,118,42,151,59,3,36,5,2,4,1,2,1,6,13,0,0,0,0,9,5,0,46,89,82,20,63,12,35,75,112,100,3,2,40,7,0,2,1,10,1,0,1,10,0,2,0,0,0,0,0,1,1,0,0,8,1,1,37,6,0,68,89,52,70,40,125,52,0,0,0,0,0,1,1,1,6,1,2,0,0,0,0,0,0,17,54,13,163,168,128,134,80,52,2,0,0,1,22,0,10,1,0,0,0,0,29,40,44,19,42,1,83,98,22,68,2,8,45,2,2,6,60,0,0,96,16,0,21,121,136,40,61,7,44,46,129,79,5,55,8,0,0,1,0,0,3,4,13,3,19,22,5,5,2,2,0,3,16,0,1,32,80,1,50,6,45,40,64,5,11,0,0,0,0,5,1,0,10,0,0,0,0,1,0,0,4,10,0,6,3,9,19,117,15,63,51,7,87,0,0,0,0,0,0,0,1,6,1,10,66,4,4,0,0,0,75,23,0,4,78,22,21,131,71,16,70,24,96,0,28,0,0,0,21,66,10,1,21,20,7,19,71,49,96,66,39,9,0,76,15,0,10,61,0,10,72,124,73,157,17,54,40,121,18,0,4,123,20,0,3,48,3,0,99,66,0,23,67,3,29,93,61,21,109,9,130,52,3,17,0,60,5,74,25,107,74,244,211,32,122,64,95,11,54,124,3,62,17,21,114,77,130,19,73,87,74,32,10,67,168,70,190,30,56,53,66,182,133,13,26,0,0,76,4,0,7,25,40,26,3,2,0,0,1,1,0,0,0,0,15,34,51,16,0,90,118,42,60,16,125,12,21,0,5,12,80,0,13,2,32,10,10,26,96,13,29,48,11,2,36,1,0,4,37,0,0,106,89,0,9,72,88,14,153,24,100,34,145,50,4,34,6,1,3,2,2,2,6,13,0,0,0,0,11,6,0,42,91,88,16,61,9,35,74,115,101,2,3,38,7,0,2,1,4,1,1,1,11,0,2,0,0,0,0,0,1,2,0,0,9,1,1,39,6,0,69,87,53,71,38,130,52,0,0,0,0,0,1,1,1,5,2,1,0,0,0,0,0,0,32,57,15,168,107,151,135,141,82,31,4,0,0,1,21,0,9,1,0,0,0,0,28,40,44,19,42,1,80,101,21,66,3,8,44,2,1,7,56,0,0,94,19,0,21,124,138,39,61,6,35,49,125,71,5,51,8,0,0,1,0,0,3,4,14,2,18,21,4,6,3,2,0,4,16,0,1,32,83,1,54,6,53,40,66,6,11,0,0,0,0,5,1,0,9,0,0,0,0,1,0,0,4,9,0,18,2,9,19,111,4,62,50,8,84,0,0,0,0,0,0,0,1,6,2,9,68,4,5,0,0,0,74,23,0,3,74,22,23,131,87,16,69,25,94,0,26,0,0,0,19,64,9,1,23,19,6,19,71,50,98,64,37,9,0,74,15,0,10,58,0,10,71,126,62,155,16,59,55,119,18,0,4,113,20,0,0,41,4,2,102,68,0,26,67,3,35,93,61,22,107,9,134,52,3,17,0,59,5,72,27,108,68,246,200,31,126,60,98,12,54,122,2,62,20,23,94,80,136,28,77,77,74,31,10,67,166,66,190,34,54,52,64,186,128,13,26,0,0,73,1,0,8,23,38,32,3,3,0,0,1,1,0,0,0,0,15,40,44,17,0,91,121,41,64,14,56,3,22,0,5,12,82,0,13,2,32,10,9,24,93,14,28,48,9,2,40,1,0,4,35,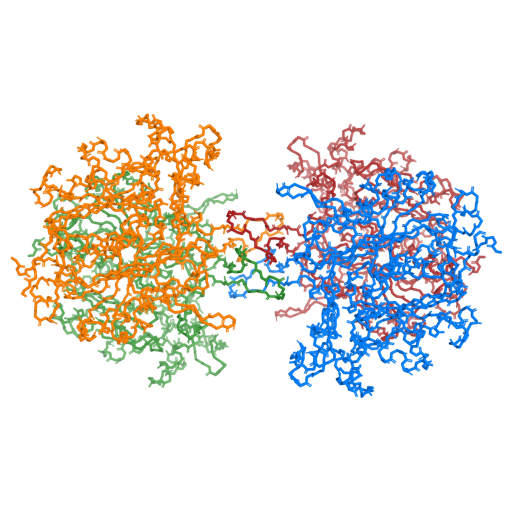0,0,117,90,0,10,72,85,16,166,31,114,34,136,65,4,37,5,2,4,1,2,1,8,12,0,0,0,0,14,5,0,38,86,90,20,62,9,36,68,120,106,2,2,40,7,0,2,1,3,0,1,2,10,0,2,0,0,0,0,0,0,1,0,0,10,1,1,36,7,0,69,88,52,69,38,1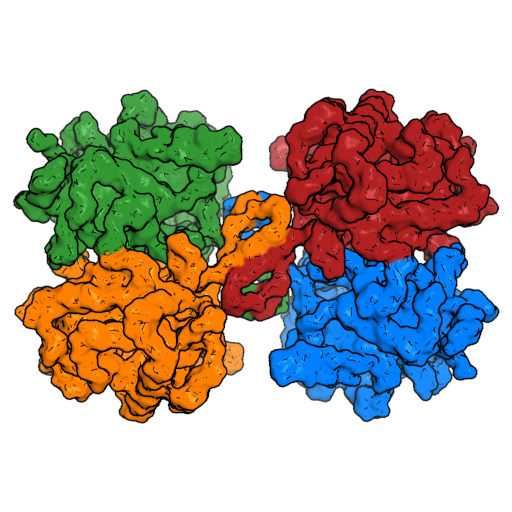27,51,0,0,0,0,0,2,0,2,6,2,2,0,0,0,0,0,0,33,48,14,158,118,134,133,145,79,23,3,0,0,1,20,0,10,1,0,0,0,0,29,41,45,19,42,0,84,99,19,68,2,9,46,0,2,7,52,0,0,110,13,0,20,126,134,42,63,12,50,45,132,116,4,56,8,0,0,0,0,0,3,4,11,3,18,22,5,5,2,2,0,3,17,0,0,31,86,1,52,7,41,42,62,6,10,0,0,0,0,5,1,0,9,0,0,0,0,1,0,0,4,9,0,17,2,9,18,104,17,64,49,9,102,2,0,0,0,0,0,0,1,6,1,9,68,4,4,0,0,0,76,23,0,5,78,21,23,133,84,17,72,24,92,0,28,0,0,0,20,63,10,0,22,18,7,19,70,48,95,64,37,9,0,75,15,0,9,60,0,10,71,127,71,155,16,53,44,101,32,0,4,138,21,0,1,55,4,1,88,68,0,19,67,3,28,92,62,21,108,9,134,50,3,18,0,59,8,69,24,107,71,242,204,30,125,64,95,12,56,125,4,62,16,17,114,75,136,18,68,86,80,38,10,69,179,68,190,33,55,54,65,200,146,13,26,0,0,79,4,0,8,25,42,31,4,3,0,0,1,1,0,0,0,0,17,42,47,23,0,94,121,47,68,18,66,6,21,0,5,12,77,1,12,2,32,10,10,25,93,15,31,48,10,2,34,1,0,2,36,0,0,113,92,0,9,69,85,16,166,30,118,40,155,60,4,36,6,2,4,2,2,1,6,12,0,0,0,0,15,6,0,37,90,85,20,61,8,37,69,121,109,2,2,39,8,0,2,0,4,1,0,2,10,0,2,0,0,0,0,0,0,2,0,0,8,1,1,38,7,0,67,85,52,72,38,123,53,0,0,0,0,0,2,0,2,6,2,2,0,0,0,0,0,0,13,56,14,164,109,140

Nearest PDB structures (foldseek):
  7ei3-assembly1_A  TM=1.001E+00  e=5.128E-90  [Empedobacter] haloabium
  4n45-assembly1_A  TM=9.890E-01  e=2.569E-57  Clostridium acetobutylicum EA 2018
  4wyr-assembly1_A  TM=9.894E-01  e=2.762E-56  Clostridium acetobutylicum ATCC 824
  8gqk-assembly1_A  TM=9.777E-01  e=1.576E-54  Pseudomonas aeruginosa PAO1
  4n44-assembly1_A  TM=9.577E-01  e=1.311E-53  Clostridium acetobutylicum EA 2018

Organism: NCBI:txid1593482